Protein AF-0000000066507240 (afdb_homodimer)

Secondary structure (DSSP, 8-state):
-----EE-TT---EE-HHHHHHHTT--------EEEEEETTTTEEEEEEEPTT-TTEEEEEEEETTSSS--EEESS------PPPPHHHHHHHHHTT---EE----EEETTTTEEEEEETTEEEEEE-SS-SSS-EEEEESS--TT-EE-TTS-EEEEEETTEEEEEETTT--EEE------TTT-TTEEES---HHHHHHH----SEEE-SS-EE-TTT--EEEEEEEEEEE-TTSPEEEEE-TTSSS-EEEEE--BTTSPPPEEEEEEEEEE--S---STT---EEEEEE---GGGT-TTEEEEEEEEE-TTSSEEEEEEEETTS-EEEEEEEEGGG-EE--SS---------PPPPEEEEEE-SS-PPP-S--EE-SSSTTEEEEEE-TTSS-EEEEEEE-TTSS-EEEEESSS-----S-GGGG---B-SSPPEEETTTTEEEEEE-SS-TT--EEEEEESSSTT---EE-SPTTSEEEEEEE-TTSSEEEEEEE-SSS--EEEEEEEE---S--STT--SPEEEEEEEE--GGG-S-S----------EEEEEE-TTS-EEEEEEE--TT--TTS-EEEEEE---STT-----SS---TTGGGGGGT-EEEEEE-TT-SSS-HHHHHTTTT-TTTSHHHHHHHHHHHHHHTTSS-EEEEEEEEEEETHHHHHHHHHHHH-TTT-SEEEEES----GGGSBHHHHHHHH--GGG-HHHHHHH-GGGSPPPSSTTSEEEEEETT-SSS-THHHHHHHHHHHHTT---EEEEETT--SS---HHHHHHHHHHHHHHHHHH-/-----EE-TT---EE-HHHHHHHTT---S----EEEEEETTTTEEEEEEEPTT-TTEEEEEEEETTSSS--EEESS------PPPPHHHHHHHHHTT---EE----EEETTTTEEEEEETTEEEEEE-SS-SSS-EEEEESS--TT-EE-TTS-EEEEEETTEEEEEETTT--EEE------TTT-TTEEES---HHHHHHH----SEEE-SS-EE-TTT-SEEEEEEEEEEE-TTSPEEEEE-TTSSS-EEEEE--BTTSPPPEEEEEEEEEE--S---STT---EEEEEEPPPGGGT-TTEEEEEEEEE-TTSSEEEEEEEETTS-EEEEEEEEGGG-EE--SS---------PPPPEEEEEE-SS-PPP-S--EE-SSSTTEEEEEE-TTSS-EEEEEEE-TTSS-EEEEESSS--S--S-GGGG---B-SSPPEEETTTTEEEEEE-SS-TT--EEEEEESSSTT---EE-SPTTSEEEEEEE-TTSSEEEEEEE-SSS--EEEEEEEE--SS--STT--SPEEEEEEEE--GGGSS------------EEEEEE-TTS-EEEEEEE--TT--TTS-EEEEEE---STT-----SS---TTGGGGGGT-EEEEEE-TT-SSS-HHHHHTTTT-TTTSHHHHHHHHHHHHHHTTSS-EEEEEEEEEEETHHHHHHHHHHHH-TTT-SEEEEES----GGGSBHHHHHHHH--GGG-HHHHHHH-GGGSPPPSSTTSEEEEEETT-SSS-THHHHHHHHHHHHTT---EEEEETT--SS---HHHHHHHHHHHHHHHHHH-

Sequence (1606 aa):
MESKKYKIEGRDELLDKEEILKLLGEESGSSAPYSFEFNDSKNHLYFLSNVKDQKNIKNIHYIDMNSDSKEIKPLFNYVDKDVELSIEDQLQRERMRTAANGITQFTFDQKHQFIIAPINNKINKIDIKESITKPIIKEIVGETYNHQISADGKIVSFLKDKDIWITDISTNAMYRITFSNDEKHHKFRYAGDIGFIYAEEFSRYTGYWWSPIVGTCVKTGKPMYTICYLEEDETNVMDYHIPTSDLRGKTTQYKYPLAGEKNSICKVCLVSFVLPTRTTFQDSKIEIVKSELFDLKTQFPWAEYITRAGWTPNGHSIYLQLLDRKQQHLALVMVPLHVFAEDYSSSSSSSVKSIPKLPVLIEETTSVWINIEFSFQFLKSIENQLIWSNEQSGYRHLYLIKWDKNFTNIQSTPITLSTCNDNDNDNNNWMVSSDDIHIDEKRKLVYFTGTKDTCLEQHLYVTRFDKPNSEIKRLSHANFSHRSISISSNFKKFITTYSNISTISKTEVFDLIYNDDNNDNNDIYPIVKSSFFINDDDDDDDNDKKKININIPKIFNFKNSKGVTIYGQYTLPSDYSKDKKYPTVVYVYGGPHVQIVRNQYNYIKQHYTNFGFIQVMIDNVGSANRGLEFESHIREKMGQVEIGDQVEGINYLVGNDIVSIDVNRIAISGWSYGGYNSLMAISQRPDVFKIAVCGAPVSDWRLYNTGYTERYMNVPQDNIDGYKLGDTTHYSFPTEENRLLLIHGLQDENVHFSNTIYIIDHLTKTQKPYILKTLPNERHGVRNTDNRIYIGLFVINHLLKNLMESKKYKIEGRDELLDKEEILKLLGEESGSSAPYSFEFNDSKNHLYFLSNVKDQKNIKNIHYIDMNSDSKEIKPLFNYVDKDVELSIEDQLQRERMRTAANGITQFTFDQKHQFIIAPINNKINKIDIKESITKPIIKEIVGETYNHQISADGKIVSFLKDKDIWITDISTNAMYRITFSNDEKHHKFRYAGDIGFIYAEEFSRYTGYWWSPIVGTCVKTGKPMYTICYLEEDETNVMDYHIPTSDLRGKTTQYKYPLAGEKNSICKVCLVSFVLPTRTTFQDSKIEIVKSELFDLKTQFPWAEYITRAGWTPNGHSIYLQLLDRKQQHLALVMVPLHVFAEDYSSSSSSSVKSIPKLPVLIEETTSVWINIEFSFQFLKSIENQLIWSNEQSGYRHLYLIKWDKNFTNIQSTPITLSTCNDNDNDNNNWMVSSDDIHIDEKRKLVYFTGTKDTCLEQHLYVTRFDKPNSEIKRLSHANFSHRSISISSNFKKFITTYSNISTISKTEVFDLIYNDDNNDNNDIYPIVKSSFFINDDDDDDDNDKKKININIPKIFNFKNSKGVTIYGQYTLPSDYSKDKKYPTVVYVYGGPHVQIVRNQYNYIKQHYTNFGFIQVMIDNVGSANRGLEFESHIREKMGQVEIGDQVEGINYLVGNDIVSIDVNRIAISGWSYGGYNSLMAISQRPDVFKIAVCGAPVSDWRLYNTGYTERYMNVPQDNIDGYKLGDTTHYSFPTEENRLLLIHGLQDENVHFSNTIYIIDHLTKTQKPYILKTLPNERHGVRNTDNRIYIGLFVINHLLKNL

pLDDT: mean 88.92, std 13.83, range [33.19, 98.88]

Radius of gyration: 39.66 Å; Cα contacts (8 Å, |Δi|>4): 3676; chains: 2; bounding box: 95×123×98 Å

Foldseek 3Di:
DPFDWDDFPPDPDTDGLQRLCVLQVVDFQFPDWFDWAAQPVQGKIWTWGDDPPDGLAIAIWMFRLPDPVRDIGGLDDADDPVADDDPLVVVLCVLVVNQGHHWPDKDADNVQAWIWTQHSQFTWIWHPPVHSNDTDIDTAPDGDAPWDAALVRQKIWHDDLQFIKIAGRVVSDIDTFDDQDDVVPQPAKHKFQDADLLCNQLVDGTFKEWQNDFDADPVPRATKTKMKGKIKGLPQADWDWFDDLPPPRDTDIGRFAFFQGADIDIWIKMKMWGDDDDPPDPDDDIDIWMWTAPDCCVQVVQFDDFNDKYAALVRQWIWTWTAGLLQFKIWIWIGGPVRTGTPDPDDDDDDPPPRDDIATQDMGGDPAHWRNFQAKDHDNPDPQKIWDWGFPLLAIFIWIWGADPVRPDIDIGGWQDAPPPPPPSVQRQWYFDRDYKAADVVLQKIWTWIQNVHLQAIFIWMFHHPDHPTDIGTQDDPLWHWDSWDAHNVRQKIWIWIFFLPGAIWIWMKGWAADPPPPDNPPRGTHIGTSDTDDPPVVPPDPCPVPPVQFRKDKDWDQAPVRDIKIKIKGAAPPFDLVDAFFAEEEELQAEPDDDRHRGHDPDSSSLSVQGYMYMYIHQQLYDGRGDVSNRVCALAQLNGRLRRVVVVVCVCVVVSVGRHDQQRYAYEYAESSLLNLLSNCQVCVVRHQAGHHHLYQQFSSQAGSSPSCNRNNRCVVRVPSRCNSHSLNGDHDQDELRAEYEYESAAPHRHCVRVVVVVVSCVVVVHYYHYHYHDNDYSDDSDSVVVSVVSSVVSSSSVVPD/DPFDWDDFPPDPDTDGLQRLCVLQVVDFQFPPWFDWAAQPVQGKIWTWGDDPPDGLAIAIWMFRLPDPVRDIGGLDDADDPVADDDPLVVVLCVLVVNQGHHWPDWDADNVQQWIWTQHSQFTWIWHPPPHSNDTDIDTAPDGDAPWDAALVRQKIWHDDLQFIKIAGRVVSDIDTFDDQDDVVPQPAKHKFQDADLLCNQLVDGTFKEWQNDFDADPVPRATKTKMKGKIKGLPQADWDWFDDLPPPRDTDIGRFHFFQGADIDIWIKMKMWGDDDDPPDPDDDIDIWMWTAPDCCVQVVQFRDFNDKYAALVRQWIWTWTAGLLQFKIWIWIGGPVNTGTPDPDDDDDDPPDRDDIATQDMGGDPAHWRNAQAKDHDNPDPQWIWDWGFPLLAIFIWIWGADPVRPDIDIGGWQDAPPPPPPSVQRQWYFDRDYKAAPVVLQKIWTWIANPHLQAIFIWMFHRVDHPTDIGTQDDPLWHWDSWDAHNVRQKIWIWIFFLPGAIWIWMKGWAADVPPPDNPPRGTDIGTSDTDDPVVVPPDPCPVPPVQFRKDKDWDQAPVRDIKIKIKGAAPPFDLVDAFFAEEEELQAEPDDDRHRGHDCDSSSLSVLGYMYMYIHQQLYDGRGDVSNRVCALAQLNGRLRRVVVVVCVCVVVSVGRHDQQRYAYEYAESSLLNLLSNCQVCVVRHQAGHHHLYQQFSSQAGSSPSCNRNNRCVVRVPSRCNSHSLNGDHDQDELRAEYEYESRAPHRHCVRVVVVVVSCVVVVHYYHYHYHDNDYSDDSDSVVVSVVSSVVSSSSVVPD

InterPro domains:
  IPR001375 Peptidase S9, prolyl oligopeptidase, catalytic domain [PF00326] (604-791)
  IPR002469 Dipeptidylpeptidase IV, N-terminal domain [PF00930] (101-503)
  IPR029058 Alpha/Beta hydrolase fold [G3DSA:3.40.50.1820] (556-799)
  IPR029058 Alpha/Beta hydrolase fold [SSF53474] (553-803)
  IPR050278 Serine protease S9B/DPPIV [PTHR11731] (18-788)

Organism: Dictyostelium discoideum (NCBI:txid44689)

Solvent-accessible surface area (backbone atoms only — not comparable to full-atom values): 86718 Å² total; per-residue (Å²): 126,79,78,68,69,45,77,48,74,98,48,88,62,73,35,45,66,68,56,46,32,50,50,56,47,52,56,72,55,74,58,75,67,40,78,65,45,64,34,80,89,77,40,33,38,36,27,32,33,58,38,87,96,34,76,41,28,27,31,56,27,32,27,48,67,80,45,90,76,52,56,81,38,66,49,60,90,82,75,85,71,88,70,84,72,55,68,68,52,48,50,52,31,56,62,65,69,52,85,66,39,68,34,86,60,72,48,76,40,77,91,75,33,34,32,43,33,47,54,89,75,27,28,27,40,35,38,37,68,89,31,63,88,62,44,48,76,40,81,41,62,66,48,48,46,76,54,48,67,39,68,85,66,51,36,37,35,19,45,54,88,40,12,36,29,37,16,36,64,88,78,45,50,68,46,78,75,52,78,52,41,36,88,85,81,29,76,46,25,20,29,28,46,70,60,60,52,43,33,66,63,52,70,31,84,62,24,58,40,62,33,65,50,74,43,64,33,85,89,76,66,41,63,23,43,42,32,41,28,29,39,32,38,38,73,73,24,41,65,29,48,36,59,50,80,79,60,58,36,49,62,47,81,41,67,54,31,33,36,74,54,45,69,57,46,74,43,53,33,38,39,32,36,35,77,72,83,77,76,75,61,92,76,72,75,68,50,72,48,54,27,35,46,72,68,59,52,82,83,38,70,64,54,57,41,74,63,45,72,44,61,39,73,88,47,59,29,34,39,39,30,35,23,24,69,49,26,29,40,37,34,35,32,46,41,53,59,83,67,43,41,65,73,71,89,74,86,81,86,80,81,77,70,82,79,75,80,67,51,70,79,42,74,49,74,50,93,62,54,63,84,83,67,51,34,54,49,69,45,74,90,45,79,59,32,32,41,38,54,47,50,87,84,35,24,33,34,41,27,34,35,38,44,47,97,83,63,80,49,72,46,79,41,50,23,68,44,69,75,70,82,63,86,61,75,68,78,55,74,35,33,50,45,57,54,68,60,46,74,40,73,90,79,37,32,37,36,38,42,25,16,76,92,36,69,43,31,33,38,42,32,38,30,37,56,84,41,66,64,41,69,74,43,75,66,51,72,79,92,31,21,50,40,79,67,38,67,33,92,83,60,40,33,37,35,36,32,32,15,15,51,85,38,71,74,44,38,39,36,31,35,41,44,66,66,79,81,60,79,67,87,79,64,81,62,61,47,72,39,85,67,52,67,64,70,72,59,84,64,63,63,72,82,70,54,66,66,67,81,70,59,61,56,45,78,49,72,49,66,47,98,85,66,47,80,35,46,28,34,39,26,51,23,88,81,65,50,82,91,42,67,26,41,31,39,34,47,37,48,51,35,68,83,44,68,82,60,52,38,36,54,66,63,76,69,52,26,48,20,76,71,58,19,31,34,35,36,51,43,21,60,14,19,41,75,64,35,50,68,41,28,46,66,30,54,41,28,52,75,70,56,37,55,58,44,51,53,50,50,52,48,49,34,48,73,66,66,70,46,43,63,29,68,86,18,22,31,29,35,20,51,36,57,4,5,26,46,17,52,40,34,32,29,75,35,49,84,53,30,55,29,20,38,20,26,39,28,57,36,40,62,65,71,32,42,34,67,58,38,15,38,42,35,43,46,54,89,80,24,54,66,31,55,49,65,31,20,50,78,72,47,57,67,55,73,57,73,87,26,37,38,42,34,38,22,52,42,13,83,74,50,42,47,43,28,53,44,54,50,47,50,51,28,36,65,67,61,34,50,71,44,53,47,75,36,60,87,21,32,74,58,78,74,53,64,50,53,46,50,38,52,52,49,49,54,52,36,48,46,74,73,72,80,126,80,76,67,72,43,76,48,72,97,45,88,59,72,34,44,65,69,56,46,31,48,51,57,46,52,56,71,52,73,58,75,66,40,77,64,44,64,34,80,90,78,39,30,38,35,29,30,32,58,39,88,95,35,76,40,28,26,31,55,28,33,26,48,66,80,46,90,77,52,55,81,38,66,46,60,90,81,75,85,71,86,68,83,73,55,70,67,52,48,50,50,30,56,63,65,68,52,84,66,37,69,33,83,58,71,47,75,39,76,91,74,31,32,32,41,33,47,54,87,74,26,27,27,39,36,39,38,69,88,30,63,87,64,43,47,75,40,80,40,59,66,49,48,45,76,53,49,64,38,68,85,66,51,35,37,35,20,44,55,87,40,12,36,30,38,15,36,62,88,77,44,51,67,45,76,74,51,78,50,40,37,88,84,80,28,75,46,26,19,29,26,45,66,62,59,53,43,33,68,62,51,69,30,84,61,23,56,41,62,34,66,50,74,44,63,33,85,90,75,66,40,62,22,43,41,32,42,28,28,37,31,39,36,73,74,22,41,65,28,48,36,58,50,82,79,59,58,35,48,62,45,82,40,68,53,31,32,37,74,53,46,69,55,46,75,43,51,34,39,39,31,34,36,78,71,83,75,74,77,60,93,75,72,73,69,50,71,48,53,27,35,47,72,68,59,53,80,82,37,68,66,52,56,43,74,63,44,71,43,61,39,73,86,47,59,30,34,38,38,29,34,23,23,70,51,26,29,40,39,36,36,33,45,40,52,58,83,68,42,40,64,72,70,89,77,89,80,88,78,80,78,69,80,77,76,81,66,50,68,79,43,74,49,74,50,92,61,52,64,83,85,68,51,34,54,50,69,45,75,89,46,80,58,33,31,42,39,54,48,50,88,86,36,24,32,32,40,26,35,35,37,43,48,98,79,63,81,49,73,47,78,41,50,24,70,42,68,75,70,82,64,84,59,74,69,79,57,73,33,35,50,44,57,52,68,61,46,75,42,72,90,79,37,32,36,35,37,42,26,16,74,91,36,71,43,29,34,38,42,33,38,29,37,55,84,41,66,64,41,68,76,43,73,66,50,72,79,92,31,20,49,41,79,69,37,68,32,92,84,62,42,34,36,34,37,33,32,16,15,50,86,37,70,75,46,38,41,36,31,34,41,46,64,62,78,81,56,77,66,87,80,62,79,61,60,45,74,40,84,67,51,68,64,71,72,61,83,67,60,67,70,76,69,53,67,66,68,82,69,58,61,56,45,78,50,71,49,66,48,99,84,67,46,81,36,46,27,33,38,28,52,22,88,82,66,50,80,91,43,68,27,40,30,38,34,46,36,48,48,34,67,85,44,66,82,62,52,39,35,55,65,63,77,69,50,25,47,20,76,72,59,19,32,35,35,36,51,43,21,61,14,21,39,74,63,36,50,70,42,28,46,66,30,55,40,28,52,73,70,57,37,54,58,45,50,52,51,52,51,46,50,34,49,73,64,66,70,47,45,62,29,67,85,17,22,30,28,34,19,51,35,56,4,5,27,46,17,50,39,34,33,30,76,36,49,85,51,30,55,28,20,38,21,26,37,29,56,35,40,64,67,71,32,43,35,68,58,37,16,38,42,35,43,45,55,89,81,23,56,63,31,53,49,65,32,20,49,79,71,47,58,66,55,73,58,73,87,25,39,38,40,35,39,22,51,41,13,81,75,51,42,47,45,29,53,46,56,50,46,50,51,29,38,67,68,61,34,51,68,44,52,46,74,35,58,86,20,33,73,59,78,74,54,63,49,52,46,50,37,52,51,50,48,53,52,35,48,45,74,73,71,82

Structure (mmCIF, N/CA/C/O backbone):
data_AF-0000000066507240-model_v1
#
loop_
_entity.id
_entity.type
_entity.pdbx_description
1 polymer 'Uncharacterized protein'
#
loop_
_atom_site.group_PDB
_atom_site.id
_atom_site.type_symbol
_atom_site.label_atom_id
_atom_site.label_alt_id
_atom_site.label_comp_id
_atom_site.label_asym_id
_atom_site.label_entity_id
_atom_site.label_seq_id
_atom_site.pdbx_PDB_ins_code
_atom_site.Cartn_x
_atom_site.Cartn_y
_atom_site.Cartn_z
_atom_site.occupancy
_atom_site.B_iso_or_equiv
_atom_site.auth_seq_id
_atom_site.auth_comp_id
_atom_site.auth_asym_id
_atom_site.auth_atom_id
_atom_site.pdbx_PDB_model_num
ATOM 1 N N . MET A 1 1 ? 17.906 -6.223 25.969 1 34.75 1 MET A N 1
ATOM 2 C CA . MET A 1 1 ? 17.656 -5.41 24.781 1 34.75 1 MET A CA 1
ATOM 3 C C . MET A 1 1 ? 18.844 -4.496 24.484 1 34.75 1 MET A C 1
ATOM 5 O O . MET A 1 1 ? 19.188 -3.631 25.297 1 34.75 1 MET A O 1
ATOM 9 N N . GLU A 1 2 ? 19.859 -5 23.984 1 43.88 2 GLU A N 1
ATOM 10 C CA . GLU A 1 2 ? 21.062 -4.227 23.719 1 43.88 2 GLU A CA 1
ATOM 11 C C . GLU A 1 2 ? 20.719 -2.842 23.172 1 43.88 2 GLU A C 1
ATOM 13 O O . GLU A 1 2 ? 19.812 -2.699 22.344 1 43.88 2 GLU A O 1
ATOM 18 N N . SER A 1 3 ? 21.062 -1.923 23.922 1 54.66 3 SER A N 1
ATOM 19 C CA . SER A 1 3 ? 20.812 -0.518 23.625 1 54.66 3 SER A CA 1
ATOM 20 C C . SER A 1 3 ? 21.203 -0.189 22.188 1 54.66 3 SER A C 1
ATOM 22 O O . SER A 1 3 ? 22.328 -0.45 21.766 1 54.66 3 SER A O 1
ATOM 24 N N . LYS A 1 4 ? 20.297 -0.022 21.281 1 68.5 4 LYS A N 1
ATOM 25 C CA . LYS A 1 4 ? 20.469 0.368 19.891 1 68.5 4 LYS A CA 1
ATOM 26 C C . LYS A 1 4 ? 21.453 1.533 19.766 1 68.5 4 LYS A C 1
ATOM 28 O O . LYS A 1 4 ? 21.344 2.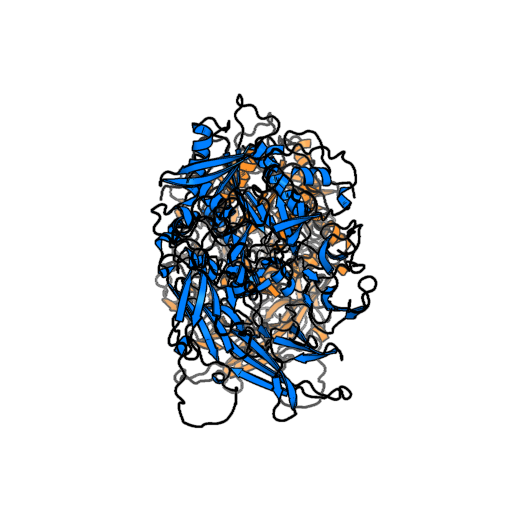516 20.5 1 68.5 4 LYS A O 1
ATOM 33 N N . LYS A 1 5 ? 22.719 1.274 19.188 1 77 5 LYS A N 1
ATOM 34 C CA . LYS A 1 5 ? 23.656 2.352 18.891 1 77 5 LYS A CA 1
ATOM 35 C C . LYS A 1 5 ? 23.5 2.83 17.453 1 77 5 LYS A C 1
ATOM 37 O O . LYS A 1 5 ? 23.125 2.057 16.578 1 77 5 LYS A O 1
ATOM 42 N N . TYR A 1 6 ? 23.594 4.164 17.328 1 80.5 6 TYR A N 1
ATOM 43 C CA . TYR A 1 6 ? 23.406 4.828 16.031 1 80.5 6 TYR A CA 1
ATOM 44 C C . TYR A 1 6 ? 24.719 5.402 15.516 1 80.5 6 TYR A C 1
ATOM 46 O O . TYR A 1 6 ? 25.547 5.855 16.297 1 80.5 6 TYR A O 1
ATOM 54 N N . LYS A 1 7 ? 25.031 5.266 14.25 1 76.94 7 LYS A N 1
ATOM 55 C CA . LYS A 1 7 ? 26.234 5.797 13.609 1 76.94 7 LYS A CA 1
ATOM 56 C C . LYS A 1 7 ? 25.891 6.934 12.648 1 76.94 7 LYS A C 1
ATOM 58 O O . LYS A 1 7 ? 24.891 6.863 11.938 1 76.94 7 LYS A O 1
ATOM 63 N N . ILE A 1 8 ? 26.594 8.039 12.727 1 79.5 8 ILE A N 1
ATOM 64 C CA . ILE A 1 8 ? 26.484 9.172 11.812 1 79.5 8 ILE A CA 1
ATOM 65 C C . ILE A 1 8 ? 27.656 9.156 10.836 1 79.5 8 ILE A C 1
ATOM 67 O O . ILE A 1 8 ? 28.797 8.883 11.234 1 79.5 8 ILE A O 1
ATOM 71 N N . GLU A 1 9 ? 27.359 9.344 9.664 1 78.44 9 GLU A N 1
ATOM 72 C CA . GLU A 1 9 ? 28.375 9.344 8.625 1 78.44 9 GLU A CA 1
ATOM 73 C C . GLU A 1 9 ? 29.531 10.289 8.984 1 78.44 9 GLU A C 1
ATOM 75 O O . GLU A 1 9 ? 29.297 11.43 9.383 1 78.44 9 GLU A O 1
ATOM 80 N N . GLY A 1 10 ? 30.688 9.867 8.836 1 69.88 10 GLY A N 1
ATOM 81 C CA . GLY A 1 10 ? 31.859 10.688 9.062 1 69.88 10 GLY A CA 1
ATOM 82 C C . GLY A 1 10 ? 32.281 10.766 10.523 1 69.88 10 GLY A C 1
ATOM 83 O O . GLY A 1 10 ? 33.281 11.367 10.867 1 69.88 10 GLY A O 1
ATOM 84 N N . ARG A 1 11 ? 31.375 10.172 11.375 1 77.38 11 ARG A N 1
ATOM 85 C CA . ARG A 1 11 ? 31.703 10.18 12.805 1 77.38 11 ARG A CA 1
ATOM 86 C C . ARG A 1 11 ? 31.984 8.773 13.312 1 77.38 11 ARG A C 1
ATOM 88 O O . ARG A 1 11 ? 31.312 7.816 12.906 1 77.38 11 ARG A O 1
ATOM 95 N N . ASP A 1 12 ? 32.875 8.562 14.008 1 72.62 12 ASP A N 1
ATOM 96 C CA . ASP A 1 12 ? 33.281 7.25 14.508 1 72.62 12 ASP A CA 1
ATOM 97 C C . ASP A 1 12 ? 32.5 6.891 15.773 1 72.62 12 ASP A C 1
ATOM 99 O O . ASP A 1 12 ? 32.406 5.719 16.141 1 72.62 12 ASP A O 1
ATOM 103 N N . GLU A 1 13 ? 31.969 7.891 16.328 1 74.44 13 GLU A N 1
ATOM 104 C CA . GLU A 1 13 ? 31.312 7.68 17.625 1 74.44 13 GLU A CA 1
ATOM 105 C C . GLU A 1 13 ? 29.922 7.074 17.453 1 74.44 13 GLU A C 1
ATOM 107 O O . GLU A 1 13 ? 29.203 7.43 16.516 1 74.44 13 GLU A O 1
ATOM 112 N N . LEU A 1 14 ? 29.609 6.035 18.234 1 80.81 14 LEU A N 1
ATOM 113 C CA . LEU A 1 14 ? 28.266 5.477 18.359 1 80.81 14 LEU A CA 1
ATOM 114 C C . LEU A 1 14 ? 27.453 6.223 19.406 1 80.81 14 LEU A C 1
ATOM 116 O O . LEU A 1 14 ? 27.938 6.492 20.5 1 80.81 14 LEU A O 1
ATOM 120 N N . LEU A 1 15 ? 26.297 6.684 19 1 83.56 15 LEU A N 1
ATOM 121 C CA . LEU A 1 15 ? 25.438 7.5 19.859 1 83.56 15 LEU A CA 1
ATOM 122 C C . LEU A 1 15 ? 24.234 6.699 20.359 1 83.56 15 LEU A C 1
ATOM 124 O O . LEU A 1 15 ? 23.781 5.785 19.672 1 83.56 15 LEU A O 1
ATOM 128 N N . ASP A 1 16 ? 23.828 6.965 21.547 1 84.38 16 ASP A N 1
ATOM 129 C CA . ASP A 1 16 ? 22.609 6.332 22.047 1 84.38 16 ASP A CA 1
ATOM 130 C C . ASP A 1 16 ? 21.375 7.105 21.609 1 84.38 16 ASP A C 1
ATOM 132 O O . ASP A 1 16 ? 21.469 8.109 20.906 1 84.38 16 ASP A O 1
ATOM 136 N N . LYS A 1 17 ? 20.312 6.527 21.969 1 83.81 17 LYS A N 1
ATOM 137 C CA . LYS A 1 17 ? 19.031 7.066 21.516 1 83.81 17 LYS A CA 1
ATOM 138 C C . LYS A 1 17 ? 18.844 8.5 22.016 1 83.81 17 LYS A C 1
ATOM 140 O O . LYS A 1 17 ? 18.391 9.367 21.25 1 83.81 17 LYS A O 1
ATOM 145 N N . GLU A 1 18 ? 19.156 8.844 23.188 1 78.25 18 GLU A N 1
ATOM 146 C CA . GLU A 1 18 ? 18.969 10.172 23.766 1 78.25 18 GLU A CA 1
ATOM 147 C C . GLU A 1 18 ? 19.875 11.195 23.094 1 78.25 18 GLU A C 1
ATOM 149 O O . GLU A 1 18 ? 19.469 12.328 22.828 1 78.25 18 GLU A O 1
ATOM 154 N N . GLU A 1 19 ? 21.047 10.742 22.797 1 80.62 19 GLU A N 1
ATOM 155 C CA . GLU A 1 19 ? 22.016 11.609 22.141 1 80.62 19 GLU A CA 1
ATOM 156 C C . GLU A 1 19 ? 21.562 11.969 20.719 1 80.62 19 GLU A C 1
ATOM 158 O O . GLU A 1 19 ? 21.688 13.117 20.297 1 80.62 19 GLU A O 1
ATOM 163 N N . ILE A 1 20 ? 21.016 11.016 20.125 1 82.88 20 ILE A N 1
ATOM 164 C CA . ILE A 1 20 ? 20.578 11.242 18.75 1 82.88 20 ILE A CA 1
ATOM 165 C C . ILE A 1 20 ? 19.359 12.172 18.75 1 82.88 20 ILE A C 1
ATOM 167 O O . ILE A 1 20 ? 19.25 13.047 17.875 1 82.88 20 ILE A O 1
ATOM 171 N N . LEU A 1 21 ? 18.5 11.961 19.625 1 79.38 21 LEU A N 1
ATOM 172 C CA . LEU A 1 21 ? 17.312 12.812 19.703 1 79.38 21 LEU A CA 1
ATOM 173 C C . LEU A 1 21 ? 17.703 14.266 19.953 1 79.38 21 LEU A C 1
ATOM 175 O O . LEU A 1 21 ? 17.125 15.18 19.359 1 79.38 21 LEU A O 1
ATOM 179 N N . LYS A 1 22 ? 18.688 14.453 20.703 1 75.75 22 LYS A N 1
ATOM 180 C CA . LYS A 1 22 ? 19.203 15.789 20.969 1 75.75 22 LYS A CA 1
ATOM 181 C C . LYS A 1 22 ? 19.812 16.406 19.719 1 75.75 22 LYS A C 1
ATOM 183 O O . LYS A 1 22 ? 19.594 17.578 19.422 1 75.75 22 LYS A O 1
ATOM 188 N N . LEU A 1 23 ? 20.5 15.562 19.094 1 77.25 23 LEU A N 1
ATOM 189 C CA . LEU A 1 23 ? 21.188 16.031 17.891 1 77.25 23 LEU A CA 1
ATOM 190 C C . LEU A 1 23 ? 20.188 16.375 16.797 1 77.25 23 LEU A C 1
ATOM 192 O O . LEU A 1 23 ? 20.422 17.266 15.984 1 77.25 23 LEU A O 1
ATOM 196 N N . LEU A 1 24 ? 19.078 15.664 16.812 1 77 24 LEU A N 1
ATOM 197 C CA . LEU A 1 24 ? 18.062 15.891 15.789 1 77 24 LEU A CA 1
ATOM 198 C C . LEU A 1 24 ? 17.078 16.969 16.234 1 77 24 LEU A C 1
ATOM 200 O O . LEU A 1 24 ? 16.125 17.281 15.508 1 77 24 LEU A O 1
ATOM 204 N N . GLY A 1 25 ? 17.5 17.594 17.266 1 66.88 25 GLY A N 1
ATOM 205 C CA . GLY A 1 25 ? 16.672 18.672 17.75 1 66.88 25 GLY A CA 1
ATOM 206 C C . GLY A 1 25 ? 15.312 18.203 18.234 1 66.88 25 GLY A C 1
ATOM 207 O O . GLY A 1 25 ? 14.328 18.938 18.188 1 66.88 25 GLY A O 1
ATOM 208 N N . GLU A 1 26 ? 15.289 16.906 18.25 1 59.25 26 GLU A N 1
ATOM 209 C CA . GLU A 1 26 ? 14.023 16.344 18.688 1 59.25 26 GLU A CA 1
ATOM 210 C C . GLU A 1 26 ? 13.867 16.438 20.203 1 59.25 26 GLU A C 1
ATOM 212 O O . GLU A 1 26 ? 13.852 15.422 20.906 1 59.25 26 GLU A O 1
ATOM 217 N N . GLU A 1 27 ? 14.688 17.469 20.703 1 52.06 27 GLU A N 1
ATOM 218 C CA . GLU A 1 27 ? 14.602 17.547 22.156 1 52.06 27 GLU A CA 1
ATOM 219 C C . GLU A 1 27 ? 13.18 17.297 22.641 1 52.06 27 GLU A C 1
ATOM 221 O O . GLU A 1 27 ? 12.219 17.531 21.906 1 52.06 27 GLU A O 1
ATOM 226 N N . SER A 1 28 ? 13.305 16.938 23.891 1 46.38 28 SER A N 1
ATOM 227 C CA . SER A 1 28 ? 12.359 16.297 24.797 1 46.38 28 SER A CA 1
ATOM 228 C C . SER A 1 28 ? 11.016 17 24.797 1 46.38 28 SER A C 1
ATOM 230 O O . SER A 1 28 ? 10.914 18.156 24.375 1 46.38 28 SER A O 1
ATOM 232 N N . GLY A 1 29 ? 10.07 16.328 25.078 1 44.94 29 GLY A N 1
ATOM 233 C CA . GLY A 1 29 ? 8.688 16.328 25.547 1 44.94 29 GLY A CA 1
ATOM 234 C C . GLY A 1 29 ? 8.312 17.594 26.297 1 44.94 29 GLY A C 1
ATOM 235 O O . GLY A 1 29 ? 7.293 17.641 26.984 1 44.94 29 GLY A O 1
ATOM 236 N N . SER A 1 30 ? 9.352 18.453 26.531 1 49.56 30 SER A N 1
ATOM 237 C CA . SER A 1 30 ? 8.844 19.422 27.5 1 49.56 30 SER A CA 1
ATOM 238 C C . SER A 1 30 ? 7.891 20.422 26.844 1 49.56 30 SER A C 1
ATOM 240 O O . SER A 1 30 ? 8.305 21.219 26.016 1 49.56 30 SER A O 1
ATOM 242 N N . SER A 1 31 ? 6.789 20 26.422 1 61.44 31 SER A N 1
ATOM 243 C CA . SER A 1 31 ? 5.758 20.906 25.906 1 61.44 31 SER A CA 1
ATOM 244 C C . SER A 1 31 ? 5.371 21.953 26.938 1 61.44 31 SER A C 1
ATOM 246 O O . SER A 1 31 ? 5.121 21.625 28.094 1 61.44 31 SER A O 1
ATOM 248 N N . ALA A 1 32 ? 5.73 23.328 26.578 1 72.12 32 ALA A N 1
ATOM 249 C CA . ALA A 1 32 ? 5.258 24.453 27.375 1 72.12 32 ALA A CA 1
ATOM 250 C C . ALA A 1 32 ? 3.789 24.281 27.75 1 72.12 32 ALA A C 1
ATOM 252 O O . ALA A 1 32 ? 3.021 23.641 27.031 1 72.12 32 ALA A O 1
ATOM 253 N N . PRO A 1 33 ? 3.498 24.641 29.031 1 84.75 33 PRO A N 1
ATOM 254 C CA . PRO A 1 33 ? 2.086 24.625 29.422 1 84.75 33 PRO A CA 1
ATOM 255 C C . PRO A 1 33 ? 1.199 25.422 28.469 1 84.75 33 PRO A C 1
ATOM 257 O O . PRO A 1 33 ? 1.664 26.391 27.844 1 84.75 33 PRO A O 1
ATOM 260 N N . TYR A 1 34 ? 0.097 24.984 28.344 1 85.5 34 TYR A N 1
ATOM 261 C CA . TYR A 1 34 ? -0.845 25.688 27.484 1 85.5 34 TYR A CA 1
ATOM 262 C C . TYR A 1 34 ? -2.277 25.5 27.969 1 85.5 34 TYR A C 1
ATOM 264 O O . TYR A 1 34 ? -2.508 24.891 29.016 1 85.5 34 TYR A O 1
ATOM 272 N N . SER A 1 35 ? -3.254 26.141 27.297 1 89 35 SER A N 1
ATOM 273 C CA . SER A 1 35 ? -4.668 26.109 27.656 1 89 35 SER A CA 1
ATOM 274 C C . SER A 1 35 ? -4.914 26.75 29.016 1 89 35 SER A C 1
ATOM 276 O O . SER A 1 35 ? -5.52 26.141 29.906 1 89 35 SER A O 1
ATOM 278 N N . PHE A 1 36 ? -4.508 27.906 29.234 1 92.81 36 PHE A N 1
ATOM 279 C CA . PHE A 1 36 ? -4.594 28.641 30.5 1 92.81 36 PHE A CA 1
ATOM 280 C C . PHE A 1 36 ? -6.016 29.125 30.734 1 92.81 36 PHE A C 1
ATOM 282 O O . PHE A 1 36 ? -6.641 29.703 29.844 1 92.81 36 PHE A O 1
ATOM 289 N N . GLU A 1 37 ? -6.508 28.906 31.906 1 94.06 37 GLU A N 1
ATOM 290 C CA . GLU A 1 37 ? -7.812 29.391 32.344 1 94.06 37 GLU A CA 1
ATOM 291 C C . GLU A 1 37 ? -7.727 30.031 33.719 1 94.06 37 GLU A C 1
ATOM 293 O O . GLU A 1 37 ? -7.301 29.406 34.688 1 94.06 37 GLU A O 1
ATOM 298 N N . PHE A 1 38 ? -8.172 31.281 33.844 1 95.38 38 PHE A N 1
ATOM 299 C CA . PHE A 1 38 ? -8.18 32 35.125 1 95.38 38 PHE A CA 1
ATOM 300 C C . PHE A 1 38 ? -9.484 31.75 35.875 1 95.38 38 PHE A C 1
ATOM 302 O O . PHE A 1 38 ? -10.57 31.828 35.281 1 95.38 38 PHE A O 1
ATOM 309 N N . ASN A 1 39 ? -9.375 31.406 37.094 1 94.62 39 ASN A N 1
ATOM 310 C CA . ASN A 1 39 ? -10.492 31.438 38.031 1 94.62 39 ASN A CA 1
ATOM 311 C C . ASN A 1 39 ? -10.523 32.75 38.812 1 94.62 39 ASN A C 1
ATOM 313 O O . ASN A 1 39 ? -9.898 32.844 39.875 1 94.62 39 ASN A O 1
ATOM 317 N N . ASP A 1 40 ? -11.289 33.656 38.438 1 91 40 ASP A N 1
ATOM 318 C CA . ASP A 1 40 ? -11.281 35.031 38.969 1 91 40 ASP A CA 1
ATOM 319 C C . ASP A 1 40 ? -11.844 35.062 40.375 1 91 40 ASP A C 1
ATOM 321 O O . ASP A 1 40 ? -11.445 35.906 41.188 1 91 40 ASP A O 1
ATOM 325 N N . SER A 1 41 ? -12.75 34.188 40.656 1 89.62 41 SER A N 1
ATOM 326 C CA . SER A 1 41 ? -13.391 34.188 41.969 1 89.62 41 SER A CA 1
ATOM 327 C C . SER A 1 41 ? -12.445 33.656 43.031 1 89.62 41 SER A C 1
ATOM 329 O O . SER A 1 41 ? -12.43 34.156 44.156 1 89.62 41 SER A O 1
ATOM 331 N N . LYS A 1 42 ? -11.672 32.688 42.625 1 91.06 42 LYS A N 1
ATOM 332 C CA . LYS A 1 42 ? -10.82 32.031 43.625 1 91.06 42 LYS A CA 1
ATOM 333 C C . LYS A 1 42 ? -9.359 32.406 43.438 1 91.06 42 LYS A C 1
ATOM 335 O O . LYS A 1 42 ? -8.508 32.062 44.25 1 91.06 42 LYS A O 1
ATOM 340 N N . ASN A 1 43 ? -9.094 33.125 42.375 1 93.31 43 ASN A N 1
ATOM 341 C CA . ASN A 1 43 ? -7.742 33.562 42.031 1 93.31 43 ASN A CA 1
ATOM 342 C C . ASN A 1 43 ? -6.812 32.375 41.781 1 93.31 43 ASN A C 1
ATOM 344 O O . ASN A 1 43 ? -5.734 32.312 42.375 1 93.31 43 ASN A O 1
ATOM 348 N N . HIS A 1 44 ? -7.27 31.453 41.031 1 95.31 44 HIS A N 1
ATOM 349 C CA . HIS A 1 44 ? -6.488 30.297 40.594 1 95.31 44 HIS A CA 1
ATOM 350 C C . HIS A 1 44 ? -6.223 30.359 39.094 1 95.31 44 HIS A C 1
ATOM 352 O O . HIS A 1 44 ? -6.945 31.047 38.375 1 95.31 44 HIS A O 1
ATOM 358 N N . LEU A 1 45 ? -5.188 29.75 38.656 1 96 45 LEU A N 1
ATOM 359 C CA . LEU A 1 45 ? -4.844 29.562 37.25 1 96 45 LEU A CA 1
ATOM 360 C C . LEU A 1 45 ? -4.742 28.078 36.906 1 96 45 LEU A C 1
ATOM 362 O O . LEU A 1 45 ? -3.979 27.344 37.531 1 96 45 LEU A O 1
ATOM 366 N N . TYR A 1 46 ? -5.539 27.625 35.969 1 95.25 46 TYR A N 1
ATOM 367 C CA . TYR A 1 46 ? -5.5 26.25 35.5 1 95.25 46 TYR A CA 1
ATOM 368 C C . TYR A 1 46 ? -4.789 26.156 34.156 1 95.25 46 TYR A C 1
ATOM 370 O O . TYR A 1 46 ? -4.887 27.062 33.312 1 95.25 46 TYR A O 1
ATOM 378 N N . PHE A 1 47 ? -4.117 25.062 33.844 1 93.94 47 PHE A N 1
ATOM 379 C CA . PHE A 1 47 ? -3.461 24.859 32.562 1 93.94 47 PHE A CA 1
ATOM 380 C C . PHE A 1 47 ? -3.033 23.406 32.406 1 93.94 47 PHE A C 1
ATOM 382 O O . PHE A 1 47 ? -3.121 22.609 33.344 1 93.94 47 PHE A O 1
ATOM 389 N N . LEU A 1 48 ? -2.689 23.016 31.219 1 90.12 48 LEU A N 1
ATOM 390 C CA . LEU A 1 48 ? -2.178 21.688 30.906 1 90.12 48 LEU A CA 1
ATOM 391 C C . LEU A 1 48 ? -0.653 21.672 30.906 1 90.12 48 LEU A C 1
ATOM 393 O O . LEU A 1 48 ? -0.021 22.578 30.344 1 90.12 48 LEU A O 1
ATOM 397 N N . SER A 1 49 ? -0.107 20.766 31.516 1 87.94 49 SER A N 1
ATOM 398 C CA . SER A 1 49 ? 1.339 20.578 31.594 1 87.94 49 SER A CA 1
ATOM 399 C C . SER A 1 49 ? 1.694 19.094 31.766 1 87.94 49 SER A C 1
ATOM 401 O O . SER A 1 49 ? 0.827 18.281 32.062 1 87.94 49 SER A O 1
ATOM 403 N N . ASN A 1 50 ? 2.936 18.75 31.562 1 83.25 50 ASN A N 1
ATOM 404 C CA . ASN A 1 50 ? 3.406 17.375 31.641 1 83.25 50 ASN A CA 1
ATOM 405 C C . ASN A 1 50 ? 3.316 16.844 33.062 1 83.25 50 ASN A C 1
ATOM 407 O O . ASN A 1 50 ? 3.564 17.578 34.031 1 83.25 50 ASN A O 1
ATOM 411 N N . VAL A 1 51 ? 2.957 15.594 33.125 1 80.94 51 VAL A N 1
ATOM 412 C CA . VAL A 1 51 ? 3.057 14.898 34.406 1 80.94 51 VAL A CA 1
ATOM 413 C C . VAL A 1 51 ? 4.523 14.734 34.781 1 80.94 51 VAL A C 1
ATOM 415 O O . VAL A 1 51 ? 5.371 14.477 33.938 1 80.94 51 VAL A O 1
ATOM 418 N N . LYS A 1 52 ? 4.723 14.852 36.031 1 74.12 52 LYS A N 1
ATOM 419 C CA . LYS A 1 52 ? 6.094 14.727 36.5 1 74.12 52 LYS A CA 1
ATOM 420 C C . LYS A 1 52 ? 6.715 13.406 36.062 1 74.12 52 LYS A C 1
ATOM 422 O O . LYS A 1 52 ? 6.09 12.352 36.188 1 74.12 52 LYS A O 1
ATOM 427 N N . ASP A 1 53 ? 7.781 13.422 35.406 1 69.12 53 ASP A N 1
ATOM 428 C CA . ASP A 1 53 ? 8.609 12.289 35 1 69.12 53 ASP A CA 1
ATOM 429 C C . ASP A 1 53 ? 7.988 11.555 33.812 1 69.12 53 ASP A C 1
ATOM 431 O O . ASP A 1 53 ? 8.367 10.414 33.531 1 69.12 53 ASP A O 1
ATOM 435 N N . GLN A 1 54 ? 6.965 12.023 33.406 1 73.38 54 GLN A N 1
ATOM 436 C CA . GLN A 1 54 ? 6.359 11.398 32.219 1 73.38 54 GLN A CA 1
ATOM 437 C C . GLN A 1 54 ? 6.301 12.367 31.047 1 73.38 54 GLN A C 1
ATOM 439 O O . GLN A 1 54 ? 5.539 13.336 31.078 1 73.38 54 GLN A O 1
ATOM 444 N N . LYS A 1 55 ? 7.137 12 30.141 1 67.06 55 LYS A N 1
ATOM 445 C CA . LYS A 1 55 ? 7.191 12.875 28.969 1 67.06 55 LYS A CA 1
ATOM 446 C C . LYS A 1 55 ? 5.988 12.648 28.062 1 67.06 55 LYS A C 1
ATOM 448 O O . LYS A 1 55 ? 5.543 11.508 27.875 1 67.06 55 LYS A O 1
ATOM 453 N N . ASN A 1 56 ? 5.324 13.75 27.609 1 73.56 56 ASN A N 1
ATOM 454 C CA . ASN A 1 56 ? 4.285 13.797 26.578 1 73.56 56 ASN A CA 1
ATOM 455 C C . ASN A 1 56 ? 2.941 13.32 27.125 1 73.56 56 ASN A C 1
ATOM 457 O O . ASN A 1 56 ? 2.049 12.961 26.359 1 73.56 56 ASN A O 1
ATOM 461 N N . ILE A 1 57 ? 2.9 13.211 28.453 1 79.81 57 ILE A N 1
ATOM 462 C CA . ILE A 1 57 ? 1.61 12.953 29.094 1 79.81 57 ILE A CA 1
ATOM 463 C C . ILE A 1 57 ? 1.15 14.203 29.844 1 79.81 57 ILE A C 1
ATOM 465 O O . ILE A 1 57 ? 1.784 14.617 30.812 1 79.81 57 ILE A O 1
ATOM 469 N N . LYS A 1 58 ? 0.071 14.766 29.438 1 86.38 58 LYS A N 1
ATOM 470 C CA . LYS A 1 58 ? -0.413 16.031 30 1 86.38 58 LYS A CA 1
ATOM 471 C C . LYS A 1 58 ? -1.475 15.773 31.062 1 86.38 58 LYS A C 1
ATOM 473 O O . LYS A 1 58 ? -2.205 14.781 31 1 86.38 58 LYS A O 1
ATOM 478 N N . ASN A 1 59 ? -1.456 16.609 32 1 90.31 59 ASN A N 1
ATOM 479 C CA . ASN A 1 59 ? -2.463 16.688 33.062 1 90.31 59 ASN A CA 1
ATOM 480 C C . ASN A 1 59 ? -2.854 18.125 33.344 1 90.31 59 ASN A C 1
ATOM 482 O O . ASN A 1 59 ? -2.201 19.062 32.875 1 90.31 59 ASN A O 1
ATOM 486 N N . ILE A 1 60 ? -3.992 18.328 34.094 1 93.31 60 ILE A N 1
ATOM 487 C CA . ILE A 1 60 ? -4.41 19.656 34.5 1 93.31 60 ILE A CA 1
ATOM 488 C C . ILE A 1 60 ? -3.635 20.062 35.75 1 93.31 60 ILE A C 1
ATOM 490 O O . ILE A 1 60 ? -3.607 19.328 36.75 1 93.31 60 ILE A O 1
ATOM 494 N N . HIS A 1 61 ? -3.033 21.172 35.719 1 93.94 61 HIS A N 1
ATOM 495 C CA . HIS A 1 61 ? -2.322 21.766 36.844 1 93.94 61 HIS A CA 1
ATOM 496 C C . HIS A 1 61 ? -2.957 23.094 37.25 1 93.94 61 HIS A C 1
ATOM 498 O O . HIS A 1 61 ? -3.793 23.625 36.531 1 93.94 61 HIS A O 1
ATOM 504 N N . TYR A 1 62 ? -2.66 23.5 38.438 1 94.81 62 TYR A N 1
ATOM 505 C CA . TYR A 1 62 ? -3.154 24.797 38.875 1 94.81 62 TYR A CA 1
ATOM 506 C C . TYR A 1 62 ? -2.109 25.531 39.719 1 94.81 62 TYR A C 1
ATOM 508 O O . TYR A 1 62 ? -1.157 24.922 40.219 1 94.81 62 TYR A O 1
ATOM 516 N N . ILE A 1 63 ? -2.221 26.812 39.75 1 95.38 63 ILE A N 1
ATOM 517 C CA . ILE A 1 63 ? -1.479 27.719 40.656 1 95.38 63 ILE A CA 1
ATOM 518 C C . ILE A 1 63 ? -2.455 28.531 41.5 1 95.38 63 ILE A C 1
ATOM 520 O O . ILE A 1 63 ? -3.387 29.141 40.969 1 95.38 63 ILE A O 1
ATOM 524 N N . ASP A 1 64 ? -2.27 28.453 42.781 1 94.44 64 ASP A N 1
ATOM 525 C CA . ASP A 1 64 ? -2.957 29.391 43.688 1 94.44 64 ASP A CA 1
ATOM 526 C C . ASP A 1 64 ? -2.27 30.75 43.688 1 94.44 64 ASP A C 1
ATOM 528 O O . ASP A 1 64 ? -1.223 30.922 44.312 1 94.44 64 ASP A O 1
ATOM 532 N N . MET A 1 65 ? -2.877 31.719 43.094 1 93.88 65 MET A N 1
ATOM 533 C CA . MET A 1 65 ? -2.219 33 42.844 1 93.88 65 MET A CA 1
ATOM 534 C C . MET A 1 65 ? -2.217 33.844 44.125 1 93.88 65 MET A C 1
ATOM 536 O O . MET A 1 65 ? -1.521 34.875 44.188 1 93.88 65 MET A O 1
ATOM 540 N N . ASN A 1 66 ? -2.928 33.344 45.156 1 91.62 66 ASN A N 1
ATOM 541 C CA . ASN A 1 66 ? -2.873 34 46.438 1 91.62 66 ASN A CA 1
ATOM 542 C C . ASN A 1 66 ? -1.647 33.562 47.25 1 91.62 66 ASN A C 1
ATOM 544 O O . ASN A 1 66 ? -1.244 34.219 48.188 1 91.62 66 ASN A O 1
ATOM 548 N N . SER A 1 67 ? -1.241 32.438 46.844 1 92.31 67 SER A N 1
ATOM 549 C CA . SER A 1 67 ? -0.107 31.891 47.562 1 92.31 67 SER A CA 1
ATOM 550 C C . SER A 1 67 ? 1.188 32.625 47.219 1 92.31 67 SER A C 1
ATOM 552 O O . SER A 1 67 ? 1.377 33.031 46.062 1 92.31 67 SER A O 1
ATOM 554 N N . ASP A 1 68 ? 2.154 32.719 48.156 1 90.25 68 ASP A N 1
ATOM 555 C CA . ASP A 1 68 ? 3.445 33.344 47.938 1 90.25 68 ASP A CA 1
ATOM 556 C C . ASP A 1 68 ? 4.355 32.469 47.062 1 90.25 68 ASP A C 1
ATOM 558 O O . ASP A 1 68 ? 5.121 33 46.25 1 90.25 68 ASP A O 1
ATOM 562 N N . SER A 1 69 ? 4.188 31.266 47.188 1 88.06 69 SER A N 1
ATOM 563 C CA . SER A 1 69 ? 5.098 30.344 46.5 1 88.06 69 SER A CA 1
ATOM 564 C C . SER A 1 69 ? 4.734 30.203 45.031 1 88.06 69 SER A C 1
ATOM 566 O O . SER A 1 69 ? 5.586 29.859 44.219 1 88.06 69 SER A O 1
ATOM 568 N N . LYS A 1 70 ? 3.521 30.438 44.656 1 92.62 70 LYS A N 1
ATOM 569 C CA . LYS A 1 70 ? 3.023 30.234 43.312 1 92.62 70 LYS A CA 1
ATOM 570 C C . LYS A 1 70 ? 3.436 28.859 42.75 1 92.62 70 LYS A C 1
ATOM 572 O O . LYS A 1 70 ? 3.893 28.75 41.625 1 92.62 70 LYS A O 1
ATOM 577 N N . GLU A 1 71 ? 3.377 27.844 43.594 1 90.31 71 GLU A N 1
ATOM 578 C CA . GLU A 1 71 ? 3.771 26.5 43.219 1 90.31 71 GLU A CA 1
ATOM 579 C C . GLU A 1 71 ? 2.783 25.891 42.219 1 90.31 71 GLU A C 1
ATOM 581 O O . GLU A 1 71 ? 1.571 26.062 42.344 1 90.31 71 GLU A O 1
ATOM 586 N N . ILE A 1 72 ? 3.365 25.203 41.188 1 91.62 72 ILE A N 1
ATOM 587 C CA . ILE A 1 72 ? 2.543 24.453 40.25 1 91.62 72 ILE A CA 1
ATOM 588 C C . ILE A 1 72 ? 2.148 23.109 40.844 1 91.62 72 ILE A C 1
ATOM 590 O O . ILE A 1 72 ? 3.01 22.328 41.281 1 91.62 72 ILE A O 1
ATOM 594 N N . LYS A 1 73 ? 0.904 22.828 40.906 1 91.75 73 LYS A N 1
ATOM 595 C CA . LYS A 1 73 ? 0.412 21.578 41.469 1 91.75 73 LYS A CA 1
ATOM 596 C C . LYS A 1 73 ? -0.544 20.875 40.5 1 91.75 73 LYS A C 1
ATOM 598 O O . LYS A 1 73 ? -1.335 21.547 39.812 1 91.75 73 LYS A O 1
ATOM 603 N N . PRO A 1 74 ? -0.387 19.562 40.438 1 92.25 74 PRO A N 1
ATOM 604 C CA . PRO A 1 74 ? -1.428 18.859 39.688 1 92.25 74 PRO A CA 1
ATOM 605 C C . PRO A 1 74 ? -2.797 18.938 40.344 1 92.25 74 PRO A C 1
ATOM 607 O O . PRO A 1 74 ? -2.891 18.891 41.562 1 92.25 74 PRO A O 1
ATOM 610 N N . LEU A 1 75 ? -3.746 19.125 39.562 1 92.94 75 LEU A N 1
ATOM 611 C CA . LEU A 1 75 ? -5.098 19.188 40.094 1 92.94 75 LEU A CA 1
ATOM 612 C C . LEU A 1 75 ? -5.496 17.859 40.719 1 92.94 75 LEU A C 1
ATOM 614 O O . LEU A 1 75 ? -6.227 17.844 41.719 1 92.94 75 LEU A O 1
ATOM 618 N N . PHE A 1 76 ? -5.121 16.797 40.094 1 88.31 76 PHE A N 1
ATOM 619 C CA . PHE A 1 76 ? -5.293 15.43 40.594 1 88.31 76 PHE A CA 1
ATOM 620 C C . PHE A 1 76 ? -4.18 14.523 40.094 1 88.31 76 PHE A C 1
ATOM 622 O O . PHE A 1 76 ? -3.424 14.898 39.188 1 88.31 76 PHE A O 1
ATOM 629 N N . ASN A 1 77 ? -4.094 13.375 40.688 1 81.56 77 ASN A N 1
ATOM 630 C CA . ASN A 1 77 ? -3.109 12.406 40.219 1 81.56 77 ASN A CA 1
ATOM 631 C C . ASN A 1 77 ? -3.615 11.633 39 1 81.56 77 ASN A C 1
ATOM 633 O O . ASN A 1 77 ? -4.582 10.875 39.094 1 81.56 77 ASN A O 1
ATOM 637 N N . TYR A 1 78 ? -2.967 12.008 37.844 1 75.88 78 TYR A N 1
ATOM 638 C CA . TYR A 1 78 ? -3.363 11.375 36.594 1 75.88 78 TYR A CA 1
ATOM 639 C C . TYR A 1 78 ? -2.582 10.086 36.375 1 75.88 78 TYR A C 1
ATOM 641 O O . TYR A 1 78 ? -1.362 10.055 36.562 1 75.88 78 TYR A O 1
ATOM 649 N N . VAL A 1 79 ? -3.221 8.883 36.125 1 65.44 79 VAL A N 1
ATOM 650 C CA . VAL A 1 79 ? -2.584 7.633 35.719 1 65.44 79 VAL A CA 1
ATOM 651 C C . VAL A 1 79 ? -2.934 7.324 34.281 1 65.44 79 VAL A C 1
ATOM 653 O O . VAL A 1 79 ? -4.109 7.215 33.938 1 65.44 79 VAL A O 1
ATOM 656 N N . ASP A 1 80 ? -1.871 7.434 33.406 1 65.19 80 ASP A N 1
ATOM 657 C CA . ASP A 1 80 ? -2.074 7.09 32 1 65.19 80 ASP A CA 1
ATOM 658 C C . ASP A 1 80 ? -2.357 5.602 31.828 1 65.19 80 ASP A C 1
ATOM 660 O O . ASP A 1 80 ? -1.473 4.766 32.031 1 65.19 80 ASP A O 1
ATOM 664 N N . LYS A 1 81 ? -3.617 5.055 31.734 1 62.91 81 LYS A N 1
ATOM 665 C CA . LYS A 1 81 ? -3.943 3.643 31.562 1 62.91 81 LYS A CA 1
ATOM 666 C C . LYS A 1 81 ? -3.895 3.24 30.078 1 62.91 81 LYS A C 1
ATOM 668 O O . LYS A 1 81 ? -4.504 2.246 29.688 1 62.91 81 LYS A O 1
ATOM 673 N N . ASP A 1 82 ? -2.713 3.293 29.375 1 62.41 82 ASP A N 1
ATOM 674 C CA . ASP A 1 82 ? -2.547 2.871 27.984 1 62.41 82 ASP A CA 1
ATOM 675 C C . ASP A 1 82 ? -3.9 2.652 27.312 1 62.41 82 ASP A C 1
ATOM 677 O O . ASP A 1 82 ? -4.238 1.527 26.938 1 62.41 82 ASP A O 1
ATOM 681 N N . VAL A 1 83 ? -4.824 3.703 27.312 1 67.25 83 VAL A N 1
ATOM 682 C CA . VAL A 1 83 ? -6.145 3.525 26.703 1 67.25 83 VAL A CA 1
ATOM 683 C C . VAL A 1 83 ? -6.098 3.916 25.234 1 67.25 83 VAL A C 1
ATOM 685 O O . VAL A 1 83 ? -5.465 4.906 24.859 1 67.25 83 VAL A O 1
ATOM 688 N N . GLU A 1 84 ? -6.633 3.014 24.344 1 70.94 84 GLU A N 1
ATOM 689 C CA . GLU A 1 84 ? -6.746 3.258 22.906 1 70.94 84 GLU A CA 1
ATOM 690 C C . GLU A 1 84 ? -7.879 4.238 22.594 1 70.94 84 GLU A C 1
ATOM 692 O O . GLU A 1 84 ? -9.008 4.051 23.062 1 70.94 84 GLU A O 1
ATOM 697 N N . LEU A 1 85 ? -7.578 5.355 21.938 1 74.19 85 LEU A N 1
ATOM 698 C CA . LEU A 1 85 ? -8.555 6.348 21.516 1 74.19 85 LEU A CA 1
ATOM 699 C C . LEU A 1 85 ? -9.438 5.789 20.406 1 74.19 85 LEU A C 1
ATOM 701 O O . LEU A 1 85 ? -9.016 4.914 19.641 1 74.19 85 LEU A O 1
ATOM 705 N N . SER A 1 86 ? -10.766 6.273 20.438 1 75.12 86 SER A N 1
ATOM 706 C CA . SER A 1 86 ? -11.594 5.988 19.281 1 75.12 86 SER A CA 1
ATOM 707 C C . SER A 1 86 ? -10.977 6.574 18.016 1 75.12 86 SER A C 1
ATOM 709 O O . SER A 1 86 ? -10.125 7.461 18.078 1 75.12 86 SER A O 1
ATOM 711 N N . ILE A 1 87 ? -11.344 6.121 16.891 1 75.62 87 ILE A N 1
ATOM 712 C CA . ILE A 1 87 ? -10.828 6.605 15.609 1 75.62 87 ILE A CA 1
ATOM 713 C C . ILE A 1 87 ? -11.203 8.078 15.43 1 75.62 87 ILE A C 1
ATOM 715 O O . ILE A 1 87 ? -10.406 8.867 14.922 1 75.62 87 ILE A O 1
ATOM 719 N N . GLU A 1 88 ? -12.422 8.43 15.891 1 77.44 88 GLU A N 1
ATOM 720 C CA . GLU A 1 88 ? -12.875 9.812 15.766 1 77.44 88 GLU A CA 1
ATOM 721 C C . GLU A 1 88 ? -12.008 10.75 16.594 1 77.44 88 GLU A C 1
ATOM 723 O O . GLU A 1 88 ? -11.633 11.828 16.125 1 77.44 88 GLU A O 1
ATOM 728 N N . ASP A 1 89 ? -11.695 10.266 17.719 1 76.62 89 ASP A N 1
ATOM 729 C CA . ASP A 1 89 ? -10.852 11.07 18.609 1 76.62 89 ASP A CA 1
ATOM 730 C C . ASP A 1 89 ? -9.438 11.211 18.047 1 76.62 89 ASP A C 1
ATOM 732 O O . ASP A 1 89 ? -8.844 12.289 18.109 1 76.62 89 ASP A O 1
ATOM 736 N N . GLN A 1 90 ? -9 10.156 17.5 1 76.25 90 GLN A N 1
ATOM 737 C CA . GLN A 1 90 ? -7.668 10.172 16.891 1 76.25 90 GLN A CA 1
ATOM 738 C C . GLN A 1 90 ? -7.598 11.164 15.734 1 76.25 90 GLN A C 1
ATOM 740 O O . GLN A 1 90 ? -6.656 11.953 15.648 1 76.25 90 GLN A O 1
ATOM 745 N N . LEU A 1 91 ? -8.609 11.102 14.992 1 76.75 91 LEU A N 1
ATOM 746 C CA . LEU A 1 91 ? -8.641 11.961 13.812 1 76.75 91 LEU A CA 1
ATOM 747 C C . LEU A 1 91 ? -8.789 13.43 14.211 1 76.75 91 LEU A C 1
ATOM 749 O O . LEU A 1 91 ? -8.188 14.305 13.594 1 76.75 91 LEU A O 1
ATOM 753 N N . GLN A 1 92 ? -9.594 13.641 15.172 1 77.56 92 GLN A N 1
ATOM 754 C CA . GLN A 1 92 ? -9.742 15.008 15.656 1 77.56 92 GLN A CA 1
ATOM 755 C C . GLN A 1 92 ? -8.422 15.547 16.203 1 77.56 92 GLN A C 1
ATOM 757 O O . GLN A 1 92 ? -8.047 16.688 15.922 1 77.56 92 GLN A O 1
ATOM 762 N N . ARG A 1 93 ? -7.707 14.758 16.906 1 76.81 93 ARG A N 1
ATOM 763 C CA . ARG A 1 93 ? -6.414 15.164 17.438 1 76.81 93 ARG A CA 1
ATOM 764 C C . ARG A 1 93 ? -5.41 15.438 16.328 1 76.81 93 ARG A C 1
ATOM 766 O O . ARG A 1 93 ? -4.617 16.375 16.406 1 76.81 93 ARG A O 1
ATOM 773 N N . GLU A 1 94 ? -5.527 14.602 15.328 1 75.56 94 GLU A N 1
ATOM 774 C CA . GLU A 1 94 ? -4.656 14.797 14.172 1 75.56 94 GLU A CA 1
ATOM 775 C C . GLU A 1 94 ? -4.945 16.125 13.484 1 75.56 94 GLU A C 1
ATOM 777 O O . GLU A 1 94 ? -4.023 16.859 13.125 1 75.56 94 GLU A O 1
ATOM 782 N N . ARG A 1 95 ? -6.184 16.422 13.422 1 74.62 95 ARG A N 1
ATOM 783 C CA . ARG A 1 95 ? -6.578 17.641 12.734 1 74.62 95 ARG A CA 1
ATOM 784 C C . ARG A 1 95 ? -6.266 18.875 13.578 1 74.62 95 ARG A C 1
ATOM 786 O O . ARG A 1 95 ? -6.02 19.953 13.047 1 74.62 95 ARG A O 1
ATOM 793 N N . MET A 1 96 ? -6.258 18.578 14.828 1 72.56 96 MET A N 1
ATOM 794 C CA . MET A 1 96 ? -5.926 19.656 15.758 1 72.56 96 MET A CA 1
ATOM 795 C C . MET A 1 96 ? -4.418 19.734 15.984 1 72.56 96 MET A C 1
ATOM 797 O O . MET A 1 96 ? -3.943 20.578 16.734 1 72.56 96 MET A O 1
ATOM 801 N N . ARG A 1 97 ? -3.637 18.828 15.289 1 68.56 97 ARG A N 1
ATOM 802 C CA . ARG A 1 97 ? -2.184 18.75 15.383 1 68.56 97 ARG A CA 1
ATOM 803 C C . ARG A 1 97 ? -1.737 18.594 16.828 1 68.56 97 ARG A C 1
ATOM 805 O O . ARG A 1 97 ? -0.804 19.266 17.281 1 68.56 97 ARG A O 1
ATOM 812 N N . THR A 1 98 ? -2.557 17.828 17.531 1 69.44 98 THR A N 1
ATOM 813 C CA . THR A 1 98 ? -2.215 17.484 18.906 1 69.44 98 THR A CA 1
ATOM 814 C C . THR A 1 98 ? -1.447 16.172 18.953 1 69.44 98 THR A C 1
ATOM 816 O O . THR A 1 98 ? -1.994 15.109 18.641 1 69.44 98 THR A O 1
ATOM 819 N N . ALA A 1 99 ? -0.173 16.203 19.359 1 66.38 99 ALA A N 1
ATOM 820 C CA . ALA A 1 99 ? 0.677 15.023 19.391 1 66.38 99 ALA A CA 1
ATOM 821 C C . ALA A 1 99 ? 0.809 14.484 20.812 1 66.38 99 ALA A C 1
ATOM 823 O O . ALA A 1 99 ? 1.234 13.344 21.016 1 66.38 99 ALA A O 1
ATOM 824 N N . ALA A 1 100 ? 0.275 15.195 21.828 1 70.94 100 ALA A N 1
ATOM 825 C CA . ALA A 1 100 ? 0.45 14.812 23.234 1 70.94 100 ALA A CA 1
ATOM 826 C C . ALA A 1 100 ? -0.535 13.719 23.625 1 70.94 100 ALA A C 1
ATOM 828 O O . ALA A 1 100 ? -1.549 13.508 22.953 1 70.94 100 ALA A O 1
ATOM 829 N N . ASN A 1 101 ? -0.145 13.047 24.688 1 77 101 ASN A N 1
ATOM 830 C CA . ASN A 1 101 ? -1.008 12.039 25.281 1 77 101 ASN A CA 1
ATOM 831 C C . ASN A 1 101 ? -1.565 12.5 26.625 1 77 101 ASN A C 1
ATOM 833 O O . ASN A 1 101 ? -1.199 13.562 27.125 1 77 101 ASN A O 1
ATOM 837 N N . GLY A 1 102 ? -2.529 11.844 27.141 1 82.94 102 GLY A N 1
ATOM 838 C CA . GLY A 1 102 ? -3.186 12.219 28.375 1 82.94 102 GLY A CA 1
ATOM 839 C C . GLY A 1 102 ? -4.363 13.148 28.172 1 82.94 102 GLY A C 1
ATOM 840 O O . GLY A 1 102 ? -5.176 12.945 27.266 1 82.94 102 GLY A O 1
ATOM 841 N N . ILE A 1 103 ? -4.422 14.148 29.109 1 86.56 103 ILE A N 1
ATOM 842 C CA . ILE A 1 103 ? -5.48 15.141 29 1 86.56 103 ILE A CA 1
ATOM 843 C C . ILE A 1 103 ? -5.023 16.281 28.094 1 86.56 103 ILE A C 1
ATOM 845 O O . ILE A 1 103 ? -4.129 17.047 28.469 1 86.56 103 ILE A O 1
ATOM 849 N N . THR A 1 104 ? -5.656 16.312 27 1 84.25 104 THR A N 1
ATOM 850 C CA . THR A 1 104 ? -5.168 17.297 26.031 1 84.25 104 THR A CA 1
ATOM 851 C C . THR A 1 104 ? -6.133 18.469 25.922 1 84.25 104 THR A C 1
ATOM 853 O O . THR A 1 104 ? -5.844 19.453 25.234 1 84.25 104 THR A O 1
ATOM 856 N N . GLN A 1 105 ? -7.242 18.344 26.578 1 86.75 105 GLN A N 1
ATOM 857 C CA . GLN A 1 105 ? -8.211 19.438 26.594 1 86.75 105 GLN A CA 1
ATOM 858 C C . GLN A 1 105 ? -9.078 19.375 27.844 1 86.75 105 GLN A C 1
ATOM 860 O O . GLN A 1 105 ? -9.273 18.312 28.422 1 86.75 105 GLN A O 1
ATOM 865 N N . PHE A 1 106 ? -9.578 20.516 28.328 1 89.31 106 PHE A N 1
ATOM 866 C CA . PHE A 1 106 ? -10.531 20.609 29.422 1 89.31 106 PHE A CA 1
ATOM 867 C C . PHE A 1 106 ? -11.383 21.859 29.312 1 89.31 106 PHE A C 1
ATOM 869 O O . PHE A 1 106 ? -11.016 22.812 28.609 1 89.31 106 PHE A O 1
ATOM 876 N N . THR A 1 107 ? -12.562 21.781 29.906 1 87.94 107 THR A N 1
ATOM 877 C CA . THR A 1 107 ? -13.477 22.922 29.953 1 87.94 107 THR A CA 1
ATOM 878 C C . THR A 1 107 ? -13.734 23.344 31.391 1 87.94 107 THR A C 1
ATOM 880 O O . THR A 1 107 ? -14.148 22.531 32.219 1 87.94 107 THR A O 1
ATOM 883 N N . PHE A 1 108 ? -13.445 24.609 31.766 1 90.88 108 PHE A N 1
ATOM 884 C CA . PHE A 1 108 ? -13.672 25.156 33.094 1 90.88 108 PHE A CA 1
ATOM 885 C C . PHE A 1 108 ? -14.945 26.016 33.125 1 90.88 108 PHE A C 1
ATOM 887 O O . PHE A 1 108 ? -15.094 26.938 32.312 1 90.88 108 PHE A O 1
ATOM 894 N N . ASP A 1 109 ? -15.852 25.688 33.969 1 89.5 109 ASP A N 1
ATOM 895 C CA . ASP A 1 109 ? -17.062 26.469 34.219 1 89.5 109 ASP A CA 1
ATOM 896 C C . ASP A 1 109 ? -16.859 27.406 35.406 1 89.5 109 ASP A C 1
ATOM 898 O O . ASP A 1 109 ? -17 26.984 36.562 1 89.5 109 ASP A O 1
ATOM 902 N N . GLN A 1 110 ? -16.641 28.594 35.094 1 89 110 GLN A N 1
ATOM 903 C CA . GLN A 1 110 ? -16.312 29.578 36.125 1 89 110 GLN A CA 1
ATOM 904 C C . GLN A 1 110 ? -17.484 29.797 37.094 1 89 110 GLN A C 1
ATOM 906 O O . GLN A 1 110 ? -17.297 29.984 38.281 1 89 110 GLN A O 1
ATOM 911 N N . LYS A 1 111 ? -18.672 29.797 36.594 1 87.19 111 LYS A N 1
ATOM 912 C CA . LYS A 1 111 ? -19.875 30.078 37.375 1 87.19 111 LYS A CA 1
ATOM 913 C C . LYS A 1 111 ? -20.125 28.984 38.406 1 87.19 111 LYS A C 1
ATOM 915 O O . LYS A 1 111 ? -20.469 29.281 39.562 1 87.19 111 LYS A O 1
ATOM 920 N N . HIS A 1 112 ? -19.875 27.766 38 1 89.81 112 HIS A N 1
ATOM 921 C CA . HIS A 1 112 ? -20.25 26.656 38.875 1 89.81 112 HIS A CA 1
ATOM 922 C C . HIS A 1 112 ? -19.031 26.016 39.531 1 89.81 112 HIS A C 1
ATOM 924 O O . HIS A 1 112 ? -19.156 25.125 40.344 1 89.81 112 HIS A O 1
ATOM 930 N N . GLN A 1 113 ? -17.891 26.406 39.094 1 92.44 113 GLN A N 1
ATOM 931 C CA . GLN A 1 113 ? -16.609 26.031 39.688 1 92.44 113 GLN A CA 1
ATOM 932 C C . GLN A 1 113 ? -16.359 24.531 39.562 1 92.44 113 GLN A C 1
ATOM 934 O O . GLN A 1 113 ? -16.078 23.844 40.531 1 92.44 113 GLN A O 1
ATOM 939 N N . PHE A 1 114 ? -16.422 24.062 38.375 1 93.81 114 PHE A N 1
ATOM 940 C CA . PHE A 1 114 ? -15.992 22.703 38.094 1 93.81 114 PHE A CA 1
ATOM 941 C C . PHE A 1 114 ? -15.336 22.625 36.719 1 93.81 114 PHE A C 1
ATOM 943 O O . PHE A 1 114 ? -15.43 23.578 35.938 1 93.81 114 PHE A O 1
ATOM 950 N N . ILE A 1 115 ? -14.633 21.531 36.438 1 93.81 115 ILE A N 1
ATOM 951 C CA . ILE A 1 115 ? -13.953 21.266 35.188 1 93.81 115 ILE A CA 1
ATOM 952 C C . ILE A 1 115 ? -14.484 19.969 34.562 1 93.81 115 ILE A C 1
ATOM 954 O O . ILE A 1 115 ? -14.727 18.984 35.281 1 93.81 115 ILE A O 1
ATOM 958 N N . ILE A 1 116 ? -14.758 20.047 33.344 1 92 116 ILE A N 1
ATOM 959 C CA . ILE A 1 116 ? -15.047 18.828 32.562 1 92 116 ILE A CA 1
ATOM 960 C C . ILE A 1 116 ? -13.836 18.438 31.734 1 92 116 ILE A C 1
ATOM 962 O O . ILE A 1 116 ? -13.273 19.281 31.016 1 92 116 ILE A O 1
ATOM 966 N N . ALA A 1 117 ? -13.375 17.188 31.812 1 91.19 117 ALA A N 1
ATOM 967 C CA . ALA A 1 117 ? -12.203 16.719 31.062 1 91.19 117 ALA A CA 1
ATOM 968 C C . ALA A 1 117 ? -12.312 15.242 30.719 1 91.19 117 ALA A C 1
ATOM 970 O O . ALA A 1 117 ? -12.922 14.469 31.469 1 91.19 117 ALA A O 1
ATOM 971 N N . PRO A 1 118 ? -11.82 14.875 29.578 1 87.56 118 PRO A N 1
ATOM 972 C CA . PRO A 1 118 ? -11.688 13.445 29.281 1 87.56 118 PRO A CA 1
ATOM 973 C C . PRO A 1 118 ? -10.555 12.789 30.062 1 87.56 118 PRO A C 1
ATOM 975 O O . PRO A 1 118 ? -9.391 13.172 29.922 1 87.56 118 PRO A O 1
ATOM 978 N N . ILE A 1 119 ? -10.852 11.852 30.922 1 85.81 119 ILE A N 1
ATOM 979 C CA . ILE A 1 119 ? -9.883 11.062 31.672 1 85.81 119 ILE A CA 1
ATOM 980 C C . ILE A 1 119 ? -10.047 9.586 31.312 1 85.81 119 ILE A C 1
ATOM 982 O O . ILE A 1 119 ? -11.125 9.008 31.516 1 85.81 119 ILE A O 1
ATOM 986 N N . ASN A 1 120 ? -9.008 9 30.719 1 81.44 120 ASN A N 1
ATOM 987 C CA . ASN A 1 120 ? -9.039 7.598 30.312 1 81.44 120 ASN A CA 1
ATOM 988 C C . ASN A 1 120 ? -10.227 7.309 29.406 1 81.44 120 ASN A C 1
ATOM 990 O O . ASN A 1 120 ? -10.984 6.363 29.641 1 81.44 120 ASN A O 1
ATOM 994 N N . ASN A 1 121 ? -10.516 8.227 28.562 1 81 121 ASN A N 1
ATOM 995 C CA . ASN A 1 121 ? -11.523 8.125 27.516 1 81 121 ASN A CA 1
ATOM 996 C C . ASN A 1 121 ? -12.938 8.203 28.094 1 81 121 ASN A C 1
ATOM 998 O O . ASN A 1 121 ? -13.891 7.707 27.484 1 81 121 ASN A O 1
ATOM 1002 N N . LYS A 1 122 ? -13.008 8.734 29.312 1 88.94 122 LYS A N 1
ATOM 1003 C CA . LYS A 1 122 ? -14.297 8.992 29.938 1 88.94 122 LYS A CA 1
ATOM 1004 C C . LYS A 1 122 ? -14.445 10.461 30.312 1 88.94 122 LYS A C 1
ATOM 1006 O O . LYS A 1 122 ? -13.461 11.125 30.641 1 88.94 122 LYS A O 1
ATOM 1011 N N . ILE A 1 123 ? -15.703 10.945 30.297 1 92 123 ILE A N 1
ATOM 1012 C CA . ILE A 1 123 ? -15.961 12.312 30.734 1 92 123 ILE A CA 1
ATOM 1013 C C . ILE A 1 123 ? -15.992 12.367 32.25 1 92 123 ILE A C 1
ATOM 1015 O O . ILE A 1 123 ? -16.641 11.539 32.906 1 92 123 ILE A O 1
ATOM 1019 N N . ASN A 1 124 ? -15.289 13.242 32.781 1 93.31 124 ASN A N 1
ATOM 1020 C CA . ASN A 1 124 ? -15.281 13.422 34.25 1 93.31 124 ASN A CA 1
ATOM 1021 C C . ASN A 1 124 ? -15.562 14.875 34.625 1 93.31 124 ASN A C 1
ATOM 1023 O O . ASN A 1 124 ? -15.102 15.797 33.969 1 93.31 124 ASN A O 1
ATOM 1027 N N . LYS A 1 125 ? -16.359 15.016 35.562 1 94.56 125 LYS A N 1
ATOM 1028 C CA . LYS A 1 125 ? -16.547 16.312 36.219 1 94.56 125 LYS A CA 1
ATOM 1029 C C . LYS A 1 125 ? -15.633 16.438 37.438 1 94.56 125 LYS A C 1
ATOM 1031 O O . LYS A 1 125 ? -15.648 15.578 38.312 1 94.56 125 LYS A O 1
ATOM 1036 N N . ILE A 1 126 ? -14.852 17.391 37.438 1 94.88 126 ILE A N 1
ATOM 1037 C CA . ILE A 1 126 ? -13.977 17.703 38.562 1 94.88 126 ILE A CA 1
ATOM 1038 C C . ILE A 1 126 ? -14.531 18.891 39.344 1 94.88 126 ILE A C 1
ATOM 1040 O O . ILE A 1 126 ? -14.32 20.047 38.969 1 94.88 126 ILE A O 1
ATOM 1044 N N . ASP A 1 127 ? -15.125 18.609 40.406 1 94.06 127 ASP A N 1
ATOM 1045 C CA . ASP A 1 127 ? -15.742 19.641 41.25 1 94.06 127 ASP A CA 1
ATOM 1046 C C . ASP A 1 127 ? -14.703 20.281 42.188 1 94.06 127 ASP A C 1
ATOM 1048 O O . ASP A 1 127 ? -14.125 19.609 43.031 1 94.06 127 ASP A O 1
ATOM 1052 N N . ILE A 1 128 ? -14.5 21.547 42.031 1 94.19 128 ILE A N 1
ATOM 1053 C CA . ILE A 1 128 ? -13.492 22.25 42.812 1 94.19 128 ILE A CA 1
ATOM 1054 C C . ILE A 1 128 ? -14.164 23.328 43.688 1 94.19 128 ILE A C 1
ATOM 1056 O O . ILE A 1 128 ? -13.5 24.25 44.156 1 94.19 128 ILE A O 1
ATOM 1060 N N . LYS A 1 129 ? -15.391 23.281 43.844 1 90.19 129 LYS A N 1
ATOM 1061 C CA . LYS A 1 129 ? -16.141 24.297 44.562 1 90.19 129 LYS A CA 1
ATOM 1062 C C . LYS A 1 129 ? -15.727 24.344 46.031 1 90.19 129 LYS A C 1
ATOM 1064 O O . LYS A 1 129 ? -15.5 25.422 46.594 1 90.19 129 LYS A O 1
ATOM 1069 N N . GLU A 1 130 ? -15.578 23.188 46.594 1 88.94 130 GLU A N 1
ATOM 1070 C CA . GLU A 1 130 ? -15.266 23.109 48 1 88.94 130 GLU A CA 1
ATOM 1071 C C . GLU A 1 130 ? -13.758 23.156 48.25 1 88.94 130 GLU A C 1
ATOM 1073 O O . GLU A 1 130 ? -13.289 23.812 49.188 1 88.94 130 GLU A O 1
ATOM 1078 N N . SER A 1 131 ? -13.078 22.391 47.406 1 90.62 131 SER A N 1
ATOM 1079 C CA . SER A 1 131 ? -11.633 22.328 47.594 1 90.62 131 SER A CA 1
ATOM 1080 C C . SER A 1 131 ? -10.906 22.094 46.281 1 90.62 131 SER A C 1
ATOM 1082 O O . SER A 1 131 ? -11.234 21.172 45.531 1 90.62 131 SER A O 1
ATOM 1084 N N . ILE A 1 132 ? -9.898 22.891 46.062 1 91.19 132 ILE A N 1
ATOM 1085 C CA . ILE A 1 132 ? -9.07 22.703 44.875 1 91.19 132 ILE A CA 1
ATOM 1086 C C . ILE A 1 132 ? -8.031 21.609 45.156 1 91.19 132 ILE A C 1
ATOM 1088 O O . ILE A 1 132 ? -7.582 20.938 44.219 1 91.19 132 ILE A O 1
ATOM 1092 N N . THR A 1 133 ? -7.652 21.406 46.406 1 90.38 133 THR A N 1
ATOM 1093 C CA . THR A 1 133 ? -6.617 20.438 46.75 1 90.38 133 THR A CA 1
ATOM 1094 C C . THR A 1 133 ? -7.195 19.031 46.844 1 90.38 133 THR A C 1
ATOM 1096 O O . THR A 1 133 ? -6.453 18.047 46.781 1 90.38 133 THR A O 1
ATOM 1099 N N . LYS A 1 134 ? -8.484 18.984 47 1 91.75 134 LYS A N 1
ATOM 1100 C CA . LYS A 1 134 ? -9.172 17.688 47 1 91.75 134 LYS A CA 1
ATOM 1101 C C . LYS A 1 134 ? -10.438 17.75 46.156 1 91.75 134 LYS A C 1
ATOM 1103 O O . LYS A 1 134 ? -11.547 17.578 46.656 1 91.75 134 LYS A O 1
ATOM 1108 N N . PRO A 1 135 ? -10.156 17.906 44.969 1 93 135 PRO A N 1
ATOM 1109 C CA . PRO A 1 135 ? -11.336 17.969 44.094 1 93 135 PRO A CA 1
ATOM 1110 C C . PRO A 1 135 ? -12.117 16.672 44.062 1 93 135 PRO A C 1
ATOM 1112 O O . PRO A 1 135 ? -11.555 15.594 44.312 1 93 135 PRO A O 1
ATOM 1115 N N . ILE A 1 136 ? -13.375 16.75 43.844 1 92.69 136 ILE A N 1
ATOM 1116 C CA . ILE A 1 136 ? -14.227 15.578 43.688 1 92.69 136 ILE A CA 1
ATOM 1117 C C . ILE A 1 136 ? -14.375 15.242 42.219 1 92.69 136 ILE A C 1
ATOM 1119 O O . ILE A 1 136 ? -14.922 16.047 41.438 1 92.69 136 ILE A O 1
ATOM 1123 N N . ILE A 1 137 ? -13.828 14.133 41.875 1 92.31 137 ILE A N 1
ATOM 1124 C CA . ILE A 1 137 ? -13.883 13.688 40.5 1 92.31 137 ILE A CA 1
ATOM 1125 C C . ILE A 1 137 ? -15.023 12.688 40.312 1 92.31 137 ILE A C 1
ATOM 1127 O O . ILE A 1 137 ? -15.094 11.68 41.031 1 92.31 137 ILE A O 1
ATOM 1131 N N . LYS A 1 138 ? -15.875 12.992 39.438 1 92.69 138 LYS A N 1
ATOM 1132 C CA . LYS A 1 138 ? -17.031 12.141 39.125 1 92.69 138 LYS A CA 1
ATOM 1133 C C . LYS A 1 138 ? -17.109 11.812 37.656 1 92.69 138 LYS A C 1
ATOM 1135 O O . LYS A 1 138 ? -17.109 12.719 36.812 1 92.69 138 LYS A O 1
ATOM 1140 N N . GLU A 1 139 ? -17.203 10.555 37.406 1 93.44 139 GLU A N 1
ATOM 1141 C CA . GLU A 1 139 ? -17.391 10.125 36.031 1 93.44 139 GLU A CA 1
ATOM 1142 C C . GLU A 1 139 ? -18.812 10.414 35.562 1 93.44 139 GLU A C 1
ATOM 1144 O O . GLU A 1 139 ? -19.766 10.211 36.281 1 93.44 139 GLU A O 1
ATOM 1149 N N . ILE A 1 140 ? -18.875 10.914 34.406 1 94.31 140 ILE A N 1
ATOM 1150 C CA . ILE A 1 140 ? -20.141 11.164 33.719 1 94.31 140 ILE A CA 1
ATOM 1151 C C . ILE A 1 140 ? -20.344 10.148 32.594 1 94.31 140 ILE A C 1
ATOM 1153 O O . ILE A 1 140 ? -19.438 9.938 31.797 1 94.31 140 ILE A O 1
ATOM 1157 N N . VAL A 1 141 ? -21.5 9.539 32.594 1 93.88 141 VAL A N 1
ATOM 1158 C CA . VAL A 1 141 ? -21.797 8.562 31.547 1 93.88 141 VAL A CA 1
ATOM 1159 C C . VAL A 1 141 ? -21.797 9.25 30.188 1 93.88 141 VAL A C 1
ATOM 1161 O O . VAL A 1 141 ? -22.422 10.305 30.016 1 93.88 141 VAL A O 1
ATOM 1164 N N . GLY A 1 142 ? -21.109 8.703 29.297 1 91.5 142 GLY A N 1
ATOM 1165 C CA . GLY A 1 142 ? -21.094 9.258 27.953 1 91.5 142 GLY A CA 1
ATOM 1166 C C . GLY A 1 142 ? -19.781 9.062 27.234 1 91.5 142 GLY A C 1
ATOM 1167 O O . GLY A 1 142 ? -18.953 8.25 27.641 1 91.5 142 GLY A O 1
ATOM 1168 N N . GLU A 1 143 ? -19.656 9.703 26.031 1 89.81 143 GLU A N 1
ATOM 1169 C CA . GLU A 1 143 ? -18.453 9.672 25.219 1 89.81 143 GLU A CA 1
ATOM 1170 C C . GLU A 1 143 ? -17.719 11.016 25.266 1 89.81 143 GLU A C 1
ATOM 1172 O O . GLU A 1 143 ? -18.344 12.055 25.516 1 89.81 143 GLU A O 1
ATOM 1177 N N . THR A 1 144 ? -16.469 10.93 24.969 1 88 144 THR A N 1
ATOM 1178 C CA . THR A 1 144 ? -15.648 12.117 25.156 1 88 144 THR A CA 1
ATOM 1179 C C . THR A 1 144 ? -15.633 12.969 23.891 1 88 144 THR A C 1
ATOM 1181 O O . THR A 1 144 ? -15.25 14.141 23.922 1 88 144 THR A O 1
ATOM 1184 N N . TYR A 1 145 ? -16.078 12.406 22.875 1 88.94 145 TYR A N 1
ATOM 1185 C CA . TYR A 1 145 ? -15.945 13.102 21.594 1 88.94 145 TYR A CA 1
ATOM 1186 C C . TYR A 1 145 ? -16.859 14.328 21.547 1 88.94 145 TYR A C 1
ATOM 1188 O O . TYR A 1 145 ? -18.078 14.203 21.672 1 88.94 145 TYR A O 1
ATOM 1196 N N . ASN A 1 146 ? -16.281 15.539 21.406 1 91.06 146 ASN A N 1
ATOM 1197 C CA . ASN A 1 146 ? -16.938 16.828 21.234 1 91.06 146 ASN A CA 1
ATOM 1198 C C . ASN A 1 146 ? -17.938 17.109 22.359 1 91.06 146 ASN A C 1
ATOM 1200 O O . ASN A 1 146 ? -19.094 17.453 22.109 1 91.06 146 ASN A O 1
ATOM 1204 N N . HIS A 1 147 ? -17.578 16.922 23.562 1 91.88 147 HIS A N 1
ATOM 1205 C CA . HIS A 1 147 ? -18.453 17.156 24.703 1 91.88 147 HIS A CA 1
ATOM 1206 C C . HIS A 1 147 ? -18.578 18.641 25.016 1 91.88 147 HIS A C 1
ATOM 1208 O O . HIS A 1 147 ? -17.609 19.391 24.844 1 91.88 147 HIS A O 1
ATOM 1214 N N . GLN A 1 148 ? -19.75 19.109 25.422 1 93.69 148 GLN A N 1
ATOM 1215 C CA . GLN A 1 148 ? -20.078 20.469 25.828 1 93.69 148 GLN A CA 1
ATOM 1216 C C . GLN A 1 148 ? -20.984 20.484 27.047 1 93.69 148 GLN A C 1
ATOM 1218 O O . GLN A 1 148 ? -21.5 19.438 27.453 1 93.69 148 GLN A O 1
ATOM 1223 N N . ILE A 1 149 ? -21.094 21.641 27.594 1 94 149 ILE A N 1
ATOM 1224 C CA . ILE A 1 149 ? -21.906 21.781 28.797 1 94 149 ILE A CA 1
ATOM 1225 C C . ILE A 1 149 ? -23.031 22.781 28.531 1 94 149 ILE A C 1
ATOM 1227 O O . ILE A 1 149 ? -22.844 23.766 27.797 1 94 149 ILE A O 1
ATOM 1231 N N . SER A 1 150 ? -24.219 22.5 29.172 1 95.56 150 SER A N 1
ATOM 1232 C CA . SER A 1 150 ? -25.344 23.422 29.062 1 95.56 150 SER A CA 1
ATOM 1233 C C . SER A 1 150 ? -25.062 24.719 29.812 1 95.56 150 SER A C 1
ATOM 1235 O O . SER A 1 150 ? -24.172 24.781 30.656 1 95.56 150 SER A O 1
ATOM 1237 N N . ALA A 1 151 ? -25.859 25.719 29.469 1 92.69 151 ALA A N 1
ATOM 1238 C CA . ALA A 1 151 ? -25.641 27.062 30.016 1 92.69 151 ALA A CA 1
ATOM 1239 C C . ALA A 1 151 ? -25.734 27.062 31.531 1 92.69 151 ALA A C 1
ATOM 1241 O O . ALA A 1 151 ? -25.062 27.844 32.188 1 92.69 151 ALA A O 1
ATOM 1242 N N . ASP A 1 152 ? -26.594 26.156 32.094 1 93.62 152 ASP A N 1
ATOM 1243 C CA . ASP A 1 152 ? -26.781 26.141 33.531 1 93.62 152 ASP A CA 1
ATOM 1244 C C . ASP A 1 152 ? -25.859 25.109 34.188 1 93.62 152 ASP A C 1
ATOM 1246 O O . ASP A 1 152 ? -25.969 24.844 35.375 1 93.62 152 ASP A O 1
ATOM 1250 N N . GLY A 1 153 ? -25 24.406 33.375 1 92.56 153 GLY A N 1
ATOM 1251 C CA . GLY A 1 153 ? -24.016 23.5 33.875 1 92.56 153 GLY A CA 1
ATOM 1252 C C . GLY A 1 153 ? -24.594 22.172 34.344 1 92.56 153 GLY A C 1
ATOM 1253 O O . GLY A 1 153 ? -23.938 21.406 35.062 1 92.56 153 GLY A O 1
ATOM 1254 N N . LYS A 1 154 ? -25.75 21.812 33.906 1 94.31 154 LYS A N 1
ATOM 1255 C CA . LYS A 1 154 ? -26.422 20.641 34.469 1 94.31 154 LYS A CA 1
ATOM 1256 C C . LYS A 1 154 ? -26.375 19.469 33.5 1 94.31 154 LYS A C 1
ATOM 1258 O O . LYS A 1 154 ? -26.641 18.328 33.875 1 94.31 154 LYS A O 1
ATOM 1263 N N . ILE A 1 155 ? -26.141 19.812 32.25 1 95.62 155 ILE A N 1
ATOM 1264 C CA . ILE A 1 155 ? -26.188 18.781 31.219 1 95.62 155 ILE A CA 1
ATOM 1265 C C . ILE A 1 155 ? -24.875 18.766 30.453 1 95.62 155 ILE A C 1
ATOM 1267 O O . ILE A 1 155 ? -24.328 19.828 30.125 1 95.62 155 ILE A O 1
ATOM 1271 N N . VAL A 1 156 ? -24.375 17.594 30.219 1 95.62 156 VAL A N 1
ATOM 1272 C CA . VAL A 1 156 ? -23.234 17.422 29.312 1 95.62 156 VAL A CA 1
ATOM 1273 C C . VAL A 1 156 ? -23.719 16.781 28.016 1 95.62 156 VAL A C 1
ATOM 1275 O O . VAL A 1 156 ? -24.484 15.82 28.031 1 95.62 156 VAL A O 1
ATOM 1278 N N . SER A 1 157 ? -23.391 17.344 26.922 1 96.5 157 SER A N 1
ATOM 1279 C CA . SER A 1 157 ? -23.672 16.766 25.609 1 96.5 157 SER A CA 1
ATOM 1280 C C . SER A 1 157 ? -22.406 16.188 24.969 1 96.5 157 SER A C 1
ATOM 1282 O O . SER A 1 157 ? -21.297 16.562 25.359 1 96.5 157 SER A O 1
ATOM 1284 N N . PHE A 1 158 ? -22.531 15.281 24.078 1 94.88 158 PHE A N 1
ATOM 1285 C CA . PHE A 1 158 ? -21.438 14.656 23.328 1 94.88 158 PHE A CA 1
ATOM 1286 C C . PHE A 1 158 ? -21.953 14 22.062 1 94.88 158 PHE A C 1
ATOM 1288 O O . PHE A 1 158 ? -23.172 13.914 21.844 1 94.88 158 PHE A O 1
ATOM 1295 N N . LEU A 1 159 ? -21.016 13.594 21.219 1 93.75 159 LEU A N 1
ATOM 1296 C CA . LEU A 1 159 ? -21.375 12.938 19.969 1 93.75 159 LEU A CA 1
ATOM 1297 C C . LEU A 1 159 ? -21.141 11.43 20.062 1 93.75 159 LEU A C 1
ATOM 1299 O O . LEU A 1 159 ? -20.125 10.992 20.594 1 93.75 159 LEU A O 1
ATOM 1303 N N . LYS A 1 160 ? -22.062 10.719 19.625 1 91.31 160 LYS A N 1
ATOM 1304 C CA . LYS A 1 160 ? -22 9.258 19.562 1 91.31 160 LYS A CA 1
ATOM 1305 C C . LYS A 1 160 ? -22.828 8.727 18.391 1 91.31 160 LYS A C 1
ATOM 1307 O O . LYS A 1 160 ? -23.984 9.125 18.203 1 91.31 160 LYS A O 1
ATOM 1312 N N . ASP A 1 161 ? -22.203 7.902 17.609 1 88.38 161 ASP A N 1
ATOM 1313 C CA . ASP A 1 161 ? -22.859 7.285 16.453 1 88.38 161 ASP A CA 1
ATOM 1314 C C . ASP A 1 161 ? -23.453 8.344 15.531 1 88.38 161 ASP A C 1
ATOM 1316 O O . ASP A 1 161 ? -24.609 8.219 15.102 1 88.38 161 ASP A O 1
ATOM 1320 N N . LYS A 1 162 ? -22.812 9.477 15.43 1 89.25 162 LYS A N 1
ATOM 1321 C CA . LYS A 1 162 ? -23.109 10.523 14.461 1 89.25 162 LYS A CA 1
ATOM 1322 C C . LYS A 1 162 ? -24.312 11.359 14.906 1 89.25 162 LYS A C 1
ATOM 1324 O O . LYS A 1 162 ? -24.922 12.055 14.094 1 89.25 162 LYS A O 1
ATOM 1329 N N . ASP A 1 163 ? -24.656 11.219 16.203 1 94.69 163 ASP A N 1
ATOM 1330 C CA . ASP A 1 163 ? -25.781 11.977 16.75 1 94.69 163 ASP A CA 1
ATOM 1331 C C . ASP A 1 163 ? -25.375 12.656 18.062 1 94.69 163 ASP A C 1
ATOM 1333 O O . ASP A 1 163 ? -24.344 12.336 18.656 1 94.69 163 ASP A O 1
ATOM 1337 N N . ILE A 1 164 ? -26.219 13.586 18.438 1 97.12 164 ILE A N 1
ATOM 1338 C CA . ILE A 1 164 ? -26 14.305 19.688 1 97.12 164 ILE A CA 1
ATOM 1339 C C . ILE A 1 164 ? -26.656 13.555 20.844 1 97.12 164 ILE A C 1
ATOM 1341 O O . ILE A 1 164 ? -27.828 13.195 20.75 1 97.12 164 ILE A O 1
ATOM 1345 N N . TRP A 1 165 ? -25.906 13.328 21.828 1 96.81 165 TRP A N 1
ATOM 1346 C CA . TRP A 1 165 ? -26.375 12.727 23.078 1 96.81 165 TRP A CA 1
ATOM 1347 C C . TRP A 1 165 ? -26.156 13.672 24.25 1 96.81 165 TRP A C 1
ATOM 1349 O O . TRP A 1 165 ? -25.344 14.594 24.172 1 96.81 165 TRP A O 1
ATOM 1359 N N . ILE A 1 166 ? -26.984 13.453 25.312 1 97.06 166 ILE A N 1
ATOM 1360 C CA . ILE A 1 166 ? -26.828 14.266 26.516 1 97.06 166 ILE A CA 1
ATOM 1361 C C . ILE A 1 166 ? -26.875 13.367 27.75 1 97.06 166 ILE A C 1
ATOM 1363 O O . ILE A 1 166 ? -27.453 12.289 27.719 1 97.06 166 ILE A O 1
ATOM 1367 N N . THR A 1 167 ? -26.219 13.812 28.75 1 96.25 167 THR A N 1
ATOM 1368 C CA . THR A 1 167 ? -26.281 13.18 30.062 1 96.25 167 THR A CA 1
ATOM 1369 C C . THR A 1 167 ? -26.578 14.211 31.141 1 96.25 167 THR A C 1
ATOM 1371 O O . THR A 1 167 ? -25.922 15.258 31.203 1 96.25 167 THR A O 1
ATOM 1374 N N . ASP A 1 168 ? -27.609 13.906 31.875 1 94.5 168 ASP A N 1
ATOM 1375 C CA . ASP A 1 168 ? -27.875 14.68 33.094 1 94.5 168 ASP A CA 1
ATOM 1376 C C . ASP A 1 168 ? -26.797 14.422 34.156 1 94.5 168 ASP A C 1
ATOM 1378 O O . ASP A 1 168 ? -26.672 13.312 34.656 1 94.5 168 ASP A O 1
ATOM 1382 N N . ILE A 1 169 ? -26.094 15.469 34.531 1 92.81 169 ILE A N 1
ATOM 1383 C CA . ILE A 1 169 ? -24.922 15.32 35.375 1 92.81 169 ILE A CA 1
ATOM 1384 C C . ILE A 1 169 ? -25.344 14.781 36.75 1 92.81 169 ILE A C 1
ATOM 1386 O O . ILE A 1 169 ? -24.641 13.984 37.344 1 92.81 169 ILE A O 1
ATOM 1390 N N . SER A 1 170 ? -26.469 15.18 37.219 1 89.81 170 SER A N 1
ATOM 1391 C CA . SER A 1 170 ? -26.906 14.812 38.562 1 89.81 170 SER A CA 1
ATOM 1392 C C . SER A 1 170 ? -27.344 13.352 38.625 1 89.81 170 SER A C 1
ATOM 1394 O O . SER A 1 170 ? -27.031 12.641 39.594 1 89.81 170 SER A O 1
ATOM 1396 N N . THR A 1 171 ? -27.984 12.836 37.594 1 90 171 THR A N 1
ATOM 1397 C CA . THR A 1 171 ? -28.547 11.492 37.625 1 90 171 THR A CA 1
ATOM 1398 C C . THR A 1 171 ? -27.719 10.523 36.812 1 90 171 THR A C 1
ATOM 1400 O O . THR A 1 171 ? -27.875 9.305 36.906 1 90 171 THR A O 1
ATOM 1403 N N . ASN A 1 172 ? -26.953 11.055 35.938 1 92.31 172 ASN A N 1
ATOM 1404 C CA . ASN A 1 172 ? -26.172 10.281 35 1 92.31 172 ASN A CA 1
ATOM 1405 C C . ASN A 1 172 ? -27.047 9.594 33.969 1 92.31 172 ASN A C 1
ATOM 1407 O O . ASN A 1 172 ? -26.625 8.641 33.312 1 92.31 172 ASN A O 1
ATOM 1411 N N . ALA A 1 173 ? -28.281 10.078 33.875 1 93.31 173 ALA A N 1
ATOM 1412 C CA . ALA A 1 173 ? -29.156 9.57 32.812 1 93.31 173 ALA A CA 1
ATOM 1413 C C . ALA A 1 173 ? -28.75 10.094 31.453 1 93.31 173 ALA A C 1
ATOM 1415 O O . ALA A 1 173 ? -28.578 11.305 31.281 1 93.31 173 ALA A O 1
ATOM 1416 N N . MET A 1 174 ? -28.562 9.188 30.547 1 95.19 174 MET A N 1
ATOM 1417 C CA . MET A 1 174 ? -28.109 9.5 29.203 1 95.19 174 MET A CA 1
ATOM 1418 C C . MET A 1 174 ? -29.266 9.414 28.203 1 95.19 174 MET A C 1
ATOM 1420 O O . MET A 1 174 ? -30.078 8.5 28.266 1 95.19 174 MET A O 1
ATOM 1424 N N . TYR A 1 175 ? -29.375 10.359 27.266 1 95.06 175 TYR A N 1
ATOM 1425 C CA . TYR A 1 175 ? -30.422 10.391 26.25 1 95.06 175 TYR A CA 1
ATOM 1426 C C . TYR A 1 175 ? -29.844 10.742 24.875 1 95.06 175 TYR A C 1
ATOM 1428 O O . TYR A 1 175 ? -28.969 11.586 24.766 1 95.06 175 TYR A O 1
ATOM 1436 N N . ARG A 1 176 ? -30.391 10.062 23.812 1 94.81 176 ARG A N 1
ATOM 1437 C CA . ARG A 1 176 ? -30.172 10.484 22.438 1 94.81 176 ARG A CA 1
ATOM 1438 C C . ARG A 1 176 ? -31.156 11.578 22.031 1 94.81 176 ARG A C 1
ATOM 1440 O O . ARG A 1 176 ? -32.375 11.43 22.234 1 94.81 176 ARG A O 1
ATOM 1447 N N . ILE A 1 177 ? -30.656 12.695 21.453 1 95.94 177 ILE A N 1
ATOM 1448 C CA . ILE A 1 177 ? -31.609 13.781 21.25 1 95.94 177 ILE A CA 1
ATOM 1449 C C . ILE A 1 177 ? -31.719 14.109 19.766 1 95.94 177 ILE A C 1
ATOM 1451 O O . ILE A 1 177 ? -32.594 14.883 19.359 1 95.94 177 ILE A O 1
ATOM 1455 N N . THR A 1 178 ? -30.828 13.633 18.922 1 95.5 178 THR A N 1
ATOM 1456 C CA . THR A 1 178 ? -30.969 13.719 17.469 1 95.5 178 THR A CA 1
ATOM 1457 C C . THR A 1 178 ? -30.938 12.328 16.844 1 95.5 178 THR A C 1
ATOM 1459 O O . THR A 1 178 ? -30.406 11.383 17.438 1 95.5 178 THR A O 1
ATOM 1462 N N . PHE A 1 179 ? -31.469 12.188 15.57 1 91.38 179 PHE A N 1
ATOM 1463 C CA . PHE A 1 179 ? -31.625 10.891 14.914 1 91.38 179 PHE A CA 1
ATOM 1464 C C . PHE A 1 179 ? -31.312 11 13.422 1 91.38 179 PHE A C 1
ATOM 1466 O O . PHE A 1 179 ? -32.094 10.523 12.594 1 91.38 179 PHE A O 1
ATOM 1473 N N . SER A 1 180 ? -30.266 11.609 13.164 1 86.19 180 SER A N 1
ATOM 1474 C CA . SER A 1 180 ? -29.922 11.867 11.766 1 86.19 180 SER A CA 1
ATOM 1475 C C . SER A 1 180 ? -29.375 10.617 11.094 1 86.19 180 SER A C 1
ATOM 1477 O O . SER A 1 180 ? -29.5 10.445 9.883 1 86.19 180 SER A O 1
ATOM 1479 N N . ASN A 1 181 ? -28.609 9.781 11.797 1 77.38 181 ASN A N 1
ATOM 1480 C CA . ASN A 1 181 ? -27.984 8.594 11.219 1 77.38 181 ASN A CA 1
ATOM 1481 C C . ASN A 1 181 ? -28.844 7.355 11.422 1 77.38 181 ASN A C 1
ATOM 1483 O O . ASN A 1 181 ? -29.328 7.102 12.531 1 77.38 181 ASN A O 1
ATOM 1487 N N . ASP A 1 182 ? -29.328 6.758 10.297 1 68.81 182 ASP A N 1
ATOM 1488 C CA . ASP A 1 182 ? -29.938 5.434 10.422 1 68.81 182 ASP A CA 1
ATOM 1489 C C . ASP A 1 182 ? -29.156 4.402 9.602 1 68.81 182 ASP A C 1
ATOM 1491 O O . ASP A 1 182 ? -28.766 4.668 8.461 1 68.81 182 ASP A O 1
ATOM 1495 N N . GLU A 1 183 ? -28.406 3.541 10.273 1 61.75 183 GLU A N 1
ATOM 1496 C CA . GLU A 1 183 ? -27.547 2.527 9.672 1 61.75 183 GLU A CA 1
ATOM 1497 C C . GLU A 1 183 ? -28.141 1.995 8.375 1 61.75 183 GLU A C 1
ATOM 1499 O O . GLU A 1 183 ? -27.406 1.565 7.48 1 61.75 183 GLU A O 1
ATOM 1504 N N . LYS A 1 184 ? -29.375 2.111 8.266 1 57.28 184 LYS A N 1
ATOM 1505 C CA . LYS A 1 184 ? -30.047 1.452 7.145 1 57.28 184 LYS A CA 1
ATOM 1506 C C . LYS A 1 184 ? -30.188 2.4 5.957 1 57.28 184 LYS A C 1
ATOM 1508 O O . LYS A 1 184 ? -29.922 2.016 4.812 1 57.28 184 LYS A O 1
ATOM 1513 N N . HIS A 1 185 ? -30.516 3.668 6.223 1 58.28 185 HIS A N 1
ATOM 1514 C CA . HIS A 1 185 ? -30.891 4.543 5.117 1 58.28 185 HIS A CA 1
ATOM 1515 C C . HIS A 1 185 ? -29.938 5.727 5 1 58.28 185 HIS A C 1
ATOM 1517 O O . HIS A 1 185 ? -29.734 6.254 3.906 1 58.28 185 HIS A O 1
ATOM 1523 N N . HIS A 1 186 ? -29.422 6.191 6.098 1 70.25 186 HIS A N 1
ATOM 1524 C CA . HIS A 1 186 ? -28.625 7.418 6.09 1 70.25 186 HIS A CA 1
ATOM 1525 C C . HIS A 1 186 ? -27.281 7.215 6.785 1 70.25 186 HIS A C 1
ATOM 1527 O O . HIS A 1 186 ? -26.984 7.906 7.758 1 70.25 186 HIS A O 1
ATOM 1533 N N . LYS A 1 187 ? -26.406 6.52 6.098 1 80.88 187 LYS A N 1
ATOM 1534 C CA . LYS A 1 187 ? -25.156 6.082 6.73 1 80.88 187 LYS A CA 1
ATOM 1535 C C . LYS A 1 187 ? -24.141 7.219 6.797 1 80.88 187 LYS A C 1
ATOM 1537 O O . LYS A 1 187 ? -23.25 7.215 7.648 1 80.88 187 LYS A O 1
ATOM 1542 N N . PHE A 1 188 ? -24.391 8.305 6.047 1 89.69 188 PHE A N 1
ATOM 1543 C CA . PHE A 1 188 ? -23.375 9.336 5.984 1 89.69 188 PHE A CA 1
ATOM 1544 C C . PHE A 1 188 ? -23.953 10.703 6.281 1 89.69 188 PHE A C 1
ATOM 1546 O O . PHE A 1 188 ? -23.531 11.711 5.715 1 89.69 188 PHE A O 1
ATOM 1553 N N . ARG A 1 189 ? -24.969 10.734 7.18 1 92.06 189 ARG A N 1
ATOM 1554 C CA . ARG A 1 189 ? -25.531 11.953 7.738 1 92.06 189 ARG A CA 1
ATOM 1555 C C . ARG A 1 189 ? -25.188 12.094 9.219 1 92.06 189 ARG A C 1
ATOM 1557 O O . ARG A 1 189 ? -25.234 11.117 9.961 1 92.06 189 ARG A O 1
ATOM 1564 N N . TYR A 1 190 ? -24.859 13.367 9.578 1 91.62 190 TYR A N 1
ATOM 1565 C CA . TYR A 1 190 ? -24.359 13.664 10.922 1 91.62 190 TYR A CA 1
ATOM 1566 C C . TYR A 1 190 ? -25.109 14.836 11.531 1 91.62 190 TYR A C 1
ATOM 1568 O O . TYR A 1 190 ? -25.438 15.805 10.844 1 91.62 190 TYR A O 1
ATOM 1576 N N . ALA A 1 191 ? -25.422 14.633 12.789 1 95.69 191 ALA A N 1
ATOM 1577 C CA . ALA A 1 191 ? -25.953 15.758 13.555 1 95.69 191 ALA A CA 1
ATOM 1578 C C . ALA A 1 191 ? -24.922 16.297 14.531 1 95.69 191 ALA A C 1
ATOM 1580 O O . ALA A 1 191 ? -24.5 15.586 15.453 1 95.69 191 ALA A O 1
ATOM 1581 N N . GLY A 1 192 ? -24.516 17.422 14.312 1 95.94 192 GLY A N 1
ATOM 1582 C CA . GLY A 1 192 ? -23.562 18.031 15.234 1 95.94 192 GLY A CA 1
ATOM 1583 C C . GLY A 1 192 ? -22.125 17.672 14.945 1 95.94 192 GLY A C 1
ATOM 1584 O O . GLY A 1 192 ? -21.203 18.375 15.383 1 95.94 192 GLY A O 1
ATOM 1585 N N . ASP A 1 193 ? -21.953 16.578 14.258 1 92.31 193 ASP A N 1
ATOM 1586 C CA . ASP A 1 193 ? -20.609 16.188 13.844 1 92.31 193 ASP A CA 1
ATOM 1587 C C . ASP A 1 193 ? -20.203 16.922 12.57 1 92.31 193 ASP A C 1
ATOM 1589 O O . ASP A 1 193 ? -21 17.656 11.977 1 92.31 193 ASP A O 1
ATOM 1593 N N . ILE A 1 194 ? -18.906 16.844 12.281 1 89.81 194 ILE A N 1
ATOM 1594 C CA . ILE A 1 194 ? -18.453 17.672 11.172 1 89.81 194 ILE A CA 1
ATOM 1595 C C . ILE A 1 194 ? -17.688 16.812 10.172 1 89.81 194 ILE A C 1
ATOM 1597 O O . ILE A 1 194 ? -17 15.852 10.555 1 89.81 194 ILE A O 1
ATOM 1601 N N . GLY A 1 195 ? -17.812 17.156 8.969 1 87.94 195 GLY A N 1
ATOM 1602 C CA . GLY A 1 195 ? -17.031 16.547 7.902 1 87.94 195 GLY A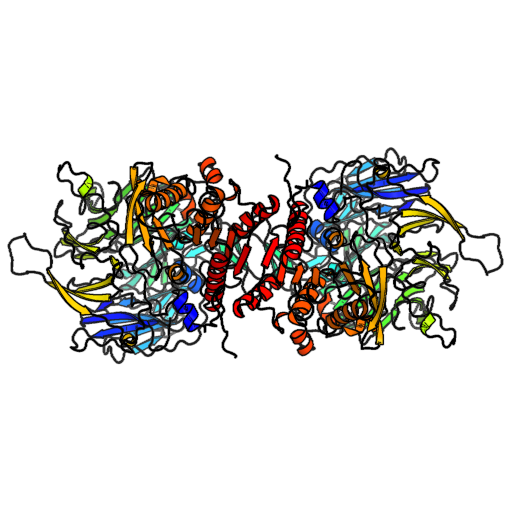 CA 1
ATOM 1603 C C . GLY A 1 195 ? -15.594 17.031 7.867 1 87.94 195 GLY A C 1
ATOM 1604 O O . GLY A 1 195 ? -15.234 18 8.547 1 87.94 195 GLY A O 1
ATOM 1605 N N . PHE A 1 196 ? -14.797 16.469 7.012 1 89.06 196 PHE A N 1
ATOM 1606 C CA . PHE A 1 196 ? -13.359 16.656 6.922 1 89.06 196 PHE A CA 1
ATOM 1607 C C . PHE A 1 196 ? -13.016 18.109 6.609 1 89.06 196 PHE A C 1
ATOM 1609 O O . PHE A 1 196 ? -12.164 18.703 7.266 1 89.06 196 PHE A O 1
ATOM 1616 N N . ILE A 1 197 ? -13.648 18.766 5.754 1 93.56 197 ILE A N 1
ATOM 1617 C CA . ILE A 1 197 ? -13.281 20.078 5.223 1 93.56 197 ILE A CA 1
ATOM 1618 C C . ILE A 1 197 ? -13.414 21.141 6.316 1 93.56 197 ILE A C 1
ATOM 1620 O O . ILE A 1 197 ? -12.578 22.031 6.422 1 93.56 197 ILE A O 1
ATOM 1624 N N . TYR A 1 198 ? -14.445 21.047 7.059 1 94.44 198 TYR A N 1
ATOM 1625 C CA . TYR A 1 198 ? -14.719 22.094 8.047 1 94.44 198 TYR A CA 1
ATOM 1626 C C . TYR A 1 198 ? -13.68 22.078 9.156 1 94.44 198 TYR A C 1
ATOM 1628 O O . TYR A 1 198 ? -13.219 23.125 9.602 1 94.44 198 TYR A O 1
ATOM 1636 N N . ALA A 1 199 ? -13.266 20.875 9.516 1 91.56 199 ALA A N 1
ATOM 1637 C CA . ALA A 1 199 ? -12.242 20.766 10.555 1 91.56 199 ALA A CA 1
ATOM 1638 C C . ALA A 1 199 ? -10.867 21.141 10.008 1 91.56 199 ALA A C 1
ATOM 1640 O O . ALA A 1 199 ? -10.156 21.953 10.594 1 91.56 199 ALA A O 1
ATOM 1641 N N . GLU A 1 200 ? -10.547 20.656 8.883 1 91 200 GLU A N 1
ATOM 1642 C CA . GLU A 1 200 ? -9.195 20.75 8.336 1 91 200 GLU A CA 1
ATOM 1643 C C . GLU A 1 200 ? -8.953 22.141 7.73 1 91 200 GLU A C 1
ATOM 1645 O O . GLU A 1 200 ? -7.875 22.703 7.898 1 91 200 GLU A O 1
ATOM 1650 N N . GLU A 1 201 ? -9.969 22.656 7.094 1 94.12 201 GLU A N 1
ATOM 1651 C CA . GLU A 1 201 ? -9.695 23.828 6.266 1 94.12 201 GLU A CA 1
ATOM 1652 C C . GLU A 1 201 ? -10.281 25.094 6.895 1 94.12 201 GLU A C 1
ATOM 1654 O O . GLU A 1 201 ? -9.859 26.203 6.562 1 94.12 201 GLU A O 1
ATOM 1659 N N . PHE A 1 202 ? -11.289 24.953 7.773 1 94.81 202 PHE A N 1
ATOM 1660 C CA . PHE A 1 202 ? -11.93 26.141 8.344 1 94.81 202 PHE A CA 1
ATOM 1661 C C . PHE A 1 202 ? -11.781 26.156 9.859 1 94.81 202 PHE A C 1
ATOM 1663 O O . PHE A 1 202 ? -12.328 27.031 10.531 1 94.81 202 PHE A O 1
ATOM 1670 N N . SER A 1 203 ? -11.109 25.125 10.383 1 91.69 203 SER A N 1
ATOM 1671 C CA . SER A 1 203 ? -10.836 25.031 11.812 1 91.69 203 SER A CA 1
ATOM 1672 C C . SER A 1 203 ? -12.133 25.078 12.625 1 91.69 203 SER A C 1
ATOM 1674 O O . SER A 1 203 ? -12.188 25.719 13.672 1 91.69 203 SER A O 1
ATOM 1676 N N . ARG A 1 204 ? -13.18 24.656 12.047 1 93.56 204 ARG A N 1
ATOM 1677 C CA . ARG A 1 204 ? -14.398 24.438 12.812 1 93.56 204 ARG A CA 1
ATOM 1678 C C . ARG A 1 204 ? -14.492 22.984 13.281 1 93.56 204 ARG A C 1
ATOM 1680 O O . ARG A 1 204 ? -14.68 22.078 12.469 1 93.56 204 ARG A O 1
ATOM 1687 N N . TYR A 1 205 ? -14.5 22.781 14.531 1 91.81 205 TYR A N 1
ATOM 1688 C CA . TYR A 1 205 ? -14.375 21.422 15.055 1 91.81 205 TYR A CA 1
ATOM 1689 C C . TYR A 1 205 ? -15.68 20.953 15.68 1 91.81 205 TYR A C 1
ATOM 1691 O O . TYR A 1 205 ? -15.727 19.891 16.312 1 91.81 205 TYR A O 1
ATOM 1699 N N . THR A 1 206 ? -16.734 21.766 15.523 1 93.56 206 THR A N 1
ATOM 1700 C CA . THR A 1 206 ? -18.031 21.375 16.031 1 93.56 206 THR A CA 1
ATOM 1701 C C . THR A 1 206 ? -19.141 21.75 15.055 1 93.56 206 THR A C 1
ATOM 1703 O O . THR A 1 206 ? -18.938 22.609 14.195 1 93.56 206 THR A O 1
ATOM 1706 N N . GLY A 1 207 ? -20.219 21.078 15.234 1 96.56 207 GLY A N 1
ATOM 1707 C CA . GLY A 1 207 ? -21.406 21.375 14.438 1 96.56 207 GLY A CA 1
ATOM 1708 C C . GLY A 1 207 ? -22.641 21.625 15.281 1 96.56 207 GLY A C 1
ATOM 1709 O O . GLY A 1 207 ? -23.766 21.641 14.758 1 96.56 207 GLY A O 1
ATOM 1710 N N . TYR A 1 208 ? -22.5 21.828 16.609 1 97.94 208 TYR A N 1
ATOM 1711 C CA . TYR A 1 208 ? -23.656 22.156 17.422 1 97.94 208 TYR A CA 1
ATOM 1712 C C . TYR A 1 208 ? -23.297 23.141 18.531 1 97.94 208 TYR A C 1
ATOM 1714 O O . TYR A 1 208 ? -22.156 23.172 18.984 1 97.94 208 TYR A O 1
ATOM 1722 N N . TRP A 1 209 ? -24.297 24.016 18.984 1 98 209 TRP A N 1
ATOM 1723 C CA . TRP A 1 209 ? -24.094 25.109 19.922 1 98 209 TRP A CA 1
ATOM 1724 C C . TRP A 1 209 ? -25.281 25.234 20.875 1 98 209 TRP A C 1
ATOM 1726 O O . TRP A 1 209 ? -26.422 25.391 20.438 1 98 209 TRP A O 1
ATOM 1736 N N . TRP A 1 210 ? -25.031 25.219 22.141 1 97.56 210 TRP A N 1
ATOM 1737 C CA . TRP A 1 210 ? -26.047 25.375 23.172 1 97.56 210 TRP A CA 1
ATOM 1738 C C . TRP A 1 210 ? -26.578 26.812 23.172 1 97.56 210 TRP A C 1
ATOM 1740 O O . TRP A 1 210 ? -25.812 27.766 23.031 1 97.56 210 TRP A O 1
ATOM 1750 N N . SER A 1 211 ? -27.891 26.906 23.344 1 97.5 211 SER A N 1
ATOM 1751 C CA . SER A 1 211 ? -28.438 28.234 23.656 1 97.5 211 SER A CA 1
ATOM 1752 C C . SER A 1 211 ? -27.828 28.797 24.938 1 97.5 211 SER A C 1
ATOM 1754 O O . SER A 1 211 ? -27.641 28.062 25.906 1 97.5 211 SER A O 1
ATOM 1756 N N . PRO A 1 212 ? -27.547 30.062 24.922 1 95.44 212 PRO A N 1
ATOM 1757 C CA . PRO A 1 212 ? -26.969 30.656 26.125 1 95.44 212 PRO A CA 1
ATOM 1758 C C . PRO A 1 212 ? -28 30.828 27.234 1 95.44 212 PRO A C 1
ATOM 1760 O O . PRO A 1 212 ? -27.625 31.094 28.391 1 95.44 212 PRO A O 1
ATOM 1763 N N . ILE A 1 213 ? -29.281 30.594 26.844 1 94.38 213 ILE A N 1
ATOM 1764 C CA . ILE A 1 213 ? -30.344 30.734 27.812 1 94.38 213 ILE A CA 1
ATOM 1765 C C . ILE A 1 213 ? -31.156 29.438 27.891 1 94.38 213 ILE A C 1
ATOM 1767 O O . ILE A 1 213 ? -31.391 28.781 26.875 1 94.38 213 ILE A O 1
ATOM 1771 N N . VAL A 1 214 ? -31.469 29.125 29.156 1 95.94 214 VAL A N 1
ATOM 1772 C CA . VAL A 1 214 ? -32.406 28.016 29.359 1 95.94 214 VAL A CA 1
ATOM 1773 C C . VAL A 1 214 ? -33.844 28.531 29.359 1 95.94 214 VAL A C 1
ATOM 1775 O O . VAL A 1 214 ? -34.188 29.344 30.219 1 95.94 214 VAL A O 1
ATOM 1778 N N . GLY A 1 215 ? -34.594 28.078 28.438 1 94.19 215 GLY A N 1
ATOM 1779 C CA . GLY A 1 215 ? -36 28.516 28.359 1 94.19 215 GLY A CA 1
ATOM 1780 C C . GLY A 1 215 ? -36.906 27.781 29.328 1 94.19 215 GLY A C 1
ATOM 1781 O O . GLY A 1 215 ? -36.438 27.094 30.234 1 94.19 215 GLY A O 1
ATOM 1782 N N . THR A 1 216 ? -38.156 28.156 29.156 1 93.38 216 THR A N 1
ATOM 1783 C CA . THR A 1 216 ? -39.188 27.5 29.953 1 93.38 216 THR A CA 1
ATOM 1784 C C . THR A 1 216 ? -40.25 26.906 29.062 1 93.38 216 THR A C 1
ATOM 1786 O O . THR A 1 216 ? -40.781 27.594 28.172 1 93.38 216 THR A O 1
ATOM 1789 N N . CYS A 1 217 ? -40.5 25.688 29.344 1 91.81 217 CYS A N 1
ATOM 1790 C CA . CYS A 1 217 ? -41.594 25.062 28.625 1 91.81 217 CYS A CA 1
ATOM 1791 C C . CYS A 1 217 ? -42.938 25.641 29.062 1 91.81 217 CYS A C 1
ATOM 1793 O O . CYS A 1 217 ? -43.312 25.578 30.234 1 91.81 217 CYS A O 1
ATOM 1795 N N . VAL A 1 218 ? -43.656 26.078 28.141 1 86.75 218 VAL A N 1
ATOM 1796 C CA . VAL A 1 218 ? -44.938 26.766 28.438 1 86.75 218 VAL A CA 1
ATOM 1797 C C . VAL A 1 218 ? -45.938 25.766 29.031 1 86.75 218 VAL A C 1
ATOM 1799 O O . VAL A 1 218 ? -46.688 26.109 29.922 1 86.75 218 VAL A O 1
ATOM 1802 N N . LYS A 1 219 ? -45.906 24.578 28.594 1 86.25 219 LYS A N 1
ATOM 1803 C CA . LYS A 1 219 ? -46.875 23.547 28.984 1 86.25 219 LYS A CA 1
ATOM 1804 C C . LYS A 1 219 ? -46.594 23.031 30.391 1 86.25 219 LYS A C 1
ATOM 1806 O O . LYS A 1 219 ? -47.5 22.828 31.188 1 86.25 219 LYS A O 1
ATOM 1811 N N . THR A 1 220 ? -45.312 22.906 30.75 1 86.94 220 THR A N 1
ATOM 1812 C CA . THR A 1 220 ? -45 22.203 31.984 1 86.94 220 THR A CA 1
ATOM 1813 C C . THR A 1 220 ? -44.312 23.141 33 1 86.94 220 THR A C 1
ATOM 1815 O O . THR A 1 220 ? -44.219 22.828 34.188 1 86.94 220 THR A O 1
ATOM 1818 N N . GLY A 1 221 ? -43.875 24.25 32.469 1 89.44 221 GLY A N 1
ATOM 1819 C CA . GLY A 1 221 ? -43.156 25.172 33.344 1 89.44 221 GLY A CA 1
ATOM 1820 C C . GLY A 1 221 ? -41.75 24.734 33.656 1 89.44 221 GLY A C 1
ATOM 1821 O O . GLY A 1 221 ? -41.031 25.391 34.406 1 89.44 221 GLY A O 1
ATOM 1822 N N . LYS A 1 222 ? -41.312 23.688 33.125 1 91.56 222 LYS A N 1
ATOM 1823 C CA . LYS A 1 222 ? -39.969 23.125 33.344 1 91.56 222 LYS A CA 1
ATOM 1824 C C . LYS A 1 222 ? -38.938 23.781 32.438 1 91.56 222 LYS A C 1
ATOM 1826 O O . LYS A 1 222 ? -39.312 24.391 31.406 1 91.56 222 LYS A O 1
ATOM 1831 N N . PRO A 1 223 ? -37.688 23.656 32.844 1 94.5 223 PRO A N 1
ATOM 1832 C CA . PRO A 1 223 ? -36.625 24.188 31.953 1 94.5 223 PRO A CA 1
ATOM 1833 C C . PRO A 1 223 ? -36.594 23.5 30.594 1 94.5 223 PRO A C 1
ATOM 1835 O O . PRO A 1 223 ? -36.719 22.281 30.5 1 94.5 223 PRO A O 1
ATOM 1838 N N . MET A 1 224 ? -36.594 24.312 29.609 1 96.12 224 MET A N 1
ATOM 1839 C CA . MET A 1 224 ? -36.469 23.844 28.234 1 96.12 224 MET A CA 1
ATOM 1840 C C . MET A 1 224 ? -35.094 24.188 27.656 1 96.12 224 MET A C 1
ATOM 1842 O O . MET A 1 224 ? -34.719 25.359 27.609 1 96.12 224 MET A O 1
ATOM 1846 N N . TYR A 1 225 ? -34.375 23.203 27.281 1 97.31 225 TYR A N 1
ATOM 1847 C CA . TYR A 1 225 ? -33.031 23.375 26.703 1 97.31 225 TYR A CA 1
ATOM 1848 C C . TYR A 1 225 ? -33.125 23.359 25.172 1 97.31 225 TYR A C 1
ATOM 1850 O O . TYR A 1 225 ? -33.906 22.625 24.594 1 97.31 225 TYR A O 1
ATOM 1858 N N . THR A 1 226 ? -32.281 24.188 24.516 1 97.44 226 THR A N 1
ATOM 1859 C CA . THR A 1 226 ? -32.25 24.25 23.062 1 97.44 226 THR A CA 1
ATOM 1860 C C . THR A 1 226 ? -30.828 24.219 22.531 1 97.44 226 THR A C 1
ATOM 1862 O O . THR A 1 226 ? -29.953 24.891 23.078 1 97.44 226 THR A O 1
ATOM 1865 N N . ILE A 1 227 ? -30.578 23.422 21.5 1 98.25 227 ILE A N 1
ATOM 1866 C CA . ILE A 1 227 ? -29.312 23.312 20.797 1 98.25 227 ILE A CA 1
ATOM 1867 C C . ILE A 1 227 ? -29.516 23.609 19.312 1 98.25 227 ILE A C 1
ATOM 1869 O O . ILE A 1 227 ? -30.438 23.078 18.703 1 98.25 227 ILE A O 1
ATOM 1873 N N . CYS A 1 228 ? -28.75 24.547 18.781 1 98.25 228 CYS A N 1
ATOM 1874 C CA . CYS A 1 228 ? -28.625 24.688 17.328 1 98.25 228 CYS A CA 1
ATOM 1875 C C . CYS A 1 228 ? -27.594 23.719 16.781 1 98.25 228 CYS A C 1
ATOM 1877 O O . CYS A 1 228 ? -26.5 23.578 17.344 1 98.25 228 CYS A O 1
ATOM 1879 N N . TYR A 1 229 ? -27.938 22.969 15.797 1 98.06 229 TYR A N 1
ATOM 1880 C CA . TYR A 1 229 ? -26.969 22.047 15.234 1 98.06 229 TYR A CA 1
ATOM 1881 C C . TYR A 1 229 ? -27.078 21.984 13.711 1 98.06 229 TYR A C 1
ATOM 1883 O O . TYR A 1 229 ? -28.109 22.344 13.148 1 98.06 229 TYR A O 1
ATOM 1891 N N . LEU A 1 230 ? -26 21.672 13.094 1 97.56 230 LEU A N 1
ATOM 1892 C CA . LEU A 1 230 ? -25.953 21.422 11.656 1 97.56 230 LEU A CA 1
ATOM 1893 C C . LEU A 1 230 ? -26.109 19.938 11.352 1 97.56 230 LEU A C 1
ATOM 1895 O O . LEU A 1 230 ? -25.453 19.094 11.977 1 97.56 230 LEU A O 1
ATOM 1899 N N . GLU A 1 231 ? -27 19.641 10.531 1 96 231 GLU A N 1
ATOM 1900 C CA . GLU A 1 231 ? -27.078 18.297 9.953 1 96 231 GLU A CA 1
ATOM 1901 C C . GLU A 1 231 ? -26.312 18.219 8.633 1 96 231 GLU A C 1
ATOM 1903 O O . GLU A 1 231 ? -26.719 18.812 7.633 1 96 231 GLU A O 1
ATOM 1908 N N . GLU A 1 232 ? -25.25 17.547 8.695 1 95.31 232 GLU A N 1
ATOM 1909 C CA . GLU A 1 232 ? -24.375 17.469 7.531 1 95.31 232 GLU A CA 1
ATOM 1910 C C . GLU A 1 232 ? -24.578 16.156 6.777 1 95.31 232 GLU A C 1
ATOM 1912 O O . GLU A 1 232 ? -24.531 15.078 7.371 1 95.31 232 GLU A O 1
ATOM 1917 N N . ASP A 1 233 ? -24.844 16.203 5.512 1 95 233 ASP A N 1
ATOM 1918 C CA . ASP A 1 233 ? -25.062 15.062 4.641 1 95 233 ASP A CA 1
ATOM 1919 C C . ASP A 1 233 ? -23.875 14.852 3.697 1 95 233 ASP A C 1
ATOM 1921 O O . ASP A 1 233 ? -23.656 15.648 2.783 1 95 233 ASP A O 1
ATOM 1925 N N . GLU A 1 234 ? -23.141 13.781 3.875 1 94.56 234 GLU A N 1
ATOM 1926 C CA . GLU A 1 234 ? -21.984 13.469 3.037 1 94.56 234 GLU A CA 1
ATOM 1927 C C . GLU A 1 234 ? -22.312 12.352 2.051 1 94.56 234 GLU A C 1
ATOM 1929 O O . GLU A 1 234 ? -21.406 11.773 1.445 1 94.56 234 GLU A O 1
ATOM 1934 N N . THR A 1 235 ? -23.516 12.047 1.868 1 93.06 235 THR A N 1
ATOM 1935 C CA . THR A 1 235 ? -23.938 10.93 1.034 1 93.06 235 THR A CA 1
ATOM 1936 C C . THR A 1 235 ? -23.328 11.031 -0.361 1 93.06 235 THR A C 1
ATOM 1938 O O . THR A 1 235 ? -22.922 10.023 -0.948 1 93.06 235 THR A O 1
ATOM 1941 N N . ASN A 1 236 ? -23.219 12.234 -0.867 1 94 236 ASN A N 1
ATOM 1942 C CA . ASN A 1 236 ? -22.781 12.414 -2.244 1 94 236 ASN A CA 1
ATOM 1943 C C . ASN A 1 236 ? -21.312 12.805 -2.312 1 94 236 ASN A C 1
ATOM 1945 O O . ASN A 1 236 ? -20.781 13.102 -3.389 1 94 236 ASN A O 1
ATOM 1949 N N . VAL A 1 237 ? -20.672 12.906 -1.21 1 95.94 237 VAL A N 1
ATOM 1950 C CA . VAL A 1 237 ? -19.234 13.148 -1.177 1 95.94 237 VAL A CA 1
ATOM 1951 C C . VAL A 1 237 ? -18.484 11.859 -1.534 1 95.94 237 VAL A C 1
ATOM 1953 O O . VAL A 1 237 ? -18.875 10.773 -1.125 1 95.94 237 VAL A O 1
ATOM 1956 N N . MET A 1 238 ? -17.5 11.969 -2.27 1 94.44 238 MET A N 1
ATOM 1957 C CA . MET A 1 238 ? -16.781 10.805 -2.775 1 94.44 238 MET A CA 1
ATOM 1958 C C . MET A 1 238 ? -16.172 10 -1.629 1 94.44 238 MET A C 1
ATOM 1960 O O . MET A 1 238 ? -15.719 10.57 -0.634 1 94.44 238 MET A O 1
ATOM 1964 N N . ASP A 1 239 ? -16.078 8.648 -1.809 1 93 239 ASP A N 1
ATOM 1965 C CA . ASP A 1 239 ? -15.422 7.73 -0.884 1 93 239 ASP A CA 1
ATOM 1966 C C . ASP A 1 239 ? -13.914 7.688 -1.127 1 93 239 ASP A C 1
ATOM 1968 O O . ASP A 1 239 ? -13.461 7.793 -2.27 1 93 239 ASP A O 1
ATOM 1972 N N . TYR A 1 240 ? -13.164 7.582 -0.082 1 93.94 240 TYR A N 1
ATOM 1973 C CA . TYR A 1 240 ? -11.727 7.387 -0.134 1 93.94 240 TYR A CA 1
ATOM 1974 C C . TYR A 1 240 ? -11.281 6.336 0.878 1 93.94 240 TYR A C 1
ATOM 1976 O O . TYR A 1 240 ? -11.562 6.457 2.072 1 93.94 240 TYR A O 1
ATOM 1984 N N . HIS A 1 241 ? -10.547 5.355 0.498 1 93.81 241 HIS A N 1
ATOM 1985 C CA . HIS A 1 241 ? -10.125 4.273 1.381 1 93.81 241 HIS A CA 1
ATOM 1986 C C . HIS A 1 241 ? -8.633 4.352 1.682 1 93.81 241 HIS A C 1
ATOM 1988 O O . HIS A 1 241 ? -7.828 4.578 0.778 1 93.81 241 HIS A O 1
ATOM 1994 N N . ILE A 1 242 ? -8.258 4.145 2.891 1 92.19 242 ILE A N 1
ATOM 1995 C CA . ILE A 1 242 ? -6.875 4.141 3.346 1 92.19 242 ILE A CA 1
ATOM 1996 C C . ILE A 1 242 ? -6.562 2.82 4.047 1 92.19 242 ILE A C 1
ATOM 1998 O O . ILE A 1 242 ? -7.348 2.352 4.875 1 92.19 242 ILE A O 1
ATOM 2002 N N . PRO A 1 243 ? -5.469 2.221 3.693 1 88.25 243 PRO A N 1
ATOM 2003 C CA . PRO A 1 243 ? -5.121 0.957 4.348 1 88.25 243 PRO A CA 1
ATOM 2004 C C . PRO A 1 243 ? -4.949 1.103 5.859 1 88.25 243 PRO A C 1
ATOM 2006 O O . PRO A 1 243 ? -4.488 2.143 6.336 1 88.25 243 PRO A O 1
ATOM 2009 N N . THR A 1 244 ? -5.32 -0.029 6.559 1 84.19 244 THR A N 1
ATOM 2010 C CA . THR A 1 244 ? -5.113 -0.063 8 1 84.19 244 THR A CA 1
ATOM 2011 C C . THR A 1 244 ? -3.775 -0.715 8.336 1 84.19 244 THR A C 1
ATOM 2013 O O . THR A 1 244 ? -3.115 -1.279 7.465 1 84.19 244 THR A O 1
ATOM 2016 N N . SER A 1 245 ? -3.402 -0.636 9.562 1 76.56 245 SER A N 1
ATOM 2017 C CA . SER A 1 245 ? -2.092 -1.118 9.992 1 76.56 245 SER A CA 1
ATOM 2018 C C . SER A 1 245 ? -2.125 -2.611 10.297 1 76.56 245 SER A C 1
ATOM 2020 O O . SER A 1 245 ? -1.101 -3.201 10.641 1 76.56 245 SER A O 1
ATOM 2022 N N . ASP A 1 246 ? -3.166 -3.385 10.062 1 75.5 246 ASP A N 1
ATOM 2023 C CA . ASP A 1 246 ? -3.277 -4.762 10.531 1 75.5 246 ASP A CA 1
ATOM 2024 C C . ASP A 1 246 ? -2.695 -5.738 9.508 1 75.5 246 ASP A C 1
ATOM 2026 O O . ASP A 1 246 ? -2.582 -6.934 9.781 1 75.5 246 ASP A O 1
ATOM 2030 N N . LEU A 1 247 ? -2.244 -5.402 8.414 1 85.19 247 LEU A N 1
ATOM 2031 C CA . LEU A 1 247 ? -1.584 -6.199 7.383 1 85.19 247 LEU A CA 1
ATOM 2032 C C . LEU A 1 247 ? -2.541 -7.23 6.797 1 85.19 247 LEU A C 1
ATOM 2034 O O . LEU A 1 247 ? -2.111 -8.188 6.148 1 85.19 247 LEU A O 1
ATOM 2038 N N . ARG A 1 248 ? -3.857 -7.148 7.066 1 88.56 248 ARG A N 1
ATOM 2039 C CA . ARG A 1 248 ? -4.844 -8.141 6.648 1 88.56 248 ARG A CA 1
ATOM 2040 C C . ARG A 1 248 ? -5.758 -7.578 5.562 1 88.56 248 ARG A C 1
ATOM 2042 O O . ARG A 1 248 ? -6.895 -8.031 5.406 1 88.56 248 ARG A O 1
ATOM 2049 N N . GLY A 1 249 ? -5.25 -6.477 4.934 1 88.5 249 GLY A N 1
ATOM 2050 C CA . GLY A 1 249 ? -5.965 -5.941 3.787 1 88.5 249 GLY A CA 1
ATOM 2051 C C . GLY A 1 249 ? -7.188 -5.125 4.172 1 88.5 249 GLY A C 1
ATOM 2052 O O . GLY A 1 249 ? -8.07 -4.895 3.346 1 88.5 249 GLY A O 1
ATOM 2053 N N . LYS A 1 250 ? -7.328 -4.785 5.355 1 89.81 250 LYS A N 1
ATOM 2054 C CA . LYS A 1 250 ? -8.43 -3.924 5.789 1 89.81 250 LYS A CA 1
ATOM 2055 C C . LYS A 1 250 ? -8.148 -2.463 5.449 1 89.81 250 LYS A C 1
ATOM 2057 O O . LYS A 1 250 ? -6.992 -2.057 5.328 1 89.81 250 LYS A O 1
ATOM 2062 N N . THR A 1 251 ? -9.227 -1.675 5.18 1 91.25 251 THR A N 1
ATOM 2063 C CA . THR A 1 251 ? -9.125 -0.246 4.906 1 91.25 251 THR A CA 1
ATOM 2064 C C . THR A 1 251 ? -10.117 0.542 5.754 1 91.25 251 THR A C 1
ATOM 2066 O O . THR A 1 251 ? -11.102 -0.018 6.25 1 91.25 251 THR A O 1
ATOM 2069 N N . THR A 1 252 ? -9.805 1.74 5.992 1 88 252 THR A N 1
ATOM 2070 C CA . THR A 1 252 ? -10.742 2.686 6.586 1 88 252 THR A CA 1
ATOM 2071 C C . THR A 1 252 ? -11.375 3.564 5.512 1 88 252 THR A C 1
ATOM 2073 O O . THR A 1 252 ? -10.672 4.129 4.672 1 88 252 THR A O 1
ATOM 2076 N N . GLN A 1 253 ? -12.695 3.549 5.512 1 88.69 253 GLN A N 1
ATOM 2077 C CA . GLN A 1 253 ? -13.453 4.355 4.562 1 88.69 253 GLN A CA 1
ATOM 2078 C C . GLN A 1 253 ? -13.609 5.789 5.062 1 88.69 253 GLN A C 1
ATOM 2080 O O . GLN A 1 253 ? -14.008 6.016 6.203 1 88.69 253 GLN A O 1
ATOM 2085 N N . TYR A 1 254 ? -13.273 6.754 4.266 1 87.75 254 TYR A N 1
ATOM 2086 C CA . TYR A 1 254 ? -13.422 8.18 4.543 1 87.75 254 TYR A CA 1
ATOM 2087 C C . TYR A 1 254 ? -14.211 8.867 3.434 1 87.75 254 TYR A C 1
ATOM 2089 O O . TYR A 1 254 ? -14.344 8.328 2.332 1 87.75 254 TYR A O 1
ATOM 2097 N N . LYS A 1 255 ? -14.922 9.945 3.844 1 92.44 255 LYS A N 1
ATOM 2098 C CA . LYS A 1 255 ? -15.43 10.883 2.848 1 92.44 255 LYS A CA 1
ATOM 2099 C C . LYS A 1 255 ? -14.453 12.023 2.617 1 92.44 255 LYS A C 1
ATOM 2101 O O . LYS A 1 255 ? -14.039 12.703 3.562 1 92.44 255 LYS A O 1
ATOM 2106 N N . TYR A 1 256 ? -13.992 12.172 1.407 1 94.5 256 TYR A N 1
ATOM 2107 C CA . TYR A 1 256 ? -12.961 13.148 1.083 1 94.5 256 TYR A CA 1
ATOM 2108 C C . TYR A 1 256 ? -13.195 13.758 -0.296 1 94.5 256 TYR A C 1
ATOM 2110 O O . TYR A 1 256 ? -12.875 13.141 -1.314 1 94.5 256 TYR A O 1
ATOM 2118 N N . PRO A 1 257 ? -13.75 14.984 -0.382 1 96.56 257 PRO A N 1
ATOM 2119 C CA . PRO A 1 257 ? -13.984 15.594 -1.693 1 96.56 257 PRO A CA 1
ATOM 2120 C C . PRO A 1 257 ? -12.711 16.141 -2.326 1 96.56 257 PRO A C 1
ATOM 2122 O O . PRO A 1 257 ? -12.195 17.172 -1.889 1 96.56 257 PRO A O 1
ATOM 2125 N N . LEU A 1 258 ? -12.227 15.508 -3.422 1 96.81 258 LEU A N 1
ATOM 2126 C CA . LEU A 1 258 ? -11.109 16.031 -4.203 1 96.81 258 LEU A CA 1
ATOM 2127 C C . LEU A 1 258 ? -11.516 17.281 -4.961 1 96.81 258 LEU A C 1
ATOM 2129 O O . LEU A 1 258 ? -12.711 17.516 -5.184 1 96.81 258 LEU A O 1
ATOM 2133 N N . ALA A 1 259 ? -10.523 18.109 -5.328 1 97.88 259 ALA A N 1
ATOM 2134 C CA . ALA A 1 259 ? -10.82 19.344 -6.07 1 97.88 259 ALA A CA 1
ATOM 2135 C C . ALA A 1 259 ? -11.734 19.062 -7.254 1 97.88 259 ALA A C 1
ATOM 2137 O O . ALA A 1 259 ? -11.492 18.125 -8.023 1 97.88 259 ALA A O 1
ATOM 2138 N N . GLY A 1 260 ? -12.766 19.734 -7.375 1 97.31 260 GLY A N 1
ATOM 2139 C CA . GLY A 1 260 ? -13.711 19.578 -8.469 1 97.31 260 GLY A CA 1
ATOM 2140 C C . GLY A 1 260 ? -14.883 18.688 -8.117 1 97.31 260 GLY A C 1
ATOM 2141 O O . GLY A 1 260 ? -15.898 18.672 -8.812 1 97.31 260 GLY A O 1
ATOM 2142 N N . GLU A 1 261 ? -14.859 17.969 -6.973 1 96.75 261 GLU A N 1
ATOM 2143 C CA . GLU A 1 261 ? -15.898 17.016 -6.59 1 96.75 261 GLU A CA 1
ATOM 2144 C C . GLU A 1 261 ? -16.938 17.656 -5.684 1 96.75 261 GLU A C 1
ATOM 2146 O O . GLU A 1 261 ? -16.797 18.828 -5.293 1 96.75 261 GLU A O 1
ATOM 2151 N N . LYS A 1 262 ? -17.984 16.922 -5.309 1 97.19 262 LYS A N 1
ATOM 2152 C CA . LYS A 1 262 ? -19.094 17.438 -4.516 1 97.19 262 LYS A CA 1
ATOM 2153 C C . LYS A 1 262 ? -18.719 17.531 -3.041 1 97.19 262 LYS A C 1
ATOM 2155 O O . LYS A 1 262 ? -18.031 16.656 -2.51 1 97.19 262 LYS A O 1
ATOM 2160 N N . ASN A 1 263 ? -19.141 18.641 -2.438 1 97.31 263 ASN A N 1
ATOM 2161 C CA . ASN A 1 263 ? -19 18.812 -0.995 1 97.31 263 ASN A CA 1
ATOM 2162 C C . ASN A 1 263 ? -20.234 18.312 -0.251 1 97.31 263 ASN A C 1
ATOM 2164 O O . ASN A 1 263 ? -21.234 17.969 -0.873 1 97.31 263 ASN A O 1
ATOM 2168 N N . SER A 1 264 ? -20.156 18.25 1.051 1 96.19 264 SER A N 1
ATOM 2169 C CA . SER A 1 264 ? -21.297 17.922 1.887 1 96.19 264 SER A CA 1
ATOM 2170 C C . SER A 1 264 ? -22.344 19.047 1.877 1 96.19 264 SER A C 1
ATOM 2172 O O . SER A 1 264 ? -22.031 20.172 1.48 1 96.19 264 SER A O 1
ATOM 2174 N N . ILE A 1 265 ? -23.562 18.703 2.264 1 95.5 265 ILE A N 1
ATOM 2175 C CA . ILE A 1 265 ? -24.656 19.656 2.391 1 95.5 265 ILE A CA 1
ATOM 2176 C C . ILE A 1 265 ? -25.078 19.781 3.855 1 95.5 265 ILE A C 1
ATOM 2178 O O . ILE A 1 265 ? -25.234 18.766 4.539 1 95.5 265 ILE A O 1
ATOM 2182 N N . CYS A 1 266 ? -25.234 21.047 4.289 1 95.75 266 CYS A N 1
ATOM 2183 C CA . CYS A 1 266 ? -25.578 21.266 5.688 1 95.75 266 CYS A CA 1
ATOM 2184 C C . CYS A 1 266 ? -26.969 21.891 5.812 1 95.75 266 CYS A C 1
ATOM 2186 O O . CYS A 1 266 ? -27.297 22.812 5.078 1 95.75 266 CYS A O 1
ATOM 2188 N N . LYS A 1 267 ? -27.75 21.328 6.672 1 95.62 267 LYS A N 1
ATOM 2189 C CA . LYS A 1 267 ? -29 21.938 7.117 1 95.62 267 LYS A CA 1
ATOM 2190 C C . LYS A 1 267 ? -28.875 22.5 8.531 1 95.62 267 LYS A C 1
ATOM 2192 O O . LYS A 1 267 ? -28.141 21.969 9.359 1 95.62 267 LYS A O 1
ATOM 2197 N N . VAL A 1 268 ? -29.594 23.578 8.727 1 97.69 268 VAL A N 1
ATOM 2198 C CA . VAL A 1 268 ? -29.578 24.219 10.039 1 97.69 268 VAL A CA 1
ATOM 2199 C C . VAL A 1 268 ? -30.812 23.797 10.836 1 97.69 268 VAL A C 1
ATOM 2201 O O . VAL A 1 268 ? -31.938 23.969 10.367 1 97.69 268 VAL A O 1
ATOM 2204 N N . CYS A 1 269 ? -30.562 23.266 12.055 1 97.25 269 CYS A N 1
ATOM 2205 C CA . CYS A 1 269 ? -31.656 22.719 12.852 1 97.25 269 CYS A CA 1
ATOM 2206 C C . CYS A 1 269 ? -31.562 23.203 14.297 1 97.25 269 CYS A C 1
ATOM 2208 O O . CYS A 1 269 ? -30.516 23.672 14.742 1 97.25 269 CYS A O 1
ATOM 2210 N N . LEU A 1 270 ? -32.719 23.125 14.961 1 97.19 270 LEU A N 1
ATOM 2211 C CA . LEU A 1 270 ? -32.812 23.281 16.406 1 97.19 270 LEU A CA 1
ATOM 2212 C C . LEU A 1 270 ? -33.406 22.016 17.047 1 97.19 270 LEU A C 1
ATOM 2214 O O . LEU A 1 270 ? -34.25 21.359 16.469 1 97.19 270 LEU A O 1
ATOM 2218 N N . VAL A 1 271 ? -32.875 21.688 18.125 1 97.06 271 VAL A N 1
ATOM 2219 C CA . VAL A 1 271 ? -33.5 20.656 18.953 1 97.06 271 VAL A CA 1
ATOM 2220 C C . VAL A 1 271 ? -33.719 21.188 20.359 1 97.06 271 VAL A C 1
ATOM 2222 O O . VAL A 1 271 ? -32.844 21.75 20.969 1 97.06 271 VAL A O 1
ATOM 2225 N N . SER A 1 272 ? -34.938 21.094 20.797 1 95.94 272 SER A N 1
ATOM 2226 C CA . SER A 1 272 ? -35.344 21.484 22.141 1 95.94 272 SER A CA 1
ATOM 2227 C C . SER A 1 272 ? -35.875 20.297 22.938 1 95.94 272 SER A C 1
ATOM 2229 O O . SER A 1 272 ? -36.5 19.406 22.375 1 95.94 272 SER A O 1
ATOM 2231 N N . PHE A 1 273 ? -35.594 20.359 24.25 1 96 273 PHE A N 1
ATOM 2232 C CA . PHE A 1 273 ? -36.031 19.219 25.047 1 96 273 PHE A CA 1
ATOM 2233 C C . PHE A 1 273 ? -36.219 19.609 26.5 1 96 273 PHE A C 1
ATOM 2235 O O . PHE A 1 273 ? -35.688 20.625 26.953 1 96 273 PHE A O 1
ATOM 2242 N N . VAL A 1 274 ? -37.031 18.797 27.141 1 94.19 274 VAL A N 1
ATOM 2243 C CA . VAL A 1 274 ? -37.281 18.906 28.578 1 94.19 274 VAL A CA 1
ATOM 2244 C C . VAL A 1 274 ? -36.938 17.594 29.266 1 94.19 274 VAL A C 1
ATOM 2246 O O . VAL A 1 274 ? -37.344 16.516 28.828 1 94.19 274 VAL A O 1
ATOM 2249 N N . LEU A 1 275 ? -36.062 17.734 30.328 1 92 275 LEU A N 1
ATOM 2250 C CA . LEU A 1 275 ? -35.688 16.531 31.062 1 92 275 LEU A CA 1
ATOM 2251 C C . LEU A 1 275 ? -36.844 15.992 31.875 1 92 275 LEU A C 1
ATOM 2253 O O . LEU A 1 275 ? -37.656 16.766 32.375 1 92 275 LEU A O 1
ATOM 2257 N N . PRO A 1 276 ? -36.875 14.688 32.031 1 86.44 276 PRO A N 1
ATOM 2258 C CA . PRO A 1 276 ? -37.938 14.117 32.875 1 86.44 276 PRO A CA 1
ATOM 2259 C C . PRO A 1 276 ? -37.75 14.414 34.344 1 86.44 276 PRO A C 1
ATOM 2261 O O . PRO A 1 276 ? -36.594 14.633 34.781 1 86.44 276 PRO A O 1
ATOM 2264 N N . THR A 1 277 ? -38.719 14.781 35.188 1 69.38 277 THR A N 1
ATOM 2265 C CA . THR A 1 277 ? -38.625 15.031 36.625 1 69.38 277 THR A CA 1
ATOM 2266 C C . THR A 1 277 ? -38.062 13.812 37.344 1 69.38 277 THR A C 1
ATOM 2268 O O . THR A 1 277 ? -37.25 13.945 38.25 1 69.38 277 THR A O 1
ATOM 2271 N N . ARG A 1 278 ? -39.031 12.719 37.812 1 56.12 278 ARG A N 1
ATOM 2272 C CA . ARG A 1 278 ? -38.719 11.617 38.719 1 56.12 278 ARG A CA 1
ATOM 2273 C C . ARG A 1 278 ? -37.875 10.562 38 1 56.12 278 ARG A C 1
ATOM 2275 O O . ARG A 1 278 ? -38.25 10.07 36.938 1 56.12 278 ARG A O 1
ATOM 2282 N N . THR A 1 279 ? -36.562 10.57 38.156 1 50.72 279 THR A N 1
ATOM 2283 C CA . THR A 1 279 ? -35.656 9.555 37.594 1 50.72 279 THR A CA 1
ATOM 2284 C C . THR A 1 279 ? -36.094 8.156 38 1 50.72 279 THR A C 1
ATOM 2286 O O . THR A 1 279 ? -35.344 7.191 37.875 1 50.72 279 THR A O 1
ATOM 2289 N N . THR A 1 280 ? -37 8.086 38.969 1 44.5 280 THR A N 1
ATOM 2290 C CA . THR A 1 280 ? -36.969 6.703 39.438 1 44.5 280 THR A CA 1
ATOM 2291 C C . THR A 1 280 ? -37.094 5.73 38.281 1 44.5 280 THR A C 1
ATOM 2293 O O . THR A 1 280 ? -36.719 4.566 38.406 1 44.5 280 THR A O 1
ATOM 2296 N N . PHE A 1 281 ? -38.25 5.672 37.562 1 42.34 281 PHE A N 1
ATOM 2297 C CA . PHE A 1 281 ? -38.5 4.512 36.719 1 42.34 281 PHE A CA 1
ATOM 2298 C C . PHE A 1 281 ? -37.781 4.684 35.375 1 42.34 281 PHE A C 1
ATOM 2300 O O . PHE A 1 281 ? -37.688 5.801 34.844 1 42.34 281 PHE A O 1
ATOM 2307 N N . GLN A 1 282 ? -36.969 3.648 34.969 1 45.44 282 GLN A N 1
ATOM 2308 C CA . GLN A 1 282 ? -36.188 3.293 33.781 1 45.44 282 GLN A CA 1
ATOM 2309 C C . GLN A 1 282 ? -36.781 3.908 32.531 1 45.44 282 GLN A C 1
ATOM 2311 O O . GLN A 1 282 ? -36.094 4.121 31.531 1 45.44 282 GLN A O 1
ATOM 2316 N N . ASP A 1 283 ? -38.156 4.027 32.406 1 48.5 283 ASP A N 1
ATOM 2317 C CA . ASP A 1 283 ? -38.844 4.199 31.141 1 48.5 283 ASP A CA 1
ATOM 2318 C C . ASP A 1 283 ? -39.156 5.676 30.875 1 48.5 283 ASP A C 1
ATOM 2320 O O . ASP A 1 283 ? -40.062 6 30.125 1 48.5 283 ASP A O 1
ATOM 2324 N N . SER A 1 284 ? -38.625 6.543 31.547 1 59.22 284 SER A N 1
ATOM 2325 C CA . SER A 1 284 ? -39.188 7.855 31.266 1 59.22 284 SER A CA 1
ATOM 2326 C C . SER A 1 284 ? -38.656 8.422 29.953 1 59.22 284 SER A C 1
ATOM 2328 O O . SER A 1 284 ? -37.438 8.438 29.719 1 59.22 284 SER A O 1
ATOM 2330 N N . LYS A 1 285 ? -39.5 8.758 28.984 1 74.62 285 LYS A N 1
ATOM 2331 C CA . LYS A 1 285 ? -39.25 9.242 27.625 1 74.62 285 LYS A CA 1
ATOM 2332 C C . LYS A 1 285 ? -38.969 10.742 27.625 1 74.62 285 LYS A C 1
ATOM 2334 O O . LYS A 1 285 ? -39.688 11.516 28.281 1 74.62 285 LYS A O 1
ATOM 2339 N N . ILE A 1 286 ? -37.812 11.305 27.266 1 88.69 286 ILE A N 1
ATOM 2340 C CA . ILE A 1 286 ? -37.438 12.695 27.047 1 88.69 286 ILE A CA 1
ATOM 2341 C C . ILE A 1 286 ? -38.281 13.297 25.922 1 88.69 286 ILE A C 1
ATOM 2343 O O . ILE A 1 286 ? -38.562 12.633 24.922 1 88.69 286 ILE A O 1
ATOM 2347 N N . GLU A 1 287 ? -38.906 14.461 26.25 1 88.75 287 GLU A N 1
ATOM 2348 C CA . GLU A 1 287 ? -39.656 15.172 25.203 1 88.75 287 GLU A CA 1
ATOM 2349 C C . GLU A 1 287 ? -38.719 15.992 24.328 1 88.75 287 GLU A C 1
ATOM 2351 O O . GLU A 1 287 ? -38 16.859 24.828 1 88.75 287 GLU A O 1
ATOM 2356 N N . ILE A 1 288 ? -38.75 15.711 23.078 1 94.12 288 ILE A N 1
ATOM 2357 C CA . ILE A 1 288 ? -37.844 16.359 22.141 1 94.12 288 ILE A CA 1
ATOM 2358 C C . ILE A 1 288 ? -38.656 17.031 21.016 1 94.12 288 ILE A C 1
ATOM 2360 O O . ILE A 1 288 ? -39.594 16.438 20.5 1 94.12 288 ILE A O 1
ATOM 2364 N N . VAL A 1 289 ? -38.312 18.219 20.703 1 93.19 289 VAL A N 1
ATOM 2365 C CA . VAL A 1 289 ? -38.906 18.938 19.578 1 93.19 289 VAL A CA 1
ATOM 2366 C C . VAL A 1 289 ? -37.781 19.359 18.609 1 93.19 289 VAL A C 1
ATOM 2368 O O . VAL A 1 289 ? -36.844 20.062 19 1 93.19 289 VAL A O 1
ATOM 2371 N N . LYS A 1 290 ? -37.906 18.953 17.406 1 94.88 290 LYS A N 1
ATOM 2372 C CA . LYS A 1 290 ? -36.938 19.328 16.359 1 94.88 290 LYS A CA 1
ATOM 2373 C C . LYS A 1 290 ? -37.562 20.359 15.422 1 94.88 290 LYS A C 1
ATOM 2375 O O . LYS A 1 290 ? -38.719 20.281 15.07 1 94.88 290 LYS A O 1
ATOM 2380 N N . SER A 1 291 ? -36.844 21.359 15.086 1 95.12 291 SER A N 1
ATOM 2381 C CA . SER A 1 291 ? -37.188 22.359 14.086 1 95.12 291 SER A CA 1
ATOM 2382 C C . SER A 1 291 ? -36.062 22.562 13.07 1 95.12 291 SER A C 1
ATOM 2384 O O . SER A 1 291 ? -34.906 22.344 13.383 1 95.12 291 SER A O 1
ATOM 2386 N N . GLU A 1 292 ? -36.438 22.953 11.875 1 95 292 GLU A N 1
ATOM 2387 C CA . GLU A 1 292 ? -35.469 23.094 10.781 1 95 292 GLU A CA 1
ATOM 2388 C C . GLU A 1 292 ? -35.656 24.422 10.062 1 95 292 GLU A C 1
ATOM 2390 O O . GLU A 1 292 ? -36.781 24.922 9.93 1 95 292 GLU A O 1
ATOM 2395 N N . LEU A 1 293 ? -34.594 24.969 9.695 1 96.06 293 LEU A N 1
ATOM 2396 C CA . LEU A 1 293 ? -34.594 26.156 8.852 1 96.06 293 LEU A CA 1
ATOM 2397 C C . LEU A 1 293 ? -34.844 25.797 7.398 1 96.06 293 LEU A C 1
ATOM 2399 O O . LEU A 1 293 ? -34.531 24.703 6.953 1 96.06 293 LEU A O 1
ATOM 2403 N N . PHE A 1 294 ? -35.469 26.656 6.633 1 93.75 294 PHE A N 1
ATOM 2404 C CA . PHE A 1 294 ? -35.656 26.438 5.203 1 93.75 294 PHE A CA 1
ATOM 2405 C C . PHE A 1 294 ? -34.312 26.312 4.508 1 93.75 294 PHE A C 1
ATOM 2407 O O . PHE A 1 294 ? -33.25 26.609 5.102 1 93.75 294 PHE A O 1
ATOM 2414 N N . ASP A 1 295 ? -34.312 25.859 3.34 1 93.44 295 ASP A N 1
ATOM 2415 C CA . ASP A 1 295 ? -33.094 25.719 2.561 1 93.44 295 ASP A CA 1
ATOM 2416 C C . ASP A 1 295 ? -32.438 27.078 2.287 1 93.44 295 ASP A C 1
ATOM 2418 O O . ASP A 1 295 ? -33.031 27.906 1.57 1 93.44 295 ASP A O 1
ATOM 2422 N N . LEU A 1 296 ? -31.328 27.234 2.791 1 95.75 296 LEU A N 1
ATOM 2423 C CA . LEU A 1 296 ? -30.625 28.5 2.678 1 95.75 296 LEU A CA 1
ATOM 2424 C C . LEU A 1 296 ? -30.359 28.844 1.216 1 95.75 296 LEU A C 1
ATOM 2426 O O . LEU A 1 296 ? -30.156 30.016 0.876 1 95.75 296 LEU A O 1
ATOM 2430 N N . LYS A 1 297 ? -30.297 27.875 0.337 1 95 297 LYS A N 1
ATOM 2431 C CA . LYS A 1 297 ? -30.016 28.109 -1.078 1 95 297 LYS A CA 1
ATOM 2432 C C . LYS A 1 297 ? -31.125 28.922 -1.729 1 95 297 LYS A C 1
ATOM 2434 O O . LYS A 1 297 ? -30.906 29.562 -2.768 1 95 297 LYS A O 1
ATOM 2439 N N . THR A 1 298 ? -32.281 28.922 -1.091 1 94.81 298 THR A N 1
ATOM 2440 C CA . THR A 1 298 ? -33.406 29.703 -1.612 1 94.81 298 THR A CA 1
ATOM 2441 C C . THR A 1 298 ? -33.062 31.203 -1.546 1 94.81 298 THR A C 1
ATOM 2443 O O . THR A 1 298 ? -33.531 31.969 -2.4 1 94.81 298 THR A O 1
ATOM 2446 N N . GLN A 1 299 ? -32.312 31.609 -0.578 1 96.25 299 GLN A N 1
ATOM 2447 C CA . GLN A 1 299 ? -31.984 33.031 -0.398 1 96.25 299 GLN A CA 1
ATOM 2448 C C . GLN A 1 299 ? -30.516 33.281 -0.684 1 96.25 299 GLN A C 1
ATOM 2450 O O . GLN A 1 299 ? -30.141 34.406 -1.038 1 96.25 299 GLN A O 1
ATOM 2455 N N . PHE A 1 300 ? -29.703 32.281 -0.578 1 97.94 300 PHE A N 1
ATOM 2456 C CA . PHE A 1 300 ? -28.281 32.406 -0.808 1 97.94 300 PHE A CA 1
ATOM 2457 C C . PHE A 1 300 ? -27.797 31.281 -1.723 1 97.94 300 PHE A C 1
ATOM 2459 O O . PHE A 1 300 ? -27 30.438 -1.312 1 97.94 300 PHE A O 1
ATOM 2466 N N . PRO A 1 301 ? -28.094 31.297 -2.982 1 97.19 301 PRO A N 1
ATOM 2467 C CA . PRO A 1 301 ? -27.766 30.203 -3.898 1 97.19 301 PRO A CA 1
ATOM 2468 C C . PRO A 1 301 ? -26.25 30.031 -4.078 1 97.19 301 PRO A C 1
ATOM 2470 O O . PRO A 1 301 ? -25.797 28.953 -4.453 1 97.19 301 PRO A O 1
ATOM 2473 N N . TRP A 1 302 ? -25.484 31.094 -3.791 1 97.38 302 TRP A N 1
ATOM 2474 C CA . TRP A 1 302 ? -24.047 31.031 -3.969 1 97.38 302 TRP A CA 1
ATOM 2475 C C . TRP A 1 302 ? -23.375 30.328 -2.793 1 97.38 302 TRP A C 1
ATOM 2477 O O . TRP A 1 302 ? -22.219 29.938 -2.881 1 97.38 302 TRP A O 1
ATOM 2487 N N . ALA A 1 303 ? -24.047 30.188 -1.665 1 98 303 ALA A N 1
ATOM 2488 C CA . ALA A 1 303 ? -23.453 29.672 -0.436 1 98 303 ALA A CA 1
ATOM 2489 C C . ALA A 1 303 ? -23.094 28.188 -0.575 1 98 303 ALA A C 1
ATOM 2491 O O . ALA A 1 303 ? -23.938 27.375 -0.98 1 98 303 ALA A O 1
ATOM 2492 N N . GLU A 1 304 ? -21.859 27.891 -0.307 1 97.75 304 GLU A N 1
ATOM 2493 C CA . GLU A 1 304 ? -21.375 26.516 -0.354 1 97.75 304 GLU A CA 1
ATOM 2494 C C . GLU A 1 304 ? -21.047 26 1.044 1 97.75 304 GLU A C 1
ATOM 2496 O O . GLU A 1 304 ? -21.312 24.844 1.361 1 97.75 304 GLU A O 1
ATOM 2501 N N . TYR A 1 305 ? -20.5 26.828 1.867 1 97.94 305 TYR A N 1
ATOM 2502 C CA . TYR A 1 305 ? -20.016 26.438 3.184 1 97.94 305 TYR A CA 1
ATOM 2503 C C . TYR A 1 305 ? -20.703 27.234 4.285 1 97.94 305 TYR A C 1
ATOM 2505 O O . TYR A 1 305 ? -21.078 28.391 4.082 1 97.94 305 TYR A O 1
ATOM 2513 N N . ILE A 1 306 ? -20.891 26.641 5.469 1 98 306 ILE A N 1
ATOM 2514 C CA . ILE A 1 306 ? -21.188 27.312 6.73 1 98 306 ILE A CA 1
ATOM 2515 C C . ILE A 1 306 ? -19.969 27.234 7.648 1 98 306 ILE A C 1
ATOM 2517 O O . ILE A 1 306 ? -19.781 26.25 8.375 1 98 306 ILE A O 1
ATOM 2521 N N . THR A 1 307 ? -19.203 28.25 7.625 1 97.12 307 THR A N 1
ATOM 2522 C CA . THR A 1 307 ? -17.875 28.188 8.234 1 97.12 307 THR A CA 1
ATOM 2523 C C . THR A 1 307 ? -17.969 28.484 9.727 1 97.12 307 THR A C 1
ATOM 2525 O O . THR A 1 307 ? -17.125 28.016 10.508 1 97.12 307 THR A O 1
ATOM 2528 N N . ARG A 1 308 ? -18.906 29.328 10.141 1 97.06 308 ARG A N 1
ATOM 2529 C CA . ARG A 1 308 ? -19.172 29.609 11.539 1 97.06 308 ARG A CA 1
ATOM 2530 C C . ARG A 1 308 ? -20.672 29.625 11.812 1 97.06 308 ARG A C 1
ATOM 2532 O O . ARG A 1 308 ? -21.469 29.922 10.922 1 97.06 308 ARG A O 1
ATOM 2539 N N . ALA A 1 309 ? -21.031 29.297 13.016 1 97.38 309 ALA A N 1
ATOM 2540 C CA . ALA A 1 309 ? -22.406 29.375 13.5 1 97.38 309 ALA A CA 1
ATOM 2541 C C . ALA A 1 309 ? -22.438 29.516 15.016 1 97.38 309 ALA A C 1
ATOM 2543 O O . ALA A 1 309 ? -21.453 29.219 15.703 1 97.38 309 ALA A O 1
ATOM 2544 N N . GLY A 1 310 ? -23.516 30.031 15.531 1 96.75 310 GLY A N 1
ATOM 2545 C CA . GLY A 1 310 ? -23.703 30.172 16.969 1 96.75 310 GLY A CA 1
ATOM 2546 C C . GLY A 1 310 ? -24.922 31 17.328 1 96.75 310 GLY A C 1
ATOM 2547 O O . GLY A 1 310 ? -25.75 31.297 16.484 1 96.75 310 GLY A O 1
ATOM 2548 N N . TRP A 1 311 ? -25.062 31.297 18.641 1 97.12 311 TRP A N 1
ATOM 2549 C CA . TRP A 1 311 ? -26.188 32.062 19.172 1 97.12 311 TRP A CA 1
ATOM 2550 C C . TRP A 1 311 ? -25.781 33.5 19.438 1 97.12 311 TRP A C 1
ATOM 2552 O O . TRP A 1 311 ? -24.625 33.781 19.766 1 97.12 311 TRP A O 1
ATOM 2562 N N . THR A 1 312 ? -26.734 34.406 19.234 1 95.31 312 THR A N 1
ATOM 2563 C CA . THR A 1 312 ? -26.531 35.719 19.812 1 95.31 312 THR A CA 1
ATOM 2564 C C . THR A 1 312 ? -26.578 35.656 21.344 1 95.31 312 THR A C 1
ATOM 2566 O O . THR A 1 312 ? -27.203 34.75 21.906 1 95.31 312 THR A O 1
ATOM 2569 N N . PRO A 1 313 ? -25.922 36.562 21.984 1 94.12 313 PRO A N 1
ATOM 2570 C CA . PRO A 1 313 ? -25.812 36.5 23.438 1 94.12 313 PRO A CA 1
ATOM 2571 C C . PRO A 1 313 ? -27.172 36.469 24.125 1 94.12 313 PRO A C 1
ATOM 2573 O O . PRO A 1 313 ? -27.328 35.875 25.188 1 94.12 313 PRO A O 1
ATOM 2576 N N . ASN A 1 314 ? -28.234 37.125 23.547 1 91.81 314 ASN A N 1
ATOM 2577 C CA . ASN A 1 314 ? -29.562 37.188 24.172 1 91.81 314 ASN A CA 1
ATOM 2578 C C . ASN A 1 314 ? -30.375 35.938 23.891 1 91.81 314 ASN A C 1
ATOM 2580 O O . ASN A 1 314 ? -31.484 35.781 24.406 1 91.81 314 ASN A O 1
ATOM 2584 N N . GLY A 1 315 ? -29.875 35.031 23.031 1 94.12 315 GLY A N 1
ATOM 2585 C CA . GLY A 1 315 ? -30.516 33.75 22.75 1 94.12 315 GLY A CA 1
ATOM 2586 C C . GLY A 1 315 ? -31.688 33.875 21.812 1 94.12 315 GLY A C 1
ATOM 2587 O O . GLY A 1 315 ? -32.438 32.938 21.578 1 94.12 315 GLY A O 1
ATOM 2588 N N . HIS A 1 316 ? -31.828 35 21.125 1 92.12 316 HIS A N 1
ATOM 2589 C CA . HIS A 1 316 ? -33.031 35.219 20.312 1 92.12 316 HIS A CA 1
ATOM 2590 C C . HIS A 1 316 ? -32.781 34.844 18.859 1 92.12 316 HIS A C 1
ATOM 2592 O O . HIS A 1 316 ? -33.75 34.719 18.078 1 92.12 316 HIS A O 1
ATOM 2598 N N . SER A 1 317 ? -31.516 34.844 18.531 1 94.94 317 SER A N 1
ATOM 2599 C CA . SER A 1 317 ? -31.203 34.531 17.141 1 94.94 317 SER A CA 1
ATOM 2600 C C . SER A 1 317 ? -29.953 33.656 17.047 1 94.94 317 SER A C 1
ATOM 2602 O O . SER A 1 317 ? -29.141 33.625 17.969 1 94.94 317 SER A O 1
ATOM 2604 N N . ILE A 1 318 ? -29.906 33 15.875 1 97.06 318 ILE A N 1
ATOM 2605 C CA . ILE A 1 318 ? -28.703 32.281 15.438 1 97.06 318 ILE A CA 1
ATOM 2606 C C . ILE A 1 318 ? -27.984 33.125 14.375 1 97.06 318 ILE A C 1
ATOM 2608 O O . ILE A 1 318 ? -28.625 33.812 13.578 1 97.06 318 ILE A O 1
ATOM 2612 N N . TYR A 1 319 ? -26.688 33.094 14.445 1 97.56 319 TYR A N 1
ATOM 2613 C CA . TYR A 1 319 ? -25.938 33.656 13.32 1 97.56 319 TYR A CA 1
ATOM 2614 C C . TYR A 1 319 ? -25.281 32.531 12.492 1 97.56 319 TYR A C 1
ATOM 2616 O O . TYR A 1 319 ? -24.906 31.5 13.031 1 97.56 319 TYR A O 1
ATOM 2624 N N . LEU A 1 320 ? -25.172 32.719 11.211 1 98.12 320 LEU A N 1
ATOM 2625 C CA . LEU A 1 320 ? -24.516 31.844 10.258 1 98.12 320 LEU A CA 1
ATOM 2626 C C . LEU A 1 320 ? -23.516 32.625 9.398 1 98.12 320 LEU A C 1
ATOM 2628 O O . LEU A 1 320 ? -23.844 33.688 8.875 1 98.12 320 LEU A O 1
ATOM 2632 N N . GLN A 1 321 ? -22.297 32.125 9.32 1 98.06 321 GLN A N 1
ATOM 2633 C CA . GLN A 1 321 ? -21.328 32.625 8.359 1 98.06 321 GLN A CA 1
ATOM 2634 C C . GLN A 1 321 ? -21.297 31.766 7.102 1 98.06 321 GLN A C 1
ATOM 2636 O O . GLN A 1 321 ? -20.844 30.625 7.133 1 98.06 321 GLN A O 1
ATOM 2641 N N . LEU A 1 322 ? -21.797 32.344 6.035 1 98.38 322 LEU A N 1
ATOM 2642 C CA . LEU A 1 322 ? -21.875 31.656 4.754 1 98.38 322 LEU A CA 1
ATOM 2643 C C . LEU A 1 322 ? -20.719 32.031 3.848 1 98.38 322 LEU A C 1
ATOM 2645 O O . LEU A 1 322 ? -20.25 33.156 3.871 1 98.38 322 LEU A O 1
ATOM 2649 N N . LEU A 1 323 ? -20.234 31.047 3.117 1 98.44 323 LEU A N 1
ATOM 2650 C CA . LEU A 1 323 ? -19.094 31.234 2.211 1 98.44 323 LEU A CA 1
ATOM 2651 C C . LEU A 1 323 ? -19.344 30.5 0.891 1 98.44 323 LEU A C 1
ATOM 2653 O O . LEU A 1 323 ? -19.875 29.391 0.876 1 98.44 323 LEU A O 1
ATOM 2657 N N . ASP A 1 324 ? -18.969 31.156 -0.181 1 98.31 324 ASP A N 1
ATOM 2658 C CA . ASP A 1 324 ? -19.141 30.484 -1.47 1 98.31 324 ASP A CA 1
ATOM 2659 C C . ASP A 1 324 ? -18.016 29.484 -1.715 1 98.31 324 ASP A C 1
ATOM 2661 O O . ASP A 1 324 ? -17.062 29.391 -0.932 1 98.31 324 ASP A O 1
ATOM 2665 N N . ARG A 1 325 ? -18.094 28.75 -2.701 1 97.56 325 ARG A N 1
ATOM 2666 C CA . ARG A 1 325 ? -17.172 27.656 -2.984 1 97.56 325 ARG A CA 1
ATOM 2667 C C . ARG A 1 325 ? -15.758 28.172 -3.236 1 97.56 325 ARG A C 1
ATOM 2669 O O . ARG A 1 325 ? -14.789 27.641 -2.709 1 97.56 325 ARG A O 1
ATOM 2676 N N . LYS A 1 326 ? -15.648 29.281 -4.016 1 97 326 LYS A N 1
ATOM 2677 C CA . LYS A 1 326 ? -14.352 29.859 -4.348 1 97 326 LYS A CA 1
ATOM 2678 C C . LYS A 1 326 ? -13.781 30.625 -3.162 1 97 326 LYS A C 1
ATOM 2680 O O . LYS A 1 326 ? -12.602 31.016 -3.172 1 97 326 LYS A O 1
ATOM 2685 N N . GLN A 1 327 ? -14.617 30.859 -2.174 1 97.75 327 GLN A N 1
ATOM 2686 C CA . GLN A 1 327 ? -14.25 31.578 -0.953 1 97.75 327 GLN A CA 1
ATOM 2687 C C . GLN A 1 327 ? -13.891 33.031 -1.246 1 97.75 327 GLN A C 1
ATOM 2689 O O . GLN A 1 327 ? -12.883 33.531 -0.753 1 97.75 327 GLN A O 1
ATOM 2694 N N . GLN A 1 328 ? -14.758 33.656 -2.08 1 97.75 328 GLN A N 1
ATOM 2695 C CA . GLN A 1 328 ? -14.586 35.031 -2.475 1 97.75 328 GLN A CA 1
ATOM 2696 C C . GLN A 1 328 ? -15.805 35.875 -2.09 1 97.75 328 GLN A C 1
ATOM 2698 O O . GLN A 1 328 ? -15.836 37.094 -2.318 1 97.75 328 GLN A O 1
ATOM 2703 N N . HIS A 1 329 ? -16.797 35.25 -1.576 1 98.31 329 HIS A N 1
ATOM 2704 C CA . HIS A 1 329 ? -18.031 35.875 -1.137 1 98.31 329 HIS A CA 1
ATOM 2705 C C . HIS A 1 329 ? -18.484 35.344 0.221 1 98.31 329 HIS A C 1
ATOM 2707 O O . HIS A 1 329 ? -18.719 34.156 0.373 1 98.31 329 HIS A O 1
ATOM 2713 N N . LEU A 1 330 ? -18.531 36.219 1.227 1 98.19 330 LEU A N 1
ATOM 2714 C CA . LEU A 1 330 ? -18.906 35.844 2.59 1 98.19 330 LEU A CA 1
ATOM 2715 C C . LEU A 1 330 ? -20.078 36.688 3.082 1 98.19 330 LEU A C 1
ATOM 2717 O O . LEU A 1 330 ? -20.156 37.906 2.793 1 98.19 330 LEU A O 1
ATOM 2721 N N . ALA A 1 331 ? -21 36.062 3.805 1 98.12 331 ALA A N 1
ATOM 2722 C CA . ALA A 1 331 ? -22.078 36.781 4.465 1 98.12 331 ALA A CA 1
ATOM 2723 C C . ALA A 1 331 ? -22.297 36.312 5.895 1 98.12 331 ALA A C 1
ATOM 2725 O O . ALA A 1 331 ? -22.219 35.094 6.152 1 98.12 331 ALA A O 1
ATOM 2726 N N . LEU A 1 332 ? -22.406 37.219 6.75 1 97.75 332 LEU A N 1
ATOM 2727 C CA . LEU A 1 332 ? -22.906 36.906 8.094 1 97.75 332 LEU A CA 1
ATOM 2728 C C . LEU A 1 332 ? -24.391 37.156 8.203 1 97.75 332 LEU A C 1
ATOM 2730 O O . LEU A 1 332 ? -24.844 38.312 8.141 1 97.75 332 LEU A O 1
ATOM 2734 N N . VAL A 1 333 ? -25.141 36.094 8.445 1 97.88 333 VAL A N 1
ATOM 2735 C CA . VAL A 1 333 ? -26.594 36.156 8.383 1 97.88 333 VAL A CA 1
ATOM 2736 C C . VAL A 1 333 ? -27.188 35.938 9.773 1 97.88 333 VAL A C 1
ATOM 2738 O O . VAL A 1 333 ? -26.688 35.094 10.523 1 97.88 333 VAL A O 1
ATOM 2741 N N . MET A 1 334 ? -28.219 36.688 10.062 1 96.44 334 MET A N 1
ATOM 2742 C CA . MET A 1 334 ? -28.969 36.5 11.312 1 96.44 334 MET A CA 1
ATOM 2743 C C . MET A 1 334 ? -30.234 35.688 11.07 1 96.44 334 MET A C 1
ATOM 2745 O O . MET A 1 334 ? -30.984 36 10.133 1 96.44 334 MET A O 1
ATOM 2749 N N . VAL A 1 335 ? -30.438 34.75 11.945 1 96.88 335 VAL A N 1
ATOM 2750 C CA . VAL A 1 335 ? -31.609 33.875 11.812 1 96.88 335 VAL A CA 1
ATOM 2751 C C . VAL A 1 335 ? -32.438 33.938 13.086 1 96.88 335 VAL A C 1
ATOM 2753 O O . VAL A 1 335 ? -32.188 33.25 14.055 1 96.88 335 VAL A O 1
ATOM 2756 N N . PRO A 1 336 ? -33.5 34.656 13.008 1 94.06 336 PRO A N 1
ATOM 2757 C CA . PRO A 1 336 ? -34.406 34.656 14.164 1 94.06 336 PRO A CA 1
ATOM 2758 C C . PRO A 1 336 ? -35.031 33.281 14.422 1 94.06 336 PRO A C 1
ATOM 2760 O O . PRO A 1 336 ? -35.344 32.562 13.484 1 94.06 336 PRO A O 1
ATOM 2763 N N . LEU A 1 337 ? -35.312 33 15.664 1 94 337 LEU A N 1
ATOM 2764 C CA . LEU A 1 337 ? -35.812 31.672 16.047 1 94 337 LEU A CA 1
ATOM 2765 C C . LEU A 1 337 ? -37.156 31.375 15.438 1 94 337 LEU A C 1
ATOM 2767 O O . LEU A 1 337 ? -37.469 30.219 15.133 1 94 337 LEU A O 1
ATOM 2771 N N . HIS A 1 338 ? -37.938 32.375 15.219 1 90 338 HIS A N 1
ATOM 2772 C CA . HIS A 1 338 ? -39.312 32.188 14.781 1 90 338 HIS A CA 1
ATOM 2773 C C . HIS A 1 338 ? -39.375 31.719 13.328 1 90 338 HIS A C 1
ATOM 2775 O O . HIS A 1 338 ? -40.438 31.281 12.852 1 90 338 HIS A O 1
ATOM 2781 N N . VAL A 1 339 ? -38.25 31.828 12.664 1 93 339 VAL A N 1
ATOM 2782 C CA . VAL A 1 339 ? -38.219 31.438 11.258 1 93 339 VAL A CA 1
ATOM 2783 C C . VAL A 1 339 ? -38.062 29.922 11.141 1 93 339 VAL A C 1
ATOM 2785 O O . VAL A 1 339 ? -38.281 29.359 10.062 1 93 339 VAL A O 1
ATOM 2788 N N . PHE A 1 340 ? -37.688 29.234 12.18 1 94.19 340 PHE A N 1
ATOM 2789 C CA . PHE A 1 340 ? -37.562 27.781 12.172 1 94.19 340 PHE A CA 1
ATOM 2790 C C . PHE A 1 340 ? -38.938 27.109 12.195 1 94.19 340 PHE A C 1
ATOM 2792 O O . PHE A 1 340 ? -39.844 27.578 12.906 1 94.19 340 PHE A O 1
ATOM 2799 N N . ALA A 1 341 ? -39.125 26.078 11.391 1 88.19 341 ALA A N 1
ATOM 2800 C CA . ALA A 1 341 ? -40.406 25.359 11.32 1 88.19 341 ALA A CA 1
ATOM 2801 C C . ALA A 1 341 ? -40.281 23.984 11.969 1 88.19 341 ALA A C 1
ATOM 2803 O O . ALA A 1 341 ? -39.281 23.281 11.781 1 88.19 341 ALA A O 1
ATOM 2804 N N . GLU A 1 342 ? -41.188 23.656 12.758 1 75.31 342 GLU A N 1
ATOM 2805 C CA . GLU A 1 342 ? -41.188 22.328 13.383 1 75.31 342 GLU A CA 1
ATOM 2806 C C . GLU A 1 342 ? -41.438 21.234 12.359 1 75.31 342 GLU A C 1
ATOM 2808 O O . GLU A 1 342 ? -42.219 21.438 11.406 1 75.31 342 GLU A O 1
ATOM 2813 N N . ASP A 1 343 ? -40.5 20.156 12.258 1 60.09 343 ASP A N 1
ATOM 2814 C CA . ASP A 1 343 ? -40.625 19.016 11.352 1 60.09 343 ASP A CA 1
ATOM 2815 C C . ASP A 1 343 ? -41.969 18.312 11.547 1 60.09 343 ASP A C 1
ATOM 2817 O O . ASP A 1 343 ? -42.156 17.562 12.508 1 60.09 343 ASP A O 1
ATOM 2821 N N . TYR A 1 344 ? -43.156 18.703 11.344 1 44.47 344 TYR A N 1
ATOM 2822 C CA . TYR A 1 344 ? -44.375 17.875 11.367 1 44.47 344 TYR A CA 1
ATOM 2823 C C . TYR A 1 344 ? -44.375 16.875 10.219 1 44.47 344 TYR A C 1
ATOM 2825 O O . TYR A 1 344 ? -44.031 17.219 9.086 1 44.47 344 TYR A O 1
ATOM 2833 N N . SER A 1 345 ? -44.094 15.523 10.367 1 40.62 345 SER A N 1
ATOM 2834 C CA . SER A 1 345 ? -44.375 14.578 9.297 1 40.62 345 SER A CA 1
ATOM 2835 C C . SER A 1 345 ? -45.469 15.094 8.383 1 40.62 345 SER A C 1
ATOM 2837 O O . SER A 1 345 ? -45.531 14.758 7.195 1 40.62 345 SER A O 1
ATOM 2839 N N . SER A 1 346 ? -46.875 14.938 9.016 1 34.31 346 SER A N 1
ATOM 2840 C CA . SER A 1 346 ? -48.156 14.742 8.336 1 34.31 346 SER A CA 1
ATOM 2841 C C . SER A 1 346 ? -48.438 15.883 7.367 1 34.31 346 SER A C 1
ATOM 2843 O O . SER A 1 346 ? -48.969 15.664 6.277 1 34.31 346 SER A O 1
ATOM 2845 N N . SER A 1 347 ? -49.25 16.891 8.031 1 33.31 347 SER A N 1
ATOM 2846 C CA . SER A 1 347 ? -50.406 17.531 7.391 1 33.31 347 SER A CA 1
ATOM 2847 C C . SER A 1 347 ? -49.969 18.344 6.176 1 33.31 347 SER A C 1
ATOM 2849 O O . SER A 1 347 ? -48.844 18.828 6.113 1 33.31 347 SER A O 1
ATOM 2851 N N . SER A 1 348 ? -50.938 18.312 5.184 1 33.81 348 SER A N 1
ATOM 2852 C CA . SER A 1 348 ? -51.312 18.797 3.854 1 33.81 348 SER A CA 1
ATOM 2853 C C . SER A 1 348 ? -50.906 20.25 3.658 1 33.81 348 SER A C 1
ATOM 2855 O O . SER A 1 348 ? -51.031 20.781 2.551 1 33.81 348 SER A O 1
ATOM 2857 N N . SER A 1 349 ? -51.656 21.078 4.629 1 33.53 349 SER A N 1
ATOM 2858 C CA . SER A 1 349 ? -52.281 22.297 4.105 1 33.53 349 SER A CA 1
ATOM 2859 C C . SER A 1 349 ? -51.25 23.203 3.453 1 33.53 349 SER A C 1
ATOM 2861 O O . SER A 1 349 ? -50.062 23.109 3.738 1 33.53 349 SER A O 1
ATOM 2863 N N . SER A 1 350 ? -51.781 24.391 2.828 1 35.84 350 SER A N 1
ATOM 2864 C CA . SER A 1 350 ? -52 25.344 1.736 1 35.84 350 SER A CA 1
ATOM 2865 C C . SER A 1 350 ? -50.906 26.422 1.742 1 35.84 350 SER A C 1
ATOM 2867 O O . SER A 1 350 ? -50.469 26.875 0.683 1 35.84 350 SER A O 1
ATOM 2869 N N . SER A 1 351 ? -51.031 27.547 2.857 1 38.34 351 SER A N 1
ATOM 2870 C CA . SER A 1 351 ? -50.656 28.906 2.439 1 38.34 351 SER A CA 1
ATOM 2871 C C . SER A 1 351 ? -49.156 29.078 2.389 1 38.34 351 SER A C 1
ATOM 2873 O O . SER A 1 351 ? -48.469 28.797 3.361 1 38.34 351 SER A O 1
ATOM 2875 N N . VAL A 1 352 ? -48.562 28.969 1.332 1 44.75 352 VAL A N 1
ATOM 2876 C CA . VAL A 1 352 ? -47.219 29.438 1.019 1 44.75 352 VAL A CA 1
ATOM 2877 C C . VAL A 1 352 ? -46.844 30.641 1.903 1 44.75 352 VAL A C 1
ATOM 2879 O O . VAL A 1 352 ? -47.219 31.766 1.591 1 44.75 352 VAL A O 1
ATOM 2882 N N . LYS A 1 353 ? -46.938 30.516 3.203 1 50.44 353 LYS A N 1
ATOM 2883 C CA . LYS A 1 353 ? -46.469 31.703 3.932 1 50.44 353 LYS A CA 1
ATOM 2884 C C . LYS A 1 353 ? -45.125 32.188 3.396 1 50.44 353 LYS A C 1
ATOM 2886 O O . LYS A 1 353 ? -44.25 31.359 3.129 1 50.44 353 LYS A O 1
ATOM 2891 N N . SER A 1 354 ? -45 33.469 2.887 1 67.19 354 SER A N 1
ATOM 2892 C CA . SER A 1 354 ? -43.844 34.156 2.346 1 67.19 354 SER A CA 1
ATOM 2893 C C . SER A 1 354 ? -42.625 34.031 3.25 1 67.19 354 SER A C 1
ATOM 2895 O O . SER A 1 354 ? -42.688 34.281 4.449 1 67.19 354 SER A O 1
ATOM 2897 N N . ILE A 1 355 ? -41.5 33.219 2.996 1 75.69 355 ILE A N 1
ATOM 2898 C CA . ILE A 1 355 ? -40.219 33.062 3.686 1 75.69 355 ILE A CA 1
ATOM 2899 C C . ILE A 1 355 ? -39.594 34.438 3.906 1 75.69 355 ILE A C 1
ATOM 2901 O O . ILE A 1 355 ? -39.312 35.188 2.945 1 75.69 355 ILE A O 1
ATOM 2905 N N . PRO A 1 356 ? -39.594 34.781 5.18 1 86.56 356 PRO A N 1
ATOM 2906 C CA . PRO A 1 356 ? -38.969 36.094 5.43 1 86.56 356 PRO A CA 1
ATOM 2907 C C . PRO A 1 356 ? -37.5 36.156 5.004 1 86.56 356 PRO A C 1
ATOM 2909 O O . PRO A 1 356 ? -36.781 35.156 5.113 1 86.56 356 PRO A O 1
ATOM 2912 N N . LYS A 1 357 ? -37.188 37.312 4.496 1 92.38 357 LYS A N 1
ATOM 2913 C CA . LYS A 1 357 ? -35.781 37.531 4.129 1 92.38 357 LYS A CA 1
ATOM 2914 C C . LYS A 1 357 ? -34.906 37.656 5.371 1 92.38 357 LYS A C 1
ATOM 2916 O O . LYS A 1 357 ? -35.219 38.438 6.277 1 92.38 357 LYS A O 1
ATOM 2921 N N . LEU A 1 358 ? -33.906 36.844 5.438 1 96.19 358 LEU A N 1
ATOM 2922 C CA . LEU A 1 358 ? -33 36.875 6.578 1 96.19 358 LEU A CA 1
ATOM 2923 C C . LEU A 1 358 ? -32.094 38.125 6.516 1 96.19 358 LEU A C 1
ATOM 2925 O O . LEU A 1 358 ? -31.547 38.438 5.453 1 96.19 358 LEU A O 1
ATOM 2929 N N . PRO A 1 359 ? -31.938 38.844 7.582 1 95.5 359 PRO A N 1
ATOM 2930 C CA . PRO A 1 359 ? -31.016 39.969 7.609 1 95.5 359 PRO A CA 1
ATOM 2931 C C . PRO A 1 359 ? -29.562 39.562 7.391 1 95.5 359 PRO A C 1
ATOM 2933 O O . PRO A 1 359 ? -29.109 38.562 7.941 1 95.5 359 PRO A O 1
ATOM 2936 N N . VAL A 1 360 ? -28.844 40.281 6.562 1 97 360 VAL A N 1
ATOM 2937 C CA . VAL A 1 360 ? -27.422 40.125 6.344 1 97 360 VAL A CA 1
ATOM 2938 C C . VAL A 1 360 ? -26.672 41.25 7.051 1 97 360 VAL A C 1
ATOM 2940 O O . VAL A 1 360 ? -26.766 42.438 6.66 1 97 360 VAL A O 1
ATOM 2943 N N . LEU A 1 361 ? -25.906 40.969 8.062 1 95.69 361 LEU A N 1
ATOM 2944 C CA . LEU A 1 361 ? -25.188 41.938 8.844 1 95.69 361 LEU A CA 1
ATOM 2945 C C . LEU A 1 361 ? -23.922 42.406 8.125 1 95.69 361 LEU A C 1
ATOM 2947 O O . LEU A 1 361 ? -23.531 43.562 8.203 1 95.69 361 LEU A O 1
ATOM 2951 N N . ILE A 1 362 ? -23.219 41.469 7.598 1 95.62 362 ILE A N 1
ATOM 2952 C CA . ILE A 1 362 ? -21.953 41.688 6.906 1 95.62 362 ILE A CA 1
ATOM 2953 C C . ILE A 1 362 ? -21.969 40.938 5.57 1 95.62 362 ILE A C 1
ATOM 2955 O O . ILE A 1 362 ? -22.438 39.812 5.488 1 95.62 362 ILE A O 1
ATOM 2959 N N . GLU A 1 363 ? -21.469 41.531 4.648 1 95.75 363 GLU A N 1
ATOM 2960 C CA . GLU A 1 363 ? -21.234 40.906 3.35 1 95.75 363 GLU A CA 1
ATOM 2961 C C . GLU A 1 363 ? -19.891 41.344 2.764 1 95.75 363 GLU A C 1
ATOM 2963 O O . GLU A 1 363 ? -19.609 42.531 2.676 1 95.75 363 GLU A O 1
ATOM 2968 N N . GLU A 1 364 ? -19.094 40.438 2.455 1 96.06 364 GLU A N 1
ATOM 2969 C CA . GLU A 1 364 ? -17.766 40.688 1.938 1 96.06 364 GLU A CA 1
ATOM 2970 C C . GLU A 1 364 ? -17.531 40 0.607 1 96.06 364 GLU A C 1
ATOM 2972 O O . GLU A 1 364 ? -17.953 38.844 0.427 1 96.06 364 GLU A O 1
ATOM 2977 N N . THR A 1 365 ? -16.922 40.625 -0.336 1 96.56 365 THR A N 1
ATOM 2978 C CA . THR A 1 365 ? -16.453 40.062 -1.598 1 96.56 365 THR A CA 1
ATOM 2979 C C . THR A 1 365 ? -15.008 40.469 -1.867 1 96.56 365 THR A C 1
ATOM 2981 O O . THR A 1 365 ? -14.555 41.531 -1.45 1 96.56 365 THR A O 1
ATOM 2984 N N . THR A 1 366 ? -14.312 39.594 -2.424 1 96.19 366 THR A N 1
ATOM 2985 C CA . THR A 1 366 ? -12.922 39.812 -2.779 1 96.19 366 THR A CA 1
ATOM 2986 C C . THR A 1 366 ? -12.578 39.156 -4.113 1 96.19 366 THR A C 1
ATOM 2988 O O . THR A 1 366 ? -13.305 38.281 -4.574 1 96.19 366 THR A O 1
ATOM 2991 N N . SER A 1 367 ? -11.539 39.719 -4.762 1 94.31 367 SER A N 1
ATOM 2992 C CA . SER A 1 367 ? -11.055 39.094 -5.984 1 94.31 367 SER A CA 1
ATOM 2993 C C . SER A 1 367 ? -9.984 38.031 -5.684 1 94.31 367 SER A C 1
ATOM 2995 O O . SER A 1 367 ? -9.555 37.312 -6.578 1 94.31 367 SER A O 1
ATOM 2997 N N . VAL A 1 368 ? -9.5 37.938 -4.523 1 95.12 368 VAL A N 1
ATOM 2998 C CA . VAL A 1 368 ? -8.5 36.969 -4.109 1 95.12 368 VAL A CA 1
ATOM 2999 C C . VAL A 1 368 ? -9.172 35.812 -3.355 1 95.12 368 VAL A C 1
ATOM 3001 O O . VAL A 1 368 ? -9.828 34.969 -3.963 1 95.12 368 VAL A O 1
ATOM 3004 N N . TRP A 1 369 ? -9.18 35.688 -2.086 1 96.5 369 TRP A N 1
ATOM 3005 C CA . TRP A 1 369 ? -9.938 34.781 -1.221 1 96.5 369 TRP A CA 1
ATOM 3006 C C . TRP A 1 369 ? -10.188 35.406 0.143 1 96.5 369 TRP A C 1
ATOM 3008 O O . TRP A 1 369 ? -9.594 36.438 0.467 1 96.5 369 TRP A O 1
ATOM 3018 N N . ILE A 1 370 ? -11.109 34.906 0.849 1 96.25 370 ILE A N 1
ATOM 3019 C CA . ILE A 1 370 ? -11.422 35.344 2.199 1 96.25 370 ILE A CA 1
ATOM 3020 C C . ILE A 1 370 ? -10.82 34.406 3.221 1 96.25 370 ILE A C 1
ATOM 3022 O O . ILE A 1 370 ? -11.102 33.188 3.191 1 96.25 370 ILE A O 1
ATOM 3026 N N . ASN A 1 371 ? -9.938 34.875 4.035 1 94.81 371 ASN A N 1
ATOM 3027 C CA . ASN A 1 371 ? -9.438 34.094 5.152 1 94.81 371 ASN A CA 1
ATOM 3028 C C . ASN A 1 371 ? -10.453 34.031 6.289 1 94.81 371 ASN A C 1
ATOM 3030 O O . ASN A 1 371 ? -10.844 35.031 6.844 1 94.81 371 ASN A O 1
ATOM 3034 N N . ILE A 1 372 ? -10.891 32.844 6.625 1 93.19 372 ILE A N 1
ATOM 3035 C CA . ILE A 1 372 ? -11.859 32.625 7.688 1 93.19 372 ILE A CA 1
ATOM 3036 C C . ILE A 1 372 ? -11.156 32.625 9.039 1 93.19 372 ILE A C 1
ATOM 3038 O O . ILE A 1 372 ? -10.234 31.844 9.266 1 93.19 372 ILE A O 1
ATOM 3042 N N . GLU A 1 373 ? -11.625 33.531 9.898 1 86.38 373 GLU A N 1
ATOM 3043 C CA . GLU A 1 373 ? -10.93 33.719 11.172 1 86.38 373 GLU A CA 1
ATOM 3044 C C . GLU A 1 373 ? -11.906 33.719 12.344 1 86.38 373 GLU A C 1
ATOM 3046 O O . GLU A 1 373 ? -13.117 33.625 12.141 1 86.38 373 GLU A O 1
ATOM 3051 N N . PHE A 1 374 ? -11.328 33.719 13.523 1 82.69 374 PHE A N 1
ATOM 3052 C CA . PHE A 1 374 ? -12.094 33.625 14.766 1 82.69 374 PHE A CA 1
ATOM 3053 C C . PHE A 1 374 ? -12.219 35.031 15.414 1 82.69 374 PHE A C 1
ATOM 3055 O O . PHE A 1 374 ? -12.914 35.188 16.406 1 82.69 374 PHE A O 1
ATOM 3062 N N . SER A 1 375 ? -11.734 36.031 14.844 1 81.12 375 SER A N 1
ATOM 3063 C CA . SER A 1 375 ? -11.633 37.344 15.469 1 81.12 375 SER A CA 1
ATOM 3064 C C . SER A 1 375 ? -12.914 38.156 15.297 1 81.12 375 SER A C 1
ATOM 3066 O O . SER A 1 375 ? -12.906 39.219 14.656 1 81.12 375 SER A O 1
ATOM 3068 N N . PHE A 1 376 ? -14.023 37.688 15.75 1 86.06 376 PHE A N 1
ATOM 3069 C CA . PHE A 1 376 ? -15.273 38.438 15.844 1 86.06 376 PHE A CA 1
ATOM 3070 C C . PHE A 1 376 ? -16.094 38 17.047 1 86.06 376 PHE A C 1
ATOM 3072 O O . PHE A 1 376 ? -15.961 36.844 17.5 1 86.06 376 PHE A O 1
ATOM 3079 N N . GLN A 1 377 ? -16.781 38.906 17.656 1 93.88 377 GLN A N 1
ATOM 3080 C CA . GLN A 1 377 ? -17.547 38.625 18.875 1 93.88 377 GLN A CA 1
ATOM 3081 C C . GLN A 1 377 ? -18.719 39.594 19.016 1 93.88 377 GLN A C 1
ATOM 3083 O O . GLN A 1 377 ? -18.547 40.812 18.828 1 93.88 377 GLN A O 1
ATOM 3088 N N . PHE A 1 378 ? -19.906 39.125 19.344 1 95.75 378 PHE A N 1
ATOM 3089 C CA . PHE A 1 378 ? -21.047 39.969 19.703 1 95.75 378 PHE A CA 1
ATOM 3090 C C . PHE A 1 378 ? -20.875 40.562 21.094 1 95.75 378 PHE A C 1
ATOM 3092 O O . PHE A 1 378 ? -20.375 39.906 22 1 95.75 378 PHE A O 1
ATOM 3099 N N . LEU A 1 379 ? -21.266 41.781 21.203 1 96.06 379 LEU A N 1
ATOM 3100 C CA . LEU A 1 379 ? -21.281 42.344 22.547 1 96.06 379 LEU A CA 1
ATOM 3101 C C . LEU A 1 379 ? -22.422 41.781 23.375 1 96.06 379 LEU A C 1
ATOM 3103 O O . LEU A 1 379 ? -23.5 41.469 22.844 1 96.06 379 LEU A O 1
ATOM 3107 N N . LYS A 1 380 ? -22.203 41.656 24.609 1 92.62 380 LYS A N 1
ATOM 3108 C CA . LYS A 1 380 ? -23.156 41 25.484 1 92.62 380 LYS A CA 1
ATOM 3109 C C . LYS A 1 380 ? -24.062 42 26.188 1 92.62 380 LYS A C 1
ATOM 3111 O O . LYS A 1 380 ? -25.266 41.812 26.297 1 92.62 380 LYS A O 1
ATOM 3116 N N . SER A 1 381 ? -23.516 43.094 26.609 1 91.19 381 SER A N 1
ATOM 3117 C CA . SER A 1 381 ? -24.234 44.062 27.422 1 91.19 381 SER A CA 1
ATOM 3118 C C . SER A 1 381 ? -24.891 45.156 26.547 1 91.19 381 SER A C 1
ATOM 3120 O O . SER A 1 381 ? -25.828 45.812 26.969 1 91.19 381 SER A O 1
ATOM 3122 N N . ILE A 1 382 ? -24.328 45.281 25.391 1 88 382 ILE A N 1
ATOM 3123 C CA . ILE A 1 382 ? -24.875 46.25 24.453 1 88 382 ILE A CA 1
ATOM 3124 C C . ILE A 1 382 ? -25.531 45.531 23.281 1 88 382 ILE A C 1
ATOM 3126 O O . ILE A 1 382 ? -24.859 44.781 22.547 1 88 382 ILE A O 1
ATOM 3130 N N . GLU A 1 383 ? -26.719 45.75 23.141 1 89.12 383 GLU A N 1
ATOM 3131 C CA . GLU A 1 383 ? -27.453 45 22.125 1 89.12 383 GLU A CA 1
ATOM 3132 C C . GLU A 1 383 ? -27.125 45.5 20.719 1 89.12 383 GLU A C 1
ATOM 3134 O O . GLU A 1 383 ? -26.766 46.656 20.547 1 89.12 383 GLU A O 1
ATOM 3139 N N . ASN A 1 384 ? -27.156 44.656 19.766 1 94.69 384 ASN A N 1
ATOM 3140 C CA . ASN A 1 384 ? -27.078 44.938 18.344 1 94.69 384 ASN A CA 1
ATOM 3141 C C . ASN A 1 384 ? -25.719 45.531 17.953 1 94.69 384 ASN A C 1
ATOM 3143 O O . ASN A 1 384 ? -25.656 46.5 17.203 1 94.69 384 ASN A O 1
ATOM 3147 N N . GLN A 1 385 ? -24.719 45 18.594 1 96.06 385 GLN A N 1
ATOM 3148 C CA . GLN A 1 385 ? -23.344 45.375 18.234 1 96.06 385 GLN A CA 1
ATOM 3149 C C . GLN A 1 385 ? -22.453 44.156 18.141 1 96.06 385 GLN A C 1
ATOM 3151 O O . GLN A 1 385 ? -22.625 43.188 18.891 1 96.06 385 GLN A O 1
ATOM 3156 N N . LEU A 1 386 ? -21.547 44.219 17.25 1 96.06 386 LEU A N 1
ATOM 3157 C CA . LEU A 1 386 ? -20.594 43.156 16.984 1 96.06 386 LEU A CA 1
ATOM 3158 C C . LEU A 1 386 ? -19.234 43.719 16.609 1 96.06 386 LEU A C 1
ATOM 3160 O O . LEU A 1 386 ? -19.156 44.719 15.875 1 96.06 386 LEU A O 1
ATOM 3164 N N . ILE A 1 387 ? -18.172 43.188 17.219 1 97.19 387 ILE A N 1
ATOM 3165 C CA . ILE A 1 387 ? -16.844 43.438 16.672 1 97.19 387 ILE A CA 1
ATOM 3166 C C . ILE A 1 387 ? -16.484 42.375 15.641 1 97.19 387 ILE A C 1
ATOM 3168 O O . ILE A 1 387 ? -16.609 41.188 15.906 1 97.19 387 ILE A O 1
ATOM 3172 N N . TRP A 1 388 ? -16.078 42.875 14.469 1 95.88 388 TRP A N 1
ATOM 3173 C CA . TRP A 1 388 ? -15.82 42.031 13.305 1 95.88 388 TRP A CA 1
ATOM 3174 C C . TRP A 1 388 ? -14.438 42.312 12.734 1 95.88 388 TRP A C 1
ATOM 3176 O O . TRP A 1 388 ? -13.922 43.438 12.852 1 95.88 388 TRP A O 1
ATOM 3186 N N . SER A 1 389 ? -13.82 41.281 12.219 1 95.25 389 SER A N 1
ATOM 3187 C CA . SER A 1 389 ? -12.562 41.5 11.516 1 95.25 389 SER A CA 1
ATOM 3188 C C . SER A 1 389 ? -12.711 41.25 10.016 1 95.25 389 SER A C 1
ATOM 3190 O O . SER A 1 389 ? -13.438 40.344 9.609 1 95.25 389 SER A O 1
ATOM 3192 N N . ASN A 1 390 ? -12.086 42 9.227 1 92.56 390 ASN A N 1
ATOM 3193 C CA . ASN A 1 390 ? -12.016 41.75 7.793 1 92.56 390 ASN A CA 1
ATOM 3194 C C . ASN A 1 390 ? -10.75 42.312 7.176 1 92.56 390 ASN A C 1
ATOM 3196 O O . ASN A 1 390 ? -9.969 42.969 7.859 1 92.56 390 ASN A O 1
ATOM 3200 N N . GLU A 1 391 ? -10.531 41.969 5.898 1 93.94 391 GLU A N 1
ATOM 3201 C CA . GLU A 1 391 ? -9.289 42.312 5.219 1 93.94 391 GLU A CA 1
ATOM 3202 C C . GLU A 1 391 ? -9.547 43.25 4.027 1 93.94 391 GLU A C 1
ATOM 3204 O O . GLU A 1 391 ? -8.805 43.219 3.049 1 93.94 391 GLU A O 1
ATOM 3209 N N . GLN A 1 392 ? -10.57 44 4.102 1 91.19 392 GLN A N 1
ATOM 3210 C CA . GLN A 1 392 ? -10.945 44.875 2.982 1 91.19 392 GLN A CA 1
ATOM 3211 C C . GLN A 1 392 ? -9.867 45.906 2.713 1 91.19 392 GLN A C 1
ATOM 3213 O O . GLN A 1 392 ? -9.664 46.312 1.567 1 91.19 392 GLN A O 1
ATOM 3218 N N . SER A 1 393 ? -9.125 46.312 3.742 1 92 393 SER A N 1
ATOM 3219 C CA . SER A 1 393 ? -8.062 47.281 3.607 1 92 393 SER A CA 1
ATOM 3220 C C . SER A 1 393 ? -6.785 46.656 3.064 1 92 393 SER A C 1
ATOM 3222 O O . SER A 1 393 ? -5.801 47.344 2.805 1 92 393 SER A O 1
ATOM 3224 N N . GLY A 1 394 ? -6.789 45.375 2.9 1 94 394 GLY A N 1
ATOM 3225 C CA . GLY A 1 394 ? -5.594 44.625 2.525 1 94 394 GLY A CA 1
ATOM 3226 C C . GLY A 1 394 ? -4.961 43.906 3.688 1 94 394 GLY A C 1
ATOM 3227 O O . GLY A 1 394 ? -4.184 42.969 3.484 1 94 394 GLY A O 1
ATOM 3228 N N . TYR A 1 395 ? -5.223 44.406 4.809 1 95.5 395 TYR A N 1
ATOM 3229 C CA . TYR A 1 395 ? -4.801 43.781 6.059 1 95.5 395 TYR A CA 1
ATOM 3230 C C . TYR A 1 395 ? -5.992 43.562 6.984 1 95.5 395 TYR A C 1
ATOM 3232 O O . TYR A 1 395 ? -7.004 44.25 6.887 1 95.5 395 TYR A O 1
ATOM 3240 N N . ARG A 1 396 ? -5.863 42.594 7.836 1 95.75 396 ARG A N 1
ATOM 3241 C CA . ARG A 1 396 ? -6.965 42.281 8.742 1 95.75 396 ARG A CA 1
ATOM 3242 C C . ARG A 1 396 ? -7.047 43.312 9.867 1 95.75 396 ARG A C 1
ATOM 3244 O O . ARG A 1 396 ? -6.074 43.531 10.602 1 95.75 396 ARG A O 1
ATOM 3251 N N . HIS A 1 397 ? -8.172 43.938 9.977 1 96.25 397 HIS A N 1
ATOM 3252 C CA . HIS A 1 397 ? -8.43 44.906 11.039 1 96.25 397 HIS A CA 1
ATOM 3253 C C . HIS A 1 397 ? -9.797 44.688 11.672 1 96.25 397 HIS A C 1
ATOM 3255 O O . HIS A 1 397 ? -10.625 43.938 11.133 1 96.25 397 HIS A O 1
ATOM 3261 N N . LEU A 1 398 ? -9.984 45.281 12.82 1 97.12 398 LEU A N 1
ATOM 3262 C CA . LEU A 1 398 ? -11.242 45.156 13.547 1 97.12 398 LEU A CA 1
ATOM 3263 C C . LEU A 1 398 ? -12.18 46.312 13.219 1 97.12 398 LEU A C 1
ATOM 3265 O O . LEU A 1 398 ? -11.742 47.438 13.023 1 97.12 398 LEU A O 1
ATOM 3269 N N . TYR A 1 399 ? -13.453 46.062 13.211 1 96.75 399 TYR A N 1
ATOM 3270 C CA . TYR A 1 399 ? -14.531 47 12.969 1 96.75 399 TYR A CA 1
ATOM 3271 C C . TYR A 1 399 ? -15.664 46.812 13.961 1 96.75 399 TYR A C 1
ATOM 3273 O O . TYR A 1 399 ? -15.984 45.688 14.352 1 96.75 399 TYR A O 1
ATOM 3281 N N . LEU A 1 400 ? -16.266 47.875 14.328 1 97.38 400 LEU A N 1
ATOM 3282 C CA . LEU A 1 400 ? -17.484 47.844 15.117 1 97.38 400 LEU A CA 1
ATOM 3283 C C . LEU A 1 400 ? -18.719 47.906 14.211 1 97.38 400 LEU A C 1
ATOM 3285 O O . LEU A 1 400 ? -18.875 48.875 13.438 1 97.38 400 LEU A O 1
ATOM 3289 N N . ILE A 1 401 ? -19.531 46.938 14.289 1 97.31 401 ILE A N 1
ATOM 3290 C CA . ILE A 1 401 ? -20.766 46.875 13.516 1 97.31 401 ILE A CA 1
ATOM 3291 C C . ILE A 1 401 ? -21.953 47.156 14.43 1 97.31 401 ILE A C 1
ATOM 3293 O O . ILE A 1 401 ? -22.141 46.5 15.453 1 97.31 401 ILE A O 1
ATOM 3297 N N . LYS A 1 402 ? -22.766 48.094 14.016 1 96.56 402 LYS A N 1
ATOM 3298 C CA . LYS A 1 402 ? -24 48.438 14.703 1 96.56 402 LYS A CA 1
ATOM 3299 C C . LYS A 1 402 ? -25.203 48.344 13.766 1 96.56 402 LYS A C 1
ATOM 3301 O O . LYS A 1 402 ? -25.078 48.656 12.578 1 96.56 402 LYS A O 1
ATOM 3306 N N . TRP A 1 403 ? -26.266 47.875 14.32 1 96.12 403 TRP A N 1
ATOM 3307 C CA . TRP A 1 403 ? -27.469 47.812 13.492 1 96.12 403 TRP A CA 1
ATOM 3308 C C . TRP A 1 403 ? -28.703 48.156 14.305 1 96.12 403 TRP A C 1
ATOM 3310 O O . TRP A 1 403 ? -28.672 48.125 15.539 1 96.12 403 TRP A O 1
ATOM 3320 N N . ASP A 1 404 ? -29.766 48.562 13.633 1 93.94 404 ASP A N 1
ATOM 3321 C CA . ASP A 1 404 ? -31.031 48.875 14.297 1 93.94 404 ASP A CA 1
ATOM 3322 C C . ASP A 1 404 ? -31.891 47.625 14.422 1 93.94 404 ASP A C 1
ATOM 3324 O O . ASP A 1 404 ? -31.562 46.562 13.859 1 93.94 404 ASP A O 1
ATOM 3328 N N . LYS A 1 405 ? -32.938 47.688 15.109 1 87.44 405 LYS A N 1
ATOM 3329 C CA . LYS A 1 405 ? -33.812 46.531 15.438 1 87.44 405 LYS A CA 1
ATOM 3330 C C . LYS A 1 405 ? -34.344 45.875 14.172 1 87.44 405 LYS A C 1
ATOM 3332 O O . LYS A 1 405 ? -34.5 44.656 14.133 1 87.44 405 LYS A O 1
ATOM 3337 N N . ASN A 1 406 ? -34.531 46.75 13.094 1 88.12 406 ASN A N 1
ATOM 3338 C CA . ASN A 1 406 ? -35.125 46.188 11.867 1 88.12 406 ASN A CA 1
ATOM 3339 C C . ASN A 1 406 ? -34.062 45.938 10.82 1 88.12 406 ASN A C 1
ATOM 3341 O O . ASN A 1 406 ? -34.375 45.562 9.688 1 88.12 406 ASN A O 1
ATOM 3345 N N . PHE A 1 407 ? -32.781 46.031 11.141 1 91.44 407 PHE A N 1
ATOM 3346 C CA . PHE A 1 407 ? -31.641 45.75 10.273 1 91.44 407 PHE A CA 1
ATOM 3347 C C . PHE A 1 407 ? -31.688 46.656 9.031 1 91.44 407 PHE A C 1
ATOM 3349 O O . PHE A 1 407 ? -31.25 46.25 7.953 1 91.44 407 PHE A O 1
ATOM 3356 N N . THR A 1 408 ? -32.344 47.781 9.109 1 90.38 408 THR A N 1
ATOM 3357 C CA . THR A 1 408 ? -32.438 48.688 7.988 1 90.38 408 THR A CA 1
ATOM 3358 C C . THR A 1 408 ? -31.203 49.562 7.895 1 90.38 408 THR A C 1
ATOM 3360 O O . THR A 1 408 ? -30.844 50.031 6.812 1 90.38 408 THR A O 1
ATOM 3363 N N . ASN A 1 409 ? -30.672 49.812 9.016 1 93 409 ASN A N 1
ATOM 3364 C CA . ASN A 1 409 ? -29.438 50.594 9.078 1 93 409 ASN A CA 1
ATOM 3365 C C . ASN A 1 409 ? -28.312 49.812 9.742 1 93 409 ASN A C 1
ATOM 3367 O O . ASN A 1 409 ? -28.406 49.469 10.922 1 93 409 ASN A O 1
ATOM 3371 N N . ILE A 1 410 ? -27.328 49.469 9.047 1 95.12 410 ILE A N 1
ATOM 3372 C CA . ILE A 1 410 ? -26.141 48.781 9.539 1 95.12 410 ILE A CA 1
ATOM 3373 C C . ILE A 1 410 ? -24.922 49.656 9.336 1 95.12 410 ILE A C 1
ATOM 3375 O O . ILE A 1 410 ? -24.625 50.062 8.211 1 95.12 410 ILE A O 1
ATOM 3379 N N . GLN A 1 411 ? -24.25 50.031 10.414 1 95.19 411 GLN A N 1
ATOM 3380 C CA . GLN A 1 411 ? -23.078 50.875 10.383 1 95.19 411 GLN A CA 1
ATOM 3381 C C . GLN A 1 411 ? -21.812 50.094 10.719 1 95.19 411 GLN A C 1
ATOM 3383 O O . GLN A 1 411 ? -21.828 49.219 11.586 1 95.19 411 GLN A O 1
ATOM 3388 N N . SER A 1 412 ? -20.797 50.312 9.992 1 95 412 SER A N 1
ATOM 3389 C CA . SER A 1 412 ? -19.469 49.75 10.227 1 95 412 SER A CA 1
ATOM 3390 C C . SER A 1 412 ? -18.438 50.844 10.484 1 95 412 SER A C 1
ATOM 3392 O O . SER A 1 412 ? -18.203 51.688 9.633 1 95 412 SER A O 1
ATOM 3394 N N . THR A 1 413 ? -17.828 50.812 11.648 1 95.69 413 THR A N 1
ATOM 3395 C CA . THR A 1 413 ? -16.812 51.781 12.016 1 95.69 413 THR A CA 1
ATOM 3396 C C . THR A 1 413 ? -15.484 51.094 12.328 1 95.69 413 THR A C 1
ATOM 3398 O O . THR A 1 413 ? -15.438 50.125 13.094 1 95.69 413 THR A O 1
ATOM 3401 N N . PRO A 1 414 ? -14.398 51.625 11.711 1 95.19 414 PRO A N 1
ATOM 3402 C CA . PRO A 1 414 ? -13.102 51 11.984 1 95.19 414 PRO A CA 1
ATOM 3403 C C . PRO A 1 414 ? -12.656 51.156 13.43 1 95.19 414 PRO A C 1
ATOM 3405 O O . PRO A 1 414 ? -12.875 52.219 14.031 1 95.19 414 PRO A O 1
ATOM 3408 N N . ILE A 1 415 ? -12.109 50.125 13.969 1 96.69 415 ILE A N 1
ATOM 3409 C CA . ILE A 1 415 ? -11.586 50.156 15.328 1 96.69 415 ILE A CA 1
ATOM 3410 C C . ILE A 1 415 ? -10.062 50.281 15.289 1 96.69 415 ILE A C 1
ATOM 3412 O O . ILE A 1 415 ? -9.492 51.188 15.914 1 96.69 415 ILE A O 1
ATOM 3416 N N . THR A 1 416 ? -9.398 49.406 14.484 1 95.81 416 THR A N 1
ATOM 3417 C CA . THR A 1 416 ? -7.945 49.344 14.508 1 95.81 416 THR A CA 1
ATOM 3418 C C . THR A 1 416 ? -7.359 49.969 13.227 1 95.81 416 THR A C 1
ATOM 3420 O O . THR A 1 416 ? -6.141 50.094 13.102 1 95.81 416 THR A O 1
ATOM 3423 N N . LEU A 1 417 ? -8.164 50.25 12.297 1 93.81 417 LEU A N 1
ATOM 3424 C CA . LEU A 1 417 ? -7.723 50.938 11.078 1 93.81 417 LEU A CA 1
ATOM 3425 C C . LEU A 1 417 ? -7.68 52.438 11.273 1 93.81 417 LEU A C 1
ATOM 3427 O O . LEU A 1 417 ? -8.664 53.062 11.703 1 93.81 417 LEU A O 1
ATOM 3431 N N . SER A 1 418 ? -6.527 52.969 10.992 1 89.38 418 SER A N 1
ATOM 3432 C CA . SER A 1 418 ? -6.41 54.438 11.086 1 89.38 418 SER A CA 1
ATOM 3433 C C . SER A 1 418 ? -7.027 55.125 9.867 1 89.38 418 SER A C 1
ATOM 3435 O O . SER A 1 418 ? -6.746 54.719 8.727 1 89.38 418 SER A O 1
ATOM 3437 N N . THR A 1 419 ? -7.949 56 10.047 1 81 419 THR A N 1
ATOM 3438 C CA . THR A 1 419 ? -8.578 56.75 8.969 1 81 419 THR A CA 1
ATOM 3439 C C . THR A 1 419 ? -7.965 58.125 8.836 1 81 419 THR A C 1
ATOM 3441 O O . THR A 1 419 ? -8.422 58.938 8.031 1 81 419 THR A O 1
ATOM 3444 N N . CYS A 1 420 ? -7.039 58.594 9.75 1 70.12 420 CYS A N 1
ATOM 3445 C CA . CYS A 1 420 ? -6.422 59.906 9.695 1 70.12 420 CYS A CA 1
ATOM 3446 C C . CYS A 1 420 ? -5.609 60.094 8.422 1 70.12 420 CYS A C 1
ATOM 3448 O O . CYS A 1 420 ? -5.082 59.094 7.879 1 70.12 420 CYS A O 1
ATOM 3450 N N . ASN A 1 421 ? -6.059 61.062 7.438 1 55.78 421 ASN A N 1
ATOM 3451 C CA . ASN A 1 421 ? -5.496 61.5 6.168 1 55.78 421 ASN A CA 1
ATOM 3452 C C . ASN A 1 421 ? -3.973 61.438 6.172 1 55.78 421 ASN A C 1
ATOM 3454 O O . ASN A 1 421 ? -3.309 62.125 5.398 1 55.78 421 ASN A O 1
ATOM 3458 N N . ASP A 1 422 ? -3.373 61 7.199 1 50.59 422 ASP A N 1
ATOM 3459 C CA . ASP A 1 422 ? -1.937 61.125 6.973 1 50.59 422 ASP A CA 1
ATOM 3460 C C . ASP A 1 422 ? -1.475 60.219 5.836 1 50.59 422 ASP A C 1
ATOM 3462 O O . ASP A 1 422 ? -2.027 59.125 5.637 1 50.59 422 ASP A O 1
ATOM 3466 N N . ASN A 1 423 ? -0.867 60.844 4.785 1 47.88 423 ASN A N 1
ATOM 3467 C CA . ASN A 1 423 ? -0.202 60.344 3.584 1 47.88 423 ASN A CA 1
ATOM 3468 C C . ASN A 1 423 ? 0.525 59.031 3.846 1 47.88 423 ASN A C 1
ATOM 3470 O O . ASN A 1 423 ? 1.229 58.531 2.971 1 47.88 423 ASN A O 1
ATOM 3474 N N . ASP A 1 424 ? 0.832 58.656 5.105 1 51.81 424 ASP A N 1
ATOM 3475 C CA . ASP A 1 424 ? 1.754 57.531 5.203 1 51.81 424 ASP A CA 1
ATOM 3476 C C . ASP A 1 424 ? 0.996 56.219 5.277 1 51.81 424 ASP A C 1
ATOM 3478 O O . ASP A 1 424 ? 0.516 55.812 6.344 1 51.81 424 ASP A O 1
ATOM 3482 N N . ASN A 1 425 ? 0.411 55.688 4.203 1 54.81 425 ASN A N 1
ATOM 3483 C CA . ASN A 1 425 ? -0.135 54.375 3.885 1 54.81 425 ASN A CA 1
ATOM 3484 C C . ASN A 1 425 ? 0.516 53.281 4.723 1 54.81 425 ASN A C 1
ATOM 3486 O O . ASN A 1 425 ? -0.085 52.219 4.953 1 54.81 425 ASN A O 1
ATOM 3490 N N . ASP A 1 426 ? 1.523 53.469 5.34 1 66.62 426 ASP A N 1
ATOM 3491 C CA . ASP A 1 426 ? 2.336 52.469 6 1 66.62 426 ASP A CA 1
ATOM 3492 C C . ASP A 1 426 ? 1.823 52.188 7.41 1 66.62 426 ASP A C 1
ATOM 3494 O O . ASP A 1 426 ? 2.092 51.125 7.977 1 66.62 426 ASP A O 1
ATOM 3498 N N . ASN A 1 427 ? 0.852 53.031 7.914 1 79.25 427 ASN A N 1
ATOM 3499 C CA . ASN A 1 427 ? 0.409 52.875 9.297 1 79.25 427 ASN A CA 1
ATOM 3500 C C . ASN A 1 427 ? -0.591 51.75 9.453 1 79.25 427 ASN A C 1
ATOM 3502 O O . ASN A 1 427 ? -0.807 51.25 10.555 1 79.25 427 ASN A O 1
ATOM 3506 N N . ASN A 1 428 ? -1.177 51.344 8.375 1 89.69 428 ASN A N 1
ATOM 3507 C CA . ASN A 1 428 ? -2.203 50.281 8.422 1 89.69 428 ASN A CA 1
ATOM 3508 C C . ASN A 1 428 ? -1.683 48.969 7.891 1 89.69 428 ASN A C 1
ATOM 3510 O O . ASN A 1 428 ? -2.449 48 7.73 1 89.69 428 ASN A O 1
ATOM 3514 N N . ASN A 1 429 ? -0.349 48.906 7.707 1 93.25 429 ASN A N 1
ATOM 3515 C CA . ASN A 1 429 ? 0.208 47.719 7.117 1 93.25 429 ASN A CA 1
ATOM 3516 C C . ASN A 1 429 ? 0.611 46.688 8.188 1 93.25 429 ASN A C 1
ATOM 3518 O O . ASN A 1 429 ? 1.776 46.312 8.273 1 93.25 429 ASN A O 1
ATOM 3522 N N . TRP A 1 430 ? -0.315 46.344 8.953 1 95.19 430 TRP A N 1
ATOM 3523 C CA . TRP A 1 430 ? -0.195 45.312 9.984 1 95.19 430 TRP A CA 1
ATOM 3524 C C . TRP A 1 430 ? -1.509 44.562 10.148 1 95.19 430 TRP A C 1
ATOM 3526 O O . TRP A 1 430 ? -2.531 44.938 9.578 1 95.19 430 TRP A O 1
ATOM 3536 N N . MET A 1 431 ? -1.455 43.438 10.883 1 94.25 431 MET A N 1
ATOM 3537 C CA . MET A 1 431 ? -2.633 42.562 10.891 1 94.25 431 MET A CA 1
ATOM 3538 C C . MET A 1 431 ? -3.035 42.219 12.32 1 94.25 431 MET A C 1
ATOM 3540 O O . MET A 1 431 ? -2.176 41.969 13.164 1 94.25 431 MET A O 1
ATOM 3544 N N . VAL A 1 432 ? -4.387 42.219 12.57 1 95.75 432 VAL A N 1
ATOM 3545 C CA . VAL A 1 432 ? -4.941 41.531 13.727 1 95.75 432 VAL A CA 1
ATOM 3546 C C . VAL A 1 432 ? -4.875 40 13.5 1 95.75 432 VAL A C 1
ATOM 3548 O O . VAL A 1 432 ? -5.176 39.531 12.414 1 95.75 432 VAL A O 1
ATOM 3551 N N . SER A 1 433 ? -4.34 39.344 14.484 1 92.56 433 SER A N 1
ATOM 3552 C CA . SER A 1 433 ? -4.215 37.906 14.375 1 92.56 433 SER A CA 1
ATOM 3553 C C . SER A 1 433 ? -5.586 37.219 14.391 1 92.56 433 SER A C 1
ATOM 3555 O O . SER A 1 433 ? -6.594 37.875 14.68 1 92.56 433 SER A O 1
ATOM 3557 N N . SER A 1 434 ? -5.566 35.938 13.969 1 84.31 434 SER A N 1
ATOM 3558 C CA . SER A 1 434 ? -6.797 35.156 13.867 1 84.31 434 SER A CA 1
ATOM 3559 C C . SER A 1 434 ? -7.27 34.688 15.242 1 84.31 434 SER A C 1
ATOM 3561 O O . SER A 1 434 ? -8.375 34.156 15.375 1 84.31 434 SER A O 1
ATOM 3563 N N . ASP A 1 435 ? -6.66 34.969 16.234 1 80.12 435 ASP A N 1
ATOM 3564 C CA . ASP A 1 435 ? -6.98 34.531 17.594 1 80.12 435 ASP A CA 1
ATOM 3565 C C . ASP A 1 435 ? -8.266 35.219 18.094 1 80.12 435 ASP A C 1
ATOM 3567 O O . ASP A 1 435 ? -8.75 36.156 17.484 1 80.12 435 ASP A O 1
ATOM 3571 N N . ASP A 1 436 ? -8.711 34.75 19.141 1 85.31 436 ASP A N 1
ATOM 3572 C CA . ASP A 1 436 ? -9.891 35.312 19.781 1 85.31 436 ASP A CA 1
ATOM 3573 C C . ASP A 1 436 ? -9.602 36.688 20.328 1 85.31 436 ASP A C 1
ATOM 3575 O O . ASP A 1 436 ? -8.492 36.969 20.812 1 85.31 436 ASP A O 1
ATOM 3579 N N . ILE A 1 437 ? -10.609 37.5 20.266 1 94.62 437 ILE A N 1
ATOM 3580 C CA . ILE A 1 437 ? -10.523 38.844 20.875 1 94.62 437 ILE A CA 1
ATOM 3581 C C . ILE A 1 437 ? -11.25 38.812 22.219 1 94.62 437 ILE A C 1
ATOM 3583 O O . ILE A 1 437 ? -12.07 37.938 22.484 1 94.62 437 ILE A O 1
ATOM 3587 N N . HIS A 1 438 ? -10.891 39.781 23.094 1 95.44 438 HIS A N 1
ATOM 3588 C CA . HIS A 1 438 ? -11.516 39.969 24.391 1 95.44 438 HIS A CA 1
ATOM 3589 C C . HIS A 1 438 ? -12.062 41.375 24.562 1 95.44 438 HIS A C 1
ATOM 3591 O O . HIS A 1 438 ? -11.32 42.344 24.438 1 95.44 438 HIS A O 1
ATOM 3597 N N . ILE A 1 439 ? -13.367 41.469 24.891 1 96.38 439 ILE A N 1
ATOM 3598 C CA . ILE A 1 439 ? -14.023 42.781 24.938 1 96.38 439 ILE A CA 1
ATOM 3599 C C . ILE A 1 439 ? -14.375 43.125 26.375 1 96.38 439 ILE A C 1
ATOM 3601 O O . ILE A 1 439 ? -15.133 42.406 27.031 1 96.38 439 ILE A O 1
ATOM 3605 N N . ASP A 1 440 ? -13.789 44.219 26.875 1 96.12 440 ASP A N 1
ATOM 3606 C CA . ASP A 1 440 ? -14.211 44.875 28.109 1 96.12 440 ASP A CA 1
ATOM 3607 C C . ASP A 1 440 ? -15.273 45.938 27.844 1 96.12 440 ASP A C 1
ATOM 3609 O O . ASP A 1 440 ? -14.945 47.094 27.609 1 96.12 440 ASP A O 1
ATOM 3613 N N . GLU A 1 441 ? -16.5 45.531 27.875 1 95.56 441 GLU A N 1
ATOM 3614 C CA . GLU A 1 441 ? -17.594 46.406 27.469 1 95.56 441 GLU A CA 1
ATOM 3615 C C . GLU A 1 441 ? -17.75 47.562 28.438 1 95.56 441 GLU A C 1
ATOM 3617 O O . GLU A 1 441 ? -18.141 48.688 28.031 1 95.56 441 GLU A O 1
ATOM 3622 N N . LYS A 1 442 ? -17.438 47.312 29.672 1 92.88 442 LYS A N 1
ATOM 3623 C CA . LYS A 1 442 ? -17.547 48.375 30.688 1 92.88 442 LYS A CA 1
ATOM 3624 C C . LYS A 1 442 ? -16.609 49.531 30.391 1 92.88 442 LYS A C 1
ATOM 3626 O O . LYS A 1 442 ? -17 50.688 30.438 1 92.88 442 LYS A O 1
ATOM 3631 N N . ARG A 1 443 ? -15.375 49.188 30.062 1 93.31 443 ARG A N 1
ATOM 3632 C CA . ARG A 1 443 ? -14.367 50.219 29.812 1 93.31 443 ARG A CA 1
ATOM 3633 C C . ARG A 1 443 ? -14.289 50.562 28.328 1 93.31 443 ARG A C 1
ATOM 3635 O O . ARG A 1 443 ? -13.5 51.406 27.922 1 93.31 443 ARG A O 1
ATOM 3642 N N . LYS A 1 444 ? -15.086 49.812 27.469 1 95.69 444 LYS A N 1
ATOM 3643 C CA . LYS A 1 444 ? -15.125 50 26.031 1 95.69 444 LYS A CA 1
ATOM 3644 C C . LYS A 1 444 ? -13.766 49.719 25.391 1 95.69 444 LYS A C 1
ATOM 3646 O O . LYS A 1 444 ? -13.312 50.469 24.531 1 95.69 444 LYS A O 1
ATOM 3651 N N . LEU A 1 445 ? -13.102 48.688 25.969 1 96.75 445 LEU A N 1
ATOM 3652 C CA . LEU A 1 445 ? -11.805 48.25 25.453 1 96.75 445 LEU A CA 1
ATOM 3653 C C . LEU A 1 445 ? -11.906 46.906 24.766 1 96.75 445 LEU A C 1
ATOM 3655 O O . LEU A 1 445 ? -12.727 46.062 25.141 1 96.75 445 LEU A O 1
ATOM 3659 N N . VAL A 1 446 ? -11.141 46.688 23.734 1 97.19 446 VAL A N 1
ATOM 3660 C CA . VAL A 1 446 ? -10.977 45.406 23.078 1 97.19 446 VAL A CA 1
ATOM 3661 C C . VAL A 1 446 ? -9.508 45 23.109 1 97.19 446 VAL A C 1
ATOM 3663 O O . VAL A 1 446 ? -8.625 45.812 22.828 1 97.19 446 VAL A O 1
ATOM 3666 N N . TYR A 1 447 ? -9.234 43.781 23.562 1 97.44 447 TYR A N 1
ATOM 3667 C CA . TYR A 1 447 ? -7.91 43.156 23.578 1 97.44 447 TYR A CA 1
ATOM 3668 C C . TYR A 1 447 ? -7.758 42.188 22.406 1 97.44 447 TYR A C 1
ATOM 3670 O O . TYR A 1 447 ? -8.641 41.375 22.172 1 97.44 447 TYR A O 1
ATOM 3678 N N . PHE A 1 448 ? -6.664 42.344 21.688 1 96.88 448 PHE A N 1
ATOM 3679 C CA . PHE A 1 448 ? -6.445 41.5 20.531 1 96.88 448 PHE A CA 1
ATOM 3680 C C . PHE A 1 448 ? -4.957 41.219 20.328 1 96.88 448 PHE A C 1
ATOM 3682 O O . PHE A 1 448 ? -4.117 41.938 20.859 1 96.88 448 PHE A O 1
ATOM 3689 N N . THR A 1 449 ? -4.668 40.156 19.641 1 96.5 449 THR A N 1
ATOM 3690 C CA . THR A 1 449 ? -3.309 39.875 19.219 1 96.5 449 THR A CA 1
ATOM 3691 C C . THR A 1 449 ? -3.074 40.344 17.781 1 96.5 449 THR A C 1
ATOM 3693 O O . THR A 1 449 ? -3.99 40.344 16.969 1 96.5 449 THR A O 1
ATOM 3696 N N . GLY A 1 450 ? -1.854 40.844 17.547 1 96.38 450 GLY A N 1
ATOM 3697 C CA . GLY A 1 450 ? -1.557 41.375 16.219 1 96.38 450 GLY A CA 1
ATOM 3698 C C . GLY A 1 450 ? -0.072 41.562 15.977 1 96.38 450 GLY A C 1
ATOM 3699 O O . GLY A 1 450 ? 0.753 41.219 16.828 1 96.38 450 GLY A O 1
ATOM 3700 N N . THR A 1 451 ? 0.213 42.156 14.766 1 96.5 451 THR A N 1
ATOM 3701 C CA . THR A 1 451 ? 1.586 42.312 14.305 1 96.5 451 THR A CA 1
ATOM 3702 C C . THR A 1 451 ? 1.91 43.781 14.078 1 96.5 451 THR A C 1
ATOM 3704 O O . THR A 1 451 ? 2.623 44.125 13.133 1 96.5 451 THR A O 1
ATOM 3707 N N . LYS A 1 452 ? 1.328 44.625 14.867 1 96.19 452 LYS A N 1
ATOM 3708 C CA . LYS A 1 452 ? 1.45 46.062 14.641 1 96.19 452 LYS A CA 1
ATOM 3709 C C . LYS A 1 452 ? 2.904 46.531 14.75 1 96.19 452 LYS A C 1
ATOM 3711 O O . LYS A 1 452 ? 3.342 47.406 14.016 1 96.19 452 LYS A O 1
ATOM 3716 N N . ASP A 1 453 ? 3.719 45.906 15.68 1 96 453 ASP A N 1
ATOM 3717 C CA . ASP A 1 453 ? 5.113 46.312 15.852 1 96 453 ASP A CA 1
ATOM 3718 C C . ASP A 1 453 ? 5.961 45.844 14.664 1 96 453 ASP A C 1
ATOM 3720 O O . ASP A 1 453 ? 6.816 46.594 14.188 1 96 453 ASP A O 1
ATOM 3724 N N . THR A 1 454 ? 5.824 44.656 14.289 1 95.88 454 THR A N 1
ATOM 3725 C CA . THR A 1 454 ? 6.496 44.031 13.156 1 95.88 454 THR A CA 1
ATOM 3726 C C . THR A 1 454 ? 5.766 42.75 12.727 1 95.88 454 THR A C 1
ATOM 3728 O O . THR A 1 454 ? 5.129 42.094 13.539 1 95.88 454 THR A O 1
ATOM 3731 N N . CYS A 1 455 ? 5.836 42.469 11.445 1 95.88 455 CYS A N 1
ATOM 3732 C CA . CYS A 1 455 ? 5.184 41.281 10.938 1 95.88 455 CYS A CA 1
ATOM 3733 C C . CYS A 1 455 ? 5.867 40.031 11.469 1 95.88 455 CYS A C 1
ATOM 3735 O O . CYS A 1 455 ? 5.34 38.906 11.328 1 95.88 455 CYS A O 1
ATOM 3737 N N . LEU A 1 456 ? 7.016 40.125 12.172 1 96.56 456 LEU A N 1
ATOM 3738 C CA . LEU A 1 456 ? 7.801 38.969 12.633 1 96.56 456 LEU A CA 1
ATOM 3739 C C . LEU A 1 456 ? 7.449 38.625 14.07 1 96.56 456 LEU A C 1
ATOM 3741 O O . LEU A 1 456 ? 7.938 37.625 14.609 1 96.56 456 LEU A O 1
ATOM 3745 N N . GLU A 1 457 ? 6.637 39.469 14.719 1 96.38 457 GLU A N 1
ATOM 3746 C CA . GLU A 1 457 ? 6.277 39.281 16.125 1 96.38 457 GLU A CA 1
ATOM 3747 C C . GLU A 1 457 ? 4.77 39.375 16.328 1 96.38 457 GLU A C 1
ATOM 3749 O O . GLU A 1 457 ? 4.094 40.156 15.648 1 96.38 457 GLU A O 1
ATOM 3754 N N . GLN A 1 458 ? 4.273 38.594 17.25 1 95.94 458 GLN A N 1
ATOM 3755 C CA . GLN A 1 458 ? 2.893 38.688 17.719 1 95.94 458 GLN A CA 1
ATOM 3756 C C . GLN A 1 458 ? 2.832 39.25 19.141 1 95.94 458 GLN A C 1
ATOM 3758 O O . GLN A 1 458 ? 3.604 38.844 20 1 95.94 458 GLN A O 1
ATOM 3763 N N . HIS A 1 459 ? 1.92 40.219 19.312 1 97.31 459 HIS A N 1
ATOM 3764 C CA . HIS A 1 459 ? 1.795 40.906 20.594 1 97.31 459 HIS A CA 1
ATOM 3765 C C . HIS A 1 459 ? 0.333 41 21.016 1 97.31 459 HIS A C 1
ATOM 3767 O O . HIS A 1 459 ? -0.567 40.906 20.188 1 97.31 459 HIS A O 1
ATOM 3773 N N . LEU A 1 460 ? 0.167 41.156 22.297 1 98 460 LEU A N 1
ATOM 3774 C CA . LEU A 1 460 ? -1.139 41.531 22.828 1 98 460 LEU A CA 1
ATOM 3775 C C . LEU A 1 460 ? -1.306 43.031 22.828 1 98 460 LEU A C 1
ATOM 3777 O O . LEU A 1 460 ? -0.461 43.75 23.375 1 98 460 LEU A O 1
ATOM 3781 N N . TYR A 1 461 ? -2.396 43.562 22.219 1 97.69 461 TYR A N 1
ATOM 3782 C CA . TYR A 1 461 ? -2.715 44.969 22.156 1 97.69 461 TYR A CA 1
ATOM 3783 C C . TYR A 1 461 ? -4.074 45.25 22.781 1 97.69 461 TYR A C 1
ATOM 3785 O O . TYR A 1 461 ? -4.863 44.344 23.016 1 97.69 461 TYR A O 1
ATOM 3793 N N . VAL A 1 462 ? -4.273 46.562 23.109 1 97.62 462 VAL A N 1
ATOM 3794 C CA . VAL A 1 462 ? -5.574 47.031 23.594 1 97.62 462 VAL A CA 1
ATOM 3795 C C . VAL A 1 462 ? -5.914 48.375 22.953 1 97.62 462 VAL A C 1
ATOM 3797 O O . VAL A 1 462 ? -5.02 49.188 22.672 1 97.62 462 VAL A O 1
ATOM 3800 N N . THR A 1 463 ? -7.148 48.594 22.625 1 97 463 THR A N 1
ATOM 3801 C CA . THR A 1 463 ? -7.641 49.875 22.141 1 97 463 THR A CA 1
ATOM 3802 C C . THR A 1 463 ? -9.117 50.062 22.484 1 97 463 THR A C 1
ATOM 3804 O O . THR A 1 463 ? -9.75 49.156 23 1 97 463 THR A O 1
ATOM 3807 N N . ARG A 1 464 ? -9.547 51.25 22.312 1 96.31 464 ARG A N 1
ATOM 3808 C CA . ARG A 1 464 ? -10.969 51.531 22.484 1 96.31 464 ARG A CA 1
ATOM 3809 C C . ARG A 1 464 ? -11.766 51.125 21.25 1 96.31 464 ARG A C 1
ATOM 3811 O O . ARG A 1 464 ? -11.328 51.344 20.125 1 96.31 464 ARG A O 1
ATOM 3818 N N . PHE A 1 465 ? -12.969 50.531 21.469 1 96.19 465 PHE A N 1
ATOM 3819 C CA . PHE A 1 465 ? -13.711 50.094 20.297 1 96.19 465 PHE A CA 1
ATOM 3820 C C . PHE A 1 465 ? -14.812 51.094 19.938 1 96.19 465 PHE A C 1
ATOM 3822 O O . PHE A 1 465 ? -15.414 51 18.875 1 96.19 465 PHE A O 1
ATOM 3829 N N . ASP A 1 466 ? -15.086 52.125 20.766 1 93.12 466 ASP A N 1
ATOM 3830 C CA . ASP A 1 466 ? -16.203 53.031 20.562 1 93.12 466 ASP A CA 1
ATOM 3831 C C . ASP A 1 466 ? -15.75 54.312 19.906 1 93.12 466 ASP A C 1
ATOM 3833 O O . ASP A 1 466 ? -16.578 55.125 19.469 1 93.12 466 ASP A O 1
ATOM 3837 N N . LYS A 1 467 ? -14.43 54.531 19.875 1 91.81 467 LYS A N 1
ATOM 3838 C CA . LYS A 1 467 ? -13.883 55.75 19.281 1 91.81 467 LYS A CA 1
ATOM 3839 C C . LYS A 1 467 ? -12.883 55.406 18.172 1 91.81 467 LYS A C 1
ATOM 3841 O O . LYS A 1 467 ? -11.82 54.844 18.438 1 91.81 467 LYS A O 1
ATOM 3846 N N . PRO A 1 468 ? -13.234 55.812 16.984 1 90.75 468 PRO A N 1
ATOM 3847 C CA . PRO A 1 468 ? -12.289 55.625 15.891 1 90.75 468 PRO A CA 1
ATOM 3848 C C . PRO A 1 468 ? -10.953 56.312 16.125 1 90.75 468 PRO A C 1
ATOM 3850 O O . PRO A 1 468 ? -10.906 57.375 16.766 1 90.75 468 PRO A O 1
ATOM 3853 N N . ASN A 1 469 ? -9.93 55.812 15.641 1 92 469 ASN A N 1
ATOM 3854 C CA . ASN A 1 469 ? -8.586 56.375 15.664 1 92 469 ASN A CA 1
ATOM 3855 C C . ASN A 1 469 ? -8.039 56.469 17.094 1 92 469 ASN A C 1
ATOM 3857 O O . ASN A 1 469 ? -7.246 57.375 17.406 1 92 469 ASN A O 1
ATOM 3861 N N . SER A 1 470 ? -8.562 55.562 17.891 1 93.06 470 SER A N 1
ATOM 3862 C CA . SER A 1 470 ? -8 55.469 19.234 1 93.06 470 SER A CA 1
ATOM 3863 C C . SER A 1 470 ? -6.594 54.875 19.203 1 93.06 470 SER A C 1
ATOM 3865 O O . SER A 1 470 ? -6.238 54.156 18.281 1 93.06 470 SER A O 1
ATOM 3867 N N . GLU A 1 471 ? -5.84 55.25 20.234 1 93.44 471 GLU A N 1
ATOM 3868 C CA . GLU A 1 471 ? -4.5 54.688 20.359 1 93.44 471 GLU A CA 1
ATOM 3869 C C . GLU A 1 471 ? -4.547 53.188 20.531 1 93.44 471 GLU A C 1
ATOM 3871 O O . GLU A 1 471 ? -5.406 52.656 21.234 1 93.44 471 GLU A O 1
ATOM 3876 N N . ILE A 1 472 ? -3.758 52.5 19.812 1 95.75 472 ILE A N 1
ATOM 3877 C CA . ILE A 1 472 ? -3.543 51.062 20.016 1 95.75 472 ILE A CA 1
ATOM 3878 C C . ILE A 1 472 ? -2.312 50.844 20.891 1 95.75 472 ILE A C 1
ATOM 3880 O O . ILE A 1 472 ? -1.185 51.125 20.453 1 95.75 472 ILE A O 1
ATOM 3884 N N . LYS A 1 473 ? -2.457 50.344 22.062 1 96.62 473 LYS A N 1
ATOM 3885 C CA . LYS A 1 473 ? -1.38 50.188 23.031 1 96.62 473 LYS A CA 1
ATOM 3886 C C . LYS A 1 473 ? -0.95 48.719 23.141 1 96.62 473 LYS A C 1
ATOM 3888 O O . LYS A 1 473 ? -1.788 47.844 23.297 1 96.62 473 LYS A O 1
ATOM 3893 N N . ARG A 1 474 ? 0.337 48.469 23 1 97.88 474 ARG A N 1
ATOM 3894 C CA . ARG A 1 474 ? 0.867 47.125 23.234 1 97.88 474 ARG A CA 1
ATOM 3895 C C . ARG A 1 474 ? 0.948 46.812 24.734 1 97.88 474 ARG A C 1
ATOM 3897 O O . ARG A 1 474 ? 1.479 47.625 25.5 1 97.88 474 ARG A O 1
ATOM 3904 N N . LEU A 1 475 ? 0.521 45.719 25.141 1 97.75 475 LEU A N 1
ATOM 3905 C CA . LEU A 1 475 ? 0.555 45.312 26.547 1 97.75 475 LEU A CA 1
ATOM 3906 C C . LEU A 1 475 ? 1.702 44.344 26.797 1 97.75 475 LEU A C 1
ATOM 3908 O O . LEU A 1 475 ? 2.268 44.312 27.891 1 97.75 475 LEU A O 1
ATOM 3912 N N . SER A 1 476 ? 2.023 43.5 25.859 1 97.19 476 SER A N 1
ATOM 3913 C CA . SER A 1 476 ? 3.057 42.469 26.016 1 97.19 476 SER A CA 1
ATOM 3914 C C . SER A 1 476 ? 4.449 43.062 25.844 1 97.19 476 SER A C 1
ATOM 3916 O O . SER A 1 476 ? 4.598 44.188 25.344 1 97.19 476 SER A O 1
ATOM 3918 N N . HIS A 1 477 ? 5.496 42.25 26.203 1 96.25 477 HIS A N 1
ATOM 3919 C CA . HIS A 1 477 ? 6.883 42.656 26.078 1 96.25 477 HIS A CA 1
ATOM 3920 C C . HIS A 1 477 ? 7.27 42.875 24.625 1 96.25 477 HIS A C 1
ATOM 3922 O O . HIS A 1 477 ? 6.961 42.031 23.766 1 96.25 477 HIS A O 1
ATOM 3928 N N . ALA A 1 478 ? 7.883 43.969 24.375 1 96.56 478 ALA A N 1
ATOM 3929 C CA . ALA A 1 478 ? 8.383 44.25 23.031 1 96.56 478 ALA A CA 1
ATOM 3930 C C . ALA A 1 478 ? 9.562 43.375 22.688 1 96.56 478 ALA A C 1
ATOM 3932 O O . ALA A 1 478 ? 10.219 42.812 23.578 1 96.56 478 ALA A O 1
ATOM 3933 N N . ASN A 1 479 ? 9.852 43.156 21.453 1 96.19 479 ASN A N 1
ATOM 3934 C CA . ASN A 1 479 ? 10.992 42.438 20.906 1 96.19 479 ASN A CA 1
ATOM 3935 C C . ASN A 1 479 ? 10.914 40.938 21.172 1 96.19 479 ASN A C 1
ATOM 3937 O O . ASN A 1 479 ? 11.938 40.25 21.188 1 96.19 479 ASN A O 1
ATOM 3941 N N . PHE A 1 480 ? 9.695 40.438 21.484 1 96 480 PHE A N 1
ATOM 3942 C CA . PHE A 1 480 ? 9.406 39 21.656 1 96 480 PHE A CA 1
ATOM 3943 C C . PHE A 1 480 ? 8.188 38.594 20.844 1 96 480 PHE A C 1
ATOM 3945 O O . PHE A 1 480 ? 7.355 39.438 20.5 1 96 480 PHE A O 1
ATOM 3952 N N . SER A 1 481 ? 8.18 37.438 20.453 1 94.94 481 SER A N 1
ATOM 3953 C CA . SER A 1 481 ? 6.949 36.844 19.922 1 94.94 481 SER A CA 1
ATOM 3954 C C . SER A 1 481 ? 6.164 36.125 21.016 1 94.94 481 SER A C 1
ATOM 3956 O O . SER A 1 481 ? 6.719 35.312 21.75 1 94.94 481 SER A O 1
ATOM 3958 N N . HIS A 1 482 ? 4.887 36.438 21.094 1 94.69 482 HIS A N 1
ATOM 3959 C CA . HIS A 1 482 ? 4.039 35.906 22.156 1 94.69 482 HIS A CA 1
ATOM 3960 C C . HIS A 1 482 ? 3.039 34.906 21.641 1 94.69 482 HIS A C 1
ATOM 3962 O O . HIS A 1 482 ? 2.531 35.031 20.516 1 94.69 482 HIS A O 1
ATOM 3968 N N . ARG A 1 483 ? 2.826 33.906 22.391 1 91.38 483 ARG A N 1
ATOM 3969 C CA . ARG A 1 483 ? 1.849 32.875 22.078 1 91.38 483 ARG A CA 1
ATOM 3970 C C . ARG A 1 483 ? 1.109 32.406 23.312 1 91.38 483 ARG A C 1
ATOM 3972 O O . ARG A 1 483 ? 1.482 32.75 24.438 1 91.38 483 ARG A O 1
ATOM 3979 N N . SER A 1 484 ? 0.044 31.625 23.109 1 90.38 484 SER A N 1
ATOM 3980 C CA . SER A 1 484 ? -0.758 31.062 24.188 1 90.38 484 SER A CA 1
ATOM 3981 C C . SER A 1 484 ? -1.233 32.156 25.156 1 90.38 484 SER A C 1
ATOM 3983 O O . SER A 1 484 ? -1.088 32 26.375 1 90.38 484 SER A O 1
ATOM 3985 N N . ILE A 1 485 ? -1.703 33.188 24.609 1 94.19 485 ILE A N 1
ATOM 3986 C CA . ILE A 1 485 ? -2.146 34.312 25.406 1 94.19 485 ILE A CA 1
ATOM 3987 C C . ILE A 1 485 ? -3.549 34.062 25.938 1 94.19 485 ILE A C 1
ATOM 3989 O O . ILE A 1 485 ? -4.414 33.531 25.234 1 94.19 485 ILE A O 1
ATOM 3993 N N . SER A 1 486 ? -3.703 34.344 27.219 1 94.69 486 SER A N 1
ATOM 3994 C CA . SER A 1 486 ? -5.012 34.281 27.859 1 94.69 486 SER A CA 1
ATOM 3995 C C . SER A 1 486 ? -5.227 35.469 28.781 1 94.69 486 SER A C 1
ATOM 3997 O O . SER A 1 486 ? -4.285 35.938 29.422 1 94.69 486 SER A O 1
ATOM 3999 N N . ILE A 1 487 ? -6.41 36 28.75 1 95.75 487 ILE A N 1
ATOM 4000 C CA . ILE A 1 487 ? -6.777 37.125 29.578 1 95.75 487 ILE A CA 1
ATOM 4001 C C . ILE A 1 487 ? -7.875 36.719 30.562 1 95.75 487 ILE A C 1
ATOM 4003 O O . ILE A 1 487 ? -8.781 35.938 30.203 1 95.75 487 ILE A O 1
ATOM 4007 N N . SER A 1 488 ? -7.703 37.219 31.812 1 95.38 488 SER A N 1
ATOM 4008 C CA . SER A 1 488 ? -8.727 36.906 32.812 1 95.38 488 SER A CA 1
ATOM 4009 C C . SER A 1 488 ? -10.055 37.562 32.469 1 95.38 488 SER A C 1
ATOM 4011 O O . SER A 1 488 ? -10.078 38.625 31.828 1 95.38 488 SER A O 1
ATOM 4013 N N . SER A 1 489 ? -11.164 37 32.938 1 91.75 489 SER A N 1
ATOM 4014 C CA . SER A 1 489 ? -12.492 37.5 32.594 1 91.75 489 SER A CA 1
ATOM 4015 C C . SER A 1 489 ? -12.75 38.875 33.188 1 91.75 489 SER A C 1
ATOM 4017 O O . SER A 1 489 ? -13.516 39.656 32.625 1 91.75 489 SER A O 1
ATOM 4019 N N . ASN A 1 490 ? -12.102 39.219 34.25 1 92.75 490 ASN A N 1
ATOM 4020 C CA . ASN A 1 490 ? -12.266 40.531 34.875 1 92.75 490 ASN A CA 1
ATOM 4021 C C . ASN A 1 490 ? -11.25 41.531 34.344 1 92.75 490 ASN A C 1
ATOM 4023 O O . ASN A 1 490 ? -11.195 42.688 34.781 1 92.75 490 ASN A O 1
ATOM 4027 N N . PHE A 1 491 ? -10.406 41.094 33.406 1 95.75 491 PHE A N 1
ATOM 4028 C CA . PHE A 1 491 ? -9.43 41.938 32.719 1 95.75 491 PHE A CA 1
ATOM 4029 C C . PHE A 1 491 ? -8.414 42.5 33.719 1 95.75 491 PHE A C 1
ATOM 4031 O O . PHE A 1 491 ? -8 43.656 33.562 1 95.75 491 PHE A O 1
ATOM 4038 N N . LYS A 1 492 ? -8 41.656 34.656 1 95.56 492 LYS A N 1
ATOM 4039 C CA . LYS A 1 492 ? -7.027 42.125 35.656 1 95.56 492 LYS A CA 1
ATOM 4040 C C . LYS A 1 492 ? -5.676 41.438 35.438 1 95.56 492 LYS A C 1
ATOM 4042 O O . LYS A 1 492 ? -4.66 41.906 35.969 1 95.56 492 LYS A O 1
ATOM 4047 N N . LYS A 1 493 ? -5.773 40.375 34.719 1 96.94 493 LYS A N 1
ATOM 4048 C CA . LYS A 1 493 ? -4.539 39.625 34.5 1 96.94 493 LYS A CA 1
ATOM 4049 C C . LYS A 1 493 ? -4.492 39.062 33.062 1 96.94 493 LYS A C 1
ATOM 4051 O O . LYS A 1 493 ? -5.531 38.844 32.438 1 96.94 493 LYS A O 1
ATOM 4056 N N . PHE A 1 494 ? -3.324 38.906 32.562 1 97.19 494 PHE A N 1
ATOM 4057 C CA . PHE A 1 494 ? -3.123 38.094 31.359 1 97.19 494 PHE A CA 1
ATOM 4058 C C . PHE A 1 494 ? -1.853 37.281 31.469 1 97.19 494 PHE A C 1
ATOM 4060 O O . PHE A 1 494 ? -0.988 37.562 32.312 1 97.19 494 PHE A O 1
ATOM 4067 N N . ILE A 1 495 ? -1.801 36.156 30.781 1 96.44 495 ILE A N 1
ATOM 4068 C CA . ILE A 1 495 ? -0.661 35.25 30.734 1 96.44 495 ILE A CA 1
ATOM 4069 C C . ILE A 1 495 ? -0.195 35.094 29.281 1 96.44 495 ILE A C 1
ATOM 4071 O O . ILE A 1 495 ? -1.006 35.125 28.359 1 96.44 495 ILE A O 1
ATOM 4075 N N . THR A 1 496 ? 1.054 35 29.078 1 95.69 496 THR A N 1
ATOM 4076 C CA . THR A 1 496 ? 1.609 34.781 27.75 1 95.69 496 THR A CA 1
ATOM 4077 C C . THR A 1 496 ? 2.912 33.969 27.844 1 95.69 496 THR A C 1
ATOM 4079 O O . THR A 1 496 ? 3.611 34.031 28.859 1 95.69 496 THR A O 1
ATOM 4082 N N . THR A 1 497 ? 3.141 33.156 26.891 1 93.5 497 THR A N 1
ATOM 4083 C CA . THR A 1 497 ? 4.434 32.531 26.641 1 93.5 497 THR A CA 1
ATOM 4084 C C . THR A 1 497 ? 5.176 33.25 25.516 1 93.5 497 THR A C 1
ATOM 4086 O O . THR A 1 497 ? 4.613 33.469 24.438 1 93.5 497 THR A O 1
ATOM 4089 N N . TYR A 1 498 ? 6.387 33.656 25.75 1 93.5 498 TYR A N 1
ATOM 4090 C CA . TYR A 1 498 ? 7.066 34.469 24.734 1 93.5 498 TYR A CA 1
ATOM 4091 C C . TYR A 1 498 ? 8.539 34.094 24.625 1 93.5 498 TYR A C 1
ATOM 4093 O O . TYR A 1 498 ? 9.109 33.531 25.578 1 93.5 498 TYR A O 1
ATOM 4101 N N . SER A 1 499 ? 9.086 34.25 23.516 1 92.06 499 SER A N 1
ATOM 4102 C CA . SER A 1 499 ? 10.484 34 23.188 1 92.06 499 SER A CA 1
ATOM 4103 C C . SER A 1 499 ? 10.945 34.906 22.047 1 92.06 499 SER A C 1
ATOM 4105 O O . SER A 1 499 ? 10.156 35.688 21.516 1 92.06 499 SER A O 1
ATOM 4107 N N . ASN A 1 500 ? 12.117 34.969 21.797 1 92.88 500 ASN A N 1
ATOM 4108 C CA . ASN A 1 500 ? 12.688 35.531 20.578 1 92.88 500 ASN A CA 1
ATOM 4109 C C . ASN A 1 500 ? 13.82 34.656 20.047 1 92.88 500 ASN A C 1
ATOM 4111 O O . ASN A 1 500 ? 14.031 33.562 20.531 1 92.88 500 ASN A O 1
ATOM 4115 N N . ILE A 1 501 ? 14.508 35.062 19.047 1 88.81 501 ILE A N 1
ATOM 4116 C CA . ILE A 1 501 ? 15.469 34.219 18.328 1 88.81 501 ILE A CA 1
ATOM 4117 C C . ILE A 1 501 ? 16.609 33.844 19.281 1 88.81 501 ILE A C 1
ATOM 4119 O O . ILE A 1 501 ? 17.203 32.781 19.141 1 88.81 501 ILE A O 1
ATOM 4123 N N . SER A 1 502 ? 16.906 34.594 20.297 1 87.62 502 SER A N 1
ATOM 4124 C CA . SER A 1 502 ? 18.078 34.375 21.156 1 87.62 502 SER A CA 1
ATOM 4125 C C . SER A 1 502 ? 17.656 34 22.578 1 87.62 502 SER A C 1
ATOM 4127 O O . SER A 1 502 ? 18.484 33.594 23.391 1 87.62 502 SER A O 1
ATOM 4129 N N . THR A 1 503 ? 16.344 34.125 22.812 1 87.19 503 THR A N 1
ATOM 4130 C CA . THR A 1 503 ? 15.883 33.875 24.172 1 87.19 503 THR A CA 1
ATOM 4131 C C . THR A 1 503 ? 14.844 32.75 24.172 1 87.19 503 THR A C 1
ATOM 4133 O O . THR A 1 503 ? 13.852 32.812 23.438 1 87.19 503 THR A O 1
ATOM 4136 N N . ILE A 1 504 ? 15.055 31.812 25.047 1 83.38 504 ILE A N 1
ATOM 4137 C CA . ILE A 1 504 ? 14.164 30.656 25.156 1 83.38 504 ILE A CA 1
ATOM 4138 C C . ILE A 1 504 ? 12.805 31.109 25.688 1 83.38 504 ILE A C 1
ATOM 4140 O O . ILE A 1 504 ? 12.688 32.188 26.297 1 83.38 504 ILE A O 1
ATOM 4144 N N . SER A 1 505 ? 11.844 30.281 25.531 1 86.81 505 SER A N 1
ATOM 4145 C CA . SER A 1 505 ? 10.469 30.609 25.891 1 86.81 505 SER A CA 1
ATOM 4146 C C . SER A 1 505 ? 10.297 30.703 27.406 1 86.81 505 SER A C 1
ATOM 4148 O O . SER A 1 505 ? 10.867 29.906 28.156 1 86.81 505 SER A O 1
ATOM 4150 N N . LYS A 1 506 ? 9.57 31.688 27.812 1 88.94 506 LYS A N 1
ATOM 4151 C CA . LYS A 1 506 ? 9.148 31.891 29.203 1 88.94 506 LYS A CA 1
ATOM 4152 C C . LYS A 1 506 ? 7.645 32.156 29.281 1 88.94 506 LYS A C 1
ATOM 4154 O O . LYS A 1 506 ? 7.059 32.75 28.359 1 88.94 506 LYS A O 1
ATOM 4159 N N . THR A 1 507 ? 7.039 31.625 30.266 1 93.19 507 THR A N 1
ATOM 4160 C CA . THR A 1 507 ? 5.629 31.875 30.531 1 93.19 507 THR A CA 1
ATOM 4161 C C . THR A 1 507 ? 5.469 32.812 31.75 1 93.19 507 THR A C 1
ATOM 4163 O O . THR A 1 507 ? 6.004 32.531 32.812 1 93.19 507 THR A O 1
ATOM 4166 N N . GLU A 1 508 ? 4.801 33.875 31.562 1 95.06 508 GLU A N 1
ATOM 4167 C CA . GLU A 1 508 ? 4.711 34.938 32.594 1 95.06 508 GLU A CA 1
ATOM 4168 C C . GLU A 1 508 ? 3.277 35.438 32.719 1 95.06 508 GLU A C 1
ATOM 4170 O O . GLU A 1 508 ? 2.553 35.562 31.734 1 95.06 508 GLU A O 1
ATOM 4175 N N . VAL A 1 509 ? 2.842 35.656 34 1 96.5 509 VAL A N 1
ATOM 4176 C CA . VAL A 1 509 ? 1.553 36.25 34.312 1 96.5 509 VAL A CA 1
ATOM 4177 C C . VAL A 1 509 ? 1.738 37.75 34.594 1 96.5 509 VAL A C 1
ATOM 4179 O O . VAL A 1 509 ? 2.691 38.156 35.281 1 96.5 509 VAL A O 1
ATOM 4182 N N . PHE A 1 510 ? 0.886 38.594 34.062 1 97.56 510 PHE A N 1
ATOM 4183 C CA . PHE A 1 510 ? 0.93 40.031 34.25 1 97.56 510 PHE A CA 1
ATOM 4184 C C . PHE A 1 510 ? -0.356 40.531 34.906 1 97.56 510 PHE A C 1
ATOM 4186 O O . PHE A 1 510 ? -1.434 40 34.656 1 97.56 510 PHE A O 1
ATOM 4193 N N . ASP A 1 511 ? -0.176 41.625 35.656 1 96.38 511 ASP A N 1
ATOM 4194 C CA . ASP A 1 511 ? -1.319 42.375 36.188 1 96.38 511 ASP A CA 1
ATOM 4195 C C . ASP A 1 511 ? -1.684 43.562 35.281 1 96.38 511 ASP A C 1
ATOM 4197 O O . ASP A 1 511 ? -0.802 44.219 34.75 1 96.38 511 ASP A O 1
ATOM 4201 N N . LEU A 1 512 ? -2.945 43.75 35.094 1 96.69 512 LEU A N 1
ATOM 4202 C CA . LEU A 1 512 ? -3.496 44.906 34.438 1 96.69 512 LEU A CA 1
ATOM 4203 C C . LEU A 1 512 ? -4.094 45.875 35.469 1 96.69 512 LEU A C 1
ATOM 4205 O O . LEU A 1 512 ? -5.09 45.562 36.125 1 96.69 512 LEU A O 1
ATOM 4209 N N . ILE A 1 513 ? -3.471 47.094 35.531 1 95.12 513 ILE A N 1
ATOM 4210 C CA . ILE A 1 513 ? -3.871 48.062 36.562 1 95.12 513 ILE A CA 1
ATOM 4211 C C . ILE A 1 513 ? -4.504 49.281 35.875 1 95.12 513 ILE A C 1
ATOM 4213 O O . ILE A 1 513 ? -3.891 49.906 35 1 95.12 513 ILE A O 1
ATOM 4217 N N . TYR A 1 514 ? -5.715 49.5 36.312 1 92.94 514 TYR A N 1
ATOM 4218 C CA . TYR A 1 514 ? -6.465 50.594 35.719 1 92.94 514 TYR A CA 1
ATOM 4219 C C . TYR A 1 514 ? -6.5 51.781 36.656 1 92.94 514 TYR A C 1
ATOM 4221 O O . TYR A 1 514 ? -6.477 51.625 37.875 1 92.94 514 TYR A O 1
ATOM 4229 N N . ASN A 1 515 ? -6.359 53 36.281 1 82.31 515 ASN A N 1
ATOM 4230 C CA . ASN A 1 515 ? -6.527 54.219 37.094 1 82.31 515 ASN A CA 1
ATOM 4231 C C . ASN A 1 515 ? -7.996 54.594 37.25 1 82.31 515 ASN A C 1
ATOM 4233 O O . ASN A 1 515 ? -8.633 55.031 36.281 1 82.31 515 ASN A O 1
ATOM 4237 N N . ASP A 1 516 ? -8.758 54.031 38.188 1 65.88 516 ASP A N 1
ATOM 4238 C CA . ASP A 1 516 ? -10.188 54.281 38.406 1 65.88 516 ASP A CA 1
ATOM 4239 C C . ASP A 1 516 ? -10.453 55.75 38.688 1 65.88 516 ASP A C 1
ATOM 4241 O O . ASP A 1 516 ? -11.578 56.219 38.531 1 65.88 516 ASP A O 1
ATOM 4245 N N . ASP A 1 517 ? -9.586 56.469 39.594 1 55.19 517 ASP A N 1
ATOM 4246 C CA . ASP A 1 517 ? -9.914 57.844 40.031 1 55.19 517 ASP A CA 1
ATOM 4247 C C . ASP A 1 517 ? -10.055 58.75 38.812 1 55.19 517 ASP A C 1
ATOM 4249 O O . ASP A 1 517 ? -10.344 59.938 38.969 1 55.19 517 ASP A O 1
ATOM 4253 N N . ASN A 1 518 ? -9.289 58.562 37.875 1 46.66 518 ASN A N 1
ATOM 4254 C CA . ASN A 1 518 ? -9.211 59.625 36.875 1 46.66 518 ASN A CA 1
ATOM 4255 C C . ASN A 1 518 ? -10.516 59.781 36.094 1 46.66 518 ASN A C 1
ATOM 4257 O O . ASN A 1 518 ? -10.891 58.875 35.344 1 46.66 518 ASN A O 1
ATOM 4261 N N . ASN A 1 519 ? -11.453 60.469 36.688 1 43.5 519 ASN A N 1
ATOM 4262 C CA . ASN A 1 519 ? -12.57 61.062 35.938 1 43.5 519 ASN A CA 1
ATOM 4263 C C . ASN A 1 519 ? -12.227 61.281 34.469 1 43.5 519 ASN A C 1
ATOM 4265 O O . ASN A 1 519 ? -13.062 61.75 33.688 1 43.5 519 ASN A O 1
ATOM 4269 N N . ASP A 1 520 ? -11.125 62.156 34.219 1 43.47 520 ASP A N 1
ATOM 4270 C CA . ASP A 1 520 ? -10.859 62.625 32.875 1 43.47 520 ASP A CA 1
ATOM 4271 C C . ASP A 1 520 ? -10.547 61.469 31.922 1 43.47 520 ASP A C 1
ATOM 4273 O O . ASP A 1 520 ? -9.852 60.531 32.312 1 43.47 520 ASP A O 1
ATOM 4277 N N . ASN A 1 521 ? -11.359 61.156 30.844 1 48.56 521 ASN A N 1
ATOM 4278 C CA . ASN A 1 521 ? -11.547 60.344 29.672 1 48.56 521 ASN A CA 1
ATOM 4279 C C . ASN A 1 521 ? -10.219 59.812 29.141 1 48.56 521 ASN A C 1
ATOM 4281 O O . ASN A 1 521 ? -10.195 59.031 28.188 1 48.56 521 ASN A O 1
ATOM 4285 N N . ASN A 1 522 ? -9.008 60.375 29.5 1 51.56 522 ASN A N 1
ATOM 4286 C CA . ASN A 1 522 ? -7.883 60.219 28.578 1 51.56 522 ASN A CA 1
ATOM 4287 C C . ASN A 1 522 ? -7.109 58.938 28.859 1 51.56 522 ASN A C 1
ATOM 4289 O O . ASN A 1 522 ? -6.5 58.375 27.953 1 51.56 522 ASN A O 1
ATOM 4293 N N . ASP A 1 523 ? -6.93 58.344 30.156 1 64.69 523 ASP A N 1
ATOM 4294 C CA . ASP A 1 523 ? -5.988 57.219 30.219 1 64.69 523 ASP A CA 1
ATOM 4295 C C . ASP A 1 523 ? -6.695 55.938 30.625 1 64.69 523 ASP A C 1
ATOM 4297 O O . ASP A 1 523 ? -6.52 55.438 31.75 1 64.69 523 ASP A O 1
ATOM 4301 N N . ILE A 1 524 ? -7.598 55.375 29.891 1 84.94 524 ILE A N 1
ATOM 4302 C CA . ILE A 1 524 ? -8.461 54.219 30.141 1 84.94 524 ILE A CA 1
ATOM 4303 C C . ILE A 1 524 ? -7.68 52.938 29.891 1 84.94 524 ILE A C 1
ATOM 4305 O O . ILE A 1 524 ? -8.117 51.875 30.281 1 84.94 524 ILE A O 1
ATOM 4309 N N . TYR A 1 525 ? -6.461 53.062 29.469 1 93.06 525 TYR A N 1
ATOM 4310 C CA . TYR A 1 525 ? -5.684 51.875 29.188 1 93.06 525 TYR A CA 1
ATOM 4311 C C . TYR A 1 525 ? -4.996 51.344 30.438 1 93.06 525 TYR A C 1
ATOM 4313 O O . TYR A 1 525 ? -4.551 52.125 31.281 1 93.06 525 TYR A O 1
ATOM 4321 N N . PRO A 1 526 ? -4.895 50.156 30.562 1 95.25 526 PRO A N 1
ATOM 4322 C CA . PRO A 1 526 ? -4.238 49.594 31.75 1 95.25 526 PRO A CA 1
ATOM 4323 C C . PRO A 1 526 ? -2.719 49.75 31.703 1 95.25 526 PRO A C 1
ATOM 4325 O O . PRO A 1 526 ? -2.127 49.75 30.625 1 95.25 526 PRO A O 1
ATOM 4328 N N . ILE A 1 527 ? -2.139 49.844 32.906 1 94.88 527 ILE A N 1
ATOM 4329 C CA . ILE A 1 527 ? -0.701 49.656 33.094 1 94.88 527 ILE A CA 1
ATOM 4330 C C . ILE A 1 527 ? -0.385 48.188 33.375 1 94.88 527 ILE A C 1
ATOM 4332 O O . ILE A 1 527 ? -1.102 47.531 34.125 1 94.88 527 ILE A O 1
ATOM 4336 N N . VAL A 1 528 ? 0.61 47.719 32.719 1 96.88 528 VAL A N 1
ATOM 4337 C CA . VAL A 1 528 ? 0.968 46.312 32.844 1 96.88 528 VAL A CA 1
ATOM 4338 C C . VAL A 1 528 ? 2.086 46.156 33.875 1 96.88 528 VAL A C 1
ATOM 4340 O O . VAL A 1 528 ? 3.08 46.906 33.844 1 96.88 528 VAL A O 1
ATOM 4343 N N . LYS A 1 529 ? 1.927 45.25 34.812 1 96.44 529 LYS A N 1
ATOM 4344 C CA . LYS A 1 529 ? 2.951 44.906 35.812 1 96.44 529 LYS A CA 1
ATOM 4345 C C . LYS A 1 529 ? 3.191 43.406 35.844 1 96.44 529 LYS A C 1
ATOM 4347 O O . LYS A 1 529 ? 2.242 42.625 35.844 1 96.44 529 LYS A O 1
ATOM 4352 N N . SER A 1 530 ? 4.449 43.062 35.781 1 95.62 530 SER A N 1
ATOM 4353 C CA . SER A 1 530 ? 4.789 41.656 35.938 1 95.62 530 SER A CA 1
ATOM 4354 C C . SER A 1 530 ? 4.312 41.094 37.281 1 95.62 530 SER A C 1
ATOM 4356 O O . SER A 1 530 ? 4.492 41.75 38.312 1 95.62 530 SER A O 1
ATOM 4358 N N . SER A 1 531 ? 3.705 40 37.25 1 94.31 531 SER A N 1
ATOM 4359 C CA . SER A 1 531 ? 3.238 39.344 38.469 1 94.31 531 SER A CA 1
ATOM 4360 C C . SER A 1 531 ? 4.16 38.219 38.906 1 94.31 531 SER A C 1
ATOM 4362 O O . SER A 1 531 ? 4.828 38.312 39.938 1 94.31 531 SER A O 1
ATOM 4364 N N . PHE A 1 532 ? 4.219 37.062 38.094 1 93.31 532 PHE A N 1
ATOM 4365 C CA . PHE A 1 532 ? 5.125 35.969 38.375 1 93.31 532 PHE A CA 1
ATOM 4366 C C . PHE A 1 532 ? 5.352 35.125 37.125 1 93.31 532 PHE A C 1
ATOM 4368 O O . PHE A 1 532 ? 4.625 35.25 36.156 1 93.31 532 PHE A O 1
ATOM 4375 N N . PHE A 1 533 ? 6.371 34.312 37.188 1 91.62 533 PHE A N 1
ATOM 4376 C CA . PHE A 1 533 ? 6.723 33.375 36.125 1 91.62 533 PHE A CA 1
ATOM 4377 C C . PHE A 1 533 ? 6.223 31.984 36.438 1 91.62 533 PHE A C 1
ATOM 4379 O O . PHE A 1 533 ? 6.164 31.578 37.594 1 91.62 533 PHE A O 1
ATOM 4386 N N . ILE A 1 534 ? 5.73 31.359 35.438 1 87.88 534 ILE A N 1
ATOM 4387 C CA . ILE A 1 534 ? 5.422 29.938 35.562 1 87.88 534 ILE A CA 1
ATOM 4388 C C . ILE A 1 534 ? 6.656 29.109 35.188 1 87.88 534 ILE A C 1
ATOM 4390 O O . ILE A 1 534 ? 7.074 29.062 34.031 1 87.88 534 ILE A O 1
ATOM 4394 N N . ASN A 1 535 ? 7.367 28.641 36.219 1 71.56 535 ASN A N 1
ATOM 4395 C CA . ASN A 1 535 ? 8.586 27.859 36.031 1 71.56 535 ASN A CA 1
ATOM 4396 C C . ASN A 1 535 ? 8.312 26.359 36.156 1 71.56 535 ASN A C 1
ATOM 4398 O O . ASN A 1 535 ? 7.762 25.906 37.156 1 71.56 535 ASN A O 1
ATOM 4402 N N . ASP A 1 536 ? 8.062 25.625 35.25 1 57.72 536 ASP A N 1
ATOM 4403 C CA . ASP A 1 536 ? 7.973 24.172 35.438 1 57.72 536 ASP A CA 1
ATOM 4404 C C . ASP A 1 536 ? 9.281 23.594 35.969 1 57.72 536 ASP A C 1
ATOM 4406 O O . ASP A 1 536 ? 10.352 23.859 35.406 1 57.72 536 ASP A O 1
ATOM 4410 N N . ASP A 1 537 ? 9.391 23.5 37.344 1 50.09 537 ASP A N 1
ATOM 4411 C CA . ASP A 1 537 ? 10.508 23.031 38.125 1 50.09 537 ASP A CA 1
ATOM 4412 C C . ASP A 1 537 ? 11.352 22.016 37.375 1 50.09 537 ASP A C 1
ATOM 4414 O O . ASP A 1 537 ? 12.477 21.719 37.75 1 50.09 537 ASP A O 1
ATOM 4418 N N . ASP A 1 538 ? 10.703 21.172 36.656 1 45.94 538 ASP A N 1
ATOM 4419 C CA . ASP A 1 538 ? 11.602 20.109 36.25 1 45.94 538 ASP A CA 1
ATOM 4420 C C . ASP A 1 538 ? 12.875 20.672 35.625 1 45.94 538 ASP A C 1
ATOM 4422 O O . ASP A 1 538 ? 13.734 19.922 35.156 1 45.94 538 ASP A O 1
ATOM 4426 N N . ASP A 1 539 ? 12.758 21.828 35.344 1 41.12 539 ASP A N 1
ATOM 4427 C CA . ASP A 1 539 ? 14.016 22.312 34.781 1 41.12 539 ASP A CA 1
ATOM 4428 C C . ASP A 1 539 ? 15 22.703 35.875 1 41.12 539 ASP A C 1
ATOM 4430 O O . ASP A 1 539 ? 15.891 23.531 35.656 1 41.12 539 ASP A O 1
ATOM 4434 N N . ASP A 1 540 ? 14.68 22.609 37.156 1 36.34 540 ASP A N 1
ATOM 4435 C CA . ASP A 1 540 ? 15.734 22.906 38.125 1 36.34 540 ASP A CA 1
ATOM 4436 C C . ASP A 1 540 ? 17 22.125 37.781 1 36.34 540 ASP A C 1
ATOM 4438 O O . ASP A 1 540 ? 18.016 22.266 38.469 1 36.34 540 ASP A O 1
ATOM 4442 N N . ASP A 1 541 ? 16.906 20.719 37.75 1 35.16 541 ASP A N 1
ATOM 4443 C CA . ASP A 1 541 ? 18.266 20.172 37.781 1 35.16 541 ASP A CA 1
ATOM 4444 C C . ASP A 1 541 ? 19.234 21.047 37 1 35.16 541 ASP A C 1
ATOM 4446 O O . ASP A 1 541 ? 18.812 21.906 36.219 1 35.16 541 ASP A O 1
ATOM 4450 N N . ASP A 1 542 ? 20.547 20.188 36.75 1 33.19 542 ASP A N 1
ATOM 4451 C CA . ASP A 1 542 ? 21.906 20.609 36.438 1 33.19 542 ASP A CA 1
ATOM 4452 C C . ASP A 1 542 ? 21.906 21.672 35.344 1 33.19 542 ASP A C 1
ATOM 4454 O O . ASP A 1 542 ? 21.281 21.5 34.312 1 33.19 542 ASP A O 1
ATOM 4458 N N . ASN A 1 543 ? 22.078 22.906 35.594 1 34 543 ASN A N 1
ATOM 4459 C CA . ASN A 1 543 ? 23 23.922 35.062 1 34 543 ASN A CA 1
ATOM 4460 C C . ASN A 1 543 ? 24.047 23.297 34.156 1 34 543 ASN A C 1
ATOM 4462 O O . ASN A 1 543 ? 25 23.969 33.75 1 34 543 ASN A O 1
ATOM 4466 N N . ASP A 1 544 ? 24.422 22.047 34.531 1 34.56 544 ASP A N 1
ATOM 4467 C CA . ASP A 1 544 ? 25.281 21.531 33.469 1 34.56 544 ASP A CA 1
ATOM 4468 C C . ASP A 1 544 ? 24.547 21.484 32.125 1 34.56 544 ASP A C 1
ATOM 4470 O O . ASP A 1 544 ? 24.125 20.422 31.688 1 34.56 544 ASP A O 1
ATOM 4474 N N . LYS A 1 545 ? 23.531 22.047 32.062 1 36.38 545 LYS A N 1
ATOM 4475 C CA . LYS A 1 545 ? 23.125 22.359 30.672 1 36.38 545 LYS A CA 1
ATOM 4476 C C . LYS A 1 545 ? 24.328 22.5 29.766 1 36.38 545 LYS A C 1
ATOM 4478 O O . LYS A 1 545 ? 24.984 23.531 29.75 1 36.38 545 LYS A O 1
ATOM 4483 N N . LYS A 1 546 ? 24.938 21.484 29.812 1 41.09 546 LYS A N 1
ATOM 4484 C CA . LYS A 1 546 ? 25.781 21.438 28.625 1 41.09 546 LYS A CA 1
ATOM 4485 C C . LYS A 1 546 ? 25.125 22.172 27.453 1 41.09 546 LYS A C 1
ATOM 4487 O O . LYS A 1 546 ? 24.031 21.812 27.031 1 41.09 546 LYS A O 1
ATOM 4492 N N . LYS A 1 547 ? 25.281 23.516 27.422 1 38.84 547 LYS A N 1
ATOM 4493 C CA . LYS A 1 547 ? 25.047 24.453 26.312 1 38.84 547 LYS A CA 1
ATOM 4494 C C . LYS A 1 547 ? 24.969 23.719 24.984 1 38.84 547 LYS A C 1
ATOM 4496 O O . LYS A 1 547 ? 25.984 23.266 24.469 1 38.84 547 LYS A O 1
ATOM 4501 N N . ILE A 1 548 ? 23.922 22.922 24.859 1 46.72 548 ILE A N 1
ATOM 4502 C CA . ILE A 1 548 ? 23.891 22.672 23.422 1 46.72 548 ILE A CA 1
ATOM 4503 C C . ILE A 1 548 ? 24.266 23.953 22.672 1 46.72 548 ILE A C 1
ATOM 4505 O O . ILE A 1 548 ? 23.656 25 22.891 1 46.72 548 ILE A O 1
ATOM 4509 N N . ASN A 1 549 ? 25.469 24.156 22.531 1 54.38 549 ASN A N 1
ATOM 4510 C CA . ASN A 1 549 ? 25.875 25.234 21.641 1 54.38 549 ASN A CA 1
ATOM 4511 C C . ASN A 1 549 ? 24.844 25.469 20.547 1 54.38 549 ASN A C 1
ATOM 4513 O O . ASN A 1 549 ? 24.812 24.766 19.547 1 54.38 549 ASN A O 1
ATOM 4517 N N . ILE A 1 550 ? 23.562 26 21 1 63.12 550 ILE A N 1
ATOM 4518 C CA . ILE A 1 550 ? 22.562 26.312 20 1 63.12 550 ILE A CA 1
ATOM 4519 C C . ILE A 1 550 ? 23.031 27.484 19.141 1 63.12 550 ILE A C 1
ATOM 4521 O O . ILE A 1 550 ? 23.453 28.516 19.672 1 63.12 550 ILE A O 1
ATOM 4525 N N . ASN A 1 551 ? 23.203 27.188 17.969 1 79.75 551 ASN A N 1
ATOM 4526 C CA . ASN A 1 551 ? 23.531 28.219 17 1 79.75 551 ASN A CA 1
ATOM 4527 C C . ASN A 1 551 ? 22.375 29.203 16.797 1 79.75 551 ASN A C 1
ATOM 4529 O O . ASN A 1 551 ? 21.281 28.797 16.375 1 79.75 551 ASN A O 1
ATOM 4533 N N . ILE A 1 552 ? 22.516 30.422 17.266 1 86.25 552 ILE A N 1
ATOM 4534 C CA . ILE A 1 552 ? 21.484 31.438 17.203 1 86.25 552 ILE A CA 1
ATOM 4535 C C . ILE A 1 552 ? 21.25 31.859 15.75 1 86.25 552 ILE A C 1
ATOM 4537 O O . ILE A 1 552 ? 22.203 32.25 15.055 1 86.25 552 ILE A O 1
ATOM 4541 N N . PRO A 1 553 ? 20.078 31.766 15.305 1 91.44 553 PRO A N 1
ATOM 4542 C CA . PRO A 1 553 ? 19.781 32.188 13.938 1 91.44 553 PRO A CA 1
ATOM 4543 C C . PRO A 1 553 ? 19.828 33.719 13.773 1 91.44 553 PRO A C 1
ATOM 4545 O O . PRO A 1 553 ? 19.797 34.469 14.758 1 91.44 553 PRO A O 1
ATOM 4548 N N . LYS A 1 554 ? 20.016 34.156 12.547 1 93.94 554 LYS A N 1
ATOM 4549 C CA . LYS A 1 554 ? 19.953 35.562 12.164 1 93.94 554 LYS A CA 1
ATOM 4550 C C . LYS A 1 554 ? 18.875 35.781 11.102 1 93.94 554 LYS A C 1
ATOM 4552 O O . LYS A 1 554 ? 18.766 35 10.148 1 93.94 554 LYS A O 1
ATOM 4557 N N . ILE A 1 555 ? 18.062 36.812 11.352 1 95.81 555 ILE A N 1
ATOM 4558 C CA . ILE A 1 555 ? 17.016 37.156 10.398 1 95.81 555 ILE A CA 1
ATOM 4559 C C . ILE A 1 555 ? 17.562 38.156 9.383 1 95.81 555 ILE A C 1
ATOM 4561 O O . ILE A 1 555 ? 18.312 39.062 9.742 1 95.81 555 ILE A O 1
ATOM 4565 N N . PHE A 1 556 ? 17.25 38 8.141 1 97.44 556 PHE A N 1
ATOM 4566 C CA . PHE A 1 556 ? 17.625 38.938 7.082 1 97.44 556 PHE A CA 1
ATOM 4567 C C . PHE A 1 556 ? 16.422 39.25 6.184 1 97.44 556 PHE A C 1
ATOM 4569 O O . PHE A 1 556 ? 15.375 38.594 6.297 1 97.44 556 PHE A O 1
ATOM 4576 N N . ASN A 1 557 ? 16.453 40.281 5.43 1 98 557 ASN A N 1
ATOM 4577 C CA . ASN A 1 557 ? 15.445 40.594 4.422 1 98 557 ASN A CA 1
ATOM 4578 C C . ASN A 1 557 ? 16.078 41.125 3.137 1 98 557 ASN A C 1
ATOM 4580 O O . ASN A 1 557 ? 17.234 41.531 3.133 1 98 557 ASN A O 1
ATOM 4584 N N . PHE A 1 558 ? 15.414 41.031 2.062 1 98.19 558 PHE A N 1
ATOM 4585 C CA . PHE A 1 558 ? 15.812 41.5 0.747 1 98.19 558 PHE A CA 1
ATOM 4586 C C . PHE A 1 558 ? 14.594 41.812 -0.108 1 98.19 558 PHE A C 1
ATOM 4588 O O . PHE A 1 558 ? 13.477 41.438 0.236 1 98.19 558 PHE A O 1
ATOM 4595 N N . LYS A 1 559 ? 14.781 42.625 -1.12 1 97.81 559 LYS A N 1
ATOM 4596 C CA . LYS A 1 559 ? 13.742 42.875 -2.117 1 97.81 559 LYS A CA 1
ATOM 4597 C C . LYS A 1 559 ? 13.859 41.875 -3.277 1 97.81 559 LYS A C 1
ATOM 4599 O O . LYS A 1 559 ? 14.922 41.781 -3.895 1 97.81 559 LYS A O 1
ATOM 4604 N N . ASN A 1 560 ? 12.812 41.156 -3.51 1 96.75 560 ASN A N 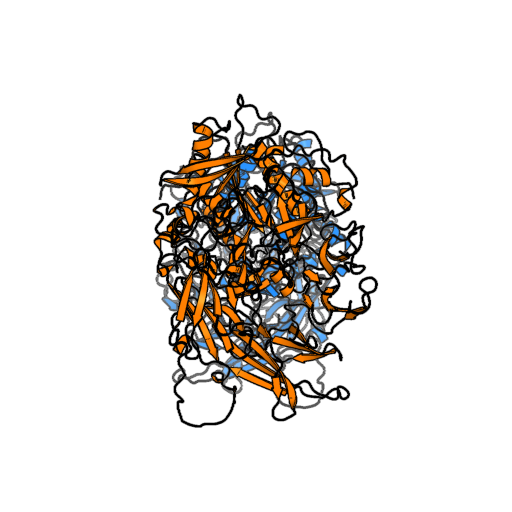1
ATOM 4605 C CA . ASN A 1 560 ? 12.859 40.219 -4.625 1 96.75 560 ASN A CA 1
ATOM 4606 C C . ASN A 1 560 ? 12.719 40.938 -5.965 1 96.75 560 ASN A C 1
ATOM 4608 O O . ASN A 1 560 ? 12.656 42.156 -6.016 1 96.75 560 ASN A O 1
ATOM 4612 N N . SER A 1 561 ? 12.664 40.188 -7.082 1 95.44 561 SER A N 1
ATOM 4613 C CA . SER A 1 561 ? 12.656 40.75 -8.438 1 95.44 561 SER A CA 1
ATOM 4614 C C . SER A 1 561 ? 11.367 41.5 -8.711 1 95.44 561 SER A C 1
ATOM 4616 O O . SER A 1 561 ? 11.312 42.344 -9.625 1 95.44 561 SER A O 1
ATOM 4618 N N . LYS A 1 562 ? 10.375 41.25 -7.895 1 92.62 562 LYS A N 1
ATOM 4619 C CA . LYS A 1 562 ? 9.102 41.938 -8.062 1 92.62 562 LYS A CA 1
ATOM 4620 C C . LYS A 1 562 ? 9.008 43.156 -7.141 1 92.62 562 LYS A C 1
ATOM 4622 O O . LYS A 1 562 ? 7.961 43.812 -7.062 1 92.62 562 LYS A O 1
ATOM 4627 N N . GLY A 1 563 ? 10 43.375 -6.406 1 95.12 563 GLY A N 1
ATOM 4628 C CA . GLY A 1 563 ? 10.047 44.562 -5.551 1 95.12 563 GLY A CA 1
ATOM 4629 C C . GLY A 1 563 ? 9.43 44.344 -4.188 1 95.12 563 GLY A C 1
ATOM 4630 O O . GLY A 1 563 ? 9.188 45.281 -3.441 1 95.12 563 GLY A O 1
ATOM 4631 N N . VAL A 1 564 ? 9.164 43.156 -3.807 1 95.94 564 VAL A N 1
ATOM 4632 C CA . VAL A 1 564 ? 8.516 42.844 -2.539 1 95.94 564 VAL A CA 1
ATOM 4633 C C . VAL A 1 564 ? 9.578 42.469 -1.499 1 95.94 564 VAL A C 1
ATOM 4635 O O . VAL A 1 564 ? 10.547 41.781 -1.804 1 95.94 564 VAL A O 1
ATOM 4638 N N . THR A 1 565 ? 9.461 42.969 -0.309 1 97.06 565 THR A N 1
ATOM 4639 C CA . THR A 1 565 ? 10.367 42.625 0.779 1 97.06 565 THR A CA 1
ATOM 4640 C C . THR A 1 565 ? 10.109 41.188 1.248 1 97.06 565 THR A C 1
ATOM 4642 O O . THR A 1 565 ? 8.984 40.844 1.602 1 97.06 565 THR A O 1
ATOM 4645 N N . ILE A 1 566 ? 11.156 40.406 1.217 1 98.25 566 ILE A N 1
ATOM 4646 C CA . ILE A 1 566 ? 11.102 39 1.64 1 98.25 566 ILE A CA 1
ATOM 4647 C C . ILE A 1 566 ? 11.969 38.812 2.879 1 98.25 566 ILE A C 1
ATOM 4649 O O . ILE A 1 566 ? 13.086 39.344 2.951 1 98.25 566 ILE A O 1
ATOM 4653 N N . TYR A 1 567 ? 11.438 38.094 3.881 1 98.06 567 TYR A N 1
ATOM 4654 C CA . TYR A 1 567 ? 12.195 37.812 5.094 1 98.06 567 TYR A CA 1
ATOM 4655 C C . TYR A 1 567 ? 12.719 36.406 5.094 1 98.06 567 TYR A C 1
ATOM 4657 O O . TYR A 1 567 ? 12.047 35.469 4.613 1 98.06 567 TYR A O 1
ATOM 4665 N N . GLY A 1 568 ? 13.922 36.219 5.578 1 97.06 568 GLY A N 1
ATOM 4666 C CA . GLY A 1 568 ? 14.539 34.906 5.773 1 97.06 568 GLY A CA 1
ATOM 4667 C C . GLY A 1 568 ? 15.336 34.812 7.059 1 97.06 568 GLY A C 1
ATOM 4668 O O . GLY A 1 568 ? 15.445 35.781 7.801 1 97.06 568 GLY A O 1
ATOM 4669 N N . GLN A 1 569 ? 15.727 33.688 7.34 1 95.81 569 GLN A N 1
ATOM 4670 C CA . GLN A 1 569 ? 16.547 33.344 8.5 1 95.81 569 GLN A CA 1
ATOM 4671 C C . GLN A 1 569 ? 17.641 32.344 8.133 1 95.81 569 GLN A C 1
ATOM 4673 O O . GLN A 1 569 ? 17.422 31.469 7.297 1 95.81 569 GLN A O 1
ATOM 4678 N N . TYR A 1 570 ? 18.859 32.562 8.641 1 95.69 570 TYR A N 1
ATOM 4679 C CA . TYR A 1 570 ? 19.922 31.578 8.461 1 95.69 570 TYR A CA 1
ATOM 4680 C C . TYR A 1 570 ? 20.578 31.234 9.789 1 95.69 570 TYR A C 1
ATOM 4682 O O . TYR A 1 570 ? 20.609 32.062 10.703 1 95.69 570 TYR A O 1
ATOM 4690 N N . THR A 1 571 ? 20.984 30.047 9.945 1 93.88 571 THR A N 1
ATOM 4691 C CA . THR A 1 571 ? 21.719 29.547 11.094 1 93.88 571 THR A CA 1
ATOM 4692 C C . THR A 1 571 ? 23.047 28.922 10.656 1 93.88 571 THR A C 1
ATOM 4694 O O . THR A 1 571 ? 23.094 28.188 9.672 1 93.88 571 THR A O 1
ATOM 4697 N N . LEU A 1 572 ? 24.094 29.344 11.367 1 94.19 572 LEU A N 1
ATOM 4698 C CA . LEU A 1 572 ? 25.453 28.906 11 1 94.19 572 LEU A CA 1
ATOM 4699 C C . LEU A 1 572 ? 25.906 27.75 11.875 1 94.19 572 LEU A C 1
ATOM 4701 O O . LEU A 1 572 ? 25.469 27.625 13.023 1 94.19 572 LEU A O 1
ATOM 4705 N N . PRO A 1 573 ? 26.719 26.875 11.258 1 91.88 573 PRO A N 1
ATOM 4706 C CA . PRO A 1 573 ? 27.312 25.828 12.109 1 91.88 573 PRO A CA 1
ATOM 4707 C C . PRO A 1 573 ? 28.266 26.406 13.156 1 91.88 573 PRO A C 1
ATOM 4709 O O . PRO A 1 573 ? 28.734 27.547 13.016 1 91.88 573 PRO A O 1
ATOM 4712 N N . SER A 1 574 ? 28.578 25.656 14.156 1 83.75 574 SER A N 1
ATOM 4713 C CA . SER A 1 574 ? 29.375 26.125 15.281 1 83.75 574 SER A CA 1
ATOM 4714 C C . SER A 1 574 ? 30.797 26.484 14.844 1 83.75 574 SER A C 1
ATOM 4716 O O . SER A 1 574 ? 31.406 27.391 15.391 1 83.75 574 SER A O 1
ATOM 4718 N N . ASP A 1 575 ? 31.25 25.812 13.891 1 86.44 575 ASP A N 1
ATOM 4719 C CA . ASP A 1 575 ? 32.625 26.047 13.445 1 86.44 575 ASP A CA 1
ATOM 4720 C C . ASP A 1 575 ? 32.656 26.891 12.172 1 86.44 575 ASP A C 1
ATOM 4722 O O . ASP A 1 575 ? 33.594 26.781 11.367 1 86.44 575 ASP A O 1
ATOM 4726 N N . TYR A 1 576 ? 31.719 27.75 12.047 1 93.12 576 TYR A N 1
ATOM 4727 C CA . TYR A 1 576 ? 31.594 28.531 10.828 1 93.12 576 TYR A CA 1
ATOM 4728 C C . TYR A 1 576 ? 32.781 29.453 10.656 1 93.12 576 TYR A C 1
ATOM 4730 O O . TYR A 1 576 ? 33.25 30.062 11.625 1 93.12 576 TYR A O 1
ATOM 4738 N N . SER A 1 577 ? 33.312 29.453 9.477 1 94.06 577 SER A N 1
ATOM 4739 C CA . SER A 1 577 ? 34.375 30.375 9.031 1 94.06 577 SER A CA 1
ATOM 4740 C C . SER A 1 577 ? 34.062 30.922 7.645 1 94.06 577 SER A C 1
ATOM 4742 O O . SER A 1 577 ? 33.656 30.188 6.754 1 94.06 577 SER A O 1
ATOM 4744 N N . LYS A 1 578 ? 34.219 32.188 7.48 1 92.31 578 LYS A N 1
ATOM 4745 C CA . LYS A 1 578 ? 33.969 32.844 6.195 1 92.31 578 LYS A CA 1
ATOM 4746 C C . LYS A 1 578 ? 34.938 32.344 5.129 1 92.31 578 LYS A C 1
ATOM 4748 O O . LYS A 1 578 ? 34.688 32.531 3.932 1 92.31 578 LYS A O 1
ATOM 4753 N N . ASP A 1 579 ? 36.031 31.719 5.578 1 92.38 579 ASP A N 1
ATOM 4754 C CA . ASP A 1 579 ? 37.062 31.281 4.66 1 92.38 579 ASP A CA 1
ATOM 4755 C C . ASP A 1 579 ? 36.719 29.938 4.027 1 92.38 579 ASP A C 1
ATOM 4757 O O . ASP A 1 579 ? 37.375 29.484 3.104 1 92.38 579 ASP A O 1
ATOM 4761 N N . LYS A 1 580 ? 35.625 29.375 4.516 1 94.44 580 LYS A N 1
ATOM 4762 C CA . LYS A 1 580 ? 35.188 28.094 4.02 1 94.44 580 LYS A CA 1
ATOM 4763 C C . LYS A 1 580 ? 33.781 28.203 3.408 1 94.44 580 LYS A C 1
ATOM 4765 O O . LYS A 1 580 ? 33 29.047 3.812 1 94.44 580 LYS A O 1
ATOM 4770 N N . LYS A 1 581 ? 33.594 27.422 2.416 1 96.06 581 LYS A N 1
ATOM 4771 C CA . LYS A 1 581 ? 32.25 27.297 1.881 1 96.06 581 LYS A CA 1
ATOM 4772 C C . LYS A 1 581 ? 31.516 26.125 2.504 1 96.06 581 LYS A C 1
ATOM 4774 O O . LYS A 1 581 ? 32.094 25.062 2.719 1 96.06 581 LYS A O 1
ATOM 4779 N N . TYR A 1 582 ? 30.312 26.312 2.771 1 97.25 582 TYR A N 1
ATOM 4780 C CA . TYR A 1 582 ? 29.594 25.297 3.52 1 97.25 582 TYR A CA 1
ATOM 4781 C C . TYR A 1 582 ? 28.406 24.766 2.711 1 97.25 582 TYR A C 1
ATOM 4783 O O . TYR A 1 582 ? 27.734 25.516 2.008 1 97.25 582 TYR A O 1
ATOM 4791 N N . PRO A 1 583 ? 28.188 23.359 2.76 1 97.56 583 PRO A N 1
ATOM 4792 C CA . PRO A 1 583 ? 26.906 22.875 2.27 1 97.56 583 PRO A CA 1
ATOM 4793 C C . PRO A 1 583 ? 25.719 23.484 3.02 1 97.56 583 PRO A C 1
ATOM 4795 O O . PRO A 1 583 ? 25.844 23.844 4.195 1 97.56 583 PRO A O 1
ATOM 4798 N N . THR A 1 584 ? 24.625 23.656 2.33 1 98.25 584 THR A N 1
ATOM 4799 C CA . THR A 1 584 ? 23.5 24.391 2.887 1 98.25 584 THR A CA 1
ATOM 4800 C C . THR A 1 584 ? 22.188 23.625 2.682 1 98.25 584 THR A C 1
ATOM 4802 O O . THR A 1 584 ? 21.984 23.031 1.625 1 98.25 584 THR A O 1
ATOM 4805 N N . VAL A 1 585 ? 21.375 23.594 3.695 1 97.69 585 VAL A N 1
ATOM 4806 C CA . VAL A 1 585 ? 20.031 23.031 3.6 1 97.69 585 VAL A CA 1
ATOM 4807 C C . VAL A 1 585 ? 19 24.141 3.719 1 97.69 585 VAL A C 1
ATOM 4809 O O . VAL A 1 585 ? 18.953 24.844 4.727 1 97.69 585 VAL A O 1
ATOM 4812 N N . VAL A 1 586 ? 18.219 24.328 2.701 1 97.94 586 VAL A N 1
ATOM 4813 C CA . VAL A 1 586 ? 17.078 25.25 2.721 1 97.94 586 VAL A CA 1
ATOM 4814 C C . VAL A 1 586 ? 15.836 24.516 3.211 1 97.94 586 VAL A C 1
ATOM 4816 O O . VAL A 1 586 ? 15.359 23.578 2.562 1 97.94 586 VAL A O 1
ATOM 4819 N N . TYR A 1 587 ? 15.367 24.891 4.359 1 96.31 587 TYR A N 1
ATOM 4820 C CA . TYR A 1 587 ? 14.086 24.391 4.828 1 96.31 587 TYR A CA 1
ATOM 4821 C C . TYR A 1 587 ? 12.938 25.234 4.309 1 96.31 587 TYR A C 1
ATOM 4823 O O . TYR A 1 587 ? 12.906 26.453 4.531 1 96.31 587 TYR A O 1
ATOM 4831 N N . VAL A 1 588 ? 11.914 24.578 3.664 1 96.88 588 VAL A N 1
ATOM 4832 C CA . VAL A 1 588 ? 10.867 25.375 3.023 1 96.88 588 VAL A CA 1
ATOM 4833 C C . VAL A 1 588 ? 9.492 24.812 3.4 1 96.88 588 VAL A C 1
ATOM 4835 O O . VAL A 1 588 ? 9.312 23.594 3.484 1 96.88 588 VAL A O 1
ATOM 4838 N N . TYR A 1 589 ? 8.625 25.641 3.799 1 96 589 TYR A N 1
ATOM 4839 C CA . TYR A 1 589 ? 7.195 25.375 3.705 1 96 589 TYR A CA 1
ATOM 4840 C C . TYR A 1 589 ? 6.586 26.078 2.496 1 96 589 TYR A C 1
ATOM 4842 O O . TYR A 1 589 ? 6.281 25.453 1.486 1 96 589 TYR A O 1
ATOM 4850 N N . GLY A 1 590 ? 6.555 27.406 2.518 1 94.56 590 GLY A N 1
ATOM 4851 C CA . GLY A 1 590 ? 6.32 28.25 1.36 1 94.56 590 GLY A CA 1
ATOM 4852 C C . GLY A 1 590 ? 4.863 28.328 0.954 1 94.56 590 GLY A C 1
ATOM 4853 O O . GLY A 1 590 ? 4.512 29.031 0.004 1 94.56 590 GLY A O 1
ATOM 4854 N N . GLY A 1 591 ? 3.945 27.641 1.644 1 94.81 591 GLY A N 1
ATOM 4855 C CA . GLY A 1 591 ? 2.531 27.625 1.299 1 94.81 591 GLY A CA 1
ATOM 4856 C C . GLY A 1 591 ? 1.729 28.672 2.068 1 94.81 591 GLY A C 1
ATOM 4857 O O . GLY A 1 591 ? 2.268 29.359 2.936 1 94.81 591 GLY A O 1
ATOM 4858 N N . PRO A 1 592 ? 0.474 28.75 1.716 1 94.12 592 PRO A N 1
ATOM 4859 C CA . PRO A 1 592 ? -0.393 29.734 2.363 1 94.12 592 PRO A CA 1
ATOM 4860 C C . PRO A 1 592 ? -0.706 29.391 3.816 1 94.12 592 PRO A C 1
ATOM 4862 O O . PRO A 1 592 ? -0.511 28.234 4.234 1 94.12 592 PRO A O 1
ATOM 4865 N N . HIS A 1 593 ? -0.959 30.312 4.652 1 89.12 593 HIS A N 1
ATOM 4866 C CA . HIS A 1 593 ? -1.444 30.234 6.023 1 89.12 593 HIS A CA 1
ATOM 4867 C C . HIS A 1 593 ? -0.304 29.953 7 1 89.12 593 HIS A C 1
ATOM 4869 O O . HIS A 1 593 ? -0.533 29.797 8.203 1 89.12 593 HIS A O 1
ATOM 4875 N N . VAL A 1 594 ? 0.945 29.844 6.438 1 93.38 594 VAL A N 1
ATOM 4876 C CA . VAL A 1 594 ? 2.047 29.5 7.332 1 93.38 594 VAL A CA 1
ATOM 4877 C C . VAL A 1 594 ? 3.17 30.516 7.184 1 93.38 594 VAL A C 1
ATOM 4879 O O . VAL A 1 594 ? 3.5 30.938 6.07 1 93.38 594 VAL A O 1
ATOM 4882 N N . GLN A 1 595 ? 3.633 31.062 8.234 1 94.62 595 GLN A N 1
ATOM 4883 C CA . GLN A 1 595 ? 4.855 31.859 8.352 1 94.62 595 GLN A CA 1
ATOM 4884 C C . GLN A 1 595 ? 5.891 31.141 9.211 1 94.62 595 GLN A C 1
ATOM 4886 O O . GLN A 1 595 ? 5.605 30.75 10.344 1 94.62 595 GLN A O 1
ATOM 4891 N N . ILE A 1 596 ? 7.113 30.938 8.648 1 93.5 596 ILE A N 1
ATOM 4892 C CA . ILE A 1 596 ? 8.094 30.172 9.406 1 93.5 596 ILE A CA 1
ATOM 4893 C C . ILE A 1 596 ? 9.195 31.094 9.906 1 93.5 596 ILE A C 1
ATOM 4895 O O . ILE A 1 596 ? 9.93 30.75 10.836 1 93.5 596 ILE A O 1
ATOM 4899 N N . VAL A 1 597 ? 9.367 32.25 9.312 1 95.62 597 VAL A N 1
ATOM 4900 C CA . VAL A 1 597 ? 10.367 33.219 9.758 1 95.62 597 VAL A CA 1
ATOM 4901 C C . VAL A 1 597 ? 9.742 34.188 10.758 1 95.62 597 VAL A C 1
ATOM 4903 O O . VAL A 1 597 ? 9.008 35.094 10.375 1 95.62 597 VAL A O 1
ATOM 4906 N N . ARG A 1 598 ? 9.992 34.031 11.984 1 94.56 598 ARG A N 1
ATOM 4907 C CA . ARG A 1 598 ? 9.5 34.844 13.094 1 94.56 598 ARG A CA 1
ATOM 4908 C C . ARG A 1 598 ? 10.594 35.062 14.125 1 94.56 598 ARG A C 1
ATOM 4910 O O . ARG A 1 598 ? 11.57 34.344 14.195 1 94.56 598 ARG A O 1
ATOM 4917 N N . ASN A 1 599 ? 10.43 36.125 14.859 1 94.56 599 ASN A N 1
ATOM 4918 C CA . ASN A 1 599 ? 11.305 36.375 16 1 94.56 599 ASN A CA 1
ATOM 4919 C C . ASN A 1 599 ? 10.938 35.469 17.188 1 94.56 599 ASN A C 1
ATOM 4921 O O . ASN A 1 599 ? 10.414 35.969 18.188 1 94.56 599 ASN A O 1
ATOM 4925 N N . GLN A 1 600 ? 11.227 34.281 17.062 1 91.12 600 GLN A N 1
ATOM 4926 C CA . GLN A 1 600 ? 10.891 33.281 18.062 1 91.12 600 GLN A CA 1
ATOM 4927 C C . GLN A 1 600 ? 12.008 32.25 18.203 1 91.12 600 GLN A C 1
ATOM 4929 O O . GLN A 1 600 ? 12.812 32.062 17.297 1 91.12 600 GLN A O 1
ATOM 4934 N N . TYR A 1 601 ? 11.992 31.672 19.422 1 82.06 601 TYR A N 1
ATOM 4935 C CA . TYR A 1 601 ? 12.961 30.625 19.688 1 82.06 601 TYR A CA 1
ATOM 4936 C C . TYR A 1 601 ? 12.539 29.312 19.016 1 82.06 601 TYR A C 1
ATOM 4938 O O . TYR A 1 601 ? 11.602 28.656 19.484 1 82.06 601 TYR A O 1
ATOM 4946 N N . ASN A 1 602 ? 12.898 29.219 17.891 1 67.12 602 ASN A N 1
ATOM 4947 C CA . ASN A 1 602 ? 12.492 28.016 17.141 1 67.12 602 ASN A CA 1
ATOM 4948 C C . ASN A 1 602 ? 13.695 27.156 16.781 1 67.12 602 ASN A C 1
ATOM 4950 O O . ASN A 1 602 ? 14.633 27.609 16.125 1 67.12 602 ASN A O 1
ATOM 4954 N N . TYR A 1 603 ? 13.781 25.984 17.578 1 58.31 603 TYR A N 1
ATOM 4955 C CA . TYR A 1 603 ? 14.852 25.047 17.25 1 58.31 603 TYR A CA 1
ATOM 4956 C C . TYR A 1 603 ? 14.469 24.188 16.047 1 58.31 603 TYR A C 1
ATOM 4958 O O . TYR A 1 603 ? 15.156 23.203 15.734 1 58.31 603 TYR A O 1
ATOM 4966 N N . ILE A 1 604 ? 13.5 24.766 15.312 1 54.53 604 ILE A N 1
ATOM 4967 C CA . ILE A 1 604 ? 13.047 23.953 14.188 1 54.53 604 ILE A CA 1
ATOM 4968 C C . ILE A 1 604 ? 14.227 23.656 13.258 1 54.53 604 ILE A C 1
ATOM 4970 O O . ILE A 1 604 ? 14.859 24.578 12.734 1 54.53 604 ILE A O 1
ATOM 4974 N N . LYS A 1 605 ? 14.727 22.422 13.094 1 59.75 605 LYS A N 1
ATOM 4975 C CA . LYS A 1 605 ? 15.625 21.797 12.133 1 59.75 605 LYS A CA 1
ATOM 4976 C C . LYS A 1 605 ? 17.031 22.375 12.227 1 59.75 605 LYS A C 1
ATOM 4978 O O . LYS A 1 605 ? 17.781 22.375 11.242 1 59.75 605 LYS A O 1
ATOM 4983 N N . GLN A 1 606 ? 17.312 23.016 13.422 1 67.75 606 GLN A N 1
ATOM 4984 C CA . GLN A 1 606 ? 18.672 23.5 13.602 1 67.75 606 GLN A CA 1
ATOM 4985 C C . GLN A 1 606 ? 19.656 22.344 13.727 1 67.75 606 GLN A C 1
ATOM 4987 O O . GLN A 1 606 ? 20.875 22.562 13.789 1 67.75 606 GLN A O 1
ATOM 4992 N N . HIS A 1 607 ? 18.953 21.266 13.5 1 81.06 607 HIS A N 1
ATOM 4993 C CA . HIS A 1 607 ? 19.797 20.109 13.695 1 81.06 607 HIS A CA 1
ATOM 4994 C C . HIS A 1 607 ? 20.797 19.953 12.555 1 81.06 607 HIS A C 1
ATOM 4996 O O . HIS A 1 607 ? 21.875 19.375 12.734 1 81.06 607 HIS A O 1
ATOM 5002 N N . TYR A 1 608 ? 20.469 20.609 11.445 1 89.19 608 TYR A N 1
ATOM 5003 C CA . TYR A 1 608 ? 21.406 20.531 10.32 1 89.19 608 TYR A CA 1
ATOM 5004 C C . TYR A 1 608 ? 22.734 21.188 10.672 1 89.19 608 TYR A C 1
ATOM 5006 O O . TYR A 1 608 ? 23.781 20.766 10.203 1 89.19 608 TYR A O 1
ATOM 5014 N N . THR A 1 609 ? 22.672 22.234 11.477 1 90.56 609 THR A N 1
ATOM 5015 C CA . THR A 1 609 ? 23.875 23 11.82 1 90.56 609 THR A CA 1
ATOM 5016 C C . THR A 1 609 ? 24.797 22.172 12.719 1 90.56 609 THR A C 1
ATOM 5018 O O . THR A 1 609 ? 26.016 22.406 12.758 1 90.56 609 THR A O 1
ATOM 5021 N N . ASN A 1 610 ? 24.188 21.266 13.398 1 85.88 610 ASN A N 1
ATOM 5022 C CA . ASN A 1 610 ? 24.969 20.359 14.219 1 85.88 610 ASN A CA 1
ATOM 5023 C C . ASN A 1 610 ? 25.844 19.438 13.367 1 85.88 610 ASN A C 1
ATOM 5025 O O . ASN A 1 610 ? 26.766 18.797 13.867 1 85.88 610 ASN A O 1
ATOM 5029 N N . PHE A 1 611 ? 25.609 19.438 12.094 1 89.62 611 PHE A N 1
ATOM 5030 C CA . PHE A 1 611 ? 26.312 18.516 11.219 1 89.62 611 PHE A CA 1
ATOM 5031 C C . PHE A 1 611 ? 27.109 19.266 10.156 1 89.62 611 PHE A C 1
ATOM 5033 O O . PHE A 1 611 ? 27.453 18.688 9.109 1 89.62 611 PHE A O 1
ATOM 5040 N N . GLY A 1 612 ? 27.281 20.5 10.359 1 91.38 612 GLY A N 1
ATOM 5041 C CA . GLY A 1 612 ? 28.172 21.266 9.516 1 91.38 612 GLY A CA 1
ATOM 5042 C C . GLY A 1 612 ? 27.469 21.938 8.352 1 91.38 612 GLY A C 1
ATOM 5043 O O . GLY A 1 612 ? 28.109 22.469 7.445 1 91.38 612 GLY A O 1
ATOM 5044 N N . PHE A 1 613 ? 26.172 21.969 8.344 1 95.31 613 PHE A N 1
ATOM 5045 C CA . PHE A 1 613 ? 25.406 22.625 7.297 1 95.31 613 PHE A CA 1
ATOM 5046 C C . PHE A 1 613 ? 25 24.031 7.73 1 95.31 613 PHE A C 1
ATOM 5048 O O . PHE A 1 613 ? 24.766 24.281 8.914 1 95.31 613 PHE A O 1
ATOM 5055 N N . ILE A 1 614 ? 24.938 24.938 6.785 1 96.44 614 ILE A N 1
ATOM 5056 C CA . ILE A 1 614 ? 24.156 26.156 6.98 1 96.44 614 ILE A CA 1
ATOM 5057 C C . ILE A 1 614 ? 22.672 25.875 6.766 1 96.44 614 ILE A C 1
ATOM 5059 O O . ILE A 1 614 ? 22.297 25.141 5.844 1 96.44 614 ILE A O 1
ATOM 5063 N N . GLN A 1 615 ? 21.891 26.344 7.582 1 95.31 615 GLN A N 1
ATOM 5064 C CA . GLN A 1 615 ? 20.453 26.234 7.391 1 95.31 615 GLN A CA 1
ATOM 5065 C C . GLN A 1 615 ? 19.828 27.578 7.008 1 95.31 615 GLN A C 1
ATOM 5067 O O . GLN A 1 615 ? 20.125 28.594 7.633 1 95.31 615 GLN A O 1
ATOM 5072 N N . VAL A 1 616 ? 19 27.594 5.988 1 96.88 616 VAL A N 1
ATOM 5073 C CA . VAL A 1 616 ? 18.312 28.797 5.535 1 96.88 616 VAL A CA 1
ATOM 5074 C C . VAL A 1 616 ? 16.812 28.547 5.449 1 96.88 616 VAL A C 1
ATOM 5076 O O . VAL A 1 616 ? 16.375 27.453 5.043 1 96.88 616 VAL A O 1
ATOM 5079 N N . MET A 1 617 ? 16.047 29.5 5.891 1 96 617 MET A N 1
ATOM 5080 C CA . MET A 1 617 ? 14.594 29.516 5.719 1 96 617 MET A CA 1
ATOM 5081 C C . MET A 1 617 ? 14.125 30.844 5.137 1 96 617 MET A C 1
ATOM 5083 O O . MET A 1 617 ? 14.625 31.906 5.52 1 96 617 MET A O 1
ATOM 5087 N N . ILE A 1 618 ? 13.227 30.797 4.203 1 97.81 618 ILE A N 1
ATOM 5088 C CA . ILE A 1 618 ? 12.727 32 3.555 1 97.81 618 ILE A CA 1
ATOM 5089 C C . ILE A 1 618 ? 11.203 31.938 3.43 1 97.81 618 ILE A C 1
ATOM 5091 O O . ILE A 1 618 ? 10.656 30.922 2.994 1 97.81 618 ILE A O 1
ATOM 5095 N N . ASP A 1 619 ? 10.516 32.969 3.848 1 97.81 619 ASP A N 1
ATOM 5096 C CA . ASP A 1 619 ? 9.078 33.062 3.607 1 97.81 619 ASP A CA 1
ATOM 5097 C C . ASP A 1 619 ? 8.805 33.75 2.264 1 97.81 619 ASP A C 1
ATOM 5099 O O . ASP A 1 619 ? 8.836 34.969 2.162 1 97.81 619 ASP A O 1
ATOM 5103 N N . ASN A 1 620 ? 8.5 32.969 1.329 1 98.25 620 ASN A N 1
ATOM 5104 C CA . ASN A 1 620 ? 8.195 33.469 -0 1 98.25 620 ASN A CA 1
ATOM 5105 C C . ASN A 1 620 ? 6.801 34.094 -0.054 1 98.25 620 ASN A C 1
ATOM 5107 O O . ASN A 1 620 ? 6.016 33.938 0.885 1 98.25 620 ASN A O 1
ATOM 5111 N N . VAL A 1 621 ? 6.539 34.812 -1.149 1 97.12 621 VAL A N 1
ATOM 5112 C CA . VAL A 1 621 ? 5.199 35.344 -1.376 1 97.12 621 VAL A CA 1
ATOM 5113 C C . VAL A 1 621 ? 4.172 34.219 -1.292 1 97.12 621 VAL A C 1
ATOM 5115 O O . VAL A 1 621 ? 4.461 33.094 -1.664 1 97.12 621 VAL A O 1
ATOM 5118 N N . GLY A 1 622 ? 2.996 34.562 -0.806 1 95.75 622 GLY A N 1
ATOM 5119 C CA . GLY A 1 622 ? 1.979 33.531 -0.567 1 95.75 622 GLY A CA 1
ATOM 5120 C C . GLY A 1 622 ? 1.883 33.125 0.889 1 95.75 622 GLY A C 1
ATOM 5121 O O . GLY A 1 622 ? 0.883 32.531 1.307 1 95.75 622 GLY A O 1
ATOM 5122 N N . SER A 1 623 ? 2.945 33.406 1.665 1 95.12 623 SER A N 1
ATOM 5123 C CA . SER A 1 623 ? 2.957 33.062 3.082 1 95.12 623 SER A CA 1
ATOM 5124 C C . SER A 1 623 ? 2.049 34 3.885 1 95.12 623 SER A C 1
ATOM 5126 O O . SER A 1 623 ? 1.554 35 3.361 1 95.12 623 SER A O 1
ATOM 5128 N N . ALA A 1 624 ? 1.957 33.719 5.137 1 93.19 624 ALA A N 1
ATOM 5129 C CA . ALA A 1 624 ? 0.955 34.375 5.965 1 93.19 624 ALA A CA 1
ATOM 5130 C C . ALA A 1 624 ? 1.549 35.594 6.688 1 93.19 624 ALA A C 1
ATOM 5132 O O . ALA A 1 624 ? 2.77 35.75 6.727 1 93.19 624 ALA A O 1
ATOM 5133 N N . ASN A 1 625 ? 0.698 36.438 7.184 1 93.56 625 ASN A N 1
ATOM 5134 C CA . ASN A 1 625 ? 0.957 37.562 8.102 1 93.56 625 ASN A CA 1
ATOM 5135 C C . ASN A 1 625 ? 1.667 38.719 7.395 1 93.56 625 ASN A C 1
ATOM 5137 O O . ASN A 1 625 ? 2.508 39.375 7.992 1 93.56 625 ASN A O 1
ATOM 5141 N N . ARG A 1 626 ? 1.482 38.875 6.113 1 95.25 626 ARG A N 1
ATOM 5142 C CA . ARG A 1 626 ? 2.074 39.938 5.32 1 95.25 626 ARG A CA 1
ATOM 5143 C C . ARG A 1 626 ? 1.008 40.688 4.531 1 95.25 626 ARG A C 1
ATOM 5145 O O . ARG A 1 626 ? 1.328 41.5 3.641 1 95.25 626 ARG A O 1
ATOM 5152 N N . GLY A 1 627 ? -0.268 40.406 4.844 1 94.38 627 GLY A N 1
ATOM 5153 C CA . GLY A 1 627 ? -1.365 41.031 4.133 1 94.38 627 GLY A CA 1
ATOM 5154 C C . GLY A 1 627 ? -1.833 40.25 2.926 1 94.38 627 GLY A C 1
ATOM 5155 O O . GLY A 1 627 ? -1.141 39.344 2.467 1 94.38 627 GLY A O 1
ATOM 5156 N N . LEU A 1 628 ? -2.979 40.625 2.416 1 94.94 628 LEU A N 1
ATOM 5157 C CA . LEU A 1 628 ? -3.65 39.875 1.355 1 94.94 628 LEU A CA 1
ATOM 5158 C C . LEU A 1 628 ? -2.883 40 0.042 1 94.94 628 LEU A C 1
ATOM 5160 O O . LEU A 1 628 ? -2.848 39.031 -0.746 1 94.94 628 LEU A O 1
ATOM 5164 N N . GLU A 1 629 ? -2.367 41.156 -0.232 1 95.06 629 GLU A N 1
ATOM 5165 C CA . GLU A 1 629 ? -1.603 41.312 -1.464 1 95.06 629 GLU A CA 1
ATOM 5166 C C . GLU A 1 629 ? -0.411 40.375 -1.517 1 95.06 629 GLU A C 1
ATOM 5168 O O . GLU A 1 629 ? -0.14 39.781 -2.555 1 95.06 629 GLU A O 1
ATOM 5173 N N . PHE A 1 630 ? 0.334 40.25 -0.456 1 96 630 PHE A N 1
ATOM 5174 C CA . PHE A 1 630 ? 1.472 39.344 -0.358 1 96 630 PHE A CA 1
ATOM 5175 C C . PHE A 1 630 ? 1.035 37.906 -0.58 1 96 630 PHE A C 1
ATOM 5177 O O . PHE A 1 630 ? 1.714 37.156 -1.273 1 96 630 PHE A O 1
ATOM 5184 N N . GLU A 1 631 ? -0.099 37.531 -0.034 1 96 631 GLU A N 1
ATOM 5185 C CA . GLU A 1 631 ? -0.627 36.188 -0.169 1 96 631 GLU A CA 1
ATOM 5186 C C . GLU A 1 631 ? -1.11 35.906 -1.592 1 96 631 GLU A C 1
ATOM 5188 O O . GLU A 1 631 ? -0.983 34.812 -2.098 1 96 631 GLU A O 1
ATOM 5193 N N . SER A 1 632 ? -1.657 36.938 -2.246 1 96 632 SER A N 1
ATOM 5194 C CA . SER A 1 632 ? -2.41 36.812 -3.488 1 96 632 SER A CA 1
ATOM 5195 C C . SER A 1 632 ? -1.494 36.438 -4.648 1 96 632 SER A C 1
ATOM 5197 O O . SER A 1 632 ? -1.965 36 -5.707 1 96 632 SER A O 1
ATOM 5199 N N . HIS A 1 633 ? -0.203 36.5 -4.434 1 96.19 633 HIS A N 1
ATOM 5200 C CA . HIS A 1 633 ? 0.732 36.219 -5.508 1 96.19 633 HIS A CA 1
ATOM 5201 C C . HIS A 1 633 ? 0.595 34.75 -5.961 1 96.19 633 HIS A C 1
ATOM 5203 O O . HIS A 1 633 ? 0.902 34.438 -7.105 1 96.19 633 HIS A O 1
ATOM 5209 N N . ILE A 1 634 ? 0.098 33.906 -5.137 1 96.62 634 ILE A N 1
ATOM 5210 C CA . ILE A 1 634 ? 0.047 32.469 -5.484 1 96.62 634 ILE A CA 1
ATOM 5211 C C . ILE A 1 634 ? -1.339 32.125 -6.02 1 96.62 634 ILE A C 1
ATOM 5213 O O . ILE A 1 634 ? -1.603 30.969 -6.375 1 96.62 634 ILE A O 1
ATOM 5217 N N . ARG A 1 635 ? -2.301 33.094 -6.043 1 97.5 635 ARG A N 1
ATOM 5218 C CA . ARG A 1 635 ? -3.652 32.812 -6.52 1 97.5 635 ARG A CA 1
ATOM 5219 C C . ARG A 1 635 ? -3.625 32.188 -7.918 1 97.5 635 ARG A C 1
ATOM 5221 O O . ARG A 1 635 ? -3.066 32.781 -8.844 1 97.5 635 ARG A O 1
ATOM 5228 N N . GLU A 1 636 ? -4.188 30.984 -8.062 1 97.94 636 GLU A N 1
ATOM 5229 C CA . GLU A 1 636 ? -4.301 30.219 -9.305 1 97.94 636 GLU A CA 1
ATOM 5230 C C . GLU A 1 636 ? -2.924 29.875 -9.867 1 97.94 636 GLU A C 1
ATOM 5232 O O . GLU A 1 636 ? -2.789 29.594 -11.055 1 97.94 636 GLU A O 1
ATOM 5237 N N . LYS A 1 637 ? -1.873 30 -8.961 1 97.69 637 LYS A N 1
ATOM 5238 C CA . LYS A 1 637 ? -0.505 29.859 -9.445 1 97.69 637 LYS A CA 1
ATOM 5239 C C . LYS A 1 637 ? 0.361 29.109 -8.445 1 97.69 637 LYS A C 1
ATOM 5241 O O . LYS A 1 637 ? 1.548 29.406 -8.297 1 97.69 637 LYS A O 1
ATOM 5246 N N . MET A 1 638 ? -0.214 28.234 -7.676 1 97.81 638 MET A N 1
ATOM 5247 C CA . MET A 1 638 ? 0.602 27.5 -6.723 1 97.81 638 MET A CA 1
ATOM 5248 C C . MET A 1 638 ? 1.71 26.734 -7.438 1 97.81 638 MET A C 1
ATOM 5250 O O . MET A 1 638 ? 1.462 26.078 -8.453 1 97.81 638 MET A O 1
ATOM 5254 N N . GLY A 1 639 ? 2.971 26.844 -6.918 1 96.88 639 GLY A N 1
ATOM 5255 C CA . GLY A 1 639 ? 4.129 26.172 -7.477 1 96.88 639 GLY A CA 1
ATOM 5256 C C . GLY A 1 639 ? 4.852 27 -8.531 1 96.88 639 GLY A C 1
ATOM 5257 O O . GLY A 1 639 ? 5.918 26.609 -9.008 1 96.88 639 GLY A O 1
ATOM 5258 N N . GLN A 1 640 ? 4.359 28.188 -8.852 1 95.88 640 GLN A N 1
ATOM 5259 C CA . GLN A 1 640 ? 4.898 28.922 -9.984 1 95.88 640 GLN A CA 1
ATOM 5260 C C . GLN A 1 640 ? 5.719 30.125 -9.516 1 95.88 640 GLN A C 1
ATOM 5262 O O . GLN A 1 640 ? 6.586 30.609 -10.25 1 95.88 640 GLN A O 1
ATOM 5267 N N . VAL A 1 641 ? 5.48 30.594 -8.305 1 96.19 641 VAL A N 1
ATOM 5268 C CA . VAL A 1 641 ? 6.109 31.859 -7.934 1 96.19 641 VAL A CA 1
ATOM 5269 C C . VAL A 1 641 ? 6.992 31.656 -6.703 1 96.19 641 VAL A C 1
ATOM 5271 O O . VAL A 1 641 ? 7.918 32.438 -6.461 1 96.19 641 VAL A O 1
ATOM 5274 N N . GLU A 1 642 ? 6.801 30.625 -5.922 1 97.31 642 GLU A N 1
ATOM 5275 C CA . GLU A 1 642 ? 7.438 30.406 -4.629 1 97.31 642 GLU A CA 1
ATOM 5276 C C . GLU A 1 642 ? 8.938 30.172 -4.781 1 97.31 642 GLU A C 1
ATOM 5278 O O . GLU A 1 642 ? 9.742 30.734 -4.043 1 97.31 642 GLU A O 1
ATOM 5283 N N . ILE A 1 643 ? 9.312 29.359 -5.77 1 97.75 643 ILE A N 1
ATOM 5284 C CA . ILE A 1 643 ? 10.688 28.891 -5.914 1 97.75 643 ILE A CA 1
ATOM 5285 C C . ILE A 1 643 ? 11.594 30.062 -6.297 1 97.75 643 ILE A C 1
ATOM 5287 O O . ILE A 1 643 ? 12.75 30.125 -5.859 1 97.75 643 ILE A O 1
ATOM 5291 N N . GLY A 1 644 ? 11.07 30.969 -7.051 1 97.69 644 GLY A N 1
ATOM 5292 C CA . GLY A 1 644 ? 11.836 32.156 -7.387 1 97.69 644 GLY A CA 1
ATOM 5293 C C . GLY A 1 644 ? 12.328 32.906 -6.164 1 97.69 644 GLY A C 1
ATOM 5294 O O . GLY A 1 644 ? 13.492 33.312 -6.109 1 97.69 644 GLY A O 1
ATOM 5295 N N . ASP A 1 645 ? 11.484 33.094 -5.207 1 98.25 645 ASP A N 1
ATOM 5296 C CA . ASP A 1 645 ? 11.852 33.781 -3.979 1 98.25 645 ASP A CA 1
ATOM 5297 C C . ASP A 1 645 ? 12.922 33.031 -3.203 1 98.25 645 ASP A C 1
ATOM 5299 O O . ASP A 1 645 ? 13.812 33.625 -2.602 1 98.25 645 ASP A O 1
ATOM 5303 N N . GLN A 1 646 ? 12.82 31.703 -3.184 1 98.44 646 GLN A N 1
ATOM 5304 C CA . GLN A 1 646 ? 13.828 30.875 -2.51 1 98.44 646 GLN A CA 1
ATOM 5305 C C . GLN A 1 646 ? 15.203 31.078 -3.135 1 98.44 646 GLN A C 1
ATOM 5307 O O . GLN A 1 646 ? 16.188 31.297 -2.424 1 98.44 646 GLN A O 1
ATOM 5312 N N . VAL A 1 647 ? 15.25 31.031 -4.426 1 98.62 647 VAL A N 1
ATOM 5313 C CA . VAL A 1 647 ? 16.5 31.156 -5.164 1 98.62 647 VAL A CA 1
ATOM 5314 C C . VAL A 1 647 ? 17.078 32.562 -4.984 1 98.62 647 VAL A C 1
ATOM 5316 O O . VAL A 1 647 ? 18.281 32.719 -4.75 1 98.62 647 VAL A O 1
ATOM 5319 N N . GLU A 1 648 ? 16.219 33.562 -5.051 1 98.44 648 GLU A N 1
ATOM 5320 C CA . GLU A 1 648 ? 16.672 34.938 -4.91 1 98.44 648 GLU A CA 1
ATOM 5321 C C . GLU A 1 648 ? 17.203 35.188 -3.504 1 98.44 648 GLU A C 1
ATOM 5323 O O . GLU A 1 648 ? 18.141 35.969 -3.322 1 98.44 648 GLU A O 1
ATOM 5328 N N . GLY A 1 649 ? 16.562 34.531 -2.496 1 98.62 649 GLY A N 1
ATOM 5329 C CA . GLY A 1 649 ? 17.062 34.656 -1.14 1 98.62 649 GLY A CA 1
ATOM 5330 C C . GLY A 1 649 ? 18.453 34.094 -0.974 1 98.62 649 GLY A C 1
ATOM 5331 O O . GLY A 1 649 ? 19.312 34.688 -0.331 1 98.62 649 GLY A O 1
ATOM 5332 N N . ILE A 1 650 ? 18.719 32.938 -1.566 1 98.5 650 ILE A N 1
ATOM 5333 C CA . ILE A 1 650 ? 20.031 32.344 -1.537 1 98.5 650 ILE A CA 1
ATOM 5334 C C . ILE A 1 650 ? 21.047 33.219 -2.248 1 98.5 650 ILE A C 1
ATOM 5336 O O . ILE A 1 650 ? 22.141 33.469 -1.739 1 98.5 650 ILE A O 1
ATOM 5340 N N . ASN A 1 651 ? 20.688 33.75 -3.408 1 98.25 651 ASN A N 1
ATOM 5341 C CA . ASN A 1 651 ? 21.547 34.625 -4.172 1 98.25 651 ASN A CA 1
ATOM 5342 C C . ASN A 1 651 ? 21.891 35.906 -3.381 1 98.25 651 ASN A C 1
ATOM 5344 O O . ASN A 1 651 ? 23.016 36.406 -3.469 1 98.25 651 ASN A O 1
ATOM 5348 N N . TYR A 1 652 ? 20.953 36.406 -2.695 1 98.38 652 TYR A N 1
ATOM 5349 C CA . TYR A 1 652 ? 21.188 37.562 -1.871 1 98.38 652 TYR A CA 1
ATOM 5350 C C . TYR A 1 652 ? 22.234 37.312 -0.805 1 98.38 652 TYR A C 1
ATOM 5352 O O . TYR A 1 652 ? 23.156 38.094 -0.607 1 98.38 652 TYR A O 1
ATOM 5360 N N . LEU A 1 653 ? 22.078 36.156 -0.105 1 98.44 653 LEU A N 1
ATOM 5361 C CA . LEU A 1 653 ? 23.031 35.781 0.939 1 98.44 653 LEU A CA 1
ATOM 5362 C C . LEU A 1 653 ? 24.438 35.625 0.365 1 98.44 653 LEU A C 1
ATOM 5364 O O . LEU A 1 653 ? 25.406 36.125 0.95 1 98.44 653 LEU A O 1
ATOM 5368 N N . VAL A 1 654 ? 24.547 35 -0.755 1 97.69 654 VAL A N 1
ATOM 5369 C CA . VAL A 1 654 ? 25.844 34.719 -1.39 1 97.69 654 VAL A CA 1
ATOM 5370 C C . VAL A 1 654 ? 26.406 36 -2.006 1 97.69 654 VAL A C 1
ATOM 5372 O O . VAL A 1 654 ? 27.578 36.312 -1.8 1 97.69 654 VAL A O 1
ATOM 5375 N N . GLY A 1 655 ? 25.562 36.688 -2.717 1 97.06 655 GLY A N 1
ATOM 5376 C CA . GLY A 1 655 ? 25.984 37.875 -3.453 1 97.06 655 GLY A CA 1
ATOM 5377 C C . GLY A 1 655 ? 26.469 39 -2.557 1 97.06 655 GLY A C 1
ATOM 5378 O O . GLY A 1 655 ? 27.328 39.781 -2.949 1 97.06 655 GLY A O 1
ATOM 5379 N N . ASN A 1 656 ? 26 39.094 -1.401 1 97.12 656 ASN A N 1
ATOM 5380 C CA . ASN A 1 656 ? 26.375 40.156 -0.473 1 97.12 656 ASN A CA 1
ATOM 5381 C C . ASN A 1 656 ? 27.359 39.656 0.58 1 97.12 656 ASN A C 1
ATOM 5383 O O . ASN A 1 656 ? 27.594 40.344 1.578 1 97.12 656 ASN A O 1
ATOM 5387 N N . ASP A 1 657 ? 27.828 38.5 0.445 1 95.81 657 ASP A N 1
ATOM 5388 C CA . ASP A 1 657 ? 28.828 37.875 1.307 1 95.81 657 ASP A CA 1
ATOM 5389 C C . ASP A 1 657 ? 28.359 37.844 2.76 1 95.81 657 ASP A C 1
ATOM 5391 O O . ASP A 1 657 ? 29.125 38.156 3.674 1 95.81 657 ASP A O 1
ATOM 5395 N N . ILE A 1 658 ? 27.109 37.562 2.848 1 96.5 658 ILE A N 1
ATOM 5396 C CA . ILE A 1 658 ? 26.547 37.469 4.191 1 96.5 658 ILE A CA 1
ATOM 5397 C C . ILE A 1 658 ? 26.891 36.125 4.816 1 96.5 658 ILE A C 1
ATOM 5399 O O . ILE A 1 658 ? 27.25 36.062 5.992 1 96.5 658 ILE A O 1
ATOM 5403 N N . VAL A 1 659 ? 26.766 35.094 4.125 1 95.94 659 VAL A N 1
ATOM 5404 C CA . VAL A 1 659 ? 27.078 33.75 4.543 1 95.94 659 VAL A CA 1
ATOM 5405 C C . VAL A 1 659 ? 27.891 33.031 3.457 1 95.94 659 VAL A C 1
ATOM 5407 O O . VAL A 1 659 ? 27.656 33.25 2.264 1 95.94 659 VAL A O 1
ATOM 5410 N N . SER A 1 660 ? 28.812 32.188 3.848 1 97.31 660 SER A N 1
ATOM 5411 C CA . SER A 1 660 ? 29.672 31.469 2.91 1 97.31 660 SER A CA 1
ATOM 5412 C C . SER A 1 660 ? 29.031 30.156 2.459 1 97.31 660 SER A C 1
ATOM 5414 O O . SER A 1 660 ? 29.516 29.078 2.805 1 97.31 660 SER A O 1
ATOM 5416 N N . ILE A 1 661 ? 28.094 30.25 1.562 1 98 661 ILE A N 1
ATOM 5417 C CA . ILE A 1 661 ? 27.359 29.109 1.034 1 98 661 ILE A CA 1
ATOM 5418 C C . ILE A 1 661 ? 28.094 28.516 -0.158 1 98 661 ILE A C 1
ATOM 5420 O O . ILE A 1 661 ? 28.578 29.25 -1.029 1 98 661 ILE A O 1
ATOM 5424 N N . ASP A 1 662 ? 28.297 27.219 -0.152 1 98.12 662 ASP A N 1
ATOM 5425 C CA . ASP A 1 662 ? 28.719 26.516 -1.367 1 98.12 662 ASP A CA 1
ATOM 5426 C C . ASP A 1 662 ? 27.547 26.328 -2.326 1 98.12 662 ASP A C 1
ATOM 5428 O O . ASP A 1 662 ? 26.719 25.422 -2.141 1 98.12 662 ASP A O 1
ATOM 5432 N N . VAL A 1 663 ? 27.5 27.094 -3.361 1 97.75 663 VAL A N 1
ATOM 5433 C CA . VAL A 1 663 ? 26.344 27.172 -4.25 1 97.75 663 VAL A CA 1
ATOM 5434 C C . VAL A 1 663 ? 26.172 25.844 -5 1 97.75 663 VAL A C 1
ATOM 5436 O O . VAL A 1 663 ? 25.125 25.578 -5.574 1 97.75 663 VAL A O 1
ATOM 5439 N N . ASN A 1 664 ? 27.141 24.969 -4.984 1 97.69 664 ASN A N 1
ATOM 5440 C CA . ASN A 1 664 ? 27.062 23.672 -5.652 1 97.69 664 ASN A CA 1
ATOM 5441 C C . ASN A 1 664 ? 26.641 22.562 -4.684 1 97.69 664 ASN A C 1
ATOM 5443 O O . ASN A 1 664 ? 26.531 21.406 -5.074 1 97.69 664 ASN A O 1
ATOM 5447 N N . ARG A 1 665 ? 26.359 22.922 -3.451 1 98.38 665 ARG A N 1
ATOM 5448 C CA . ARG A 1 665 ? 25.969 21.953 -2.432 1 98.38 665 ARG A CA 1
ATOM 5449 C C . ARG A 1 665 ? 24.797 22.469 -1.617 1 98.38 665 ARG A C 1
ATOM 5451 O O . ARG A 1 665 ? 24.875 22.594 -0.395 1 98.38 665 ARG A O 1
ATOM 5458 N N . ILE A 1 666 ? 23.688 22.656 -2.275 1 98.75 666 ILE A N 1
ATOM 5459 C CA . ILE A 1 666 ? 22.469 23.141 -1.629 1 98.75 666 ILE A CA 1
ATOM 5460 C C . ILE A 1 666 ? 21.375 22.094 -1.73 1 98.75 666 ILE A C 1
ATOM 5462 O O . ILE A 1 666 ? 21.062 21.609 -2.824 1 98.75 666 ILE A O 1
ATOM 5466 N N . ALA A 1 667 ? 20.891 21.688 -0.634 1 98.69 667 ALA A N 1
ATOM 5467 C CA . ALA A 1 667 ? 19.719 20.828 -0.563 1 98.69 667 ALA A CA 1
ATOM 5468 C C . ALA A 1 667 ? 18.484 21.625 -0.125 1 98.69 667 ALA A C 1
ATOM 5470 O O . ALA A 1 667 ? 18.609 22.719 0.435 1 98.69 667 ALA A O 1
ATOM 5471 N N . ILE A 1 668 ? 17.359 21.141 -0.472 1 98.56 668 ILE A N 1
ATOM 5472 C CA . ILE A 1 668 ? 16.094 21.719 -0.016 1 98.56 668 ILE A CA 1
ATOM 5473 C C . ILE A 1 668 ? 15.242 20.641 0.642 1 98.56 668 ILE A C 1
ATOM 5475 O O . ILE A 1 668 ? 15.203 19.5 0.172 1 98.56 668 ILE A O 1
ATOM 5479 N N . SER A 1 669 ? 14.656 20.953 1.779 1 97.75 669 SER A N 1
ATOM 5480 C CA . SER A 1 669 ? 13.867 20 2.551 1 97.75 669 SER A CA 1
ATOM 5481 C C . SER A 1 669 ? 12.562 20.625 3.035 1 97.75 669 SER A C 1
ATOM 5483 O O . SER A 1 669 ? 12.547 21.781 3.469 1 97.75 669 SER A O 1
ATOM 5485 N N . GLY A 1 670 ? 11.516 19.891 2.908 1 97.19 670 GLY A N 1
ATOM 5486 C CA . GLY A 1 670 ? 10.234 20.359 3.408 1 97.19 670 GLY A CA 1
ATOM 5487 C C . GLY A 1 670 ? 9.227 19.234 3.59 1 97.19 670 GLY A C 1
ATOM 5488 O O . GLY A 1 670 ? 9.469 18.094 3.182 1 97.19 670 GLY A O 1
ATOM 5489 N N . TRP A 1 671 ? 8.117 19.516 4.258 1 96.38 671 TRP A N 1
ATOM 5490 C CA . TRP A 1 671 ? 7.039 18.578 4.562 1 96.38 671 TRP A CA 1
ATOM 5491 C C . TRP A 1 671 ? 5.688 19.141 4.133 1 96.38 671 TRP A C 1
ATOM 5493 O O . TRP A 1 671 ? 5.465 20.344 4.191 1 96.38 671 TRP A O 1
ATOM 5503 N N . SER A 1 672 ? 4.758 18.312 3.656 1 97.06 672 SER A N 1
ATOM 5504 C CA . SER A 1 672 ? 3.443 18.75 3.199 1 97.06 672 SER A CA 1
ATOM 5505 C C . SER A 1 672 ? 3.566 19.734 2.033 1 97.06 672 SER A C 1
ATOM 5507 O O . SER A 1 672 ? 4.219 19.438 1.031 1 97.06 672 SER A O 1
ATOM 5509 N N . TYR A 1 673 ? 3.082 21 2.205 1 98 673 TYR A N 1
ATOM 5510 C CA . TYR A 1 673 ? 3.314 22 1.167 1 98 673 TYR A CA 1
ATOM 5511 C C . TYR A 1 673 ? 4.805 22.219 0.943 1 98 673 TYR A C 1
ATOM 5513 O O . TYR A 1 673 ? 5.242 22.453 -0.186 1 98 673 TYR A O 1
ATOM 5521 N N . GLY A 1 674 ? 5.609 22.094 1.991 1 97.94 674 GLY A N 1
ATOM 5522 C CA . GLY A 1 674 ? 7.055 22.156 1.855 1 97.94 674 GLY A CA 1
ATOM 5523 C C . GLY A 1 674 ? 7.633 21.047 1.017 1 97.94 674 GLY A C 1
ATOM 5524 O O . GLY A 1 674 ? 8.609 21.234 0.289 1 97.94 674 GLY A O 1
ATOM 5525 N N . GLY A 1 675 ? 7.023 19.844 1.225 1 98.5 675 GLY A N 1
ATOM 5526 C CA . GLY A 1 675 ? 7.391 18.734 0.345 1 98.5 675 GLY A CA 1
ATOM 5527 C C . GLY A 1 675 ? 7.074 19.016 -1.113 1 98.5 675 GLY A C 1
ATOM 5528 O O . GLY A 1 675 ? 7.875 18.703 -1.997 1 98.5 675 GLY A O 1
ATOM 5529 N N . TYR A 1 676 ? 5.93 19.594 -1.368 1 98.56 676 TYR A N 1
ATOM 5530 C CA . TYR A 1 676 ? 5.531 20.016 -2.703 1 98.56 676 TYR A CA 1
ATOM 5531 C C . TYR A 1 676 ? 6.531 21.016 -3.281 1 98.56 676 TYR A C 1
ATOM 5533 O O . TYR A 1 676 ? 6.984 20.859 -4.418 1 98.56 676 TYR A O 1
ATOM 5541 N N . ASN A 1 677 ? 6.898 22 -2.475 1 98.62 677 ASN A N 1
ATOM 5542 C CA . ASN A 1 677 ? 7.852 23 -2.932 1 98.62 677 ASN A CA 1
ATOM 5543 C C . ASN A 1 677 ? 9.242 22.406 -3.146 1 98.62 677 ASN A C 1
ATOM 5545 O O . ASN A 1 677 ? 9.984 22.844 -4.023 1 98.62 677 ASN A O 1
ATOM 5549 N N . SER A 1 678 ? 9.586 21.406 -2.352 1 98.75 678 SER A N 1
ATOM 5550 C CA . SER A 1 678 ? 10.859 20.719 -2.572 1 98.75 678 SER A CA 1
ATOM 5551 C C . SER A 1 678 ? 10.867 20 -3.916 1 98.75 678 SER A C 1
ATOM 5553 O O . SER A 1 678 ? 11.867 20.031 -4.637 1 98.75 678 SER A O 1
ATOM 5555 N N . LEU A 1 679 ? 9.75 19.344 -4.258 1 98.75 679 LEU A N 1
ATOM 5556 C CA . LEU A 1 679 ? 9.609 18.719 -5.562 1 98.75 679 LEU A CA 1
ATOM 5557 C C . LEU A 1 679 ? 9.719 19.75 -6.684 1 98.75 679 LEU A C 1
ATOM 5559 O O . LEU A 1 679 ? 10.422 19.531 -7.668 1 98.75 679 LEU A O 1
ATOM 5563 N N . MET A 1 680 ? 9.031 20.859 -6.5 1 98.69 680 MET A N 1
ATOM 5564 C CA . MET A 1 680 ? 9.039 21.922 -7.5 1 98.69 680 MET A CA 1
ATOM 5565 C C . MET A 1 680 ? 10.438 22.516 -7.641 1 98.69 680 MET A C 1
ATOM 5567 O O . MET A 1 680 ? 10.883 22.812 -8.75 1 98.69 680 MET A O 1
ATOM 5571 N N . ALA A 1 681 ? 11.102 22.672 -6.5 1 98.62 681 ALA A N 1
ATOM 5572 C CA . ALA A 1 681 ? 12.422 23.297 -6.496 1 98.62 681 ALA A CA 1
ATOM 5573 C C . ALA A 1 681 ? 13.43 22.469 -7.277 1 98.62 681 ALA A C 1
ATOM 5575 O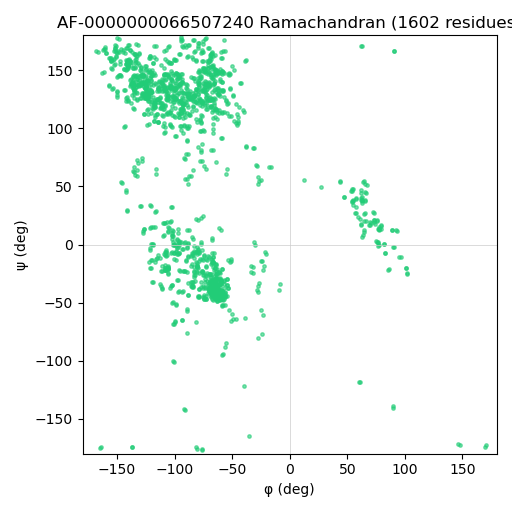 O . ALA A 1 681 ? 14.148 22.984 -8.133 1 98.62 681 ALA A O 1
ATOM 5576 N N . ILE A 1 682 ? 13.492 21.172 -7.027 1 98.44 682 ILE A N 1
ATOM 5577 C CA . ILE A 1 682 ? 14.5 20.328 -7.645 1 98.44 682 ILE A CA 1
ATOM 5578 C C . ILE A 1 682 ? 14.18 20.125 -9.125 1 98.44 682 ILE A C 1
ATOM 5580 O O . ILE A 1 682 ? 15.078 19.922 -9.938 1 98.44 682 ILE A O 1
ATOM 5584 N N . SER A 1 683 ? 12.922 20.219 -9.508 1 97.88 683 SER A N 1
ATOM 5585 C CA . SER A 1 683 ? 12.531 20.016 -10.898 1 97.88 683 SER A CA 1
ATOM 5586 C C . SER A 1 683 ? 12.68 21.312 -11.703 1 97.88 683 SER A C 1
ATOM 5588 O O . SER A 1 683 ? 13.109 21.281 -12.859 1 97.88 683 SER A O 1
ATOM 5590 N N . GLN A 1 684 ? 12.383 22.484 -11.086 1 97.81 684 GLN A N 1
ATOM 5591 C CA . GLN A 1 684 ? 12.43 23.766 -11.781 1 97.81 684 GLN A CA 1
ATOM 5592 C C . GLN A 1 684 ? 13.836 24.344 -11.773 1 97.81 684 GLN A C 1
ATOM 5594 O O . GLN A 1 684 ? 14.242 25.016 -12.727 1 97.81 684 GLN A O 1
ATOM 5599 N N . ARG A 1 685 ? 14.547 24.094 -10.68 1 98.19 685 ARG A N 1
ATOM 5600 C CA . ARG A 1 685 ? 15.852 24.734 -10.516 1 98.19 685 ARG A CA 1
ATOM 5601 C C . ARG A 1 685 ? 16.891 23.719 -10.047 1 98.19 685 ARG A C 1
ATOM 5603 O O . ARG A 1 685 ? 17.531 23.906 -9.008 1 98.19 685 ARG A O 1
ATOM 5610 N N . PRO A 1 686 ? 17.062 22.719 -10.875 1 97.38 686 PRO A N 1
ATOM 5611 C CA . PRO A 1 686 ? 18.078 21.719 -10.539 1 97.38 686 PRO A CA 1
ATOM 5612 C C . PRO A 1 686 ? 19.5 22.312 -10.547 1 97.38 686 PRO A C 1
ATOM 5614 O O . PRO A 1 686 ? 20.422 21.688 -10.039 1 97.38 686 PRO A O 1
ATOM 5617 N N . ASP A 1 687 ? 19.672 23.453 -11.156 1 97.25 687 ASP A N 1
ATOM 5618 C CA . ASP A 1 687 ? 20.953 24.156 -11.172 1 97.25 687 ASP A CA 1
ATOM 5619 C C . ASP A 1 687 ? 21.312 24.688 -9.789 1 97.25 687 ASP A C 1
ATOM 5621 O O . ASP A 1 687 ? 22.484 24.828 -9.453 1 97.25 687 ASP A O 1
ATOM 5625 N N . VAL A 1 688 ? 20.297 24.984 -8.977 1 98.44 688 VAL A N 1
ATOM 5626 C CA . VAL A 1 688 ? 20.516 25.547 -7.648 1 98.44 688 VAL A CA 1
ATOM 5627 C C . VAL A 1 688 ? 20.422 24.438 -6.598 1 98.44 688 VAL A C 1
ATOM 5629 O O . VAL A 1 688 ? 21.328 24.297 -5.766 1 98.44 688 VAL A O 1
ATOM 5632 N N . PHE A 1 689 ? 19.391 23.719 -6.656 1 98.75 689 PHE A N 1
ATOM 5633 C CA . PHE A 1 689 ? 19.141 22.703 -5.645 1 98.75 689 PHE A CA 1
ATOM 5634 C C . PHE A 1 689 ? 19.641 21.344 -6.113 1 98.75 689 PHE A C 1
ATOM 5636 O O . PHE A 1 689 ? 19.141 20.797 -7.098 1 98.75 689 PHE A O 1
ATOM 5643 N N . LYS A 1 690 ? 20.516 20.75 -5.332 1 98.62 690 LYS A N 1
ATOM 5644 C CA . LYS A 1 690 ? 21.188 19.516 -5.742 1 98.62 690 LYS A CA 1
ATOM 5645 C C . LYS A 1 690 ? 20.5 18.297 -5.16 1 98.62 690 LYS A C 1
ATOM 5647 O O . LYS A 1 690 ? 20.547 17.203 -5.746 1 98.62 690 LYS A O 1
ATOM 5652 N N . ILE A 1 691 ? 19.875 18.391 -3.98 1 98.75 691 ILE A N 1
ATOM 5653 C CA . ILE A 1 691 ? 19.141 17.312 -3.338 1 98.75 691 ILE A CA 1
ATOM 5654 C C . ILE A 1 691 ? 17.812 17.844 -2.785 1 98.75 691 ILE A C 1
ATOM 5656 O O . ILE A 1 691 ? 17.781 18.938 -2.219 1 98.75 691 ILE A O 1
ATOM 5660 N N . ALA A 1 692 ? 16.734 17.172 -2.982 1 98.88 692 ALA A N 1
ATOM 5661 C CA . ALA A 1 692 ? 15.445 17.516 -2.4 1 98.88 692 ALA A CA 1
ATOM 5662 C C . ALA A 1 692 ? 14.953 16.406 -1.474 1 98.88 692 ALA A C 1
ATOM 5664 O O . ALA A 1 692 ? 14.922 15.234 -1.854 1 98.88 692 ALA A O 1
ATOM 5665 N N . VAL A 1 693 ? 14.656 16.734 -0.246 1 98.56 693 VAL A N 1
ATOM 5666 C CA . VAL A 1 693 ? 13.992 15.875 0.724 1 98.56 693 VAL A CA 1
ATOM 5667 C C . VAL A 1 693 ? 12.508 16.25 0.819 1 98.56 693 VAL A C 1
ATOM 5669 O O . VAL A 1 693 ? 12.156 17.281 1.381 1 98.56 693 VAL A O 1
ATOM 5672 N N . CYS A 1 694 ? 11.664 15.406 0.353 1 98.75 694 CYS A N 1
ATOM 5673 C CA . CYS A 1 694 ? 10.25 15.719 0.206 1 98.75 694 CYS A CA 1
ATOM 5674 C C . CYS A 1 694 ? 9.398 14.859 1.134 1 98.75 694 CYS A C 1
ATOM 5676 O O . CYS A 1 694 ? 9.133 13.695 0.839 1 98.75 694 CYS A O 1
ATOM 5678 N N . GLY A 1 695 ? 8.898 15.469 2.195 1 98.25 695 GLY A N 1
ATOM 5679 C CA . GLY A 1 695 ? 8.039 14.758 3.129 1 98.25 695 GLY A CA 1
ATOM 5680 C C . GLY A 1 695 ? 6.559 14.938 2.84 1 98.25 695 GLY A C 1
ATOM 5681 O O . GLY A 1 695 ? 6.074 16.062 2.744 1 98.25 695 GLY A O 1
ATOM 5682 N N . ALA A 1 696 ? 5.828 13.914 2.648 1 98 696 ALA A N 1
ATOM 5683 C CA . ALA A 1 696 ? 4.383 13.852 2.449 1 98 696 ALA A CA 1
ATOM 5684 C C . ALA A 1 696 ? 3.918 14.938 1.485 1 98 696 ALA A C 1
ATOM 5686 O O . ALA A 1 696 ? 2.996 15.703 1.795 1 98 696 ALA A O 1
ATOM 5687 N N . PRO A 1 697 ? 4.5 14.984 0.357 1 98.38 697 PRO A N 1
ATOM 5688 C CA . PRO A 1 697 ? 4.223 16.094 -0.563 1 98.38 697 PRO A CA 1
ATOM 5689 C C . PRO A 1 697 ? 2.885 15.938 -1.282 1 98.38 697 PRO A C 1
ATOM 5691 O O . PRO A 1 697 ? 2.48 14.82 -1.612 1 98.38 697 PRO A O 1
ATOM 5694 N N . VAL A 1 698 ? 2.23 17.062 -1.527 1 98.12 698 VAL A N 1
ATOM 5695 C CA . VAL A 1 698 ? 1.236 17.094 -2.596 1 98.12 698 VAL A CA 1
ATOM 5696 C C . VAL A 1 698 ? 1.935 17.062 -3.953 1 98.12 698 VAL A C 1
ATOM 5698 O O . VAL A 1 698 ? 2.984 17.688 -4.137 1 98.12 698 VAL A O 1
ATOM 5701 N N . SER A 1 699 ? 1.44 16.328 -4.883 1 97.69 699 SER A N 1
ATOM 5702 C CA . SER A 1 699 ? 2.08 16.203 -6.188 1 97.69 699 SER A CA 1
ATOM 5703 C C . SER A 1 699 ? 1.233 16.859 -7.281 1 97.69 699 SER A C 1
ATOM 5705 O O . SER A 1 699 ? 1.766 17.359 -8.273 1 97.69 699 SER A O 1
ATOM 5707 N N . ASP A 1 700 ? -0.049 16.75 -7.137 1 97.81 700 ASP A N 1
ATOM 5708 C CA . ASP A 1 700 ? -1.057 17.344 -8.016 1 97.81 700 ASP A CA 1
ATOM 5709 C C . ASP A 1 700 ? -2.242 17.875 -7.207 1 97.81 700 ASP A C 1
ATOM 5711 O O . ASP A 1 700 ? -2.885 17.109 -6.477 1 97.81 700 ASP A O 1
ATOM 5715 N N . TRP A 1 701 ? -2.479 19.141 -7.414 1 98.38 701 TRP A N 1
ATOM 5716 C CA . TRP A 1 701 ? -3.496 19.781 -6.59 1 98.38 701 TRP A CA 1
ATOM 5717 C C . TRP A 1 701 ? -4.879 19.219 -6.898 1 98.38 701 TRP A C 1
ATOM 5719 O O . TRP A 1 701 ? -5.82 19.406 -6.125 1 98.38 701 TRP A O 1
ATOM 5729 N N . ARG A 1 702 ? -5.152 18.5 -7.984 1 97.44 702 ARG A N 1
ATOM 5730 C CA . ARG A 1 702 ? -6.402 17.797 -8.273 1 97.44 702 ARG A CA 1
ATOM 5731 C C . ARG A 1 702 ? -6.629 16.641 -7.305 1 97.44 702 ARG A C 1
ATOM 5733 O O . ARG A 1 702 ? -7.746 16.141 -7.188 1 97.44 702 ARG A O 1
ATOM 5740 N N . LEU A 1 703 ? -5.516 16.234 -6.562 1 97.5 703 LEU A N 1
ATOM 5741 C CA . LEU A 1 703 ? -5.578 15.102 -5.645 1 97.5 703 LEU A CA 1
ATOM 5742 C C . LEU A 1 703 ? -5.711 15.57 -4.203 1 97.5 703 LEU A C 1
ATOM 5744 O O . LEU A 1 703 ? -5.523 14.789 -3.268 1 97.5 703 LEU A O 1
ATOM 5748 N N . TYR A 1 704 ? -5.988 16.828 -3.971 1 97.62 704 TYR A N 1
ATOM 5749 C CA . TYR A 1 704 ? -6.215 17.391 -2.641 1 97.62 704 TYR A CA 1
ATOM 5750 C C . TYR A 1 704 ? -7.637 17.922 -2.504 1 97.62 704 TYR A C 1
ATOM 5752 O O . TYR A 1 704 ? -8.398 17.938 -3.475 1 97.62 704 TYR A O 1
ATOM 5760 N N . ASN A 1 705 ? -8.055 18.281 -1.38 1 97.19 705 ASN A N 1
ATOM 5761 C CA . ASN A 1 705 ? -9.469 18.5 -1.091 1 97.19 705 ASN A CA 1
ATOM 5762 C C . ASN A 1 705 ? -9.961 19.828 -1.668 1 97.19 705 ASN A C 1
ATOM 5764 O O . ASN A 1 705 ? -9.156 20.703 -1.997 1 97.19 705 ASN A O 1
ATOM 5768 N N . THR A 1 706 ? -11.234 20.016 -1.738 1 97.75 706 THR A N 1
ATOM 5769 C CA . THR A 1 706 ? -11.906 21.172 -2.318 1 97.75 706 THR A CA 1
ATOM 5770 C C . THR A 1 706 ? -11.641 22.422 -1.487 1 97.75 706 THR A C 1
ATOM 5772 O O . THR A 1 706 ? -11.273 23.469 -2.027 1 97.75 706 THR A O 1
ATOM 5775 N N . GLY A 1 707 ? -11.773 22.344 -0.118 1 97.38 707 GLY A N 1
ATOM 5776 C CA . GLY A 1 707 ? -11.703 23.516 0.75 1 97.38 707 GLY A CA 1
ATOM 5777 C C . GLY A 1 707 ? -10.375 24.25 0.659 1 97.38 707 GLY A C 1
ATOM 5778 O O . GLY A 1 707 ? -10.336 25.469 0.697 1 97.38 707 GLY A O 1
ATOM 5779 N N . TYR A 1 708 ? -9.336 23.516 0.457 1 97.62 708 TYR A N 1
ATOM 5780 C CA . TYR A 1 708 ? -8 24.078 0.363 1 97.62 708 TYR A CA 1
ATOM 5781 C C . TYR A 1 708 ? -7.668 24.469 -1.074 1 97.62 708 TYR A C 1
ATOM 5783 O O . TYR A 1 708 ? -7.344 25.625 -1.358 1 97.62 708 TYR A O 1
ATOM 5791 N N . THR A 1 709 ? -7.742 23.562 -1.96 1 98.38 709 THR A N 1
ATOM 5792 C CA . THR A 1 709 ? -7.25 23.703 -3.326 1 98.38 709 THR A CA 1
ATOM 5793 C C . THR A 1 709 ? -8.023 24.812 -4.059 1 98.38 709 THR A C 1
ATOM 5795 O O . THR A 1 709 ? -7.422 25.688 -4.68 1 98.38 709 THR A O 1
ATOM 5798 N N . GLU A 1 710 ? -9.336 24.797 -3.92 1 98.25 710 GLU A N 1
ATOM 5799 C CA . GLU A 1 710 ? -10.156 25.703 -4.727 1 98.25 710 GLU A CA 1
ATOM 5800 C C . GLU A 1 710 ? -10.094 27.125 -4.195 1 98.25 710 GLU A C 1
ATOM 5802 O O . GLU A 1 710 ? -10.328 28.094 -4.938 1 98.25 710 GLU A O 1
ATOM 5807 N N . ARG A 1 711 ? -9.758 27.25 -2.914 1 97.75 711 ARG A N 1
ATOM 5808 C CA . ARG A 1 711 ? -9.5 28.562 -2.35 1 97.75 711 ARG A CA 1
ATOM 5809 C C . ARG A 1 711 ? -8.359 29.266 -3.086 1 97.75 711 ARG A C 1
ATOM 5811 O O . ARG A 1 711 ? -8.477 30.438 -3.447 1 97.75 711 ARG A O 1
ATOM 5818 N N . TYR A 1 712 ? -7.352 28.516 -3.43 1 98.06 712 TYR A N 1
ATOM 5819 C CA . TYR A 1 712 ? -6.137 29.141 -3.945 1 98.06 712 TYR A CA 1
ATOM 5820 C C . TYR A 1 712 ? -6.016 28.938 -5.449 1 98.06 712 TYR A C 1
ATOM 5822 O O . TYR A 1 712 ? -5.402 29.75 -6.148 1 98.06 712 TYR A O 1
ATOM 5830 N N . MET A 1 713 ? -6.648 27.891 -5.961 1 98.12 713 MET A N 1
ATOM 5831 C CA . MET A 1 713 ? -6.418 27.5 -7.348 1 98.12 713 MET A CA 1
ATOM 5832 C C . MET A 1 713 ? -7.707 27.578 -8.156 1 98.12 713 MET A C 1
ATOM 5834 O O . MET A 1 713 ? -7.699 27.344 -9.367 1 98.12 713 MET A O 1
ATOM 5838 N N . ASN A 1 714 ? -8.789 27.969 -7.523 1 97.75 714 ASN A N 1
ATOM 5839 C CA . ASN A 1 714 ? -10.07 27.859 -8.211 1 97.75 714 ASN A CA 1
ATOM 5840 C C . ASN A 1 714 ? -10.406 26.406 -8.555 1 97.75 714 ASN A C 1
ATOM 5842 O O . ASN A 1 714 ? -9.602 25.516 -8.32 1 97.75 714 ASN A O 1
ATOM 5846 N N . VAL A 1 715 ? -11.617 26.125 -9.016 1 97.25 715 VAL A N 1
ATOM 5847 C CA . VAL A 1 715 ? -11.984 24.781 -9.461 1 97.25 715 VAL A CA 1
ATOM 5848 C C . VAL A 1 715 ? -11.156 24.391 -10.688 1 97.25 715 VAL A C 1
ATOM 5850 O O . VAL A 1 715 ? -10.797 25.25 -11.492 1 97.25 715 VAL A O 1
ATOM 5853 N N . PRO A 1 716 ? -10.812 23.078 -10.859 1 97.5 716 PRO A N 1
ATOM 5854 C CA . PRO A 1 716 ? -9.938 22.641 -11.945 1 97.5 716 PRO A CA 1
ATOM 5855 C C . PRO A 1 716 ? -10.438 23.078 -13.32 1 97.5 716 PRO A C 1
ATOM 5857 O O . PRO A 1 716 ? -9.641 23.453 -14.18 1 97.5 716 PRO A O 1
ATOM 5860 N N . GLN A 1 717 ? -11.766 23.141 -13.578 1 96.44 717 GLN A N 1
ATOM 5861 C CA . GLN A 1 717 ? -12.336 23.469 -14.875 1 96.44 717 GLN A CA 1
ATOM 5862 C C . GLN A 1 717 ? -12.109 24.938 -15.227 1 96.44 717 GLN A C 1
ATOM 5864 O O . GLN A 1 717 ? -12.039 25.297 -16.406 1 96.44 717 GLN A O 1
ATOM 5869 N N . ASP A 1 718 ? -11.953 25.766 -14.203 1 97 718 ASP A N 1
ATOM 5870 C CA . ASP A 1 718 ? -11.859 27.203 -14.414 1 97 718 ASP A CA 1
ATOM 5871 C C . ASP A 1 718 ? -10.406 27.672 -14.352 1 97 718 ASP A C 1
ATOM 5873 O O . ASP A 1 718 ? -10.125 28.859 -14.539 1 97 718 ASP A O 1
ATOM 5877 N N . ASN A 1 719 ? -9.477 26.812 -14.133 1 98.12 719 ASN A N 1
ATOM 5878 C CA . ASN A 1 719 ? -8.055 27.141 -14.039 1 98.12 719 ASN A CA 1
ATOM 5879 C C . ASN A 1 719 ? -7.184 26.016 -14.578 1 98.12 719 ASN A C 1
ATOM 5881 O O . ASN A 1 719 ? -6.293 25.516 -13.883 1 98.12 719 ASN A O 1
ATOM 5885 N N . ILE A 1 720 ? -7.434 25.609 -15.742 1 97.75 720 ILE A N 1
ATOM 5886 C CA . ILE A 1 720 ? -6.773 24.469 -16.375 1 97.75 720 ILE A CA 1
ATOM 5887 C C . ILE A 1 720 ? -5.262 24.688 -16.391 1 97.75 720 ILE A C 1
ATOM 5889 O O . ILE A 1 720 ? -4.492 23.812 -16 1 97.75 720 ILE A O 1
ATOM 5893 N N . ASP A 1 721 ? -4.816 25.875 -16.734 1 97.81 721 ASP A N 1
ATOM 5894 C CA . ASP A 1 721 ? -3.391 26.172 -16.844 1 97.81 721 ASP A CA 1
ATOM 5895 C C . ASP A 1 721 ? -2.719 26.141 -15.469 1 97.81 721 ASP A C 1
ATOM 5897 O O . ASP A 1 721 ? -1.611 25.625 -15.328 1 97.81 721 ASP A O 1
ATOM 5901 N N . GLY A 1 722 ? -3.355 26.766 -14.469 1 98.31 722 GLY A N 1
ATOM 5902 C CA . GLY A 1 722 ? -2.797 26.75 -13.133 1 98.31 722 GLY A CA 1
ATOM 5903 C C . GLY A 1 722 ? -2.561 25.359 -12.586 1 98.31 722 GLY A C 1
ATOM 5904 O O . GLY A 1 722 ? -1.522 25.078 -11.984 1 98.31 722 GLY A O 1
ATOM 5905 N N . TYR A 1 723 ? -3.531 24.484 -12.852 1 98.38 723 TYR A N 1
ATOM 5906 C CA . TYR A 1 723 ? -3.398 23.109 -12.383 1 98.38 723 TYR A CA 1
ATOM 5907 C C . TYR A 1 723 ? -2.307 22.375 -13.156 1 98.38 723 TYR A C 1
ATOM 5909 O O . TYR A 1 723 ? -1.568 21.562 -12.586 1 98.38 723 TYR A O 1
ATOM 5917 N N . LYS A 1 724 ? -2.205 22.656 -14.43 1 98.12 724 LYS A N 1
ATOM 5918 C CA . LYS A 1 724 ? -1.172 22.047 -15.258 1 98.12 724 LYS A CA 1
ATOM 5919 C C . LYS A 1 724 ? 0.221 22.484 -14.812 1 98.12 724 LYS A C 1
ATOM 5921 O O . LYS A 1 724 ? 1.11 21.656 -14.625 1 98.12 724 LYS A O 1
ATOM 5926 N N . LEU A 1 725 ? 0.391 23.781 -14.602 1 98.12 725 LEU A N 1
ATOM 5927 C CA . LEU A 1 725 ? 1.69 24.344 -14.242 1 98.12 725 LEU A CA 1
ATOM 5928 C C . LEU A 1 725 ? 2.021 24.047 -12.781 1 98.12 725 LEU A C 1
ATOM 5930 O O . LEU A 1 725 ? 3.189 24.078 -12.391 1 98.12 725 LEU A O 1
ATOM 5934 N N . GLY A 1 726 ? 1.015 23.812 -11.961 1 98.25 726 GLY A N 1
ATOM 5935 C CA . GLY A 1 726 ? 1.224 23.453 -10.57 1 98.25 726 GLY A CA 1
ATOM 5936 C C . GLY A 1 726 ? 1.48 21.969 -10.367 1 98.25 726 GLY A C 1
ATOM 5937 O O . GLY A 1 726 ? 1.815 21.547 -9.258 1 98.25 726 GLY A O 1
ATOM 5938 N N . ASP A 1 727 ? 1.305 21.172 -11.398 1 98.12 727 ASP A N 1
ATOM 5939 C CA . ASP A 1 727 ? 1.591 19.734 -11.375 1 98.12 727 ASP A CA 1
ATOM 5940 C C . ASP A 1 727 ? 3.096 19.484 -11.359 1 98.12 727 ASP A C 1
ATOM 5942 O O . ASP A 1 727 ? 3.801 19.859 -12.297 1 98.12 727 ASP A O 1
ATOM 5946 N N . THR A 1 728 ? 3.564 18.812 -10.312 1 98.12 728 THR A N 1
ATOM 5947 C CA . THR A 1 728 ? 5 18.609 -10.156 1 98.12 728 THR A CA 1
ATOM 5948 C C . THR A 1 728 ? 5.566 17.828 -11.336 1 98.12 728 THR A C 1
ATOM 5950 O O . THR A 1 728 ? 6.746 17.969 -11.672 1 98.12 728 THR A O 1
ATOM 5953 N N . THR A 1 729 ? 4.789 16.953 -11.992 1 97 729 THR A N 1
ATOM 5954 C CA . THR A 1 729 ? 5.254 16.094 -13.07 1 97 729 THR A CA 1
ATOM 5955 C C . THR A 1 729 ? 5.316 16.859 -14.391 1 97 729 THR A C 1
ATOM 5957 O O . THR A 1 729 ? 5.75 16.328 -15.406 1 97 729 THR A O 1
ATOM 5960 N N . HIS A 1 730 ? 4.824 18.125 -14.375 1 97.38 730 HIS A N 1
ATOM 5961 C CA . HIS A 1 730 ? 4.934 18.984 -15.547 1 97.38 730 HIS A CA 1
ATOM 5962 C C . HIS A 1 730 ? 6.391 19.281 -15.875 1 97.38 730 HIS A C 1
ATOM 5964 O O . HIS A 1 730 ? 6.73 19.547 -17.031 1 97.38 730 HIS A O 1
ATOM 5970 N N . TYR A 1 731 ? 7.246 19.219 -14.891 1 96.81 731 TYR A N 1
ATOM 5971 C CA . TYR A 1 731 ? 8.664 19.531 -15.008 1 96.81 731 TYR A CA 1
ATOM 5972 C C . TYR A 1 731 ? 9.516 18.266 -15.016 1 96.81 731 TYR A C 1
ATOM 5974 O O . TYR A 1 731 ? 9 17.172 -14.805 1 96.81 731 TYR A O 1
ATOM 5982 N N . SER A 1 732 ? 10.836 18.438 -15.32 1 95.88 732 SER A N 1
ATOM 5983 C CA . SER A 1 732 ? 11.711 17.266 -15.414 1 95.88 732 SER A CA 1
ATOM 5984 C C . SER A 1 732 ? 12.523 17.094 -14.133 1 95.88 732 SER A C 1
ATOM 5986 O O . SER A 1 732 ? 13.086 18.062 -13.609 1 95.88 732 SER A O 1
ATOM 5988 N N . PHE A 1 733 ? 12.555 15.945 -13.68 1 97.31 733 PHE A N 1
ATOM 5989 C CA . PHE A 1 733 ? 13.344 15.617 -12.5 1 97.31 733 PHE A CA 1
ATOM 5990 C C . PHE A 1 733 ? 14.758 15.219 -12.891 1 97.31 733 PHE A C 1
ATOM 5992 O O . PHE A 1 733 ? 15.023 14.914 -14.055 1 97.31 733 PHE A O 1
ATOM 5999 N N . PRO A 1 734 ? 15.641 15.281 -11.93 1 96.5 734 PRO A N 1
ATOM 6000 C CA . PRO A 1 734 ? 17.047 14.977 -12.234 1 96.5 734 PRO A CA 1
ATOM 6001 C C . PRO A 1 734 ? 17.25 13.547 -12.719 1 96.5 734 PRO A C 1
ATOM 6003 O O . PRO A 1 734 ? 16.547 12.633 -12.273 1 96.5 734 PRO A O 1
ATOM 6006 N N . THR A 1 735 ? 18.234 13.359 -13.562 1 93.69 735 THR A N 1
ATOM 6007 C CA . THR A 1 735 ? 18.594 12.039 -14.078 1 93.69 735 THR A CA 1
ATOM 6008 C C . THR A 1 735 ? 19.609 11.359 -13.172 1 93.69 735 THR A C 1
ATOM 6010 O O . THR A 1 735 ? 19.75 10.133 -13.195 1 93.69 735 THR A O 1
ATOM 6013 N N . GLU A 1 736 ? 20.359 12.234 -12.406 1 93.5 736 GLU A N 1
ATOM 6014 C CA . GLU A 1 736 ? 21.391 11.695 -11.523 1 93.5 736 GLU A CA 1
ATOM 6015 C C . GLU A 1 736 ? 20.781 11.047 -10.281 1 93.5 736 GLU A C 1
ATOM 6017 O O . GLU A 1 736 ? 19.75 11.516 -9.781 1 93.5 736 GLU A O 1
ATOM 6022 N N . GLU A 1 737 ? 21.438 10.094 -9.734 1 92.69 737 GLU A N 1
ATOM 6023 C CA . GLU A 1 737 ? 20.969 9.391 -8.539 1 92.69 737 GLU A CA 1
ATOM 6024 C C . GLU A 1 737 ? 21.172 10.234 -7.285 1 92.69 737 GLU A C 1
ATOM 6026 O O . GLU A 1 737 ? 21.969 11.18 -7.293 1 92.69 737 GLU A O 1
ATOM 6031 N N . ASN A 1 738 ? 20.406 9.938 -6.25 1 96.06 738 ASN A N 1
ATOM 6032 C CA . ASN A 1 738 ? 20.578 10.414 -4.883 1 96.06 738 ASN A CA 1
ATOM 6033 C C . ASN A 1 738 ? 20.188 11.875 -4.738 1 96.06 738 ASN A C 1
ATOM 6035 O O . ASN A 1 738 ? 20.641 12.555 -3.812 1 96.06 738 ASN A O 1
ATOM 6039 N N . ARG A 1 739 ? 19.391 12.398 -5.637 1 98.25 739 ARG A N 1
ATOM 6040 C CA . ARG A 1 739 ? 19.047 13.812 -5.59 1 98.25 739 ARG A CA 1
ATOM 6041 C C . ARG A 1 739 ? 17.609 14.016 -5.09 1 98.25 739 ARG A C 1
ATOM 6043 O O . ARG A 1 739 ? 17.234 15.125 -4.711 1 98.25 739 ARG A O 1
ATOM 6050 N N . LEU A 1 740 ? 16.781 12.938 -5.16 1 98.56 740 LEU A N 1
ATOM 6051 C CA . LEU A 1 740 ? 15.375 13.078 -4.824 1 98.56 740 LEU A CA 1
ATOM 6052 C C . LEU A 1 740 ? 14.961 12.047 -3.773 1 98.56 740 LEU A C 1
ATOM 6054 O O . LEU A 1 740 ? 14.969 10.844 -4.043 1 98.56 740 LEU A O 1
ATOM 6058 N N . LEU A 1 741 ? 14.633 12.492 -2.572 1 98.56 741 LEU A N 1
ATOM 6059 C CA . LEU A 1 741 ? 14.141 11.656 -1.479 1 98.56 741 LEU A CA 1
ATOM 6060 C C . LEU A 1 741 ? 12.656 11.883 -1.252 1 98.56 741 LEU A C 1
ATOM 6062 O O . LEU A 1 741 ? 12.203 13.016 -1.09 1 98.56 741 LEU A O 1
ATOM 6066 N N . LEU A 1 742 ? 11.875 10.852 -1.28 1 98.5 742 LEU A N 1
ATOM 6067 C CA . LEU A 1 742 ? 10.453 10.867 -0.982 1 98.5 742 LEU A CA 1
ATOM 6068 C C . LEU A 1 742 ? 10.156 10.102 0.308 1 98.5 742 LEU A C 1
ATOM 6070 O O . LEU A 1 742 ? 10.539 8.938 0.449 1 98.5 742 LEU A O 1
ATOM 6074 N N . ILE A 1 743 ? 9.562 10.773 1.275 1 98.25 743 ILE A N 1
ATOM 6075 C CA . ILE A 1 743 ? 9.188 10.18 2.557 1 98.25 743 ILE A CA 1
ATOM 6076 C C . ILE A 1 743 ? 7.691 10.359 2.787 1 98.25 743 ILE A C 1
ATOM 6078 O O . ILE A 1 743 ? 7.168 11.469 2.693 1 98.25 743 ILE A O 1
ATOM 6082 N N . HIS A 1 744 ? 6.938 9.297 3.117 1 97.81 744 HIS A N 1
ATOM 6083 C CA . HIS A 1 744 ? 5.488 9.438 3.199 1 97.81 744 HIS A CA 1
ATOM 6084 C C . HIS A 1 744 ? 4.879 8.359 4.09 1 97.81 744 HIS A C 1
ATOM 6086 O O . HIS A 1 744 ? 5.277 7.191 4.023 1 97.81 744 HIS A O 1
ATOM 6092 N N . GLY A 1 745 ? 3.932 8.719 4.949 1 96.06 745 GLY A N 1
ATOM 6093 C CA . GLY A 1 745 ? 3.162 7.758 5.723 1 96.06 745 GLY A CA 1
ATOM 6094 C C . GLY A 1 745 ? 2.045 7.109 4.926 1 96.06 745 GLY A C 1
ATOM 6095 O O . GLY A 1 745 ? 1.356 7.781 4.156 1 96.06 745 GLY A O 1
ATOM 6096 N N . LEU A 1 746 ? 1.803 5.836 5.168 1 94 746 LEU A N 1
ATOM 6097 C CA . LEU A 1 746 ? 0.802 5.105 4.398 1 94 746 LEU A CA 1
ATOM 6098 C C . LEU A 1 746 ? -0.602 5.395 4.922 1 94 746 LEU A C 1
ATOM 6100 O O . LEU A 1 746 ? -1.588 5.184 4.211 1 94 746 LEU A O 1
ATOM 6104 N N . GLN A 1 747 ? -0.715 5.875 6.129 1 92.62 747 GLN A N 1
ATOM 6105 C CA . GLN A 1 747 ? -2.025 6.121 6.723 1 92.62 747 GLN A CA 1
ATOM 6106 C C . GLN A 1 747 ? -2.352 7.613 6.73 1 92.62 747 GLN A C 1
ATOM 6108 O O . GLN A 1 747 ? -3.156 8.07 7.543 1 92.62 747 GLN A O 1
ATOM 6113 N N . ASP A 1 748 ? -1.682 8.375 5.902 1 93.56 748 ASP A N 1
ATOM 6114 C CA . ASP A 1 748 ? -1.873 9.82 5.816 1 93.56 748 ASP A CA 1
ATOM 6115 C C . ASP A 1 748 ? -3.277 10.164 5.324 1 93.56 748 ASP A C 1
ATOM 6117 O O . ASP A 1 748 ? -3.633 9.859 4.184 1 93.56 748 ASP A O 1
ATOM 6121 N N . GLU A 1 749 ? -4.074 10.805 6.148 1 91.31 749 GLU A N 1
ATOM 6122 C CA . GLU A 1 749 ? -5.449 11.141 5.789 1 91.31 749 GLU A CA 1
ATOM 6123 C C . GLU A 1 749 ? -5.547 12.57 5.27 1 91.31 749 GLU A C 1
ATOM 6125 O O . GLU A 1 749 ? -6.605 13 4.797 1 91.31 749 GLU A O 1
ATOM 6130 N N . ASN A 1 750 ? -4.441 13.266 5.395 1 93.12 750 ASN A N 1
ATOM 6131 C CA . ASN A 1 750 ? -4.422 14.648 4.918 1 93.12 750 ASN A CA 1
ATOM 6132 C C . ASN A 1 750 ? -3.906 14.734 3.484 1 93.12 750 ASN A C 1
ATOM 6134 O O . ASN A 1 750 ? -4.629 15.164 2.584 1 93.12 750 ASN A O 1
ATOM 6138 N N . VAL A 1 751 ? -2.727 14.406 3.287 1 96.69 751 VAL A N 1
ATOM 6139 C CA . VAL A 1 751 ? -2.164 14.195 1.956 1 96.69 751 VAL A CA 1
ATOM 6140 C C . VAL A 1 751 ? -2.023 12.703 1.682 1 96.69 751 VAL A C 1
ATOM 6142 O O . VAL A 1 751 ? -1.073 12.062 2.146 1 96.69 751 VAL A O 1
ATOM 6145 N N . HIS A 1 752 ? -2.91 12.234 0.931 1 96.38 752 HIS A N 1
ATOM 6146 C CA . HIS A 1 752 ? -2.979 10.797 0.739 1 96.38 752 HIS A CA 1
ATOM 6147 C C . HIS A 1 752 ? -1.747 10.273 0.003 1 96.38 752 HIS A C 1
ATOM 6149 O O . HIS A 1 752 ? -1.178 10.977 -0.834 1 96.38 752 HIS A O 1
ATOM 6155 N N . PHE A 1 753 ? -1.372 9.055 0.241 1 95.81 753 PHE A N 1
ATOM 6156 C CA . PHE A 1 753 ? -0.211 8.406 -0.359 1 95.81 753 PHE A CA 1
ATOM 6157 C C . PHE A 1 753 ? -0.328 8.391 -1.879 1 95.81 753 PHE A C 1
ATOM 6159 O O . PHE A 1 753 ? 0.675 8.25 -2.582 1 95.81 753 PHE A O 1
ATOM 6166 N N . SER A 1 754 ? -1.521 8.531 -2.402 1 95.88 754 SER A N 1
ATOM 6167 C CA . SER A 1 754 ? -1.738 8.594 -3.844 1 95.88 754 SER A CA 1
ATOM 6168 C C . SER A 1 754 ? -0.895 9.688 -4.484 1 95.88 754 SER A C 1
ATOM 6170 O O . SER A 1 754 ? -0.501 9.578 -5.645 1 95.88 754 SER A O 1
ATOM 6172 N N . ASN A 1 755 ? -0.627 10.734 -3.711 1 97.56 755 ASN A N 1
ATOM 6173 C CA . ASN A 1 755 ? 0.235 11.797 -4.227 1 97.56 755 ASN A CA 1
ATOM 6174 C C . ASN A 1 755 ? 1.644 11.281 -4.512 1 97.56 755 ASN A C 1
ATOM 6176 O O . ASN A 1 755 ? 2.236 11.625 -5.539 1 97.56 755 ASN A O 1
ATOM 6180 N N . THR A 1 756 ? 2.188 10.492 -3.625 1 97.06 756 THR A N 1
ATOM 6181 C CA . THR A 1 756 ? 3.502 9.891 -3.83 1 97.06 756 THR A CA 1
ATOM 6182 C C . THR A 1 756 ? 3.459 8.859 -4.949 1 97.06 756 THR A C 1
ATOM 6184 O O . THR A 1 756 ? 4.383 8.773 -5.762 1 97.06 756 THR A O 1
ATOM 6187 N N . ILE A 1 757 ? 2.363 8.086 -5.031 1 96 757 ILE A N 1
ATOM 6188 C CA . ILE A 1 757 ? 2.186 7.109 -6.098 1 96 757 ILE A CA 1
ATOM 6189 C C . ILE A 1 757 ? 2.232 7.809 -7.453 1 96 757 ILE A C 1
ATOM 6191 O O . ILE A 1 757 ? 2.877 7.328 -8.391 1 96 757 ILE A O 1
ATOM 6195 N N . TYR A 1 758 ? 1.56 8.945 -7.531 1 96.38 758 TYR A N 1
ATOM 6196 C CA . TYR A 1 758 ? 1.497 9.742 -8.75 1 96.38 758 TYR A CA 1
ATOM 6197 C C . TYR A 1 758 ? 2.895 10.117 -9.234 1 96.38 758 TYR A C 1
ATOM 6199 O O . TYR A 1 758 ? 3.211 9.977 -10.414 1 96.38 758 TYR A O 1
ATOM 6207 N N . ILE A 1 759 ? 3.766 10.508 -8.32 1 96.94 759 ILE A N 1
ATOM 6208 C CA . ILE A 1 759 ? 5.125 10.938 -8.641 1 96.94 759 ILE A CA 1
ATOM 6209 C C . ILE A 1 759 ? 5.965 9.727 -9.031 1 96.94 759 ILE A C 1
ATOM 6211 O O . ILE A 1 759 ? 6.719 9.773 -10.008 1 96.94 759 ILE A O 1
ATOM 6215 N N . ILE A 1 760 ? 5.867 8.656 -8.305 1 95.75 760 ILE A N 1
ATOM 6216 C CA . ILE A 1 760 ? 6.66 7.457 -8.555 1 95.75 760 ILE A CA 1
ATOM 6217 C C . ILE A 1 760 ? 6.336 6.902 -9.945 1 95.75 760 ILE A C 1
ATOM 6219 O O . ILE A 1 760 ? 7.238 6.512 -10.688 1 95.75 760 ILE A O 1
ATOM 6223 N N . ASP A 1 761 ? 5.066 6.828 -10.266 1 94.38 761 ASP A N 1
ATOM 6224 C CA . ASP A 1 761 ? 4.656 6.348 -11.578 1 94.38 761 ASP A CA 1
ATOM 6225 C C . ASP A 1 761 ? 5.293 7.18 -12.688 1 94.38 761 ASP A C 1
ATOM 6227 O O . ASP A 1 761 ? 5.801 6.633 -13.672 1 94.38 761 ASP A O 1
ATOM 6231 N N . HIS A 1 762 ? 5.281 8.516 -12.5 1 95.69 762 HIS A N 1
ATOM 6232 C CA . HIS A 1 762 ? 5.895 9.422 -13.469 1 95.69 762 HIS A CA 1
ATOM 6233 C C . HIS A 1 762 ? 7.395 9.188 -13.57 1 95.69 762 HIS A C 1
ATOM 6235 O O . HIS A 1 762 ? 7.949 9.133 -14.672 1 95.69 762 HIS A O 1
ATOM 6241 N N . LEU A 1 763 ? 8.062 9.055 -12.438 1 96.38 763 LEU A N 1
ATOM 6242 C CA . LEU A 1 763 ? 9.516 8.898 -12.398 1 96.38 763 LEU A CA 1
ATOM 6243 C C . LEU A 1 763 ? 9.938 7.582 -13.055 1 96.38 763 LEU A C 1
ATOM 6245 O O . LEU A 1 763 ? 10.93 7.539 -13.773 1 96.38 763 LEU A O 1
ATOM 6249 N N . THR A 1 764 ? 9.195 6.531 -12.828 1 93.19 764 THR A N 1
ATOM 6250 C CA . THR A 1 764 ? 9.523 5.242 -13.43 1 93.19 764 THR A CA 1
ATOM 6251 C C . THR A 1 764 ? 9.289 5.273 -14.938 1 93.19 764 THR A C 1
ATOM 6253 O O . THR A 1 764 ? 10.125 4.789 -15.711 1 93.19 764 THR A O 1
ATOM 6256 N N . LYS A 1 765 ? 8.219 5.875 -15.336 1 91.06 765 LYS A N 1
ATOM 6257 C CA . LYS A 1 765 ? 7.906 5.996 -16.766 1 91.06 765 LYS A CA 1
ATOM 6258 C C . LYS A 1 765 ? 8.969 6.816 -17.484 1 91.06 765 LYS A C 1
ATOM 6260 O O . LYS A 1 765 ? 9.305 6.531 -18.641 1 91.06 765 LYS A O 1
ATOM 6265 N N . THR A 1 766 ? 9.5 7.812 -16.797 1 93.69 766 THR A N 1
ATOM 6266 C CA . THR A 1 766 ? 10.469 8.711 -17.422 1 93.69 766 THR A CA 1
ATOM 6267 C C . THR A 1 766 ? 11.891 8.289 -17.062 1 93.69 766 THR A C 1
ATOM 6269 O O . THR A 1 766 ? 12.859 8.969 -17.422 1 93.69 766 THR A O 1
ATOM 6272 N N . GLN A 1 767 ? 12.055 7.188 -16.375 1 93.19 767 GLN A N 1
ATOM 6273 C CA . GLN A 1 767 ? 13.328 6.562 -16.031 1 93.19 767 GLN A CA 1
ATOM 6274 C C . GLN A 1 767 ? 14.18 7.48 -15.164 1 93.19 767 GLN A C 1
ATOM 6276 O O . GLN A 1 767 ? 15.375 7.648 -15.422 1 93.19 767 GLN A O 1
ATOM 6281 N N . LYS A 1 768 ? 13.562 8.234 -14.219 1 95.69 768 LYS A N 1
ATOM 6282 C CA . LYS A 1 768 ? 14.266 9.117 -13.297 1 95.69 768 LYS A CA 1
ATOM 6283 C C . LYS A 1 768 ? 14.438 8.453 -11.93 1 95.69 768 LYS A C 1
ATOM 6285 O O . LYS A 1 768 ? 13.516 7.82 -11.422 1 95.69 768 LYS A O 1
ATOM 6290 N N . PRO A 1 769 ? 15.656 8.555 -11.383 1 95.5 769 PRO A N 1
ATOM 6291 C CA . PRO A 1 769 ? 15.922 7.906 -10.094 1 95.5 769 PRO A CA 1
ATOM 6292 C C . PRO A 1 769 ? 15.273 8.633 -8.922 1 95.5 769 PRO A C 1
ATOM 6294 O O . PRO A 1 769 ? 15.062 9.852 -8.977 1 95.5 769 PRO A O 1
ATOM 6297 N N . TYR A 1 770 ? 14.953 7.91 -7.863 1 97.06 770 TYR A N 1
ATOM 6298 C CA . TYR A 1 770 ? 14.445 8.445 -6.605 1 97.06 770 TYR A CA 1
ATOM 6299 C C . TYR A 1 770 ? 14.734 7.492 -5.449 1 97.06 770 TYR A C 1
ATOM 6301 O O . TYR A 1 770 ? 15.117 6.34 -5.668 1 97.06 770 TYR A O 1
ATOM 6309 N N . ILE A 1 771 ? 14.695 7.969 -4.258 1 97.69 771 ILE A N 1
ATOM 6310 C CA . ILE A 1 771 ? 14.742 7.176 -3.035 1 97.69 771 ILE A CA 1
ATOM 6311 C C . ILE A 1 771 ? 13.438 7.324 -2.268 1 97.69 771 ILE A C 1
ATOM 6313 O O . ILE A 1 771 ? 12.977 8.445 -2.018 1 97.69 771 ILE A O 1
ATOM 6317 N N . LEU A 1 772 ? 12.805 6.207 -1.97 1 97.81 772 LEU A N 1
ATOM 6318 C CA . LEU A 1 772 ? 11.508 6.211 -1.298 1 97.81 772 LEU A CA 1
ATOM 6319 C C . LEU A 1 772 ? 11.625 5.621 0.105 1 97.81 772 LEU A C 1
ATOM 6321 O O . LEU A 1 772 ? 12.234 4.566 0.293 1 97.81 772 LEU A O 1
ATOM 6325 N N . LYS A 1 773 ? 11.172 6.344 1.105 1 97.81 773 LYS A N 1
ATOM 6326 C CA . LYS A 1 773 ? 10.945 5.832 2.455 1 97.81 773 LYS A CA 1
ATOM 6327 C C . LYS A 1 773 ? 9.461 5.883 2.82 1 97.81 773 LYS A C 1
ATOM 6329 O O . LYS A 1 773 ? 8.891 6.969 2.949 1 97.81 773 LYS A O 1
ATOM 6334 N N . THR A 1 774 ? 8.844 4.676 2.955 1 95.12 774 THR A N 1
ATOM 6335 C CA . THR A 1 774 ? 7.445 4.57 3.346 1 95.12 774 THR A CA 1
ATOM 6336 C C . THR A 1 774 ? 7.324 4.23 4.828 1 95.12 774 THR A C 1
ATOM 6338 O O . THR A 1 774 ? 8.023 3.35 5.328 1 95.12 774 THR A O 1
ATOM 6341 N N . LEU A 1 775 ? 6.461 4.957 5.504 1 95.38 775 LEU A N 1
ATOM 6342 C CA . LEU A 1 775 ? 6.199 4.719 6.922 1 95.38 775 LEU A CA 1
ATOM 6343 C C . LEU A 1 775 ? 4.82 4.102 7.125 1 95.38 775 LEU A C 1
ATOM 6345 O O . LEU A 1 775 ? 3.816 4.816 7.164 1 95.38 775 LEU A O 1
ATOM 6349 N N . PRO A 1 776 ? 4.754 2.834 7.34 1 91.19 776 PRO A N 1
ATOM 6350 C CA . PRO A 1 776 ? 3.496 2.084 7.281 1 91.19 776 PRO A CA 1
ATOM 6351 C C . PRO A 1 776 ? 2.482 2.547 8.32 1 91.19 776 PRO A C 1
ATOM 6353 O O . PRO A 1 776 ? 1.283 2.611 8.039 1 91.19 776 PRO A O 1
ATOM 6356 N N . ASN A 1 777 ? 2.932 2.91 9.523 1 89.75 777 ASN A N 1
ATOM 6357 C CA . ASN A 1 777 ? 2.01 3.16 10.625 1 89.75 777 ASN A CA 1
ATOM 6358 C C . ASN A 1 777 ? 1.933 4.645 10.969 1 89.75 777 ASN A C 1
ATOM 6360 O O . ASN A 1 777 ? 1.548 5.016 12.078 1 89.75 777 ASN A O 1
ATOM 6364 N N . GLU A 1 778 ? 2.361 5.445 10.023 1 92.25 778 GLU A N 1
ATOM 6365 C CA . GLU A 1 778 ? 2.35 6.883 10.273 1 92.25 778 GLU A CA 1
ATOM 6366 C C . GLU A 1 778 ? 1.273 7.582 9.453 1 92.25 778 GLU A C 1
ATOM 6368 O O . GLU A 1 778 ? 0.934 7.133 8.359 1 92.25 778 GLU A O 1
ATOM 6373 N N . ARG A 1 779 ? 0.714 8.594 9.977 1 91.06 779 ARG A N 1
ATOM 6374 C CA . ARG A 1 779 ? -0.257 9.453 9.297 1 91.06 779 ARG A CA 1
ATOM 6375 C C . ARG A 1 779 ? 0.431 10.633 8.617 1 91.06 779 ARG A C 1
ATOM 6377 O O . ARG A 1 779 ? 1.488 10.469 8 1 91.06 779 ARG A O 1
ATOM 6384 N N . HIS A 1 780 ? -0.12 11.789 8.633 1 91.12 780 HIS A N 1
ATOM 6385 C CA . HIS A 1 780 ? 0.502 12.938 7.98 1 91.12 780 HIS A CA 1
ATOM 6386 C C . HIS A 1 780 ? 1.771 13.367 8.711 1 91.12 780 HIS A C 1
ATOM 6388 O O . HIS A 1 780 ? 2.738 13.805 8.078 1 91.12 780 HIS A O 1
ATOM 6394 N N . GLY A 1 781 ? 1.747 13.305 10 1 88.44 781 GLY A N 1
ATOM 6395 C CA . GLY A 1 781 ? 2.939 13.508 10.805 1 88.44 781 GLY A CA 1
ATOM 6396 C C . GLY A 1 781 ? 3.588 12.219 11.258 1 88.44 781 GLY A C 1
ATOM 6397 O O . GLY A 1 781 ? 2.949 11.164 11.258 1 88.44 781 GLY A O 1
ATOM 6398 N N . VAL A 1 782 ? 4.855 12.281 11.602 1 88.56 782 VAL A N 1
ATOM 6399 C CA . VAL A 1 782 ? 5.574 11.125 12.133 1 88.56 782 VAL A CA 1
ATOM 6400 C C . VAL A 1 782 ? 5.582 11.18 13.656 1 88.56 782 VAL A C 1
ATOM 6402 O O . VAL A 1 782 ? 6.254 12.023 14.25 1 88.56 782 VAL A O 1
ATOM 6405 N N . ARG A 1 783 ? 4.93 10.297 14.281 1 83.19 783 ARG A N 1
ATOM 6406 C CA . ARG A 1 783 ? 4.766 10.367 15.727 1 83.19 783 ARG A CA 1
ATOM 6407 C C . ARG A 1 783 ? 5.688 9.375 16.438 1 83.19 783 ARG A C 1
ATOM 6409 O O . ARG A 1 783 ? 6.211 9.664 17.5 1 83.19 783 ARG A O 1
ATOM 6416 N N . ASN A 1 784 ? 5.867 8.234 15.797 1 86.25 784 ASN A N 1
ATOM 6417 C CA . ASN A 1 784 ? 6.695 7.207 16.406 1 86.25 784 ASN A CA 1
ATOM 6418 C C . ASN A 1 784 ? 8.156 7.641 16.516 1 86.25 784 ASN A C 1
ATOM 6420 O O . ASN A 1 784 ? 8.742 8.078 15.516 1 86.25 784 ASN A O 1
ATOM 6424 N N . THR A 1 785 ? 8.711 7.574 17.688 1 84.25 785 THR A N 1
ATOM 6425 C CA . THR A 1 785 ? 10.062 8.055 17.953 1 84.25 785 THR A CA 1
ATOM 6426 C C . THR A 1 785 ? 11.086 7.297 17.109 1 84.25 785 THR A C 1
ATOM 6428 O O . THR A 1 785 ? 12.023 7.895 16.578 1 84.25 785 THR A O 1
ATOM 6431 N N . ASP A 1 786 ? 10.906 6.027 17 1 87.88 786 ASP A N 1
ATOM 6432 C CA . ASP A 1 786 ? 11.844 5.234 16.203 1 87.88 786 ASP A CA 1
ATOM 6433 C C . ASP A 1 786 ? 11.828 5.656 14.742 1 87.88 786 ASP A C 1
ATOM 6435 O O . ASP A 1 786 ? 12.875 5.715 14.094 1 87.88 786 ASP A O 1
ATOM 6439 N N . ASN A 1 787 ? 10.633 5.867 14.273 1 91.81 787 ASN A N 1
ATOM 6440 C CA . ASN A 1 787 ? 10.508 6.336 12.898 1 91.81 787 ASN A CA 1
ATOM 6441 C C . ASN A 1 787 ? 11.172 7.695 12.703 1 91.81 787 ASN A C 1
ATOM 6443 O O . ASN A 1 787 ? 11.805 7.941 11.672 1 91.81 787 ASN A O 1
ATOM 6447 N N . ARG A 1 788 ? 11.008 8.586 13.664 1 90.56 788 ARG A N 1
ATOM 6448 C CA . ARG A 1 788 ? 11.609 9.906 13.594 1 90.56 788 ARG A CA 1
ATOM 6449 C C . ARG A 1 788 ? 13.133 9.812 13.57 1 90.56 788 ARG A C 1
ATOM 6451 O O . ARG A 1 788 ? 13.789 10.516 12.789 1 90.56 788 ARG A O 1
ATOM 6458 N N . ILE A 1 789 ? 13.664 9 14.406 1 90.12 789 ILE A N 1
ATOM 6459 C CA . ILE A 1 789 ? 15.109 8.797 14.453 1 90.12 789 ILE A CA 1
ATOM 6460 C C . ILE A 1 789 ? 15.586 8.211 13.125 1 90.12 789 ILE A C 1
ATOM 6462 O O . ILE A 1 789 ? 16.562 8.695 12.539 1 90.12 789 ILE A O 1
ATOM 6466 N N . TYR A 1 790 ? 14.875 7.223 12.688 1 93.38 790 TYR A N 1
ATOM 6467 C CA . TYR A 1 790 ? 15.258 6.539 11.461 1 93.38 790 TYR A CA 1
ATOM 6468 C C . TYR A 1 790 ? 15.305 7.512 10.281 1 93.38 790 TYR A C 1
ATOM 6470 O O . TYR A 1 790 ? 16.312 7.574 9.562 1 93.38 790 TYR A O 1
ATOM 6478 N N . ILE A 1 791 ? 14.266 8.242 10.086 1 94.69 791 ILE A N 1
ATOM 6479 C CA . ILE A 1 791 ? 14.172 9.156 8.953 1 94.69 791 ILE A CA 1
ATOM 6480 C C . ILE A 1 791 ? 15.172 10.297 9.125 1 94.69 791 ILE A C 1
ATOM 6482 O O . ILE A 1 791 ? 15.82 10.711 8.172 1 94.69 791 ILE A O 1
ATOM 6486 N N . GLY A 1 792 ? 15.25 10.836 10.367 1 92.62 792 GLY A N 1
ATOM 6487 C CA . GLY A 1 792 ? 16.188 11.914 10.633 1 92.62 792 GLY A CA 1
ATOM 6488 C C . GLY A 1 792 ? 17.625 11.539 10.328 1 92.62 792 GLY A C 1
ATOM 6489 O O . GLY A 1 792 ? 18.328 12.281 9.641 1 92.62 792 GLY A O 1
ATOM 6490 N N . LEU A 1 793 ? 18.047 10.414 10.781 1 91.75 793 LEU A N 1
ATOM 6491 C CA . LEU A 1 793 ? 19.422 9.953 10.555 1 91.75 793 LEU A CA 1
ATOM 6492 C C . LEU A 1 793 ? 19.641 9.633 9.086 1 91.75 793 LEU A C 1
ATOM 6494 O O . LEU A 1 793 ? 20.719 9.906 8.547 1 91.75 793 LEU A O 1
ATOM 6498 N N . PHE A 1 794 ? 18.719 9.047 8.523 1 94.38 794 PHE A N 1
ATOM 6499 C CA . PHE A 1 794 ? 18.828 8.742 7.102 1 94.38 794 PHE A CA 1
ATOM 6500 C C . PHE A 1 794 ? 19.078 10 6.293 1 94.38 794 PHE A C 1
ATOM 6502 O O . PHE A 1 794 ? 20 10.039 5.457 1 94.38 794 PHE A O 1
ATOM 6509 N N . VAL A 1 795 ? 18.234 10.984 6.52 1 95.75 795 VAL A N 1
ATOM 6510 C CA . VAL A 1 795 ? 18.344 12.234 5.766 1 95.75 795 VAL A CA 1
ATOM 6511 C C . VAL A 1 795 ? 19.703 12.875 6.02 1 95.75 795 VAL A C 1
ATOM 6513 O O . VAL A 1 795 ? 20.391 13.281 5.082 1 95.75 795 VAL A O 1
ATOM 6516 N N . ILE A 1 796 ? 20.172 12.938 7.285 1 94.25 796 ILE A N 1
ATOM 6517 C CA . ILE A 1 796 ? 21.438 13.57 7.645 1 94.25 796 ILE A CA 1
ATOM 6518 C C . ILE A 1 796 ? 22.594 12.828 6.984 1 94.25 796 ILE A C 1
ATOM 6520 O O . ILE A 1 796 ? 23.453 13.438 6.355 1 94.25 796 ILE A O 1
ATOM 6524 N N . ASN A 1 797 ? 22.547 11.539 7.082 1 94.56 797 ASN A N 1
ATOM 6525 C CA . ASN A 1 797 ? 23.609 10.742 6.488 1 94.56 797 ASN A CA 1
ATOM 6526 C C . ASN A 1 797 ? 23.625 10.867 4.969 1 94.56 797 ASN A C 1
ATOM 6528 O O . ASN A 1 797 ? 24.703 10.906 4.359 1 94.56 797 ASN A O 1
ATOM 6532 N N . HIS A 1 798 ? 22.469 10.859 4.422 1 96.44 798 HIS A N 1
ATOM 6533 C CA . HIS A 1 798 ? 22.391 11.023 2.975 1 96.44 798 HIS A CA 1
ATOM 6534 C C . HIS A 1 798 ? 22.984 12.352 2.531 1 96.44 798 HIS A C 1
ATOM 6536 O O . HIS A 1 798 ? 23.734 12.398 1.556 1 96.44 798 HIS A O 1
ATOM 6542 N N . LEU A 1 799 ? 22.656 13.406 3.24 1 97.06 799 LEU A N 1
ATOM 6543 C CA . LEU A 1 799 ? 23.172 14.734 2.904 1 97.06 799 LEU A CA 1
ATOM 6544 C C . LEU A 1 799 ? 24.688 14.797 3.1 1 97.06 799 LEU A C 1
ATOM 6546 O O . LEU A 1 799 ? 25.406 15.367 2.271 1 97.06 799 LEU A O 1
ATOM 6550 N N . LEU A 1 800 ? 25.188 14.242 4.141 1 95.44 800 LEU A N 1
ATOM 6551 C CA . LEU A 1 800 ? 26.609 14.234 4.414 1 95.44 800 LEU A CA 1
ATOM 6552 C C . LEU A 1 800 ? 27.375 13.492 3.32 1 95.44 800 LEU A C 1
ATOM 6554 O O . LEU A 1 800 ? 28.484 13.891 2.943 1 95.44 800 LEU A O 1
ATOM 6558 N N . LYS A 1 801 ? 26.719 12.492 2.766 1 95 801 LYS A N 1
ATOM 6559 C CA . LYS A 1 801 ? 27.375 11.633 1.787 1 95 801 LYS A CA 1
ATOM 6560 C C . LYS A 1 801 ? 27.312 12.234 0.386 1 95 801 LYS A C 1
ATOM 6562 O O . LYS A 1 801 ? 28.234 12.062 -0.415 1 95 801 LYS A O 1
ATOM 6567 N N . ASN A 1 802 ? 26.203 12.867 0.133 1 95.44 802 ASN A N 1
ATOM 6568 C CA . ASN A 1 802 ? 25.938 13.125 -1.276 1 95.44 802 ASN A CA 1
ATOM 6569 C C . ASN A 1 802 ? 25.938 14.625 -1.575 1 95.44 802 ASN A C 1
ATOM 6571 O O . ASN A 1 802 ? 25.875 15.031 -2.738 1 95.44 802 ASN A O 1
ATOM 6575 N N . LEU A 1 803 ? 25.922 15.383 -0.476 1 93.62 803 LEU A N 1
ATOM 6576 C CA . LEU A 1 803 ? 25.953 16.828 -0.7 1 93.62 803 LEU A CA 1
ATOM 6577 C C . LEU A 1 803 ? 27.391 17.359 -0.599 1 93.62 803 LEU A C 1
ATOM 6579 O O . LEU A 1 803 ? 27.734 18.344 -1.261 1 93.62 803 LEU A O 1
ATOM 6583 N N . MET B 1 1 ? 9.164 13.297 -29.375 1 34.59 1 MET B N 1
ATOM 6584 C CA . MET B 1 1 ? 9.391 12.461 -28.203 1 34.59 1 MET B CA 1
ATOM 6585 C C . MET B 1 1 ? 10.836 11.977 -28.156 1 34.59 1 MET B C 1
ATOM 6587 O O . MET B 1 1 ? 11.281 11.258 -29.062 1 34.59 1 MET B O 1
ATOM 6591 N N . GLU B 1 2 ? 11.68 12.867 -27.812 1 43.59 2 GLU B N 1
ATOM 6592 C CA . GLU B 1 2 ? 13.102 12.531 -27.781 1 43.59 2 GLU B CA 1
ATOM 6593 C C . GLU B 1 2 ? 13.328 11.133 -27.234 1 43.59 2 GLU B C 1
ATOM 6595 O O . GLU B 1 2 ? 12.695 10.727 -26.266 1 43.59 2 GLU B O 1
ATOM 6600 N N . SER B 1 3 ? 13.805 10.352 -28.125 1 53.38 3 SER B N 1
ATOM 6601 C CA . SER B 1 3 ? 14.094 8.953 -27.828 1 53.38 3 SER B CA 1
ATOM 6602 C C . SER B 1 3 ? 14.82 8.805 -26.5 1 53.38 3 SER B C 1
ATOM 6604 O O . SER B 1 3 ? 15.867 9.422 -26.281 1 53.38 3 SER B O 1
ATOM 6606 N N . LYS B 1 4 ? 14.227 8.391 -25.453 1 68.06 4 LYS B N 1
ATOM 6607 C CA . LYS B 1 4 ? 14.789 8.109 -24.125 1 68.06 4 LYS B CA 1
ATOM 6608 C C . LYS B 1 4 ? 16.078 7.297 -24.25 1 68.06 4 LYS B C 1
ATOM 6610 O O . LYS B 1 4 ? 16.141 6.312 -24.984 1 68.06 4 LYS B O 1
ATOM 6615 N N . LYS B 1 5 ? 17.344 8.062 -23.828 1 77.44 5 LYS B N 1
ATOM 6616 C CA . LYS B 1 5 ? 18.625 7.344 -23.75 1 77.44 5 LYS B CA 1
ATOM 6617 C C . LYS B 1 5 ? 18.906 6.871 -22.328 1 77.44 5 LYS B C 1
ATOM 6619 O O . LYS B 1 5 ? 18.422 7.477 -21.359 1 77.44 5 LYS B O 1
ATOM 6624 N N . TYR B 1 6 ? 19.438 5.613 -22.219 1 81.56 6 TYR B N 1
ATOM 6625 C CA . TYR B 1 6 ? 19.703 4.953 -20.953 1 81.56 6 TYR B CA 1
ATOM 6626 C C . TYR B 1 6 ? 21.203 4.844 -20.688 1 81.56 6 TYR B C 1
ATOM 6628 O O . TYR B 1 6 ? 21.984 4.66 -21.625 1 81.56 6 TYR B O 1
ATOM 6636 N N . LYS B 1 7 ? 21.672 5.129 -19.516 1 76.75 7 LYS B N 1
ATOM 6637 C CA . LYS B 1 7 ? 23.078 5.035 -19.125 1 76.75 7 LYS B CA 1
ATOM 6638 C C . LYS B 1 7 ? 23.297 3.867 -18.172 1 76.75 7 LYS B C 1
ATOM 6640 O O . LYS B 1 7 ? 22.484 3.623 -17.281 1 76.75 7 LYS B O 1
ATOM 6645 N N . ILE B 1 8 ? 24.297 3.078 -18.422 1 80.31 8 ILE B N 1
ATOM 6646 C CA . ILE B 1 8 ? 24.75 1.992 -17.562 1 80.31 8 ILE B CA 1
ATOM 6647 C C . ILE B 1 8 ? 26.016 2.41 -16.812 1 80.31 8 ILE B C 1
ATOM 6649 O O . ILE B 1 8 ? 26.906 3.033 -17.406 1 80.31 8 ILE B O 1
ATOM 6653 N N . GLU B 1 9 ? 26 2.162 -15.617 1 78.38 9 GLU B N 1
ATOM 6654 C CA . GLU B 1 9 ? 27.141 2.518 -14.797 1 78.38 9 GLU B CA 1
ATOM 6655 C C . GLU B 1 9 ? 28.438 1.98 -15.391 1 78.38 9 GLU B C 1
ATOM 6657 O O . GLU B 1 9 ? 28.516 0.813 -15.781 1 78.38 9 GLU B O 1
ATOM 6662 N N . GLY B 1 10 ? 29.406 2.783 -15.43 1 69.5 10 GLY B N 1
ATOM 6663 C CA . GLY B 1 10 ? 30.719 2.371 -15.898 1 69.5 10 GLY B CA 1
ATOM 6664 C C . GLY B 1 10 ? 30.844 2.398 -17.406 1 69.5 10 GLY B C 1
ATOM 6665 O O . GLY B 1 10 ? 31.922 2.148 -17.953 1 69.5 10 GLY B O 1
ATOM 6666 N N . ARG B 1 11 ? 29.672 2.65 -18.047 1 77.56 11 ARG B N 1
ATOM 6667 C CA . ARG B 1 11 ? 29.719 2.709 -19.516 1 77.56 11 ARG B CA 1
ATOM 6668 C C . ARG B 1 11 ? 29.422 4.121 -20.016 1 77.56 11 ARG B C 1
ATOM 6670 O O . ARG B 1 11 ? 28.578 4.82 -19.453 1 77.56 11 ARG B O 1
ATOM 6677 N N . ASP B 1 12 ? 30.047 4.586 -20.828 1 72.19 12 ASP B N 1
ATOM 6678 C CA . ASP B 1 12 ? 29.906 5.941 -21.344 1 72.19 12 ASP B CA 1
ATOM 6679 C C . ASP B 1 12 ? 28.828 6.004 -22.438 1 72.19 12 ASP B C 1
ATOM 6681 O O . ASP B 1 12 ? 28.297 7.074 -22.719 1 72.19 12 ASP B O 1
ATOM 6685 N N . GLU B 1 13 ? 28.516 4.852 -22.922 1 73.25 13 GLU B N 1
ATOM 6686 C CA . GLU B 1 13 ? 27.609 4.816 -24.062 1 73.25 13 GLU B CA 1
ATOM 6687 C C . GLU B 1 13 ? 26.156 4.945 -23.609 1 73.25 13 GLU B C 1
ATOM 6689 O O . GLU B 1 13 ? 25.766 4.398 -22.578 1 73.25 13 GLU B O 1
ATOM 6694 N N . LEU B 1 14 ? 25.391 5.809 -24.281 1 80.12 14 LEU B N 1
ATOM 6695 C CA . LEU B 1 14 ? 23.953 5.898 -24.125 1 80.12 14 LEU B CA 1
ATOM 6696 C C . LEU B 1 14 ? 23.234 4.91 -25.047 1 80.12 14 LEU B C 1
ATOM 6698 O O . LEU B 1 14 ? 23.578 4.801 -26.219 1 80.12 14 LEU B O 1
ATOM 6702 N N . LEU B 1 15 ? 22.391 4.078 -24.484 1 83.38 15 LEU B N 1
ATOM 6703 C CA . LEU B 1 15 ? 21.688 3.016 -25.203 1 83.38 15 LEU B CA 1
ATOM 6704 C C . LEU B 1 15 ? 20.234 3.375 -25.422 1 83.38 15 LEU B C 1
ATOM 6706 O O . LEU B 1 15 ? 19.641 4.105 -24.625 1 83.38 15 LEU B O 1
ATOM 6710 N N . ASP B 1 16 ? 19.719 2.98 -26.547 1 84 16 ASP B N 1
ATOM 6711 C CA . ASP B 1 16 ? 18.297 3.182 -26.781 1 84 16 ASP B CA 1
ATOM 6712 C C . ASP B 1 16 ? 17.469 2.064 -26.156 1 84 16 ASP B C 1
ATOM 6714 O O . ASP B 1 16 ? 18.016 1.156 -25.516 1 84 16 ASP B O 1
ATOM 6718 N N . LYS B 1 17 ? 16.234 2.266 -26.281 1 83.56 17 LYS B N 1
ATOM 6719 C CA . LYS B 1 17 ? 15.297 1.355 -25.625 1 83.56 17 LYS B CA 1
ATOM 6720 C C . LYS B 1 17 ? 15.484 -0.075 -26.125 1 83.56 17 LYS B C 1
ATOM 6722 O O . LYS B 1 17 ? 15.484 -1.019 -25.328 1 83.56 17 LYS B O 1
ATOM 6727 N N . GLU B 1 18 ? 15.641 -0.31 -27.344 1 78.12 18 GLU B N 1
ATOM 6728 C CA . GLU B 1 18 ? 15.797 -1.638 -27.922 1 78.12 18 GLU B CA 1
ATOM 6729 C C . GLU B 1 18 ? 17.094 -2.301 -27.469 1 78.12 18 GLU B C 1
ATOM 6731 O O . GLU B 1 18 ? 17.109 -3.5 -27.188 1 78.12 18 GLU B O 1
ATOM 6736 N N . GLU B 1 19 ? 18.094 -1.518 -27.375 1 80.06 19 GLU B N 1
ATOM 6737 C CA . GLU B 1 19 ? 19.391 -2.018 -26.938 1 80.06 19 GLU B CA 1
ATOM 6738 C C . GLU B 1 19 ? 19.344 -2.467 -25.484 1 80.06 19 GLU B C 1
ATOM 6740 O O . GLU B 1 19 ? 19.906 -3.508 -25.125 1 80.06 19 GLU B O 1
ATOM 6745 N N . ILE B 1 20 ? 18.641 -1.682 -24.75 1 82.69 20 ILE B N 1
ATOM 6746 C CA . ILE B 1 20 ? 18.562 -2.002 -23.328 1 82.69 20 ILE B CA 1
ATOM 6747 C C . ILE B 1 20 ? 17.719 -3.266 -23.125 1 82.69 20 ILE B C 1
ATOM 6749 O O . ILE B 1 20 ? 18.047 -4.109 -22.297 1 82.69 20 ILE B O 1
ATOM 6753 N N . LEU B 1 21 ? 16.703 -3.377 -23.844 1 78.69 21 LEU B N 1
ATOM 6754 C CA . LEU B 1 21 ? 15.859 -4.559 -23.734 1 78.69 21 LEU B CA 1
ATOM 6755 C C . LEU B 1 21 ? 16.641 -5.82 -24.109 1 78.69 21 LEU B C 1
ATOM 6757 O O . LEU B 1 21 ? 16.484 -6.859 -23.469 1 78.69 21 LEU B O 1
ATOM 6761 N N . LYS B 1 22 ? 17.469 -5.664 -25.031 1 75.38 22 LYS B N 1
ATOM 6762 C CA . LYS B 1 22 ? 18.328 -6.773 -25.438 1 75.38 22 LYS B CA 1
ATOM 6763 C C . LYS B 1 22 ? 19.312 -7.129 -24.344 1 75.38 22 LYS B C 1
ATOM 6765 O O . LYS B 1 22 ? 19.531 -8.305 -24.047 1 75.38 22 LYS B O 1
ATOM 6770 N N . LEU B 1 23 ? 19.797 -6.137 -23.812 1 76.94 23 LEU B N 1
ATOM 6771 C CA . LEU B 1 23 ? 20.812 -6.34 -22.781 1 76.94 23 LEU B CA 1
ATOM 6772 C C . LEU B 1 23 ? 20.188 -6.945 -21.531 1 76.94 23 LEU B C 1
ATOM 6774 O O . LEU B 1 23 ? 20.844 -7.707 -20.812 1 76.94 23 LEU B O 1
ATOM 6778 N N . LEU B 1 24 ? 18.922 -6.586 -21.312 1 76.38 24 LEU B N 1
ATOM 6779 C CA . LEU B 1 24 ? 18.234 -7.098 -20.141 1 76.38 24 LEU B CA 1
ATOM 6780 C C . LEU B 1 24 ? 17.578 -8.445 -20.422 1 76.38 24 LEU B C 1
ATOM 6782 O O . LEU B 1 24 ? 16.953 -9.031 -19.547 1 76.38 24 LEU B O 1
ATOM 6786 N N . GLY B 1 25 ? 17.984 -8.945 -21.516 1 66.19 25 GLY B N 1
ATOM 6787 C CA . GLY B 1 25 ? 17.453 -10.242 -21.875 1 66.19 25 GLY B CA 1
ATOM 6788 C C . GLY B 1 25 ? 15.945 -10.234 -22.078 1 66.19 25 GLY B C 1
ATOM 6789 O O . GLY B 1 25 ? 15.281 -11.242 -21.844 1 66.19 25 GLY B O 1
ATOM 6790 N N . GLU B 1 26 ? 15.516 -9.008 -22.016 1 58.91 26 GLU B N 1
ATOM 6791 C CA . GLU B 1 26 ? 14.07 -8.875 -22.188 1 58.91 26 GLU B CA 1
ATOM 6792 C C . GLU B 1 26 ? 13.664 -9.039 -23.641 1 58.91 26 GLU B C 1
ATOM 6794 O O . GLU B 1 26 ? 13.234 -8.078 -24.281 1 58.91 26 GLU B O 1
ATOM 6799 N N . GLU B 1 27 ? 14.609 -9.781 -24.328 1 51.78 27 GLU B N 1
ATOM 6800 C CA . GLU B 1 27 ? 14.273 -9.891 -25.75 1 51.78 27 GLU B CA 1
ATOM 6801 C C . GLU B 1 27 ? 12.773 -10.078 -25.938 1 51.78 27 GLU B C 1
ATOM 6803 O O . GLU B 1 27 ? 12.078 -10.578 -25.047 1 51.78 27 GLU B O 1
ATOM 6808 N N . SER B 1 28 ? 12.531 -9.695 -27.172 1 45.97 28 SER B N 1
ATOM 6809 C CA . SER B 1 28 ? 11.281 -9.406 -27.859 1 45.97 28 SER B CA 1
ATOM 6810 C C . SER B 1 28 ? 10.258 -10.516 -27.641 1 45.97 28 SER B C 1
ATOM 6812 O O . SER B 1 28 ? 10.617 -11.641 -27.266 1 45.97 28 SER B O 1
ATOM 6814 N N . GLY B 1 29 ? 9.125 -10.172 -27.656 1 44.84 29 GLY B N 1
ATOM 6815 C CA . GLY B 1 29 ? 7.758 -10.625 -27.828 1 44.84 29 GLY B CA 1
ATOM 6816 C C . GLY B 1 29 ? 7.652 -11.953 -28.562 1 44.84 29 GLY B C 1
ATOM 6817 O O . GLY B 1 29 ? 6.574 -12.336 -29.016 1 44.84 29 GLY B O 1
ATOM 6818 N N . SER B 1 30 ? 8.844 -12.43 -29.094 1 49.47 30 SER B N 1
ATOM 6819 C CA . SER B 1 30 ? 8.477 -13.516 -30 1 49.47 30 SER B CA 1
ATOM 6820 C C . SER B 1 30 ? 8.039 -14.758 -29.234 1 49.47 30 SER B C 1
ATOM 6822 O O . SER B 1 30 ? 8.867 -15.438 -28.609 1 49.47 30 SER B O 1
ATOM 6824 N N . SER B 1 31 ? 7 -14.688 -28.547 1 61.38 31 SER B N 1
ATOM 6825 C CA . SER B 1 31 ? 6.438 -15.859 -27.875 1 61.38 31 SER B CA 1
ATOM 6826 C C . SER B 1 31 ? 6.195 -17 -28.875 1 61.38 31 SER B C 1
ATOM 6828 O O . SER B 1 31 ? 5.617 -16.781 -29.938 1 61.38 31 SER B O 1
ATOM 6830 N N . ALA B 1 32 ? 7.047 -18.172 -28.672 1 72.25 32 ALA B N 1
ATOM 6831 C CA . ALA B 1 32 ? 6.816 -19.406 -29.438 1 72.25 32 ALA B CA 1
ATOM 6832 C C . ALA B 1 32 ? 5.324 -19.719 -29.531 1 72.25 32 ALA B C 1
ATOM 6834 O O . ALA B 1 32 ? 4.555 -19.359 -28.641 1 72.25 32 ALA B O 1
ATOM 6835 N N . PRO B 1 33 ? 4.922 -20.172 -30.75 1 84.81 33 PRO B N 1
ATOM 6836 C CA . PRO B 1 33 ? 3.531 -20.625 -30.875 1 84.81 33 PRO B CA 1
ATOM 6837 C C . PRO B 1 33 ? 3.146 -21.656 -29.828 1 84.81 33 PRO B C 1
ATOM 6839 O O . PRO B 1 33 ? 4 -22.406 -29.344 1 84.81 33 PRO B O 1
ATOM 6842 N N . TYR B 1 34 ? 1.996 -21.562 -29.469 1 85.69 34 TYR B N 1
ATOM 6843 C CA . TYR B 1 34 ? 1.51 -22.516 -28.469 1 85.69 34 TYR B CA 1
ATOM 6844 C C . TYR B 1 34 ? 0.026 -22.812 -28.672 1 85.69 34 TYR B C 1
ATOM 6846 O O . TYR B 1 34 ? -0.583 -22.312 -29.625 1 85.69 34 TYR B O 1
ATOM 6854 N N . SER B 1 35 ? -0.532 -23.719 -27.875 1 89.31 35 SER B N 1
ATOM 6855 C CA . SER B 1 35 ? -1.927 -24.141 -27.953 1 89.31 35 SER B CA 1
ATOM 6856 C C . SER B 1 35 ? -2.215 -24.859 -29.266 1 89.31 35 SER B C 1
ATOM 6858 O O . SER B 1 35 ? -3.141 -24.484 -29.984 1 89.31 35 SER B O 1
ATOM 6860 N N . PHE B 1 36 ? -1.521 -25.797 -29.625 1 92.94 36 PHE B N 1
ATOM 6861 C CA . PHE B 1 36 ? -1.621 -26.531 -30.875 1 92.94 36 PHE B CA 1
ATOM 6862 C C . PHE B 1 36 ? -2.832 -27.469 -30.875 1 92.94 36 PHE B C 1
ATOM 6864 O O . PHE B 1 36 ? -3.049 -28.203 -29.906 1 92.94 36 PHE B O 1
ATOM 6871 N N . GLU B 1 37 ? -3.582 -27.422 -31.922 1 94.19 37 GLU B N 1
ATOM 6872 C CA . GLU B 1 37 ? -4.73 -28.297 -32.125 1 94.19 37 GLU B CA 1
ATOM 6873 C C . GLU B 1 37 ? -4.719 -28.906 -33.531 1 94.19 37 GLU B C 1
ATOM 6875 O O . GLU B 1 37 ? -4.719 -28.172 -34.5 1 94.19 37 GLU B O 1
ATOM 6880 N N . PHE B 1 38 ? -4.77 -30.219 -33.625 1 95.31 38 PHE B N 1
ATOM 6881 C CA . PHE B 1 38 ? -4.805 -30.906 -34.906 1 95.31 38 PHE B CA 1
ATOM 6882 C C . PHE B 1 38 ? -6.242 -31.094 -35.375 1 95.31 38 PHE B C 1
ATOM 6884 O O . PHE B 1 38 ? -7.109 -31.5 -34.594 1 95.31 38 PHE B O 1
ATOM 6891 N N . ASN B 1 39 ? -6.492 -30.719 -36.562 1 94.56 39 ASN B N 1
ATOM 6892 C CA . ASN B 1 39 ? -7.707 -31.109 -37.281 1 94.56 39 ASN B CA 1
ATOM 6893 C C . ASN B 1 39 ? -7.48 -32.375 -38.125 1 94.56 39 ASN B C 1
ATOM 6895 O O . ASN B 1 39 ? -7.082 -32.281 -39.281 1 94.56 39 ASN B O 1
ATOM 6899 N N . ASP B 1 40 ? -7.816 -33.469 -37.625 1 91 40 ASP B N 1
ATOM 6900 C CA . ASP B 1 40 ? -7.488 -34.75 -38.25 1 91 40 ASP B CA 1
ATOM 6901 C C . ASP B 1 40 ? -8.273 -34.969 -39.531 1 91 40 ASP B C 1
ATOM 6903 O O . ASP B 1 40 ? -7.801 -35.625 -40.469 1 91 40 ASP B O 1
ATOM 6907 N N . SER B 1 41 ? -9.453 -34.469 -39.562 1 89.44 41 SER B N 1
ATOM 6908 C CA . SER B 1 41 ? -10.312 -34.656 -40.719 1 89.44 41 SER B CA 1
ATOM 6909 C C . SER B 1 41 ? -9.82 -33.875 -41.938 1 89.44 41 SER B C 1
ATOM 6911 O O . SER B 1 41 ? -9.867 -34.344 -43.062 1 89.44 41 SER B O 1
ATOM 6913 N N . LYS B 1 42 ? -9.32 -32.688 -41.625 1 90.94 42 LYS B N 1
ATOM 6914 C CA . LYS B 1 42 ? -8.938 -31.828 -42.719 1 90.94 42 LYS B CA 1
ATOM 6915 C C . LYS B 1 42 ? -7.418 -31.719 -42.844 1 90.94 42 LYS B C 1
ATOM 6917 O O . LYS B 1 42 ? -6.898 -31.125 -43.781 1 90.94 42 LYS B O 1
ATOM 6922 N N . ASN B 1 43 ? -6.742 -32.312 -41.875 1 93.44 43 ASN B N 1
ATOM 6923 C CA . ASN B 1 43 ? -5.281 -32.281 -41.844 1 93.44 43 ASN B CA 1
ATOM 6924 C C . ASN B 1 43 ? -4.742 -30.875 -41.719 1 93.44 43 ASN B C 1
ATOM 6926 O O . ASN B 1 43 ? -3.879 -30.469 -42.5 1 93.44 43 ASN B O 1
ATOM 6930 N N . HIS B 1 44 ? -5.312 -30.125 -40.875 1 95.31 44 HIS B N 1
ATOM 6931 C CA . HIS B 1 44 ? -4.859 -28.781 -40.5 1 95.31 44 HIS B CA 1
ATOM 6932 C C . HIS B 1 44 ? -4.301 -28.734 -39.094 1 95.31 44 HIS B C 1
ATOM 6934 O O . HIS B 1 44 ? -4.617 -29.609 -38.281 1 95.31 44 HIS B O 1
ATOM 6940 N N . LEU B 1 45 ? -3.434 -27.859 -38.844 1 96.06 45 LEU B N 1
ATOM 6941 C CA . LEU B 1 45 ? -2.898 -27.547 -37.531 1 96.06 45 LEU B CA 1
ATOM 6942 C C . LEU B 1 45 ? -3.201 -26.109 -37.125 1 96.06 45 LEU B C 1
ATOM 6944 O O . LEU B 1 45 ? -2.85 -25.172 -37.844 1 96.06 45 LEU B O 1
ATOM 6948 N N . TYR B 1 46 ? -3.918 -25.938 -36.031 1 95.38 46 TYR B N 1
ATOM 6949 C CA . TYR B 1 46 ? -4.223 -24.609 -35.5 1 95.38 46 TYR B CA 1
ATOM 6950 C C . TYR B 1 46 ? -3.33 -24.281 -34.312 1 95.38 46 TYR B C 1
ATOM 6952 O O . TYR B 1 46 ? -2.971 -25.172 -33.531 1 95.38 46 TYR B O 1
ATOM 6960 N N . PHE B 1 47 ? -2.977 -23.047 -34.094 1 94.06 47 PHE B N 1
ATOM 6961 C CA . PHE B 1 47 ? -2.172 -22.625 -32.938 1 94.06 47 PHE B CA 1
ATOM 6962 C C . PHE B 1 47 ? -2.197 -21.109 -32.781 1 94.06 47 PHE B C 1
ATOM 6964 O O . PHE B 1 47 ? -2.711 -20.406 -33.656 1 94.06 47 PHE B O 1
ATOM 6971 N N . LEU B 1 48 ? -1.782 -20.625 -31.656 1 90.31 48 LEU B N 1
ATOM 6972 C CA . LEU B 1 48 ? -1.66 -19.203 -31.375 1 90.31 48 LEU B CA 1
ATOM 6973 C C . LEU B 1 48 ? -0.247 -18.703 -31.672 1 90.31 48 LEU B C 1
ATOM 6975 O O . LEU B 1 48 ? 0.732 -19.359 -31.281 1 90.31 48 LEU B O 1
ATOM 6979 N N . SER B 1 49 ? -0.147 -17.688 -32.344 1 88.25 49 SER B N 1
ATOM 6980 C CA . SER B 1 49 ? 1.124 -17.062 -32.688 1 88.25 49 SER B CA 1
ATOM 6981 C C . SER B 1 49 ? 0.965 -15.547 -32.844 1 88.25 49 SER B C 1
ATOM 6983 O O . SER B 1 49 ? -0.156 -15.039 -32.938 1 88.25 49 SER B O 1
ATOM 6985 N N . ASN B 1 50 ? 2.049 -14.812 -32.844 1 83.44 50 ASN B N 1
ATOM 6986 C CA . ASN B 1 50 ? 2.039 -13.359 -32.969 1 83.44 50 ASN B CA 1
ATOM 6987 C C . ASN B 1 50 ? 1.513 -12.898 -34.312 1 83.44 50 ASN B C 1
ATOM 6989 O O . ASN B 1 50 ? 1.786 -13.531 -35.344 1 83.44 50 ASN B O 1
ATOM 6993 N N . VAL B 1 51 ? 0.754 -11.844 -34.25 1 80.88 51 VAL B N 1
ATOM 6994 C CA . VAL B 1 51 ? 0.377 -11.172 -35.5 1 80.88 51 VAL B CA 1
ATOM 6995 C C . VAL B 1 51 ? 1.613 -10.555 -36.125 1 80.88 51 VAL B C 1
ATOM 6997 O O . VAL B 1 51 ? 2.492 -10.039 -35.438 1 80.88 51 VAL B O 1
ATOM 7000 N N . LYS B 1 52 ? 1.601 -10.609 -37.406 1 74.12 52 LYS B N 1
ATOM 7001 C CA . LYS B 1 52 ? 2.74 -10.07 -38.125 1 74.12 52 LYS B CA 1
ATOM 7002 C C . LYS B 1 52 ? 3.002 -8.617 -37.75 1 74.12 52 LYS B C 1
ATOM 7004 O O . LYS B 1 52 ? 2.072 -7.812 -37.688 1 74.12 52 LYS B O 1
ATOM 7009 N N . ASP B 1 53 ? 4.109 -8.297 -37.312 1 68.94 53 ASP B N 1
ATOM 7010 C CA . ASP B 1 53 ? 4.617 -6.957 -37 1 68.94 53 ASP B CA 1
ATOM 7011 C C . ASP B 1 53 ? 4.051 -6.434 -35.688 1 68.94 53 ASP B C 1
ATOM 7013 O O . ASP B 1 53 ? 4.105 -5.23 -35.438 1 68.94 53 ASP B O 1
ATOM 7017 N N . GLN B 1 54 ? 3.314 -7.211 -35.094 1 73.25 54 GLN B N 1
ATOM 7018 C CA . GLN B 1 54 ? 2.795 -6.789 -33.812 1 73.25 54 GLN B CA 1
ATOM 7019 C C . GLN B 1 54 ? 3.287 -7.703 -32.688 1 73.25 54 GLN B C 1
ATOM 7021 O O . GLN B 1 54 ? 2.941 -8.883 -32.656 1 73.25 54 GLN B O 1
ATOM 7026 N N . LYS B 1 55 ? 4.102 -7.074 -31.922 1 66.88 55 LYS B N 1
ATOM 7027 C CA . LYS B 1 55 ? 4.656 -7.859 -30.812 1 66.88 55 LYS B CA 1
ATOM 7028 C C . LYS B 1 55 ? 3.643 -8.023 -29.688 1 66.88 55 LYS B C 1
ATOM 7030 O O . LYS B 1 55 ? 2.9 -7.09 -29.375 1 66.88 55 LYS B O 1
ATOM 7035 N N . ASN B 1 56 ? 3.473 -9.289 -29.188 1 73.69 56 ASN B N 1
ATOM 7036 C CA . ASN B 1 56 ? 2.719 -9.648 -27.984 1 73.69 56 ASN B CA 1
ATOM 7037 C C . ASN B 1 56 ? 1.215 -9.625 -28.25 1 73.69 56 ASN B C 1
ATOM 7039 O O . ASN B 1 56 ? 0.421 -9.539 -27.312 1 73.69 56 ASN B O 1
ATOM 7043 N N . ILE B 1 57 ? 0.896 -9.562 -29.547 1 80.06 57 ILE B N 1
ATOM 7044 C CA . ILE B 1 57 ? -0.505 -9.742 -29.906 1 80.06 57 ILE B CA 1
ATOM 7045 C C . ILE B 1 57 ? -0.69 -11.078 -30.625 1 80.06 57 ILE B C 1
ATOM 7047 O O . ILE B 1 57 ? -0.158 -11.281 -31.719 1 80.06 57 ILE B O 1
ATOM 7051 N N . LYS B 1 58 ? -1.431 -11.953 -30.047 1 86.75 58 LYS B N 1
ATOM 7052 C CA . LYS B 1 58 ? -1.598 -13.305 -30.562 1 86.75 58 LYS B CA 1
ATOM 7053 C C . LYS B 1 58 ? -2.871 -13.414 -31.406 1 86.75 58 LYS B C 1
ATOM 7055 O O . LYS B 1 58 ? -3.846 -12.703 -31.156 1 86.75 58 LYS B O 1
ATOM 7060 N N . ASN B 1 59 ? -2.781 -14.18 -32.375 1 90.44 59 ASN B N 1
ATOM 7061 C CA . ASN B 1 59 ? -3.898 -14.594 -33.219 1 90.44 59 ASN B CA 1
ATOM 7062 C C . ASN B 1 59 ? -3.869 -16.094 -33.5 1 90.44 59 ASN B C 1
ATOM 7064 O O . ASN B 1 59 ? -2.875 -16.766 -33.188 1 90.44 59 ASN B O 1
ATOM 7068 N N . ILE B 1 60 ? -5.016 -16.641 -33.969 1 93.62 60 ILE B N 1
ATOM 7069 C CA . ILE B 1 60 ? -5.074 -18.031 -34.406 1 93.62 60 ILE B CA 1
ATOM 7070 C C . ILE B 1 60 ? -4.469 -18.188 -35.781 1 93.62 60 ILE B C 1
ATOM 7072 O O . ILE B 1 60 ? -4.867 -17.5 -36.719 1 93.62 60 ILE B O 1
ATOM 7076 N N . HIS B 1 61 ? -3.551 -19.016 -35.938 1 94 61 HIS B N 1
ATOM 7077 C CA . HIS B 1 61 ? -2.922 -19.359 -37.188 1 94 61 HIS B CA 1
ATOM 7078 C C . HIS B 1 61 ? -3.174 -20.828 -37.531 1 94 61 HIS B C 1
ATOM 7080 O O . HIS B 1 61 ? -3.639 -21.609 -36.719 1 94 61 HIS B O 1
ATOM 7086 N N . TYR B 1 62 ? -3.018 -21.125 -38.781 1 94.88 62 TYR B N 1
ATOM 7087 C CA . TYR B 1 62 ? -3.154 -22.516 -39.188 1 94.88 62 TYR B CA 1
ATOM 7088 C C . TYR B 1 62 ? -2.113 -22.891 -40.25 1 94.88 62 TYR B C 1
ATOM 7090 O O . TYR B 1 62 ? -1.512 -22.016 -40.875 1 94.88 62 TYR B O 1
ATOM 7098 N N . ILE B 1 63 ? -1.821 -24.141 -40.344 1 95.38 63 ILE B N 1
ATOM 7099 C CA . ILE B 1 63 ? -1.025 -24.766 -41.375 1 95.38 63 ILE B CA 1
ATOM 7100 C C . ILE B 1 63 ? -1.843 -25.844 -42.062 1 95.38 63 ILE B C 1
ATOM 7102 O O . ILE B 1 63 ? -2.41 -26.719 -41.406 1 95.38 63 ILE B O 1
ATOM 7106 N N . ASP B 1 64 ? -1.966 -25.703 -43.375 1 94.5 64 ASP B N 1
ATOM 7107 C CA . ASP B 1 64 ? -2.488 -26.812 -44.156 1 94.5 64 ASP B CA 1
ATOM 7108 C C . ASP B 1 64 ? -1.424 -27.891 -44.375 1 94.5 64 ASP B C 1
ATOM 7110 O O . ASP B 1 64 ? -0.524 -27.734 -45.188 1 94.5 64 ASP B O 1
ATOM 7114 N N . MET B 1 65 ? -1.573 -28.984 -43.719 1 93.81 65 MET B N 1
ATOM 7115 C CA . MET B 1 65 ? -0.513 -29.984 -43.688 1 93.81 65 MET B CA 1
ATOM 7116 C C . MET B 1 65 ? -0.493 -30.797 -44.969 1 93.81 65 MET B C 1
ATOM 7118 O O . MET B 1 65 ? 0.466 -31.516 -45.25 1 93.81 65 MET B O 1
ATOM 7122 N N . ASN B 1 66 ? -1.496 -30.562 -45.812 1 91.69 66 ASN B N 1
ATOM 7123 C CA . ASN B 1 66 ? -1.499 -31.156 -47.125 1 91.69 66 ASN B CA 1
ATOM 7124 C C . ASN B 1 66 ? -0.658 -30.359 -48.125 1 91.69 66 ASN B C 1
ATOM 7126 O O . ASN B 1 66 ? -0.26 -30.859 -49.156 1 91.69 66 ASN B O 1
ATOM 7130 N N . SER B 1 67 ? -0.562 -29.172 -47.75 1 92.38 67 SER B N 1
ATOM 7131 C CA . SER B 1 67 ? 0.172 -28.281 -48.656 1 92.38 67 SER B CA 1
ATOM 7132 C C . SER B 1 67 ? 1.671 -28.562 -48.594 1 92.38 67 SER B C 1
ATOM 7134 O O . SER B 1 67 ? 2.209 -28.875 -47.531 1 92.38 67 SER B O 1
ATOM 7136 N N . ASP B 1 68 ? 2.404 -28.359 -49.688 1 90.31 68 ASP B N 1
ATOM 7137 C CA . ASP B 1 68 ? 3.85 -28.547 -49.75 1 90.31 68 ASP B CA 1
ATOM 7138 C C . ASP B 1 68 ? 4.594 -27.422 -49.031 1 90.31 68 ASP B C 1
ATOM 7140 O O . ASP B 1 68 ? 5.629 -27.672 -48.406 1 90.31 68 ASP B O 1
ATOM 7144 N N . SER B 1 69 ? 4.035 -26.328 -49.031 1 87.88 69 SER B N 1
ATOM 7145 C CA . SER B 1 69 ? 4.73 -25.156 -48.5 1 87.88 69 SER B CA 1
ATOM 7146 C C . SER B 1 69 ? 4.637 -25.125 -46.969 1 87.88 69 SER B C 1
ATOM 7148 O O . SER B 1 69 ? 5.48 -24.516 -46.312 1 87.88 69 SER B O 1
ATOM 7150 N N . LYS B 1 70 ? 3.656 -25.75 -46.406 1 92.69 70 LYS B N 1
ATOM 7151 C CA . LYS B 1 70 ? 3.395 -25.703 -44.969 1 92.69 70 LYS B CA 1
ATOM 7152 C C . LYS B 1 70 ? 3.459 -24.266 -44.438 1 92.69 70 LYS B C 1
ATOM 7154 O O . LYS B 1 70 ? 4.078 -24.016 -43.406 1 92.69 70 LYS B O 1
ATOM 7159 N N . GLU B 1 71 ? 2.93 -23.359 -45.188 1 90.38 71 GLU B N 1
ATOM 7160 C CA . GLU B 1 71 ? 2.949 -21.938 -44.844 1 90.38 71 GLU B CA 1
ATOM 7161 C C . GLU B 1 71 ? 2.035 -21.672 -43.656 1 90.38 71 GLU B C 1
ATOM 7163 O O . GLU B 1 71 ? 0.938 -22.219 -43.562 1 90.38 71 GLU B O 1
ATOM 7168 N N . ILE B 1 72 ? 2.584 -20.844 -42.688 1 91.75 72 ILE B N 1
ATOM 7169 C CA . ILE B 1 72 ? 1.769 -20.391 -41.562 1 91.75 72 ILE B CA 1
ATOM 7170 C C . ILE B 1 72 ? 0.862 -19.25 -42.031 1 91.75 72 ILE B C 1
ATOM 7172 O O . ILE B 1 72 ? 1.34 -18.234 -42.562 1 91.75 72 ILE B O 1
ATOM 7176 N N . LYS B 1 73 ? -0.391 -19.406 -41.844 1 91.69 73 LYS B N 1
ATOM 7177 C CA . LYS B 1 73 ? -1.351 -18.375 -42.219 1 91.69 73 LYS B CA 1
ATOM 7178 C C . LYS B 1 73 ? -2.266 -18 -41.062 1 91.69 73 LYS B C 1
ATOM 7180 O O . LYS B 1 73 ? -2.662 -18.875 -40.281 1 91.69 73 LYS B O 1
ATOM 7185 N N . PRO B 1 74 ? -2.512 -16.703 -40.969 1 92.38 74 PRO B N 1
ATOM 7186 C CA . PRO B 1 74 ? -3.551 -16.344 -39.969 1 92.38 74 PRO B CA 1
ATOM 7187 C C . PRO B 1 74 ? -4.93 -16.859 -40.375 1 92.38 74 PRO B C 1
ATOM 7189 O O . PRO B 1 74 ? -5.273 -16.875 -41.562 1 92.38 74 PRO B O 1
ATOM 7192 N N . LEU B 1 75 ? -5.586 -17.359 -39.438 1 93.12 75 LEU B N 1
ATOM 7193 C CA . LEU B 1 75 ? -6.93 -17.859 -39.719 1 93.12 75 LEU B CA 1
ATOM 7194 C C . LEU B 1 75 ? -7.836 -16.734 -40.219 1 93.12 75 LEU B C 1
ATOM 7196 O O . LEU B 1 75 ? -8.719 -16.953 -41.031 1 93.12 75 LEU B O 1
ATOM 7200 N N . PHE B 1 76 ? -7.719 -15.602 -39.625 1 88.56 76 PHE B N 1
ATOM 7201 C CA . PHE B 1 76 ? -8.406 -14.383 -40 1 88.56 76 PHE B CA 1
ATOM 7202 C C . PHE B 1 76 ? -7.57 -13.156 -39.688 1 88.56 76 PHE B C 1
ATOM 7204 O O . PHE B 1 76 ? -6.574 -13.258 -38.938 1 88.56 76 PHE B O 1
ATOM 7211 N N . ASN B 1 77 ? -7.949 -12.07 -40.219 1 82.12 77 ASN B N 1
ATOM 7212 C CA . ASN B 1 77 ? -7.254 -10.828 -39.906 1 82.12 77 ASN B CA 1
ATOM 7213 C C . ASN B 1 77 ? -7.734 -10.242 -38.562 1 82.12 77 ASN B C 1
ATOM 7215 O O . ASN B 1 77 ? -8.875 -9.789 -38.469 1 82.12 77 ASN B O 1
ATOM 7219 N N . TYR B 1 78 ? -6.824 -10.414 -37.594 1 76.31 78 TYR B N 1
ATOM 7220 C CA . TYR B 1 78 ? -7.156 -9.938 -36.281 1 76.31 78 TYR B CA 1
ATOM 7221 C C . TYR B 1 78 ? -6.754 -8.477 -36.094 1 76.31 78 TYR B C 1
ATOM 7223 O O . TYR B 1 78 ? -5.664 -8.07 -36.5 1 76.31 78 TYR B O 1
ATOM 7231 N N . VAL B 1 79 ? -7.656 -7.531 -35.656 1 65.81 79 VAL B N 1
ATOM 7232 C CA . VAL B 1 79 ? -7.355 -6.148 -35.281 1 65.81 79 VAL B CA 1
ATOM 7233 C C . VAL B 1 79 ? -7.543 -5.949 -33.781 1 65.81 79 VAL B C 1
ATOM 7235 O O . VAL B 1 79 ? -8.625 -6.199 -33.25 1 65.81 79 VAL B O 1
ATOM 7238 N N . ASP B 1 80 ? -6.359 -5.723 -33.125 1 65.94 80 ASP B N 1
ATOM 7239 C CA . ASP B 1 80 ? -6.438 -5.434 -31.688 1 65.94 80 ASP B CA 1
ATOM 7240 C C . ASP B 1 80 ? -7.125 -4.094 -31.438 1 65.94 80 ASP B C 1
ATOM 7242 O O . ASP B 1 80 ? -6.602 -3.041 -31.812 1 65.94 80 ASP B O 1
ATOM 7246 N N . LYS B 1 81 ? -8.438 -3.939 -31.078 1 62.62 81 LYS B N 1
ATOM 7247 C CA . LYS B 1 81 ? -9.156 -2.686 -30.859 1 62.62 81 LYS B CA 1
ATOM 7248 C C . LYS B 1 81 ? -9.008 -2.215 -29.406 1 62.62 81 LYS B C 1
ATOM 7250 O O . LYS B 1 81 ? -9.914 -1.59 -28.859 1 62.62 81 LYS B O 1
ATOM 7255 N N . ASP B 1 82 ? -7.715 -2.098 -28.828 1 62.75 82 ASP B N 1
ATOM 7256 C CA . ASP B 1 82 ? -7.438 -1.581 -27.5 1 62.75 82 ASP B CA 1
ATOM 7257 C C . ASP B 1 82 ? -8.625 -1.795 -26.562 1 62.75 82 ASP B C 1
ATOM 7259 O O . ASP B 1 82 ? -9.156 -0.837 -26 1 62.75 82 ASP B O 1
ATOM 7263 N N . VAL B 1 83 ? -9.188 -3.066 -26.516 1 68.31 83 VAL B N 1
ATOM 7264 C CA . VAL B 1 83 ? -10.344 -3.299 -25.641 1 68.31 83 VAL B CA 1
ATOM 7265 C C . VAL B 1 83 ? -9.875 -3.645 -24.234 1 68.31 83 VAL B C 1
ATOM 7267 O O . VAL B 1 83 ? -8.891 -4.371 -24.062 1 68.31 83 VAL B O 1
ATOM 7270 N N . GLU B 1 84 ? -10.477 -2.971 -23.203 1 71.81 84 GLU B N 1
ATOM 7271 C CA . GLU B 1 84 ? -10.195 -3.215 -21.797 1 71.81 84 GLU B CA 1
ATOM 7272 C C . GLU B 1 84 ? -10.859 -4.504 -21.312 1 71.81 84 GLU B C 1
ATOM 7274 O O . GLU B 1 84 ? -12.055 -4.711 -21.531 1 71.81 84 GLU B O 1
ATOM 7279 N N . LEU B 1 85 ? -10.086 -5.453 -20.812 1 75 85 LEU B N 1
ATOM 7280 C CA . LEU B 1 85 ? -10.586 -6.699 -20.234 1 75 85 LEU B CA 1
ATOM 7281 C C . LEU B 1 85 ? -11.359 -6.434 -18.953 1 75 85 LEU B C 1
ATOM 7283 O O . LEU B 1 85 ? -11.094 -5.449 -18.25 1 75 85 LEU B O 1
ATOM 7287 N N . SER B 1 86 ? -12.438 -7.34 -18.734 1 75.75 86 SER B N 1
ATOM 7288 C CA . SER B 1 86 ? -13.062 -7.312 -17.422 1 75.75 86 SER B CA 1
ATOM 7289 C C . SER B 1 86 ? -12.055 -7.641 -16.328 1 75.75 86 SER B C 1
ATOM 7291 O O . SER B 1 86 ? -10.992 -8.211 -16.609 1 75.75 86 SER B O 1
ATOM 7293 N N . ILE B 1 87 ? -12.312 -7.316 -15.148 1 76.06 87 ILE B N 1
ATOM 7294 C CA . ILE B 1 87 ? -11.43 -7.578 -14.016 1 76.06 87 ILE B CA 1
ATOM 7295 C C . ILE B 1 87 ? -11.266 -9.086 -13.836 1 76.06 87 ILE B C 1
ATOM 7297 O O . ILE B 1 87 ? -10.172 -9.562 -13.523 1 76.06 87 ILE B O 1
ATOM 7301 N N . GLU B 1 88 ? -12.367 -9.82 -14.062 1 78.19 88 GLU B N 1
ATOM 7302 C CA . GLU B 1 88 ? -12.32 -11.266 -13.906 1 78.19 88 GLU B CA 1
ATOM 7303 C C . GLU B 1 88 ? -11.383 -11.898 -14.93 1 78.19 88 GLU B C 1
ATOM 7305 O O . GLU B 1 88 ? -10.594 -12.781 -14.594 1 78.19 88 GLU B O 1
ATOM 7310 N N . ASP B 1 89 ? -11.477 -11.359 -16.078 1 77.44 89 ASP B N 1
ATOM 7311 C CA . ASP B 1 89 ? -10.617 -11.867 -17.141 1 77.44 89 ASP B CA 1
ATOM 7312 C C . ASP B 1 89 ? -9.148 -11.531 -16.875 1 77.44 89 ASP B C 1
ATOM 7314 O O . ASP B 1 89 ? -8.266 -12.359 -17.109 1 77.44 89 ASP B O 1
ATOM 7318 N N . GLN B 1 90 ? -8.961 -10.383 -16.391 1 76.81 90 GLN B N 1
ATOM 7319 C CA . GLN B 1 90 ? -7.602 -9.953 -16.062 1 76.81 90 GLN B CA 1
ATOM 7320 C C . GLN B 1 90 ? -6.988 -10.852 -14.984 1 76.81 90 GLN B C 1
ATOM 7322 O O . GLN B 1 90 ? -5.848 -11.297 -15.117 1 76.81 90 GLN B O 1
ATOM 7327 N N . LEU B 1 91 ? -7.809 -11.102 -14.039 1 77 91 LEU B N 1
ATOM 7328 C CA . LEU B 1 91 ? -7.328 -11.898 -12.914 1 77 91 LEU B CA 1
ATOM 7329 C C . LEU B 1 91 ? -7.074 -13.344 -13.344 1 77 91 LEU B C 1
ATOM 7331 O O . LEU B 1 91 ? -6.113 -13.969 -12.891 1 77 91 LEU B O 1
ATOM 7335 N N . GLN B 1 92 ? -7.945 -13.812 -14.125 1 78 92 GLN B N 1
ATOM 7336 C CA . GLN B 1 92 ? -7.742 -15.164 -14.633 1 78 92 GLN B CA 1
ATOM 7337 C C . GLN B 1 92 ? -6.457 -15.266 -15.445 1 78 92 GLN B C 1
ATOM 7339 O O . GLN B 1 92 ? -5.695 -16.219 -15.297 1 78 92 GLN B O 1
ATOM 7344 N N . ARG B 1 93 ? -6.191 -14.305 -16.25 1 77.25 93 ARG B N 1
ATOM 7345 C CA . ARG B 1 93 ? -4.969 -14.289 -17.047 1 77.25 93 ARG B CA 1
ATOM 7346 C C . ARG B 1 93 ? -3.734 -14.195 -16.156 1 77.25 93 ARG B C 1
ATOM 7348 O O . ARG B 1 93 ? -2.717 -14.836 -16.438 1 77.25 93 ARG B O 1
ATOM 7355 N N . GLU B 1 94 ? -3.898 -13.43 -15.125 1 76.19 94 GLU B N 1
ATOM 7356 C CA . GLU B 1 94 ? -2.799 -13.32 -14.164 1 76.19 94 GLU B CA 1
ATOM 7357 C C . GLU B 1 94 ? -2.504 -14.656 -13.5 1 76.19 94 GLU B C 1
ATOM 7359 O O . GLU B 1 94 ? -1.342 -15.047 -13.367 1 76.19 94 GLU B O 1
ATOM 7364 N N . ARG B 1 95 ? -3.566 -15.328 -13.211 1 75.06 95 ARG B N 1
ATOM 7365 C CA . ARG B 1 95 ? -3.402 -16.594 -12.516 1 75.06 95 ARG B CA 1
ATOM 7366 C C . ARG B 1 95 ? -2.887 -17.672 -13.461 1 75.06 95 ARG B C 1
ATOM 7368 O O . ARG B 1 95 ? -2.205 -18.609 -13.039 1 75.06 95 ARG B O 1
ATOM 7375 N N . MET B 1 96 ? -3.223 -17.406 -14.68 1 73.06 96 MET B N 1
ATOM 7376 C CA . MET B 1 96 ? -2.754 -18.344 -15.703 1 73.06 96 MET B CA 1
ATOM 7377 C C . MET B 1 96 ? -1.379 -17.938 -16.219 1 73.06 96 MET B C 1
ATOM 7379 O O . MET B 1 96 ? -0.813 -18.594 -17.078 1 73.06 96 MET B O 1
ATOM 7383 N N . ARG B 1 97 ? -0.819 -16.812 -15.648 1 69.19 97 ARG B N 1
ATOM 7384 C CA . ARG B 1 97 ? 0.489 -16.281 -16.016 1 69.19 97 ARG B CA 1
ATOM 7385 C C . ARG B 1 97 ? 0.571 -16.016 -17.516 1 69.19 97 ARG B C 1
ATOM 7387 O O . ARG B 1 97 ? 1.562 -16.359 -18.156 1 69.19 97 ARG B O 1
ATOM 7394 N N . THR B 1 98 ? -0.567 -15.547 -18 1 70 98 THR B N 1
ATOM 7395 C CA . THR B 1 98 ? -0.628 -15.133 -19.406 1 70 98 THR B CA 1
ATOM 7396 C C . THR B 1 98 ? -0.331 -13.641 -19.531 1 70 98 THR B C 1
ATOM 7398 O O . THR B 1 98 ? -1.088 -12.805 -19.047 1 70 98 THR B O 1
ATOM 7401 N N . ALA B 1 99 ? 0.769 -13.281 -20.203 1 66.56 99 ALA B N 1
ATOM 7402 C CA . ALA B 1 99 ? 1.188 -11.891 -20.344 1 66.56 99 ALA B CA 1
ATOM 7403 C C . ALA B 1 99 ? 0.863 -11.359 -21.734 1 66.56 99 ALA B C 1
ATOM 7405 O O . ALA B 1 99 ? 0.857 -10.148 -21.953 1 66.56 99 ALA B O 1
ATOM 7406 N N . ALA B 1 100 ? 0.393 -12.211 -22.672 1 71.62 100 ALA B N 1
ATOM 7407 C CA . ALA B 1 100 ? 0.159 -11.812 -24.047 1 71.62 100 ALA B CA 1
ATOM 7408 C C . ALA B 1 100 ? -1.183 -11.102 -24.203 1 71.62 100 ALA B C 1
ATOM 7410 O O . ALA B 1 100 ? -2.057 -11.219 -23.344 1 71.62 100 ALA B O 1
ATOM 7411 N N . ASN B 1 101 ? -1.23 -10.344 -25.266 1 77.12 101 ASN B N 1
ATOM 7412 C CA . ASN B 1 101 ? -2.473 -9.68 -25.641 1 77.12 101 ASN B CA 1
ATOM 7413 C C . ASN B 1 101 ? -3.102 -10.312 -26.875 1 77.12 101 ASN B C 1
ATOM 7415 O O . ASN B 1 101 ? -2.527 -11.219 -27.469 1 77.12 101 ASN B O 1
ATOM 7419 N N . GLY B 1 102 ? -4.301 -9.992 -27.156 1 83.44 102 GLY B N 1
ATOM 7420 C CA . GLY B 1 102 ? -5.031 -10.57 -28.281 1 83.44 102 GLY B CA 1
ATOM 7421 C C . GLY B 1 102 ? -5.789 -11.828 -27.891 1 83.44 102 GLY B C 1
ATOM 7422 O O . GLY B 1 102 ? -6.434 -11.883 -26.844 1 83.44 102 GLY B O 1
ATOM 7423 N N . ILE B 1 103 ? -5.738 -12.797 -28.844 1 86.94 103 ILE B N 1
ATOM 7424 C CA . ILE B 1 103 ? -6.387 -14.078 -28.578 1 86.94 103 ILE B CA 1
ATOM 7425 C C . ILE B 1 103 ? -5.418 -15 -27.844 1 86.94 103 ILE B C 1
ATOM 7427 O O . ILE B 1 103 ? -4.422 -15.453 -28.422 1 86.94 103 ILE B O 1
ATOM 7431 N N . THR B 1 104 ? -5.777 -15.211 -26.641 1 84.94 104 THR B N 1
ATOM 7432 C CA . THR B 1 104 ? -4.824 -15.969 -25.844 1 84.94 104 THR B CA 1
ATOM 7433 C C . THR B 1 104 ? -5.324 -17.391 -25.594 1 84.94 104 THR B C 1
ATOM 7435 O O . THR B 1 104 ? -4.617 -18.219 -25.016 1 84.94 104 THR B O 1
ATOM 7438 N N . GLN B 1 105 ? -6.52 -17.641 -26.031 1 87.19 105 GLN B N 1
ATOM 7439 C CA . GLN B 1 105 ? -7.082 -18.984 -25.922 1 87.19 105 GLN B CA 1
ATOM 7440 C C . GLN B 1 105 ? -8.156 -19.219 -26.969 1 87.19 105 GLN B C 1
ATOM 7442 O O . GLN B 1 105 ? -8.781 -18.266 -27.453 1 87.19 105 GLN B O 1
ATOM 7447 N N . PHE B 1 106 ? -8.352 -20.438 -27.391 1 89.75 106 PHE B N 1
ATOM 7448 C CA . PHE B 1 106 ? -9.43 -20.844 -28.297 1 89.75 106 PHE B CA 1
ATOM 7449 C C . PHE B 1 106 ? -9.805 -22.297 -28.062 1 89.75 106 PHE B C 1
ATOM 7451 O O . PHE B 1 106 ? -9.023 -23.078 -27.5 1 89.75 106 PHE B O 1
ATOM 7458 N N . THR B 1 107 ? -11.031 -22.625 -28.406 1 88.31 107 THR B N 1
ATOM 7459 C CA . THR B 1 107 ? -11.531 -23.984 -28.344 1 88.31 107 THR B CA 1
ATOM 7460 C C . THR B 1 107 ? -11.93 -24.484 -29.734 1 88.31 107 THR B C 1
ATOM 7462 O O . THR B 1 107 ? -12.734 -23.859 -30.422 1 88.31 107 THR B O 1
ATOM 7465 N N . PHE B 1 108 ? -11.352 -25.594 -30.219 1 91.06 108 PHE B N 1
ATOM 7466 C CA . PHE B 1 108 ? -11.656 -26.219 -31.5 1 91.06 108 PHE B CA 1
ATOM 7467 C C . PHE B 1 108 ? -12.578 -27.422 -31.312 1 91.06 108 PHE B C 1
ATOM 7469 O O . PHE B 1 108 ? -12.266 -28.328 -30.562 1 91.06 108 PHE B O 1
ATOM 7476 N N . ASP B 1 109 ? -13.672 -27.344 -31.969 1 89.69 109 ASP B N 1
ATOM 7477 C CA . ASP B 1 109 ? -14.586 -28.484 -32.031 1 89.69 109 ASP B CA 1
ATOM 7478 C C . ASP B 1 109 ? -14.352 -29.312 -33.281 1 89.69 109 ASP B C 1
ATOM 7480 O O . ASP B 1 109 ? -14.836 -28.969 -34.375 1 89.69 109 ASP B O 1
ATOM 7484 N N . GLN B 1 110 ? -13.719 -30.359 -33.094 1 89.06 110 GLN B N 1
AT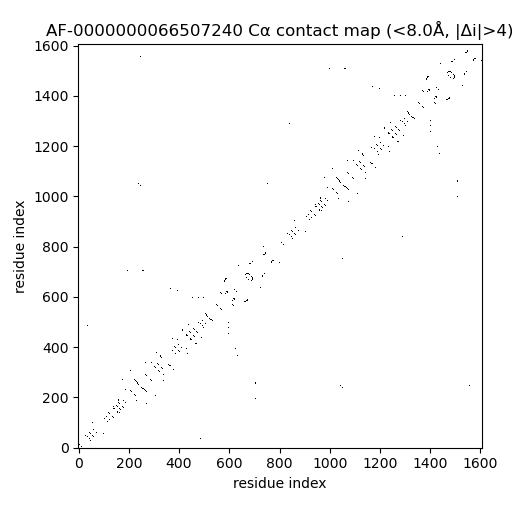OM 7485 C CA . GLN B 1 110 ? -13.312 -31.203 -34.219 1 89.06 110 GLN B CA 1
ATOM 7486 C C . GLN B 1 110 ? -14.523 -31.781 -34.938 1 89.06 110 GLN B C 1
ATOM 7488 O O . GLN B 1 110 ? -14.516 -31.922 -36.156 1 89.06 110 GLN B O 1
ATOM 7493 N N . LYS B 1 111 ? -15.5 -32.156 -34.219 1 87.19 111 LYS B N 1
ATOM 7494 C CA . LYS B 1 111 ? -16.688 -32.812 -34.75 1 87.19 111 LYS B CA 1
ATOM 7495 C C . LYS B 1 111 ? -17.469 -31.875 -35.656 1 87.19 111 LYS B C 1
ATOM 7497 O O . LYS B 1 111 ? -17.922 -32.281 -36.75 1 87.19 111 LYS B O 1
ATOM 7502 N N . HIS B 1 112 ? -17.531 -30.641 -35.281 1 89.88 112 HIS B N 1
ATOM 7503 C CA . HIS B 1 112 ? -18.406 -29.719 -36 1 89.88 112 HIS B CA 1
ATOM 7504 C C . HIS B 1 112 ? -17.594 -28.719 -36.812 1 89.88 112 HIS B C 1
ATOM 7506 O O . HIS B 1 112 ? -18.156 -27.922 -37.562 1 89.88 112 HIS B O 1
ATOM 7512 N N . GLN B 1 113 ? -16.328 -28.719 -36.625 1 92.62 113 GLN B N 1
ATOM 7513 C CA . GLN B 1 113 ? -15.391 -27.969 -37.469 1 92.62 113 GLN B CA 1
ATOM 7514 C C . GLN B 1 113 ? -15.586 -26.469 -37.281 1 92.62 113 GLN B C 1
ATOM 7516 O O . GLN B 1 113 ? -15.742 -25.734 -38.25 1 92.62 113 GLN B O 1
ATOM 7521 N N . PHE B 1 114 ? -15.578 -26.047 -36.125 1 93.94 114 PHE B N 1
ATOM 7522 C CA . PHE B 1 114 ? -15.547 -24.625 -35.844 1 93.94 114 PHE B CA 1
ATOM 7523 C C . PHE B 1 114 ? -14.688 -24.328 -34.625 1 93.94 114 PHE B C 1
ATOM 7525 O O . PHE B 1 114 ? -14.32 -25.25 -33.875 1 93.94 114 PHE B O 1
ATOM 7532 N N . ILE B 1 115 ? -14.32 -23.078 -34.438 1 94 115 ILE B N 1
ATOM 7533 C CA . ILE B 1 115 ? -13.516 -22.594 -33.312 1 94 115 ILE B CA 1
ATOM 7534 C C . ILE B 1 115 ? -14.305 -21.531 -32.531 1 94 115 ILE B C 1
ATOM 7536 O O . ILE B 1 115 ? -14.969 -20.688 -33.156 1 94 115 ILE B O 1
ATOM 7540 N N . ILE B 1 116 ? -14.289 -21.703 -31.281 1 92.25 116 ILE B N 1
ATOM 7541 C CA . ILE B 1 116 ? -14.797 -20.641 -30.422 1 92.25 116 ILE B CA 1
ATOM 7542 C C . ILE B 1 116 ? -13.625 -19.875 -29.812 1 92.25 116 ILE B C 1
ATOM 7544 O O . ILE B 1 116 ? -12.703 -20.484 -29.25 1 92.25 116 ILE B O 1
ATOM 7548 N N . ALA B 1 117 ? -13.602 -18.547 -29.922 1 91.44 117 ALA B N 1
ATOM 7549 C CA . ALA B 1 117 ? -12.508 -17.734 -29.391 1 91.44 117 ALA B CA 1
ATOM 7550 C C . ALA B 1 117 ? -13 -16.359 -28.969 1 91.44 117 ALA B C 1
ATOM 7552 O O . ALA B 1 117 ? -13.961 -15.828 -29.531 1 91.44 117 ALA B O 1
ATOM 7553 N N . PRO B 1 118 ? -12.438 -15.836 -27.906 1 87.75 118 PRO B N 1
ATOM 7554 C CA . PRO B 1 118 ? -12.703 -14.43 -27.562 1 87.75 118 PRO B CA 1
ATOM 7555 C C . PRO B 1 118 ? -12.016 -13.461 -28.531 1 87.75 118 PRO B C 1
ATOM 7557 O O . PRO B 1 118 ? -10.789 -13.461 -28.641 1 87.75 118 PRO B O 1
ATOM 7560 N N . ILE B 1 119 ? -12.742 -12.672 -29.266 1 86.19 119 ILE B N 1
ATOM 7561 C CA . ILE B 1 119 ? -12.258 -11.625 -30.156 1 86.19 119 ILE B CA 1
ATOM 7562 C C . ILE B 1 119 ? -12.805 -10.273 -29.703 1 86.19 119 ILE B C 1
ATOM 7564 O O . ILE B 1 119 ? -14.023 -10.078 -29.656 1 86.19 119 ILE B O 1
ATOM 7568 N N . ASN B 1 120 ? -11.906 -9.375 -29.328 1 81.94 120 ASN B N 1
ATOM 7569 C CA . ASN B 1 120 ? -12.305 -8.055 -28.844 1 81.94 120 ASN B CA 1
ATOM 7570 C C . ASN B 1 120 ? -13.305 -8.148 -27.688 1 81.94 120 ASN B C 1
ATOM 7572 O O . ASN B 1 120 ? -14.352 -7.504 -27.719 1 81.94 120 ASN B O 1
ATOM 7576 N N . ASN B 1 121 ? -13.102 -9.117 -26.844 1 81.38 121 ASN B N 1
ATOM 7577 C CA . ASN B 1 121 ? -13.859 -9.336 -25.609 1 81.38 121 ASN B CA 1
ATOM 7578 C C . ASN B 1 121 ? -15.25 -9.883 -25.906 1 81.38 121 ASN B C 1
ATOM 7580 O O . ASN B 1 121 ? -16.172 -9.711 -25.094 1 81.38 121 ASN B O 1
ATOM 7584 N N . LYS B 1 122 ? -15.398 -10.391 -27.109 1 89.19 122 LYS B N 1
ATOM 7585 C CA . LYS B 1 122 ? -16.641 -11.062 -27.5 1 89.19 122 LYS B CA 1
ATOM 7586 C C . LYS B 1 122 ? -16.391 -12.508 -27.906 1 89.19 122 LYS B C 1
ATOM 7588 O O . LYS B 1 122 ? -15.328 -12.828 -28.438 1 89.19 122 LYS B O 1
ATOM 7593 N N . ILE B 1 123 ? -17.391 -13.352 -27.656 1 92.12 123 ILE B N 1
ATOM 7594 C CA . ILE B 1 123 ? -17.281 -14.734 -28.109 1 92.12 123 ILE B CA 1
ATOM 7595 C C . ILE B 1 123 ? -17.609 -14.82 -29.594 1 92.12 123 ILE B C 1
ATOM 7597 O O . ILE B 1 123 ? -18.594 -14.25 -30.062 1 92.12 123 ILE B O 1
ATOM 7601 N N . ASN B 1 124 ? -16.797 -15.406 -30.297 1 93.44 124 ASN B N 1
ATOM 7602 C CA . ASN B 1 124 ? -17.016 -15.594 -31.734 1 93.44 124 ASN B CA 1
ATOM 7603 C C . ASN B 1 124 ? -16.906 -17.062 -32.125 1 93.44 124 ASN B C 1
ATOM 7605 O O . ASN B 1 124 ? -16.047 -17.781 -31.609 1 93.44 124 ASN B O 1
ATOM 7609 N N . LYS B 1 125 ? -17.797 -17.453 -32.875 1 94.69 125 LYS B N 1
ATOM 7610 C CA . LYS B 1 125 ? -17.688 -18.734 -33.562 1 94.69 125 LYS B CA 1
ATOM 7611 C C . LYS B 1 125 ? -17.047 -18.578 -34.938 1 94.69 125 LYS B C 1
ATOM 7613 O O . LYS B 1 125 ? -17.484 -17.781 -35.75 1 94.69 125 LYS B O 1
ATOM 7618 N N . ILE B 1 126 ? -16.016 -19.219 -35.125 1 95 126 ILE B N 1
ATOM 7619 C CA . ILE B 1 126 ? -15.32 -19.25 -36.406 1 95 126 ILE B CA 1
ATOM 7620 C C . ILE B 1 126 ? -15.617 -20.562 -37.125 1 95 126 ILE B C 1
ATOM 7622 O O . ILE B 1 126 ? -14.977 -21.578 -36.875 1 95 126 ILE B O 1
ATOM 7626 N N . ASP B 1 127 ? -16.5 -20.484 -38.062 1 94.19 127 ASP B N 1
ATOM 7627 C CA . ASP B 1 127 ? -16.906 -21.656 -38.812 1 94.19 127 ASP B CA 1
ATOM 7628 C C . ASP B 1 127 ? -15.922 -21.938 -39.969 1 94.19 127 ASP B C 1
ATOM 7630 O O . ASP B 1 127 ? -15.766 -21.125 -40.875 1 94.19 127 ASP B O 1
ATOM 7634 N N . ILE B 1 128 ? -15.312 -23.062 -39.938 1 94.25 128 ILE B N 1
ATOM 7635 C CA . ILE B 1 128 ? -14.312 -23.406 -40.938 1 94.25 128 ILE B CA 1
ATOM 7636 C C . ILE B 1 128 ? -14.773 -24.641 -41.688 1 94.25 128 ILE B C 1
ATOM 7638 O O . ILE B 1 128 ? -13.969 -25.297 -42.375 1 94.25 128 ILE B O 1
ATOM 7642 N N . LYS B 1 129 ? -15.945 -24.984 -41.594 1 90.31 129 LYS B N 1
ATOM 7643 C CA . LYS B 1 129 ? -16.469 -26.203 -42.219 1 90.31 129 LYS B CA 1
ATOM 7644 C C . LYS B 1 129 ? -16.359 -26.125 -43.75 1 90.31 129 LYS B C 1
ATOM 7646 O O . LYS B 1 129 ? -15.906 -27.062 -44.406 1 90.31 129 LYS B O 1
ATOM 7651 N N . GLU B 1 130 ? -16.703 -24.969 -44.25 1 89.06 130 GLU B N 1
ATOM 7652 C CA . GLU B 1 130 ? -16.719 -24.812 -45.719 1 89.06 130 GLU B CA 1
ATOM 7653 C C . GLU B 1 130 ? -15.359 -24.375 -46.219 1 89.06 130 GLU B C 1
ATOM 7655 O O . GLU B 1 130 ? -14.906 -24.875 -47.281 1 89.06 130 GLU B O 1
ATOM 7660 N N . SER B 1 131 ? -14.797 -23.438 -45.5 1 90.69 131 SER B N 1
ATOM 7661 C CA . SER B 1 131 ? -13.516 -22.922 -45.969 1 90.69 131 SER B CA 1
ATOM 7662 C C . SER B 1 131 ? -12.648 -22.453 -44.812 1 90.69 131 SER B C 1
ATOM 7664 O O . SER B 1 131 ? -13.102 -21.688 -43.969 1 90.69 131 SER B O 1
ATOM 7666 N N . ILE B 1 132 ? -11.414 -22.906 -44.844 1 91.44 132 ILE B N 1
ATOM 7667 C CA . ILE B 1 132 ? -10.477 -22.453 -43.812 1 91.44 132 ILE B CA 1
ATOM 7668 C C . ILE B 1 132 ? -9.906 -21.094 -44.219 1 91.44 132 ILE B C 1
ATOM 7670 O O . ILE B 1 132 ? -9.516 -20.297 -43.344 1 91.44 132 ILE B O 1
ATOM 7674 N N . THR B 1 133 ? -9.859 -20.781 -45.5 1 90.81 133 THR B N 1
ATOM 7675 C CA . THR B 1 133 ? -9.273 -19.531 -46 1 90.81 133 THR B CA 1
ATOM 7676 C C . THR B 1 133 ? -10.266 -18.391 -45.875 1 90.81 133 THR B C 1
ATOM 7678 O O . THR B 1 133 ? -9.875 -17.219 -45.906 1 90.81 133 THR B O 1
ATOM 7681 N N . LYS B 1 134 ? -11.523 -18.75 -45.812 1 92.12 134 LYS B N 1
ATOM 7682 C CA . LYS B 1 134 ? -12.57 -17.75 -45.625 1 92.12 134 LYS B CA 1
ATOM 7683 C C . LYS B 1 134 ? -13.555 -18.188 -44.531 1 92.12 134 LYS B C 1
ATOM 7685 O O . LYS B 1 134 ? -14.742 -18.391 -44.812 1 92.12 134 LYS B O 1
ATOM 7690 N N . PRO B 1 135 ? -12.977 -18.266 -43.438 1 93.31 135 PRO B N 1
ATOM 7691 C CA . PRO B 1 135 ? -13.875 -18.688 -42.344 1 93.31 135 PRO B CA 1
ATOM 7692 C C . PRO B 1 135 ? -15.008 -17.703 -42.094 1 93.31 135 PRO B C 1
ATOM 7694 O O . PRO B 1 135 ? -14.867 -16.516 -42.375 1 93.31 135 PRO B O 1
ATOM 7697 N N . ILE B 1 136 ? -16.125 -18.203 -41.688 1 93 136 ILE B N 1
ATOM 7698 C CA . ILE B 1 136 ? -17.25 -17.359 -41.281 1 93 136 ILE B CA 1
ATOM 7699 C C . ILE B 1 136 ? -17.203 -17.078 -39.781 1 93 136 ILE B C 1
ATOM 7701 O O . ILE B 1 136 ? -17.312 -18 -38.969 1 93 136 ILE B O 1
ATOM 7705 N N . ILE B 1 137 ? -16.953 -15.844 -39.531 1 92.44 137 ILE B N 1
ATOM 7706 C CA . ILE B 1 137 ? -16.875 -15.422 -38.125 1 92.44 137 ILE B CA 1
ATOM 7707 C C . ILE B 1 137 ? -18.219 -14.844 -37.688 1 92.44 137 ILE B C 1
ATOM 7709 O O . ILE B 1 137 ? -18.734 -13.906 -38.312 1 92.44 137 ILE B O 1
ATOM 7713 N N . LYS B 1 138 ? -18.75 -15.43 -36.688 1 93 138 LYS B N 1
ATOM 7714 C CA . LYS B 1 138 ? -20.031 -14.984 -36.125 1 93 138 LYS B CA 1
ATOM 7715 C C . LYS B 1 138 ? -19.906 -14.688 -34.656 1 93 138 LYS B C 1
ATOM 7717 O O . LYS B 1 138 ? -19.453 -15.531 -33.875 1 93 138 LYS B O 1
ATOM 7722 N N . GLU B 1 139 ? -20.312 -13.508 -34.344 1 93.44 139 GLU B N 1
ATOM 7723 C CA . GLU B 1 139 ? -20.344 -13.141 -32.938 1 93.44 139 GLU B CA 1
ATOM 7724 C C . GLU B 1 139 ? -21.469 -13.867 -32.188 1 93.44 139 GLU B C 1
ATOM 7726 O O . GLU B 1 139 ? -22.578 -13.984 -32.719 1 93.44 139 GLU B O 1
ATOM 7731 N N . ILE B 1 140 ? -21.156 -14.375 -31.078 1 94.5 140 ILE B N 1
ATOM 7732 C CA . ILE B 1 140 ? -22.125 -15 -30.188 1 94.5 140 ILE B CA 1
ATOM 7733 C C . ILE B 1 140 ? -22.391 -14.086 -29 1 94.5 140 ILE B C 1
ATOM 7735 O O . ILE B 1 140 ? -21.469 -13.586 -28.359 1 94.5 140 ILE B O 1
ATOM 7739 N N . VAL B 1 141 ? -23.656 -13.875 -28.75 1 93.88 141 VAL B N 1
ATOM 7740 C CA . VAL B 1 141 ? -24.031 -13.031 -27.625 1 93.88 141 VAL B CA 1
ATOM 7741 C C . VAL B 1 141 ? -23.547 -13.664 -26.312 1 93.88 141 VAL B C 1
ATOM 7743 O O . VAL B 1 141 ? -23.766 -14.859 -26.078 1 93.88 141 VAL B O 1
ATOM 7746 N N . GLY B 1 142 ? -22.922 -12.914 -25.547 1 91.56 142 GLY B N 1
ATOM 7747 C CA . GLY B 1 142 ? -22.469 -13.414 -24.266 1 91.56 142 GLY B CA 1
ATOM 7748 C C . GLY B 1 142 ? -21.156 -12.812 -23.812 1 91.56 142 GLY B C 1
ATOM 7749 O O . GLY B 1 142 ? -20.719 -11.789 -24.344 1 91.56 142 GLY B O 1
ATOM 7750 N N . GLU B 1 143 ? -20.625 -13.391 -22.703 1 89.94 143 GLU B N 1
ATOM 7751 C CA . GLU B 1 143 ? -19.344 -12.961 -22.156 1 89.94 143 GLU B CA 1
ATOM 7752 C C . GLU B 1 143 ? -18.266 -14.008 -22.391 1 89.94 143 GLU B C 1
ATOM 7754 O O . GLU B 1 143 ? -18.562 -15.188 -22.578 1 89.94 143 GLU B O 1
ATOM 7759 N N . THR B 1 144 ? -17.062 -13.531 -22.312 1 88.12 144 THR B N 1
ATOM 7760 C CA . THR B 1 144 ? -15.961 -14.406 -22.703 1 88.12 144 THR B CA 1
ATOM 7761 C C . THR B 1 144 ? -15.445 -15.195 -21.5 1 88.12 144 THR B C 1
ATOM 7763 O O . THR B 1 144 ? -14.758 -16.203 -21.656 1 88.12 144 THR B O 1
ATOM 7766 N N . TYR B 1 145 ? -15.812 -14.789 -20.391 1 89.31 145 TYR B N 1
ATOM 7767 C CA . TYR B 1 145 ? -15.219 -15.375 -19.203 1 89.31 145 TYR B CA 1
ATOM 7768 C C . TYR B 1 145 ? -15.664 -16.828 -19.031 1 89.31 145 TYR B C 1
ATOM 7770 O O . TYR B 1 145 ? -16.859 -17.094 -18.922 1 89.31 145 TYR B O 1
ATOM 7778 N N . ASN B 1 146 ? -14.734 -17.781 -19.031 1 91.31 146 ASN B N 1
ATOM 7779 C CA . ASN B 1 146 ? -14.914 -19.203 -18.797 1 91.31 146 ASN B CA 1
ATOM 7780 C C . ASN B 1 146 ? -15.969 -19.797 -19.734 1 91.31 146 ASN B C 1
ATOM 7782 O O . ASN B 1 146 ? -16.891 -20.484 -19.281 1 91.31 146 ASN B O 1
ATOM 7786 N N . HIS B 1 147 ? -15.922 -19.531 -20.969 1 92.19 147 HIS B N 1
ATOM 7787 C CA . HIS B 1 147 ? -16.891 -20.047 -21.938 1 92.19 147 HIS B CA 1
ATOM 7788 C C . HIS B 1 147 ? -16.594 -21.5 -22.297 1 92.19 147 HIS B C 1
ATOM 7790 O O . HIS B 1 147 ? -15.422 -21.906 -22.328 1 92.19 147 HIS B O 1
ATOM 7796 N N . GLN B 1 148 ? -17.609 -22.297 -22.5 1 93.94 148 GLN B N 1
ATOM 7797 C CA . GLN B 1 148 ? -17.562 -23.703 -22.906 1 93.94 148 GLN B CA 1
ATOM 7798 C C . GLN B 1 148 ? -18.641 -24.016 -23.938 1 93.94 148 GLN B C 1
ATOM 7800 O O . GLN B 1 148 ? -19.516 -23.188 -24.188 1 93.94 148 GLN B O 1
ATOM 7805 N N . ILE B 1 149 ? -18.484 -25.141 -24.5 1 94.12 149 ILE B N 1
ATOM 7806 C CA . ILE B 1 149 ? -19.438 -25.562 -25.531 1 94.12 149 ILE B CA 1
ATOM 7807 C C . ILE B 1 149 ? -20.109 -26.859 -25.109 1 94.12 149 ILE B C 1
ATOM 7809 O O . ILE B 1 149 ? -19.484 -27.719 -24.469 1 94.12 149 ILE B O 1
ATOM 7813 N N . SER B 1 150 ? -21.406 -26.953 -25.484 1 95.56 150 SER B N 1
ATOM 7814 C CA . SER B 1 150 ? -22.141 -28.188 -25.219 1 95.56 150 SER B CA 1
ATOM 7815 C C . SER B 1 150 ? -21.625 -29.344 -26.062 1 95.56 150 SER B C 1
ATOM 7817 O O . SER B 1 150 ? -20.938 -29.125 -27.062 1 95.56 150 SER B O 1
ATOM 7819 N N . ALA B 1 151 ? -21.969 -30.516 -25.641 1 92.75 151 ALA B N 1
ATOM 7820 C CA . ALA B 1 151 ? -21.469 -31.719 -26.281 1 92.75 151 ALA B CA 1
ATOM 7821 C C . ALA B 1 151 ? -21.859 -31.781 -27.75 1 92.75 151 ALA B C 1
ATOM 7823 O O . ALA B 1 151 ? -21.109 -32.312 -28.578 1 92.75 151 ALA B O 1
ATOM 7824 N N . ASP B 1 152 ? -23.031 -31.188 -28.062 1 93.75 152 ASP B N 1
ATOM 7825 C CA . ASP B 1 152 ? -23.5 -31.25 -29.453 1 93.75 152 ASP B CA 1
ATOM 7826 C C . ASP B 1 152 ? -23.109 -30 -30.219 1 93.75 152 ASP B C 1
ATOM 7828 O O . ASP B 1 152 ? -23.531 -29.797 -31.359 1 93.75 152 ASP B O 1
ATOM 7832 N N . GLY B 1 153 ? -22.375 -29.047 -29.547 1 92.62 153 GLY B N 1
ATOM 7833 C CA . GLY B 1 153 ? -21.844 -27.859 -30.203 1 92.62 153 GLY B CA 1
ATOM 7834 C C . GLY B 1 153 ? -22.891 -26.812 -30.484 1 92.62 153 GLY B C 1
ATOM 7835 O O . GLY B 1 153 ? -22.656 -25.875 -31.25 1 92.62 153 GLY B O 1
ATOM 7836 N N . LYS B 1 154 ? -24 -26.828 -29.812 1 94.5 154 LYS B N 1
ATOM 7837 C CA . LYS B 1 154 ? -25.109 -25.953 -30.156 1 94.5 154 LYS B CA 1
ATOM 7838 C C . LYS B 1 154 ? -25.234 -24.812 -29.156 1 94.5 154 LYS B C 1
ATOM 7840 O O . LYS B 1 154 ? -25.906 -23.812 -29.422 1 94.5 154 LYS B O 1
ATOM 7845 N N . ILE B 1 155 ? -24.656 -25.078 -28.016 1 95.69 155 ILE B N 1
ATOM 7846 C CA . ILE B 1 155 ? -24.812 -24.094 -26.953 1 95.69 155 ILE B CA 1
ATOM 7847 C C . ILE B 1 155 ? -23.453 -23.656 -26.438 1 95.69 155 ILE B C 1
ATOM 7849 O O . ILE B 1 155 ? -22.547 -24.484 -26.281 1 95.69 155 ILE B O 1
ATOM 7853 N N . VAL B 1 156 ? -23.312 -22.391 -26.25 1 95.69 156 VAL B N 1
ATOM 7854 C CA . VAL B 1 156 ? -22.141 -21.859 -25.578 1 95.69 156 VAL B CA 1
ATOM 7855 C C . VAL B 1 156 ? -22.516 -21.391 -24.172 1 95.69 156 VAL B C 1
ATOM 7857 O O . VAL B 1 156 ? -23.547 -20.734 -24 1 95.69 156 VAL B O 1
ATOM 7860 N N . SER B 1 157 ? -21.844 -21.828 -23.188 1 96.62 157 SER B N 1
ATOM 7861 C CA . SER B 1 157 ? -22.016 -21.344 -21.812 1 96.62 157 SER B CA 1
ATOM 7862 C C . SER B 1 157 ? -20.906 -20.391 -21.406 1 96.62 157 SER B C 1
ATOM 7864 O O . SER B 1 157 ? -19.828 -20.391 -22.016 1 96.62 157 SER B O 1
ATOM 7866 N N . PHE B 1 158 ? -21.125 -19.562 -20.484 1 95.06 158 PHE B N 1
ATOM 7867 C CA . PHE B 1 158 ? -20.156 -18.609 -19.938 1 95.06 158 PHE B CA 1
ATOM 7868 C C . PHE B 1 158 ? -20.594 -18.125 -18.562 1 95.06 158 PHE B C 1
ATOM 7870 O O . PHE B 1 158 ? -21.703 -18.438 -18.109 1 95.06 158 PHE B O 1
ATOM 7877 N N . LEU B 1 159 ? -19.703 -17.453 -17.875 1 93.94 159 LEU B N 1
ATOM 7878 C CA . LEU B 1 159 ? -20 -16.922 -16.547 1 93.94 159 LEU B CA 1
ATOM 7879 C C . LEU B 1 159 ? -20.266 -15.422 -16.609 1 93.94 159 LEU B C 1
ATOM 7881 O O . LEU B 1 159 ? -19.562 -14.688 -17.312 1 93.94 159 LEU B O 1
ATOM 7885 N N . LYS B 1 160 ? -21.234 -15.016 -15.984 1 91.25 160 LYS B N 1
ATOM 7886 C CA . LYS B 1 160 ? -21.641 -13.617 -15.867 1 91.25 160 LYS B CA 1
ATOM 7887 C C . LYS B 1 160 ? -22.344 -13.359 -14.539 1 91.25 160 LYS B C 1
ATOM 7889 O O . LYS B 1 160 ? -23.25 -14.102 -14.156 1 91.25 160 LYS B O 1
ATOM 7894 N N . ASP B 1 161 ? -21.859 -12.383 -13.836 1 88.38 161 ASP B N 1
ATOM 7895 C CA . ASP B 1 161 ? -22.453 -11.992 -12.555 1 88.38 161 ASP B CA 1
ATOM 7896 C C . ASP B 1 161 ? -22.484 -13.164 -11.586 1 88.38 161 ASP B C 1
ATOM 7898 O O . ASP B 1 161 ? -23.5 -13.406 -10.93 1 88.38 161 ASP B O 1
ATOM 7902 N N . LYS B 1 162 ? -21.516 -14.039 -11.672 1 89.19 162 LYS B N 1
ATOM 7903 C CA . LYS B 1 162 ? -21.266 -15.117 -10.719 1 89.19 162 LYS B CA 1
ATOM 7904 C C . LYS B 1 162 ? -22.219 -16.297 -10.961 1 89.19 162 LYS B C 1
ATOM 7906 O O . LYS B 1 162 ? -22.406 -17.125 -10.086 1 89.19 162 LYS B O 1
ATOM 7911 N N . ASP B 1 163 ? -22.828 -16.281 -12.156 1 94.44 163 ASP B N 1
ATOM 7912 C CA . ASP B 1 163 ? -23.734 -17.359 -12.523 1 94.44 163 ASP B CA 1
ATOM 7913 C C . ASP B 1 163 ? -23.406 -17.891 -13.914 1 94.44 163 ASP B C 1
ATOM 7915 O O . ASP B 1 163 ? -22.656 -17.266 -14.672 1 94.44 163 ASP B O 1
ATOM 7919 N N . ILE B 1 164 ? -23.953 -19.031 -14.148 1 97.12 164 ILE B N 1
ATOM 7920 C CA . ILE B 1 164 ? -23.766 -19.656 -15.445 1 97.12 164 ILE B CA 1
ATOM 7921 C C . ILE B 1 164 ? -24.844 -19.172 -16.422 1 97.12 164 ILE B C 1
ATOM 7923 O O . ILE B 1 164 ? -26.031 -19.203 -16.094 1 97.12 164 ILE B O 1
ATOM 7927 N N . TRP B 1 165 ? -24.422 -18.734 -17.531 1 96.88 165 TRP B N 1
ATOM 7928 C CA . TRP B 1 165 ? -25.281 -18.328 -18.641 1 96.88 165 TRP B CA 1
ATOM 7929 C C . TRP B 1 165 ? -25.016 -19.172 -19.875 1 96.88 165 TRP B C 1
ATOM 7931 O O . TRP B 1 165 ? -23.953 -19.781 -20 1 96.88 165 TRP B O 1
ATOM 7941 N N . ILE B 1 166 ? -26.047 -19.234 -20.734 1 97.12 166 ILE B N 1
ATOM 7942 C CA . ILE B 1 166 ? -25.875 -19.969 -21.984 1 97.12 166 ILE B CA 1
ATOM 7943 C C . ILE B 1 166 ? -26.438 -19.141 -23.141 1 97.12 166 ILE B C 1
ATOM 7945 O O . ILE B 1 166 ? -27.328 -18.297 -22.953 1 97.12 166 ILE B O 1
ATOM 7949 N N . THR B 1 167 ? -25.922 -19.359 -24.25 1 96.31 167 THR B N 1
ATOM 7950 C CA . THR B 1 167 ? -26.438 -18.797 -25.5 1 96.31 167 THR B CA 1
ATOM 7951 C C . THR B 1 167 ? -26.594 -19.891 -26.562 1 96.31 167 THR B C 1
ATOM 7953 O O . THR B 1 167 ? -25.672 -20.672 -26.797 1 96.31 167 THR B O 1
ATOM 7956 N N . ASP B 1 168 ? -27.797 -19.922 -27.062 1 94.5 168 ASP B N 1
ATOM 7957 C CA . ASP B 1 168 ? -28.031 -20.75 -28.234 1 94.5 168 ASP B CA 1
ATOM 7958 C C . ASP B 1 168 ? -27.312 -20.188 -29.453 1 94.5 168 ASP B C 1
ATOM 7960 O O . ASP B 1 168 ? -27.656 -19.094 -29.922 1 94.5 168 ASP B O 1
ATOM 7964 N N . ILE B 1 169 ? -26.422 -20.938 -30 1 92.81 169 ILE B N 1
ATOM 7965 C CA . ILE B 1 169 ? -25.547 -20.422 -31.062 1 92.81 169 ILE B CA 1
ATOM 7966 C C . ILE B 1 169 ? -26.391 -20.078 -32.281 1 92.81 169 ILE B C 1
ATOM 7968 O O . ILE B 1 169 ? -26.094 -19.094 -32.969 1 92.81 169 ILE B O 1
ATOM 7972 N N . SER B 1 170 ? -27.375 -20.797 -32.594 1 89.88 170 SER B N 1
ATOM 7973 C CA . SER B 1 170 ? -28.172 -20.609 -33.781 1 89.88 170 SER B CA 1
ATOM 7974 C C . SER B 1 170 ? -29.031 -19.375 -33.688 1 89.88 170 SER B C 1
ATOM 7976 O O . SER B 1 170 ? -29.172 -18.625 -34.656 1 89.88 170 SER B O 1
ATOM 7978 N N . THR B 1 171 ? -29.578 -19.078 -32.531 1 89.94 171 THR B N 1
ATOM 7979 C CA . THR B 1 171 ? -30.531 -18 -32.375 1 89.94 171 THR B CA 1
ATOM 7980 C C . THR B 1 171 ? -29.906 -16.797 -31.688 1 89.94 171 THR B C 1
ATOM 7982 O O . THR B 1 171 ? -30.453 -15.695 -31.703 1 89.94 171 THR B O 1
ATOM 7985 N N . ASN B 1 172 ? -28.859 -17.062 -31.016 1 92.44 172 ASN B N 1
ATOM 7986 C CA . ASN B 1 172 ? -28.172 -16.062 -30.188 1 92.44 172 ASN B CA 1
ATOM 7987 C C . ASN B 1 172 ? -29.016 -15.68 -28.969 1 92.44 172 ASN B C 1
ATOM 7989 O O . ASN B 1 172 ? -28.781 -14.633 -28.375 1 92.44 172 ASN B O 1
ATOM 7993 N N . ALA B 1 173 ? -30 -16.531 -28.688 1 93.38 173 ALA B N 1
ATOM 7994 C CA . ALA B 1 173 ? -30.781 -16.312 -27.469 1 93.38 173 ALA B CA 1
ATOM 7995 C C . ALA B 1 173 ? -29.953 -16.672 -26.234 1 93.38 173 ALA B C 1
ATOM 7997 O O . ALA B 1 173 ? -29.375 -17.75 -26.156 1 93.38 173 ALA B O 1
ATOM 7998 N N . MET B 1 174 ? -29.875 -15.742 -25.344 1 95.19 174 MET B N 1
ATOM 7999 C CA . MET B 1 174 ? -29.078 -15.875 -24.125 1 95.19 174 MET B CA 1
ATOM 8000 C C . MET B 1 174 ? -29.984 -16.156 -22.922 1 95.19 174 MET B C 1
ATOM 8002 O O . MET B 1 174 ? -31.047 -15.539 -22.781 1 95.19 174 MET B O 1
ATOM 8006 N N . TYR B 1 175 ? -29.609 -17.094 -22.031 1 94.94 175 TYR B N 1
ATOM 8007 C CA . TYR B 1 175 ? -30.375 -17.453 -20.828 1 94.94 175 TYR B CA 1
ATOM 8008 C C . TYR B 1 175 ? -29.469 -17.578 -19.625 1 94.94 175 TYR B C 1
ATOM 8010 O O . TYR B 1 175 ? -28.344 -18.094 -19.719 1 94.94 175 TYR B O 1
ATOM 8018 N N . ARG B 1 176 ? -29.938 -17.078 -18.453 1 94.5 176 ARG B N 1
ATOM 8019 C CA . ARG B 1 176 ? -29.328 -17.391 -17.156 1 94.5 176 ARG B CA 1
ATOM 8020 C C . ARG B 1 176 ? -29.828 -18.734 -16.641 1 94.5 176 ARG B C 1
ATOM 8022 O O . ARG B 1 176 ? -31.031 -18.984 -16.578 1 94.5 176 ARG B O 1
ATOM 8029 N N . ILE B 1 177 ? -28.906 -19.625 -16.203 1 95.94 177 ILE B N 1
ATOM 8030 C CA . ILE B 1 177 ? -29.422 -20.953 -15.875 1 95.94 177 ILE B CA 1
ATOM 8031 C C . ILE B 1 177 ? -29.125 -21.281 -14.406 1 95.94 177 ILE B C 1
ATOM 8033 O O . ILE B 1 177 ? -29.594 -22.281 -13.875 1 95.94 177 ILE B O 1
ATOM 8037 N N . THR B 1 178 ? -28.281 -20.547 -13.75 1 95.5 178 THR B N 1
ATOM 8038 C CA . THR B 1 178 ? -28.094 -20.656 -12.305 1 95.5 178 THR B CA 1
ATOM 8039 C C . THR B 1 178 ? -28.375 -19.312 -11.625 1 95.5 178 THR B C 1
ATOM 8041 O O . THR B 1 178 ? -28.297 -18.266 -12.266 1 95.5 178 THR B O 1
ATOM 8044 N N . PHE B 1 179 ? -28.656 -19.328 -10.266 1 91.25 179 PHE B N 1
ATOM 8045 C CA . PHE B 1 179 ? -29.078 -18.141 -9.539 1 91.25 179 PHE B CA 1
ATOM 8046 C C . PHE B 1 179 ? -28.469 -18.109 -8.141 1 91.25 179 PHE B C 1
ATOM 8048 O O . PHE B 1 179 ? -29.172 -17.891 -7.152 1 91.25 179 PHE B O 1
ATOM 8055 N N . SER B 1 180 ? -27.266 -18.391 -8.109 1 85.75 180 SER B N 1
ATOM 8056 C CA . SER B 1 180 ? -26.594 -18.5 -6.824 1 85.75 180 SER B CA 1
ATOM 8057 C C . SER B 1 180 ? -26.328 -17.125 -6.215 1 85.75 180 SER B C 1
ATOM 8059 O O . SER B 1 180 ? -26.281 -16.984 -4.988 1 85.75 180 SER B O 1
ATOM 8061 N N . ASN B 1 181 ? -26.016 -16.125 -7.012 1 77.06 181 ASN B N 1
ATOM 8062 C CA . ASN B 1 181 ? -25.703 -14.789 -6.512 1 77.06 181 ASN B CA 1
ATOM 8063 C C . ASN B 1 181 ? -26.922 -13.883 -6.488 1 77.06 181 ASN B C 1
ATOM 8065 O O . ASN B 1 181 ? -27.656 -13.805 -7.473 1 77.06 181 ASN B O 1
ATOM 8069 N N . ASP B 1 182 ? -27.344 -13.461 -5.27 1 68.12 182 ASP B N 1
ATOM 8070 C CA . ASP B 1 182 ? -28.344 -12.406 -5.223 1 68.12 182 ASP B CA 1
ATOM 8071 C C . ASP B 1 182 ? -27.797 -11.164 -4.52 1 68.12 182 ASP B C 1
ATOM 8073 O O . ASP B 1 182 ? -27.109 -11.273 -3.504 1 68.12 182 ASP B O 1
ATOM 8077 N N . GLU B 1 183 ? -27.5 -10.133 -5.281 1 61.09 183 GLU B N 1
ATOM 8078 C CA . GLU B 1 183 ? -26.922 -8.883 -4.816 1 61.09 183 GLU B CA 1
ATOM 8079 C C . GLU B 1 183 ? -27.391 -8.547 -3.402 1 61.09 183 GLU B C 1
ATOM 8081 O O . GLU B 1 183 ? -26.656 -7.895 -2.645 1 61.09 183 GLU B O 1
ATOM 8086 N N . LYS B 1 184 ? -28.5 -9.078 -3.074 1 56.44 184 LYS B N 1
ATOM 8087 C CA . LYS B 1 184 ? -29.109 -8.641 -1.82 1 56.44 184 LYS B CA 1
ATOM 8088 C C . LYS B 1 184 ? -28.688 -9.547 -0.664 1 56.44 184 LYS B C 1
ATOM 8090 O O . LYS B 1 184 ? -28.344 -9.062 0.42 1 56.44 184 LYS B O 1
ATOM 8095 N N . HIS B 1 185 ? -28.625 -10.836 -0.937 1 57.72 185 HIS B N 1
ATOM 8096 C CA . HIS B 1 185 ? -28.469 -11.75 0.191 1 57.72 185 HIS B CA 1
ATOM 8097 C C . HIS B 1 185 ? -27.188 -12.562 0.08 1 57.72 185 HIS B C 1
ATOM 8099 O O . HIS B 1 185 ? -26.625 -12.969 1.094 1 57.72 185 HIS B O 1
ATOM 8105 N N . HIS B 1 186 ? -26.812 -12.852 -1.117 1 69.38 186 HIS B N 1
ATOM 8106 C CA . HIS B 1 186 ? -25.703 -13.773 -1.298 1 69.38 186 HIS B CA 1
ATOM 8107 C C . HIS B 1 186 ? -24.641 -13.188 -2.23 1 69.38 186 HIS B C 1
ATOM 8109 O O . HIS B 1 186 ? -24.328 -13.773 -3.268 1 69.38 186 HIS B O 1
ATOM 8115 N N . LYS B 1 187 ? -23.938 -12.227 -1.735 1 79.94 187 LYS B N 1
ATOM 8116 C CA . LYS B 1 187 ? -23.047 -11.438 -2.588 1 79.94 187 LYS B CA 1
ATOM 8117 C C . LYS B 1 187 ? -21.75 -12.195 -2.879 1 79.94 187 LYS B C 1
ATOM 8119 O O . LYS B 1 187 ? -21.094 -11.945 -3.891 1 79.94 187 LYS B O 1
ATOM 8124 N N . PHE B 1 188 ? -21.516 -13.289 -2.145 1 89.44 188 PHE B N 1
ATOM 8125 C CA . PHE B 1 188 ? -20.219 -13.938 -2.32 1 89.44 188 PHE B CA 1
ATOM 8126 C C . PHE B 1 188 ? -20.391 -15.438 -2.551 1 89.44 188 PHE B C 1
ATOM 8128 O O . PHE B 1 188 ? -19.562 -16.234 -2.115 1 89.44 188 PHE B O 1
ATOM 8135 N N . ARG B 1 189 ? -21.516 -15.797 -3.234 1 91.94 189 ARG B N 1
ATOM 8136 C CA . ARG B 1 189 ? -21.75 -17.156 -3.727 1 91.94 189 ARG B CA 1
ATOM 8137 C C . ARG B 1 189 ? -21.688 -17.203 -5.25 1 91.94 189 ARG B C 1
ATOM 8139 O O . ARG B 1 189 ? -22.203 -16.297 -5.926 1 91.94 189 ARG B O 1
ATOM 8146 N N . TYR B 1 190 ? -21.031 -18.297 -5.73 1 91.44 190 TYR B N 1
ATOM 8147 C CA . TYR B 1 190 ? -20.75 -18.438 -7.156 1 91.44 190 TYR B CA 1
ATOM 8148 C C . TYR B 1 190 ? -21.203 -19.797 -7.668 1 91.44 190 TYR B C 1
ATOM 8150 O O . TYR B 1 190 ? -21.047 -20.812 -6.973 1 91.44 190 TYR B O 1
ATOM 8158 N N . ALA B 1 191 ? -21.797 -19.719 -8.836 1 95.56 191 ALA B N 1
ATOM 8159 C CA . ALA B 1 191 ? -22.078 -20.969 -9.539 1 95.56 191 ALA B CA 1
ATOM 8160 C C . ALA B 1 191 ? -21.141 -21.156 -10.719 1 95.56 191 ALA B C 1
ATOM 8162 O O . ALA B 1 191 ? -21.141 -20.359 -11.664 1 95.56 191 ALA B O 1
ATOM 8163 N N . GLY B 1 192 ? -20.359 -22.078 -10.617 1 96 192 GLY B N 1
ATOM 8164 C CA . GLY B 1 192 ? -19.469 -22.375 -11.734 1 96 192 GLY B CA 1
ATOM 8165 C C . GLY B 1 192 ? -18.188 -21.562 -11.711 1 96 192 GLY B C 1
ATOM 8166 O O . GLY B 1 192 ? -17.219 -21.922 -12.367 1 96 192 GLY B O 1
ATOM 8167 N N . ASP B 1 193 ? -18.25 -20.484 -11.008 1 92.38 193 ASP B N 1
ATOM 8168 C CA . ASP B 1 193 ? -17.047 -19.672 -10.852 1 92.38 193 ASP B CA 1
ATOM 8169 C C . ASP B 1 193 ? -16.172 -20.219 -9.727 1 92.38 193 ASP B C 1
ATOM 8171 O O . ASP B 1 193 ? -16.562 -21.156 -9.023 1 92.38 193 ASP B O 1
ATOM 8175 N N . ILE B 1 194 ? -14.969 -19.75 -9.719 1 90.06 194 ILE B N 1
ATOM 8176 C CA . ILE B 1 194 ? -14.047 -20.359 -8.773 1 90.06 194 ILE B CA 1
ATOM 8177 C C . ILE B 1 194 ? -13.414 -19.297 -7.883 1 90.06 194 ILE B C 1
ATOM 8179 O O . ILE B 1 194 ? -13.164 -18.172 -8.336 1 90.06 194 ILE B O 1
ATOM 8183 N N . GLY B 1 195 ? -13.203 -19.672 -6.672 1 88.12 195 GLY B N 1
ATOM 8184 C CA . GLY B 1 195 ? -12.477 -18.828 -5.738 1 88.12 195 GLY B CA 1
ATOM 8185 C C . GLY B 1 195 ? -10.977 -18.812 -5.992 1 88.12 195 GLY B C 1
ATOM 8186 O O . GLY B 1 195 ? -10.469 -19.625 -6.766 1 88.12 195 GLY B O 1
ATOM 8187 N N . PHE B 1 196 ? -10.281 -18 -5.316 1 89.38 196 PHE B N 1
ATOM 8188 C CA . PHE B 1 196 ? -8.867 -17.703 -5.512 1 89.38 196 PHE B CA 1
ATOM 8189 C C . PHE B 1 196 ? -8.023 -18.969 -5.328 1 89.38 196 PHE B C 1
ATOM 8191 O O . PHE B 1 196 ? -7.172 -19.266 -6.164 1 89.38 196 PHE B O 1
ATOM 8198 N N . ILE B 1 197 ? -8.242 -19.766 -4.383 1 93.62 197 ILE B N 1
ATOM 8199 C CA . ILE B 1 197 ? -7.379 -20.859 -3.988 1 93.62 197 ILE B CA 1
ATOM 8200 C C . ILE B 1 197 ? -7.379 -21.938 -5.078 1 93.62 197 ILE B C 1
ATOM 8202 O O . ILE B 1 197 ? -6.34 -22.531 -5.379 1 93.62 197 ILE B O 1
ATOM 8206 N N . TYR B 1 198 ? -8.5 -22.219 -5.609 1 94.5 198 TYR B N 1
ATOM 8207 C CA . TYR B 1 198 ? -8.617 -23.297 -6.574 1 94.5 198 TYR B CA 1
ATOM 8208 C C . TYR B 1 198 ? -7.875 -22.969 -7.863 1 94.5 198 TYR B C 1
ATOM 8210 O O . TYR B 1 198 ? -7.211 -23.828 -8.438 1 94.5 198 TYR B O 1
ATOM 8218 N N . ALA B 1 199 ? -7.949 -21.703 -8.242 1 91.75 199 ALA B N 1
ATOM 8219 C CA . ALA B 1 199 ? -7.238 -21.297 -9.445 1 91.75 199 ALA B CA 1
ATOM 8220 C C . ALA B 1 199 ? -5.734 -21.203 -9.195 1 91.75 199 ALA B C 1
ATOM 8222 O O . ALA B 1 199 ? -4.934 -21.766 -9.938 1 91.75 199 ALA B O 1
ATOM 8223 N N . GLU B 1 200 ? -5.375 -20.609 -8.125 1 91.19 200 GLU B N 1
ATOM 8224 C CA . GLU B 1 200 ? -3.979 -20.266 -7.863 1 91.19 200 GLU B CA 1
ATOM 8225 C C . GLU B 1 200 ? -3.195 -21.484 -7.379 1 91.19 200 GLU B C 1
ATOM 8227 O O . GLU B 1 200 ? -2.047 -21.688 -7.781 1 91.19 200 GLU B O 1
ATOM 8232 N N . GLU B 1 201 ? -3.865 -22.281 -6.57 1 94.25 201 GLU B N 1
ATOM 8233 C CA . GLU B 1 201 ? -3.074 -23.297 -5.867 1 94.25 201 GLU B CA 1
ATOM 8234 C C . GLU B 1 201 ? -3.336 -24.688 -6.426 1 94.25 201 GLU B C 1
ATOM 8236 O O . GLU B 1 201 ? -2.531 -25.594 -6.23 1 94.25 201 GLU B O 1
ATOM 8241 N N . PHE B 1 202 ? -4.469 -24.906 -7.094 1 94.88 202 PHE B N 1
ATOM 8242 C CA . PHE B 1 202 ? -4.801 -26.234 -7.582 1 94.88 202 PHE B CA 1
ATOM 8243 C C . PHE B 1 202 ? -4.961 -26.234 -9.102 1 94.88 202 PHE B C 1
ATOM 8245 O O . PHE B 1 202 ? -5.324 -27.25 -9.688 1 94.88 202 PHE B O 1
ATOM 8252 N N . SER B 1 203 ? -4.766 -25.047 -9.703 1 91.75 203 SER B N 1
ATOM 8253 C CA . SER B 1 203 ? -4.824 -24.906 -11.148 1 91.75 203 SER B CA 1
ATOM 8254 C C . SER B 1 203 ? -6.164 -25.375 -11.703 1 91.75 203 SER B C 1
ATOM 8256 O O . SER B 1 203 ? -6.219 -26.016 -12.75 1 91.75 203 SER B O 1
ATOM 8258 N N . ARG B 1 204 ? -7.164 -25.297 -10.914 1 93.69 204 ARG B N 1
ATOM 8259 C CA . ARG B 1 204 ? -8.516 -25.484 -11.422 1 93.69 204 ARG B CA 1
ATOM 8260 C C . ARG B 1 204 ? -9.156 -24.156 -11.805 1 93.69 204 ARG B C 1
ATOM 8262 O O . ARG B 1 204 ? -9.453 -23.328 -10.938 1 93.69 204 ARG B O 1
ATOM 8269 N N . TYR B 1 205 ? -9.453 -23.984 -13.039 1 92 205 TYR B N 1
ATOM 8270 C CA . TYR B 1 205 ? -9.859 -22.672 -13.523 1 92 205 TYR B CA 1
ATOM 8271 C C . TYR B 1 205 ? -11.344 -22.656 -13.867 1 92 205 TYR B C 1
ATOM 8273 O O . TYR B 1 205 ? -11.836 -21.688 -14.445 1 92 205 TYR B O 1
ATOM 8281 N N . THR B 1 206 ? -12.039 -23.75 -13.523 1 93.69 206 THR B N 1
ATOM 8282 C CA . THR B 1 206 ? -13.477 -23.797 -13.758 1 93.69 206 THR B CA 1
ATOM 8283 C C . THR B 1 206 ? -14.188 -24.484 -12.594 1 93.69 206 THR B C 1
ATOM 8285 O O . THR B 1 206 ? -13.562 -25.203 -11.82 1 93.69 206 THR B O 1
ATOM 8288 N N . GLY B 1 207 ? -15.422 -24.188 -12.531 1 96.56 207 GLY B N 1
ATOM 8289 C CA . GLY B 1 207 ? -16.266 -24.828 -11.539 1 96.56 207 GLY B CA 1
ATOM 8290 C C . GLY B 1 207 ? -17.5 -25.469 -12.133 1 96.56 207 GLY B C 1
ATOM 8291 O O . GLY B 1 207 ? -18.438 -25.828 -11.414 1 96.56 207 GLY B O 1
ATOM 8292 N N . TYR B 1 208 ? -17.547 -25.625 -13.477 1 97.94 208 TYR B N 1
ATOM 8293 C CA . TYR B 1 208 ? -18.688 -26.328 -14.07 1 97.94 208 TYR B CA 1
ATOM 8294 C C . TYR B 1 208 ? -18.266 -27.156 -15.273 1 97.94 208 TYR B C 1
ATOM 8296 O O . TYR B 1 208 ? -17.281 -26.828 -15.945 1 97.94 208 TYR B O 1
ATOM 8304 N N . TRP B 1 209 ? -19 -28.297 -15.562 1 98.06 209 TRP B N 1
ATOM 8305 C CA . TRP B 1 209 ? -18.656 -29.281 -16.578 1 98.06 209 TRP B CA 1
ATOM 8306 C C . TRP B 1 209 ? -19.906 -29.781 -17.297 1 98.06 209 TRP B C 1
ATOM 8308 O O . TRP B 1 209 ? -20.828 -30.312 -16.656 1 98.06 209 TRP B O 1
ATOM 8318 N N . TRP B 1 210 ? -19.922 -29.719 -18.578 1 97.62 210 TRP B N 1
ATOM 8319 C CA . TRP B 1 210 ? -21.016 -30.219 -19.391 1 97.62 210 TRP B CA 1
ATOM 8320 C C . TRP B 1 210 ? -21.062 -31.734 -19.359 1 97.62 210 TRP B C 1
ATOM 8322 O O . TRP B 1 210 ? -20.016 -32.406 -19.422 1 97.62 210 TRP B O 1
ATOM 8332 N N . SER B 1 211 ? -22.281 -32.219 -19.281 1 97.56 211 SER B N 1
ATOM 8333 C CA . SER B 1 211 ? -22.438 -33.656 -19.547 1 97.56 211 SER B CA 1
ATOM 8334 C C . SER B 1 211 ? -21.938 -34 -20.938 1 97.56 211 SER B C 1
ATOM 8336 O O . SER B 1 211 ? -22.172 -33.25 -21.906 1 97.56 211 SER B O 1
ATOM 8338 N N . PRO B 1 212 ? -21.266 -35.125 -21.062 1 95.5 212 PRO B N 1
ATOM 8339 C CA . PRO B 1 212 ? -20.781 -35.5 -22.375 1 95.5 212 PRO B CA 1
ATOM 8340 C C . PRO B 1 212 ? -21.906 -36 -23.297 1 95.5 212 PRO B C 1
ATOM 8342 O O . PRO B 1 212 ? -21.703 -36.156 -24.5 1 95.5 212 PRO B O 1
ATOM 8345 N N . ILE B 1 213 ? -23.094 -36.188 -22.641 1 94.44 213 ILE B N 1
ATOM 8346 C CA . ILE B 1 213 ? -24.234 -36.656 -23.406 1 94.44 213 ILE B CA 1
ATOM 8347 C C . ILE B 1 213 ? -25.391 -35.688 -23.266 1 94.44 213 ILE B C 1
ATOM 8349 O O . ILE B 1 213 ? -25.625 -35.125 -22.188 1 94.44 213 ILE B O 1
ATOM 8353 N N . VAL B 1 214 ? -26.031 -35.5 -24.406 1 95.75 214 VAL B N 1
ATOM 8354 C CA . VAL B 1 214 ? -27.281 -34.75 -24.359 1 95.75 214 VAL B CA 1
ATOM 8355 C C . VAL B 1 214 ? -28.438 -35.719 -24.125 1 95.75 214 VAL B C 1
ATOM 8357 O O . VAL B 1 214 ? -28.688 -36.625 -24.922 1 95.75 214 VAL B O 1
ATOM 8360 N N . GLY B 1 215 ? -29.094 -35.469 -23.047 1 94.12 215 GLY B N 1
ATOM 8361 C CA . GLY B 1 215 ? -30.219 -36.344 -22.719 1 94.12 215 GLY B CA 1
ATOM 8362 C C . GLY B 1 215 ? -31.484 -35.969 -23.469 1 94.12 215 GLY B C 1
ATOM 8363 O O . GLY B 1 215 ? -31.438 -35.156 -24.406 1 94.12 215 GLY B O 1
ATOM 8364 N N . THR B 1 216 ? -32.469 -36.688 -23.062 1 93.44 216 THR B N 1
ATOM 8365 C CA . THR B 1 216 ? -33.812 -36.406 -23.594 1 93.44 216 THR B CA 1
ATOM 8366 C C . THR B 1 216 ? -34.812 -36.188 -22.469 1 93.44 216 THR B C 1
ATOM 8368 O O . THR B 1 216 ? -34.906 -36.969 -21.547 1 93.44 216 THR B O 1
ATOM 8371 N N . CYS B 1 217 ? -35.469 -35.094 -22.641 1 91.75 217 CYS B N 1
ATOM 8372 C CA . CYS B 1 217 ? -36.531 -34.844 -21.672 1 91.75 217 CYS B CA 1
ATOM 8373 C C . CYS B 1 217 ? -37.688 -35.844 -21.859 1 91.75 217 CYS B C 1
ATOM 8375 O O . CYS B 1 217 ? -38.25 -35.938 -22.938 1 91.75 217 CYS B O 1
ATOM 8377 N N . VAL B 1 218 ? -38 -36.438 -20.812 1 85.5 218 VAL B N 1
ATOM 8378 C CA . VAL B 1 218 ? -39.031 -37.5 -20.906 1 85.5 218 VAL B CA 1
ATOM 8379 C C . VAL B 1 218 ? -40.375 -36.875 -21.219 1 85.5 218 VAL B C 1
ATOM 8381 O O . VAL B 1 218 ? -41.188 -37.438 -21.969 1 85.5 218 VAL B O 1
ATOM 8384 N N . LYS B 1 219 ? -40.656 -35.656 -20.75 1 78.81 219 LYS B N 1
ATOM 8385 C CA . LYS B 1 219 ? -41.938 -35 -20.891 1 78.81 219 LYS B CA 1
ATOM 8386 C C . LYS B 1 219 ? -42.125 -34.438 -22.297 1 78.81 219 LYS B C 1
ATOM 8388 O O . LYS B 1 219 ? -43.219 -34.562 -22.875 1 78.81 219 LYS B O 1
ATOM 8393 N N . THR B 1 220 ? -41.031 -34 -22.938 1 85.56 220 THR B N 1
ATOM 8394 C CA . THR B 1 220 ? -41.219 -33.219 -24.172 1 85.56 220 THR B CA 1
ATOM 8395 C C . THR B 1 220 ? -40.5 -33.906 -25.344 1 85.56 220 THR B C 1
ATOM 8397 O O . THR B 1 220 ? -40.75 -33.594 -26.5 1 85.56 220 THR B O 1
ATOM 8400 N N . GLY B 1 221 ? -39.656 -34.812 -25 1 89.38 221 GLY B N 1
ATOM 8401 C CA . GLY B 1 221 ? -38.875 -35.469 -26.031 1 89.38 221 GLY B CA 1
ATOM 8402 C C . GLY B 1 221 ? -37.75 -34.594 -26.594 1 89.38 221 GLY B C 1
ATOM 8403 O O . GLY B 1 221 ? -37.031 -35.031 -27.484 1 89.38 221 GLY B O 1
ATOM 8404 N N . LYS B 1 222 ? -37.594 -33.531 -26.109 1 91.06 222 LYS B N 1
ATOM 8405 C CA . LYS B 1 222 ? -36.594 -32.594 -26.562 1 91.06 222 LYS B CA 1
ATOM 8406 C C . LYS B 1 222 ? -35.219 -32.875 -25.906 1 91.06 222 LYS B C 1
ATOM 8408 O O . LYS B 1 222 ? -35.156 -33.531 -24.875 1 91.06 222 LYS B O 1
ATOM 8413 N N . PRO B 1 223 ? -34.188 -32.344 -26.531 1 94.44 223 PRO B N 1
ATOM 8414 C CA . PRO B 1 223 ? -32.875 -32.5 -25.906 1 94.44 223 PRO B CA 1
ATOM 8415 C C . PRO B 1 223 ? -32.781 -31.828 -24.547 1 94.44 223 PRO B C 1
ATOM 8417 O O . PRO B 1 223 ? -33.25 -30.703 -24.375 1 94.44 223 PRO B O 1
ATOM 8420 N N . MET B 1 224 ? -32.344 -32.562 -23.625 1 96.06 224 MET B N 1
ATOM 8421 C CA . MET B 1 224 ? -32.094 -32.062 -22.266 1 96.06 224 MET B CA 1
ATOM 8422 C C . MET B 1 224 ? -30.609 -31.969 -21.984 1 96.06 224 MET B C 1
ATOM 8424 O O . MET B 1 224 ? -29.891 -32.969 -22.062 1 96.06 224 MET B O 1
ATOM 8428 N N . TYR B 1 225 ? -30.188 -30.812 -21.719 1 97.31 225 TYR B N 1
ATOM 8429 C CA . TYR B 1 225 ? -28.781 -30.547 -21.406 1 97.31 225 TYR B CA 1
ATOM 8430 C C . TYR B 1 225 ? -28.547 -30.531 -19.891 1 97.31 225 TYR B C 1
ATOM 8432 O O . TYR B 1 225 ? -29.406 -30.094 -19.141 1 97.31 225 TYR B O 1
ATOM 8440 N N . THR B 1 226 ? -27.391 -31.047 -19.453 1 97.44 226 THR B N 1
ATOM 8441 C CA . THR B 1 226 ? -27.078 -31.078 -18.031 1 97.44 226 THR B CA 1
ATOM 8442 C C . THR B 1 226 ? -25.641 -30.594 -17.781 1 97.44 226 THR B C 1
ATOM 8444 O O . THR B 1 226 ? -24.719 -30.969 -18.516 1 97.44 226 THR B O 1
ATOM 8447 N N . ILE B 1 227 ? -25.484 -29.766 -16.797 1 98.25 227 ILE B N 1
ATOM 8448 C CA . ILE B 1 227 ? -24.188 -29.266 -16.344 1 98.25 227 ILE B CA 1
ATOM 8449 C C . ILE B 1 227 ? -24 -29.578 -14.867 1 98.25 227 ILE B C 1
ATOM 8451 O O . ILE B 1 227 ? -24.906 -29.344 -14.062 1 98.25 227 ILE B O 1
ATOM 8455 N N . CYS B 1 228 ? -22.891 -30.219 -14.531 1 98.31 228 CYS B N 1
ATOM 8456 C CA . CYS B 1 228 ? -22.453 -30.297 -13.141 1 98.31 228 CYS B CA 1
ATOM 8457 C C . CYS B 1 228 ? -21.688 -29.031 -12.75 1 98.31 228 CYS B C 1
ATOM 8459 O O . CYS B 1 228 ? -20.828 -28.562 -13.5 1 98.31 228 CYS B O 1
ATOM 8461 N N . TYR B 1 229 ? -22.062 -28.422 -11.695 1 98.06 229 TYR B N 1
ATOM 8462 C CA . TYR B 1 229 ? -21.328 -27.234 -11.289 1 98.06 229 TYR B CA 1
ATOM 8463 C C . TYR B 1 229 ? -21.156 -27.188 -9.773 1 98.06 229 TYR B C 1
ATOM 8465 O O . TYR B 1 229 ? -21.906 -27.844 -9.039 1 98.06 229 TYR B O 1
ATOM 8473 N N . LEU B 1 230 ? -20.141 -26.547 -9.344 1 97.56 230 LEU B N 1
ATOM 8474 C CA . LEU B 1 230 ? -19.891 -26.266 -7.934 1 97.56 230 LEU B CA 1
ATOM 8475 C C . LEU B 1 230 ? -20.453 -24.906 -7.531 1 97.56 230 LEU B C 1
ATOM 8477 O O . LEU B 1 230 ? -20.234 -23.922 -8.227 1 97.56 230 LEU B O 1
ATOM 8481 N N . GLU B 1 231 ? -21.219 -24.922 -6.555 1 95.94 231 GLU B N 1
ATOM 8482 C CA . GLU B 1 231 ? -21.594 -23.672 -5.906 1 95.94 231 GLU B CA 1
ATOM 8483 C C . GLU B 1 231 ? -20.641 -23.328 -4.762 1 95.94 231 GLU B C 1
ATOM 8485 O O . GLU B 1 231 ? -20.641 -24 -3.729 1 95.94 231 GLU B O 1
ATOM 8490 N N . GLU B 1 232 ? -19.906 -22.359 -4.988 1 95.25 232 GLU B N 1
ATOM 8491 C CA . GLU B 1 232 ? -18.891 -21.984 -4.016 1 95.25 232 GLU B CA 1
ATOM 8492 C C . GLU B 1 232 ? -19.344 -20.781 -3.176 1 95.25 232 GLU B C 1
ATOM 8494 O O . GLU B 1 232 ? -19.75 -19.766 -3.717 1 95.25 232 GLU B O 1
ATOM 8499 N N . ASP B 1 233 ? -19.344 -20.906 -1.883 1 94.94 233 ASP B N 1
ATOM 8500 C CA . ASP B 1 233 ? -19.734 -19.875 -0.933 1 94.94 233 ASP B CA 1
ATOM 8501 C C . ASP B 1 233 ? -18.516 -19.281 -0.229 1 94.94 233 ASP B C 1
ATOM 8503 O O . ASP B 1 233 ? -17.875 -19.953 0.591 1 94.94 233 ASP B O 1
ATOM 8507 N N . GLU B 1 234 ? -18.219 -18.031 -0.498 1 94.44 234 GLU B N 1
ATOM 8508 C CA . GLU B 1 234 ? -17.078 -17.359 0.112 1 94.44 234 GLU B CA 1
ATOM 8509 C C . GLU B 1 234 ? -17.531 -16.375 1.188 1 94.44 234 GLU B C 1
ATOM 8511 O O . GLU B 1 234 ? -16.75 -15.523 1.627 1 94.44 234 GLU B O 1
ATOM 8516 N N . THR B 1 235 ? -18.719 -16.469 1.608 1 92.94 235 THR B N 1
ATOM 8517 C CA . THR B 1 235 ? -19.297 -15.516 2.555 1 92.94 235 THR B CA 1
ATOM 8518 C C . THR B 1 235 ? -18.422 -15.398 3.801 1 92.94 235 THR B C 1
ATOM 8520 O O . THR B 1 235 ? -18.266 -14.305 4.348 1 92.94 235 THR B O 1
ATOM 8523 N N . ASN B 1 236 ? -17.859 -16.5 4.219 1 93.88 236 ASN B N 1
ATOM 8524 C CA . ASN B 1 236 ? -17.125 -16.5 5.477 1 93.88 236 ASN B CA 1
ATOM 8525 C C . ASN B 1 236 ? -15.617 -16.375 5.242 1 93.88 236 ASN B C 1
ATOM 8527 O O . ASN B 1 236 ? -14.828 -16.453 6.188 1 93.88 236 ASN B O 1
ATOM 8531 N N . VAL B 1 237 ? -15.227 -16.312 4.039 1 95.88 237 VAL B N 1
ATOM 8532 C CA . VAL B 1 237 ? -13.82 -16.078 3.715 1 95.88 237 VAL B CA 1
ATOM 8533 C C . VAL B 1 237 ? -13.477 -14.602 3.969 1 95.88 237 VAL B C 1
ATOM 8535 O O . VAL B 1 237 ? -14.281 -13.711 3.688 1 95.88 237 VAL B O 1
ATOM 8538 N N . MET B 1 238 ? -12.383 -14.344 4.512 1 94.44 238 MET B N 1
ATOM 8539 C CA . MET B 1 238 ? -12.008 -12.992 4.91 1 94.44 238 MET B CA 1
ATOM 8540 C C . MET B 1 238 ? -11.922 -12.07 3.701 1 94.44 238 MET B C 1
ATOM 8542 O O . MET B 1 238 ? -11.508 -12.492 2.621 1 94.44 238 MET B O 1
ATOM 8546 N N . ASP B 1 239 ? -12.25 -10.773 3.891 1 93.12 239 ASP B N 1
ATOM 8547 C CA . ASP B 1 239 ? -12.117 -9.711 2.893 1 93.12 239 ASP B CA 1
ATOM 8548 C C . ASP B 1 239 ? -10.688 -9.18 2.84 1 93.12 239 ASP B C 1
ATOM 8550 O O . ASP B 1 239 ? -10.008 -9.102 3.869 1 93.12 239 ASP B O 1
ATOM 8554 N N . TYR B 1 240 ? -10.242 -8.906 1.657 1 94.06 240 TYR B N 1
ATOM 8555 C CA . TYR B 1 240 ? -8.953 -8.258 1.438 1 94.06 240 TYR B CA 1
ATOM 8556 C C . TYR B 1 240 ? -9.07 -7.156 0.394 1 94.06 240 TYR B C 1
ATOM 8558 O O . TYR B 1 240 ? -9.508 -7.402 -0.733 1 94.06 240 TYR B O 1
ATOM 8566 N N . HIS B 1 241 ? -8.648 -5.926 0.71 1 93.88 241 HIS B N 1
ATOM 8567 C CA . HIS B 1 241 ? -8.781 -4.789 -0.194 1 93.88 241 HIS B CA 1
ATOM 8568 C C . HIS B 1 241 ? -7.43 -4.398 -0.783 1 93.88 241 HIS B C 1
ATOM 8570 O O . HIS B 1 241 ? -6.434 -4.324 -0.063 1 93.88 241 HIS B O 1
ATOM 8576 N N . ILE B 1 242 ? -7.379 -4.16 -2.07 1 92.25 242 ILE B N 1
ATOM 8577 C CA . ILE B 1 242 ? -6.184 -3.732 -2.787 1 92.25 242 ILE B CA 1
ATOM 8578 C C . ILE B 1 242 ? -6.453 -2.406 -3.492 1 92.25 242 ILE B C 1
ATOM 8580 O O . ILE B 1 242 ? -7.492 -2.238 -4.137 1 92.25 242 ILE B O 1
ATOM 8584 N N . PRO B 1 243 ? -5.566 -1.438 -3.312 1 88.31 243 PRO B N 1
ATOM 8585 C CA . PRO B 1 243 ? -5.781 -0.151 -3.979 1 88.31 243 PRO B CA 1
ATOM 8586 C C . PRO B 1 243 ? -5.867 -0.28 -5.496 1 88.31 243 PRO B C 1
ATOM 8588 O O . PRO B 1 243 ? -5.191 -1.129 -6.086 1 88.31 243 PRO B O 1
ATOM 8591 N N . THR B 1 244 ? -6.715 0.627 -6.066 1 84.81 244 THR B N 1
ATOM 8592 C CA . THR B 1 244 ? -6.816 0.681 -7.523 1 84.81 244 THR B CA 1
ATOM 8593 C C . THR B 1 244 ? -5.848 1.71 -8.094 1 84.81 244 THR B C 1
ATOM 8595 O O . THR B 1 244 ? -5.242 2.482 -7.348 1 84.81 244 THR B O 1
ATOM 8598 N N . SER B 1 245 ? -5.707 1.707 -9.391 1 76.94 245 SER B N 1
ATOM 8599 C CA . SER B 1 245 ? -4.723 2.557 -10.055 1 76.94 245 SER B CA 1
ATOM 8600 C C . SER B 1 245 ? -5.27 3.963 -10.281 1 76.94 245 SER B C 1
ATOM 8602 O O . SER B 1 245 ? -4.551 4.84 -10.766 1 76.94 245 SER B O 1
ATOM 8604 N N . ASP B 1 246 ? -6.469 4.367 -9.828 1 77.25 246 ASP B N 1
ATOM 8605 C CA . ASP B 1 246 ? -7.074 5.641 -10.219 1 77.25 246 ASP B CA 1
ATOM 8606 C C . ASP B 1 246 ? -6.648 6.762 -9.273 1 77.25 246 ASP B C 1
ATOM 8608 O O . ASP B 1 246 ? -6.957 7.93 -9.516 1 77.25 246 ASP B O 1
ATOM 8612 N N . LEU B 1 247 ? -5.93 6.621 -8.297 1 84.38 247 LEU B N 1
ATOM 8613 C CA . LEU B 1 247 ? -5.375 7.598 -7.367 1 84.38 247 LEU B CA 1
ATOM 8614 C C . LEU B 1 247 ? -6.484 8.289 -6.578 1 84.38 247 LEU B C 1
ATOM 8616 O O . LEU B 1 247 ? -6.254 9.336 -5.965 1 84.38 247 LEU B O 1
ATOM 8620 N N . ARG B 1 248 ? -7.746 7.793 -6.648 1 88.88 248 ARG B N 1
ATOM 8621 C CA . ARG B 1 248 ? -8.891 8.43 -6.016 1 88.88 248 ARG B CA 1
ATOM 8622 C C . ARG B 1 248 ? -9.352 7.652 -4.789 1 88.88 248 ARG B C 1
ATOM 8624 O O . ARG B 1 248 ? -10.516 7.727 -4.395 1 88.88 248 ARG B O 1
ATOM 8631 N N . GLY B 1 249 ? -8.383 6.816 -4.305 1 88.62 249 GLY B N 1
ATOM 8632 C CA . GLY B 1 249 ? -8.648 6.121 -3.055 1 88.62 249 GLY B CA 1
ATOM 8633 C C . GLY B 1 249 ? -9.594 4.945 -3.219 1 88.62 249 GLY B C 1
ATOM 8634 O O . GLY B 1 249 ? -10.18 4.473 -2.242 1 88.62 249 GLY B O 1
ATOM 8635 N N . LYS B 1 250 ? -9.844 4.527 -4.34 1 89.94 250 LYS B N 1
ATOM 8636 C CA . LYS B 1 250 ? -10.672 3.348 -4.578 1 89.94 250 LYS B CA 1
ATOM 8637 C C . LYS B 1 250 ? -9.883 2.064 -4.34 1 89.94 250 LYS B C 1
ATOM 8639 O O . LYS B 1 250 ? -8.656 2.053 -4.469 1 89.94 250 LYS B O 1
ATOM 8644 N N . THR B 1 251 ? -10.562 0.991 -3.914 1 91.38 251 THR B N 1
ATOM 8645 C CA . THR B 1 251 ? -9.945 -0.319 -3.717 1 91.38 251 THR B CA 1
ATOM 8646 C C . THR B 1 251 ? -10.781 -1.41 -4.383 1 91.38 251 THR B C 1
ATOM 8648 O O . THR B 1 251 ? -11.969 -1.211 -4.656 1 91.38 251 THR B O 1
ATOM 8651 N N . THR B 1 252 ? -10.172 -2.447 -4.695 1 88.38 252 THR B N 1
ATOM 8652 C CA . THR B 1 252 ? -10.859 -3.658 -5.129 1 88.38 252 THR B CA 1
ATOM 8653 C C . THR B 1 252 ? -10.953 -4.668 -3.988 1 88.38 252 THR B C 1
ATOM 8655 O O . THR B 1 252 ? -9.953 -4.953 -3.324 1 88.38 252 THR B O 1
ATOM 8658 N N . GLN B 1 253 ? -12.172 -5.09 -3.74 1 88.81 253 GLN B N 1
ATOM 8659 C CA . GLN B 1 253 ? -12.422 -6.074 -2.693 1 88.81 253 GLN B CA 1
ATOM 8660 C C . GLN B 1 253 ? -12.211 -7.492 -3.211 1 88.81 253 GLN B C 1
ATOM 8662 O O . GLN B 1 253 ? -12.75 -7.863 -4.254 1 88.81 253 GLN B O 1
ATOM 8667 N N . TYR B 1 254 ? -11.43 -8.242 -2.529 1 88.19 254 TYR B N 1
ATOM 8668 C CA . TYR B 1 254 ? -11.18 -9.648 -2.822 1 88.19 254 TYR B CA 1
ATOM 8669 C C . TYR B 1 254 ? -11.469 -10.523 -1.606 1 88.19 254 TYR B C 1
ATOM 8671 O O . TYR B 1 254 ? -11.555 -10.023 -0.483 1 88.19 254 TYR B O 1
ATOM 8679 N N . LYS B 1 255 ? -11.867 -11.805 -1.902 1 92.5 255 LYS B N 1
ATOM 8680 C CA . LYS B 1 255 ? -11.844 -12.828 -0.863 1 92.5 255 LYS B CA 1
ATOM 8681 C C . LYS B 1 255 ? -10.523 -13.594 -0.87 1 92.5 255 LYS B C 1
ATOM 8683 O O . LYS B 1 255 ? -10.117 -14.125 -1.902 1 92.5 255 LYS B O 1
ATOM 8688 N N . TYR B 1 256 ? -9.82 -13.547 0.213 1 94.62 256 TYR B N 1
ATOM 8689 C CA . TYR B 1 256 ? -8.484 -14.133 0.295 1 94.62 256 TYR B CA 1
ATOM 8690 C C . TYR B 1 256 ? -8.25 -14.75 1.666 1 94.62 256 TYR B C 1
ATOM 8692 O O . TYR B 1 256 ? -7.965 -14.047 2.635 1 94.62 256 TYR B O 1
ATOM 8700 N N . PRO B 1 257 ? -8.336 -16.062 1.821 1 96.69 257 PRO B N 1
ATOM 8701 C CA . PRO B 1 257 ? -8.109 -16.688 3.127 1 96.69 257 PRO B CA 1
ATOM 8702 C C . PRO B 1 257 ? -6.625 -16.781 3.484 1 96.69 257 PRO B C 1
ATOM 8704 O O . PRO B 1 257 ? -5.902 -17.609 2.918 1 96.69 257 PRO B O 1
ATOM 8707 N N . LEU B 1 258 ? -6.176 -16.031 4.473 1 96.81 258 LEU B N 1
ATOM 8708 C CA . LEU B 1 258 ? -4.82 -16.141 5.004 1 96.81 258 LEU B CA 1
ATOM 8709 C C . LEU B 1 258 ? -4.645 -17.453 5.77 1 96.81 258 LEU B C 1
ATOM 8711 O O . LEU B 1 258 ? -5.629 -18.047 6.215 1 96.81 258 LEU B O 1
ATOM 8715 N N . ALA B 1 259 ? -3.389 -17.891 5.922 1 97.88 259 ALA B N 1
ATOM 8716 C CA . ALA B 1 259 ? -3.125 -19.125 6.656 1 97.88 259 ALA B CA 1
ATOM 8717 C C . ALA B 1 259 ? -3.842 -19.125 8 1 97.88 259 ALA B C 1
ATOM 8719 O O . ALA B 1 259 ? -3.77 -18.141 8.758 1 97.88 259 ALA B O 1
ATOM 8720 N N . GLY B 1 260 ? -4.531 -20.109 8.273 1 97.31 260 GLY B N 1
ATOM 8721 C CA . GLY B 1 260 ? -5.25 -20.25 9.531 1 97.31 260 GLY B CA 1
ATOM 8722 C C . GLY B 1 260 ? -6.691 -19.797 9.453 1 97.31 260 GLY B C 1
ATOM 8723 O O . GLY B 1 260 ? -7.496 -20.094 10.336 1 97.31 260 GLY B O 1
ATOM 8724 N N . GLU B 1 261 ? -7.117 -19.125 8.367 1 96.69 261 GLU B N 1
ATOM 8725 C CA . GLU B 1 261 ? -8.461 -18.562 8.242 1 96.69 261 GLU B CA 1
ATOM 8726 C C . GLU B 1 261 ? -9.391 -19.531 7.52 1 96.69 261 GLU B C 1
ATOM 8728 O O . GLU B 1 261 ? -8.961 -20.578 7.059 1 96.69 261 GLU B O 1
ATOM 8733 N N . LYS B 1 262 ? -10.656 -19.156 7.367 1 97.19 262 LYS B N 1
ATOM 8734 C CA . LYS B 1 262 ? -11.68 -20.031 6.781 1 97.19 262 LYS B CA 1
ATOM 8735 C C . LYS B 1 262 ? -11.586 -20.031 5.258 1 97.19 262 LYS B C 1
ATOM 8737 O O . LYS B 1 262 ? -11.336 -19 4.645 1 97.19 262 LYS B O 1
ATOM 8742 N N . ASN B 1 263 ? -11.734 -21.234 4.688 1 97.25 263 ASN B N 1
ATOM 8743 C CA . ASN B 1 263 ? -11.836 -21.391 3.24 1 97.25 263 ASN B CA 1
ATOM 8744 C C . ASN B 1 263 ? -13.289 -21.328 2.77 1 97.25 263 ASN B C 1
ATOM 8746 O O . ASN B 1 263 ? -14.211 -21.297 3.588 1 97.25 263 ASN B O 1
ATOM 8750 N N . SER B 1 264 ? -13.469 -21.25 1.486 1 96.12 264 SER B N 1
ATOM 8751 C CA . SER B 1 264 ? -14.805 -21.328 0.903 1 96.12 264 SER B CA 1
ATOM 8752 C C . SER B 1 264 ? -15.406 -22.719 1.059 1 96.12 264 SER B C 1
ATOM 8754 O O . SER B 1 264 ? -14.688 -23.688 1.335 1 96.12 264 SER B O 1
ATOM 8756 N N . ILE B 1 265 ? -16.719 -22.781 0.948 1 95.44 265 ILE B N 1
ATOM 8757 C CA . ILE B 1 265 ? -17.453 -24.031 0.992 1 95.44 265 ILE B CA 1
ATOM 8758 C C . ILE B 1 265 ? -18.094 -24.312 -0.37 1 95.44 265 ILE B C 1
ATOM 8760 O O . ILE B 1 265 ? -18.703 -23.422 -0.968 1 95.44 265 ILE B O 1
ATOM 8764 N N . CYS B 1 266 ? -17.891 -25.578 -0.827 1 95.62 266 CYS B N 1
ATOM 8765 C CA . CYS B 1 266 ? -18.422 -25.922 -2.143 1 95.62 266 CYS B CA 1
ATOM 8766 C C . CYS B 1 266 ? -19.531 -26.953 -2.027 1 95.62 266 CYS B C 1
ATOM 8768 O O . CYS B 1 266 ? -19.406 -27.922 -1.28 1 95.62 266 CYS B O 1
ATOM 8770 N N . LYS B 1 267 ? -20.609 -26.688 -2.711 1 95.56 267 LYS B N 1
ATOM 8771 C CA . LYS B 1 267 ? -21.672 -27.672 -2.936 1 95.56 267 LYS B CA 1
ATOM 8772 C C . LYS B 1 267 ? -21.641 -28.188 -4.371 1 95.56 267 LYS B C 1
ATOM 8774 O O . LYS B 1 267 ? -21.297 -27.453 -5.297 1 95.56 267 LYS B O 1
ATOM 8779 N N . VAL B 1 268 ? -21.984 -29.422 -4.473 1 97.62 268 VAL B N 1
ATOM 8780 C CA . VAL B 1 268 ? -22.031 -30.031 -5.797 1 97.62 268 VAL B CA 1
ATOM 8781 C C . VAL B 1 268 ? -23.469 -30.047 -6.316 1 97.62 268 VAL B C 1
ATOM 8783 O O . VAL B 1 268 ? -24.359 -30.562 -5.648 1 97.62 268 VAL B O 1
ATOM 8786 N N . CYS B 1 269 ? -23.641 -29.484 -7.531 1 97.31 269 CYS B N 1
ATOM 8787 C CA . CYS B 1 269 ? -24.984 -29.328 -8.078 1 97.31 269 CYS B CA 1
ATOM 8788 C C . CYS B 1 269 ? -25.031 -29.781 -9.539 1 97.31 269 CYS B C 1
ATOM 8790 O O . CYS B 1 269 ? -24 -29.891 -10.188 1 97.31 269 CYS B O 1
ATOM 8792 N N . LEU B 1 270 ? -26.25 -30.062 -9.945 1 97.12 270 LEU B N 1
ATOM 8793 C CA . LEU B 1 270 ? -26.578 -30.25 -11.359 1 97.12 270 LEU B CA 1
ATOM 8794 C C . LEU B 1 270 ? -27.625 -29.25 -11.812 1 97.12 270 LEU B C 1
ATOM 8796 O O . LEU B 1 270 ? -28.516 -28.875 -11.039 1 97.12 270 LEU B O 1
ATOM 8800 N N . VAL B 1 271 ? -27.484 -28.797 -12.945 1 97.19 271 VAL B N 1
ATOM 8801 C CA . VAL B 1 271 ? -28.547 -28.016 -13.586 1 97.19 271 VAL B CA 1
ATOM 8802 C C . VAL B 1 271 ? -28.875 -28.625 -14.953 1 97.19 271 VAL B C 1
ATOM 8804 O O . VAL B 1 271 ? -27.969 -28.891 -15.758 1 97.19 271 VAL B O 1
ATOM 8807 N N . SER B 1 272 ? -30.062 -28.906 -15.141 1 96 272 SER B N 1
ATOM 8808 C CA . SER B 1 272 ? -30.578 -29.422 -16.406 1 96 272 SER B CA 1
ATOM 8809 C C . SER B 1 272 ? -31.609 -28.469 -17.031 1 96 272 SER B C 1
ATOM 8811 O O . SER B 1 272 ? -32.344 -27.797 -16.312 1 96 272 SER B O 1
ATOM 8813 N N . PHE B 1 273 ? -31.609 -28.484 -18.359 1 96.25 273 PHE B N 1
ATOM 8814 C CA . PHE B 1 273 ? -32.531 -27.547 -18.984 1 96.25 273 PHE B CA 1
ATOM 8815 C C . PHE B 1 273 ? -32.875 -28 -20.391 1 96.25 273 PHE B C 1
ATOM 8817 O O . PHE B 1 273 ? -32.156 -28.812 -20.984 1 96.25 273 PHE B O 1
ATOM 8824 N N . VAL B 1 274 ? -33.969 -27.469 -20.844 1 94.25 274 VAL B N 1
ATOM 8825 C CA . VAL B 1 274 ? -34.469 -27.672 -22.203 1 94.25 274 VAL B CA 1
ATOM 8826 C C . VAL B 1 274 ? -34.688 -26.328 -22.875 1 94.25 274 VAL B C 1
ATOM 8828 O O . VAL B 1 274 ? -35.344 -25.438 -22.312 1 94.25 274 VAL B O 1
ATOM 8831 N N . LEU B 1 275 ? -34.062 -26.203 -24.078 1 91.81 275 LEU B N 1
ATOM 8832 C CA . LEU B 1 275 ? -34.25 -24.953 -24.797 1 91.81 275 LEU B CA 1
ATOM 8833 C C . LEU B 1 275 ? -35.656 -24.812 -25.344 1 91.81 275 LEU B C 1
ATOM 8835 O O . LEU B 1 275 ? -36.281 -25.812 -25.719 1 91.81 275 LEU B O 1
ATOM 8839 N N . PRO B 1 276 ? -36.125 -23.547 -25.406 1 86.44 276 PRO B N 1
ATOM 8840 C CA . PRO B 1 276 ? -37.438 -23.359 -26 1 86.44 276 PRO B CA 1
ATOM 8841 C C . PRO B 1 276 ? -37.469 -23.594 -27.5 1 86.44 276 PRO B C 1
ATOM 8843 O O . PRO B 1 276 ? -36.438 -23.469 -28.172 1 86.44 276 PRO B O 1
ATOM 8846 N N . THR B 1 277 ? -38.406 -24.25 -28.094 1 69.31 277 THR B N 1
ATOM 8847 C CA . THR B 1 277 ? -38.531 -24.469 -29.531 1 69.31 277 THR B CA 1
ATOM 8848 C C . THR B 1 277 ? -38.531 -23.141 -30.281 1 69.31 277 THR B C 1
ATOM 8850 O O . THR B 1 277 ? -37.938 -23.016 -31.359 1 69.31 277 THR B O 1
ATOM 8853 N N . ARG B 1 278 ? -39.844 -22.406 -30.422 1 55.81 278 ARG B N 1
ATOM 8854 C CA . ARG B 1 278 ? -40.062 -21.266 -31.297 1 55.81 278 ARG B CA 1
ATOM 8855 C C . ARG B 1 278 ? -39.469 -20 -30.688 1 55.81 278 ARG B C 1
ATOM 8857 O O . ARG B 1 278 ? -39.781 -19.656 -29.547 1 55.81 278 ARG B O 1
ATOM 8864 N N . THR B 1 279 ? -38.312 -19.594 -31.047 1 50.66 279 THR B N 1
ATOM 8865 C CA . THR B 1 279 ? -37.688 -18.344 -30.609 1 50.66 279 THR B CA 1
ATOM 8866 C C . THR B 1 279 ? -38.625 -17.172 -30.844 1 50.66 279 THR B C 1
ATOM 8868 O O . THR B 1 279 ? -38.219 -16.016 -30.781 1 50.66 279 THR B O 1
ATOM 8871 N N . THR B 1 280 ? -39.688 -17.375 -31.672 1 44.16 280 THR B N 1
ATOM 8872 C CA . THR B 1 280 ? -40.188 -16.062 -32.031 1 44.16 280 THR B CA 1
ATOM 8873 C C . THR B 1 280 ? -40.375 -15.188 -30.812 1 44.16 280 THR B C 1
ATOM 8875 O O . THR B 1 280 ? -40.438 -13.961 -30.906 1 44.16 280 THR B O 1
ATOM 8878 N N . PHE B 1 281 ? -41.281 -15.547 -29.875 1 41.94 281 PHE B N 1
ATOM 8879 C CA . PHE B 1 281 ? -41.75 -14.523 -28.938 1 41.94 281 PHE B CA 1
ATOM 8880 C C . PHE B 1 281 ? -40.781 -14.43 -27.75 1 41.94 281 PHE B C 1
ATOM 8882 O O . PHE B 1 281 ? -40.219 -15.438 -27.297 1 41.94 281 PHE B O 1
ATOM 8889 N N . GLN B 1 282 ? -40.281 -13.211 -27.5 1 45.53 282 GLN B N 1
ATOM 8890 C CA . GLN B 1 282 ? -39.438 -12.578 -26.469 1 45.53 282 GLN B CA 1
ATOM 8891 C C . GLN B 1 282 ? -39.562 -13.32 -25.141 1 45.53 282 GLN B C 1
ATOM 8893 O O . GLN B 1 282 ? -38.656 -13.219 -24.297 1 45.53 282 GLN B O 1
ATOM 8898 N N . ASP B 1 283 ? -40.75 -13.898 -24.828 1 48.41 283 ASP B N 1
ATOM 8899 C CA . ASP B 1 283 ? -41.125 -14.266 -23.453 1 48.41 283 ASP B CA 1
ATOM 8900 C C . ASP B 1 283 ? -40.844 -15.75 -23.203 1 48.41 283 ASP B C 1
ATOM 8902 O O . ASP B 1 283 ? -41.406 -16.344 -22.297 1 48.41 283 ASP B O 1
ATOM 8906 N N . SER B 1 284 ? -40.188 -16.391 -24.047 1 59.06 284 SER B N 1
ATOM 8907 C CA . SER B 1 284 ? -40.25 -17.812 -23.719 1 59.06 284 SER B CA 1
ATOM 8908 C C . SER B 1 284 ? -39.281 -18.156 -22.594 1 59.06 284 SER B C 1
ATOM 8910 O O . SER B 1 284 ? -38.094 -17.766 -22.625 1 59.06 284 SER B O 1
ATOM 8912 N N . LYS B 1 285 ? -39.781 -18.766 -21.562 1 74.31 285 LYS B N 1
ATOM 8913 C CA . LYS B 1 285 ? -39.094 -19.109 -20.328 1 74.31 285 LYS B CA 1
ATOM 8914 C C . LYS B 1 285 ? -38.344 -20.438 -20.453 1 74.31 285 LYS B C 1
ATOM 8916 O O . LYS B 1 285 ? -38.906 -21.406 -20.969 1 74.31 285 LYS B O 1
ATOM 8921 N N . ILE B 1 286 ? -37.094 -20.609 -20.406 1 88.69 286 ILE B N 1
ATOM 8922 C CA . ILE B 1 286 ? -36.25 -21.812 -20.328 1 88.69 286 ILE B CA 1
ATOM 8923 C C . ILE B 1 286 ? -36.625 -22.625 -19.094 1 88.69 286 ILE B C 1
ATOM 8925 O O . ILE B 1 286 ? -36.875 -22.062 -18.031 1 88.69 286 ILE B O 1
ATOM 8929 N N . GLU B 1 287 ? -36.906 -23.953 -19.375 1 88.75 287 GLU B N 1
ATOM 8930 C CA . GLU B 1 287 ? -37.156 -24.844 -18.234 1 88.75 287 GLU B CA 1
ATOM 8931 C C . GLU B 1 287 ? -35.844 -25.312 -17.609 1 88.75 287 GLU B C 1
ATOM 8933 O O . GLU B 1 287 ? -35 -25.906 -18.266 1 88.75 287 GLU B O 1
ATOM 8938 N N . ILE B 1 288 ? -35.719 -25.047 -16.375 1 94.12 288 ILE B N 1
ATOM 8939 C CA . ILE B 1 288 ? -34.5 -25.359 -15.656 1 94.12 288 ILE B CA 1
ATOM 8940 C C . ILE B 1 288 ? -34.812 -26.219 -14.438 1 94.12 288 ILE B C 1
ATOM 8942 O O . ILE B 1 288 ? -35.781 -25.969 -13.719 1 94.12 288 ILE B O 1
ATOM 8946 N N . VAL B 1 289 ? -34.094 -27.266 -14.25 1 93.19 289 VAL B N 1
ATOM 8947 C CA . VAL B 1 289 ? -34.156 -28.109 -13.062 1 93.19 289 VAL B CA 1
ATOM 8948 C C . VAL B 1 289 ? -32.812 -28.156 -12.352 1 93.19 289 VAL B C 1
ATOM 8950 O O . VAL B 1 289 ? -31.797 -28.516 -12.953 1 93.19 289 VAL B O 1
ATOM 8953 N N . LYS B 1 290 ? -32.812 -27.781 -11.141 1 94.75 290 LYS B N 1
ATOM 8954 C CA . LYS B 1 290 ? -31.609 -27.828 -10.328 1 94.75 290 LYS B CA 1
ATOM 8955 C C . LYS B 1 290 ? -31.656 -28.984 -9.336 1 94.75 290 LYS B C 1
ATOM 8957 O O . LYS B 1 290 ? -32.719 -29.281 -8.766 1 94.75 290 LYS B O 1
ATOM 8962 N N . SER B 1 291 ? -30.609 -29.703 -9.203 1 95 291 SER B N 1
ATOM 8963 C CA . SER B 1 291 ? -30.438 -30.75 -8.203 1 95 291 SER B CA 1
ATOM 8964 C C . SER B 1 291 ? -29.125 -30.562 -7.438 1 95 291 SER B C 1
ATOM 8966 O O . SER B 1 291 ? -28.172 -29.984 -7.953 1 95 291 SER B O 1
ATOM 8968 N N . GLU B 1 292 ? -29.125 -31.047 -6.207 1 94.94 292 GLU B N 1
ATOM 8969 C CA . GLU B 1 292 ? -27.984 -30.859 -5.332 1 94.94 292 GLU B CA 1
ATOM 8970 C C . GLU B 1 292 ? -27.578 -32.156 -4.66 1 94.94 292 GLU B C 1
ATOM 8972 O O . GLU B 1 292 ? -28.422 -33 -4.336 1 94.94 292 GLU B O 1
ATOM 8977 N N . LEU B 1 293 ? -26.328 -32.312 -4.531 1 96.19 293 LEU B N 1
ATOM 8978 C CA . LEU B 1 293 ? -25.797 -33.438 -3.766 1 96.19 293 LEU B CA 1
ATOM 8979 C C . LEU B 1 293 ? -25.859 -33.156 -2.268 1 96.19 293 LEU B C 1
ATOM 8981 O O . LEU B 1 293 ? -25.812 -32 -1.847 1 96.19 293 LEU B O 1
ATOM 8985 N N . PHE B 1 294 ? -26.047 -34.188 -1.442 1 93.88 294 PHE B N 1
ATOM 8986 C CA . PHE B 1 294 ? -25.984 -34 0.002 1 93.88 294 PHE B CA 1
ATOM 8987 C C . PHE B 1 294 ? -24.641 -33.438 0.43 1 93.88 294 PHE B C 1
ATOM 8989 O O . PHE B 1 294 ? -23.688 -33.406 -0.363 1 93.88 294 PHE B O 1
ATOM 8996 N N . ASP B 1 295 ? -24.578 -33 1.603 1 93.44 295 ASP B N 1
ATOM 8997 C CA . ASP B 1 295 ? -23.328 -32.469 2.137 1 93.44 295 ASP B CA 1
ATOM 8998 C C . ASP B 1 295 ? -22.25 -33.531 2.213 1 93.44 295 ASP B C 1
ATOM 9000 O O . ASP B 1 295 ? -22.375 -34.469 2.984 1 93.44 295 ASP B O 1
ATOM 9004 N N . LEU B 1 296 ? -21.25 -33.312 1.487 1 95.75 296 LEU B N 1
ATOM 9005 C CA . LEU B 1 296 ? -20.172 -34.281 1.402 1 95.75 296 LEU B CA 1
ATOM 9006 C C . LEU B 1 296 ? -19.531 -34.5 2.768 1 95.75 296 LEU B C 1
ATOM 9008 O O . LEU B 1 296 ? -18.906 -35.562 3.01 1 95.75 296 LEU B O 1
ATOM 9012 N N . LYS B 1 297 ? -19.625 -33.562 3.674 1 95.06 297 LYS B N 1
ATOM 9013 C CA . LYS B 1 297 ? -19.016 -33.688 4.996 1 95.06 297 LYS B CA 1
ATOM 9014 C C . LYS B 1 297 ? -19.641 -34.812 5.809 1 95.06 297 LYS B C 1
ATOM 9016 O O . LYS B 1 297 ? -19.047 -35.312 6.754 1 95.06 297 LYS B O 1
ATOM 9021 N N . THR B 1 298 ? -20.844 -35.188 5.41 1 94.81 298 THR B N 1
ATOM 9022 C CA . THR B 1 298 ? -21.516 -36.281 6.098 1 94.81 298 THR B CA 1
ATOM 9023 C C . THR B 1 298 ? -20.766 -37.594 5.898 1 94.81 298 THR B C 1
ATOM 9025 O O . THR B 1 298 ? -20.766 -38.438 6.781 1 94.81 298 THR B O 1
ATOM 9028 N N . GLN B 1 299 ? -20.141 -37.719 4.789 1 96.31 299 GLN B N 1
ATOM 9029 C CA . GLN B 1 299 ? -19.422 -38.969 4.484 1 96.31 299 GLN B CA 1
ATOM 9030 C C . GLN B 1 299 ? -17.922 -38.75 4.465 1 96.31 299 GLN B C 1
ATOM 9032 O O . GLN B 1 299 ? -17.141 -39.688 4.688 1 96.31 299 GLN B O 1
ATOM 9037 N N . PHE B 1 300 ? -17.516 -37.562 4.254 1 97.94 300 PHE B N 1
ATOM 9038 C CA . PHE B 1 300 ? -16.109 -37.188 4.199 1 97.94 300 PHE B CA 1
ATOM 9039 C C . PHE B 1 300 ? -15.828 -35.969 5.055 1 97.94 300 PHE B C 1
ATOM 9041 O O . PHE B 1 300 ? -15.438 -34.906 4.539 1 97.94 300 PHE B O 1
ATOM 9048 N N . PRO B 1 301 ? -15.883 -36.062 6.355 1 97.25 301 PRO B N 1
ATOM 9049 C CA . PRO B 1 301 ? -15.734 -34.906 7.238 1 97.25 301 PRO B CA 1
ATOM 9050 C C . PRO B 1 301 ? -14.359 -34.25 7.141 1 97.25 301 PRO B C 1
ATOM 9052 O O . PRO B 1 301 ? -14.203 -33.062 7.473 1 97.25 301 PRO B O 1
ATOM 9055 N N . TRP B 1 302 ? -13.383 -35.031 6.656 1 97.38 302 TRP B N 1
ATOM 9056 C CA . TRP B 1 302 ? -12.016 -34.531 6.559 1 97.38 302 TRP B CA 1
ATOM 9057 C C . TRP B 1 302 ? -11.852 -33.656 5.312 1 97.38 302 TRP B C 1
ATOM 9059 O O . TRP B 1 302 ? -10.875 -32.906 5.191 1 97.38 302 TRP B O 1
ATOM 9069 N N . ALA B 1 303 ? -12.75 -33.75 4.336 1 98 303 ALA B N 1
ATOM 9070 C CA . ALA B 1 303 ? -12.602 -33.094 3.041 1 98 303 ALA B CA 1
ATOM 9071 C C . ALA B 1 303 ? -12.711 -31.578 3.174 1 98 303 ALA B C 1
ATOM 9073 O O . ALA B 1 303 ? -13.672 -31.078 3.762 1 98 303 ALA B O 1
ATOM 9074 N N . GLU B 1 304 ? -11.727 -30.906 2.705 1 97.75 304 GLU B N 1
ATOM 9075 C CA . GLU B 1 304 ? -11.703 -29.438 2.723 1 97.75 304 GLU B CA 1
ATOM 9076 C C . GLU B 1 304 ? -11.828 -28.875 1.313 1 97.75 304 GLU B C 1
ATOM 9078 O O . GLU B 1 304 ? -12.516 -27.875 1.104 1 97.75 304 GLU B O 1
ATOM 9083 N N . TYR B 1 305 ? -11.242 -29.5 0.349 1 97.94 305 TYR B N 1
ATOM 9084 C CA . TYR B 1 305 ? -11.18 -29 -1.015 1 97.94 305 TYR B CA 1
ATOM 9085 C C . TYR B 1 305 ? -11.773 -29.984 -2.002 1 97.94 305 TYR B C 1
ATOM 9087 O O . TYR B 1 305 ? -11.695 -31.203 -1.795 1 97.94 305 TYR B O 1
ATOM 9095 N N . ILE B 1 306 ? -12.367 -29.5 -3.088 1 98.06 306 ILE B N 1
ATOM 9096 C CA . ILE B 1 306 ? -12.672 -30.25 -4.301 1 98.06 306 ILE B CA 1
ATOM 9097 C C . ILE B 1 306 ? -11.742 -29.797 -5.43 1 98.06 306 ILE B C 1
ATOM 9099 O O . ILE B 1 306 ? -12.023 -28.828 -6.125 1 98.06 306 ILE B O 1
ATOM 9103 N N . THR B 1 307 ? -10.719 -30.516 -5.605 1 97.12 307 THR B N 1
ATOM 9104 C CA . THR B 1 307 ? -9.633 -30.062 -6.453 1 97.12 307 THR B CA 1
ATOM 9105 C C . THR B 1 307 ? -9.906 -30.375 -7.918 1 97.12 307 THR B C 1
ATOM 9107 O O . THR B 1 307 ? -9.43 -29.688 -8.812 1 97.12 307 THR B O 1
ATOM 9110 N N . ARG B 1 308 ? -10.602 -31.484 -8.172 1 97.06 308 ARG B N 1
ATOM 9111 C CA . ARG B 1 308 ? -11.047 -31.859 -9.508 1 97.06 308 ARG B CA 1
ATOM 9112 C C . ARG B 1 308 ? -12.492 -32.344 -9.484 1 97.06 308 ARG B C 1
ATOM 9114 O O . ARG B 1 308 ? -12.953 -32.875 -8.477 1 97.06 308 ARG B O 1
ATOM 9121 N N . ALA B 1 309 ? -13.148 -32.156 -10.586 1 97.44 309 ALA B N 1
ATOM 9122 C CA . ALA B 1 309 ? -14.492 -32.688 -10.805 1 97.44 309 ALA B CA 1
ATOM 9123 C C . ALA B 1 309 ? -14.781 -32.875 -12.297 1 97.44 309 ALA B C 1
ATOM 9125 O O . ALA B 1 309 ? -14.094 -32.281 -13.133 1 97.44 309 ALA B O 1
ATOM 9126 N N . GLY B 1 310 ? -15.703 -33.688 -12.625 1 96.81 310 GLY B N 1
ATOM 9127 C CA . GLY B 1 310 ? -16.109 -33.906 -14.008 1 96.81 310 GLY B CA 1
ATOM 9128 C C . GLY B 1 310 ? -17.047 -35.094 -14.172 1 96.81 310 GLY B C 1
ATOM 9129 O O . GLY B 1 310 ? -17.562 -35.625 -13.188 1 96.81 310 GLY B O 1
ATOM 9130 N N . TRP B 1 311 ? -17.359 -35.406 -15.445 1 97.25 311 TRP B N 1
ATOM 9131 C CA . TRP B 1 311 ? -18.25 -36.5 -15.789 1 97.25 311 TRP B CA 1
ATOM 9132 C C . TRP B 1 311 ? -17.469 -37.75 -16.203 1 97.25 311 TRP B C 1
ATOM 9134 O O . TRP B 1 311 ? -16.375 -37.656 -16.75 1 97.25 311 TRP B O 1
ATOM 9144 N N . THR B 1 312 ? -18.031 -38.875 -15.859 1 95.31 312 THR B N 1
ATOM 9145 C CA . THR B 1 312 ? -17.547 -40.094 -16.531 1 95.31 312 THR B CA 1
ATOM 9146 C C . THR B 1 312 ? -17.906 -40.062 -18.016 1 95.31 312 THR B C 1
ATOM 9148 O O . THR B 1 312 ? -18.891 -39.406 -18.406 1 95.31 312 THR B O 1
ATOM 9151 N N . PRO B 1 313 ? -17.141 -40.719 -18.812 1 94.25 313 PRO B N 1
ATOM 9152 C CA . PRO B 1 313 ? -17.359 -40.625 -20.266 1 94.25 313 PRO B CA 1
ATOM 9153 C C . PRO B 1 313 ? -18.766 -41.031 -20.672 1 94.25 313 PRO B C 1
ATOM 9155 O O . PRO B 1 313 ? -19.312 -40.531 -21.656 1 94.25 313 PRO B O 1
ATOM 9158 N N . ASN B 1 314 ? -19.422 -41.969 -19.938 1 91.88 314 ASN B N 1
ATOM 9159 C CA . ASN B 1 314 ? -20.75 -42.469 -20.312 1 91.88 314 ASN B CA 1
ATOM 9160 C C . ASN B 1 314 ? -21.844 -41.531 -19.797 1 91.88 314 ASN B C 1
ATOM 9162 O O . ASN B 1 314 ? -23.016 -41.75 -20.094 1 91.88 314 ASN B O 1
ATOM 9166 N N . GLY B 1 315 ? -21.484 -40.531 -19 1 94.12 315 GLY B N 1
ATOM 9167 C CA . GLY B 1 315 ? -22.438 -39.531 -18.531 1 94.12 315 GLY B CA 1
ATOM 9168 C C . GLY B 1 315 ? -23.297 -40 -17.375 1 94.12 315 GLY B C 1
ATOM 9169 O O . GLY B 1 315 ? -24.234 -39.312 -16.969 1 94.12 315 GLY B O 1
ATOM 9170 N N . HIS B 1 316 ? -22.938 -41.094 -16.75 1 92.19 316 HIS B N 1
ATOM 9171 C CA . HIS B 1 316 ? -23.812 -41.688 -15.75 1 92.19 316 HIS B CA 1
ATOM 9172 C C . HIS B 1 316 ? -23.422 -41.219 -14.344 1 92.19 316 HIS B C 1
ATOM 9174 O O . HIS B 1 316 ? -24.188 -41.375 -13.398 1 92.19 316 HIS B O 1
ATOM 9180 N N . SER B 1 317 ? -22.188 -40.812 -14.281 1 94.94 317 SER B N 1
ATOM 9181 C CA . SER B 1 317 ? -21.703 -40.406 -12.961 1 94.94 317 SER B CA 1
ATOM 9182 C C . SER B 1 317 ? -20.797 -39.188 -13.062 1 94.94 317 SER B C 1
ATOM 9184 O O . SER B 1 317 ? -20.234 -38.906 -14.125 1 94.94 317 SER B O 1
ATOM 9186 N N . ILE B 1 318 ? -20.734 -38.531 -11.906 1 97.06 318 ILE B N 1
ATOM 9187 C CA . ILE B 1 318 ? -19.766 -37.469 -11.672 1 97.06 318 ILE B CA 1
ATOM 9188 C C . ILE B 1 318 ? -18.625 -38 -10.805 1 97.06 318 ILE B C 1
ATOM 9190 O O . ILE B 1 318 ? -18.844 -38.844 -9.938 1 97.06 318 ILE B O 1
ATOM 9194 N N . TYR B 1 319 ? -17.453 -37.562 -11.102 1 97.62 319 TYR B N 1
ATOM 9195 C CA . TYR B 1 319 ? -16.375 -37.844 -10.18 1 97.62 319 TYR B CA 1
ATOM 9196 C C . TYR B 1 319 ? -15.945 -36.562 -9.438 1 97.62 319 TYR B C 1
ATOM 9198 O O . TYR B 1 319 ? -16.031 -35.469 -9.984 1 97.62 319 TYR B O 1
ATOM 9206 N N . LEU B 1 320 ? -15.539 -36.719 -8.195 1 98.19 320 LEU B N 1
ATOM 9207 C CA . LEU B 1 320 ? -15.016 -35.656 -7.348 1 98.19 320 LEU B CA 1
ATOM 9208 C C . LEU B 1 320 ? -13.68 -36.062 -6.73 1 98.19 320 LEU B C 1
ATOM 9210 O O . LEU B 1 320 ? -13.531 -37.156 -6.215 1 98.19 320 LEU B O 1
ATOM 9214 N N . GLN B 1 321 ? -12.688 -35.188 -6.867 1 98.06 321 GLN B N 1
ATOM 9215 C CA . GLN B 1 321 ? -11.43 -35.344 -6.137 1 98.06 321 GLN B CA 1
ATOM 9216 C C . GLN B 1 321 ? -11.438 -34.5 -4.863 1 98.06 321 GLN B C 1
ATOM 9218 O O . GLN B 1 321 ? -11.383 -33.281 -4.93 1 98.06 321 GLN B O 1
ATOM 9223 N N . LEU B 1 322 ? -11.516 -35.188 -3.736 1 98.44 322 LEU B N 1
ATOM 9224 C CA . LEU B 1 322 ? -11.57 -34.531 -2.432 1 98.44 322 LEU B CA 1
ATOM 9225 C C . LEU B 1 322 ? -10.188 -34.5 -1.783 1 98.44 322 LEU B C 1
ATOM 9227 O O . LEU B 1 322 ? -9.398 -35.438 -1.944 1 98.44 322 LEU B O 1
ATOM 9231 N N . LEU B 1 323 ? -9.891 -33.438 -1.115 1 98.44 323 LEU B N 1
ATOM 9232 C CA . LEU B 1 323 ? -8.609 -33.219 -0.449 1 98.44 323 LEU B CA 1
ATOM 9233 C C . LEU B 1 323 ? -8.805 -32.594 0.925 1 98.44 323 LEU B C 1
ATOM 9235 O O . LEU B 1 323 ? -9.648 -31.719 1.094 1 98.44 323 LEU B O 1
ATOM 9239 N N . ASP B 1 324 ? -8.055 -33.062 1.879 1 98.31 324 ASP B N 1
ATOM 9240 C CA . ASP B 1 324 ? -8.172 -32.469 3.205 1 98.31 324 ASP B CA 1
ATOM 9241 C C . ASP B 1 324 ? -7.402 -31.141 3.279 1 98.31 324 ASP B C 1
ATOM 9243 O O . ASP B 1 324 ? -6.695 -30.781 2.338 1 98.31 324 ASP B O 1
ATOM 9247 N N . ARG B 1 325 ? -7.52 -30.469 4.309 1 97.56 325 ARG B N 1
ATOM 9248 C CA . ARG B 1 325 ? -6.961 -29.125 4.457 1 97.56 325 ARG B CA 1
ATOM 9249 C C . ARG B 1 325 ? -5.438 -29.172 4.414 1 97.56 325 ARG B C 1
ATOM 9251 O O . ARG B 1 325 ? -4.809 -28.344 3.736 1 97.56 325 ARG B O 1
ATOM 9258 N N . LYS B 1 326 ? -4.836 -30.156 5.102 1 96.94 326 LYS B N 1
ATOM 9259 C CA . LYS B 1 326 ? -3.381 -30.281 5.152 1 96.94 326 LYS B CA 1
ATOM 9260 C C . LYS B 1 326 ? -2.834 -30.844 3.846 1 96.94 326 LYS B C 1
ATOM 9262 O O . LYS B 1 326 ? -1.624 -30.828 3.611 1 96.94 326 LYS B O 1
ATOM 9267 N N . GLN B 1 327 ? -3.742 -31.375 3.008 1 97.75 327 GLN B N 1
ATOM 9268 C CA . GLN B 1 327 ? -3.416 -31.953 1.705 1 97.75 327 GLN B CA 1
ATOM 9269 C C . GLN B 1 327 ? -2.564 -33.219 1.855 1 97.75 327 GLN B C 1
ATOM 9271 O O . GLN B 1 327 ? -1.562 -33.375 1.155 1 97.75 327 GLN B O 1
ATOM 9276 N N . GLN B 1 328 ? -3.004 -34.062 2.814 1 97.81 328 GLN B N 1
ATOM 9277 C CA . GLN B 1 328 ? -2.326 -35.312 3.1 1 97.81 328 GLN B CA 1
ATOM 9278 C C . GLN B 1 328 ? -3.27 -36.5 2.916 1 97.81 328 GLN B C 1
ATOM 9280 O O . GLN B 1 328 ? -2.863 -37.656 3.082 1 97.81 328 GLN B O 1
ATOM 9285 N N . HIS B 1 329 ? -4.473 -36.219 2.621 1 98.31 329 HIS B N 1
ATOM 9286 C CA . HIS B 1 329 ? -5.508 -37.219 2.398 1 98.31 329 HIS B CA 1
ATOM 9287 C C . HIS B 1 329 ? -6.355 -36.875 1.177 1 98.31 329 HIS B C 1
ATOM 9289 O O . HIS B 1 329 ? -6.984 -35.812 1.13 1 98.31 329 HIS B O 1
ATOM 9295 N N . LEU B 1 330 ? -6.324 -37.75 0.154 1 98.19 330 LEU B N 1
ATOM 9296 C CA . LEU B 1 330 ? -7.051 -37.531 -1.095 1 98.19 330 LEU B CA 1
ATOM 9297 C C . LEU B 1 330 ? -7.969 -38.719 -1.393 1 98.19 330 LEU B C 1
ATOM 9299 O O . LEU B 1 330 ? -7.609 -39.875 -1.148 1 98.19 330 LEU B O 1
ATOM 9303 N N . ALA B 1 331 ? -9.172 -38.438 -1.896 1 98.12 331 ALA B N 1
ATOM 9304 C CA . ALA B 1 331 ? -10.07 -39.469 -2.371 1 98.12 331 ALA B CA 1
ATOM 9305 C C . ALA B 1 331 ? -10.703 -39.094 -3.707 1 98.12 331 ALA B C 1
ATOM 9307 O O . ALA B 1 331 ? -11.07 -37.938 -3.92 1 98.12 331 ALA B O 1
ATOM 9308 N N . LEU B 1 332 ? -10.68 -40 -4.586 1 97.75 332 LEU B N 1
ATOM 9309 C CA . LEU B 1 332 ? -11.492 -39.875 -5.789 1 97.75 332 LEU B CA 1
ATOM 9310 C C . LEU B 1 332 ? -12.82 -40.594 -5.621 1 97.75 332 LEU B C 1
ATOM 9312 O O . LEU B 1 332 ? -12.859 -41.844 -5.527 1 97.75 332 LEU B O 1
ATOM 9316 N N . VAL B 1 333 ? -13.891 -39.844 -5.66 1 97.88 333 VAL B N 1
ATOM 9317 C CA . VAL B 1 333 ? -15.211 -40.344 -5.324 1 97.88 333 VAL B CA 1
ATOM 9318 C C . VAL B 1 333 ? -16.094 -40.344 -6.566 1 97.88 333 VAL B C 1
ATOM 9320 O O . VAL B 1 333 ? -16.062 -39.406 -7.355 1 97.88 333 VAL B O 1
ATOM 9323 N N . MET B 1 334 ? -16.859 -41.375 -6.691 1 96.44 334 MET B N 1
ATOM 9324 C CA . MET B 1 334 ? -17.859 -41.469 -7.758 1 96.44 334 MET B CA 1
ATOM 9325 C C . MET B 1 334 ? -19.25 -41.125 -7.238 1 96.44 334 MET B C 1
ATOM 9327 O O . MET B 1 334 ? -19.672 -41.594 -6.191 1 96.44 334 MET B O 1
ATOM 9331 N N . VAL B 1 335 ? -19.891 -40.281 -8.016 1 97.06 335 VAL B N 1
ATOM 9332 C CA . VAL B 1 335 ? -21.219 -39.844 -7.621 1 97.06 335 VAL B CA 1
ATOM 9333 C C . VAL B 1 335 ? -22.234 -40.188 -8.711 1 97.06 335 VAL B C 1
ATOM 9335 O O . VAL B 1 335 ? -22.406 -39.438 -9.672 1 97.06 335 VAL B O 1
ATOM 9338 N N . PRO B 1 336 ? -22.969 -41.188 -8.461 1 94.12 336 PRO B N 1
ATOM 9339 C CA . PRO B 1 336 ? -24.031 -41.5 -9.422 1 94.12 336 PRO B CA 1
ATOM 9340 C C . PRO B 1 336 ? -25.078 -40.375 -9.484 1 94.12 336 PRO B C 1
ATOM 9342 O O . PRO B 1 336 ? -25.406 -39.781 -8.469 1 94.12 336 PRO B O 1
ATOM 9345 N N . LEU B 1 337 ? -25.688 -40.219 -10.625 1 93.94 337 LEU B N 1
ATOM 9346 C CA . LEU B 1 337 ? -26.625 -39.125 -10.844 1 93.94 337 LEU B CA 1
ATOM 9347 C C . LEU B 1 337 ? -27.859 -39.281 -9.961 1 93.94 337 LEU B C 1
ATOM 9349 O O . LEU B 1 337 ? -28.453 -38.281 -9.547 1 93.94 337 LEU B O 1
ATOM 9353 N N . HIS B 1 338 ? -28.203 -40.469 -9.656 1 90.12 338 HIS B N 1
ATOM 9354 C CA . HIS B 1 338 ? -29.453 -40.688 -8.953 1 90.12 338 HIS B CA 1
ATOM 9355 C C . HIS B 1 338 ? -29.375 -40.25 -7.496 1 90.12 338 HIS B C 1
ATOM 9357 O O . HIS B 1 338 ? -30.391 -40.156 -6.809 1 90.12 338 HIS B O 1
ATOM 9363 N N . VAL B 1 339 ? -28.156 -40 -7.074 1 93.19 339 VAL B N 1
ATOM 9364 C CA . VAL B 1 339 ? -27.984 -39.594 -5.676 1 93.19 339 VAL B CA 1
ATOM 9365 C C . VAL B 1 339 ? -28.297 -38.125 -5.516 1 93.19 339 VAL B C 1
ATOM 9367 O O . VAL B 1 339 ? -28.453 -37.625 -4.395 1 93.19 339 VAL B O 1
ATOM 9370 N N . PHE B 1 340 ? -28.359 -37.344 -6.578 1 94 340 PHE B N 1
ATOM 9371 C CA . PHE B 1 340 ? -28.703 -35.938 -6.523 1 94 340 PHE B CA 1
ATOM 9372 C C . PHE B 1 340 ? -30.188 -35.75 -6.246 1 94 340 PHE B C 1
ATOM 9374 O O . PHE B 1 340 ? -31.031 -36.469 -6.789 1 94 340 PHE B O 1
ATOM 9381 N N . ALA B 1 341 ? -30.5 -34.812 -5.363 1 88.19 341 ALA B N 1
ATOM 9382 C CA . ALA B 1 341 ? -31.891 -34.531 -5.016 1 88.19 341 ALA B CA 1
ATOM 9383 C C . ALA B 1 341 ? -32.344 -33.188 -5.609 1 88.19 341 ALA B C 1
ATOM 9385 O O . ALA B 1 341 ? -31.594 -32.219 -5.582 1 88.19 341 ALA B O 1
ATOM 9386 N N . GLU B 1 342 ? -33.406 -33.188 -6.188 1 75.5 342 GLU B N 1
ATOM 9387 C CA . GLU B 1 342 ? -33.969 -31.938 -6.738 1 75.5 342 GLU B CA 1
ATOM 9388 C C . GLU B 1 342 ? -34.344 -30.953 -5.629 1 75.5 342 GLU B C 1
ATOM 9390 O O . GLU B 1 342 ? -34.781 -31.375 -4.555 1 75.5 342 GLU B O 1
ATOM 9395 N N . ASP B 1 343 ? -33.812 -29.672 -5.656 1 59.97 343 ASP B N 1
ATOM 9396 C CA . ASP B 1 343 ? -34.094 -28.625 -4.68 1 59.97 343 ASP B CA 1
ATOM 9397 C C . ASP B 1 343 ? -35.594 -28.375 -4.566 1 59.97 343 ASP B C 1
ATOM 9399 O O . ASP B 1 343 ? -36.188 -27.719 -5.422 1 59.97 343 ASP B O 1
ATOM 9403 N N . TYR B 1 344 ? -36.562 -29.094 -4.242 1 44.34 344 TYR B N 1
ATOM 9404 C CA . TYR B 1 344 ? -37.938 -28.719 -4.004 1 44.34 344 TYR B CA 1
ATOM 9405 C C . TYR B 1 344 ? -38.031 -27.766 -2.811 1 44.34 344 TYR B C 1
ATOM 9407 O O . TYR B 1 344 ? -37.406 -28 -1.774 1 44.34 344 TYR B O 1
ATOM 9415 N N . SER B 1 345 ? -38.312 -26.453 -2.906 1 40.84 345 SER B N 1
ATOM 9416 C CA . SER B 1 345 ? -38.719 -25.641 -1.765 1 40.84 345 SER B CA 1
ATOM 9417 C C . SER B 1 345 ? -39.406 -26.484 -0.708 1 40.84 345 SER B C 1
ATOM 9419 O O . SER B 1 345 ? -39.344 -26.188 0.485 1 40.84 345 SER B O 1
ATOM 9421 N N . SER B 1 346 ? -40.938 -26.781 -1.066 1 34.88 346 SER B N 1
ATOM 9422 C CA . SER B 1 346 ? -42.062 -27.016 -0.167 1 34.88 346 SER B CA 1
ATOM 9423 C C . SER B 1 346 ? -41.812 -28.219 0.744 1 34.88 346 SER B C 1
ATOM 9425 O O . SER B 1 346 ? -42.125 -28.188 1.931 1 34.88 346 SER B O 1
ATOM 9427 N N . SE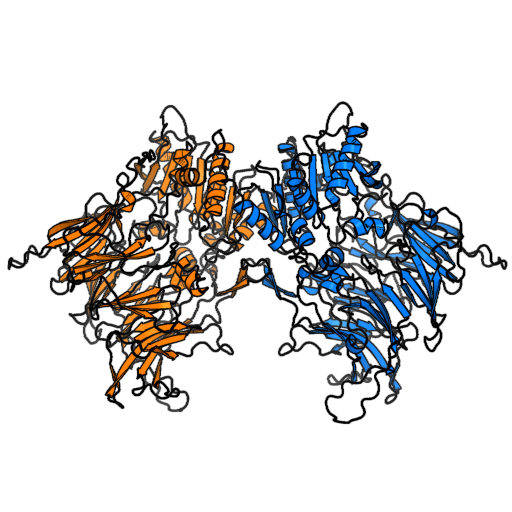R B 1 347 ? -42.438 -29.453 0.146 1 33.94 347 SER B N 1
ATOM 9428 C CA . SER B 1 347 ? -43.156 -30.453 0.924 1 33.94 347 SER B CA 1
ATOM 9429 C C . SER B 1 347 ? -42.25 -31.078 1.981 1 33.94 347 SER B C 1
ATOM 9431 O O . SER B 1 347 ? -41.031 -31.141 1.819 1 33.94 347 SER B O 1
ATOM 9433 N N . SER B 1 348 ? -43 -31.5 3.096 1 34.09 348 SER B N 1
ATOM 9434 C CA . SER B 1 348 ? -42.938 -32.062 4.441 1 34.09 348 SER B CA 1
ATOM 9435 C C . SER B 1 348 ? -42 -33.25 4.508 1 34.09 348 SER B C 1
ATOM 9437 O O . SER B 1 348 ? -41.719 -33.781 5.594 1 34.09 348 SER B O 1
ATOM 9439 N N . SER B 1 349 ? -42.531 -34.344 3.66 1 34 349 SER B N 1
ATOM 9440 C CA . SER B 1 349 ? -42.562 -35.719 4.211 1 34 349 SER B CA 1
ATOM 9441 C C . SER B 1 349 ? -41.188 -36.156 4.66 1 34 349 SER B C 1
ATOM 9443 O O . SER B 1 349 ? -40.188 -35.656 4.18 1 34 349 SER B O 1
ATOM 9445 N N . SER B 1 350 ? -41.156 -37.344 5.484 1 36.22 350 SER B N 1
ATOM 9446 C CA . SER B 1 350 ? -40.719 -38.188 6.594 1 36.22 350 SER B CA 1
ATOM 9447 C C . SER B 1 350 ? -39.406 -38.875 6.277 1 36.22 350 SER B C 1
ATOM 9449 O O . SER B 1 350 ? -38.688 -39.281 7.184 1 36.22 350 SER B O 1
ATOM 9451 N N . SER B 1 351 ? -39.406 -39.969 5.117 1 38.53 351 SER B N 1
ATOM 9452 C CA . SER B 1 351 ? -38.531 -41.094 5.387 1 38.53 351 SER B CA 1
ATOM 9453 C C . SER B 1 351 ? -37.062 -40.75 5.195 1 38.53 351 SER B C 1
ATOM 9455 O O . SER B 1 351 ? -36.688 -40.188 4.156 1 38.53 351 SER B O 1
ATOM 9457 N N . VAL B 1 352 ? -36.344 -40.469 6.094 1 45.19 352 VAL B N 1
ATOM 9458 C CA . VAL B 1 352 ? -34.875 -40.438 6.148 1 45.19 352 VAL B CA 1
ATOM 9459 C C . VAL B 1 352 ? -34.312 -41.438 5.137 1 45.19 352 VAL B C 1
ATOM 9461 O O . VAL B 1 352 ? -34.219 -42.656 5.418 1 45.19 352 VAL B O 1
ATOM 9464 N N . LYS B 1 353 ? -34.688 -41.406 3.943 1 50.56 353 LYS B N 1
ATOM 9465 C CA . LYS B 1 353 ? -34 -42.344 3.07 1 50.56 353 LYS B CA 1
ATOM 9466 C C . LYS B 1 353 ? -32.469 -42.344 3.322 1 50.56 353 LYS B C 1
ATOM 9468 O O . LYS B 1 353 ? -31.875 -41.281 3.412 1 50.56 353 LYS B O 1
ATOM 9473 N N . SER B 1 354 ? -31.875 -43.5 3.746 1 67.62 354 SER B N 1
ATOM 9474 C CA . SER B 1 354 ? -30.469 -43.812 4.008 1 67.62 354 SER B CA 1
ATOM 9475 C C . SER B 1 354 ? -29.578 -43.281 2.885 1 67.62 354 SER B C 1
ATOM 9477 O O . SER B 1 354 ? -29.812 -43.562 1.711 1 67.62 354 SER B O 1
ATOM 9479 N N . ILE B 1 355 ? -28.781 -42.219 2.99 1 75.38 355 ILE B N 1
ATOM 9480 C CA . ILE B 1 355 ? -27.797 -41.688 2.061 1 75.38 355 ILE B CA 1
ATOM 9481 C C . ILE B 1 355 ? -26.812 -42.781 1.653 1 75.38 355 ILE B C 1
ATOM 9483 O O . ILE B 1 355 ? -26.109 -43.344 2.502 1 75.38 355 ILE B O 1
ATOM 9487 N N . PRO B 1 356 ? -26.969 -43.125 0.376 1 86.19 356 PRO B N 1
ATOM 9488 C CA . PRO B 1 356 ? -26.047 -44.156 -0.056 1 86.19 356 PRO B CA 1
ATOM 9489 C C . PRO B 1 356 ? -24.578 -43.75 0.067 1 86.19 356 PRO B C 1
ATOM 9491 O O . PRO B 1 356 ? -24.25 -42.562 -0.146 1 86.19 356 PRO B O 1
ATOM 9494 N N . LYS B 1 357 ? -23.828 -44.75 0.477 1 92.38 357 LYS B N 1
ATOM 9495 C CA . LYS B 1 357 ? -22.391 -44.5 0.556 1 92.38 357 LYS B CA 1
ATOM 9496 C C . LYS B 1 357 ? -21.781 -44.344 -0.834 1 92.38 357 LYS B C 1
ATOM 9498 O O . LYS B 1 357 ? -21.984 -45.188 -1.703 1 92.38 357 LYS B O 1
ATOM 9503 N N . LEU B 1 358 ? -21.125 -43.281 -1.082 1 96.19 358 LEU B N 1
ATOM 9504 C CA . LEU B 1 358 ? -20.5 -43.031 -2.379 1 96.19 358 LEU B CA 1
ATOM 9505 C C . LEU B 1 358 ? -19.266 -43.906 -2.551 1 96.19 358 LEU B C 1
ATOM 9507 O O . LEU B 1 358 ? -18.45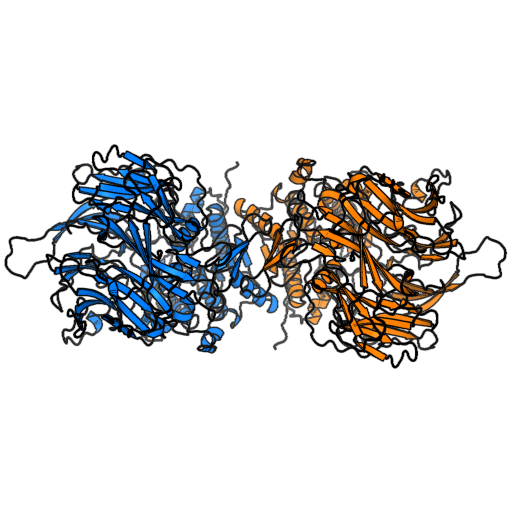3 -44.031 -1.629 1 96.19 358 LEU B O 1
ATOM 9511 N N . PRO B 1 359 ? -19.141 -44.562 -3.646 1 95.56 359 PRO B N 1
ATOM 9512 C CA . PRO B 1 359 ? -17.938 -45.344 -3.902 1 95.56 359 PRO B CA 1
ATOM 9513 C C . PRO B 1 359 ? -16.672 -44.5 -3.957 1 95.56 359 PRO B C 1
ATOM 9515 O O . PRO B 1 359 ? -16.672 -43.406 -4.539 1 95.56 359 PRO B O 1
ATOM 9518 N N . VAL B 1 360 ? -15.617 -44.938 -3.305 1 96.94 360 VAL B N 1
ATOM 9519 C CA . VAL B 1 360 ? -14.297 -44.344 -3.365 1 96.94 360 VAL B CA 1
ATOM 9520 C C . VAL B 1 360 ? -13.383 -45.156 -4.258 1 96.94 360 VAL B C 1
ATOM 9522 O O . VAL B 1 360 ? -13.031 -46.312 -3.908 1 96.94 360 VAL B O 1
ATOM 9525 N N . LEU B 1 361 ? -12.992 -44.656 -5.375 1 95.75 361 LEU B N 1
ATOM 9526 C CA . LEU B 1 361 ? -12.164 -45.375 -6.332 1 95.75 361 LEU B CA 1
ATOM 9527 C C . LEU B 1 361 ? -10.703 -45.375 -5.895 1 95.75 361 LEU B C 1
ATOM 9529 O O . LEU B 1 361 ? -9.992 -46.375 -6.105 1 95.75 361 LEU B O 1
ATOM 9533 N N . ILE B 1 362 ? -10.25 -44.312 -5.484 1 95.62 362 ILE B N 1
ATOM 9534 C CA . ILE B 1 362 ? -8.875 -44.094 -5.062 1 95.62 362 ILE B CA 1
ATOM 9535 C C . ILE B 1 362 ? -8.852 -43.375 -3.715 1 95.62 362 ILE B C 1
ATOM 9537 O O . ILE B 1 362 ? -9.617 -42.438 -3.494 1 95.62 362 ILE B O 1
ATOM 9541 N N . GLU B 1 363 ? -8.047 -43.75 -2.867 1 96.06 363 GLU B N 1
ATOM 9542 C CA . GLU B 1 363 ? -7.766 -43.062 -1.612 1 96.06 363 GLU B CA 1
ATOM 9543 C C . GLU B 1 363 ? -6.27 -43.031 -1.314 1 96.06 363 GLU B C 1
ATOM 9545 O O . GLU B 1 363 ? -5.613 -44.094 -1.345 1 96.06 363 GLU B O 1
ATOM 9550 N N . GLU B 1 364 ? -5.742 -41.906 -1.166 1 96.12 364 GLU B N 1
ATOM 9551 C CA . GLU B 1 364 ? -4.312 -41.719 -0.929 1 96.12 364 GLU B CA 1
ATOM 9552 C C . GLU B 1 364 ? -4.059 -40.969 0.366 1 96.12 364 GLU B C 1
ATOM 9554 O O . GLU B 1 364 ? -4.773 -40 0.681 1 96.12 364 GLU B O 1
ATOM 9559 N N . THR B 1 365 ? -3.135 -41.375 1.181 1 96.62 365 THR B N 1
ATOM 9560 C CA . THR B 1 365 ? -2.637 -40.688 2.357 1 96.62 365 THR B CA 1
ATOM 9561 C C . THR B 1 365 ? -1.115 -40.594 2.324 1 96.62 365 THR B C 1
ATOM 9563 O O . THR B 1 365 ? -0.442 -41.469 1.775 1 96.62 365 THR B O 1
ATOM 9566 N N . THR B 1 366 ? -0.623 -39.531 2.766 1 96.19 366 THR B N 1
ATOM 9567 C CA . THR B 1 366 ? 0.816 -39.281 2.836 1 96.19 366 THR B CA 1
ATOM 9568 C C . THR B 1 366 ? 1.181 -38.531 4.109 1 96.19 366 THR B C 1
ATOM 9570 O O . THR B 1 366 ? 0.32 -37.906 4.734 1 96.19 366 THR B O 1
ATOM 9573 N N . SER B 1 367 ? 2.418 -38.688 4.559 1 94.25 367 SER B N 1
ATOM 9574 C CA . SER B 1 367 ? 2.912 -37.938 5.695 1 94.25 367 SER B CA 1
ATOM 9575 C C . SER B 1 367 ? 3.512 -36.594 5.242 1 94.25 367 SER B C 1
ATOM 9577 O O . SER B 1 367 ? 3.857 -35.75 6.07 1 94.25 367 SER B O 1
ATOM 9579 N N . VAL B 1 368 ? 3.705 -36.375 3.994 1 95.12 368 VAL B N 1
ATOM 9580 C CA . VAL B 1 368 ? 4.246 -35.125 3.441 1 95.12 368 VAL B CA 1
ATOM 9581 C C . VAL B 1 368 ? 3.111 -34.281 2.883 1 95.12 368 VAL B C 1
ATOM 9583 O O . VAL B 1 368 ? 2.357 -33.656 3.643 1 95.12 368 VAL B O 1
ATOM 9586 N N . TRP B 1 369 ? 2.795 -34.188 1.662 1 96.5 369 TRP B N 1
ATOM 9587 C CA . TRP B 1 369 ? 1.639 -33.594 0.998 1 96.5 369 TRP B CA 1
ATOM 9588 C C . TRP B 1 369 ? 1.351 -34.312 -0.323 1 96.5 369 TRP B C 1
ATOM 9590 O O . TRP B 1 369 ? 2.166 -35.094 -0.801 1 96.5 369 TRP B O 1
ATOM 9600 N N . ILE B 1 370 ? 0.192 -34.125 -0.818 1 96.31 370 ILE B N 1
ATOM 9601 C CA . ILE B 1 370 ? -0.219 -34.688 -2.102 1 96.31 370 ILE B CA 1
ATOM 9602 C C . ILE B 1 370 ? -0.165 -33.594 -3.176 1 96.31 370 ILE B C 1
ATOM 9604 O O . ILE B 1 370 ? -0.8 -32.562 -3.041 1 96.31 370 ILE B O 1
ATOM 9608 N N . ASN B 1 371 ? 0.639 -33.812 -4.168 1 94.88 371 ASN B N 1
ATOM 9609 C CA . ASN B 1 371 ? 0.641 -32.906 -5.324 1 94.88 371 ASN B CA 1
ATOM 9610 C C . ASN B 1 371 ? -0.548 -33.188 -6.238 1 94.88 371 ASN B C 1
ATOM 9612 O O . ASN B 1 371 ? -0.698 -34.281 -6.762 1 94.88 371 ASN B O 1
ATOM 9616 N N . ILE B 1 372 ? -1.38 -32.219 -6.43 1 93.19 372 ILE B N 1
ATOM 9617 C CA . ILE B 1 372 ? -2.562 -32.344 -7.277 1 93.19 372 ILE B CA 1
ATOM 9618 C C . ILE B 1 372 ? -2.176 -32.125 -8.734 1 93.19 372 ILE B C 1
ATOM 9620 O O . ILE B 1 372 ? -1.614 -31.078 -9.094 1 93.19 372 ILE B O 1
ATOM 9624 N N . GLU B 1 373 ? -2.502 -33.125 -9.547 1 86.31 373 GLU B N 1
ATOM 9625 C CA . GLU B 1 373 ? -2.053 -33.094 -10.938 1 86.31 373 GLU B CA 1
ATOM 9626 C C . GLU B 1 373 ? -3.188 -33.438 -11.898 1 86.31 373 GLU B C 1
ATOM 9628 O O . GLU B 1 373 ? -4.297 -33.75 -11.461 1 86.31 373 GLU B O 1
ATOM 9633 N N . PHE B 1 374 ? -2.889 -33.281 -13.188 1 82.75 374 PHE B N 1
ATOM 9634 C CA . PHE B 1 374 ? -3.869 -33.469 -14.242 1 82.75 374 PHE B CA 1
ATOM 9635 C C . PHE B 1 374 ? -3.664 -34.812 -14.922 1 82.75 374 PHE B C 1
ATOM 9637 O O . PHE B 1 374 ? -4.453 -35.219 -15.781 1 82.75 374 PHE B O 1
ATOM 9644 N N . SER B 1 375 ? -2.799 -35.625 -14.5 1 81.38 375 SER B N 1
ATOM 9645 C CA . SER B 1 375 ? -2.408 -36.844 -15.203 1 81.38 375 SER B CA 1
ATOM 9646 C C . SER B 1 375 ? -3.312 -38 -14.836 1 81.38 375 SER B C 1
ATOM 9648 O O . SER B 1 375 ? -2.85 -39 -14.273 1 81.38 375 SER B O 1
ATOM 9650 N N . PHE B 1 376 ? -4.566 -37.906 -15.055 1 86.5 376 PHE B N 1
ATOM 9651 C CA . PHE B 1 376 ? -5.508 -39.031 -14.953 1 86.5 376 PHE B CA 1
ATOM 9652 C C . PHE B 1 376 ? -6.641 -38.875 -15.961 1 86.5 376 PHE B C 1
ATOM 9654 O O . PHE B 1 376 ? -6.961 -37.75 -16.375 1 86.5 376 PHE B O 1
ATOM 9661 N N . GLN B 1 377 ? -7.109 -39.969 -16.469 1 94.06 377 GLN B N 1
ATOM 9662 C CA . GLN B 1 377 ? -8.156 -39.969 -17.5 1 94.06 377 GLN B CA 1
ATOM 9663 C C . GLN B 1 377 ? -8.953 -41.281 -17.469 1 94.06 377 GLN B C 1
ATOM 9665 O O . GLN B 1 377 ? -8.383 -42.344 -17.391 1 94.06 377 GLN B O 1
ATOM 9670 N N . PHE B 1 378 ? -10.289 -41.188 -17.531 1 95.88 378 PHE B N 1
ATOM 9671 C CA . PHE B 1 378 ? -11.156 -42.344 -17.703 1 95.88 378 PHE B CA 1
ATOM 9672 C C . PHE B 1 378 ? -11.078 -42.875 -19.125 1 95.88 378 PHE B C 1
ATOM 9674 O O . PHE B 1 378 ? -11.008 -42.094 -20.078 1 95.88 378 PHE B O 1
ATOM 9681 N N . LEU B 1 379 ? -11.078 -44.125 -19.234 1 96.12 379 LEU B N 1
ATOM 9682 C CA . LEU B 1 379 ? -11.172 -44.719 -20.562 1 96.12 379 LEU B CA 1
ATOM 9683 C C . LEU B 1 379 ? -12.57 -44.531 -21.141 1 96.12 379 LEU B C 1
ATOM 9685 O O . LEU B 1 379 ? -13.562 -44.562 -20.391 1 96.12 379 LEU B O 1
ATOM 9689 N N . LYS B 1 380 ? -12.641 -44.375 -22.375 1 92.75 380 LYS B N 1
ATOM 9690 C CA . LYS B 1 380 ? -13.914 -44.062 -23.016 1 92.75 380 LYS B CA 1
ATOM 9691 C C . LYS B 1 380 ? -14.578 -45.312 -23.578 1 92.75 380 LYS B C 1
ATOM 9693 O O . LYS B 1 380 ? -15.789 -45.5 -23.453 1 92.75 380 LYS B O 1
ATOM 9698 N N . SER B 1 381 ? -13.812 -46.156 -24.156 1 91.19 381 SER B N 1
ATOM 9699 C CA . SER B 1 381 ? -14.336 -47.312 -24.859 1 91.19 381 SER B CA 1
ATOM 9700 C C . SER B 1 381 ? -14.422 -48.531 -23.938 1 91.19 381 SER B C 1
ATOM 9702 O O . SER B 1 381 ? -15.18 -49.469 -24.219 1 91.19 381 SER B O 1
ATOM 9704 N N . ILE B 1 382 ? -13.633 -48.469 -22.922 1 88.06 382 ILE B N 1
ATOM 9705 C CA . ILE B 1 382 ? -13.648 -49.531 -21.938 1 88.06 382 ILE B CA 1
ATOM 9706 C C . ILE B 1 382 ? -14.25 -49.031 -20.625 1 88.06 382 ILE B C 1
ATOM 9708 O O . ILE B 1 382 ? -13.711 -48.125 -20 1 88.06 382 ILE B O 1
ATOM 9712 N N . GLU B 1 383 ? -15.25 -49.625 -20.266 1 89.31 383 GLU B N 1
ATOM 9713 C CA . GLU B 1 383 ? -15.969 -49.125 -19.094 1 89.31 383 GLU B CA 1
ATOM 9714 C C . GLU B 1 383 ? -15.219 -49.469 -17.812 1 89.31 383 GLU B C 1
ATOM 9716 O O . GLU B 1 383 ? -14.492 -50.469 -17.75 1 89.31 383 GLU B O 1
ATOM 9721 N N . ASN B 1 384 ? -15.312 -48.688 -16.828 1 94.81 384 ASN B N 1
ATOM 9722 C CA . ASN B 1 384 ? -14.875 -48.906 -15.453 1 94.81 384 ASN B CA 1
ATOM 9723 C C . ASN B 1 384 ? -13.352 -49.031 -15.367 1 94.81 384 ASN B C 1
ATOM 9725 O O . ASN B 1 384 ? -12.844 -49.938 -14.695 1 94.81 384 ASN B O 1
ATOM 9729 N N . GLN B 1 385 ? -12.719 -48.25 -16.156 1 96.19 385 GLN B N 1
ATOM 9730 C CA . GLN B 1 385 ? -11.266 -48.156 -16.078 1 96.19 385 GLN B CA 1
ATOM 9731 C C . GLN B 1 385 ? -10.797 -46.719 -16.109 1 96.19 385 GLN B C 1
ATOM 9733 O O . GLN B 1 385 ? -11.414 -45.875 -16.766 1 96.19 385 GLN B O 1
ATOM 9738 N N . LEU B 1 386 ? -9.789 -46.5 -15.406 1 96.06 386 LEU B N 1
ATOM 9739 C CA . LEU B 1 386 ? -9.188 -45.188 -15.266 1 96.06 386 LEU B CA 1
ATOM 9740 C C . LEU B 1 386 ? -7.668 -45.281 -15.195 1 96.06 386 LEU B C 1
ATOM 9742 O O . LEU B 1 386 ? -7.133 -46.156 -14.539 1 96.06 386 LEU B O 1
ATOM 9746 N N . ILE B 1 387 ? -6.949 -44.438 -15.977 1 97.19 387 ILE B N 1
ATOM 9747 C CA . ILE B 1 387 ? -5.527 -44.25 -15.719 1 97.19 387 ILE B CA 1
ATOM 9748 C C . ILE B 1 387 ? -5.324 -43.125 -14.719 1 97.19 387 ILE B C 1
ATOM 9750 O O . ILE B 1 387 ? -5.855 -42.031 -14.898 1 97.19 387 ILE B O 1
ATOM 9754 N N . TRP B 1 388 ? -4.605 -43.438 -13.641 1 95.88 388 TRP B N 1
ATOM 9755 C CA . TRP B 1 388 ? -4.398 -42.562 -12.508 1 95.88 388 TRP B CA 1
ATOM 9756 C C . TRP B 1 388 ? -2.912 -42.375 -12.227 1 95.88 388 TRP B C 1
ATOM 9758 O O . TRP B 1 388 ? -2.107 -43.281 -12.5 1 95.88 388 TRP B O 1
ATOM 9768 N N . SER B 1 389 ? -2.533 -41.219 -11.797 1 95.25 389 SER B N 1
ATOM 9769 C CA . SER B 1 389 ? -1.157 -41 -11.359 1 95.25 389 SER B CA 1
ATOM 9770 C C . SER B 1 389 ? -1.085 -40.75 -9.852 1 95.25 389 SER B C 1
ATOM 9772 O O . SER B 1 389 ? -1.963 -40.125 -9.266 1 95.25 389 SER B O 1
ATOM 9774 N N . ASN B 1 390 ? -0.139 -41.281 -9.203 1 92.62 390 ASN B N 1
ATOM 9775 C CA . ASN B 1 390 ? 0.121 -40.969 -7.793 1 92.62 390 ASN B CA 1
ATOM 9776 C C . ASN B 1 390 ? 1.603 -41.125 -7.457 1 92.62 390 ASN B C 1
ATOM 9778 O O . ASN B 1 390 ? 2.404 -41.5 -8.312 1 92.62 390 ASN B O 1
ATOM 9782 N N . GLU B 1 391 ? 1.964 -40.688 -6.25 1 93.94 391 GLU B N 1
ATOM 9783 C CA . GLU B 1 391 ? 3.361 -40.625 -5.84 1 93.94 391 GLU B CA 1
ATOM 9784 C C . GLU B 1 391 ? 3.637 -41.562 -4.664 1 93.94 391 GLU B C 1
ATOM 9786 O O . GLU B 1 391 ? 4.516 -41.281 -3.84 1 93.94 391 GLU B O 1
ATOM 9791 N N . GLN B 1 392 ? 2.912 -42.625 -4.551 1 91.31 392 GLN B N 1
ATOM 9792 C CA . GLN B 1 392 ? 3.055 -43.531 -3.424 1 91.31 392 GLN B CA 1
ATOM 9793 C C . GLN B 1 392 ? 4.438 -44.188 -3.416 1 91.31 392 GLN B C 1
ATOM 9795 O O . GLN B 1 392 ? 4.977 -44.5 -2.352 1 91.31 392 GLN B O 1
ATOM 9800 N N . SER B 1 393 ? 5.035 -44.344 -4.617 1 92.06 393 SER B N 1
ATOM 9801 C CA . SER B 1 393 ? 6.363 -44.938 -4.738 1 92.06 393 SER B CA 1
ATOM 9802 C C . SER B 1 393 ? 7.453 -43.906 -4.414 1 92.06 393 SER B C 1
ATOM 9804 O O . SER B 1 393 ? 8.641 -44.25 -4.391 1 92.06 393 SER B O 1
ATOM 9806 N N . GLY B 1 394 ? 7.078 -42.688 -4.176 1 94 394 GLY B N 1
ATOM 9807 C CA . GLY B 1 394 ? 8.031 -41.594 -4 1 94 394 GLY B CA 1
ATOM 9808 C C . GLY B 1 394 ? 8.156 -40.719 -5.223 1 94 394 GLY B C 1
ATOM 9809 O O . GLY B 1 394 ? 8.625 -39.562 -5.125 1 94 394 GLY B O 1
ATOM 9810 N N . TYR B 1 395 ? 7.855 -41.312 -6.32 1 95.44 395 TYR B N 1
ATOM 9811 C CA . TYR B 1 395 ? 7.809 -40.594 -7.594 1 95.44 395 TYR B CA 1
ATOM 9812 C C . TYR B 1 395 ? 6.449 -40.781 -8.266 1 95.44 395 TYR B C 1
ATOM 9814 O O . TYR B 1 395 ? 5.746 -41.75 -8.016 1 95.44 395 TYR B O 1
ATOM 9822 N N . ARG B 1 396 ? 6.078 -39.844 -9.062 1 95.81 396 ARG B N 1
ATOM 9823 C CA . ARG B 1 396 ? 4.785 -39.938 -9.734 1 95.81 396 ARG B CA 1
ATOM 9824 C C . ARG B 1 396 ? 4.82 -40.938 -10.867 1 95.81 396 ARG B C 1
ATOM 9826 O O . ARG B 1 396 ? 5.648 -40.844 -11.773 1 95.81 396 ARG B O 1
ATOM 9833 N N . HIS B 1 397 ? 3.965 -41.875 -10.805 1 96.19 397 HIS B N 1
ATOM 9834 C CA . HIS B 1 397 ? 3.82 -42.906 -11.836 1 96.19 397 HIS B CA 1
ATOM 9835 C C . HIS B 1 397 ? 2.354 -43.125 -12.188 1 96.19 397 HIS B C 1
ATOM 9837 O O . HIS B 1 397 ? 1.462 -42.688 -11.461 1 96.19 397 HIS B O 1
ATOM 9843 N N . LEU B 1 398 ? 2.146 -43.781 -13.32 1 97.12 398 LEU B N 1
ATOM 9844 C CA . LEU B 1 398 ? 0.793 -44.062 -13.789 1 97.12 398 LEU B CA 1
ATOM 9845 C C . LEU B 1 398 ? 0.346 -45.438 -13.336 1 97.12 398 LEU B C 1
ATOM 9847 O O . LEU B 1 398 ? 1.154 -46.375 -13.281 1 97.12 398 LEU B O 1
ATOM 9851 N N . TYR B 1 399 ? -0.905 -45.594 -13.078 1 96.75 399 TYR B N 1
ATOM 9852 C CA . TYR B 1 399 ? -1.551 -46.844 -12.68 1 96.75 399 TYR B CA 1
ATOM 9853 C C . TYR B 1 399 ? -2.865 -47.031 -13.43 1 96.75 399 TYR B C 1
ATOM 9855 O O . TYR B 1 399 ? -3.588 -46.062 -13.688 1 96.75 399 TYR B O 1
ATOM 9863 N N . LEU B 1 400 ? -3.137 -48.25 -13.742 1 97.38 400 LEU B N 1
ATOM 9864 C CA . LEU B 1 400 ? -4.445 -48.594 -14.281 1 97.38 400 LEU B CA 1
ATOM 9865 C C . LEU B 1 400 ? -5.383 -49.062 -13.156 1 97.38 400 LEU B C 1
ATOM 9867 O O . LEU B 1 400 ? -5.082 -50 -12.422 1 97.38 400 LEU B O 1
ATOM 9871 N N . ILE B 1 401 ? -6.465 -48.406 -13.023 1 97.31 401 ILE B N 1
ATOM 9872 C CA . ILE B 1 401 ? -7.48 -48.719 -12.023 1 97.31 401 ILE B CA 1
ATOM 9873 C C . ILE B 1 401 ? -8.68 -49.375 -12.703 1 97.31 401 ILE B C 1
ATOM 9875 O O . ILE B 1 401 ? -9.258 -48.812 -13.641 1 97.31 401 ILE B O 1
ATOM 9879 N N . LYS B 1 402 ? -9.016 -50.5 -12.219 1 96.56 402 LYS B N 1
ATOM 9880 C CA . LYS B 1 402 ? -10.188 -51.219 -12.672 1 96.56 402 LYS B CA 1
ATOM 9881 C C . LYS B 1 402 ? -11.141 -51.531 -11.516 1 96.56 402 LYS B C 1
ATOM 9883 O O . LYS B 1 402 ? -10.703 -51.75 -10.383 1 96.56 402 LYS B O 1
ATOM 9888 N N . TRP B 1 403 ? -12.391 -51.406 -11.82 1 96.19 403 TRP B N 1
ATOM 9889 C CA . TRP B 1 403 ? -13.359 -51.719 -10.773 1 96.19 403 TRP B CA 1
ATOM 9890 C C . TRP B 1 403 ? -14.57 -52.438 -11.344 1 96.19 403 TRP B C 1
ATOM 9892 O O . TRP B 1 403 ? -14.797 -52.438 -12.555 1 96.19 403 TRP B O 1
ATOM 9902 N N . ASP B 1 404 ? -15.281 -53.156 -10.5 1 93.88 404 ASP B N 1
ATOM 9903 C CA . ASP B 1 404 ? -16.5 -53.844 -10.93 1 93.88 404 ASP B CA 1
ATOM 9904 C C . ASP B 1 404 ? -17.719 -52.938 -10.82 1 93.88 404 ASP B C 1
ATOM 9906 O O . ASP B 1 404 ? -17.625 -51.812 -10.281 1 93.88 404 ASP B O 1
ATOM 9910 N N . LYS B 1 405 ? -18.797 -53.344 -11.297 1 87.44 405 LYS B N 1
ATOM 9911 C CA . LYS B 1 405 ? -20 -52.531 -11.391 1 87.44 405 LYS B CA 1
ATOM 9912 C C . LYS B 1 405 ? -20.469 -52.062 -10.016 1 87.44 405 LYS B C 1
ATOM 9914 O O . LYS B 1 405 ? -21 -50.938 -9.875 1 87.44 405 LYS B O 1
ATOM 9919 N N . ASN B 1 406 ? -20.156 -52.906 -8.969 1 88.31 406 ASN B N 1
ATOM 9920 C CA . ASN B 1 406 ? -20.609 -52.562 -7.629 1 88.31 406 ASN B CA 1
ATOM 9921 C C . ASN B 1 406 ? -19.5 -51.969 -6.785 1 88.31 406 ASN B C 1
ATOM 9923 O O . ASN B 1 406 ? -19.688 -51.688 -5.594 1 88.31 406 ASN B O 1
ATOM 9927 N N . PHE B 1 407 ? -18.359 -51.688 -7.359 1 91.38 407 PHE B N 1
ATOM 9928 C CA . PHE B 1 407 ? -17.219 -51.031 -6.711 1 91.38 407 PHE B CA 1
ATOM 9929 C C . PHE B 1 407 ? -16.719 -51.875 -5.539 1 91.38 407 PHE B C 1
ATOM 9931 O O . PHE B 1 407 ? -16.234 -51.344 -4.543 1 91.38 407 PHE B O 1
ATOM 9938 N N . THR B 1 408 ? -17 -53.156 -5.523 1 90.25 408 THR B N 1
ATOM 9939 C CA . THR B 1 408 ? -16.578 -54.031 -4.449 1 90.25 408 THR B CA 1
ATOM 9940 C C . THR B 1 408 ? -15.141 -54.5 -4.645 1 90.25 408 THR B C 1
ATOM 9942 O O . THR B 1 408 ? -14.445 -54.812 -3.674 1 90.25 408 THR B O 1
ATOM 9945 N N . ASN B 1 409 ? -14.812 -54.531 -5.859 1 92.94 409 ASN B N 1
ATOM 9946 C CA . ASN B 1 409 ? -13.438 -54.906 -6.199 1 92.94 409 ASN B CA 1
ATOM 9947 C C . ASN B 1 409 ? -12.766 -53.812 -7.031 1 92.94 409 ASN B C 1
ATOM 9949 O O . ASN B 1 409 ? -13.195 -53.531 -8.156 1 92.94 409 ASN B O 1
ATOM 9953 N N . ILE B 1 410 ? -11.836 -53.188 -6.512 1 95.19 410 ILE B N 1
ATOM 9954 C CA . ILE B 1 410 ? -11.047 -52.156 -7.191 1 95.19 410 ILE B CA 1
ATOM 9955 C C . ILE B 1 410 ? -9.594 -52.594 -7.277 1 95.19 410 ILE B C 1
ATOM 9957 O O . ILE B 1 410 ? -8.961 -52.875 -6.254 1 95.19 410 ILE B O 1
ATOM 9961 N N . GLN B 1 411 ? -9.086 -52.75 -8.477 1 95.38 411 GLN B N 1
ATOM 9962 C CA . GLN B 1 411 ? -7.719 -53.188 -8.711 1 95.38 411 GLN B CA 1
ATOM 9963 C C . GLN B 1 411 ? -6.859 -52.062 -9.242 1 95.38 411 GLN B C 1
ATOM 9965 O O . GLN B 1 411 ? -7.324 -51.25 -10.055 1 95.38 411 GLN B O 1
ATOM 9970 N N . SER B 1 412 ? -5.719 -51.906 -8.742 1 95.06 412 SER B N 1
ATOM 9971 C CA . SER B 1 412 ? -4.719 -50.969 -9.203 1 95.06 412 SER B CA 1
ATOM 9972 C C . SER B 1 412 ? -3.465 -51.656 -9.703 1 95.06 412 SER B C 1
ATOM 9974 O O . SER B 1 412 ? -2.818 -52.406 -8.961 1 95.06 412 SER B O 1
ATOM 9976 N N . THR B 1 413 ? -3.15 -51.469 -10.953 1 95.81 413 THR B N 1
ATOM 9977 C CA . THR B 1 413 ? -1.972 -52.062 -11.555 1 95.81 413 THR B CA 1
ATOM 9978 C C . THR B 1 413 ? -1.015 -51 -12.078 1 95.81 413 THR B C 1
ATOM 9980 O O . THR B 1 413 ? -1.427 -50.094 -12.789 1 95.81 413 THR B O 1
ATOM 9983 N N . PRO B 1 414 ? 0.274 -51.156 -11.703 1 95.25 414 PRO B N 1
ATOM 9984 C CA . PRO B 1 414 ? 1.229 -50.156 -12.18 1 95.25 414 PRO B CA 1
ATOM 9985 C C . PRO B 1 414 ? 1.411 -50.188 -13.695 1 95.25 414 PRO B C 1
ATOM 9987 O O . PRO B 1 414 ? 1.418 -51.281 -14.297 1 95.25 414 PRO B O 1
ATOM 9990 N N . ILE B 1 415 ? 1.467 -49.031 -14.297 1 96.75 415 ILE B N 1
ATOM 9991 C CA . ILE B 1 415 ? 1.698 -48.906 -15.734 1 96.75 415 ILE B CA 1
ATOM 9992 C C . ILE B 1 415 ? 3.156 -48.531 -15.992 1 96.75 415 ILE B C 1
ATOM 9994 O O . ILE B 1 415 ? 3.848 -49.219 -16.75 1 96.75 415 ILE B O 1
ATOM 9998 N N . THR B 1 416 ? 3.662 -47.5 -15.281 1 95.75 416 THR B N 1
ATOM 9999 C CA . THR B 1 416 ? 4.992 -46.969 -15.578 1 95.75 416 THR B CA 1
ATOM 10000 C C . THR B 1 416 ? 5.977 -47.344 -14.469 1 95.75 416 THR B C 1
ATOM 10002 O O . THR B 1 416 ? 7.176 -47.062 -14.586 1 95.75 416 THR B O 1
ATOM 10005 N N . LEU B 1 417 ? 5.492 -47.875 -13.398 1 93.81 417 LEU B N 1
ATOM 10006 C CA . LEU B 1 417 ? 6.352 -48.375 -12.32 1 93.81 417 LEU B CA 1
ATOM 10007 C C . LEU B 1 417 ? 6.824 -49.781 -12.594 1 93.81 417 LEU B C 1
ATOM 10009 O O . LEU B 1 417 ? 6.016 -50.688 -12.867 1 93.81 417 LEU B O 1
ATOM 10013 N N . SER B 1 418 ? 8.141 -49.906 -12.594 1 89.44 418 SER B N 1
ATOM 10014 C CA . SER B 1 418 ? 8.688 -51.25 -12.773 1 89.44 418 SER B CA 1
ATOM 10015 C C . SER B 1 418 ? 8.57 -52.094 -11.492 1 89.44 418 SER B C 1
ATOM 10017 O O . SER B 1 418 ? 8.938 -51.625 -10.414 1 89.44 418 SER B O 1
ATOM 10019 N N . THR B 1 419 ? 7.965 -53.188 -11.539 1 80.94 419 THR B N 1
ATOM 10020 C CA . THR B 1 419 ? 7.828 -54.094 -10.391 1 80.94 419 THR B CA 1
ATOM 10021 C C . THR B 1 419 ? 8.867 -55.219 -10.453 1 80.94 419 THR B C 1
ATOM 10023 O O . THR B 1 419 ? 8.852 -56.125 -9.625 1 80.94 419 THR B O 1
ATOM 10026 N N . CYS B 1 420 ? 9.68 -55.312 -11.578 1 70.25 420 CYS B N 1
ATOM 10027 C CA . CYS B 1 420 ? 10.68 -56.375 -11.719 1 70.25 420 CYS B CA 1
ATOM 10028 C C . CYS B 1 420 ? 11.742 -56.25 -10.633 1 70.25 420 CYS B C 1
ATOM 10030 O O . CYS B 1 420 ? 12.039 -55.156 -10.156 1 70.25 420 CYS B O 1
ATOM 10032 N N . ASN B 1 421 ? 11.812 -57.281 -9.664 1 56.12 421 ASN B N 1
ATOM 10033 C CA . ASN B 1 421 ? 12.727 -57.531 -8.547 1 56.12 421 ASN B CA 1
ATOM 10034 C C . ASN B 1 421 ? 14.117 -56.969 -8.844 1 56.12 421 ASN B C 1
ATOM 10036 O O . ASN B 1 421 ? 15.102 -57.406 -8.25 1 56.12 421 ASN B O 1
ATOM 10040 N N . ASP B 1 422 ? 14.336 -56.375 -9.961 1 50.62 422 ASP B N 1
ATOM 10041 C CA . ASP B 1 422 ? 15.758 -56.031 -10.023 1 50.62 422 ASP B CA 1
ATOM 10042 C C . ASP B 1 422 ? 16.125 -55 -8.953 1 50.62 422 ASP B C 1
ATOM 10044 O O . ASP B 1 422 ? 15.305 -54.156 -8.594 1 50.62 422 ASP B O 1
ATOM 10048 N N . ASN B 1 423 ? 17.047 -55.375 -8.055 1 48.06 423 ASN B N 1
ATOM 10049 C CA . ASN B 1 423 ? 17.734 -54.688 -6.961 1 48.06 423 ASN B CA 1
ATOM 10050 C C . ASN B 1 423 ? 17.938 -53.219 -7.277 1 48.06 423 ASN B C 1
ATOM 10052 O O . ASN B 1 423 ? 18.578 -52.5 -6.512 1 48.06 423 ASN B O 1
ATOM 10056 N N . ASP B 1 424 ? 17.875 -52.781 -8.562 1 51.91 424 ASP B N 1
ATOM 10057 C CA . ASP B 1 424 ? 18.359 -51.406 -8.758 1 51.91 424 ASP B CA 1
ATOM 10058 C C . ASP B 1 424 ? 17.219 -50.406 -8.617 1 51.91 424 ASP B C 1
ATOM 10060 O O . ASP B 1 424 ? 16.453 -50.188 -9.555 1 51.91 424 ASP B O 1
ATOM 10064 N N . ASN B 1 425 ? 16.703 -50.125 -7.41 1 54.69 425 ASN B N 1
ATOM 10065 C CA . ASN B 1 425 ? 15.844 -49.062 -6.93 1 54.69 425 ASN B CA 1
ATOM 10066 C C . ASN B 1 425 ? 15.938 -47.812 -7.816 1 54.69 425 ASN B C 1
ATOM 10068 O O . ASN B 1 425 ? 15.008 -47 -7.871 1 54.69 425 ASN B O 1
ATOM 10072 N N . ASP B 1 426 ? 16.844 -47.719 -8.609 1 66.62 426 ASP B N 1
ATOM 10073 C CA . ASP B 1 426 ? 17.156 -46.5 -9.367 1 66.62 426 ASP B CA 1
ATOM 10074 C C . ASP B 1 426 ? 16.312 -46.406 -10.641 1 66.62 426 ASP B C 1
ATOM 10076 O O . ASP B 1 426 ? 16.109 -45.312 -11.188 1 66.62 426 ASP B O 1
ATOM 10080 N N . ASN B 1 427 ? 15.578 -47.531 -10.961 1 79.56 427 ASN B N 1
ATOM 10081 C CA . ASN B 1 427 ? 14.852 -47.562 -12.227 1 79.56 427 ASN B CA 1
ATOM 10082 C C . ASN B 1 427 ? 13.531 -46.812 -12.133 1 79.56 427 ASN B C 1
ATOM 10084 O O . ASN B 1 427 ? 12.953 -46.438 -13.148 1 79.56 427 ASN B O 1
ATOM 10088 N N . ASN B 1 428 ? 13.078 -46.625 -10.938 1 89.88 428 ASN B N 1
ATOM 10089 C CA . ASN B 1 428 ? 11.789 -45.969 -10.75 1 89.88 428 ASN B CA 1
ATOM 10090 C C . ASN B 1 428 ? 11.953 -44.531 -10.25 1 89.88 428 ASN B C 1
ATOM 10092 O O . ASN B 1 428 ? 10.969 -43.875 -9.906 1 89.88 428 ASN B O 1
ATOM 10096 N N . ASN B 1 429 ? 13.227 -44.062 -10.289 1 93.38 429 ASN B N 1
ATOM 10097 C CA . ASN B 1 429 ? 13.477 -42.719 -9.758 1 93.38 429 ASN B CA 1
ATOM 10098 C C . ASN B 1 429 ? 13.32 -41.656 -10.836 1 93.38 429 ASN B C 1
ATOM 10100 O O . ASN B 1 429 ? 14.266 -40.906 -11.125 1 93.38 429 ASN B O 1
ATOM 10104 N N . TRP B 1 430 ? 12.188 -41.656 -11.406 1 95.06 430 TRP B N 1
ATOM 10105 C CA . TRP B 1 430 ? 11.773 -40.656 -12.391 1 95.06 430 TRP B CA 1
ATOM 10106 C C . TRP B 1 430 ? 10.281 -40.344 -12.273 1 95.06 430 TRP B C 1
ATOM 10108 O O . TRP B 1 430 ? 9.57 -41.031 -11.531 1 95.06 430 TRP B O 1
ATOM 10118 N N . MET B 1 431 ? 9.844 -39.281 -12.922 1 94.38 431 MET B N 1
ATOM 10119 C CA . MET B 1 431 ? 8.469 -38.844 -12.664 1 94.38 431 MET B CA 1
ATOM 10120 C C . MET B 1 431 ? 7.707 -38.656 -13.969 1 94.38 431 MET B C 1
ATOM 10122 O O . MET B 1 431 ? 8.25 -38.156 -14.945 1 94.38 431 MET B O 1
ATOM 10126 N N . VAL B 1 432 ? 6.402 -39.094 -13.977 1 95.81 432 VAL B N 1
ATOM 10127 C CA . VAL B 1 432 ? 5.438 -38.625 -14.969 1 95.81 432 VAL B CA 1
ATOM 10128 C C . VAL B 1 432 ? 5.07 -37.188 -14.688 1 95.81 432 VAL B C 1
ATOM 10130 O O . VAL B 1 432 ? 4.844 -36.781 -13.539 1 95.81 432 VAL B O 1
ATOM 10133 N N . SER B 1 433 ? 5.172 -36.375 -15.719 1 92.5 433 SER B N 1
ATOM 10134 C CA . SER B 1 433 ? 4.859 -34.969 -15.562 1 92.5 433 SER B CA 1
ATOM 10135 C C . SER B 1 433 ? 3.371 -34.75 -15.289 1 92.5 433 SER B C 1
ATOM 10137 O O . SER B 1 433 ? 2.576 -35.688 -15.414 1 92.5 433 SER B O 1
ATOM 10139 N N . SER B 1 434 ? 3.061 -33.531 -14.836 1 84.06 434 SER B N 1
ATOM 10140 C CA . SER B 1 434 ? 1.692 -33.156 -14.469 1 84.06 434 SER B CA 1
ATOM 10141 C C . SER B 1 434 ? 0.844 -32.875 -15.703 1 84.06 434 SER B C 1
ATOM 10143 O O . SER B 1 434 ? -0.372 -32.719 -15.602 1 84.06 434 SER B O 1
ATOM 10145 N N . ASP B 1 435 ? 1.293 -33 -16.797 1 80.38 435 ASP B N 1
ATOM 10146 C CA . ASP B 1 435 ? 0.593 -32.719 -18.047 1 80.38 435 ASP B CA 1
ATOM 10147 C C . ASP B 1 435 ? -0.492 -33.75 -18.328 1 80.38 435 ASP B C 1
ATOM 10149 O O . ASP B 1 435 ? -0.525 -34.812 -17.688 1 80.38 435 ASP B O 1
ATOM 10153 N N . ASP B 1 436 ? -1.278 -33.469 -19.266 1 85.44 436 ASP B N 1
ATOM 10154 C CA . ASP B 1 436 ? -2.322 -34.375 -19.688 1 85.44 436 ASP B CA 1
ATOM 10155 C C . ASP B 1 436 ? -1.72 -35.625 -20.359 1 85.44 436 ASP B C 1
ATOM 10157 O O . ASP B 1 436 ? -0.707 -35.531 -21.047 1 85.44 436 ASP B O 1
ATOM 10161 N N . ILE B 1 437 ? -2.363 -36.719 -20.125 1 94.69 437 ILE B N 1
ATOM 10162 C CA . ILE B 1 437 ? -1.992 -37.938 -20.797 1 94.69 437 ILE B CA 1
ATOM 10163 C C . ILE B 1 437 ? -2.934 -38.188 -21.984 1 94.69 437 ILE B C 1
ATOM 10165 O O . ILE B 1 437 ? -4.023 -37.625 -22.047 1 94.69 437 ILE B O 1
ATOM 10169 N N . HIS B 1 438 ? -2.479 -39 -22.953 1 95.62 438 HIS B N 1
ATOM 10170 C CA . HIS B 1 438 ? -3.266 -39.375 -24.125 1 95.62 438 HIS B CA 1
ATOM 10171 C C . HIS B 1 438 ? -3.359 -40.875 -24.25 1 95.62 438 HIS B C 1
ATOM 10173 O O . HIS B 1 438 ? -2.336 -41.562 -24.312 1 95.62 438 HIS B O 1
ATOM 10179 N N . ILE B 1 439 ? -4.594 -41.375 -24.344 1 96.44 439 ILE B N 1
ATOM 10180 C CA . ILE B 1 439 ? -4.801 -42.844 -24.312 1 96.44 439 ILE B CA 1
ATOM 10181 C C . ILE B 1 439 ? -5.301 -43.281 -25.688 1 96.44 439 ILE B C 1
ATOM 10183 O O . ILE B 1 439 ? -6.363 -42.875 -26.141 1 96.44 439 ILE B O 1
ATOM 10187 N N . ASP B 1 440 ? -4.508 -44.125 -26.359 1 96.12 440 ASP B N 1
ATOM 10188 C CA . ASP B 1 440 ? -4.938 -44.875 -27.516 1 96.12 440 ASP B CA 1
ATOM 10189 C C . ASP B 1 440 ? -5.539 -46.219 -27.094 1 96.12 440 ASP B C 1
ATOM 10191 O O . ASP B 1 440 ? -4.824 -47.219 -27 1 96.12 440 ASP B O 1
ATOM 10195 N N . GLU B 1 441 ? -6.801 -46.25 -26.859 1 95.56 441 GLU B N 1
ATOM 10196 C CA . GLU B 1 441 ? -7.469 -47.406 -26.312 1 95.56 441 GLU B CA 1
ATOM 10197 C C . GLU B 1 441 ? -7.434 -48.594 -27.281 1 95.56 441 GLU B C 1
ATOM 10199 O O . GLU B 1 441 ? -7.379 -49.75 -26.875 1 95.56 441 GLU B O 1
ATOM 10204 N N . LYS B 1 442 ? -7.469 -48.25 -28.547 1 92.88 442 LYS B N 1
ATOM 10205 C CA . LYS B 1 442 ? -7.453 -49.281 -29.562 1 92.88 442 LYS B CA 1
ATOM 10206 C C . LYS B 1 442 ? -6.148 -50.094 -29.516 1 92.88 442 LYS B C 1
ATOM 10208 O O . LYS B 1 442 ? -6.164 -51.312 -29.547 1 92.88 442 LYS B O 1
ATOM 10213 N N . ARG B 1 443 ? -5.043 -49.344 -29.422 1 93.25 443 ARG B N 1
ATOM 10214 C CA . ARG B 1 443 ? -3.738 -50 -29.422 1 93.25 443 ARG B CA 1
ATOM 10215 C C . ARG B 1 443 ? -3.264 -50.281 -28 1 93.25 443 ARG B C 1
ATOM 10217 O O . ARG B 1 443 ? -2.182 -50.844 -27.797 1 93.25 443 ARG B O 1
ATOM 10224 N N . LYS B 1 444 ? -4.078 -49.812 -26.953 1 95.69 444 LYS B N 1
ATOM 10225 C CA . LYS B 1 444 ? -3.775 -50 -25.531 1 95.69 444 LYS B CA 1
ATOM 10226 C C . LYS B 1 444 ? -2.475 -49.281 -25.172 1 95.69 444 LYS B C 1
ATOM 10228 O O . LYS B 1 444 ? -1.646 -49.844 -24.438 1 95.69 444 LYS B O 1
ATOM 10233 N N . LEU B 1 445 ? -2.27 -48.125 -25.812 1 96.81 445 LEU B N 1
ATOM 10234 C CA . LEU B 1 445 ? -1.095 -47.281 -25.547 1 96.81 445 LEU B CA 1
ATOM 10235 C C . LEU B 1 445 ? -1.475 -46.031 -24.766 1 96.81 445 LEU B C 1
ATOM 10237 O O . LEU B 1 445 ? -2.578 -45.5 -24.938 1 96.81 445 LEU B O 1
ATOM 10241 N N . VAL B 1 446 ? -0.656 -45.625 -23.875 1 97.25 446 VAL B N 1
ATOM 10242 C CA . VAL B 1 446 ? -0.784 -44.344 -23.203 1 97.25 446 VAL B CA 1
ATOM 10243 C C . VAL B 1 446 ? 0.448 -43.469 -23.484 1 97.25 446 VAL B C 1
ATOM 10245 O O . VAL B 1 446 ? 1.578 -43.969 -23.422 1 97.25 446 VAL B O 1
ATOM 10248 N N . TYR B 1 447 ? 0.238 -42.25 -23.953 1 97.5 447 TYR B N 1
ATOM 10249 C CA . TYR B 1 447 ? 1.266 -41.219 -24.188 1 97.5 447 TYR B CA 1
ATOM 10250 C C . TYR B 1 447 ? 1.332 -40.25 -23.031 1 97.5 447 TYR B C 1
ATOM 10252 O O . TYR B 1 447 ? 0.303 -39.719 -22.578 1 97.5 447 TYR B O 1
ATOM 10260 N N . PHE B 1 448 ? 2.516 -40.031 -22.5 1 96.88 448 PHE B N 1
ATOM 10261 C CA . PHE B 1 448 ? 2.68 -39.156 -21.359 1 96.88 448 PHE B CA 1
ATOM 10262 C C . PHE B 1 448 ? 4.023 -38.438 -21.422 1 96.88 448 PHE B C 1
ATOM 10264 O O . PHE B 1 448 ? 4.926 -38.844 -22.156 1 96.88 448 PHE B O 1
ATOM 10271 N N . THR B 1 449 ? 4.105 -37.312 -20.781 1 96.5 449 THR B N 1
ATOM 10272 C CA . THR B 1 449 ? 5.359 -36.594 -20.594 1 96.5 449 THR B CA 1
ATOM 10273 C C . THR B 1 449 ? 6.012 -36.969 -19.266 1 96.5 449 THR B C 1
ATOM 10275 O O . THR B 1 449 ? 5.316 -37.219 -18.281 1 96.5 449 THR B O 1
ATOM 10278 N N . GLY B 1 450 ? 7.332 -37.062 -19.281 1 96.38 450 GLY B N 1
ATOM 10279 C CA . GLY B 1 450 ? 8.023 -37.438 -18.047 1 96.38 450 GLY B CA 1
ATOM 10280 C C . GLY B 1 450 ? 9.516 -37.125 -18.094 1 96.38 450 GLY B C 1
ATOM 10281 O O . GLY B 1 450 ? 10.008 -36.562 -19.078 1 96.38 450 GLY B O 1
ATOM 10282 N N . THR B 1 451 ? 10.203 -37.594 -17 1 96.5 451 THR B N 1
ATOM 10283 C CA . THR B 1 451 ? 11.625 -37.312 -16.812 1 96.5 451 THR B CA 1
ATOM 10284 C C . THR B 1 451 ? 12.438 -38.594 -16.719 1 96.5 451 THR B C 1
ATOM 10286 O O . THR B 1 451 ? 13.391 -38.688 -15.953 1 96.5 451 THR B O 1
ATOM 10289 N N . LYS B 1 452 ? 12.016 -39.594 -17.438 1 96.25 452 LYS B N 1
ATOM 10290 C CA . LYS B 1 452 ? 12.633 -40.906 -17.312 1 96.25 452 LYS B CA 1
ATOM 10291 C C . LYS B 1 452 ? 14.102 -40.875 -17.719 1 96.25 452 LYS B C 1
ATOM 10293 O O . LYS B 1 452 ? 14.93 -41.562 -17.109 1 96.25 452 LYS B O 1
ATOM 10298 N N . ASP B 1 453 ? 14.453 -40.031 -18.734 1 96 453 ASP B N 1
ATOM 10299 C CA . ASP B 1 453 ? 15.844 -39.969 -19.188 1 96 453 ASP B CA 1
ATOM 10300 C C . ASP B 1 453 ? 16.719 -39.25 -18.172 1 96 453 ASP B C 1
ATOM 10302 O O . ASP B 1 453 ? 17.844 -39.688 -17.891 1 96 453 ASP B O 1
ATOM 10306 N N . THR B 1 454 ? 16.297 -38.156 -17.688 1 96 454 THR B N 1
ATOM 10307 C CA . THR B 1 454 ? 16.953 -37.344 -16.688 1 96 454 THR B CA 1
ATOM 10308 C C . THR B 1 454 ? 15.953 -36.344 -16.062 1 96 454 THR B C 1
ATOM 10310 O O . THR B 1 454 ? 14.992 -35.938 -16.703 1 96 454 THR B O 1
ATOM 10313 N N . CYS B 1 455 ? 16.172 -36.062 -14.805 1 95.94 455 CYS B N 1
ATOM 10314 C CA . CYS B 1 455 ? 15.273 -35.125 -14.125 1 95.94 455 CYS B CA 1
ATOM 10315 C C . CYS B 1 455 ? 15.406 -33.719 -14.719 1 95.94 455 CYS B C 1
ATOM 10317 O O . CYS B 1 455 ? 14.594 -32.844 -14.43 1 95.94 455 CYS B O 1
ATOM 10319 N N . LEU B 1 456 ? 16.375 -33.469 -15.625 1 96.56 456 LEU B N 1
ATOM 10320 C CA . LEU B 1 456 ? 16.656 -32.125 -16.172 1 96.56 456 LEU B CA 1
ATOM 10321 C C . LEU B 1 456 ? 15.938 -31.938 -17.5 1 96.56 456 LEU B C 1
ATOM 10323 O O . LEU B 1 456 ? 15.969 -30.844 -18.078 1 96.56 456 LEU B O 1
ATOM 10327 N N . GLU B 1 457 ? 15.32 -33 -18.031 1 96.38 457 GLU B N 1
ATOM 10328 C CA . GLU B 1 457 ? 14.648 -32.969 -19.328 1 96.38 457 GLU B CA 1
ATOM 10329 C C . GLU B 1 457 ? 13.234 -33.531 -19.234 1 96.38 457 GLU B C 1
ATOM 10331 O O . GLU B 1 457 ? 12.984 -34.469 -18.469 1 96.38 457 GLU B O 1
ATOM 10336 N N . GLN B 1 458 ? 12.352 -32.969 -20.031 1 95.94 458 GLN B N 1
ATOM 10337 C CA . GLN B 1 458 ? 11.008 -33.531 -20.234 1 95.94 458 GLN B CA 1
ATOM 10338 C C . GLN B 1 458 ? 10.852 -34.094 -21.641 1 95.94 458 GLN B C 1
ATOM 10340 O O . GLN B 1 458 ? 11.266 -33.469 -22.609 1 95.94 458 GLN B O 1
ATOM 10345 N N . HIS B 1 459 ? 10.289 -35.281 -21.703 1 97.31 459 HIS B N 1
ATOM 10346 C CA . HIS B 1 459 ? 10.133 -35.969 -22.969 1 97.31 459 HIS B CA 1
ATOM 10347 C C . HIS B 1 459 ? 8.734 -36.562 -23.109 1 97.31 459 HIS B C 1
ATOM 10349 O O . HIS B 1 459 ? 8.031 -36.75 -22.109 1 97.31 459 HIS B O 1
ATOM 10355 N N . LEU B 1 460 ? 8.352 -36.75 -24.328 1 98 460 LEU B N 1
ATOM 10356 C CA . LEU B 1 460 ? 7.156 -37.531 -24.625 1 98 460 LEU B CA 1
ATOM 10357 C C . LEU B 1 460 ? 7.48 -39.031 -24.672 1 98 460 LEU B C 1
ATOM 10359 O O . LEU B 1 460 ? 8.391 -39.438 -25.391 1 98 460 LEU B O 1
ATOM 10363 N N . TYR B 1 461 ? 6.762 -39.844 -23.906 1 97.69 461 TYR B N 1
ATOM 10364 C CA . TYR B 1 461 ? 6.926 -41.281 -23.859 1 97.69 461 TYR B CA 1
ATOM 10365 C C . TYR B 1 461 ? 5.625 -42 -24.234 1 97.69 461 TYR B C 1
ATOM 10367 O O . TYR B 1 461 ? 4.559 -41.375 -24.25 1 97.69 461 TYR B O 1
ATOM 10375 N N . VAL B 1 462 ? 5.793 -43.281 -24.578 1 97.75 462 VAL B N 1
ATOM 10376 C CA . VAL B 1 462 ? 4.637 -44.156 -24.828 1 97.75 462 VAL B CA 1
ATOM 10377 C C . VAL B 1 462 ? 4.871 -45.531 -24.219 1 97.75 462 VAL B C 1
ATOM 10379 O O . VAL B 1 462 ? 6.012 -46 -24.141 1 97.75 462 VAL B O 1
ATOM 10382 N N . THR B 1 463 ? 3.865 -46.125 -23.672 1 96.94 463 THR B N 1
ATOM 10383 C CA . THR B 1 463 ? 3.912 -47.469 -23.172 1 96.94 463 THR B CA 1
ATOM 10384 C C . THR B 1 463 ? 2.529 -48.125 -23.219 1 96.94 463 THR B C 1
ATOM 10386 O O . THR B 1 463 ? 1.544 -47.469 -23.562 1 96.94 463 THR B O 1
ATOM 10389 N N . ARG B 1 464 ? 2.541 -49.406 -23.047 1 96.38 464 ARG B N 1
ATOM 10390 C CA . ARG B 1 464 ? 1.271 -50.125 -22.953 1 96.38 464 ARG B CA 1
ATOM 10391 C C . ARG B 1 464 ? 0.65 -49.969 -21.562 1 96.38 464 ARG B C 1
ATOM 10393 O O . ARG B 1 464 ? 1.351 -50.031 -20.562 1 96.38 464 ARG B O 1
ATOM 10400 N N . PHE B 1 465 ? -0.687 -49.781 -21.5 1 96.25 465 PHE B N 1
ATOM 10401 C CA . PHE B 1 465 ? -1.286 -49.562 -20.188 1 96.25 465 PHE B CA 1
ATOM 10402 C C . PHE B 1 465 ? -1.928 -50.844 -19.688 1 96.25 465 PHE B C 1
ATOM 10404 O O . PHE B 1 465 ? -2.303 -50.938 -18.516 1 96.25 465 PHE B O 1
ATOM 10411 N N . ASP B 1 466 ? -2.02 -51.938 -20.5 1 93.31 466 ASP B N 1
ATOM 10412 C CA . ASP B 1 466 ? -2.736 -53.125 -20.125 1 93.31 466 ASP B CA 1
ATOM 10413 C C . ASP B 1 466 ? -1.772 -54.219 -19.625 1 93.31 466 ASP B C 1
ATOM 10415 O O . ASP B 1 466 ? -2.199 -55.25 -19.109 1 93.31 466 ASP B O 1
ATOM 10419 N N . LYS B 1 467 ? -0.459 -53.969 -19.875 1 92.12 467 LYS B N 1
ATOM 10420 C CA . LYS B 1 467 ? 0.549 -54.969 -19.469 1 92.12 467 LYS B CA 1
ATOM 10421 C C . LYS B 1 467 ? 1.595 -54.312 -18.562 1 92.12 467 LYS B C 1
ATOM 10423 O O . LYS B 1 467 ? 2.352 -53.438 -19 1 92.12 467 LYS B O 1
ATOM 10428 N N . PRO B 1 468 ? 1.614 -54.781 -17.328 1 90.94 468 PRO B N 1
ATOM 10429 C CA . PRO B 1 468 ? 2.643 -54.281 -16.422 1 90.94 468 PRO B CA 1
ATOM 10430 C C . PRO B 1 468 ? 4.059 -54.531 -16.938 1 90.94 468 PRO B C 1
ATOM 10432 O O . PRO B 1 468 ? 4.301 -55.5 -17.641 1 90.94 468 PRO B O 1
ATOM 10435 N N . ASN B 1 469 ? 4.957 -53.719 -16.641 1 92.12 469 ASN B N 1
ATOM 10436 C CA . ASN B 1 469 ? 6.379 -53.812 -16.953 1 92.12 469 ASN B CA 1
ATOM 10437 C C . ASN B 1 469 ? 6.633 -53.75 -18.453 1 92.12 469 ASN B C 1
ATOM 10439 O O . ASN B 1 469 ? 7.582 -54.344 -18.969 1 92.12 469 ASN B O 1
ATOM 10443 N N . SER B 1 470 ? 5.688 -53.094 -19.125 1 93.06 470 SER B N 1
ATOM 10444 C CA . SER B 1 470 ? 5.91 -52.844 -20.547 1 93.06 470 SER B CA 1
ATOM 10445 C C . SER B 1 470 ? 7.035 -51.812 -20.75 1 93.06 470 SER B C 1
ATOM 10447 O O . SER B 1 470 ? 7.32 -51 -19.875 1 93.06 470 SER B O 1
ATOM 10449 N N . GLU B 1 471 ? 7.656 -51.969 -21.906 1 93.5 471 GLU B N 1
ATOM 10450 C CA . GLU B 1 471 ? 8.703 -51 -22.25 1 93.5 471 GLU B CA 1
ATOM 10451 C C . GLU B 1 471 ? 8.148 -49.594 -22.328 1 93.5 471 GLU B C 1
ATOM 10453 O O . GLU B 1 471 ? 7.043 -49.375 -22.844 1 93.5 471 GLU B O 1
ATOM 10458 N N . ILE B 1 472 ? 8.789 -48.688 -21.75 1 95.88 472 ILE B N 1
ATOM 10459 C CA . ILE B 1 472 ? 8.5 -47.281 -21.906 1 95.88 472 ILE B CA 1
ATOM 10460 C C . ILE B 1 472 ? 9.398 -46.688 -23 1 95.88 472 ILE B C 1
ATOM 10462 O O . ILE B 1 472 ? 10.609 -46.562 -22.812 1 95.88 472 ILE B O 1
ATOM 10466 N N . LYS B 1 473 ? 8.875 -46.281 -24.094 1 96.69 473 LYS B N 1
ATOM 10467 C CA . LYS B 1 473 ? 9.633 -45.781 -25.25 1 96.69 473 LYS B CA 1
ATOM 10468 C C . LYS B 1 473 ? 9.555 -44.281 -25.359 1 96.69 473 LYS B C 1
ATOM 10470 O O . LYS B 1 473 ? 8.461 -43.688 -25.312 1 96.69 473 LYS B O 1
ATOM 10475 N N . ARG B 1 474 ? 10.68 -43.625 -25.438 1 97.88 474 ARG B N 1
ATOM 10476 C CA . ARG B 1 474 ? 10.703 -42.188 -25.703 1 97.88 474 ARG B CA 1
ATOM 10477 C C . ARG B 1 474 ? 10.391 -41.875 -27.156 1 97.88 474 ARG B C 1
ATOM 10479 O O . ARG B 1 474 ? 10.977 -42.469 -28.062 1 97.88 474 ARG B O 1
ATOM 10486 N N . LEU B 1 475 ? 9.562 -40.969 -27.438 1 97.81 475 LEU B N 1
ATOM 10487 C CA . LEU B 1 475 ? 9.188 -40.594 -28.797 1 97.81 475 LEU B CA 1
ATOM 10488 C C . LEU B 1 475 ? 9.898 -39.312 -29.219 1 97.81 475 LEU B C 1
ATOM 10490 O O . LEU B 1 475 ? 10.203 -39.125 -30.406 1 97.81 475 LEU B O 1
ATOM 10494 N N . SER B 1 476 ? 10.109 -38.406 -28.312 1 97.25 476 SER B N 1
ATOM 10495 C CA . SER B 1 476 ? 10.719 -37.125 -28.625 1 97.25 476 SER B CA 1
ATOM 10496 C C . SER B 1 476 ? 12.234 -37.25 -28.75 1 97.25 476 SER B C 1
ATOM 10498 O O . SER B 1 476 ? 12.82 -38.25 -28.328 1 97.25 476 SER B O 1
ATOM 10500 N N . HIS B 1 477 ? 12.875 -36.125 -29.25 1 96.31 477 HIS B N 1
ATOM 10501 C CA . HIS B 1 477 ? 14.328 -36.094 -29.406 1 96.31 477 HIS B CA 1
ATOM 10502 C C . HIS B 1 477 ? 15.031 -36.125 -28.062 1 96.31 477 HIS B C 1
ATOM 10504 O O . HIS B 1 477 ? 14.648 -35.438 -27.125 1 96.31 477 HIS B O 1
ATOM 10510 N N . ALA B 1 478 ? 15.984 -37 -27.984 1 96.62 478 ALA B N 1
ATOM 10511 C CA . ALA B 1 478 ? 16.797 -37.062 -26.781 1 96.62 478 ALA B CA 1
ATOM 10512 C C . ALA B 1 478 ? 17.688 -35.844 -26.625 1 96.62 478 ALA B C 1
ATOM 10514 O O . ALA B 1 478 ? 17.922 -35.125 -27.594 1 96.62 478 ALA B O 1
ATOM 10515 N N . ASN B 1 479 ? 18.141 -35.531 -25.453 1 96.12 479 ASN B N 1
ATOM 10516 C CA . ASN B 1 479 ? 19.094 -34.5 -25.094 1 96.12 479 ASN B CA 1
ATOM 10517 C C . ASN B 1 479 ? 18.484 -33.094 -25.266 1 96.12 479 ASN B C 1
ATOM 10519 O O . ASN B 1 479 ? 19.219 -32.125 -25.438 1 96.12 479 ASN B O 1
ATOM 10523 N N . PHE B 1 480 ? 17.141 -33.031 -25.328 1 95.81 480 PHE B N 1
ATOM 10524 C CA . PHE B 1 480 ? 16.391 -31.797 -25.359 1 95.81 480 PHE B CA 1
ATOM 10525 C C . PHE B 1 480 ? 15.281 -31.781 -24.312 1 95.81 480 PHE B C 1
ATOM 10527 O O . PHE B 1 480 ? 14.852 -32.844 -23.844 1 95.81 480 PHE B O 1
ATOM 10534 N N . SER B 1 481 ? 14.992 -30.656 -23.844 1 95 481 SER B N 1
ATOM 10535 C CA . SER B 1 481 ? 13.773 -30.5 -23.062 1 95 481 SER B CA 1
ATOM 10536 C C . SER B 1 481 ? 12.594 -30.078 -23.953 1 95 481 SER B C 1
ATOM 10538 O O . SER B 1 481 ? 12.703 -29.141 -24.734 1 95 481 SER B O 1
ATOM 10540 N N . HIS B 1 482 ? 11.492 -30.797 -23.812 1 94.56 482 HIS B N 1
ATOM 10541 C CA . HIS B 1 482 ? 10.336 -30.594 -24.672 1 94.56 482 HIS B CA 1
ATOM 10542 C C . HIS B 1 482 ? 9.188 -29.938 -23.922 1 94.56 482 HIS B C 1
ATOM 10544 O O . HIS B 1 482 ? 8.984 -30.203 -22.734 1 94.56 482 HIS B O 1
ATOM 10550 N N . ARG B 1 483 ? 8.508 -29.062 -24.562 1 91.38 483 ARG B N 1
ATOM 10551 C CA . ARG B 1 483 ? 7.336 -28.391 -24 1 91.38 483 ARG B CA 1
ATOM 10552 C C . ARG B 1 483 ? 6.262 -28.188 -25.062 1 91.38 483 ARG B C 1
ATOM 10554 O O . ARG B 1 483 ? 6.504 -28.422 -26.25 1 91.38 483 ARG B O 1
ATOM 10561 N N . SER B 1 484 ? 5.07 -27.797 -24.641 1 90.38 484 SER B N 1
ATOM 10562 C CA . SER B 1 484 ? 3.936 -27.531 -25.516 1 90.38 484 SER B CA 1
ATOM 10563 C C . SER B 1 484 ? 3.648 -28.719 -26.422 1 90.38 484 SER B C 1
ATOM 10565 O O . SER B 1 484 ? 3.508 -28.562 -27.641 1 90.38 484 SER B O 1
ATOM 10567 N N . ILE B 1 485 ? 3.645 -29.828 -25.859 1 94.25 485 ILE B N 1
ATOM 10568 C CA . ILE B 1 485 ? 3.436 -31.062 -26.609 1 94.25 485 ILE B CA 1
ATOM 10569 C C . ILE B 1 485 ? 1.944 -31.266 -26.859 1 94.25 485 ILE B C 1
ATOM 10571 O O . ILE B 1 485 ? 1.12 -31.047 -25.969 1 94.25 485 ILE B O 1
ATOM 10575 N N . SER B 1 486 ? 1.635 -31.594 -28.094 1 94.75 486 SER B N 1
ATOM 10576 C CA . SER B 1 486 ? 0.276 -31.969 -28.484 1 94.75 486 SER B CA 1
ATOM 10577 C C . SER B 1 486 ? 0.273 -33.188 -29.406 1 94.75 486 SER B C 1
ATOM 10579 O O . SER B 1 486 ? 1.169 -33.344 -30.234 1 94.75 486 SER B O 1
ATOM 10581 N N . ILE B 1 487 ? -0.654 -34.031 -29.172 1 95.75 487 ILE B N 1
ATOM 10582 C CA . ILE B 1 487 ? -0.805 -35.219 -29.984 1 95.75 487 ILE B CA 1
ATOM 10583 C C . ILE B 1 487 ? -2.148 -35.188 -30.703 1 95.75 487 ILE B C 1
ATOM 10585 O O . ILE B 1 487 ? -3.156 -34.75 -30.141 1 95.75 487 ILE B O 1
ATOM 10589 N N . SER B 1 488 ? -2.078 -35.625 -32 1 95.38 488 SER B N 1
ATOM 10590 C CA . SER B 1 488 ? -3.32 -35.656 -32.781 1 95.38 488 SER B CA 1
ATOM 10591 C C . SER B 1 488 ? -4.273 -36.719 -32.219 1 95.38 488 SER B C 1
ATOM 10593 O O . SER B 1 488 ? -3.838 -37.719 -31.641 1 95.38 488 SER B O 1
ATOM 10595 N N . SER B 1 489 ? -5.566 -36.562 -32.406 1 91.81 489 SER B N 1
ATOM 10596 C CA . SER B 1 489 ? -6.582 -37.438 -31.844 1 91.81 489 SER B CA 1
ATOM 10597 C C . SER B 1 489 ? -6.496 -38.844 -32.438 1 91.81 489 SER B C 1
ATOM 10599 O O . SER B 1 489 ? -6.848 -39.812 -31.781 1 91.81 489 SER B O 1
ATOM 10601 N N . ASN B 1 490 ? -6.008 -38.938 -33.656 1 92.81 490 ASN B N 1
ATOM 10602 C CA . ASN B 1 490 ? -5.867 -40.25 -34.281 1 92.81 490 ASN B CA 1
ATOM 10603 C C . ASN B 1 490 ? -4.5 -40.875 -34.031 1 92.81 490 ASN B C 1
ATOM 10605 O O . ASN B 1 490 ? -4.176 -41.938 -34.562 1 92.81 490 ASN B O 1
ATOM 10609 N N . PHE B 1 491 ? -3.68 -40.156 -33.25 1 95.81 491 PHE B N 1
ATOM 10610 C CA . PHE B 1 491 ? -2.373 -40.625 -32.781 1 95.81 491 PHE B CA 1
ATOM 10611 C C . PHE B 1 491 ? -1.447 -40.875 -33.969 1 95.81 491 PHE B C 1
ATOM 10613 O O . PHE B 1 491 ? -0.678 -41.844 -34 1 95.81 491 PHE B O 1
ATOM 10620 N N . LYS B 1 492 ? -1.527 -39.969 -34.969 1 95.69 492 LYS B N 1
ATOM 10621 C CA . LYS B 1 492 ? -0.669 -40.094 -36.125 1 95.69 492 LYS B CA 1
ATOM 10622 C C . LYS B 1 492 ? 0.415 -39.031 -36.156 1 95.69 492 LYS B C 1
ATOM 10624 O O . LYS B 1 492 ? 1.396 -39.156 -36.906 1 95.69 492 LYS B O 1
ATOM 10629 N N . LYS B 1 493 ? 0.143 -38.031 -35.375 1 96.94 493 LYS B N 1
ATOM 10630 C CA . LYS B 1 493 ? 1.1 -36.938 -35.344 1 96.94 493 LYS B CA 1
ATOM 10631 C C . LYS B 1 493 ? 1.248 -36.375 -33.938 1 96.94 493 LYS B C 1
ATOM 10633 O O . LYS B 1 493 ? 0.327 -36.469 -33.125 1 96.94 493 LYS B O 1
ATOM 10638 N N . PHE B 1 494 ? 2.357 -35.875 -33.625 1 97.19 494 PHE B N 1
ATOM 10639 C CA . PHE B 1 494 ? 2.525 -35.031 -32.469 1 97.19 494 PHE B CA 1
ATOM 10640 C C . PHE B 1 494 ? 3.42 -33.844 -32.781 1 97.19 494 PHE B C 1
ATOM 10642 O O . PHE B 1 494 ? 4.148 -33.844 -33.781 1 97.19 494 PHE B O 1
ATOM 10649 N N . ILE B 1 495 ? 3.273 -32.75 -32.062 1 96.44 495 ILE B N 1
ATOM 10650 C CA . ILE B 1 495 ? 4.055 -31.547 -32.188 1 96.44 495 ILE B CA 1
ATOM 10651 C C . ILE B 1 495 ? 4.711 -31.203 -30.844 1 96.44 495 ILE B C 1
ATOM 10653 O O . ILE B 1 495 ? 4.148 -31.469 -29.781 1 96.44 495 ILE B O 1
ATOM 10657 N N . THR B 1 496 ? 5.883 -30.75 -30.859 1 95.75 496 THR B N 1
ATOM 10658 C CA . THR B 1 496 ? 6.582 -30.344 -29.656 1 95.75 496 THR B CA 1
ATOM 10659 C C . THR B 1 496 ? 7.531 -29.172 -29.953 1 95.75 496 THR B C 1
ATOM 10661 O O . THR B 1 496 ? 8 -29.016 -31.078 1 95.75 496 THR B O 1
ATOM 10664 N N . THR B 1 497 ? 7.672 -28.312 -29.016 1 93.44 497 THR B N 1
ATOM 10665 C CA . THR B 1 497 ? 8.727 -27.312 -28.984 1 93.44 497 THR B CA 1
ATOM 10666 C C . THR B 1 497 ? 9.859 -27.734 -28.047 1 93.44 497 THR B C 1
ATOM 10668 O O . THR B 1 497 ? 9.617 -28.125 -26.906 1 93.44 497 THR B O 1
ATOM 10671 N N . TYR B 1 498 ? 11.086 -27.75 -28.516 1 93.56 498 TYR B N 1
ATOM 10672 C CA . TYR B 1 498 ? 12.164 -28.266 -27.688 1 93.56 498 TYR B CA 1
ATOM 10673 C C . TYR B 1 498 ? 13.43 -27.438 -27.844 1 93.56 498 TYR B C 1
ATOM 10675 O O . TYR B 1 498 ? 13.594 -26.734 -28.859 1 93.56 498 TYR B O 1
ATOM 10683 N N . SER B 1 499 ? 14.203 -27.406 -26.859 1 92.06 499 SER B N 1
ATOM 10684 C CA . SER B 1 499 ? 15.492 -26.734 -26.797 1 92.06 499 SER B CA 1
ATOM 10685 C C . SER B 1 499 ? 16.422 -27.422 -25.812 1 92.06 499 SER B C 1
ATOM 10687 O O . SER B 1 499 ? 16.047 -28.406 -25.172 1 92.06 499 SER B O 1
ATOM 10689 N N . ASN B 1 500 ? 17.578 -27.109 -25.797 1 92.81 500 ASN B N 1
ATOM 10690 C CA . ASN B 1 500 ? 18.516 -27.438 -24.734 1 92.81 500 ASN B CA 1
ATOM 10691 C C . ASN B 1 500 ? 19.406 -26.234 -24.391 1 92.81 500 ASN B C 1
ATOM 10693 O O . ASN B 1 500 ? 19.156 -25.125 -24.844 1 92.81 500 ASN B O 1
ATOM 10697 N N . ILE B 1 501 ? 20.344 -26.406 -23.562 1 88.62 501 ILE B N 1
ATOM 10698 C CA . ILE B 1 501 ? 21.109 -25.297 -23.016 1 88.62 501 ILE B CA 1
ATOM 10699 C C . ILE B 1 501 ? 21.859 -24.578 -24.125 1 88.62 501 ILE B C 1
ATOM 10701 O O . ILE B 1 501 ? 22.094 -23.375 -24.062 1 88.62 501 ILE B O 1
ATOM 10705 N N . SER B 1 502 ? 22.188 -25.203 -25.203 1 87.56 502 SER B N 1
ATOM 10706 C CA . SER B 1 502 ? 23.031 -24.641 -26.25 1 87.56 502 SER B CA 1
ATOM 10707 C C . SER B 1 502 ? 22.25 -24.422 -27.531 1 87.56 502 SER B C 1
ATOM 10709 O O . SER B 1 502 ? 22.734 -23.812 -28.484 1 87.56 502 SER B O 1
ATOM 10711 N N . THR B 1 503 ? 21.047 -24.984 -27.547 1 87.25 503 THR B N 1
ATOM 10712 C CA . THR B 1 503 ? 20.266 -24.891 -28.781 1 87.25 503 THR B CA 1
ATOM 10713 C C . THR B 1 503 ? 18.938 -24.172 -28.531 1 87.25 503 THR B C 1
ATOM 10715 O O . THR B 1 503 ? 18.188 -24.531 -27.625 1 87.25 503 THR B O 1
ATOM 10718 N N . ILE B 1 504 ? 18.656 -23.219 -29.391 1 83.31 504 ILE B N 1
ATOM 10719 C CA . ILE B 1 504 ? 17.453 -22.422 -29.266 1 83.31 504 ILE B CA 1
ATOM 10720 C C . ILE B 1 504 ? 16.219 -23.281 -29.547 1 83.31 504 ILE B C 1
ATOM 10722 O O . ILE B 1 504 ? 16.344 -24.344 -30.172 1 83.31 504 ILE B O 1
ATOM 10726 N N . SER B 1 505 ? 15.102 -22.812 -29.172 1 86.69 505 SER B N 1
ATOM 10727 C CA . SER B 1 505 ? 13.859 -23.562 -29.266 1 86.69 505 SER B CA 1
ATOM 10728 C C . SER B 1 505 ? 13.43 -23.734 -30.719 1 86.69 505 SER B C 1
ATOM 10730 O O . SER B 1 505 ? 13.555 -22.812 -31.531 1 86.69 505 SER B O 1
ATOM 10732 N N . LYS B 1 506 ? 13.008 -24.906 -31.078 1 88.94 506 LYS B N 1
ATOM 10733 C CA . LYS B 1 506 ? 12.406 -25.25 -32.344 1 88.94 506 LYS B CA 1
ATOM 10734 C C . LYS B 1 506 ? 11.078 -25.969 -32.156 1 88.94 506 LYS B C 1
ATOM 10736 O O . LYS B 1 506 ? 10.891 -26.688 -31.172 1 88.94 506 LYS B O 1
ATOM 10741 N N . THR B 1 507 ? 10.141 -25.641 -32.969 1 93.25 507 THR B N 1
ATOM 10742 C CA . THR B 1 507 ? 8.859 -26.344 -33 1 93.25 507 THR B CA 1
ATOM 10743 C C . THR B 1 507 ? 8.766 -27.281 -34.188 1 93.25 507 THR B C 1
ATOM 10745 O O . THR B 1 507 ? 8.953 -26.859 -35.344 1 93.25 507 THR B O 1
ATOM 10748 N N . GLU B 1 508 ? 8.531 -28.531 -33.969 1 95.06 508 GLU B N 1
ATOM 10749 C CA . GLU B 1 508 ? 8.57 -29.547 -35 1 95.06 508 GLU B CA 1
ATOM 10750 C C . GLU B 1 508 ? 7.375 -30.484 -34.906 1 95.06 508 GLU B C 1
ATOM 10752 O O . GLU B 1 508 ? 6.934 -30.828 -33.781 1 95.06 508 GLU B O 1
ATOM 10757 N N . VAL B 1 509 ? 6.781 -30.828 -36.062 1 96.44 509 VAL B N 1
ATOM 10758 C CA . VAL B 1 509 ? 5.715 -31.812 -36.156 1 96.44 509 VAL B CA 1
ATOM 10759 C C . VAL B 1 509 ? 6.297 -33.188 -36.531 1 96.44 509 VAL B C 1
ATOM 10761 O O . VAL B 1 509 ? 7.172 -33.25 -37.406 1 96.44 509 VAL B O 1
ATOM 10764 N N . PHE B 1 510 ? 5.871 -34.219 -35.938 1 97.62 510 PHE B N 1
ATOM 10765 C CA . PHE B 1 510 ? 6.332 -35.562 -36.188 1 97.62 510 PHE B CA 1
ATOM 10766 C C . PHE B 1 510 ? 5.172 -36.469 -36.594 1 97.62 510 PHE B C 1
ATOM 10768 O O . PHE B 1 510 ? 4.047 -36.281 -36.094 1 97.62 510 PHE B O 1
ATOM 10775 N N . ASP B 1 511 ? 5.539 -37.438 -37.438 1 96.38 511 ASP B N 1
ATOM 10776 C CA . ASP B 1 511 ? 4.602 -38.5 -37.781 1 96.38 511 ASP B CA 1
ATOM 10777 C C . ASP B 1 511 ? 4.812 -39.75 -36.875 1 96.38 511 ASP B C 1
ATOM 10779 O O . ASP B 1 511 ? 5.949 -40.094 -36.562 1 96.38 511 ASP B O 1
ATOM 10783 N N . LEU B 1 512 ? 3.717 -40.312 -36.469 1 96.69 512 LEU B N 1
ATOM 10784 C CA . LEU B 1 512 ? 3.707 -41.594 -35.781 1 96.69 512 LEU B CA 1
ATOM 10785 C C . LEU B 1 512 ? 3.256 -42.688 -36.719 1 96.69 512 LEU B C 1
ATOM 10787 O O . LEU B 1 512 ? 2.102 -42.719 -37.156 1 96.69 512 LEU B O 1
ATOM 10791 N N . ILE B 1 513 ? 4.242 -43.625 -37 1 95.06 513 ILE B N 1
ATOM 10792 C CA . ILE B 1 513 ? 3.979 -44.688 -37.938 1 95.06 513 ILE B CA 1
ATOM 10793 C C . ILE B 1 513 ? 3.904 -46.031 -37.219 1 95.06 513 ILE B C 1
ATOM 10795 O O . ILE B 1 513 ? 4.844 -46.438 -36.531 1 95.06 513 ILE B O 1
ATOM 10799 N N . TYR B 1 514 ? 2.746 -46.594 -37.438 1 93 514 TYR B N 1
ATOM 10800 C CA . TYR B 1 514 ? 2.514 -47.875 -36.781 1 93 514 TYR B CA 1
ATOM 10801 C C . TYR B 1 514 ? 2.666 -49.031 -37.75 1 93 514 TYR B C 1
ATOM 10803 O O . TYR B 1 514 ? 2.389 -48.875 -38.938 1 93 514 TYR B O 1
ATOM 10811 N N . ASN B 1 515 ? 3.264 -50.094 -37.5 1 82.31 515 ASN B N 1
ATOM 10812 C CA . ASN B 1 515 ? 3.324 -51.281 -38.312 1 82.31 515 ASN B CA 1
ATOM 10813 C C . ASN B 1 515 ? 2.043 -52.094 -38.219 1 82.31 515 ASN B C 1
ATOM 10815 O O . ASN B 1 515 ? 1.782 -52.719 -37.188 1 82.31 515 ASN B O 1
ATOM 10819 N N . ASP B 1 516 ? 0.974 -51.719 -38.938 1 66.44 516 ASP B N 1
ATOM 10820 C CA . ASP B 1 516 ? -0.308 -52.438 -38.906 1 66.44 516 ASP B CA 1
ATOM 10821 C C . ASP B 1 516 ? -0.141 -53.906 -39.219 1 66.44 516 ASP B C 1
ATOM 10823 O O . ASP B 1 516 ? -1.014 -54.719 -38.906 1 66.44 516 ASP B O 1
ATOM 10827 N N . ASP B 1 517 ? 0.725 -54.25 -40.344 1 55.31 517 ASP B N 1
ATOM 10828 C CA . ASP B 1 517 ? 0.772 -55.656 -40.781 1 55.31 517 ASP B CA 1
ATOM 10829 C C . ASP B 1 517 ? 1.184 -56.562 -39.625 1 55.31 517 ASP B C 1
ATOM 10831 O O . ASP B 1 517 ? 1.274 -57.781 -39.781 1 55.31 517 ASP B O 1
ATOM 10835 N N . ASN B 1 518 ? 1.985 -56.031 -38.844 1 46.91 518 ASN B N 1
ATOM 10836 C CA . ASN B 1 518 ? 2.611 -57 -37.969 1 46.91 518 ASN B CA 1
ATOM 10837 C C . ASN B 1 518 ? 1.615 -57.594 -36.969 1 46.91 518 ASN B C 1
ATOM 10839 O O . ASN B 1 518 ? 1.125 -56.875 -36.094 1 46.91 518 ASN B O 1
ATOM 10843 N N . ASN B 1 519 ? 0.889 -58.531 -37.406 1 43.31 519 ASN B N 1
ATOM 10844 C CA . ASN B 1 519 ? 0.2 -59.469 -36.531 1 43.31 519 ASN B CA 1
ATOM 10845 C C . ASN B 1 519 ? 0.896 -59.594 -35.188 1 43.31 519 ASN B C 1
ATOM 10847 O O . ASN B 1 519 ? 0.434 -60.312 -34.281 1 43.31 519 ASN B O 1
ATOM 10851 N N . ASP B 1 520 ? 2.262 -59.969 -35.188 1 43.91 520 ASP B N 1
ATOM 10852 C CA . ASP B 1 520 ? 2.914 -60.344 -33.938 1 43.91 520 ASP B CA 1
ATOM 10853 C C . ASP B 1 520 ? 2.986 -59.156 -32.969 1 43.91 520 ASP B C 1
ATOM 10855 O O . ASP B 1 520 ? 3.256 -58.031 -33.406 1 43.91 520 ASP B O 1
ATOM 10859 N N . ASN B 1 521 ? 2.355 -59.188 -31.781 1 49 521 ASN B N 1
ATOM 10860 C CA . ASN B 1 521 ? 2.125 -58.5 -30.516 1 49 521 ASN B CA 1
ATOM 10861 C C . ASN B 1 521 ? 3.271 -57.531 -30.188 1 49 521 ASN B C 1
ATOM 10863 O O . ASN B 1 521 ? 3.193 -56.781 -29.219 1 49 521 ASN B O 1
ATOM 10867 N N . ASN B 1 522 ? 4.516 -57.719 -30.766 1 51.56 522 ASN B N 1
ATOM 10868 C CA . ASN B 1 522 ? 5.684 -57.188 -30.062 1 51.56 522 ASN B CA 1
ATOM 10869 C C . ASN B 1 522 ? 5.934 -55.719 -30.422 1 51.56 522 ASN B C 1
ATOM 10871 O O . ASN B 1 522 ? 6.488 -54.969 -29.609 1 51.56 522 ASN B O 1
ATOM 10875 N N . ASP B 1 523 ? 5.637 -55.188 -31.672 1 64.69 523 ASP B N 1
ATOM 10876 C CA . ASP B 1 523 ? 6.141 -53.844 -31.875 1 64.69 523 ASP B CA 1
ATOM 10877 C C . ASP B 1 523 ? 4.992 -52.844 -32.062 1 64.69 523 ASP B C 1
ATOM 10879 O O . ASP B 1 523 ? 4.773 -52.312 -33.156 1 64.69 523 ASP B O 1
ATOM 10883 N N . ILE B 1 524 ? 4.137 -52.688 -31.125 1 85 524 ILE B N 1
ATOM 10884 C CA . ILE B 1 524 ? 2.924 -51.875 -31.125 1 85 524 ILE B CA 1
ATOM 10885 C C . ILE B 1 524 ? 3.289 -50.406 -30.953 1 85 524 ILE B C 1
ATOM 10887 O O . ILE B 1 524 ? 2.455 -49.531 -31.188 1 85 524 ILE B O 1
ATOM 10891 N N . TYR B 1 525 ? 4.535 -50.188 -30.75 1 93.06 525 TYR B N 1
ATOM 10892 C CA . TYR B 1 525 ? 4.938 -48.781 -30.562 1 93.06 525 TYR B CA 1
ATOM 10893 C C . TYR B 1 525 ? 5.16 -48.094 -31.891 1 93.06 525 TYR B C 1
ATOM 10895 O O . TYR B 1 525 ? 5.656 -48.688 -32.844 1 93.06 525 TYR B O 1
ATOM 10903 N N . PRO B 1 526 ? 4.844 -46.938 -32 1 95.31 526 PRO B N 1
ATOM 10904 C CA . PRO B 1 526 ? 5.047 -46.188 -33.25 1 95.31 526 PRO B CA 1
ATOM 10905 C C . PRO B 1 526 ? 6.512 -45.844 -33.5 1 95.31 526 PRO B C 1
ATOM 10907 O O . PRO B 1 526 ? 7.281 -45.688 -32.562 1 95.31 526 PRO B O 1
ATOM 10910 N N . ILE B 1 527 ? 6.836 -45.781 -34.75 1 94.81 527 ILE B N 1
ATOM 10911 C CA . ILE B 1 527 ? 8.086 -45.188 -35.219 1 94.81 527 ILE B CA 1
ATOM 10912 C C . ILE B 1 527 ? 7.863 -43.688 -35.469 1 94.81 527 ILE B C 1
ATOM 10914 O O . ILE B 1 527 ? 6.844 -43.312 -36.062 1 94.81 527 ILE B O 1
ATOM 10918 N N . VAL B 1 528 ? 8.766 -42.938 -35 1 96.88 528 VAL B N 1
ATOM 10919 C CA . VAL B 1 528 ? 8.625 -41.5 -35.125 1 96.88 528 VAL B CA 1
ATOM 10920 C C . VAL B 1 528 ? 9.414 -41 -36.344 1 96.88 528 VAL B C 1
ATOM 10922 O O . VAL B 1 528 ? 10.57 -41.375 -36.531 1 96.88 528 VAL B O 1
ATOM 10925 N N . LYS B 1 529 ? 8.797 -40.219 -37.188 1 96.5 529 LYS B N 1
ATOM 10926 C CA . LYS B 1 529 ? 9.445 -39.562 -38.344 1 96.5 529 LYS B CA 1
ATOM 10927 C C . LYS B 1 529 ? 9.188 -38.062 -38.344 1 96.5 529 LYS B C 1
ATOM 10929 O O . LYS B 1 529 ? 8.055 -37.625 -38.125 1 96.5 529 LYS B O 1
ATOM 10934 N N . SER B 1 530 ? 10.234 -37.344 -38.5 1 95.38 530 SER B N 1
ATOM 10935 C CA . SER B 1 530 ? 10.078 -35.875 -38.656 1 95.38 530 SER B CA 1
ATOM 10936 C C . SER B 1 530 ? 9.203 -35.531 -39.844 1 95.38 530 SER B C 1
ATOM 10938 O O . SER B 1 530 ? 9.375 -36.094 -40.938 1 95.38 530 SER B O 1
ATOM 10940 N N . SER B 1 531 ? 8.289 -34.688 -39.656 1 94.5 531 SER B N 1
ATOM 10941 C CA . SER B 1 531 ? 7.418 -34.25 -40.719 1 94.5 531 SER B CA 1
ATOM 10942 C C . SER B 1 531 ? 7.832 -32.875 -41.25 1 94.5 531 SER B C 1
ATOM 10944 O O . SER B 1 531 ? 8.266 -32.75 -42.406 1 94.5 531 SER B O 1
ATOM 10946 N N . PHE B 1 532 ? 7.688 -31.766 -40.438 1 93.44 532 PHE B N 1
ATOM 10947 C CA . PHE B 1 532 ? 8.125 -30.438 -40.812 1 93.44 532 PHE B CA 1
ATOM 10948 C C . PHE B 1 532 ? 8.312 -29.547 -39.594 1 93.44 532 PHE B C 1
ATOM 10950 O O . PHE B 1 532 ? 7.875 -29.891 -38.5 1 93.44 532 PHE B O 1
ATOM 10957 N N . PHE B 1 533 ? 8.992 -28.469 -39.812 1 91.69 533 PHE B N 1
ATOM 10958 C CA . PHE B 1 533 ? 9.234 -27.469 -38.781 1 91.69 533 PHE B CA 1
ATOM 10959 C C . PHE B 1 533 ? 8.266 -26.297 -38.906 1 91.69 533 PHE B C 1
ATOM 10961 O O . PHE B 1 533 ? 7.848 -25.953 -40.031 1 91.69 533 PHE B O 1
ATOM 10968 N N . ILE B 1 534 ? 7.816 -25.875 -37.781 1 88 534 ILE B N 1
ATOM 10969 C CA . ILE B 1 534 ? 7.055 -24.625 -37.781 1 88 534 ILE B CA 1
ATOM 10970 C C . ILE B 1 534 ? 8.008 -23.453 -37.625 1 88 534 ILE B C 1
ATOM 10972 O O . ILE B 1 534 ? 8.609 -23.25 -36.562 1 88 534 ILE B O 1
ATOM 10976 N N . ASN B 1 535 ? 8.312 -22.734 -38.75 1 71.44 535 ASN B N 1
ATOM 10977 C CA . ASN B 1 535 ? 9.242 -21.609 -38.75 1 71.44 535 ASN B CA 1
ATOM 10978 C C . ASN B 1 535 ? 8.5 -20.281 -38.719 1 71.44 535 ASN B C 1
ATOM 10980 O O . ASN B 1 535 ? 7.648 -20.031 -39.594 1 71.44 535 ASN B O 1
ATOM 10984 N N . ASP B 1 536 ? 8.211 -19.641 -37.719 1 57.44 536 ASP B N 1
ATOM 10985 C CA . ASP B 1 536 ? 7.633 -18.297 -37.781 1 57.44 536 ASP B CA 1
ATOM 10986 C C . ASP B 1 536 ? 8.562 -17.328 -38.531 1 57.44 536 ASP B C 1
ATOM 10988 O O . ASP B 1 536 ? 9.742 -17.234 -38.188 1 57.44 536 ASP B O 1
ATOM 10992 N N . ASP B 1 537 ? 8.352 -17.203 -39.875 1 49.69 537 ASP B N 1
ATOM 10993 C CA . ASP B 1 537 ? 9.094 -16.406 -40.844 1 49.69 537 ASP B CA 1
ATOM 10994 C C . ASP B 1 537 ? 9.734 -15.188 -40.188 1 49.69 537 ASP B C 1
ATOM 10996 O O . ASP B 1 537 ? 10.562 -14.508 -40.781 1 49.69 537 ASP B O 1
ATOM 11000 N N . ASP B 1 538 ? 9.016 -14.609 -39.344 1 45.16 538 ASP B N 1
ATOM 11001 C CA . ASP B 1 538 ? 9.609 -13.32 -39 1 45.16 538 ASP B CA 1
ATOM 11002 C C . ASP B 1 538 ? 11.078 -13.469 -38.625 1 45.16 538 ASP B C 1
ATOM 11004 O O . ASP B 1 538 ? 11.734 -12.492 -38.25 1 45.16 538 ASP B O 1
ATOM 11008 N N . ASP B 1 539 ? 11.336 -14.586 -38.469 1 40.34 539 ASP B N 1
ATOM 11009 C CA . ASP B 1 539 ? 12.75 -14.703 -38.125 1 40.34 539 ASP B CA 1
ATOM 11010 C C . ASP B 1 539 ? 13.617 -14.688 -39.375 1 40.34 539 ASP B C 1
ATOM 11012 O O . ASP B 1 539 ? 14.781 -15.109 -39.344 1 40.34 539 ASP B O 1
ATOM 11016 N N . ASP B 1 540 ? 13.078 -14.812 -40.5 1 36.31 540 ASP B N 1
ATOM 11017 C CA . ASP B 1 540 ? 13.977 -14.773 -41.656 1 36.31 540 ASP B CA 1
ATOM 11018 C C . ASP B 1 540 ? 14.859 -13.523 -41.625 1 36.31 540 ASP B C 1
ATOM 11020 O O . ASP B 1 540 ? 15.734 -13.359 -42.469 1 36.31 540 ASP B O 1
ATOM 11024 N N . ASP B 1 541 ? 14.219 -12.297 -41.562 1 34.97 541 ASP B N 1
ATOM 11025 C CA . ASP B 1 541 ? 15.227 -11.289 -41.875 1 34.97 541 ASP B CA 1
ATOM 11026 C C . ASP B 1 541 ? 16.562 -11.641 -41.219 1 34.97 541 ASP B C 1
ATOM 11028 O O . ASP B 1 541 ? 17.562 -11.844 -41.938 1 34.97 541 ASP B O 1
ATOM 11032 N N . ASP B 1 542 ? 17.031 -10.609 -40.344 1 33.19 542 ASP B N 1
ATOM 11033 C CA . ASP B 1 542 ? 18.438 -10.25 -40.156 1 33.19 542 ASP B CA 1
ATOM 11034 C C . ASP B 1 542 ? 19.219 -11.406 -39.531 1 33.19 542 ASP B C 1
ATOM 11036 O O . ASP B 1 542 ? 18.984 -11.758 -38.375 1 33.19 542 ASP B O 1
ATOM 11040 N N . ASN B 1 543 ? 19.453 -12.391 -40.188 1 34.88 543 ASN B N 1
ATOM 11041 C CA . ASN B 1 543 ? 20.734 -13.094 -40.188 1 34.88 543 ASN B CA 1
ATOM 11042 C C . ASN B 1 543 ? 21.812 -12.289 -39.438 1 34.88 543 ASN B C 1
ATOM 11044 O O . ASN B 1 543 ? 22.953 -12.719 -39.344 1 34.88 543 ASN B O 1
ATOM 11048 N N . ASP B 1 544 ? 21.672 -11.008 -39.719 1 34.94 544 ASP B N 1
ATOM 11049 C CA . ASP B 1 544 ? 22.641 -10.352 -38.844 1 34.94 544 ASP B CA 1
ATOM 11050 C C . ASP B 1 544 ? 22.328 -10.602 -37.375 1 34.94 544 ASP B C 1
ATOM 11052 O O . ASP B 1 544 ? 21.781 -9.734 -36.688 1 34.94 544 ASP B O 1
ATOM 11056 N N . LYS B 1 545 ? 21.531 -11.492 -37.156 1 36.91 545 LYS B N 1
ATOM 11057 C CA . LYS B 1 545 ? 21.625 -11.922 -35.781 1 36.91 545 LYS B CA 1
ATOM 11058 C C . LYS B 1 545 ? 23 -11.641 -35.188 1 36.91 545 LYS B C 1
ATOM 11060 O O . LYS B 1 545 ? 23.938 -12.398 -35.438 1 36.91 545 LYS B O 1
ATOM 11065 N N . LYS B 1 546 ? 23.188 -10.484 -35.344 1 40.31 546 LYS B N 1
ATOM 11066 C CA . LYS B 1 546 ? 24.234 -10.125 -34.406 1 40.31 546 LYS B CA 1
ATOM 11067 C C . LYS B 1 546 ? 24.156 -10.984 -33.156 1 40.31 546 LYS B C 1
ATOM 11069 O O . LYS B 1 546 ? 23.125 -11 -32.469 1 40.31 546 LYS B O 1
ATOM 11074 N N . LYS B 1 547 ? 24.734 -12.148 -33.281 1 39.56 547 LYS B N 1
ATOM 11075 C CA . LYS B 1 547 ? 25.062 -13.117 -32.25 1 39.56 547 LYS B CA 1
ATOM 11076 C C . LYS B 1 547 ? 25.062 -12.469 -30.875 1 39.56 547 LYS B C 1
ATOM 11078 O O . LYS B 1 547 ? 25.969 -11.703 -30.531 1 39.56 547 LYS B O 1
ATOM 11083 N N . ILE B 1 548 ? 23.891 -12.055 -30.453 1 46.94 548 ILE B N 1
ATOM 11084 C CA . ILE B 1 548 ? 24.047 -11.812 -29.031 1 46.94 548 ILE B CA 1
ATOM 11085 C C . ILE B 1 548 ? 24.953 -12.883 -28.422 1 46.94 548 ILE B C 1
ATOM 11087 O O . ILE B 1 548 ? 24.703 -14.086 -28.594 1 46.94 548 ILE B O 1
ATOM 11091 N N . ASN B 1 549 ? 26.219 -12.641 -28.531 1 54.88 549 ASN B N 1
ATOM 11092 C CA . ASN B 1 549 ? 27.125 -13.516 -27.797 1 54.88 549 ASN B CA 1
ATOM 11093 C C . ASN B 1 549 ? 26.469 -14.07 -26.531 1 54.88 549 ASN B C 1
ATOM 11095 O O . ASN B 1 549 ? 26.406 -13.383 -25.5 1 54.88 549 ASN B O 1
ATOM 11099 N N . ILE B 1 550 ? 25.406 -15 -26.766 1 63.81 550 ILE B N 1
ATOM 11100 C CA . ILE B 1 550 ? 24.781 -15.609 -25.609 1 63.81 550 ILE B CA 1
ATOM 11101 C C . ILE B 1 550 ? 25.766 -16.531 -24.906 1 63.81 550 ILE B C 1
ATOM 11103 O O . ILE B 1 550 ? 26.406 -17.375 -25.547 1 63.81 550 ILE B O 1
ATOM 11107 N N . ASN B 1 551 ? 26.094 -16.156 -23.75 1 79.69 551 ASN B N 1
ATOM 11108 C CA . ASN B 1 551 ? 26.922 -17.016 -22.906 1 79.69 551 ASN B CA 1
ATOM 11109 C C . ASN B 1 551 ? 26.188 -18.312 -22.531 1 79.69 551 ASN B C 1
ATOM 11111 O O . ASN B 1 551 ? 25.156 -18.266 -21.875 1 79.69 551 ASN B O 1
ATOM 11115 N N . ILE B 1 552 ? 26.656 -19.438 -23.094 1 86.25 552 ILE B N 1
ATOM 11116 C CA . ILE B 1 552 ? 26.016 -20.734 -22.875 1 86.25 552 ILE B CA 1
ATOM 11117 C C . ILE B 1 552 ? 26.234 -21.188 -21.422 1 86.25 552 ILE B C 1
ATOM 11119 O O . ILE B 1 552 ? 27.359 -21.234 -20.953 1 86.25 552 ILE B O 1
ATOM 11123 N N . PRO B 1 553 ? 25.219 -21.453 -20.734 1 91.5 553 PRO B N 1
ATOM 11124 C CA . PRO B 1 553 ? 25.344 -21.938 -19.359 1 91.5 553 PRO B CA 1
ATOM 11125 C C . PRO B 1 553 ? 25.906 -23.359 -19.281 1 91.5 553 PRO B C 1
ATOM 11127 O O . PRO B 1 553 ? 25.922 -24.078 -20.281 1 91.5 553 PRO B O 1
ATOM 11130 N N . LYS B 1 554 ? 26.453 -23.672 -18.156 1 93.94 554 LYS B N 1
ATOM 11131 C CA . LYS B 1 554 ? 26.922 -25.016 -17.828 1 93.94 554 LYS B CA 1
ATOM 11132 C C . LYS B 1 554 ? 26.203 -25.562 -16.594 1 93.94 554 LYS B C 1
ATOM 11134 O O . LYS B 1 554 ? 26.062 -24.844 -15.602 1 93.94 554 LYS B O 1
ATOM 11139 N N . ILE B 1 555 ? 25.719 -26.781 -16.734 1 95.81 555 ILE B N 1
ATOM 11140 C CA . ILE B 1 555 ? 25.047 -27.438 -15.609 1 95.81 555 ILE B CA 1
ATOM 11141 C C . ILE B 1 555 ? 26.078 -28.203 -14.766 1 95.81 555 ILE B C 1
ATOM 11143 O O . ILE B 1 555 ? 27 -28.828 -15.305 1 95.81 555 ILE B O 1
ATOM 11147 N N . PHE B 1 556 ? 25.984 -28.125 -13.484 1 97.5 556 PHE B N 1
ATOM 11148 C CA . PHE B 1 556 ? 26.828 -28.875 -12.555 1 97.5 556 PHE B CA 1
ATOM 11149 C C . PHE B 1 556 ? 25.984 -29.531 -11.461 1 97.5 556 PHE B C 1
ATOM 11151 O O . PHE B 1 556 ? 24.797 -29.25 -11.344 1 97.5 556 PHE B O 1
ATOM 11158 N N . ASN B 1 557 ? 26.5 -30.5 -10.773 1 98 557 ASN B N 1
ATOM 11159 C CA . ASN B 1 557 ? 25.859 -31.109 -9.609 1 98 557 ASN B CA 1
ATOM 11160 C C . ASN B 1 557 ? 26.859 -31.375 -8.492 1 98 557 ASN B C 1
ATOM 11162 O O . ASN B 1 557 ? 28.078 -31.391 -8.734 1 98 557 ASN B O 1
ATOM 11166 N N . PHE B 1 558 ? 26.422 -31.469 -7.312 1 98.19 558 PHE B N 1
ATOM 11167 C CA . PHE B 1 558 ? 27.203 -31.781 -6.121 1 98.19 558 PHE B CA 1
ATOM 11168 C C . PHE B 1 558 ? 26.344 -32.438 -5.066 1 98.19 558 PHE B C 1
ATOM 11170 O O . PHE B 1 558 ? 25.109 -32.469 -5.172 1 98.19 558 PHE B O 1
ATOM 11177 N N . LYS B 1 559 ? 26.984 -33.125 -4.145 1 97.81 559 LYS B N 1
ATOM 11178 C CA . LYS B 1 559 ? 26.281 -33.656 -2.98 1 97.81 559 LYS B CA 1
ATOM 11179 C C . LYS B 1 559 ? 26.297 -32.656 -1.819 1 97.81 559 LYS B C 1
ATOM 11181 O O . LYS B 1 559 ? 27.375 -32.188 -1.416 1 97.81 559 LYS B O 1
ATOM 11186 N N . ASN B 1 560 ? 25.141 -32.312 -1.347 1 96.75 560 ASN B N 1
ATOM 11187 C CA . ASN B 1 560 ? 25.109 -31.391 -0.22 1 96.75 560 ASN B CA 1
ATOM 11188 C C . ASN B 1 560 ? 25.469 -32.094 1.09 1 96.75 560 ASN B C 1
ATOM 11190 O O . ASN B 1 560 ? 25.797 -33.281 1.096 1 96.75 560 ASN B O 1
ATOM 11194 N N . SER B 1 561 ? 25.406 -31.375 2.229 1 95.38 561 SER B N 1
ATOM 11195 C CA . SER B 1 561 ? 25.844 -31.875 3.529 1 95.38 561 SER B CA 1
ATOM 11196 C C . SER B 1 561 ? 24.938 -33 4.016 1 95.38 561 SER B C 1
ATOM 11198 O O . SER B 1 561 ? 25.328 -33.812 4.879 1 95.38 561 SER B O 1
ATOM 11200 N N . LYS B 1 562 ? 23.781 -33.125 3.404 1 92.56 562 LYS B N 1
ATOM 11201 C CA . LYS B 1 562 ? 22.844 -34.188 3.785 1 92.56 562 LYS B CA 1
ATOM 11202 C C . LYS B 1 562 ? 22.969 -35.375 2.84 1 92.56 562 LYS B C 1
ATOM 11204 O O . LYS B 1 562 ? 22.172 -36.312 2.928 1 92.56 562 LYS B O 1
ATOM 11209 N N . GLY B 1 563 ? 23.812 -35.281 1.92 1 95.19 563 GLY B N 1
ATOM 11210 C CA . GLY B 1 563 ? 24.078 -36.406 1.017 1 95.19 563 GLY B CA 1
ATOM 11211 C C . GLY B 1 563 ? 23.156 -36.406 -0.191 1 95.19 563 GLY B C 1
ATOM 11212 O O . GLY B 1 563 ? 23.094 -37.406 -0.925 1 95.19 563 GLY B O 1
ATOM 11213 N N . VAL B 1 564 ? 22.453 -35.406 -0.459 1 95.88 564 VAL B N 1
ATOM 11214 C CA . VAL B 1 564 ? 21.5 -35.312 -1.561 1 95.88 564 VAL B CA 1
ATOM 11215 C C . VAL B 1 564 ? 22.172 -34.656 -2.768 1 95.88 564 VAL B C 1
ATOM 11217 O O . VAL B 1 564 ? 22.906 -33.688 -2.623 1 95.88 564 VAL B O 1
ATOM 11220 N N . THR B 1 565 ? 21.984 -35.156 -3.947 1 97.06 565 THR B N 1
ATOM 11221 C CA . THR B 1 565 ? 22.5 -34.562 -5.172 1 97.06 565 THR B CA 1
ATOM 11222 C C . THR B 1 565 ? 21.719 -33.281 -5.516 1 97.06 565 THR B C 1
ATOM 11224 O O . THR B 1 565 ? 20.5 -33.312 -5.625 1 97.06 565 THR B O 1
ATOM 11227 N N . ILE B 1 566 ? 22.438 -32.219 -5.637 1 98.25 566 ILE B N 1
ATOM 11228 C CA . ILE B 1 566 ? 21.859 -30.938 -5.977 1 98.25 566 ILE B CA 1
ATOM 11229 C C . ILE B 1 566 ? 22.359 -30.484 -7.344 1 98.25 566 ILE B C 1
ATOM 11231 O O . ILE B 1 566 ? 23.547 -30.625 -7.652 1 98.25 566 ILE B O 1
ATOM 11235 N N . TYR B 1 567 ? 21.469 -29.984 -8.219 1 98.06 567 TYR B N 1
ATOM 11236 C CA . TYR B 1 567 ? 21.844 -29.5 -9.539 1 98.06 567 TYR B CA 1
ATOM 11237 C C . TYR B 1 567 ? 21.891 -27.984 -9.578 1 98.06 567 TYR B C 1
ATOM 11239 O O . TYR B 1 567 ? 21.062 -27.328 -8.938 1 98.06 567 TYR B O 1
ATOM 11247 N N . GLY B 1 568 ? 22.812 -27.453 -10.227 1 97.06 568 GLY B N 1
ATOM 11248 C CA . GLY B 1 568 ? 22.938 -26.016 -10.477 1 97.06 568 GLY B CA 1
ATOM 11249 C C . GLY B 1 568 ? 23.406 -25.703 -11.883 1 97.06 568 GLY B C 1
ATOM 11250 O O . GLY B 1 568 ? 23.672 -26.594 -12.68 1 97.06 568 GLY B O 1
ATOM 11251 N N . GLN B 1 569 ? 23.375 -24.484 -12.219 1 95.81 569 GLN B N 1
ATOM 11252 C CA . GLN B 1 569 ? 23.812 -23.938 -13.5 1 95.81 569 GLN B CA 1
ATOM 11253 C C . GLN B 1 569 ? 24.578 -22.625 -13.305 1 95.81 569 GLN B C 1
ATOM 11255 O O . GLN B 1 569 ? 24.266 -21.844 -12.406 1 95.81 569 GLN B O 1
ATOM 11260 N N . TYR B 1 570 ? 25.656 -22.469 -13.992 1 95.69 570 TYR B N 1
ATOM 11261 C CA . TYR B 1 570 ? 26.375 -21.188 -13.977 1 95.69 570 TYR B CA 1
ATOM 11262 C C . TYR B 1 570 ? 26.609 -20.688 -15.398 1 95.69 570 TYR B C 1
ATOM 11264 O O . TYR B 1 570 ? 26.719 -21.484 -16.328 1 95.69 570 TYR B O 1
ATOM 11272 N N . THR B 1 571 ? 26.578 -19.453 -15.578 1 93.81 571 THR B N 1
ATOM 11273 C CA . THR B 1 571 ? 26.875 -18.766 -16.828 1 93.81 571 THR B CA 1
ATOM 11274 C C . THR B 1 571 ? 28 -17.734 -16.625 1 93.81 571 THR B C 1
ATOM 11276 O O . THR B 1 571 ? 28 -17 -15.641 1 93.81 571 THR B O 1
ATOM 11279 N N . LEU B 1 572 ? 28.953 -17.797 -17.531 1 94.12 572 LEU B N 1
ATOM 11280 C CA . LEU B 1 572 ? 30.141 -16.953 -17.422 1 94.12 572 LEU B CA 1
ATOM 11281 C C . LEU B 1 572 ? 30.016 -15.727 -18.312 1 94.12 572 LEU B C 1
ATOM 11283 O O . LEU B 1 572 ? 29.359 -15.766 -19.344 1 94.12 572 LEU B O 1
ATOM 11287 N N . PRO B 1 573 ? 30.625 -14.648 -17.812 1 91.81 573 PRO B N 1
ATOM 11288 C CA . PRO B 1 573 ? 30.672 -13.5 -18.719 1 91.81 573 PRO B CA 1
ATOM 11289 C C . PRO B 1 573 ? 31.547 -13.75 -19.953 1 91.81 573 PRO B C 1
ATOM 11291 O O . PRO B 1 573 ? 32.375 -14.68 -19.953 1 91.81 573 PRO B O 1
ATOM 11294 N N . SER B 1 574 ? 31.375 -12.953 -20.984 1 83.81 574 SER B N 1
ATOM 11295 C CA . SER B 1 574 ? 32.062 -13.172 -22.25 1 83.81 574 SER B CA 1
ATOM 11296 C C . SER B 1 574 ? 33.562 -13.031 -22.094 1 83.81 574 SER B C 1
ATOM 11298 O O . SER B 1 574 ? 34.312 -13.719 -22.781 1 83.81 574 SER B O 1
ATOM 11300 N N . ASP B 1 575 ? 33.969 -12.25 -21.203 1 86.44 575 ASP B N 1
ATOM 11301 C CA . ASP B 1 575 ? 35.406 -12.008 -21.031 1 86.44 575 ASP B CA 1
ATOM 11302 C C . ASP B 1 575 ? 35.938 -12.766 -19.828 1 86.44 575 ASP B C 1
ATOM 11304 O O . ASP B 1 575 ? 36.938 -12.344 -19.219 1 86.44 575 ASP B O 1
ATOM 11308 N N . TYR B 1 576 ? 35.344 -13.883 -19.594 1 93.12 576 TYR B N 1
ATOM 11309 C CA . TYR B 1 576 ? 35.719 -14.648 -18.406 1 93.12 576 TYR B CA 1
ATOM 11310 C C . TYR B 1 576 ? 37.156 -15.141 -18.5 1 93.12 576 TYR B C 1
ATOM 11312 O O . TYR B 1 576 ? 37.594 -15.586 -19.562 1 93.12 576 TYR B O 1
ATOM 11320 N N . SER B 1 577 ? 37.906 -14.977 -17.438 1 94 577 SER B N 1
ATOM 11321 C CA . SER B 1 577 ? 39.25 -15.508 -17.234 1 94 577 SER B CA 1
ATOM 11322 C C . SER B 1 577 ? 39.406 -16.109 -15.844 1 94 577 SER B C 1
ATOM 11324 O O . SER B 1 577 ? 38.969 -15.508 -14.859 1 94 577 SER B O 1
ATOM 11326 N N . LYS B 1 578 ? 40 -17.172 -15.781 1 92.31 578 LYS B N 1
ATOM 11327 C CA . LYS B 1 578 ? 40.219 -17.844 -14.5 1 92.31 578 LYS B CA 1
ATOM 11328 C C . LYS B 1 578 ? 41.156 -17.047 -13.617 1 92.31 578 LYS B C 1
ATOM 11330 O O . LYS B 1 578 ? 41.219 -17.266 -12.398 1 92.31 578 LYS B O 1
ATOM 11335 N N . ASP B 1 579 ? 41.875 -16.188 -14.227 1 92.38 579 ASP B N 1
ATOM 11336 C CA . ASP B 1 579 ? 42.906 -15.414 -13.508 1 92.38 579 ASP B CA 1
ATOM 11337 C C . ASP B 1 579 ? 42.25 -14.234 -12.766 1 92.38 579 ASP B C 1
ATOM 11339 O O . ASP B 1 579 ? 42.938 -13.57 -11.969 1 92.38 579 ASP B O 1
ATOM 11343 N N . LYS B 1 580 ? 41 -14.023 -13.008 1 94.56 580 LYS B N 1
ATOM 11344 C CA . LYS B 1 580 ? 40.281 -12.938 -12.375 1 94.56 580 LYS B CA 1
ATOM 11345 C C . LYS B 1 580 ? 39.125 -13.469 -11.516 1 94.56 580 LYS B C 1
ATOM 11347 O O . LYS B 1 580 ? 38.594 -14.539 -11.797 1 94.56 580 LYS B O 1
ATOM 11352 N N . LYS B 1 581 ? 38.906 -12.789 -10.469 1 96.06 581 LYS B N 1
ATOM 11353 C CA . LYS B 1 581 ? 37.719 -13.094 -9.68 1 96.06 581 LYS B CA 1
ATOM 11354 C C . LYS B 1 581 ? 36.531 -12.219 -10.102 1 96.06 581 LYS B C 1
ATOM 11356 O O . LYS B 1 581 ? 36.719 -11.031 -10.391 1 96.06 581 LYS B O 1
ATOM 11361 N N . TYR B 1 582 ? 35.438 -12.797 -10.156 1 97.25 582 TYR B N 1
ATOM 11362 C CA . TYR B 1 582 ? 34.312 -12.078 -10.703 1 97.25 582 TYR B CA 1
ATOM 11363 C C . TYR B 1 582 ? 33.188 -11.93 -9.656 1 97.25 582 TYR B C 1
ATOM 11365 O O . TYR B 1 582 ? 32.938 -12.852 -8.875 1 97.25 582 TYR B O 1
ATOM 11373 N N . PRO B 1 583 ? 32.562 -10.656 -9.594 1 97.56 583 PRO B N 1
ATOM 11374 C CA . PRO B 1 583 ? 31.297 -10.594 -8.844 1 97.56 583 PRO B CA 1
ATOM 11375 C C . PRO B 1 583 ? 30.25 -11.562 -9.383 1 97.56 583 PRO B C 1
ATOM 11377 O O . PRO B 1 583 ? 30.25 -11.883 -10.578 1 97.56 583 PRO B O 1
ATOM 11380 N N . THR B 1 584 ? 29.438 -12.07 -8.516 1 98.25 584 THR B N 1
ATOM 11381 C CA . THR B 1 584 ? 28.516 -13.141 -8.875 1 98.25 584 THR B CA 1
ATOM 11382 C C . THR B 1 584 ? 27.094 -12.82 -8.391 1 98.25 584 THR B C 1
ATOM 11384 O O . THR B 1 584 ? 26.922 -12.297 -7.289 1 98.25 584 THR B O 1
ATOM 11387 N N . VAL B 1 585 ? 26.141 -13.078 -9.242 1 97.75 585 VAL B N 1
ATOM 11388 C CA . VAL B 1 585 ? 24.734 -12.969 -8.867 1 97.75 585 VAL B CA 1
ATOM 11389 C C . VAL B 1 585 ? 24.094 -14.359 -8.836 1 97.75 585 VAL B C 1
ATOM 11391 O O . VAL B 1 585 ? 24.078 -15.062 -9.844 1 97.75 585 VAL B O 1
ATOM 11394 N N . VAL B 1 586 ? 23.641 -14.758 -7.684 1 97.94 586 VAL B N 1
ATOM 11395 C CA . VAL B 1 586 ? 22.859 -15.984 -7.523 1 97.94 586 VAL B CA 1
ATOM 11396 C C . VAL B 1 586 ? 21.375 -15.703 -7.734 1 97.94 586 VAL B C 1
ATOM 11398 O O . VAL B 1 586 ? 20.766 -14.945 -6.973 1 97.94 586 VAL B O 1
ATOM 11401 N N . TYR B 1 587 ? 20.844 -16.25 -8.805 1 96.31 587 TYR B N 1
ATOM 11402 C CA . TYR B 1 587 ? 19.406 -16.203 -9 1 96.31 587 TYR B CA 1
ATOM 11403 C C . TYR B 1 587 ? 18.719 -17.359 -8.305 1 96.31 587 TYR B C 1
ATOM 11405 O O . TYR B 1 587 ? 19.031 -18.531 -8.57 1 96.31 587 TYR B O 1
ATOM 11413 N N . VAL B 1 588 ? 17.688 -17.031 -7.453 1 96.88 588 VAL B N 1
ATOM 11414 C CA . VAL B 1 588 ? 17.078 -18.094 -6.656 1 96.88 588 VAL B CA 1
ATOM 11415 C C . VAL B 1 588 ? 15.562 -18 -6.738 1 96.88 588 VAL B C 1
ATOM 11417 O O . VAL B 1 588 ? 14.992 -16.906 -6.73 1 96.88 588 VAL B O 1
ATOM 11420 N N . TYR B 1 589 ? 14.93 -19.125 -7.031 1 96.06 589 TYR B N 1
ATOM 11421 C CA . TYR B 1 589 ? 13.539 -19.328 -6.66 1 96.06 589 TYR B CA 1
ATOM 11422 C C . TYR B 1 589 ? 13.43 -20.172 -5.387 1 96.06 589 TYR B C 1
ATOM 11424 O O . TYR B 1 589 ? 13.148 -19.641 -4.312 1 96.06 589 TYR B O 1
ATOM 11432 N N . GLY B 1 590 ? 13.82 -21.391 -5.445 1 94.62 590 GLY B N 1
ATOM 11433 C CA . GLY B 1 590 ? 14.102 -22.25 -4.301 1 94.62 590 GLY B CA 1
ATOM 11434 C C . GLY B 1 590 ? 12.844 -22.781 -3.631 1 94.62 590 GLY B C 1
ATOM 11435 O O . GLY B 1 590 ? 12.922 -23.547 -2.668 1 94.62 590 GLY B O 1
ATOM 11436 N N . GLY B 1 591 ? 11.648 -22.422 -4.098 1 94.88 591 GLY B N 1
ATOM 11437 C CA . GLY B 1 591 ? 10.406 -22.875 -3.492 1 94.88 591 GLY B CA 1
ATOM 11438 C C . GLY B 1 591 ? 9.844 -24.125 -4.129 1 94.88 591 GLY B C 1
ATOM 11439 O O . GLY B 1 591 ? 10.391 -24.625 -5.113 1 94.88 591 GLY B O 1
ATOM 11440 N N . PRO B 1 592 ? 8.781 -24.609 -3.553 1 94.25 592 PRO B N 1
ATOM 11441 C CA . PRO B 1 592 ? 8.164 -25.844 -4.059 1 94.25 592 PRO B CA 1
ATOM 11442 C C . PRO B 1 592 ? 7.477 -25.641 -5.406 1 94.25 592 PRO B C 1
ATOM 11444 O O . PRO B 1 592 ? 7.203 -24.5 -5.809 1 94.25 592 PRO B O 1
ATOM 11447 N N . HIS B 1 593 ? 7.367 -26.625 -6.227 1 89.19 593 HIS B N 1
ATOM 11448 C CA . HIS B 1 593 ? 6.625 -26.75 -7.477 1 89.19 593 HIS B CA 1
ATOM 11449 C C . HIS B 1 593 ? 7.402 -26.141 -8.641 1 89.19 593 HIS B C 1
ATOM 11451 O O . HIS B 1 593 ? 6.91 -26.094 -9.766 1 89.19 593 HIS B O 1
ATOM 11457 N N . VAL B 1 594 ? 8.633 -25.609 -8.328 1 93.5 594 VAL B N 1
ATOM 11458 C CA . VAL B 1 594 ? 9.367 -24.953 -9.406 1 93.5 594 VAL B CA 1
ATOM 11459 C C . VAL B 1 594 ? 10.766 -25.547 -9.523 1 93.5 594 VAL B C 1
ATOM 11461 O O . VAL B 1 594 ? 11.43 -25.797 -8.508 1 93.5 594 VAL B O 1
ATOM 11464 N N . GLN B 1 595 ? 11.18 -25.922 -10.656 1 94.69 595 GLN B N 1
ATOM 11465 C CA . GLN B 1 595 ? 12.539 -26.281 -11.039 1 94.69 595 GLN B CA 1
ATOM 11466 C C . GLN B 1 595 ? 13.102 -25.281 -12.055 1 94.69 595 GLN B C 1
ATOM 11468 O O . GLN B 1 595 ? 12.492 -25.031 -13.086 1 94.69 595 GLN B O 1
ATOM 11473 N N . ILE B 1 596 ? 14.266 -24.703 -11.719 1 93.56 596 ILE B N 1
ATOM 11474 C CA . ILE B 1 596 ? 14.781 -23.672 -12.617 1 93.56 596 ILE B CA 1
ATOM 11475 C C . ILE B 1 596 ? 16 -24.203 -13.367 1 93.56 596 ILE B C 1
ATOM 11477 O O . ILE B 1 596 ? 16.391 -23.656 -14.398 1 93.56 596 ILE B O 1
ATOM 11481 N N . VAL B 1 597 ? 16.641 -25.234 -12.867 1 95.62 597 VAL B N 1
ATOM 11482 C CA . VAL B 1 597 ? 17.797 -25.844 -13.539 1 95.62 597 VAL B CA 1
ATOM 11483 C C . VAL B 1 597 ? 17.328 -26.969 -14.445 1 95.62 597 VAL B C 1
ATOM 11485 O O . VAL B 1 597 ? 17 -28.062 -13.977 1 95.62 597 VAL B O 1
ATOM 11488 N N . ARG B 1 598 ? 17.25 -26.75 -15.703 1 94.5 598 ARG B N 1
ATOM 11489 C CA . ARG B 1 598 ? 16.828 -27.703 -16.734 1 94.5 598 ARG B CA 1
ATOM 11490 C C . ARG B 1 598 ? 17.719 -27.594 -17.969 1 94.5 598 ARG B C 1
ATOM 11492 O O . ARG B 1 598 ? 18.375 -26.578 -18.188 1 94.5 598 ARG B O 1
ATOM 11499 N N . ASN B 1 599 ? 17.734 -28.656 -18.719 1 94.56 599 ASN B N 1
ATOM 11500 C CA . ASN B 1 599 ? 18.406 -28.609 -20.016 1 94.56 599 ASN B CA 1
ATOM 11501 C C . ASN B 1 599 ? 17.547 -27.906 -21.062 1 94.56 599 ASN B C 1
ATOM 11503 O O . ASN B 1 599 ? 17.016 -28.547 -21.969 1 94.56 599 ASN B O 1
ATOM 11507 N N . GLN B 1 600 ? 17.453 -26.688 -20.922 1 90.94 600 GLN B N 1
ATOM 11508 C CA . GLN B 1 600 ? 16.625 -25.859 -21.797 1 90.94 600 GLN B CA 1
ATOM 11509 C C . GLN B 1 600 ? 17.312 -24.531 -22.109 1 90.94 600 GLN B C 1
ATOM 11511 O O . GLN B 1 600 ? 18.188 -24.078 -21.359 1 90.94 600 GLN B O 1
ATOM 11516 N N . TYR B 1 601 ? 16.875 -24 -23.266 1 81.69 601 TYR B N 1
ATOM 11517 C CA . TYR B 1 601 ? 17.391 -22.703 -23.656 1 81.69 601 TYR B CA 1
ATOM 11518 C C . TYR B 1 601 ? 16.719 -21.578 -22.859 1 81.69 601 TYR B C 1
ATOM 11520 O O . TYR B 1 601 ? 15.562 -21.234 -23.125 1 81.69 601 TYR B O 1
ATOM 11528 N N . ASN B 1 602 ? 17.203 -21.422 -21.766 1 67.25 602 ASN B N 1
ATOM 11529 C CA . ASN B 1 602 ? 16.609 -20.422 -20.891 1 67.25 602 ASN B CA 1
ATOM 11530 C C . ASN B 1 602 ? 17.531 -19.203 -20.719 1 67.25 602 ASN B C 1
ATOM 11532 O O . ASN B 1 602 ? 18.672 -19.344 -20.281 1 67.25 602 ASN B O 1
ATOM 11536 N N . TYR B 1 603 ? 17.109 -18.078 -21.453 1 58.28 603 TYR B N 1
ATOM 11537 C CA . TYR B 1 603 ? 17.875 -16.844 -21.281 1 58.28 603 TYR B CA 1
ATOM 11538 C C . TYR B 1 603 ? 17.453 -16.094 -20.016 1 58.28 603 TYR B C 1
ATOM 11540 O O . TYR B 1 603 ? 17.781 -14.922 -19.844 1 58.28 603 TYR B O 1
ATOM 11548 N N . ILE B 1 604 ? 16.859 -16.953 -19.125 1 55.03 604 ILE B N 1
ATOM 11549 C CA . ILE B 1 604 ? 16.406 -16.297 -17.906 1 55.03 604 ILE B CA 1
ATOM 11550 C C . ILE B 1 604 ? 17.578 -15.625 -17.203 1 55.03 604 ILE B C 1
ATOM 11552 O O . ILE B 1 604 ? 18.562 -16.281 -16.859 1 55.03 604 ILE B O 1
ATOM 11556 N N . LYS B 1 605 ? 17.703 -14.289 -17.047 1 60.16 605 LYS B N 1
ATOM 11557 C CA . LYS B 1 605 ? 18.531 -13.383 -16.25 1 60.16 605 LYS B CA 1
ATOM 11558 C C . LYS B 1 605 ? 20 -13.492 -16.641 1 60.16 605 LYS B C 1
ATOM 11560 O O . LYS B 1 605 ? 20.891 -13.25 -15.82 1 60.16 605 LYS B O 1
ATOM 11565 N N . GLN B 1 606 ? 20.234 -14.047 -17.938 1 68.25 606 GLN B N 1
ATOM 11566 C CA . GLN B 1 606 ? 21.609 -14.086 -18.406 1 68.25 606 GLN B CA 1
ATOM 11567 C C . GLN B 1 606 ? 22.156 -12.68 -18.656 1 68.25 606 GLN B C 1
ATOM 11569 O O . GLN B 1 606 ? 23.328 -12.5 -18.953 1 68.25 606 GLN B O 1
ATOM 11574 N N . HIS B 1 607 ? 21.203 -11.859 -18.266 1 81 607 HIS B N 1
ATOM 11575 C CA . HIS B 1 607 ? 21.594 -10.484 -18.578 1 81 607 HIS B CA 1
ATOM 11576 C C . HIS B 1 607 ? 22.703 -10 -17.641 1 81 607 HIS B C 1
ATOM 11578 O O . HIS B 1 607 ? 23.469 -9.109 -18 1 81 607 HIS B O 1
ATOM 11584 N N . TYR B 1 608 ? 22.812 -10.727 -16.516 1 89.06 608 TYR B N 1
ATOM 11585 C CA . TYR B 1 608 ? 23.875 -10.344 -15.586 1 89.06 608 TYR B CA 1
ATOM 11586 C C . TYR B 1 608 ? 25.25 -10.547 -16.219 1 89.06 608 TYR B C 1
ATOM 11588 O O . TYR B 1 608 ? 26.188 -9.789 -15.938 1 89.06 608 TYR B O 1
ATOM 11596 N N . THR B 1 609 ? 25.375 -11.547 -17.047 1 90.56 609 THR B N 1
ATOM 11597 C CA . THR B 1 609 ? 26.672 -11.883 -17.641 1 90.56 609 THR B CA 1
ATOM 11598 C C . THR B 1 609 ? 27.078 -10.836 -18.672 1 90.56 609 THR B C 1
ATOM 11600 O O . THR B 1 609 ? 28.266 -10.68 -18.953 1 90.56 609 THR B O 1
ATOM 11603 N N . ASN B 1 610 ? 26.078 -10.195 -19.172 1 85.94 610 ASN B N 1
ATOM 11604 C CA . ASN B 1 610 ? 26.359 -9.102 -20.094 1 85.94 610 ASN B CA 1
ATOM 11605 C C . ASN B 1 610 ? 27.047 -7.934 -19.391 1 85.94 610 ASN B C 1
ATOM 11607 O O . ASN B 1 610 ? 27.609 -7.047 -20.031 1 85.94 610 ASN B O 1
ATOM 11611 N N . PHE B 1 611 ? 27.094 -7.969 -18.094 1 89.62 611 PHE B N 1
ATOM 11612 C CA . PHE B 1 611 ? 27.609 -6.844 -17.328 1 89.62 611 PHE B CA 1
ATOM 11613 C C . PHE B 1 611 ? 28.797 -7.273 -16.469 1 89.62 611 PHE B C 1
ATOM 11615 O O . PHE B 1 611 ? 29.125 -6.613 -15.484 1 89.62 611 PHE B O 1
ATOM 11622 N N . GLY B 1 612 ? 29.312 -8.406 -16.766 1 91.31 612 GLY B N 1
ATOM 11623 C CA . GLY B 1 612 ? 30.547 -8.836 -16.141 1 91.31 612 GLY B CA 1
ATOM 11624 C C . GLY B 1 612 ? 30.328 -9.664 -14.883 1 91.31 612 GLY B C 1
ATOM 11625 O O . GLY B 1 612 ? 31.281 -9.938 -14.141 1 91.31 612 GLY B O 1
ATOM 11626 N N . PHE B 1 613 ? 29.141 -10.117 -14.633 1 95.31 613 PHE B N 1
ATOM 11627 C CA . PHE B 1 613 ? 28.844 -10.969 -13.492 1 95.31 613 PHE B CA 1
ATOM 11628 C C . PHE B 1 613 ? 28.828 -12.438 -13.898 1 95.31 613 PHE B C 1
ATOM 11630 O O . PHE B 1 613 ? 28.453 -12.773 -15.023 1 95.31 613 PHE B O 1
ATOM 11637 N N . ILE B 1 614 ? 29.25 -13.266 -13 1 96.38 614 ILE B N 1
ATOM 11638 C CA . ILE B 1 614 ? 28.875 -14.672 -13.094 1 96.38 614 ILE B CA 1
ATOM 11639 C C . ILE B 1 614 ? 27.453 -14.875 -12.586 1 96.38 614 ILE B C 1
ATOM 11641 O O . ILE B 1 614 ? 27.062 -14.281 -11.578 1 96.38 614 ILE B O 1
ATOM 11645 N N . GLN B 1 615 ? 26.719 -15.625 -13.258 1 95.31 615 GLN B N 1
ATOM 11646 C CA . GLN B 1 615 ? 25.375 -15.977 -12.789 1 95.31 615 GLN B CA 1
ATOM 11647 C C . GLN B 1 615 ? 25.312 -17.438 -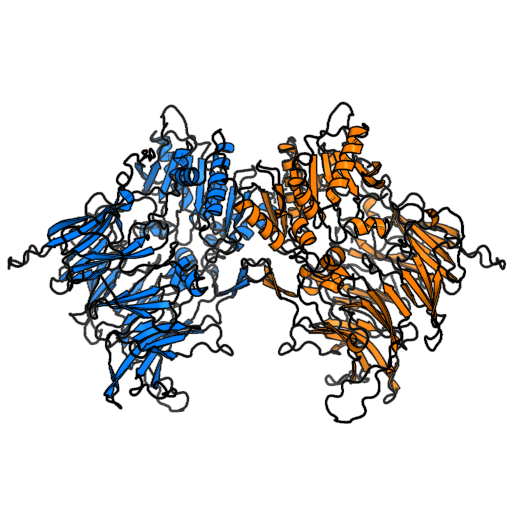12.352 1 95.31 615 GLN B C 1
ATOM 11649 O O . GLN B 1 615 ? 25.797 -18.328 -13.062 1 95.31 615 GLN B O 1
ATOM 11654 N N . VAL B 1 616 ? 24.75 -17.641 -11.203 1 96.88 616 VAL B N 1
ATOM 11655 C CA . VAL B 1 616 ? 24.578 -19 -10.68 1 96.88 616 VAL B CA 1
ATOM 11656 C C . VAL B 1 616 ? 23.125 -19.234 -10.297 1 96.88 616 VAL B C 1
ATOM 11658 O O . VAL B 1 616 ? 22.469 -18.328 -9.766 1 96.88 616 VAL B O 1
ATOM 11661 N N . MET B 1 617 ? 22.625 -20.438 -10.625 1 96.06 617 MET B N 1
ATOM 11662 C CA . MET B 1 617 ? 21.312 -20.906 -10.18 1 96.06 617 MET B CA 1
ATOM 11663 C C . MET B 1 617 ? 21.422 -22.312 -9.586 1 96.06 617 MET B C 1
ATOM 11665 O O . MET B 1 617 ? 22.156 -23.156 -10.109 1 96.06 617 MET B O 1
ATOM 11669 N N . ILE B 1 618 ? 20.766 -22.484 -8.516 1 97.81 618 ILE B N 1
ATOM 11670 C CA . ILE B 1 618 ? 20.797 -23.781 -7.844 1 97.81 618 ILE B CA 1
ATOM 11671 C C . ILE B 1 618 ? 19.391 -24.188 -7.426 1 97.81 618 ILE B C 1
ATOM 11673 O O . ILE B 1 618 ? 18.656 -23.391 -6.852 1 97.81 618 ILE B O 1
ATOM 11677 N N . ASP B 1 619 ? 19 -25.453 -7.758 1 97.81 619 ASP B N 1
ATOM 11678 C CA . ASP B 1 619 ? 17.75 -26.016 -7.254 1 97.81 619 ASP B CA 1
ATOM 11679 C C . ASP B 1 619 ? 17.969 -26.719 -5.914 1 97.81 619 ASP B C 1
ATOM 11681 O O . ASP B 1 619 ? 18.406 -27.859 -5.871 1 97.81 619 ASP B O 1
ATOM 11685 N N . ASN B 1 620 ? 17.609 -26 -4.906 1 98.25 620 ASN B N 1
ATOM 11686 C CA . ASN B 1 620 ? 17.75 -26.562 -3.566 1 98.25 620 ASN B CA 1
ATOM 11687 C C . ASN B 1 620 ? 16.672 -27.594 -3.273 1 98.25 620 ASN B C 1
ATOM 11689 O O . ASN B 1 620 ? 15.711 -27.734 -4.035 1 98.25 620 ASN B O 1
ATOM 11693 N N . VAL B 1 621 ? 16.891 -28.375 -2.184 1 97.12 621 VAL B N 1
ATOM 11694 C CA . VAL B 1 621 ? 15.859 -29.297 -1.728 1 97.12 621 VAL B CA 1
ATOM 11695 C C . VAL B 1 621 ? 14.531 -28.562 -1.559 1 97.12 621 VAL B C 1
ATOM 11697 O O . VAL B 1 621 ? 14.508 -27.391 -1.192 1 97.12 621 VAL B O 1
ATOM 11700 N N . GLY B 1 622 ? 13.438 -29.266 -1.824 1 95.81 622 GLY B N 1
ATOM 11701 C CA . GLY B 1 622 ? 12.133 -28.641 -1.815 1 95.81 622 GLY B CA 1
ATOM 11702 C C . GLY B 1 622 ? 11.617 -28.312 -3.203 1 95.81 622 GLY B C 1
ATOM 11703 O O . GLY B 1 622 ? 10.422 -28.078 -3.393 1 95.81 622 GLY B O 1
ATOM 11704 N N . SER B 1 623 ? 12.547 -28.234 -4.207 1 95.19 623 SER B N 1
ATOM 11705 C CA . SER B 1 623 ? 12.172 -27.938 -5.582 1 95.19 623 SER B CA 1
ATOM 11706 C C . SER B 1 623 ? 11.469 -29.125 -6.238 1 95.19 623 SER B C 1
ATOM 11708 O O . SER B 1 623 ? 11.422 -30.219 -5.672 1 95.19 623 SER B O 1
ATOM 11710 N N . ALA B 1 624 ? 11.055 -28.922 -7.449 1 93.25 624 ALA B N 1
ATOM 11711 C CA . ALA B 1 624 ? 10.172 -29.891 -8.102 1 93.25 624 ALA B CA 1
ATOM 11712 C C . ALA B 1 624 ? 10.961 -30.859 -8.977 1 93.25 624 ALA B C 1
ATOM 11714 O O . ALA B 1 624 ? 12.141 -30.625 -9.25 1 93.25 624 ALA B O 1
ATOM 11715 N N . ASN B 1 625 ? 10.352 -31.953 -9.352 1 93.62 625 ASN B N 1
ATOM 11716 C CA . ASN B 1 625 ? 10.766 -32.938 -10.352 1 93.62 625 ASN B CA 1
ATOM 11717 C C . ASN B 1 625 ? 11.922 -33.781 -9.844 1 93.62 625 ASN B C 1
ATOM 11719 O O . ASN B 1 625 ? 12.805 -34.156 -10.625 1 93.62 625 ASN B O 1
ATOM 11723 N N . ARG B 1 626 ? 12.062 -33.969 -8.562 1 95.25 626 ARG B N 1
ATOM 11724 C CA . ARG B 1 626 ? 13.109 -34.781 -7.953 1 95.25 626 ARG B CA 1
ATOM 11725 C C . ARG B 1 626 ? 12.508 -35.812 -7.008 1 95.25 626 ARG B C 1
ATOM 11727 O O . ARG B 1 626 ? 13.227 -36.438 -6.234 1 95.25 626 ARG B O 1
ATOM 11734 N N . GLY B 1 627 ? 11.188 -35.969 -7.066 1 94.44 627 GLY B N 1
ATOM 11735 C CA . GLY B 1 627 ? 10.508 -36.906 -6.188 1 94.44 627 GLY B CA 1
ATOM 11736 C C . GLY B 1 627 ? 10.055 -36.281 -4.879 1 94.44 627 GLY B C 1
ATOM 11737 O O . GLY B 1 627 ? 10.492 -35.188 -4.523 1 94.44 627 GLY B O 1
ATOM 11738 N N . LEU B 1 628 ? 9.195 -37 -4.16 1 95 628 LEU B N 1
ATOM 11739 C CA . LEU B 1 628 ? 8.539 -36.469 -2.959 1 95 628 LEU B CA 1
ATOM 11740 C C . LEU B 1 628 ? 9.539 -36.312 -1.822 1 95 628 LEU B C 1
ATOM 11742 O O . LEU B 1 628 ? 9.422 -35.375 -1.015 1 95 628 LEU B O 1
ATOM 11746 N N . GLU B 1 629 ? 10.453 -37.25 -1.706 1 95.12 629 GLU B N 1
ATOM 11747 C CA . GLU B 1 629 ? 11.453 -37.156 -0.651 1 95.12 629 GLU B CA 1
ATOM 11748 C C . GLU B 1 629 ? 12.273 -35.844 -0.783 1 95.12 629 GLU B C 1
ATOM 11750 O O . GLU B 1 629 ? 12.531 -35.188 0.212 1 95.12 629 GLU B O 1
ATOM 11755 N N . PHE B 1 630 ? 12.719 -35.531 -1.955 1 96.12 630 PHE B N 1
ATOM 11756 C CA . PHE B 1 630 ? 13.469 -34.312 -2.225 1 96.12 630 PHE B CA 1
ATOM 11757 C C . PHE B 1 630 ? 12.648 -33.062 -1.857 1 96.12 630 PHE B C 1
ATOM 11759 O O . PHE B 1 630 ? 13.172 -32.125 -1.268 1 96.12 630 PHE B O 1
ATOM 11766 N N . GLU B 1 631 ? 11.367 -33.094 -2.152 1 96.06 631 GLU B N 1
ATOM 11767 C CA . GLU B 1 631 ? 10.477 -31.984 -1.856 1 96.06 631 GLU B CA 1
ATOM 11768 C C . GLU B 1 631 ? 10.219 -31.859 -0.356 1 96.06 631 GLU B C 1
ATOM 11770 O O . GLU B 1 631 ? 10.078 -30.75 0.167 1 96.06 631 GLU B O 1
ATOM 11775 N N . SER B 1 632 ? 10.164 -33 0.355 1 96 632 SER B N 1
ATOM 11776 C CA . SER B 1 632 ? 9.664 -33.062 1.723 1 96 632 SER B CA 1
ATOM 11777 C C . SER B 1 632 ? 10.617 -32.406 2.703 1 96 632 SER B C 1
ATOM 11779 O O . SER B 1 632 ? 10.258 -32.125 3.85 1 96 632 SER B O 1
ATOM 11781 N N . HIS B 1 633 ? 11.836 -32.062 2.25 1 96.12 633 HIS B N 1
ATOM 11782 C CA . HIS B 1 633 ? 12.812 -31.438 3.141 1 96.12 633 HIS B CA 1
ATOM 11783 C C . HIS B 1 633 ? 12.305 -30.094 3.672 1 96.12 633 HIS B C 1
ATOM 11785 O O . HIS B 1 633 ? 12.711 -29.656 4.75 1 96.12 633 HIS B O 1
ATOM 11791 N N . ILE B 1 634 ? 11.406 -29.469 2.982 1 96.69 634 ILE B N 1
ATOM 11792 C CA . ILE B 1 634 ? 10.977 -28.141 3.393 1 96.69 634 ILE B CA 1
ATOM 11793 C C . ILE B 1 634 ? 9.688 -28.234 4.199 1 96.69 634 ILE B C 1
ATOM 11795 O O . ILE B 1 634 ? 9.141 -27.219 4.645 1 96.69 634 ILE B O 1
ATOM 11799 N N . ARG B 1 635 ? 9.102 -29.453 4.387 1 97.5 635 ARG B N 1
ATOM 11800 C CA . ARG B 1 635 ? 7.855 -29.609 5.129 1 97.5 635 ARG B CA 1
ATOM 11801 C C . ARG B 1 635 ? 7.965 -28.984 6.516 1 97.5 635 ARG B C 1
ATOM 11803 O O . ARG B 1 635 ? 8.852 -29.344 7.297 1 97.5 635 ARG B O 1
ATOM 11810 N N . GLU B 1 636 ? 7.094 -28 6.824 1 97.94 636 GLU B N 1
ATOM 11811 C CA . GLU B 1 636 ? 6.988 -27.281 8.094 1 97.94 636 GLU B CA 1
ATOM 11812 C C . GLU B 1 636 ? 8.266 -26.516 8.398 1 97.94 636 GLU B C 1
ATOM 11814 O O . GLU B 1 636 ? 8.531 -26.172 9.547 1 97.94 636 GLU B O 1
ATOM 11819 N N . LYS B 1 637 ? 9.117 -26.312 7.305 1 97.69 637 LYS B N 1
ATOM 11820 C CA . LYS B 1 637 ? 10.43 -25.734 7.531 1 97.69 637 LYS B CA 1
ATOM 11821 C C . LYS B 1 637 ? 10.797 -24.766 6.41 1 97.69 637 LYS B C 1
ATOM 11823 O O . LYS B 1 637 ? 11.969 -24.656 6.027 1 97.69 637 LYS B O 1
ATOM 11828 N N . MET B 1 638 ? 9.828 -24.125 5.805 1 97.88 638 MET B N 1
ATOM 11829 C CA . MET B 1 638 ? 10.164 -23.188 4.746 1 97.88 638 MET B CA 1
ATOM 11830 C C . MET B 1 638 ? 11.086 -22.094 5.266 1 97.88 638 MET B C 1
ATOM 11832 O O . MET B 1 638 ? 10.852 -21.531 6.336 1 97.88 638 MET B O 1
ATOM 11836 N N . GLY B 1 639 ? 12.18 -21.812 4.516 1 97.06 639 GLY B N 1
ATOM 11837 C CA . GLY B 1 639 ? 13.156 -20.781 4.871 1 97.06 639 GLY B CA 1
ATOM 11838 C C . GLY B 1 639 ? 14.289 -21.312 5.73 1 97.06 639 GLY B C 1
ATOM 11839 O O . GLY B 1 639 ? 15.242 -20.594 6.016 1 97.06 639 GLY B O 1
ATOM 11840 N N . GLN B 1 640 ? 14.273 -22.594 6.094 1 95.94 640 GLN B N 1
ATOM 11841 C CA . GLN B 1 640 ? 15.227 -23.094 7.07 1 95.94 640 GLN B CA 1
ATOM 11842 C C . GLN B 1 640 ? 16.281 -23.984 6.406 1 95.94 640 GLN B C 1
ATOM 11844 O O . GLN B 1 640 ? 17.375 -24.156 6.934 1 95.94 640 GLN B O 1
ATOM 11849 N N . VAL B 1 641 ? 15.961 -24.531 5.238 1 96.12 641 VAL B N 1
ATOM 11850 C CA . VAL B 1 641 ? 16.875 -25.547 4.699 1 96.12 641 VAL B CA 1
ATOM 11851 C C . VAL B 1 641 ? 17.391 -25.094 3.332 1 96.12 641 VAL B C 1
ATOM 11853 O O . VAL B 1 641 ? 18.438 -25.547 2.879 1 96.12 641 VAL B O 1
ATOM 11856 N N . GLU B 1 642 ? 16.734 -24.188 2.643 1 97.38 642 GLU B N 1
ATOM 11857 C CA . GLU B 1 642 ? 17 -23.812 1.261 1 97.38 642 GLU B CA 1
ATOM 11858 C C . GLU B 1 642 ? 18.344 -23.094 1.139 1 97.38 642 GLU B C 1
ATOM 11860 O O . GLU B 1 642 ? 19.125 -23.391 0.236 1 97.38 642 GLU B O 1
ATOM 11865 N N . ILE B 1 643 ? 18.625 -22.188 2.082 1 97.81 643 ILE B N 1
ATOM 11866 C CA . ILE B 1 643 ? 19.781 -21.297 1.984 1 97.81 643 ILE B CA 1
ATOM 11867 C C . ILE B 1 643 ? 21.062 -22.109 2.137 1 97.81 643 ILE B C 1
ATOM 11869 O O . ILE B 1 643 ? 22.078 -21.812 1.488 1 97.81 643 ILE B O 1
ATOM 11873 N N . GLY B 1 644 ? 21.016 -23.125 2.934 1 97.69 644 GLY B N 1
ATOM 11874 C CA . GLY B 1 644 ? 22.172 -24 3.062 1 97.69 644 GLY B CA 1
ATOM 11875 C C . GLY B 1 644 ? 22.625 -24.578 1.739 1 97.69 644 GLY B C 1
ATOM 11876 O O . GLY B 1 644 ? 23.812 -24.594 1.439 1 97.69 644 GLY B O 1
ATOM 11877 N N . ASP B 1 645 ? 21.703 -25.031 0.958 1 98.31 645 ASP B N 1
ATOM 11878 C CA . ASP B 1 645 ? 22.031 -25.609 -0.344 1 98.31 645 ASP B CA 1
ATOM 11879 C C . ASP B 1 645 ? 22.625 -24.562 -1.278 1 98.31 645 ASP B C 1
ATOM 11881 O O . ASP B 1 645 ? 23.531 -24.859 -2.061 1 98.31 645 ASP B O 1
ATOM 11885 N N . GLN B 1 646 ? 22.109 -23.344 -1.224 1 98.44 646 GLN B N 1
ATOM 11886 C CA . GLN B 1 646 ? 22.656 -22.266 -2.043 1 98.44 646 GLN B CA 1
ATOM 11887 C C . GLN B 1 646 ? 24.109 -22 -1.701 1 98.44 646 GLN B C 1
ATOM 11889 O O . GLN B 1 646 ? 24.953 -21.922 -2.594 1 98.44 646 GLN B O 1
ATOM 11894 N N . VAL B 1 647 ? 24.391 -21.906 -0.438 1 98.62 647 VAL B N 1
ATOM 11895 C CA . VAL B 1 647 ? 25.734 -21.609 0.043 1 98.62 647 VAL B CA 1
ATOM 11896 C C . VAL B 1 647 ? 26.672 -22.766 -0.302 1 98.62 647 VAL B C 1
ATOM 11898 O O . VAL B 1 647 ? 27.797 -22.547 -0.781 1 98.62 647 VAL B O 1
ATOM 11901 N N . GLU B 1 648 ? 26.219 -23.953 -0.129 1 98.44 648 GLU B N 1
ATOM 11902 C CA . GLU B 1 648 ? 27.047 -25.125 -0.413 1 98.44 648 GLU B CA 1
ATOM 11903 C C . GLU B 1 648 ? 27.344 -25.234 -1.905 1 98.44 648 GLU B C 1
ATOM 11905 O O . GLU B 1 648 ? 28.422 -25.688 -2.295 1 98.44 648 GLU B O 1
ATOM 11910 N N . GLY B 1 649 ? 26.328 -24.875 -2.736 1 98.62 649 GLY B N 1
ATOM 11911 C CA . GLY B 1 649 ? 26.578 -24.844 -4.168 1 98.62 649 GLY B CA 1
ATOM 11912 C C . GLY B 1 649 ? 27.656 -23.859 -4.574 1 98.62 649 GLY B C 1
ATOM 11913 O O . GLY B 1 649 ? 28.531 -24.172 -5.387 1 98.62 649 GLY B O 1
ATOM 11914 N N . ILE B 1 650 ? 27.656 -22.688 -3.986 1 98.5 650 ILE B N 1
ATOM 11915 C CA . ILE B 1 650 ? 28.672 -21.672 -4.238 1 98.5 650 ILE B CA 1
ATOM 11916 C C . ILE B 1 650 ? 30.031 -22.188 -3.773 1 98.5 650 ILE B C 1
ATOM 11918 O O . ILE B 1 650 ? 31.031 -22.062 -4.496 1 98.5 650 ILE B O 1
ATOM 11922 N N . ASN B 1 651 ? 30.078 -22.766 -2.592 1 98.25 651 ASN B N 1
ATOM 11923 C CA . ASN B 1 651 ? 31.312 -23.328 -2.047 1 98.25 651 ASN B CA 1
ATOM 11924 C C . ASN B 1 651 ? 31.875 -24.422 -2.945 1 98.25 651 ASN B C 1
ATOM 11926 O O . ASN B 1 651 ? 33.094 -24.531 -3.105 1 98.25 651 ASN B O 1
ATOM 11930 N N . TYR B 1 652 ? 31.031 -25.203 -3.453 1 98.38 652 TYR B N 1
ATOM 11931 C CA . TYR B 1 652 ? 31.469 -26.266 -4.355 1 98.38 652 TYR B CA 1
ATOM 11932 C C . TYR B 1 652 ? 32.156 -25.703 -5.59 1 98.38 652 TYR B C 1
ATOM 11934 O O . TYR B 1 652 ? 33.219 -26.172 -5.992 1 98.38 652 TYR B O 1
ATOM 11942 N N . LEU B 1 653 ? 31.484 -24.672 -6.199 1 98.44 653 LEU B N 1
ATOM 11943 C CA . LEU B 1 653 ? 32.062 -24.047 -7.391 1 98.44 653 LEU B CA 1
ATOM 11944 C C . LEU B 1 653 ? 33.406 -23.438 -7.09 1 98.44 653 LEU B C 1
ATOM 11946 O O . LEU B 1 653 ? 34.375 -23.609 -7.863 1 98.44 653 LEU B O 1
ATOM 11950 N N . VAL B 1 654 ? 33.531 -22.781 -5.984 1 97.69 654 VAL B N 1
ATOM 11951 C CA . VAL B 1 654 ? 34.75 -22.094 -5.598 1 97.69 654 VAL B CA 1
ATOM 11952 C C . VAL B 1 654 ? 35.812 -23.109 -5.156 1 97.69 654 VAL B C 1
ATOM 11954 O O . VAL B 1 654 ? 36.969 -23.062 -5.605 1 97.69 654 VAL B O 1
ATOM 11957 N N . GLY B 1 655 ? 35.406 -24.031 -4.34 1 97.06 655 GLY B N 1
ATOM 11958 C CA . GLY B 1 655 ? 36.312 -25 -3.754 1 97.06 655 GLY B CA 1
ATOM 11959 C C . GLY B 1 655 ? 36.938 -25.922 -4.777 1 97.06 655 GLY B C 1
ATOM 11960 O O . GLY B 1 655 ? 38.062 -26.406 -4.594 1 97.06 655 GLY B O 1
ATOM 11961 N N . ASN B 1 656 ? 36.281 -26.188 -5.812 1 97.06 656 ASN B N 1
ATOM 11962 C CA . ASN B 1 656 ? 36.781 -27.094 -6.844 1 97.06 656 ASN B CA 1
ATOM 11963 C C . ASN B 1 656 ? 37.344 -26.328 -8.047 1 97.06 656 ASN B C 1
ATOM 11965 O O . ASN B 1 656 ? 37.562 -26.922 -9.102 1 97.06 656 ASN B O 1
ATOM 11969 N N . ASP B 1 657 ? 37.438 -25.094 -7.934 1 95.81 657 ASP B N 1
ATOM 11970 C CA . ASP B 1 657 ? 38 -24.219 -8.945 1 95.81 657 ASP B CA 1
ATOM 11971 C C . ASP B 1 657 ? 37.281 -24.344 -10.281 1 95.81 657 ASP B C 1
ATOM 11973 O O . ASP B 1 657 ? 37.906 -24.438 -11.336 1 95.81 657 ASP B O 1
ATOM 11977 N N . ILE B 1 658 ? 36 -24.469 -10.117 1 96.44 658 ILE B N 1
ATOM 11978 C CA . ILE B 1 658 ? 35.188 -24.594 -11.32 1 96.44 658 ILE B CA 1
ATOM 11979 C C . ILE B 1 658 ? 34.969 -23.203 -11.938 1 96.44 658 ILE B C 1
ATOM 11981 O O . ILE B 1 658 ? 35.031 -23.047 -13.156 1 96.44 658 ILE B O 1
ATOM 11985 N N . VAL B 1 659 ? 34.656 -22.281 -11.18 1 95.81 659 VAL B N 1
ATOM 11986 C CA . VAL B 1 659 ? 34.438 -20.891 -11.586 1 95.81 659 VAL B CA 1
ATOM 11987 C C . VAL B 1 659 ? 35.188 -19.953 -10.648 1 95.81 659 VAL B C 1
ATOM 11989 O O . VAL B 1 659 ? 35.25 -20.203 -9.445 1 95.81 659 VAL B O 1
ATOM 11992 N N . SER B 1 660 ? 35.688 -18.828 -11.172 1 97.25 660 SER B N 1
ATOM 11993 C CA . SER B 1 660 ? 36.469 -17.859 -10.391 1 97.25 660 SER B CA 1
ATOM 11994 C C . SER B 1 660 ? 35.531 -16.812 -9.766 1 97.25 660 SER B C 1
ATOM 11996 O O . SER B 1 660 ? 35.594 -15.633 -10.133 1 97.25 660 SER B O 1
ATOM 11998 N N . ILE B 1 661 ? 34.875 -17.203 -8.703 1 98.06 661 ILE B N 1
ATOM 11999 C CA . ILE B 1 661 ? 33.938 -16.359 -7.996 1 98.06 661 ILE B CA 1
ATOM 12000 C C . ILE B 1 661 ? 34.656 -15.531 -6.945 1 98.06 661 ILE B C 1
ATOM 12002 O O . ILE B 1 661 ? 35.5 -16.047 -6.215 1 98.06 661 ILE B O 1
ATOM 12006 N N . ASP B 1 662 ? 34.438 -14.203 -6.93 1 98.12 662 ASP B N 1
ATOM 12007 C CA . ASP B 1 662 ? 34.844 -13.391 -5.789 1 98.12 662 ASP B CA 1
ATOM 12008 C C . ASP B 1 662 ? 33.875 -13.562 -4.617 1 98.12 662 ASP B C 1
ATOM 12010 O O . ASP B 1 662 ? 32.781 -12.984 -4.609 1 98.12 662 ASP B O 1
ATOM 12014 N N . VAL B 1 663 ? 34.281 -14.273 -3.631 1 97.69 663 VAL B N 1
ATOM 12015 C CA . VAL B 1 663 ? 33.406 -14.695 -2.539 1 97.69 663 VAL B CA 1
ATOM 12016 C C . VAL B 1 663 ? 33 -13.477 -1.719 1 97.69 663 VAL B C 1
ATOM 12018 O O . VAL B 1 663 ? 32.031 -13.547 -0.925 1 97.69 663 VAL B O 1
ATOM 12021 N N . ASN B 1 664 ? 33.594 -12.336 -1.867 1 97.69 664 ASN B N 1
ATOM 12022 C CA . ASN B 1 664 ? 33.25 -11.125 -1.144 1 97.69 664 ASN B CA 1
ATOM 12023 C C . ASN B 1 664 ? 32.312 -10.234 -1.961 1 97.69 664 ASN B C 1
ATOM 12025 O O . ASN B 1 664 ? 31.922 -9.148 -1.513 1 97.69 664 ASN B O 1
ATOM 12029 N N . ARG B 1 665 ? 31.922 -10.688 -3.15 1 98.44 665 ARG B N 1
ATOM 12030 C CA . ARG B 1 665 ? 31.062 -9.922 -4.035 1 98.44 665 ARG B CA 1
ATOM 12031 C C . ARG B 1 665 ? 29.969 -10.805 -4.629 1 98.44 665 ARG B C 1
ATOM 12033 O O . ARG B 1 665 ? 29.859 -10.922 -5.852 1 98.44 665 ARG B O 1
ATOM 12040 N N . ILE B 1 666 ? 29.141 -11.32 -3.775 1 98.75 666 ILE B N 1
ATOM 12041 C CA . ILE B 1 666 ? 28.047 -12.188 -4.199 1 98.75 666 ILE B CA 1
ATOM 12042 C C . ILE B 1 666 ? 26.703 -11.539 -3.846 1 98.75 666 ILE B C 1
ATOM 12044 O O . ILE B 1 666 ? 26.469 -11.164 -2.695 1 98.75 666 ILE B O 1
ATOM 12048 N N . ALA B 1 667 ? 25.938 -11.32 -4.82 1 98.69 667 ALA B N 1
ATOM 12049 C CA . ALA B 1 667 ? 24.547 -10.891 -4.629 1 98.69 667 ALA B CA 1
ATOM 12050 C C . ALA B 1 667 ? 23.578 -12.039 -4.852 1 98.69 667 ALA B C 1
ATOM 12052 O O . ALA B 1 667 ? 23.922 -13.055 -5.465 1 98.69 667 ALA B O 1
ATOM 12053 N N . ILE B 1 668 ? 22.438 -11.945 -4.285 1 98.56 668 ILE B N 1
ATOM 12054 C CA . ILE B 1 668 ? 21.359 -12.906 -4.516 1 98.56 668 ILE B CA 1
ATOM 12055 C C . ILE B 1 668 ? 20.094 -12.164 -4.949 1 98.56 668 ILE B C 1
ATOM 12057 O O . ILE B 1 668 ? 19.781 -11.094 -4.434 1 98.56 668 ILE B O 1
ATOM 12061 N N . SER B 1 669 ? 19.438 -12.68 -5.969 1 97.69 669 SER B N 1
ATOM 12062 C CA . SER B 1 669 ? 18.25 -12.047 -6.531 1 97.69 669 SER B CA 1
ATOM 12063 C C . SER B 1 669 ? 17.156 -13.07 -6.781 1 97.69 669 SER B C 1
ATOM 12065 O O . SER B 1 669 ? 17.422 -14.18 -7.246 1 97.69 669 SER B O 1
ATOM 12067 N N . GLY B 1 670 ? 15.961 -12.711 -6.438 1 97.06 670 GLY B N 1
ATOM 12068 C CA . GLY B 1 670 ? 14.82 -13.57 -6.695 1 97.06 670 GLY B CA 1
ATOM 12069 C C . GLY B 1 670 ? 13.492 -12.836 -6.637 1 97.06 670 GLY B C 1
ATOM 12070 O O . GLY B 1 670 ? 13.445 -11.672 -6.234 1 97.06 670 GLY B O 1
ATOM 12071 N N . TRP B 1 671 ? 12.438 -13.469 -7.109 1 96.44 671 TRP B N 1
ATOM 12072 C CA . TRP B 1 671 ? 11.086 -12.93 -7.164 1 96.44 671 TRP B CA 1
ATOM 12073 C C . TRP B 1 671 ? 10.094 -13.891 -6.508 1 96.44 671 TRP B C 1
ATOM 12075 O O . TRP B 1 671 ? 10.266 -15.109 -6.566 1 96.44 671 TRP B O 1
ATOM 12085 N N . SER B 1 672 ? 9.039 -13.406 -5.82 1 97 672 SER B N 1
ATOM 12086 C CA . SER B 1 672 ? 8.055 -14.242 -5.141 1 97 672 SER B CA 1
ATOM 12087 C C . SER B 1 672 ? 8.703 -15.102 -4.062 1 97 672 SER B C 1
ATOM 12089 O O . SER B 1 672 ? 9.406 -14.586 -3.191 1 97 672 SER B O 1
ATOM 12091 N N . TYR B 1 673 ? 8.641 -16.438 -4.188 1 98.06 673 TYR B N 1
ATOM 12092 C CA . TYR B 1 673 ? 9.375 -17.297 -3.258 1 98.06 673 TYR B CA 1
ATOM 12093 C C . TYR B 1 673 ? 10.875 -17.016 -3.334 1 98.06 673 TYR B C 1
ATOM 12095 O O . TYR B 1 673 ? 11.578 -17.078 -2.32 1 98.06 673 TYR B O 1
ATOM 12103 N N . GLY B 1 674 ? 11.359 -16.672 -4.516 1 97.94 674 GLY B N 1
ATOM 12104 C CA . GLY B 1 674 ? 12.75 -16.266 -4.66 1 97.94 674 GLY B CA 1
ATOM 12105 C C . GLY B 1 674 ? 13.086 -14.992 -3.902 1 97.94 674 GLY B C 1
ATOM 12106 O O . GLY B 1 674 ? 14.195 -14.852 -3.381 1 97.94 674 GLY B O 1
ATOM 12107 N N . GLY B 1 675 ? 12.133 -14.039 -3.93 1 98.56 675 GLY B N 1
ATOM 12108 C CA . GLY B 1 675 ? 12.297 -12.859 -3.094 1 98.56 675 GLY B CA 1
ATOM 12109 C C . GLY B 1 675 ? 12.375 -13.188 -1.613 1 98.56 675 GLY B C 1
ATOM 12110 O O . GLY B 1 675 ? 13.195 -12.617 -0.888 1 98.56 675 GLY B O 1
ATOM 12111 N N . TYR B 1 676 ? 11.516 -14.117 -1.16 1 98.62 676 TYR B N 1
ATOM 12112 C CA . TYR B 1 676 ? 11.539 -14.625 0.208 1 98.62 676 TYR B CA 1
ATOM 12113 C C . TYR B 1 676 ? 12.898 -15.234 0.541 1 98.62 676 TYR B C 1
ATOM 12115 O O . TYR B 1 676 ? 13.492 -14.914 1.571 1 98.62 676 TYR B O 1
ATOM 12123 N N . ASN B 1 677 ? 13.414 -16.031 -0.366 1 98.62 677 ASN B N 1
ATOM 12124 C CA . ASN B 1 677 ? 14.711 -16.672 -0.14 1 98.62 677 ASN B CA 1
ATOM 12125 C C . ASN B 1 677 ? 15.852 -15.656 -0.173 1 98.62 677 ASN B C 1
ATOM 12127 O O . ASN B 1 677 ? 16.844 -15.82 0.53 1 98.62 677 ASN B O 1
ATOM 12131 N N . SER B 1 678 ? 15.688 -14.633 -0.964 1 98.81 678 SER B N 1
ATOM 12132 C CA . SER B 1 678 ? 16.688 -13.57 -0.963 1 98.81 678 SER B CA 1
ATOM 12133 C C . SER B 1 678 ? 16.734 -12.844 0.381 1 98.81 678 SER B C 1
ATOM 12135 O O . SER B 1 678 ? 17.812 -12.547 0.898 1 98.81 678 SER B O 1
ATOM 12137 N N . LEU B 1 679 ? 15.547 -12.578 0.946 1 98.75 679 LEU B N 1
ATOM 12138 C CA . LEU B 1 679 ? 15.469 -11.992 2.279 1 98.75 679 LEU B CA 1
ATOM 12139 C C . LEU B 1 679 ? 16.109 -12.906 3.314 1 98.75 679 LEU B C 1
ATOM 12141 O O . LEU B 1 679 ? 16.891 -12.453 4.152 1 98.75 679 LEU B O 1
ATOM 12145 N N . MET B 1 680 ? 15.805 -14.18 3.232 1 98.69 680 MET B N 1
ATOM 12146 C CA . MET B 1 680 ? 16.344 -15.156 4.172 1 98.69 680 MET B CA 1
ATOM 12147 C C . MET B 1 680 ? 17.859 -15.273 4.016 1 98.69 680 MET B C 1
ATOM 12149 O O . MET B 1 680 ? 18.578 -15.375 5.008 1 98.69 680 MET B O 1
ATOM 12153 N N . ALA B 1 681 ? 18.312 -15.242 2.762 1 98.62 681 ALA B N 1
ATOM 12154 C CA . ALA B 1 681 ? 19.734 -15.406 2.477 1 98.62 681 ALA B CA 1
ATOM 12155 C C . ALA B 1 681 ? 20.547 -14.273 3.086 1 98.62 681 ALA B C 1
ATOM 12157 O O . ALA B 1 681 ? 21.547 -14.516 3.768 1 98.62 681 ALA B O 1
ATOM 12158 N N . ILE B 1 682 ? 20.141 -13.031 2.881 1 98.44 682 ILE B N 1
ATOM 12159 C CA . ILE B 1 682 ? 20.938 -11.891 3.328 1 98.44 682 ILE B CA 1
ATOM 12160 C C . ILE B 1 682 ? 20.859 -11.773 4.848 1 98.44 682 ILE B C 1
ATOM 12162 O O . ILE B 1 682 ? 21.781 -11.266 5.484 1 98.44 682 ILE B O 1
ATOM 12166 N N . SER B 1 683 ? 19.781 -12.25 5.465 1 97.94 683 SER B N 1
ATOM 12167 C CA . SER B 1 683 ? 19.625 -12.156 6.914 1 97.94 683 SER B CA 1
ATOM 12168 C C . SER B 1 683 ? 20.328 -13.305 7.617 1 97.94 683 SER B C 1
ATOM 12170 O O . SER B 1 683 ? 20.953 -13.117 8.664 1 97.94 683 SER B O 1
ATOM 12172 N N . GLN B 1 684 ? 20.312 -14.523 7.02 1 97.81 684 GLN B N 1
ATOM 12173 C CA . GLN B 1 684 ? 20.891 -15.703 7.645 1 97.81 684 GLN B CA 1
ATOM 12174 C C . GLN B 1 684 ? 22.391 -15.812 7.344 1 97.81 684 GLN B C 1
ATOM 12176 O O . GLN B 1 684 ? 23.156 -16.297 8.172 1 97.81 684 GLN B O 1
ATOM 12181 N N . ARG B 1 685 ? 22.766 -15.406 6.129 1 98.19 685 ARG B N 1
ATOM 12182 C CA . ARG B 1 685 ? 24.141 -15.586 5.691 1 98.19 685 ARG B CA 1
ATOM 12183 C C . ARG B 1 685 ? 24.688 -14.305 5.074 1 98.19 685 ARG B C 1
ATOM 12185 O O . ARG B 1 685 ? 25.156 -14.312 3.93 1 98.19 685 ARG B O 1
ATOM 12192 N N . PRO B 1 686 ? 24.672 -13.266 5.914 1 97.44 686 PRO B N 1
ATOM 12193 C CA . PRO B 1 686 ? 25.25 -12 5.426 1 97.44 686 PRO B CA 1
ATOM 12194 C C . PRO B 1 686 ? 26.75 -12.102 5.137 1 97.44 686 PRO B C 1
ATOM 12196 O O . PRO B 1 686 ? 27.312 -11.227 4.484 1 97.44 686 PRO B O 1
ATOM 12199 N N . ASP B 1 687 ? 27.391 -13.117 5.652 1 97.25 687 ASP B N 1
ATOM 12200 C CA . ASP B 1 687 ? 28.812 -13.375 5.395 1 97.25 687 ASP B CA 1
ATOM 12201 C C . ASP B 1 687 ? 29.031 -13.797 3.943 1 97.25 687 ASP B C 1
ATOM 12203 O O . ASP B 1 687 ? 30.109 -13.562 3.383 1 97.25 687 ASP B O 1
ATOM 12207 N N . VAL B 1 688 ? 28.031 -14.414 3.33 1 98.44 688 VAL B N 1
ATOM 12208 C CA . VAL B 1 688 ? 28.141 -14.922 1.966 1 98.44 688 VAL B CA 1
ATOM 12209 C C . VAL B 1 688 ? 27.516 -13.93 0.994 1 98.44 688 VAL B C 1
ATOM 12211 O O . VAL B 1 688 ? 28.141 -13.516 0.014 1 98.44 688 VAL B O 1
ATOM 12214 N N . PHE B 1 689 ? 26.344 -13.586 1.29 1 98.75 689 PHE B N 1
ATOM 12215 C CA . PHE B 1 689 ? 25.578 -12.727 0.389 1 98.75 689 PHE B CA 1
ATOM 12216 C C . PHE B 1 689 ? 25.719 -11.266 0.805 1 98.75 689 PHE B C 1
ATOM 12218 O O . PHE B 1 689 ? 25.266 -10.875 1.887 1 98.75 689 PHE B O 1
ATOM 12225 N N . LYS B 1 690 ? 26.188 -10.422 -0.103 1 98.62 690 LYS B N 1
ATOM 12226 C CA . LYS B 1 690 ? 26.516 -9.031 0.22 1 98.62 690 LYS B CA 1
ATOM 12227 C C . LYS B 1 690 ? 25.359 -8.102 -0.168 1 98.62 690 LYS B C 1
ATOM 12229 O O . LYS B 1 690 ? 25.188 -7.047 0.441 1 98.62 690 LYS B O 1
ATOM 12234 N N . ILE B 1 691 ? 24.578 -8.422 -1.202 1 98.75 691 ILE B N 1
ATOM 12235 C CA . ILE B 1 691 ? 23.422 -7.656 -1.646 1 98.75 691 ILE B CA 1
ATOM 12236 C C . ILE B 1 691 ? 22.266 -8.602 -1.958 1 98.75 691 ILE B C 1
ATOM 12238 O O . ILE B 1 691 ? 22.469 -9.664 -2.549 1 98.75 691 ILE B O 1
ATOM 12242 N N . ALA B 1 692 ? 21.094 -8.312 -1.533 1 98.88 692 ALA B N 1
ATOM 12243 C CA . ALA B 1 692 ? 19.891 -9.062 -1.866 1 98.88 692 ALA B CA 1
ATOM 12244 C C . ALA B 1 692 ? 18.891 -8.203 -2.639 1 98.88 692 ALA B C 1
ATOM 12246 O O . ALA B 1 692 ? 18.562 -7.09 -2.215 1 98.88 692 ALA B O 1
ATOM 12247 N N . VAL B 1 693 ? 18.5 -8.641 -3.803 1 98.56 693 VAL B N 1
ATOM 12248 C CA . VAL B 1 693 ? 17.422 -8.062 -4.594 1 98.56 693 VAL B CA 1
ATOM 12249 C C . VAL B 1 693 ? 16.141 -8.883 -4.422 1 98.56 693 VAL B C 1
ATOM 12251 O O . VAL B 1 693 ? 16.047 -9.992 -4.945 1 98.56 693 VAL B O 1
ATOM 12254 N N . CYS B 1 694 ? 15.18 -8.344 -3.766 1 98.75 694 CYS B N 1
ATOM 12255 C CA . CYS B 1 694 ? 13.992 -9.094 -3.361 1 98.75 694 CYS B CA 1
ATOM 12256 C C . CYS B 1 694 ? 12.75 -8.57 -4.074 1 98.75 694 CYS B C 1
ATOM 12258 O O . CYS B 1 694 ? 12.203 -7.539 -3.697 1 98.75 694 CYS B O 1
ATOM 12260 N N . GLY B 1 695 ? 12.273 -9.344 -5.066 1 98.25 695 GLY B N 1
ATOM 12261 C CA . GLY B 1 695 ? 11.07 -8.961 -5.789 1 98.25 695 GLY B CA 1
ATOM 12262 C C . GLY B 1 695 ? 9.812 -9.602 -5.23 1 98.25 695 GLY B C 1
ATOM 12263 O O . GLY B 1 695 ? 9.742 -10.828 -5.094 1 98.25 695 GLY B O 1
ATOM 12264 N N . ALA B 1 696 ? 8.844 -8.859 -4.867 1 98 696 ALA B N 1
ATOM 12265 C CA . ALA B 1 696 ? 7.523 -9.266 -4.391 1 98 696 ALA B CA 1
ATOM 12266 C C . ALA B 1 696 ? 7.625 -10.422 -3.398 1 98 696 ALA B C 1
ATOM 12268 O O . ALA B 1 696 ? 6.949 -11.438 -3.555 1 98 696 ALA B O 1
ATOM 12269 N N . PRO B 1 697 ? 8.398 -10.234 -2.389 1 98.38 697 PRO B N 1
ATOM 12270 C CA . PRO B 1 697 ? 8.672 -11.352 -1.479 1 98.38 697 PRO B CA 1
ATOM 12271 C C . PRO B 1 697 ? 7.523 -11.617 -0.511 1 98.38 697 PRO B C 1
ATOM 12273 O O . PRO B 1 697 ? 6.855 -10.68 -0.065 1 98.38 697 PRO B O 1
ATOM 12276 N N . VAL B 1 698 ? 7.312 -12.891 -0.184 1 98.19 698 VAL B N 1
ATOM 12277 C CA . VAL B 1 698 ? 6.613 -13.219 1.052 1 98.19 698 VAL B CA 1
ATOM 12278 C C . VAL B 1 698 ? 7.512 -12.922 2.252 1 98.19 698 VAL B C 1
ATOM 12280 O O . VAL B 1 698 ? 8.719 -13.172 2.205 1 98.19 698 VAL B O 1
ATOM 12283 N N . SER B 1 699 ? 7.016 -12.359 3.285 1 97.75 699 SER B N 1
ATOM 12284 C CA . SER B 1 699 ? 7.832 -12.016 4.445 1 97.75 699 SER B CA 1
ATOM 12285 C C . SER B 1 699 ? 7.461 -12.859 5.656 1 97.75 699 SER B C 1
ATOM 12287 O O . SER B 1 699 ? 8.305 -13.148 6.508 1 97.75 699 SER B O 1
ATOM 12289 N N . ASP B 1 700 ? 6.215 -13.18 5.754 1 97.88 700 ASP B N 1
ATOM 12290 C CA . ASP B 1 700 ? 5.641 -14.039 6.781 1 97.88 700 ASP B CA 1
ATOM 12291 C C . ASP B 1 700 ? 4.551 -14.938 6.199 1 97.88 700 ASP B C 1
ATOM 12293 O O . ASP B 1 700 ? 3.568 -14.445 5.641 1 97.88 700 ASP B O 1
ATOM 12297 N N . TRP B 1 701 ? 4.766 -16.219 6.398 1 98.38 701 TRP B N 1
ATOM 12298 C CA . TRP B 1 701 ? 3.869 -17.172 5.762 1 98.38 701 TRP B CA 1
ATOM 12299 C C . TRP B 1 701 ? 2.467 -17.078 6.352 1 98.38 701 TRP B C 1
ATOM 12301 O O . TRP B 1 701 ? 1.505 -17.578 5.766 1 98.38 701 TRP B O 1
ATOM 12311 N N . ARG B 1 702 ? 2.203 -16.438 7.5 1 97.56 702 ARG B N 1
ATOM 12312 C CA . ARG B 1 702 ? 0.877 -16.172 8.047 1 97.56 702 ARG B CA 1
ATOM 12313 C C . ARG B 1 702 ? 0.111 -15.18 7.184 1 97.56 702 ARG B C 1
ATOM 12315 O O . ARG B 1 702 ? -1.11 -15.062 7.301 1 97.56 702 ARG B O 1
ATOM 12322 N N . LEU B 1 703 ? 0.877 -14.469 6.246 1 97.62 703 LEU B N 1
ATOM 12323 C CA . LEU B 1 703 ? 0.282 -13.438 5.402 1 97.62 703 LEU B CA 1
ATOM 12324 C C . LEU B 1 703 ? 0.03 -13.969 3.994 1 97.62 703 LEU B C 1
ATOM 12326 O O . LEU B 1 703 ? -0.219 -13.188 3.07 1 97.62 703 LEU B O 1
ATOM 12330 N N . TYR B 1 704 ? 0.121 -15.242 3.787 1 97.69 704 TYR B N 1
ATOM 12331 C CA . TYR B 1 704 ? -0.165 -15.875 2.502 1 97.69 704 TYR B CA 1
ATOM 12332 C C . TYR B 1 704 ? -1.339 -16.844 2.615 1 97.69 704 TYR B C 1
ATOM 12334 O O . TYR B 1 704 ? -1.844 -17.078 3.713 1 97.69 704 TYR B O 1
ATOM 12342 N N . ASN B 1 705 ? -1.836 -17.359 1.56 1 97.25 705 ASN B N 1
ATOM 12343 C CA . ASN B 1 705 ? -3.131 -18.031 1.537 1 97.25 705 ASN B CA 1
ATOM 12344 C C . ASN B 1 705 ? -3.045 -19.438 2.141 1 97.25 705 ASN B C 1
ATOM 12346 O O . ASN B 1 705 ? -1.954 -20 2.273 1 97.25 705 ASN B O 1
ATOM 12350 N N . THR B 1 706 ? -4.141 -20.016 2.451 1 97.75 706 THR B N 1
ATOM 12351 C CA . THR B 1 706 ? -4.285 -21.312 3.102 1 97.75 706 THR B CA 1
ATOM 12352 C C . THR B 1 706 ? -3.805 -22.422 2.182 1 97.75 706 THR B C 1
ATOM 12354 O O . THR B 1 706 ? -3.016 -23.281 2.596 1 97.75 706 THR B O 1
ATOM 12357 N N . GLY B 1 707 ? -4.238 -22.438 0.86 1 97.44 707 GLY B N 1
ATOM 12358 C CA . GLY B 1 707 ? -3.969 -23.547 -0.052 1 97.44 707 GLY B CA 1
ATOM 12359 C C . GLY B 1 707 ? -2.488 -23.812 -0.25 1 97.44 707 GLY B C 1
ATOM 12360 O O . GLY B 1 707 ? -2.064 -24.969 -0.347 1 97.44 707 GLY B O 1
ATOM 12361 N N . TYR B 1 708 ? -1.703 -22.766 -0.224 1 97.69 708 TYR B N 1
ATOM 12362 C CA . TYR B 1 708 ? -0.261 -22.891 -0.413 1 97.69 708 TYR B CA 1
ATOM 12363 C C . TYR B 1 708 ? 0.447 -23.109 0.917 1 97.69 708 TYR B C 1
ATOM 12365 O O . TYR B 1 708 ? 1.171 -24.094 1.083 1 97.69 708 TYR B O 1
ATOM 12373 N N . THR B 1 709 ? 0.25 -22.25 1.851 1 98.38 709 THR B N 1
ATOM 12374 C CA . THR B 1 709 ? 1.022 -22.203 3.088 1 98.38 709 THR B CA 1
ATOM 12375 C C . THR B 1 709 ? 0.802 -23.484 3.904 1 98.38 709 THR B C 1
ATOM 12377 O O . THR B 1 709 ? 1.762 -24.109 4.359 1 98.38 709 THR B O 1
ATOM 12380 N N . GLU B 1 710 ? -0.451 -23.891 4.023 1 98.25 710 GLU B N 1
ATOM 12381 C CA . GLU B 1 710 ? -0.763 -25 4.934 1 98.25 710 GLU B CA 1
ATOM 12382 C C . GLU B 1 710 ? -0.35 -26.344 4.336 1 98.25 710 GLU B C 1
ATOM 12384 O O . GLU B 1 710 ? -0.126 -27.297 5.07 1 98.25 710 GLU B O 1
ATOM 12389 N N . ARG B 1 711 ? -0.263 -26.375 3.006 1 97.75 711 ARG B N 1
ATOM 12390 C CA . ARG B 1 711 ? 0.286 -27.562 2.348 1 97.75 711 ARG B CA 1
ATOM 12391 C C . ARG B 1 711 ? 1.71 -27.828 2.82 1 97.75 711 ARG B C 1
ATOM 12393 O O . ARG B 1 711 ? 2.051 -28.969 3.145 1 97.75 711 ARG B O 1
ATOM 12400 N N . TYR B 1 712 ? 2.488 -26.797 2.992 1 98.06 712 TYR B N 1
ATOM 12401 C CA . TYR B 1 712 ? 3.914 -26.984 3.236 1 98.06 712 TYR B CA 1
ATOM 12402 C C . TYR B 1 712 ? 4.254 -26.719 4.699 1 98.06 712 TYR B C 1
ATOM 12404 O O . TYR B 1 712 ? 5.219 -27.281 5.227 1 98.06 712 TYR B O 1
ATOM 12412 N N . MET B 1 713 ? 3.43 -25.906 5.371 1 98.19 713 MET B N 1
ATOM 12413 C CA . MET B 1 713 ? 3.795 -25.438 6.703 1 98.19 713 MET B CA 1
ATOM 12414 C C . MET B 1 713 ? 2.781 -25.906 7.742 1 98.19 713 MET B C 1
ATOM 12416 O O . MET B 1 713 ? 2.945 -25.641 8.938 1 98.19 713 MET B O 1
ATOM 12420 N N . ASN B 1 714 ? 1.775 -26.625 7.316 1 97.75 714 ASN B N 1
ATOM 12421 C CA . ASN B 1 714 ? 0.686 -26.922 8.242 1 97.75 714 ASN B CA 1
ATOM 12422 C C . ASN B 1 714 ? -0.018 -25.656 8.703 1 97.75 714 ASN B C 1
ATOM 12424 O O . ASN B 1 714 ? 0.405 -24.547 8.367 1 97.75 714 ASN B O 1
ATOM 12428 N N . VAL B 1 715 ? -1.137 -25.75 9.406 1 97.25 715 VAL B N 1
ATOM 12429 C CA . VAL B 1 715 ? -1.815 -24.594 9.961 1 97.25 715 VAL B CA 1
ATOM 12430 C C . VAL B 1 715 ? -0.931 -23.938 11.023 1 97.25 715 VAL B C 1
ATOM 12432 O O . VAL B 1 715 ? -0.167 -24.609 11.711 1 97.25 715 VAL B O 1
ATOM 12435 N N . PRO B 1 716 ? -0.982 -22.578 11.172 1 97.5 716 PRO B N 1
ATOM 12436 C CA . PRO B 1 716 ? -0.095 -21.859 12.086 1 97.5 716 PRO B CA 1
ATOM 12437 C C . PRO B 1 716 ? -0.151 -22.391 13.508 1 97.5 716 PRO B C 1
ATOM 12439 O O . PRO B 1 716 ? 0.88 -22.484 14.18 1 97.5 716 PRO B O 1
ATOM 12442 N N . GLN B 1 717 ? -1.318 -22.859 14.008 1 96.44 717 GLN B N 1
ATOM 12443 C CA . GLN B 1 717 ? -1.494 -23.328 15.383 1 96.44 717 GLN B CA 1
ATOM 12444 C C . GLN B 1 717 ? -0.749 -24.625 15.625 1 96.44 717 GLN B C 1
ATOM 12446 O O . GLN B 1 717 ? -0.343 -24.922 16.75 1 96.44 717 GLN B O 1
ATOM 12451 N N . ASP B 1 718 ? -0.528 -25.391 14.555 1 96.94 718 ASP B N 1
ATOM 12452 C CA . ASP B 1 718 ? 0.062 -26.719 14.688 1 96.94 718 ASP B CA 1
ATOM 12453 C C . ASP B 1 718 ? 1.547 -26.703 14.328 1 96.94 718 ASP B C 1
ATOM 12455 O O . ASP B 1 718 ? 2.223 -27.734 14.406 1 96.94 718 ASP B O 1
ATOM 12459 N N . ASN B 1 719 ? 2.078 -25.609 13.969 1 98.12 719 ASN B N 1
ATOM 12460 C CA . ASN B 1 719 ? 3.48 -25.469 13.594 1 98.12 719 ASN B CA 1
ATOM 12461 C C . ASN B 1 719 ? 4.039 -24.109 14.008 1 98.12 719 ASN B C 1
ATOM 12463 O O . ASN B 1 719 ? 4.582 -23.375 13.172 1 98.12 719 ASN B O 1
ATOM 12467 N N . ILE B 1 720 ? 3.904 -23.766 15.219 1 97.75 720 ILE B N 1
ATOM 12468 C CA . ILE B 1 720 ? 4.277 -22.469 15.758 1 97.75 720 ILE B CA 1
ATOM 12469 C C . ILE B 1 720 ? 5.75 -22.188 15.477 1 97.75 720 ILE B C 1
ATOM 12471 O O . ILE B 1 720 ? 6.105 -21.109 14.984 1 97.75 720 ILE B O 1
ATOM 12475 N N . ASP B 1 721 ? 6.605 -23.156 15.672 1 97.88 721 ASP B N 1
ATOM 12476 C CA . ASP B 1 721 ? 8.039 -22.984 15.492 1 97.88 721 ASP B CA 1
ATOM 12477 C C . ASP B 1 721 ? 8.391 -22.781 14.023 1 97.88 721 ASP B C 1
ATOM 12479 O O . ASP B 1 721 ? 9.219 -21.922 13.688 1 97.88 721 ASP B O 1
ATOM 12483 N N . GLY B 1 722 ? 7.797 -23.578 13.141 1 98.31 722 GLY B N 1
ATOM 12484 C CA . GLY B 1 722 ? 8.047 -23.422 11.719 1 98.31 722 GLY B CA 1
ATOM 12485 C C . GLY B 1 722 ? 7.715 -22.047 11.203 1 98.31 722 GLY B C 1
ATOM 12486 O O . GLY B 1 722 ? 8.477 -21.469 10.422 1 98.31 722 GLY B O 1
ATOM 12487 N N . TYR B 1 723 ? 6.586 -21.516 11.688 1 98.44 723 TYR B N 1
ATOM 12488 C CA . TYR B 1 723 ? 6.18 -20.172 11.266 1 98.44 723 TYR B CA 1
ATOM 12489 C C . TYR B 1 723 ? 7.113 -19.109 11.836 1 98.44 723 TYR B C 1
ATOM 12491 O O . TYR B 1 723 ? 7.434 -18.125 11.164 1 98.44 723 TYR B O 1
ATOM 12499 N N . LYS B 1 724 ? 7.539 -19.312 13.055 1 98.12 724 LYS B N 1
ATOM 12500 C CA . LYS B 1 724 ? 8.469 -18.375 13.695 1 98.12 724 LYS B CA 1
ATOM 12501 C C . LYS B 1 724 ? 9.812 -18.359 12.977 1 98.12 724 LYS B C 1
ATOM 12503 O O . LYS B 1 724 ? 10.328 -17.297 12.641 1 98.12 724 LYS B O 1
ATOM 12508 N N . LEU B 1 725 ? 10.336 -19.547 12.68 1 98.12 725 LEU B N 1
ATOM 12509 C CA . LEU B 1 725 ? 11.648 -19.656 12.055 1 98.12 725 LEU B CA 1
ATOM 12510 C C . LEU B 1 725 ? 11.578 -19.312 10.578 1 98.12 725 LEU B C 1
ATOM 12512 O O . LEU B 1 725 ? 12.594 -18.984 9.961 1 98.12 725 LEU B O 1
ATOM 12516 N N . GLY B 1 726 ? 10.398 -19.422 9.977 1 98.25 726 GLY B N 1
ATOM 12517 C CA . GLY B 1 726 ? 10.211 -19.047 8.586 1 98.25 726 GLY B CA 1
ATOM 12518 C C . GLY B 1 726 ? 9.93 -17.578 8.391 1 98.25 726 GLY B C 1
ATOM 12519 O O . GLY B 1 726 ? 9.875 -17.078 7.262 1 98.25 726 GLY B O 1
ATOM 12520 N N . ASP B 1 727 ? 9.727 -16.828 9.484 1 98.25 727 ASP B N 1
ATOM 12521 C CA . ASP B 1 727 ? 9.523 -15.383 9.469 1 98.25 727 ASP B CA 1
ATOM 12522 C C . ASP B 1 727 ? 10.836 -14.656 9.18 1 98.25 727 ASP B C 1
ATOM 12524 O O . ASP B 1 727 ? 11.797 -14.766 9.938 1 98.25 727 ASP B O 1
ATOM 12528 N N . THR B 1 728 ? 10.852 -13.883 8.094 1 98.12 728 THR B N 1
ATOM 12529 C CA . THR B 1 728 ? 12.086 -13.234 7.668 1 98.12 728 THR B CA 1
ATOM 12530 C C . THR B 1 728 ? 12.594 -12.281 8.75 1 98.12 728 THR B C 1
ATOM 12532 O O . THR B 1 728 ? 13.797 -12.031 8.844 1 98.12 728 THR B O 1
ATOM 12535 N N . THR B 1 729 ? 11.711 -11.695 9.57 1 97.06 729 THR B N 1
ATOM 12536 C CA . THR B 1 729 ? 12.078 -10.703 10.57 1 97.06 729 THR B CA 1
ATOM 12537 C C . THR B 1 729 ? 12.633 -11.375 11.82 1 97.06 729 THR B C 1
ATOM 12539 O O . THR B 1 729 ? 13.055 -10.703 12.766 1 97.06 729 THR B O 1
ATOM 12542 N N . HIS B 1 730 ? 12.57 -12.734 11.859 1 97.44 730 HIS B N 1
ATOM 12543 C CA . HIS B 1 730 ? 13.172 -13.484 12.953 1 97.44 730 HIS B CA 1
ATOM 12544 C C . HIS B 1 730 ? 14.688 -13.297 12.984 1 97.44 730 HIS B C 1
ATOM 12546 O O . HIS B 1 730 ? 15.305 -13.406 14.039 1 97.44 730 HIS B O 1
ATOM 12552 N N . TYR B 1 731 ? 15.273 -12.977 11.859 1 96.75 731 TYR B N 1
ATOM 12553 C CA . TYR B 1 731 ? 16.719 -12.82 11.695 1 96.75 731 TYR B CA 1
ATOM 12554 C C . TYR B 1 731 ? 17.094 -11.352 11.586 1 96.75 731 TYR B C 1
ATOM 12556 O O . TYR B 1 731 ? 16.234 -10.477 11.508 1 96.75 731 TYR B O 1
ATOM 12564 N N . SER B 1 732 ? 18.422 -11.062 11.648 1 95.81 732 SER B N 1
ATOM 12565 C CA . SER B 1 732 ? 18.875 -9.68 11.609 1 95.81 732 SER B CA 1
ATOM 12566 C C . SER B 1 732 ? 19.328 -9.289 10.203 1 95.81 732 SER B C 1
ATOM 12568 O O . SER B 1 732 ? 20.062 -10.039 9.555 1 95.81 732 SER B O 1
ATOM 12570 N N . PHE B 1 733 ? 18.906 -8.203 9.789 1 97.25 733 PHE B N 1
ATOM 12571 C CA . PHE B 1 733 ? 19.312 -7.664 8.492 1 97.25 733 PHE B CA 1
ATOM 12572 C C . PHE B 1 733 ? 20.578 -6.828 8.617 1 97.25 733 PHE B C 1
ATOM 12574 O O . PHE B 1 733 ? 20.953 -6.422 9.727 1 97.25 733 PHE B O 1
ATOM 12581 N N . PRO B 1 734 ? 21.219 -6.605 7.531 1 96.44 734 PRO B N 1
ATOM 12582 C CA . PRO B 1 734 ? 22.484 -5.859 7.574 1 96.44 734 PRO B CA 1
ATOM 12583 C C . PRO B 1 734 ? 22.297 -4.422 8.062 1 96.44 734 PRO B C 1
ATOM 12585 O O . PRO B 1 734 ? 21.281 -3.801 7.789 1 96.44 734 PRO B O 1
ATOM 12588 N N . THR B 1 735 ? 23.328 -3.902 8.695 1 93.62 735 THR B N 1
ATOM 12589 C CA . THR B 1 735 ? 23.312 -2.527 9.18 1 93.62 735 THR B CA 1
ATOM 12590 C C . THR B 1 735 ? 23.875 -1.578 8.125 1 93.62 735 THR B C 1
ATOM 12592 O O . THR B 1 735 ? 23.625 -0.373 8.172 1 93.62 735 THR B O 1
ATOM 12595 N N . GLU B 1 736 ? 24.719 -2.189 7.195 1 93.56 736 GLU B N 1
ATOM 12596 C CA . GLU B 1 736 ? 25.328 -1.376 6.148 1 93.56 736 GLU B CA 1
ATOM 12597 C C . GLU B 1 736 ? 24.312 -1 5.074 1 93.56 736 GLU B C 1
ATOM 12599 O O . GLU B 1 736 ? 23.406 -1.783 4.762 1 93.56 736 GLU B O 1
ATOM 12604 N N . GLU B 1 737 ? 24.5 0.097 4.461 1 92.94 737 GLU B N 1
ATOM 12605 C CA . GLU B 1 737 ? 23.609 0.58 3.406 1 92.94 737 GLU B CA 1
ATOM 12606 C C . GLU B 1 737 ? 23.828 -0.181 2.104 1 92.94 737 GLU B C 1
ATOM 12608 O O . GLU B 1 737 ? 24.875 -0.824 1.923 1 92.94 737 GLU B O 1
ATOM 12613 N N . ASN B 1 738 ? 22.828 -0.173 1.236 1 96.19 738 ASN B N 1
ATOM 12614 C CA . ASN B 1 738 ? 22.875 -0.599 -0.158 1 96.19 738 ASN B CA 1
ATOM 12615 C C . ASN B 1 738 ? 22.953 -2.119 -0.277 1 96.19 738 ASN B C 1
ATOM 12617 O O . ASN B 1 738 ? 23.422 -2.643 -1.292 1 96.19 738 ASN B O 1
ATOM 12621 N N . ARG B 1 739 ? 22.547 -2.844 0.745 1 98.25 739 ARG B N 1
ATOM 12622 C CA . ARG B 1 739 ? 22.672 -4.297 0.713 1 98.25 739 ARG B CA 1
ATOM 12623 C C . ARG B 1 739 ? 21.312 -4.961 0.492 1 98.25 739 ARG B C 1
ATOM 12625 O O . ARG B 1 739 ? 21.234 -6.141 0.153 1 98.25 739 ARG B O 1
ATOM 12632 N N . LEU B 1 740 ? 20.219 -4.219 0.748 1 98.62 740 LEU B N 1
ATOM 12633 C CA . LEU B 1 740 ? 18.891 -4.805 0.688 1 98.62 740 LEU B CA 1
ATOM 12634 C C . LEU B 1 740 ? 17.969 -3.994 -0.227 1 98.62 740 LEU B C 1
ATOM 12636 O O . LEU B 1 740 ? 17.656 -2.846 0.077 1 98.62 740 LEU B O 1
ATOM 12640 N N . LEU B 1 741 ? 17.578 -4.551 -1.353 1 98.56 741 LEU B N 1
ATOM 12641 C CA . LEU B 1 741 ? 16.641 -3.951 -2.301 1 98.56 741 LEU B CA 1
ATOM 12642 C C . LEU B 1 741 ? 15.289 -4.645 -2.244 1 98.56 741 LEU B C 1
ATOM 12644 O O . LEU B 1 741 ? 15.203 -5.871 -2.354 1 98.56 741 LEU B O 1
ATOM 12648 N N . LEU B 1 742 ? 14.242 -3.928 -2.029 1 98.5 742 LEU B N 1
ATOM 12649 C CA . LEU B 1 742 ? 12.859 -4.402 -2.047 1 98.5 742 LEU B CA 1
ATOM 12650 C C . LEU B 1 742 ? 12.102 -3.814 -3.229 1 98.5 742 LEU B C 1
ATOM 12652 O O . LEU B 1 742 ? 12.062 -2.594 -3.402 1 98.5 742 LEU B O 1
ATOM 12656 N N . ILE B 1 743 ? 11.57 -4.656 -4.09 1 98.31 743 ILE B N 1
ATOM 12657 C CA . ILE B 1 743 ? 10.789 -4.25 -5.254 1 98.31 743 ILE B CA 1
ATOM 12658 C C . ILE B 1 743 ? 9.406 -4.906 -5.199 1 98.31 743 ILE B C 1
ATOM 12660 O O . ILE B 1 743 ? 9.297 -6.125 -5.043 1 98.31 743 ILE B O 1
ATOM 12664 N N . HIS B 1 744 ? 8.305 -4.141 -5.344 1 97.81 744 HIS B N 1
ATOM 12665 C CA . HIS B 1 744 ? 6.988 -4.734 -5.148 1 97.81 744 HIS B CA 1
ATOM 12666 C C . HIS B 1 744 ? 5.91 -3.932 -5.867 1 97.81 744 HIS B C 1
ATOM 12668 O O . HIS B 1 744 ? 5.926 -2.699 -5.832 1 97.81 744 HIS B O 1
ATOM 12674 N N . GLY B 1 745 ? 4.969 -4.605 -6.562 1 96.06 745 GLY B N 1
ATOM 12675 C CA . GLY B 1 745 ? 3.797 -3.969 -7.141 1 96.06 745 GLY B CA 1
ATOM 12676 C C . GLY B 1 745 ? 2.707 -3.693 -6.121 1 96.06 745 GLY B C 1
ATOM 12677 O O . GLY B 1 745 ? 2.434 -4.527 -5.254 1 96.06 745 GLY B O 1
ATOM 12678 N N . LEU B 1 746 ? 2.057 -2.57 -6.266 1 94.06 746 LEU B N 1
ATOM 12679 C CA . LEU B 1 746 ? 1.048 -2.182 -5.285 1 94.06 746 LEU B CA 1
ATOM 12680 C C . LEU B 1 746 ? -0.264 -2.916 -5.539 1 94.06 746 LEU B C 1
ATOM 12682 O O . LEU B 1 746 ? -1.105 -3.02 -4.641 1 94.06 746 LEU B O 1
ATOM 12686 N N . GLN B 1 747 ? -0.463 -3.426 -6.723 1 92.69 747 GLN B N 1
ATOM 12687 C CA . GLN B 1 747 ? -1.714 -4.098 -7.066 1 92.69 747 GLN B CA 1
ATOM 12688 C C . GLN B 1 747 ? -1.542 -5.613 -7.066 1 92.69 747 GLN B C 1
ATOM 12690 O O . GLN B 1 747 ? -2.295 -6.324 -7.734 1 92.69 747 GLN B O 1
ATOM 12695 N N . ASP B 1 748 ? -0.526 -6.102 -6.41 1 93.69 748 ASP B N 1
ATOM 12696 C CA . ASP B 1 748 ? -0.229 -7.527 -6.344 1 93.69 748 ASP B CA 1
ATOM 12697 C C . ASP B 1 748 ? -1.333 -8.281 -5.605 1 93.69 748 ASP B C 1
ATOM 12699 O O . ASP B 1 748 ? -1.54 -8.078 -4.41 1 93.69 748 ASP B O 1
ATOM 12703 N N . GLU B 1 749 ? -2.016 -9.18 -6.277 1 91.38 749 GLU B N 1
ATOM 12704 C CA . GLU B 1 749 ? -3.115 -9.938 -5.68 1 91.38 749 GLU B CA 1
ATOM 12705 C C . GLU B 1 749 ? -2.65 -11.312 -5.211 1 91.38 749 GLU B C 1
ATOM 12707 O O . GLU B 1 749 ? -3.41 -12.047 -4.574 1 91.38 749 GLU B O 1
ATOM 12712 N N . ASN B 1 750 ? -1.427 -11.609 -5.574 1 93.25 750 ASN B N 1
ATOM 12713 C CA . ASN B 1 750 ? -0.875 -12.891 -5.16 1 93.25 750 ASN B CA 1
ATOM 12714 C C . ASN B 1 750 ? -0.093 -12.773 -3.857 1 93.25 750 ASN B C 1
ATOM 12716 O O . ASN B 1 750 ? -0.467 -13.375 -2.848 1 93.25 750 ASN B O 1
ATOM 12720 N N . VAL B 1 751 ? 0.951 -12.078 -3.867 1 96.75 751 VAL B N 1
ATOM 12721 C CA . VAL B 1 751 ? 1.663 -11.672 -2.66 1 96.75 751 VAL B CA 1
ATOM 12722 C C . VAL B 1 751 ? 1.369 -10.203 -2.361 1 96.75 751 VAL B C 1
ATOM 12724 O O . VAL B 1 751 ? 1.951 -9.305 -2.979 1 96.75 751 VAL B O 1
ATOM 12727 N N . HIS B 1 752 ? 0.553 -10.023 -1.426 1 96.5 752 HIS B N 1
ATOM 12728 C CA . HIS B 1 752 ? 0.06 -8.672 -1.168 1 96.5 752 HIS B CA 1
ATOM 12729 C C . HIS B 1 752 ? 1.175 -7.766 -0.659 1 96.5 752 HIS B C 1
ATOM 12731 O O . HIS B 1 752 ? 2.09 -8.227 0.028 1 96.5 752 HIS B O 1
ATOM 12737 N N . PHE B 1 753 ? 1.079 -6.504 -0.928 1 96.12 753 PHE B N 1
ATOM 12738 C CA . PHE B 1 753 ? 2.068 -5.504 -0.542 1 96.12 753 PHE B CA 1
ATOM 12739 C C . PHE B 1 753 ? 2.252 -5.48 0.972 1 96.12 753 PHE B C 1
ATOM 12741 O O . PHE B 1 753 ? 3.275 -5.012 1.471 1 96.12 753 PHE B O 1
ATOM 12748 N N . SER B 1 754 ? 1.289 -5.969 1.712 1 96.12 754 SER B N 1
ATOM 12749 C CA . SER B 1 754 ? 1.387 -6.059 3.166 1 96.12 754 SER B CA 1
ATOM 12750 C C . SER B 1 754 ? 2.643 -6.812 3.59 1 96.12 754 SER B C 1
ATOM 12752 O O . SER B 1 754 ? 3.195 -6.555 4.66 1 96.12 754 SER B O 1
ATOM 12754 N N . ASN B 1 755 ? 3.076 -7.73 2.75 1 97.62 755 ASN B N 1
ATOM 12755 C CA . ASN B 1 755 ? 4.312 -8.445 3.045 1 97.62 755 ASN B CA 1
ATOM 12756 C C . ASN B 1 755 ? 5.512 -7.5 3.074 1 97.62 755 ASN B C 1
ATOM 12758 O O . ASN B 1 755 ? 6.367 -7.602 3.953 1 97.62 755 ASN B O 1
ATOM 12762 N N . THR B 1 756 ? 5.59 -6.594 2.133 1 97.12 756 THR B N 1
ATOM 12763 C CA . THR B 1 756 ? 6.656 -5.602 2.098 1 97.12 756 THR B CA 1
ATOM 12764 C C . THR B 1 756 ? 6.504 -4.602 3.24 1 97.12 756 THR B C 1
ATOM 12766 O O . THR B 1 756 ? 7.492 -4.199 3.859 1 97.12 756 THR B O 1
ATOM 12769 N N . ILE B 1 757 ? 5.262 -4.23 3.562 1 96.12 757 ILE B N 1
ATOM 12770 C CA . ILE B 1 757 ? 4.988 -3.334 4.68 1 96.12 757 ILE B CA 1
ATOM 12771 C C . ILE B 1 757 ? 5.52 -3.945 5.973 1 96.12 757 ILE B C 1
ATOM 12773 O O . ILE B 1 757 ? 6.145 -3.254 6.785 1 96.12 757 ILE B O 1
ATOM 12777 N N . TYR B 1 758 ? 5.273 -5.238 6.145 1 96.56 758 TYR B N 1
ATOM 12778 C CA . TYR B 1 758 ? 5.707 -5.977 7.32 1 96.56 758 TYR B CA 1
ATOM 12779 C C . TYR B 1 758 ? 7.219 -5.871 7.508 1 96.56 758 TYR B C 1
ATOM 12781 O O . TYR B 1 758 ? 7.695 -5.598 8.609 1 96.56 758 TYR B O 1
ATOM 12789 N N . ILE B 1 759 ? 7.969 -5.969 6.434 1 96.94 759 ILE B N 1
ATOM 12790 C CA . ILE B 1 759 ? 9.43 -5.93 6.477 1 96.94 759 ILE B CA 1
ATOM 12791 C C . ILE B 1 759 ? 9.898 -4.5 6.734 1 96.94 759 ILE B C 1
ATOM 12793 O O . ILE B 1 759 ? 10.805 -4.277 7.543 1 96.94 759 ILE B O 1
ATOM 12797 N N . ILE B 1 760 ? 9.328 -3.545 6.09 1 95.88 760 ILE B N 1
ATOM 12798 C CA . ILE B 1 760 ? 9.734 -2.148 6.223 1 95.88 760 ILE B CA 1
ATOM 12799 C C . ILE B 1 760 ? 9.523 -1.684 7.66 1 95.88 760 ILE B C 1
ATOM 12801 O O . ILE B 1 760 ? 10.375 -1.001 8.234 1 95.88 760 ILE B O 1
ATOM 12805 N N . ASP B 1 761 ? 8.391 -2.006 8.219 1 94.56 761 ASP B N 1
ATOM 12806 C CA . ASP B 1 761 ? 8.109 -1.646 9.602 1 94.56 761 ASP B CA 1
ATOM 12807 C C . ASP B 1 761 ? 9.18 -2.197 10.539 1 94.56 761 ASP B C 1
ATOM 12809 O O . ASP B 1 761 ? 9.664 -1.486 11.422 1 94.56 761 ASP B O 1
ATOM 12813 N N . HIS B 1 762 ? 9.547 -3.453 10.32 1 95.75 762 HIS B N 1
ATOM 12814 C CA . HIS B 1 762 ? 10.594 -4.086 11.117 1 95.75 762 HIS B CA 1
ATOM 12815 C C . HIS B 1 762 ? 11.93 -3.383 10.93 1 95.75 762 HIS B C 1
ATOM 12817 O O . HIS B 1 762 ? 12.641 -3.117 11.906 1 95.75 762 HIS B O 1
ATOM 12823 N N . LEU B 1 763 ? 12.297 -3.094 9.703 1 96.38 763 LEU B N 1
ATOM 12824 C CA . LEU B 1 763 ? 13.578 -2.477 9.391 1 96.38 763 LEU B CA 1
ATOM 12825 C C . LEU B 1 763 ? 13.672 -1.081 9.992 1 96.38 763 LEU B C 1
ATOM 12827 O O . LEU B 1 763 ? 14.727 -0.697 10.516 1 96.38 763 LEU B O 1
ATOM 12831 N N . THR B 1 764 ? 12.617 -0.311 9.945 1 93.19 764 THR B N 1
ATOM 12832 C CA . THR B 1 764 ? 12.625 1.033 10.516 1 93.19 764 THR B CA 1
ATOM 12833 C C . THR B 1 764 ? 12.711 0.977 12.039 1 93.19 764 THR B C 1
ATOM 12835 O O . THR B 1 764 ? 13.484 1.72 12.648 1 93.19 764 THR B O 1
ATOM 12838 N N . LYS B 1 765 ? 11.977 0.073 12.617 1 91 765 LYS B N 1
ATOM 12839 C CA . LYS B 1 765 ? 12 -0.09 14.07 1 91 765 LYS B CA 1
ATOM 12840 C C . LYS B 1 765 ? 13.383 -0.514 14.547 1 91 765 LYS B C 1
ATOM 12842 O O . LYS B 1 765 ? 13.828 -0.104 15.625 1 91 765 LYS B O 1
ATOM 12847 N N . THR B 1 766 ? 14.062 -1.296 13.75 1 93.5 766 THR B N 1
ATOM 12848 C CA . THR B 1 766 ? 15.367 -1.817 14.133 1 93.5 766 THR B CA 1
ATOM 12849 C C . THR B 1 766 ? 16.484 -0.974 13.531 1 93.5 766 THR B C 1
ATOM 12851 O O . THR B 1 766 ? 17.672 -1.301 13.672 1 93.5 766 THR B O 1
ATOM 12854 N N . GLN B 1 767 ? 16.156 0.078 12.859 1 93.25 767 GLN B N 1
ATOM 12855 C CA . GLN B 1 767 ? 17.078 1.067 12.312 1 93.25 767 GLN B CA 1
ATOM 12856 C C . GLN B 1 767 ? 18 0.442 11.266 1 93.25 767 GLN B C 1
ATOM 12858 O O . GLN B 1 767 ? 19.203 0.672 11.273 1 93.25 767 GLN B O 1
ATOM 12863 N N . LYS B 1 768 ? 17.469 -0.48 10.43 1 95.62 768 LYS B N 1
ATOM 12864 C CA . LYS B 1 768 ? 18.234 -1.122 9.359 1 95.62 768 LYS B CA 1
ATOM 12865 C C . LYS B 1 768 ? 17.922 -0.485 8.008 1 95.62 768 LYS B C 1
ATOM 12867 O O . LYS B 1 768 ? 16.766 -0.189 7.707 1 95.62 768 LYS B O 1
ATOM 12872 N N . PRO B 1 769 ? 18.984 -0.225 7.227 1 95.56 769 PRO B N 1
ATOM 12873 C CA . PRO B 1 769 ? 18.766 0.438 5.938 1 95.56 769 PRO B CA 1
ATOM 12874 C C . PRO B 1 769 ? 18.188 -0.497 4.883 1 95.56 769 PRO B C 1
ATOM 12876 O O . PRO B 1 769 ? 18.391 -1.711 4.941 1 95.56 769 PRO B O 1
ATOM 12879 N N . TYR B 1 770 ? 17.438 0.055 3.934 1 97.12 770 TYR B N 1
ATOM 12880 C CA . TYR B 1 770 ? 16.891 -0.653 2.781 1 97.12 770 TYR B CA 1
ATOM 12881 C C . TYR B 1 770 ? 16.625 0.305 1.625 1 97.12 770 TYR B C 1
ATOM 12883 O O . TYR B 1 770 ? 16.656 1.524 1.804 1 97.12 770 TYR B O 1
ATOM 12891 N N . ILE B 1 771 ? 16.516 -0.194 0.448 1 97.75 771 ILE B N 1
ATOM 12892 C CA . ILE B 1 771 ? 16.078 0.538 -0.733 1 97.75 771 ILE B CA 1
ATOM 12893 C C . ILE B 1 771 ? 14.75 -0.047 -1.235 1 97.75 771 ILE B C 1
ATOM 12895 O O . ILE B 1 771 ? 14.633 -1.26 -1.428 1 97.75 771 ILE B O 1
ATOM 12899 N N . LEU B 1 772 ? 13.75 0.793 -1.365 1 97.81 772 LEU B N 1
ATOM 12900 C CA . LEU B 1 772 ? 12.422 0.356 -1.779 1 97.81 772 LEU B CA 1
ATOM 12901 C C . LEU B 1 772 ? 12.07 0.909 -3.156 1 97.81 772 LEU B C 1
ATOM 12903 O O . LEU B 1 772 ? 12.266 2.098 -3.422 1 97.81 772 LEU B O 1
ATOM 12907 N N . LYS B 1 773 ? 11.695 0.066 -4.078 1 97.81 773 LYS B N 1
ATOM 12908 C CA . LYS B 1 773 ? 11.062 0.439 -5.344 1 97.81 773 LYS B CA 1
ATOM 12909 C C . LYS B 1 773 ? 9.633 -0.096 -5.422 1 97.81 773 LYS B C 1
ATOM 12911 O O . LYS B 1 773 ? 9.422 -1.31 -5.48 1 97.81 773 LYS B O 1
ATOM 12916 N N . THR B 1 774 ? 8.656 0.826 -5.402 1 95.06 774 THR B N 1
ATOM 12917 C CA . THR B 1 774 ? 7.246 0.467 -5.512 1 95.06 774 THR B CA 1
ATOM 12918 C C . THR B 1 774 ? 6.734 0.704 -6.934 1 95.06 774 THR B C 1
ATOM 12920 O O . THR B 1 774 ? 7.012 1.746 -7.531 1 95.06 774 THR B O 1
ATOM 12923 N N . LEU B 1 775 ? 6.016 -0.242 -7.445 1 95.38 775 LEU B N 1
ATOM 12924 C CA . LEU B 1 775 ? 5.426 -0.148 -8.773 1 95.38 775 LEU B CA 1
ATOM 12925 C C . LEU B 1 775 ? 3.908 -0.013 -8.688 1 95.38 775 LEU B C 1
ATOM 12927 O O . LEU B 1 775 ? 3.197 -1.013 -8.562 1 95.38 775 LEU B O 1
ATOM 12931 N N . PRO B 1 776 ? 3.422 1.153 -8.859 1 91.12 776 PRO B N 1
ATOM 12932 C CA . PRO B 1 776 ? 2.029 1.461 -8.523 1 91.12 776 PRO B CA 1
ATOM 12933 C C . PRO B 1 776 ? 1.03 0.669 -9.359 1 91.12 776 PRO B C 1
ATOM 12935 O O . PRO B 1 776 ? -0.001 0.227 -8.852 1 91.12 776 PRO B O 1
ATOM 12938 N N . ASN B 1 777 ? 1.321 0.445 -10.641 1 89.88 777 ASN B N 1
ATOM 12939 C CA . ASN B 1 777 ? 0.332 -0.118 -11.555 1 89.88 777 ASN B CA 1
ATOM 12940 C C . ASN B 1 777 ? 0.666 -1.561 -11.922 1 89.88 777 ASN B C 1
ATOM 12942 O O . ASN B 1 777 ? 0.204 -2.066 -12.945 1 89.88 777 ASN B O 1
ATOM 12946 N N . GLU B 1 778 ? 1.499 -2.143 -11.102 1 92.31 778 GLU B N 1
ATOM 12947 C CA . GLU B 1 778 ? 1.901 -3.514 -11.406 1 92.31 778 GLU B CA 1
ATOM 12948 C C . GLU B 1 778 ? 1.289 -4.5 -10.422 1 92.31 778 GLU B C 1
ATOM 12950 O O . GLU B 1 778 ? 1.044 -4.156 -9.266 1 92.31 778 GLU B O 1
ATOM 12955 N N . ARG B 1 779 ? 0.972 -5.664 -10.875 1 91.12 779 ARG B N 1
ATOM 12956 C CA . ARG B 1 779 ? 0.478 -6.77 -10.055 1 91.12 779 ARG B CA 1
ATOM 12957 C C . ARG B 1 779 ? 1.626 -7.645 -9.57 1 91.12 779 ARG B C 1
ATOM 12959 O O . ARG B 1 779 ? 2.676 -7.137 -9.172 1 91.12 779 ARG B O 1
ATOM 12966 N N . HIS B 1 780 ? 1.477 -8.914 -9.492 1 91.06 780 HIS B N 1
ATOM 12967 C CA . HIS B 1 780 ? 2.543 -9.789 -9.016 1 91.06 780 HIS B CA 1
ATOM 12968 C C . HIS B 1 780 ? 3.717 -9.805 -9.992 1 91.06 780 HIS B C 1
ATOM 12970 O O . HIS B 1 780 ? 4.875 -9.898 -9.578 1 91.06 780 HIS B O 1
ATOM 12976 N N . GLY B 1 781 ? 3.451 -9.766 -11.266 1 88.31 781 GLY B N 1
ATOM 12977 C CA . GLY B 1 781 ? 4.469 -9.602 -12.289 1 88.31 781 GLY B CA 1
ATOM 12978 C C . GLY B 1 781 ? 4.566 -8.188 -12.812 1 88.31 781 GLY B C 1
ATOM 12979 O O . GLY B 1 781 ? 3.645 -7.387 -12.641 1 88.31 781 GLY B O 1
ATOM 12980 N N . VAL B 1 782 ? 5.664 -7.848 -13.398 1 88.5 782 VAL B N 1
ATOM 12981 C CA . VAL B 1 782 ? 5.859 -6.539 -14.008 1 88.5 782 VAL B CA 1
ATOM 12982 C C . VAL B 1 782 ? 5.586 -6.625 -15.508 1 88.5 782 VAL B C 1
ATOM 12984 O O . VAL B 1 782 ? 6.363 -7.234 -16.25 1 88.5 782 VAL B O 1
ATOM 12987 N N . ARG B 1 783 ? 4.609 -6.016 -15.961 1 83.38 783 ARG B N 1
ATOM 12988 C CA . ARG B 1 783 ? 4.195 -6.168 -17.359 1 83.38 783 ARG B CA 1
ATOM 12989 C C . ARG B 1 783 ? 4.602 -4.953 -18.188 1 83.38 783 ARG B C 1
ATOM 12991 O O . ARG B 1 783 ? 4.98 -5.09 -19.344 1 83.38 783 ARG B O 1
ATOM 12998 N N . ASN B 1 784 ? 4.504 -3.797 -17.562 1 86.31 784 ASN B N 1
ATOM 12999 C CA . ASN B 1 784 ? 4.824 -2.57 -18.281 1 86.31 784 ASN B CA 1
ATOM 13000 C C . ASN B 1 784 ? 6.301 -2.52 -18.672 1 86.31 784 ASN B C 1
ATOM 13002 O O . ASN B 1 784 ? 7.176 -2.715 -17.828 1 86.31 784 ASN B O 1
ATOM 13006 N N . THR B 1 785 ? 6.594 -2.342 -19.922 1 84.19 785 THR B N 1
ATOM 13007 C CA . THR B 1 785 ? 7.945 -2.375 -20.453 1 84.19 785 THR B CA 1
ATOM 13008 C C . THR B 1 785 ? 8.82 -1.307 -19.812 1 84.19 785 THR B C 1
ATOM 13010 O O . THR B 1 785 ? 9.977 -1.557 -19.484 1 84.19 785 THR B O 1
ATOM 13013 N N . ASP B 1 786 ? 8.25 -0.137 -19.594 1 87.75 786 ASP B N 1
ATOM 13014 C CA . ASP B 1 786 ? 9.023 0.935 -18.984 1 87.75 786 ASP B CA 1
ATOM 13015 C C . ASP B 1 786 ? 9.422 0.567 -17.547 1 87.75 786 ASP B C 1
ATOM 13017 O O . ASP B 1 786 ? 10.539 0.861 -17.125 1 87.75 786 ASP B O 1
ATOM 13021 N N . ASN B 1 787 ? 8.477 -0.017 -16.875 1 91.81 787 ASN B N 1
ATOM 13022 C CA . ASN B 1 787 ? 8.773 -0.465 -15.516 1 91.81 787 ASN B CA 1
ATOM 13023 C C . ASN B 1 787 ? 9.859 -1.54 -15.5 1 91.81 787 ASN B C 1
ATOM 13025 O O . ASN B 1 787 ? 10.727 -1.544 -14.625 1 91.81 787 ASN B O 1
ATOM 13029 N N . ARG B 1 788 ? 9.812 -2.453 -16.453 1 90.44 788 ARG B N 1
ATOM 13030 C CA . ARG B 1 788 ? 10.805 -3.514 -16.547 1 90.44 788 ARG B CA 1
ATOM 13031 C C . ARG B 1 788 ? 12.195 -2.938 -16.797 1 90.44 788 ARG B C 1
ATOM 13033 O O . ARG B 1 788 ? 13.18 -3.367 -16.188 1 90.44 788 ARG B O 1
ATOM 13040 N N . ILE B 1 789 ? 12.258 -1.99 -17.703 1 90 789 ILE B N 1
ATOM 13041 C CA . ILE B 1 789 ? 13.531 -1.346 -18.016 1 90 789 ILE B CA 1
ATOM 13042 C C . ILE B 1 789 ? 14.047 -0.602 -16.781 1 90 789 ILE B C 1
ATOM 13044 O O . ILE B 1 789 ? 15.219 -0.736 -16.422 1 90 789 ILE B O 1
ATOM 13048 N N . TYR B 1 790 ? 13.156 0.104 -16.188 1 93.31 790 TYR B N 1
ATOM 13049 C CA . TYR B 1 790 ? 13.531 0.906 -15.023 1 93.31 790 TYR B CA 1
ATOM 13050 C C . TYR B 1 790 ? 14.109 0.03 -13.922 1 93.31 790 TYR B C 1
ATOM 13052 O O . TYR B 1 790 ? 15.195 0.306 -13.406 1 93.31 790 TYR B O 1
ATOM 13060 N N . ILE B 1 791 ? 13.422 -0.982 -13.547 1 94.62 791 ILE B N 1
ATOM 13061 C CA . ILE B 1 791 ? 13.844 -1.851 -12.453 1 94.62 791 ILE B CA 1
ATOM 13062 C C . ILE B 1 791 ? 15.094 -2.619 -12.859 1 94.62 791 ILE B C 1
ATOM 13064 O O . ILE B 1 791 ? 16.016 -2.777 -12.055 1 94.62 791 ILE B O 1
ATOM 13068 N N . GLY B 1 792 ? 15.109 -3.141 -14.117 1 92.44 792 GLY B N 1
ATOM 13069 C CA . GLY B 1 792 ? 16.266 -3.863 -14.602 1 92.44 792 GLY B CA 1
ATOM 13070 C C . GLY B 1 792 ? 17.547 -3.041 -14.555 1 92.44 792 GLY B C 1
ATOM 13071 O O . GLY B 1 792 ? 18.562 -3.5 -14.047 1 92.44 792 GLY B O 1
ATOM 13072 N N . LEU B 1 793 ? 17.484 -1.823 -15.031 1 91.75 793 LEU B N 1
ATOM 13073 C CA . LEU B 1 793 ? 18.656 -0.951 -15.055 1 91.75 793 LEU B CA 1
ATOM 13074 C C . LEU B 1 793 ? 19.062 -0.537 -13.648 1 91.75 793 LEU B C 1
ATOM 13076 O O . LEU B 1 793 ? 20.25 -0.447 -13.328 1 91.75 793 LEU B O 1
ATOM 13080 N N . PHE B 1 794 ? 18.094 -0.281 -12.898 1 94.44 794 PHE B N 1
ATOM 13081 C CA . PHE B 1 794 ? 18.375 0.088 -11.516 1 94.44 794 PHE B CA 1
ATOM 13082 C C . PHE B 1 794 ? 19.172 -1.009 -10.812 1 94.44 794 PHE B C 1
ATOM 13084 O O . PHE B 1 794 ? 20.188 -0.732 -10.172 1 94.44 794 PHE B O 1
ATOM 13091 N N . VAL B 1 795 ? 18.672 -2.201 -10.898 1 95.75 795 VAL B N 1
ATOM 13092 C CA . VAL B 1 795 ? 19.312 -3.33 -10.227 1 95.75 795 VAL B CA 1
ATOM 13093 C C . VAL B 1 795 ? 20.734 -3.51 -10.766 1 95.75 795 VAL B C 1
ATOM 13095 O O . VAL B 1 795 ? 21.672 -3.654 -9.984 1 95.75 795 VAL B O 1
ATOM 13098 N N . ILE B 1 796 ? 20.938 -3.479 -12.094 1 94.12 796 ILE B N 1
ATOM 13099 C CA . ILE B 1 796 ? 22.234 -3.684 -12.711 1 94.12 796 ILE B CA 1
ATOM 13100 C C . ILE B 1 796 ? 23.203 -2.588 -12.25 1 94.12 796 ILE B C 1
ATOM 13102 O O . ILE B 1 796 ? 24.328 -2.875 -11.828 1 94.12 796 ILE B O 1
ATOM 13106 N N . ASN B 1 797 ? 22.719 -1.354 -12.297 1 94.56 797 ASN B N 1
ATOM 13107 C CA . ASN B 1 797 ? 23.578 -0.245 -11.891 1 94.56 797 ASN B CA 1
ATOM 13108 C C . ASN B 1 797 ? 23.938 -0.32 -10.406 1 94.56 797 ASN B C 1
ATOM 13110 O O . ASN B 1 797 ? 25.062 -0.009 -10.016 1 94.56 797 ASN B O 1
ATOM 13114 N N . HIS B 1 798 ? 22.953 -0.696 -9.648 1 96.44 798 HIS B N 1
ATOM 13115 C CA . HIS B 1 798 ? 23.203 -0.835 -8.219 1 96.44 798 HIS B CA 1
ATOM 13116 C C . HIS B 1 798 ? 24.266 -1.893 -7.949 1 96.44 798 HIS B C 1
ATOM 13118 O O . HIS B 1 798 ? 25.172 -1.677 -7.133 1 96.44 798 HIS B O 1
ATOM 13124 N N . LEU B 1 799 ? 24.188 -2.992 -8.617 1 97 799 LEU B N 1
ATOM 13125 C CA . LEU B 1 799 ? 25.141 -4.074 -8.438 1 97 799 LEU B CA 1
ATOM 13126 C C . LEU B 1 799 ? 26.531 -3.65 -8.922 1 97 799 LEU B C 1
ATOM 13128 O O . LEU B 1 799 ? 27.531 -3.939 -8.266 1 97 799 LEU B O 1
ATOM 13132 N N . LEU B 1 800 ? 26.609 -3.021 -10.008 1 95.31 800 LEU B N 1
ATOM 13133 C CA . LEU B 1 800 ? 27.891 -2.564 -10.555 1 95.31 800 LEU B CA 1
ATOM 13134 C C . LEU B 1 800 ? 28.562 -1.59 -9.594 1 95.31 800 LEU B C 1
ATOM 13136 O O . LEU B 1 800 ? 29.797 -1.61 -9.445 1 95.31 800 LEU B O 1
ATOM 13140 N N . LYS B 1 801 ? 27.75 -0.819 -8.898 1 95.06 801 LYS B N 1
ATOM 13141 C CA . LYS B 1 801 ? 28.266 0.236 -8.031 1 95.06 801 LYS B CA 1
ATOM 13142 C C . LYS B 1 801 ? 28.656 -0.318 -6.66 1 95.06 801 LYS B C 1
ATOM 13144 O O . LYS B 1 801 ? 29.609 0.157 -6.043 1 95.06 801 LYS B O 1
ATOM 13149 N N . ASN B 1 802 ? 27.891 -1.272 -6.223 1 95.56 802 ASN B N 1
ATOM 13150 C CA . ASN B 1 802 ? 27.984 -1.572 -4.797 1 95.56 802 ASN B CA 1
ATOM 13151 C C . ASN B 1 802 ? 28.516 -2.984 -4.559 1 95.56 802 ASN B C 1
ATOM 13153 O O . ASN B 1 802 ? 28.812 -3.355 -3.42 1 95.56 802 ASN B O 1
ATOM 13157 N N . LEU B 1 803 ? 28.531 -3.748 -5.664 1 93.88 803 LEU B N 1
ATOM 13158 C CA . LEU B 1 803 ? 29.062 -5.102 -5.504 1 93.88 803 LEU B CA 1
ATOM 13159 C C . LEU B 1 803 ? 30.531 -5.16 -5.891 1 93.88 803 LEU B C 1
ATOM 13161 O O . LEU B 1 803 ? 31.312 -5.891 -5.273 1 93.88 803 LEU B O 1
#

Nearest PDB structures (foldseek):
  5yp4-assembly1_B  TM=9.097E-01  e=6.699E-58  Pseudoxanthomonas mexicana
  5yp4-assembly2_D  TM=9.037E-01  e=9.958E-56  Pseudoxanthomonas mexicana
  5yp4-assembly2_C  TM=8.861E-01  e=8.547E-53  Pseudoxanthomonas mexicana
  5yp1-assembly1_A  TM=8.815E-01  e=3.158E-51  Pseudoxanthomonas mexicana
  2eep-assembly1_A-2  TM=8.605E-01  e=2.764E-44  Porphyromonas gingivalis W83